Protein 2L3N (pdb70)

CATH classification: 1.10.1050.20

Sequence (104 aa):
SVSILRSSVNHREVDEAIDNILRYTNSTEQQFLEAMESTGGRVRIAIAKLLSKQTSGGSGGSKLGGSGGSRKDLSVKGMLYDSDSQQILNRLRERVSGSTAQSASVSILRSSVNHREVDEAIDNILRYTNSTEQQFLEAMESTGGRVRIAIAKLLSKQTSGGSGGSKLGGSGGSRKDLSVKGMLYDSDSQQILNRLRERVSGSTAQSASVSILRSSVNHREVDEAIDNILRYTNSTEQQFLEAMESTGGRVRIAIAKLLSKQTSGGSGGSKLGGSGGSRKDLSVKGMLYDSDSQQILNRLRERVSGSTAQSASVSILRSSVNHREVDEAIDNILRYTNSTEQQFLEAMESTGGRVRIAIAKLLSKQTSGGSGGSKLGGSGGSRKDLSVKGMLYDSDSQQILNRLRERVSGSTAQSASVSILRSSVNHREVDEAIDNILRYTNSTEQQFLEAMESTGGRVRIAIAKLLSKQTSGGSGGSKLGGSGGSRKDLSVKGMLYDSDSQQILNRLRERVSGSTAQSASVSILRSSVNHREVDEAIDNILRYTNSTEQQFLEAMESTGGRVRIAIAKLLSKQTSGGSGGSKLGGSGGSRKDLSVKGMLYDSDSQQILNRLRERVSGSTAQSASVSILRSSVNHREVDEAIDNILRYTNSTEQQFLEAMESTGGRVRIAIAKLLSKQTSGGSGGSKLGGSGGSRKDLSVKGMLYDSDSQQILNRLRERVSGSTAQSASVSILRSSVNHREVDEAIDNILRYTNSTEQQFLEAMESTGGRVRIAIAKLLSKQTSGGSGGSKLGGSGGSRKDLSVKGMLYDSDSQQILNRLRERVSGSTAQSASVSILRSSVNHREVDEAIDNILRYTNSTEQQFLEAMESTGGRVRIAIAKLLSKQTSGGSGGSKLGGSGGSRKDLSVKGMLYDSDSQQILNRLRERVSGSTAQSASVSILRSSVNHREVDEAIDNILRYTNSTEQQFLEAMESTGGRVRIAIAKLLSKQTSGGSGGSKLGGSGGSRKDLSVKGMLYDSDSQQILNRLRERVSGSTAQSASVSILRSSVNHREVDEAIDNILRYTNSTEQQFLEAMESTGGRVRIAIAKLLSKQTSGGSGGSKLGGSGGSRKDLSVKGMLYDSDSQQILNRLRERVSGSTAQSASVSILRSSVNHREVDEAIDNILRYTNSTEQQFLEAMESTGGRVRIAIAKLLSKQTSGGSGGSKLGGSGGSRKDLSVKGMLYDSDSQQILNRLRERVSGSTAQSASVSILRSSVNHREVDEAIDNILRYTNSTEQQFLEAMESTGGRVRIAIAKLLSKQTSGGSGGSKLGGSGGSRKDLSVKGMLYDSDSQQILNRLRERVSGSTAQSASVSILRSSVNHREVDEAIDNILRYTNSTEQQFLEAMESTGGRVRIAIAKLLSKQTSGGSGGSKLGGSGGSRKDLSVKGMLYDSDSQQILNRLRERVSGSTAQSASVSILRSSVNHREVDEAIDNILRYTNSTEQQFLEAMESTGGRVRIAIAKLLSKQTSGGSGGSKLGGSGGSRKDLSVKGMLYDSDSQQILNRLRERVSGSTAQSASVSILRSSVNHREVDEAIDNILRYTNSTEQQFLEAMESTGGRVRIAIAKLLSKQTSGGSGGSKLGGSGGSRKDLSVKGMLYDSDSQQILNRLRERVSGSTAQSASVSILRSSVNHREVDEAIDNILRYTNSTEQQFLEAMESTGGRVRIAIAKLLSKQTSGGSGGSKLGGSGGSRKDLSVKGMLYDSDSQQILNRLRERVSGSTAQSASVSILRSSVNHREVDEAIDNILRYTNSTEQQFLEAMESTGGRVRIAIAKLLSKQTSGGSGGSKLGGSGGSRKDLSVKGMLYDSDSQQILNRLRERVSGSTAQSASVSILRSSVNHREVDEAIDNILRYTNSTEQQFLEAMESTGGRVRIAIAKLLSKQTSGGSGGSKLGGSGGSRKDLSVKGMLYDSDSQQILNRLRERVSGSTAQSASVSILRSSVNHREVDEAIDNILRYTNSTEQQFLEAMESTGGRVRIAIAKLLSKQTSGGSGGSKLGGSGGSRKDLSVKGMLYDSDSQQILNRLRERVSGSTAQSA

Structure (mmCIF, N/CA/C/O backbone):
data_2L3N
#
_entry.id   2L3N
#
loop_
_atom_site.group_PDB
_atom_site.id
_atom_site.type_symbol
_atom_site.label_atom_id
_atom_site.label_alt_id
_atom_site.label_comp_id
_atom_site.label_asym_id
_atom_site.label_entity_id
_atom_site.label_seq_id
_atom_site.pdbx_PDB_ins_code
_atom_site.Cartn_x
_atom_site.Cartn_y
_atom_site.Cartn_z
_atom_site.occupancy
_atom_site.B_iso_or_equiv
_atom_site.auth_seq_id
_atom_site.auth_comp_id
_atom_site.auth_asym_id
_atom_site.auth_atom_id
_atom_site.pdbx_PDB_model_num
ATOM 1 N N . SER A 1 1 ? -8.754 -19.112 7.437 1.00 0.00 1 SER A N 1
ATOM 2 C CA . SER A 1 1 ? -7.707 -18.104 7.760 1.00 0.00 1 SER A CA 1
ATOM 3 C C . SER A 1 1 ? -7.406 -17.185 6.571 1.00 0.00 1 SER A C 1
ATOM 4 O O . SER A 1 1 ? -7.620 -17.565 5.420 1.00 0.00 1 SER A O 1
ATOM 14 N N . VAL A 1 2 ? -6.901 -15.970 6.839 1.00 0.00 2 VAL A N 1
ATOM 15 C CA . VAL A 1 2 ? -6.503 -14.957 5.832 1.00 0.00 2 VAL A CA 1
ATOM 16 C C . VAL A 1 2 ? -5.125 -14.351 6.143 1.00 0.00 2 VAL A C 1
ATOM 17 O O . VAL A 1 2 ? -4.670 -14.372 7.290 1.00 0.00 2 VAL A O 1
ATOM 30 N N . SER A 1 3 ? -4.461 -13.799 5.123 1.00 0.00 3 SER A N 1
ATOM 31 C CA . SER A 1 3 ? -3.140 -13.152 5.246 1.00 0.00 3 SER A CA 1
ATOM 32 C C . SER A 1 3 ? -3.179 -11.855 6.072 1.00 0.00 3 SER A C 1
ATOM 33 O O . SER A 1 3 ? -4.177 -11.129 6.068 1.00 0.00 3 SER A O 1
ATOM 41 N N . ILE A 1 4 ? -2.070 -11.543 6.754 1.00 0.00 4 ILE A N 1
ATOM 42 C CA . ILE A 1 4 ? -1.893 -10.294 7.520 1.00 0.00 4 ILE A CA 1
ATOM 43 C C . ILE A 1 4 ? -1.720 -9.064 6.609 1.00 0.00 4 ILE A C 1
ATOM 44 O O . ILE A 1 4 ? -1.302 -9.183 5.454 1.00 0.00 4 ILE A O 1
ATOM 60 N N . LEU A 1 5 ? -2.012 -7.869 7.140 1.00 0.00 5 LEU A N 1
ATOM 61 C CA . LEU A 1 5 ? -1.772 -6.595 6.446 1.00 0.00 5 LEU A CA 1
ATOM 62 C C . LEU A 1 5 ? -0.272 -6.235 6.435 1.00 0.00 5 LEU A C 1
ATOM 63 O O . LEU A 1 5 ? 0.437 -6.458 7.421 1.00 0.00 5 LEU A O 1
ATOM 79 N N . ARG A 1 6 ? 0.205 -5.665 5.318 1.00 0.00 6 ARG A N 1
ATOM 80 C CA . ARG A 1 6 ? 1.620 -5.315 5.081 1.00 0.00 6 ARG A CA 1
ATOM 81 C C . ARG A 1 6 ? 1.737 -4.034 4.245 1.00 0.00 6 ARG A C 1
ATOM 82 O O . ARG A 1 6 ? 1.619 -4.064 3.018 1.00 0.00 6 ARG A O 1
ATOM 103 N N . SER A 1 7 ? 1.977 -2.908 4.917 1.00 0.00 7 SER A N 1
ATOM 104 C CA . SER A 1 7 ? 2.218 -1.600 4.280 1.00 0.00 7 SER A CA 1
ATOM 105 C C . SER A 1 7 ? 3.613 -1.530 3.645 1.00 0.00 7 SER A C 1
ATOM 106 O O . SER A 1 7 ? 4.561 -2.130 4.160 1.00 0.00 7 SER A O 1
ATOM 114 N N . SER A 1 8 ? 3.753 -0.785 2.547 1.00 0.00 8 SER A N 1
ATOM 115 C CA . SER A 1 8 ? 5.020 -0.589 1.828 1.00 0.00 8 SER A CA 1
ATOM 116 C C . SER A 1 8 ? 5.908 0.503 2.453 1.00 0.00 8 SER A C 1
ATOM 117 O O . SER A 1 8 ? 5.457 1.306 3.275 1.00 0.00 8 SER A O 1
ATOM 125 N N . VAL A 1 9 ? 7.191 0.533 2.055 1.00 0.00 9 VAL A N 1
ATOM 126 C CA . VAL A 1 9 ? 8.216 1.486 2.545 1.00 0.00 9 VAL A CA 1
ATOM 127 C C . VAL A 1 9 ? 8.999 2.152 1.395 1.00 0.00 9 VAL A C 1
ATOM 128 O O . VAL A 1 9 ? 10.116 2.634 1.567 1.00 0.00 9 VAL A O 1
ATOM 141 N N . ASN A 1 10 ? 8.417 2.211 0.192 1.00 0.00 10 ASN A N 1
ATOM 142 C CA . ASN A 1 10 ? 9.115 2.611 -1.040 1.00 0.00 10 ASN A CA 1
ATOM 143 C C . ASN A 1 10 ? 9.626 4.066 -1.040 1.00 0.00 10 ASN A C 1
ATOM 144 O O . ASN A 1 10 ? 10.600 4.367 -1.727 1.00 0.00 10 ASN A O 1
ATOM 155 N N . HIS A 1 11 ? 9.085 4.954 -0.202 1.00 0.00 11 HIS A N 1
ATOM 156 C CA . HIS A 1 11 ? 9.655 6.298 -0.003 1.00 0.00 11 HIS A CA 1
ATOM 157 C C . HIS A 1 11 ? 11.086 6.274 0.553 1.00 0.00 11 HIS A C 1
ATOM 158 O O . HIS A 1 11 ? 11.872 7.142 0.189 1.00 0.00 11 HIS A O 1
ATOM 172 N N . ARG A 1 12 ? 11.479 5.250 1.328 1.00 0.00 12 ARG A N 1
ATOM 173 C CA . ARG A 1 12 ? 12.883 5.047 1.751 1.00 0.00 12 ARG A CA 1
ATOM 174 C C . ARG A 1 12 ? 13.780 4.600 0.602 1.00 0.00 12 ARG A C 1
ATOM 175 O O . ARG A 1 12 ? 14.927 5.011 0.524 1.00 0.00 12 ARG A O 1
ATOM 196 N N . GLU A 1 13 ? 13.253 3.785 -0.306 1.00 0.00 13 GLU A N 1
ATOM 197 C CA . GLU A 1 13 ? 13.981 3.345 -1.504 1.00 0.00 13 GLU A CA 1
ATOM 198 C C . GLU A 1 13 ? 14.185 4.512 -2.491 1.00 0.00 13 GLU A C 1
ATOM 199 O O . GLU A 1 13 ? 15.263 4.668 -3.060 1.00 0.00 13 GLU A O 1
ATOM 211 N N . VAL A 1 14 ? 13.185 5.392 -2.632 1.00 0.00 14 VAL A N 1
ATOM 212 C CA . VAL A 1 14 ? 13.313 6.648 -3.392 1.00 0.00 14 VAL A CA 1
ATOM 213 C C . VAL A 1 14 ? 14.269 7.629 -2.703 1.00 0.00 14 VAL A C 1
ATOM 214 O O . VAL A 1 14 ? 15.099 8.239 -3.369 1.00 0.00 14 VAL A O 1
ATOM 227 N N . ASP A 1 15 ? 14.214 7.751 -1.374 1.00 0.00 15 ASP A N 1
ATOM 228 C CA . ASP A 1 15 ? 15.181 8.534 -0.591 1.00 0.00 15 ASP A CA 1
ATOM 229 C C . ASP A 1 15 ? 16.619 7.998 -0.733 1.00 0.00 15 ASP A C 1
ATOM 230 O O . ASP A 1 15 ? 17.550 8.775 -0.934 1.00 0.00 15 ASP A O 1
ATOM 239 N N . GLU A 1 16 ? 16.812 6.679 -0.716 1.00 0.00 16 GLU A N 1
ATOM 240 C CA . GLU A 1 16 ? 18.101 6.036 -0.995 1.00 0.00 16 GLU A CA 1
ATOM 241 C C . GLU A 1 16 ? 18.587 6.318 -2.428 1.00 0.00 16 GLU A C 1
ATOM 242 O O . GLU A 1 16 ? 19.768 6.608 -2.630 1.00 0.00 16 GLU A O 1
ATOM 254 N N . ALA A 1 17 ? 17.691 6.289 -3.420 1.00 0.00 17 ALA A N 1
ATOM 255 C CA . ALA A 1 17 ? 18.037 6.628 -4.799 1.00 0.00 17 ALA A CA 1
ATOM 256 C C . ALA A 1 17 ? 18.444 8.115 -4.939 1.00 0.00 17 ALA A C 1
ATOM 257 O O . ALA A 1 17 ? 19.444 8.428 -5.588 1.00 0.00 17 ALA A O 1
ATOM 264 N N . ILE A 1 18 ? 17.722 9.023 -4.268 1.00 0.00 18 ILE A N 1
ATOM 265 C CA . ILE A 1 18 ? 18.097 10.442 -4.145 1.00 0.00 18 ILE A CA 1
ATOM 266 C C . ILE A 1 18 ? 19.482 10.580 -3.503 1.00 0.00 18 ILE A C 1
ATOM 267 O O . ILE A 1 18 ? 20.336 11.275 -4.050 1.00 0.00 18 ILE A O 1
ATOM 283 N N . ASP A 1 19 ? 19.740 9.887 -2.392 1.00 0.00 19 ASP A N 1
ATOM 284 C CA . ASP A 1 19 ? 21.039 9.908 -1.707 1.00 0.00 19 ASP A CA 1
ATOM 285 C C . ASP A 1 19 ? 22.182 9.417 -2.615 1.00 0.00 19 ASP A C 1
ATOM 286 O O . ASP A 1 19 ? 23.245 10.042 -2.683 1.00 0.00 19 ASP A O 1
ATOM 295 N N . ASN A 1 20 ? 21.931 8.361 -3.397 1.00 0.00 20 ASN A N 1
ATOM 296 C CA . ASN A 1 20 ? 22.870 7.879 -4.408 1.00 0.00 20 ASN A CA 1
ATOM 297 C C . ASN A 1 20 ? 23.063 8.888 -5.561 1.00 0.00 20 ASN A C 1
ATOM 298 O O . ASN A 1 20 ? 24.171 8.996 -6.083 1.00 0.00 20 ASN A O 1
ATOM 309 N N . ILE A 1 21 ? 22.048 9.684 -5.921 1.00 0.00 21 ILE A N 1
ATOM 310 C CA . ILE A 1 21 ? 22.223 10.814 -6.856 1.00 0.00 21 ILE A CA 1
ATOM 311 C C . ILE A 1 21 ? 23.119 11.905 -6.248 1.00 0.00 21 ILE A C 1
ATOM 312 O O . ILE A 1 21 ? 23.999 12.402 -6.951 1.00 0.00 21 ILE A O 1
ATOM 328 N N . LEU A 1 22 ? 22.985 12.244 -4.959 1.00 0.00 22 LEU A N 1
ATOM 329 C CA . LEU A 1 22 ? 23.890 13.213 -4.304 1.00 0.00 22 LEU A CA 1
ATOM 330 C C . LEU A 1 22 ? 25.346 12.729 -4.347 1.00 0.00 22 LEU A C 1
ATOM 331 O O . LEU A 1 22 ? 26.261 13.479 -4.689 1.00 0.00 22 LEU A O 1
ATOM 347 N N . ARG A 1 23 ? 25.536 11.438 -4.044 1.00 0.00 23 ARG A N 1
ATOM 348 C CA . ARG A 1 23 ? 26.822 10.729 -4.095 1.00 0.00 23 ARG A CA 1
ATOM 349 C C . ARG A 1 23 ? 27.421 10.707 -5.507 1.00 0.00 23 ARG A C 1
ATOM 350 O O . ARG A 1 23 ? 28.601 11.015 -5.673 1.00 0.00 23 ARG A O 1
ATOM 371 N N . TYR A 1 24 ? 26.607 10.410 -6.525 1.00 0.00 24 TYR A N 1
ATOM 372 C CA . TYR A 1 24 ? 27.023 10.370 -7.934 1.00 0.00 24 TYR A CA 1
ATOM 373 C C . TYR A 1 24 ? 27.379 11.759 -8.497 1.00 0.00 24 TYR A C 1
ATOM 374 O O . TYR A 1 24 ? 28.366 11.900 -9.220 1.00 0.00 24 TYR A O 1
ATOM 392 N N . THR A 1 25 ? 26.605 12.793 -8.142 1.00 0.00 25 THR A N 1
ATOM 393 C CA . THR A 1 25 ? 26.804 14.172 -8.640 1.00 0.00 25 THR A CA 1
ATOM 394 C C . THR A 1 25 ? 27.718 15.040 -7.758 1.00 0.00 25 THR A C 1
ATOM 395 O O . THR A 1 25 ? 28.002 16.185 -8.118 1.00 0.00 25 THR A O 1
ATOM 406 N N . ASN A 1 26 ? 28.197 14.500 -6.628 1.00 0.00 26 ASN A N 1
ATOM 407 C CA . ASN A 1 26 ? 29.011 15.203 -5.624 1.00 0.00 26 ASN A CA 1
ATOM 408 C C . ASN A 1 26 ? 28.344 16.515 -5.150 1.00 0.00 26 ASN A C 1
ATOM 409 O O . ASN A 1 26 ? 28.916 17.605 -5.246 1.00 0.00 26 ASN A O 1
ATOM 420 N N . SER A 1 27 ? 27.092 16.393 -4.696 1.00 0.00 27 SER A N 1
ATOM 421 C CA . SER A 1 27 ? 26.198 17.527 -4.402 1.00 0.00 27 SER A CA 1
ATOM 422 C C . SER A 1 27 ? 25.417 17.376 -3.084 1.00 0.00 27 SER A C 1
ATOM 423 O O . SER A 1 27 ? 25.535 16.368 -2.380 1.00 0.00 27 SER A O 1
ATOM 431 N N . THR A 1 28 ? 24.614 18.388 -2.742 1.00 0.00 28 THR A N 1
ATOM 432 C CA . THR A 1 28 ? 23.621 18.336 -1.653 1.00 0.00 28 THR A CA 1
ATOM 433 C C . THR A 1 28 ? 22.205 18.133 -2.196 1.00 0.00 28 THR A C 1
ATOM 434 O O . THR A 1 28 ? 21.914 18.415 -3.359 1.00 0.00 28 THR A O 1
ATOM 445 N N . GLU A 1 29 ? 21.274 17.706 -1.341 1.00 0.00 29 GLU A N 1
ATOM 446 C CA . GLU A 1 29 ? 19.850 17.642 -1.695 1.00 0.00 29 GLU A CA 1
ATOM 447 C C . GLU A 1 29 ? 19.270 19.024 -2.030 1.00 0.00 29 GLU A C 1
ATOM 448 O O . GLU A 1 29 ? 18.432 19.117 -2.919 1.00 0.00 29 GLU A O 1
ATOM 460 N N . GLN A 1 30 ? 19.768 20.108 -1.418 1.00 0.00 30 GLN A N 1
ATOM 461 C CA . GLN A 1 30 ? 19.373 21.477 -1.783 1.00 0.00 30 GLN A CA 1
ATOM 462 C C . GLN A 1 30 ? 19.797 21.809 -3.224 1.00 0.00 30 GLN A C 1
ATOM 463 O O . GLN A 1 30 ? 18.980 22.277 -4.016 1.00 0.00 30 GLN A O 1
ATOM 477 N N . GLN A 1 31 ? 21.039 21.477 -3.594 1.00 0.00 31 GLN A N 1
ATOM 478 C CA . GLN A 1 31 ? 21.550 21.676 -4.957 1.00 0.00 31 GLN A CA 1
ATOM 479 C C . GLN A 1 31 ? 20.792 20.815 -5.981 1.00 0.00 31 GLN A C 1
ATOM 480 O O . GLN A 1 31 ? 20.472 21.297 -7.066 1.00 0.00 31 GLN A O 1
ATOM 494 N N . PHE A 1 32 ? 20.445 19.572 -5.635 1.00 0.00 32 PHE A N 1
ATOM 495 C CA . PHE A 1 32 ? 19.633 18.703 -6.496 1.00 0.00 32 PHE A CA 1
ATOM 496 C C . PHE A 1 32 ? 18.178 19.192 -6.617 1.00 0.00 32 PHE A C 1
ATOM 497 O O . PHE A 1 32 ? 17.635 19.187 -7.721 1.00 0.00 32 PHE A O 1
ATOM 514 N N . LEU A 1 33 ? 17.563 19.703 -5.541 1.00 0.00 33 LEU A N 1
ATOM 515 C CA . LEU A 1 33 ? 16.229 20.328 -5.589 1.00 0.00 33 LEU A CA 1
ATOM 516 C C . LEU A 1 33 ? 16.234 21.561 -6.498 1.00 0.00 33 LEU A C 1
ATOM 517 O O . LEU A 1 33 ? 15.369 21.687 -7.358 1.00 0.00 33 LEU A O 1
ATOM 533 N N . GLU A 1 34 ? 17.240 22.425 -6.383 1.00 0.00 34 GLU A N 1
ATOM 534 C CA . GLU A 1 34 ? 17.404 23.588 -7.269 1.00 0.00 34 GLU A CA 1
ATOM 535 C C . GLU A 1 34 ? 17.645 23.195 -8.736 1.00 0.00 34 GLU A C 1
ATOM 536 O O . GLU A 1 34 ? 17.058 23.797 -9.636 1.00 0.00 34 GLU A O 1
ATOM 548 N N . ALA A 1 35 ? 18.432 22.147 -8.988 1.00 0.00 35 ALA A N 1
ATOM 549 C CA . ALA A 1 35 ? 18.642 21.611 -10.337 1.00 0.00 35 ALA A CA 1
ATOM 550 C C . ALA A 1 35 ? 17.352 21.023 -10.932 1.00 0.00 35 ALA A C 1
ATOM 551 O O . ALA A 1 35 ? 17.038 21.274 -12.095 1.00 0.00 35 ALA A O 1
ATOM 558 N N . MET A 1 36 ? 16.557 20.300 -10.136 1.00 0.00 36 MET A N 1
ATOM 559 C CA . MET A 1 36 ? 15.241 19.786 -10.548 1.00 0.00 36 MET A CA 1
ATOM 560 C C . MET A 1 36 ? 14.241 20.917 -10.815 1.00 0.00 36 MET A C 1
ATOM 561 O O . MET A 1 36 ? 13.547 20.888 -11.827 1.00 0.00 36 MET A O 1
ATOM 575 N N . GLU A 1 37 ? 14.209 21.947 -9.966 1.00 0.00 37 GLU A N 1
ATOM 576 C CA . GLU A 1 37 ? 13.334 23.116 -10.145 1.00 0.00 37 GLU A CA 1
ATOM 577 C C . GLU A 1 37 ? 13.687 23.900 -11.428 1.00 0.00 37 GLU A C 1
ATOM 578 O O . GLU A 1 37 ? 12.800 24.323 -12.172 1.00 0.00 37 GLU A O 1
ATOM 590 N N . SER A 1 38 ? 14.986 24.030 -11.727 1.00 0.00 38 SER A N 1
ATOM 591 C CA . SER A 1 38 ? 15.494 24.698 -12.939 1.00 0.00 38 SER A CA 1
ATOM 592 C C . SER A 1 38 ? 15.239 23.899 -14.233 1.00 0.00 38 SER A C 1
ATOM 593 O O . SER A 1 38 ? 15.054 24.488 -15.301 1.00 0.00 38 SER A O 1
ATOM 601 N N . THR A 1 39 ? 15.186 22.560 -14.148 1.00 0.00 39 THR A N 1
ATOM 602 C CA . THR A 1 39 ? 15.056 21.651 -15.314 1.00 0.00 39 THR A CA 1
ATOM 603 C C . THR A 1 39 ? 13.656 21.036 -15.491 1.00 0.00 39 THR A C 1
ATOM 604 O O . THR A 1 39 ? 13.453 20.192 -16.363 1.00 0.00 39 THR A O 1
ATOM 615 N N . GLY A 1 40 ? 12.671 21.455 -14.686 1.00 0.00 40 GLY A N 1
ATOM 616 C CA . GLY A 1 40 ? 11.273 21.004 -14.802 1.00 0.00 40 GLY A CA 1
ATOM 617 C C . GLY A 1 40 ? 11.005 19.594 -14.252 1.00 0.00 40 GLY A C 1
ATOM 618 O O . GLY A 1 40 ? 10.055 18.933 -14.675 1.00 0.00 40 GLY A O 1
ATOM 622 N N . GLY A 1 41 ? 11.854 19.118 -13.333 1.00 0.00 41 GLY A N 1
ATOM 623 C CA . GLY A 1 41 ? 11.701 17.819 -12.662 1.00 0.00 41 GLY A CA 1
ATOM 624 C C . GLY A 1 41 ? 12.230 16.603 -13.434 1.00 0.00 41 GLY A C 1
ATOM 625 O O . GLY A 1 41 ? 12.038 15.473 -12.989 1.00 0.00 41 GLY A O 1
ATOM 629 N N . ARG A 1 42 ? 12.913 16.799 -14.571 1.00 0.00 42 ARG A N 1
ATOM 630 C CA . ARG A 1 42 ? 13.568 15.708 -15.325 1.00 0.00 42 ARG A CA 1
ATOM 631 C C . ARG A 1 42 ? 14.885 15.319 -14.653 1.00 0.00 42 ARG A C 1
ATOM 632 O O . ARG A 1 42 ? 15.897 15.977 -14.870 1.00 0.00 42 ARG A O 1
ATOM 653 N N . VAL A 1 43 ? 14.899 14.206 -13.910 1.00 0.00 43 VAL A N 1
ATOM 654 C CA . VAL A 1 43 ? 16.085 13.737 -13.148 1.00 0.00 43 VAL A CA 1
ATOM 655 C C . VAL A 1 43 ? 17.331 13.643 -14.033 1.00 0.00 43 VAL A C 1
ATOM 656 O O . VAL A 1 43 ? 18.379 14.140 -13.636 1.00 0.00 43 VAL A O 1
ATOM 669 N N . ARG A 1 44 ? 17.218 13.136 -15.273 1.00 0.00 44 ARG A N 1
ATOM 670 C CA . ARG A 1 44 ? 18.359 13.042 -16.210 1.00 0.00 44 ARG A CA 1
ATOM 671 C C . ARG A 1 44 ? 18.978 14.403 -16.560 1.00 0.00 44 ARG A C 1
ATOM 672 O O . ARG A 1 44 ? 20.196 14.557 -16.526 1.00 0.00 44 ARG A O 1
ATOM 693 N N . ILE A 1 45 ? 18.136 15.417 -16.795 1.00 0.00 45 ILE A N 1
ATOM 694 C CA . ILE A 1 45 ? 18.590 16.784 -17.126 1.00 0.00 45 ILE A CA 1
ATOM 695 C C . ILE A 1 45 ? 19.127 17.467 -15.860 1.00 0.00 45 ILE A C 1
ATOM 696 O O . ILE A 1 45 ? 20.155 18.132 -15.908 1.00 0.00 45 ILE A O 1
ATOM 712 N N . ALA A 1 46 ? 18.495 17.237 -14.708 1.00 0.00 46 ALA A N 1
ATOM 713 C CA . ALA A 1 46 ? 18.936 17.782 -13.424 1.00 0.00 46 ALA A CA 1
ATOM 714 C C . ALA A 1 46 ? 20.334 17.270 -13.047 1.00 0.00 46 ALA A C 1
ATOM 715 O O . ALA A 1 46 ? 21.222 18.075 -12.778 1.00 0.00 46 ALA A O 1
ATOM 722 N N . ILE A 1 47 ? 20.575 15.953 -13.100 1.00 0.00 47 ILE A N 1
ATOM 723 C CA . ILE A 1 47 ? 21.903 15.388 -12.804 1.00 0.00 47 ILE A CA 1
ATOM 724 C C . ILE A 1 47 ? 22.929 15.773 -13.881 1.00 0.00 47 ILE A C 1
ATOM 725 O O . ILE A 1 47 ? 24.068 16.079 -13.534 1.00 0.00 47 ILE A O 1
ATOM 741 N N . ALA A 1 48 ? 22.527 15.876 -15.156 1.00 0.00 48 ALA A N 1
ATOM 742 C CA . ALA A 1 48 ? 23.392 16.384 -16.224 1.00 0.00 48 ALA A CA 1
ATOM 743 C C . ALA A 1 48 ? 23.859 17.834 -15.980 1.00 0.00 48 ALA A C 1
ATOM 744 O O . ALA A 1 48 ? 25.057 18.110 -16.033 1.00 0.00 48 ALA A O 1
ATOM 751 N N . LYS A 1 49 ? 22.947 18.756 -15.634 1.00 0.00 49 LYS A N 1
ATOM 752 C CA . LYS A 1 49 ? 23.293 20.159 -15.318 1.00 0.00 49 LYS A CA 1
ATOM 753 C C . LYS A 1 49 ? 24.094 20.276 -14.017 1.00 0.00 49 LYS A C 1
ATOM 754 O O . LYS A 1 49 ? 25.036 21.059 -13.950 1.00 0.00 49 LYS A O 1
ATOM 773 N N . LEU A 1 50 ? 23.773 19.453 -13.016 1.00 0.00 50 LEU A N 1
ATOM 774 C CA . LEU A 1 50 ? 24.469 19.410 -11.718 1.00 0.00 50 LEU A CA 1
ATOM 775 C C . LEU A 1 50 ? 25.906 18.859 -11.831 1.00 0.00 50 LEU A C 1
ATOM 776 O O . LEU A 1 50 ? 26.783 19.282 -11.079 1.00 0.00 50 LEU A O 1
ATOM 792 N N . LEU A 1 51 ? 26.176 17.972 -12.797 1.00 0.00 51 LEU A N 1
ATOM 793 C CA . LEU A 1 51 ? 27.534 17.538 -13.162 1.00 0.00 51 LEU A CA 1
ATOM 794 C C . LEU A 1 51 ? 28.274 18.597 -14.001 1.00 0.00 51 LEU A C 1
ATOM 795 O O . LEU A 1 51 ? 29.380 19.001 -13.643 1.00 0.00 51 LEU A O 1
ATOM 811 N N . SER A 1 52 ? 27.656 19.085 -15.083 1.00 0.00 52 SER A N 1
ATOM 812 C CA . SER A 1 52 ? 28.289 19.952 -16.098 1.00 0.00 52 SER A CA 1
ATOM 813 C C . SER A 1 52 ? 28.290 21.458 -15.765 1.00 0.00 52 SER A C 1
ATOM 814 O O . SER A 1 52 ? 28.568 22.285 -16.635 1.00 0.00 52 SER A O 1
ATOM 822 N N . LYS A 1 53 ? 28.016 21.831 -14.504 1.00 0.00 53 LYS A N 1
ATOM 823 C CA . LYS A 1 53 ? 28.012 23.223 -13.999 1.00 0.00 53 LYS A CA 1
ATOM 824 C C . LYS A 1 53 ? 29.346 23.976 -14.160 1.00 0.00 53 LYS A C 1
ATOM 825 O O . LYS A 1 53 ? 29.348 25.205 -14.233 1.00 0.00 53 LYS A O 1
ATOM 844 N N . GLN A 1 54 ? 30.463 23.246 -14.241 1.00 0.00 54 GLN A N 1
ATOM 845 C CA . GLN A 1 54 ? 31.805 23.763 -14.544 1.00 0.00 54 GLN A CA 1
ATOM 846 C C . GLN A 1 54 ? 32.575 22.753 -15.416 1.00 0.00 54 GLN A C 1
ATOM 847 O O . GLN A 1 54 ? 32.579 21.555 -15.122 1.00 0.00 54 GLN A O 1
ATOM 861 N N . THR A 1 55 ? 33.230 23.232 -16.479 1.00 0.00 55 THR A N 1
ATOM 862 C CA . THR A 1 55 ? 33.938 22.403 -17.478 1.00 0.00 55 THR A CA 1
ATOM 863 C C . THR A 1 55 ? 35.213 23.066 -18.010 1.00 0.00 55 THR A C 1
ATOM 864 O O . THR A 1 55 ? 35.440 24.269 -17.846 1.00 0.00 55 THR A O 1
ATOM 875 N N . SER A 1 56 ? 36.052 22.263 -18.675 1.00 0.00 56 SER A N 1
ATOM 876 C CA . SER A 1 56 ? 37.331 22.671 -19.285 1.00 0.00 56 SER A CA 1
ATOM 877 C C . SER A 1 56 ? 37.197 23.647 -20.469 1.00 0.00 56 SER A C 1
ATOM 878 O O . SER A 1 56 ? 38.149 24.367 -20.782 1.00 0.00 56 SER A O 1
ATOM 886 N N . GLY A 1 57 ? 36.035 23.685 -21.134 1.00 0.00 57 GLY A N 1
ATOM 887 C CA . GLY A 1 57 ? 35.785 24.500 -22.332 1.00 0.00 57 GLY A CA 1
ATOM 888 C C . GLY A 1 57 ? 36.491 23.997 -23.605 1.00 0.00 57 GLY A C 1
ATOM 889 O O . GLY A 1 57 ? 37.093 22.919 -23.629 1.00 0.00 57 GLY A O 1
ATOM 893 N N . GLY A 1 58 ? 36.407 24.786 -24.679 1.00 0.00 58 GLY A N 1
ATOM 894 C CA . GLY A 1 58 ? 37.028 24.494 -25.981 1.00 0.00 58 GLY A CA 1
ATOM 895 C C . GLY A 1 58 ? 36.664 25.507 -27.075 1.00 0.00 58 GLY A C 1
ATOM 896 O O . GLY A 1 58 ? 35.794 26.363 -26.886 1.00 0.00 58 GLY A O 1
ATOM 900 N N . SER A 1 59 ? 37.327 25.409 -28.231 1.00 0.00 59 SER A N 1
ATOM 901 C CA . SER A 1 59 ? 37.172 26.350 -29.361 1.00 0.00 59 SER A CA 1
ATOM 902 C C . SER A 1 59 ? 35.875 26.158 -30.170 1.00 0.00 59 SER A C 1
ATOM 903 O O . SER A 1 59 ? 35.463 27.064 -30.898 1.00 0.00 59 SER A O 1
ATOM 911 N N . GLY A 1 60 ? 35.221 24.996 -30.054 1.00 0.00 60 GLY A N 1
ATOM 912 C CA . GLY A 1 60 ? 33.968 24.660 -30.746 1.00 0.00 60 GLY A CA 1
ATOM 913 C C . GLY A 1 60 ? 33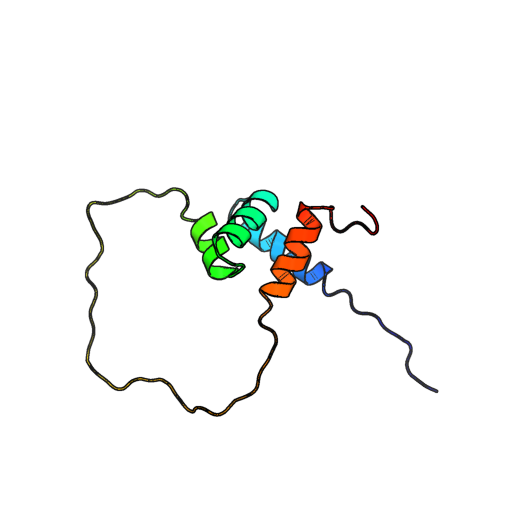.532 23.200 -30.551 1.00 0.00 60 GLY A C 1
ATOM 914 O O . GLY A 1 60 ? 34.227 22.408 -29.904 1.00 0.00 60 GLY A O 1
ATOM 918 N N . GLY A 1 61 ? 32.373 22.841 -31.114 1.00 0.00 61 GLY A N 1
ATOM 919 C CA . GLY A 1 61 ? 31.830 21.474 -31.091 1.00 0.00 61 GLY A CA 1
ATOM 920 C C . GLY A 1 61 ? 32.567 20.494 -32.018 1.00 0.00 61 GLY A C 1
ATOM 921 O O . GLY A 1 61 ? 33.249 20.897 -32.966 1.00 0.00 61 GLY A O 1
ATOM 925 N N . SER A 1 62 ? 32.419 19.194 -31.750 1.00 0.00 62 SER A N 1
ATOM 926 C CA . SER A 1 62 ? 33.000 18.098 -32.547 1.00 0.00 62 SER A CA 1
ATOM 927 C C . SER A 1 62 ? 32.195 17.785 -33.823 1.00 0.00 62 SER A C 1
ATOM 928 O O . SER A 1 62 ? 30.999 18.087 -33.922 1.00 0.00 62 SER A O 1
ATOM 936 N N . LYS A 1 63 ? 32.851 17.164 -34.815 1.00 0.00 63 LYS A N 1
ATOM 937 C CA . LYS A 1 63 ? 32.227 16.721 -36.076 1.00 0.00 63 LYS A CA 1
ATOM 938 C C . LYS A 1 63 ? 31.312 15.507 -35.839 1.00 0.00 63 LYS A C 1
ATOM 939 O O . LYS A 1 63 ? 31.716 14.544 -35.183 1.00 0.00 63 LYS A O 1
ATOM 958 N N . LEU A 1 64 ? 30.101 15.546 -36.403 1.00 0.00 64 LEU A N 1
ATOM 959 C CA . LEU A 1 64 ? 29.091 14.478 -36.356 1.00 0.00 64 LEU A CA 1
ATOM 960 C C . LEU A 1 64 ? 28.471 14.228 -37.745 1.00 0.00 64 LEU A C 1
ATOM 961 O O . LEU A 1 64 ? 28.442 15.122 -38.595 1.00 0.00 64 LEU A O 1
ATOM 977 N N . GLY A 1 65 ? 27.958 13.014 -37.967 1.00 0.00 65 GLY A N 1
ATOM 978 C CA . GLY A 1 65 ? 27.300 12.596 -39.214 1.00 0.00 65 GLY A CA 1
ATOM 979 C C . GLY A 1 65 ? 26.936 11.104 -39.239 1.00 0.00 65 GLY A C 1
ATOM 980 O O . GLY A 1 65 ? 27.271 10.349 -38.320 1.00 0.00 65 GLY A O 1
ATOM 984 N N . GLY A 1 66 ? 26.248 10.673 -40.300 1.00 0.00 66 GLY A N 1
ATOM 985 C CA . GLY A 1 66 ? 25.833 9.278 -40.511 1.00 0.00 66 GLY A CA 1
ATOM 986 C C . GLY A 1 66 ? 24.999 9.063 -41.782 1.00 0.00 66 GLY A C 1
ATOM 987 O O . GLY A 1 66 ? 24.580 10.020 -42.443 1.00 0.00 66 GLY A O 1
ATOM 991 N N . SER A 1 67 ? 24.759 7.795 -42.127 1.00 0.00 67 SER A N 1
ATOM 992 C CA . SER A 1 67 ? 23.988 7.381 -43.313 1.00 0.00 67 SER A CA 1
ATOM 993 C C . SER A 1 67 ? 22.478 7.642 -43.169 1.00 0.00 67 SER A C 1
ATOM 994 O O . SER A 1 67 ? 21.935 7.646 -42.059 1.00 0.00 67 SER A O 1
ATOM 1002 N N . GLY A 1 68 ? 21.787 7.825 -44.300 1.00 0.00 68 GLY A N 1
ATOM 1003 C CA . GLY A 1 68 ? 20.323 7.951 -44.360 1.00 0.00 68 GLY A CA 1
ATOM 1004 C C . GLY A 1 68 ? 19.573 6.644 -44.049 1.00 0.00 68 GLY A C 1
ATOM 1005 O O . GLY A 1 68 ? 20.148 5.550 -44.087 1.00 0.00 68 GLY A O 1
ATOM 1009 N N . GLY A 1 69 ? 18.277 6.756 -43.745 1.00 0.00 69 GLY A N 1
ATOM 1010 C CA . GLY A 1 69 ? 17.407 5.625 -43.391 1.00 0.00 69 GLY A CA 1
ATOM 1011 C C . GLY A 1 69 ? 15.970 6.032 -43.041 1.00 0.00 69 GLY A C 1
ATOM 1012 O O . GLY A 1 69 ? 15.548 7.167 -43.286 1.00 0.00 69 GLY A O 1
ATOM 1016 N N . SER A 1 70 ? 15.214 5.092 -42.466 1.00 0.00 70 SER A N 1
ATOM 1017 C CA . SER A 1 70 ? 13.831 5.287 -42.000 1.00 0.00 70 SER A CA 1
ATOM 1018 C C . SER A 1 70 ? 13.750 6.041 -40.656 1.00 0.00 70 SER A C 1
ATOM 1019 O O . SER A 1 70 ? 14.768 6.333 -40.018 1.00 0.00 70 SER A O 1
ATOM 1027 N N . ARG A 1 71 ? 12.523 6.353 -40.202 1.00 0.00 71 ARG A N 1
ATOM 1028 C CA . ARG A 1 71 ? 12.264 7.065 -38.929 1.00 0.00 71 ARG A CA 1
ATOM 1029 C C . ARG A 1 71 ? 12.631 6.266 -37.666 1.00 0.00 71 ARG A C 1
ATOM 1030 O O . ARG A 1 71 ? 12.768 6.873 -36.605 1.00 0.00 71 ARG A O 1
ATOM 1051 N N . LYS A 1 72 ? 12.749 4.929 -37.766 1.00 0.00 72 LYS A N 1
ATOM 1052 C CA . LYS A 1 72 ? 12.983 3.956 -36.667 1.00 0.00 72 LYS A CA 1
ATOM 1053 C C . LYS A 1 72 ? 12.100 4.159 -35.417 1.00 0.00 72 LYS A C 1
ATOM 1054 O O . LYS A 1 72 ? 12.516 3.935 -34.281 1.00 0.00 72 LYS A O 1
ATOM 1073 N N . ASP A 1 73 ? 10.854 4.580 -35.650 1.00 0.00 73 ASP A N 1
ATOM 1074 C CA . ASP A 1 73 ? 9.908 5.049 -34.622 1.00 0.00 73 ASP A CA 1
ATOM 1075 C C . ASP A 1 73 ? 9.090 3.921 -33.951 1.00 0.00 73 ASP A C 1
ATOM 1076 O O . ASP A 1 73 ? 8.475 4.140 -32.904 1.00 0.00 73 ASP A O 1
ATOM 1085 N N . LEU A 1 74 ? 9.126 2.707 -34.527 1.00 0.00 74 LEU A N 1
ATOM 1086 C CA . LEU A 1 74 ? 8.427 1.489 -34.071 1.00 0.00 74 LEU A CA 1
ATOM 1087 C C . LEU A 1 74 ? 6.882 1.621 -34.019 1.00 0.00 74 LEU A C 1
ATOM 1088 O O . LEU A 1 74 ? 6.300 2.633 -34.422 1.00 0.00 74 LEU A O 1
ATOM 1104 N N . SER A 1 75 ? 6.205 0.553 -33.580 1.00 0.00 75 SER A N 1
ATOM 1105 C CA . SER A 1 75 ? 4.736 0.458 -33.509 1.00 0.00 75 SER A CA 1
ATOM 1106 C C . SER A 1 75 ? 4.115 1.453 -32.514 1.00 0.00 75 SER A C 1
ATOM 1107 O O . SER A 1 75 ? 4.701 1.762 -31.472 1.00 0.00 75 SER A O 1
ATOM 1115 N N . VAL A 1 76 ? 2.898 1.928 -32.815 1.00 0.00 76 VAL A N 1
ATOM 1116 C CA . VAL A 1 76 ? 2.181 2.939 -32.003 1.00 0.00 76 VAL A CA 1
ATOM 1117 C C . VAL A 1 76 ? 1.529 2.363 -30.731 1.00 0.00 76 VAL A C 1
ATOM 1118 O O . VAL A 1 76 ? 1.325 3.090 -29.756 1.00 0.00 76 VAL A O 1
ATOM 1131 N N . LYS A 1 77 ? 1.218 1.057 -30.717 1.00 0.00 77 LYS A N 1
ATOM 1132 C CA . LYS A 1 77 ? 0.561 0.363 -29.591 1.00 0.00 77 LYS A CA 1
ATOM 1133 C C . LYS A 1 77 ? 1.511 0.149 -28.400 1.00 0.00 77 LYS A C 1
ATOM 1134 O O . LYS A 1 77 ? 2.720 -0.028 -28.576 1.00 0.00 77 LYS A O 1
ATOM 1153 N N . GLY A 1 78 ? 0.951 0.134 -27.189 1.00 0.00 78 GLY A N 1
ATOM 1154 C CA . GLY A 1 78 ? 1.683 -0.037 -25.925 1.00 0.00 78 GLY A CA 1
ATOM 1155 C C . GLY A 1 78 ? 0.788 0.088 -24.682 1.00 0.00 78 GLY A C 1
ATOM 1156 O O . GLY A 1 78 ? -0.441 0.045 -24.782 1.00 0.00 78 GLY A O 1
ATOM 1160 N N . MET A 1 79 ? 1.409 0.257 -23.509 1.00 0.00 79 MET A N 1
ATOM 1161 C CA . MET A 1 79 ? 0.736 0.441 -22.213 1.00 0.00 79 MET A CA 1
ATOM 1162 C C . MET A 1 79 ? 1.444 1.504 -21.353 1.00 0.00 79 MET A C 1
ATOM 1163 O O . MET A 1 79 ? 2.671 1.638 -21.398 1.00 0.00 79 MET A O 1
ATOM 1177 N N . LEU A 1 80 ? 0.671 2.268 -20.574 1.00 0.00 80 LEU A N 1
ATOM 1178 C CA . LEU A 1 80 ? 1.162 3.377 -19.742 1.00 0.00 80 LEU A CA 1
ATOM 1179 C C . LEU A 1 80 ? 1.673 2.891 -18.369 1.00 0.00 80 LEU A C 1
ATOM 1180 O O . LEU A 1 80 ? 1.172 1.912 -17.809 1.00 0.00 80 LEU A O 1
ATOM 1196 N N . TYR A 1 81 ? 2.651 3.615 -17.814 1.00 0.00 81 TYR A N 1
ATOM 1197 C CA . TYR A 1 81 ? 3.216 3.410 -16.472 1.00 0.00 81 TYR A CA 1
ATOM 1198 C C . TYR A 1 81 ? 3.698 4.747 -15.865 1.00 0.00 81 TYR A C 1
ATOM 1199 O O . TYR A 1 81 ? 3.824 5.751 -16.572 1.00 0.00 81 TYR A O 1
ATOM 1217 N N . ASP A 1 82 ? 3.959 4.780 -14.554 1.00 0.00 82 ASP A N 1
ATOM 1218 C CA . ASP A 1 82 ? 4.442 5.975 -13.846 1.00 0.00 82 ASP A CA 1
ATOM 1219 C C . ASP A 1 82 ? 5.859 6.410 -14.291 1.00 0.00 82 ASP A C 1
ATOM 1220 O O . ASP A 1 82 ? 6.722 5.576 -14.583 1.00 0.00 82 ASP A O 1
ATOM 1229 N N . SER A 1 83 ? 6.106 7.727 -14.334 1.00 0.00 83 SER A N 1
ATOM 1230 C CA . SER A 1 83 ? 7.364 8.306 -14.846 1.00 0.00 83 SER A CA 1
ATOM 1231 C C . SER A 1 83 ? 8.519 8.342 -13.826 1.00 0.00 83 SER A C 1
ATOM 1232 O O . SER A 1 83 ? 9.639 8.683 -14.208 1.00 0.00 83 SER A O 1
ATOM 1240 N N . ASP A 1 84 ? 8.260 8.022 -12.548 1.00 0.00 84 ASP A N 1
ATOM 1241 C CA . ASP A 1 84 ? 9.129 8.103 -11.356 1.00 0.00 84 ASP A CA 1
ATOM 1242 C C . ASP A 1 84 ? 9.762 9.471 -11.021 1.00 0.00 84 ASP A C 1
ATOM 1243 O O . ASP A 1 84 ? 9.952 9.773 -9.842 1.00 0.00 84 ASP A O 1
ATOM 1252 N N . SER A 1 85 ? 9.956 10.354 -12.000 1.00 0.00 85 SER A N 1
ATOM 1253 C CA . SER A 1 85 ? 10.415 11.743 -11.848 1.00 0.00 85 SER A CA 1
ATOM 1254 C C . SER A 1 85 ? 9.616 12.527 -10.800 1.00 0.00 85 SER A C 1
ATOM 1255 O O . SER A 1 85 ? 10.203 13.204 -9.959 1.00 0.00 85 SER A O 1
ATOM 1263 N N . GLN A 1 86 ? 8.288 12.373 -10.790 1.00 0.00 86 GLN A N 1
ATOM 1264 C CA . GLN A 1 86 ? 7.406 13.022 -9.812 1.00 0.00 86 GLN A CA 1
ATOM 1265 C C . GLN A 1 86 ? 7.553 12.430 -8.401 1.00 0.00 86 GLN A C 1
ATOM 1266 O O . GLN A 1 86 ? 7.504 13.172 -7.421 1.00 0.00 86 GLN A O 1
ATOM 1280 N N . GLN A 1 87 ? 7.799 11.120 -8.275 1.00 0.00 87 GLN A N 1
ATOM 1281 C CA . GLN A 1 87 ? 8.056 10.473 -6.978 1.00 0.00 87 GLN A CA 1
ATOM 1282 C C . GLN A 1 87 ? 9.407 10.913 -6.388 1.00 0.00 87 GLN A C 1
ATOM 1283 O O . GLN A 1 87 ? 9.478 11.289 -5.216 1.00 0.00 87 GLN A O 1
ATOM 1297 N N . ILE A 1 88 ? 10.461 10.956 -7.217 1.00 0.00 88 ILE A N 1
ATOM 1298 C CA . ILE A 1 88 ? 11.776 11.488 -6.820 1.00 0.00 88 ILE A CA 1
ATOM 1299 C C . ILE A 1 88 ? 11.635 12.960 -6.421 1.00 0.00 88 ILE A C 1
ATOM 1300 O O . ILE A 1 88 ? 12.067 13.333 -5.336 1.00 0.00 88 ILE A O 1
ATOM 1316 N N . LEU A 1 89 ? 10.982 13.789 -7.239 1.00 0.00 89 LEU A N 1
ATOM 1317 C CA . LEU A 1 89 ? 10.770 15.208 -6.923 1.00 0.00 89 LEU A CA 1
ATOM 1318 C C . LEU A 1 89 ? 9.971 15.411 -5.628 1.00 0.00 89 LEU A C 1
ATOM 1319 O O . LEU A 1 89 ? 10.367 16.238 -4.815 1.00 0.00 89 LEU A O 1
ATOM 1335 N N . ASN A 1 90 ? 8.912 14.637 -5.382 1.00 0.00 90 ASN A N 1
ATOM 1336 C CA . ASN A 1 90 ? 8.161 14.706 -4.123 1.00 0.00 90 ASN A CA 1
ATOM 1337 C C . ASN A 1 90 ? 9.045 14.366 -2.913 1.00 0.00 90 ASN A C 1
ATOM 1338 O O . ASN A 1 90 ? 9.108 15.152 -1.968 1.00 0.00 90 ASN A O 1
ATOM 1349 N N . ARG A 1 91 ? 9.782 13.246 -2.943 1.00 0.00 91 ARG A N 1
ATOM 1350 C CA . ARG A 1 91 ? 10.643 12.849 -1.814 1.00 0.00 91 ARG A CA 1
ATOM 1351 C C . ARG A 1 91 ? 11.829 13.792 -1.626 1.00 0.00 91 ARG A C 1
ATOM 1352 O O . ARG A 1 91 ? 12.177 14.101 -0.493 1.00 0.00 91 ARG A O 1
ATOM 1373 N N . LEU A 1 92 ? 12.377 14.333 -2.715 1.00 0.00 92 LEU A N 1
ATOM 1374 C CA . LEU A 1 92 ? 13.434 15.349 -2.686 1.00 0.00 92 LEU A CA 1
ATOM 1375 C C . LEU A 1 92 ? 12.937 16.680 -2.106 1.00 0.00 92 LEU A C 1
ATOM 1376 O O . LEU A 1 92 ? 13.599 17.249 -1.245 1.00 0.00 92 LEU A O 1
ATOM 1392 N N . ARG A 1 93 ? 11.759 17.160 -2.518 1.00 0.00 93 ARG A N 1
ATOM 1393 C CA . ARG A 1 93 ? 11.196 18.427 -2.028 1.00 0.00 93 ARG A CA 1
ATOM 1394 C C . ARG A 1 93 ? 10.766 18.312 -0.573 1.00 0.00 93 ARG A C 1
ATOM 1395 O O . ARG A 1 93 ? 11.026 19.230 0.182 1.00 0.00 93 ARG A O 1
ATOM 1416 N N . GLU A 1 94 ? 10.217 17.185 -0.139 1.00 0.00 94 GLU A N 1
ATOM 1417 C CA . GLU A 1 94 ? 9.898 16.964 1.281 1.00 0.00 94 GLU A CA 1
ATOM 1418 C C . GLU A 1 94 ? 11.165 16.807 2.142 1.00 0.00 94 GLU A C 1
ATOM 1419 O O . GLU A 1 94 ? 11.241 17.410 3.212 1.00 0.00 94 GLU A O 1
ATOM 1431 N N . ARG A 1 95 ? 12.206 16.103 1.660 1.00 0.00 95 ARG A N 1
ATOM 1432 C CA . ARG A 1 95 ? 13.531 16.023 2.326 1.00 0.00 95 ARG A CA 1
ATOM 1433 C C . ARG A 1 95 ? 14.205 17.397 2.467 1.00 0.00 95 ARG A C 1
ATOM 1434 O O . ARG A 1 95 ? 14.782 17.686 3.509 1.00 0.00 95 ARG A O 1
ATOM 1455 N N . VAL A 1 96 ? 14.112 18.244 1.441 1.00 0.00 96 VAL A N 1
ATOM 1456 C CA . VAL A 1 96 ? 14.721 19.590 1.448 1.00 0.00 96 VAL A CA 1
ATOM 1457 C C . VAL A 1 96 ? 13.882 20.612 2.219 1.00 0.00 96 VAL A C 1
ATOM 1458 O O . VAL A 1 96 ? 14.422 21.382 3.013 1.00 0.00 96 VAL A O 1
ATOM 1471 N N . SER A 1 97 ? 12.565 20.623 1.993 1.00 0.00 97 SER A N 1
ATOM 1472 C CA . SER A 1 97 ? 11.665 21.648 2.527 1.00 0.00 97 SER A CA 1
ATOM 1473 C C . SER A 1 97 ? 11.298 21.399 4.003 1.00 0.00 97 SER A C 1
ATOM 1474 O O . SER A 1 97 ? 11.142 22.353 4.771 1.00 0.00 97 SER A O 1
ATOM 1482 N N . GLY A 1 98 ? 11.180 20.124 4.416 1.00 0.00 98 GLY A N 1
ATOM 1483 C CA . GLY A 1 98 ? 10.693 19.737 5.752 1.00 0.00 98 GLY A CA 1
ATOM 1484 C C . GLY A 1 98 ? 11.254 18.418 6.299 1.00 0.00 98 GLY A C 1
ATOM 1485 O O . GLY A 1 98 ? 10.574 17.750 7.077 1.00 0.00 98 GLY A O 1
ATOM 1489 N N . SER A 1 99 ? 12.460 18.011 5.881 1.00 0.00 99 SER A N 1
ATOM 1490 C CA . SER A 1 99 ? 13.192 16.825 6.373 1.00 0.00 99 SER A CA 1
ATOM 1491 C C . SER A 1 99 ? 12.431 15.483 6.301 1.00 0.00 99 SER A C 1
ATOM 1492 O O . SER A 1 99 ? 12.763 14.549 7.034 1.00 0.00 99 SER A O 1
ATOM 1500 N N . THR A 1 100 ? 11.400 15.366 5.446 1.00 0.00 100 THR A N 1
ATOM 1501 C CA . THR A 1 100 ? 10.461 14.216 5.425 1.00 0.00 100 THR A CA 1
ATOM 1502 C C . THR A 1 100 ? 9.798 13.953 6.806 1.00 0.00 100 THR A C 1
ATOM 1503 O O . THR A 1 100 ? 9.398 12.836 7.141 1.00 0.00 100 THR A O 1
ATOM 1514 N N . ALA A 1 101 ? 9.656 14.995 7.636 1.00 0.00 101 ALA A N 1
ATOM 1515 C CA . ALA A 1 101 ? 9.030 14.920 8.958 1.00 0.00 101 ALA A CA 1
ATOM 1516 C C . ALA A 1 101 ? 7.493 14.789 8.888 1.00 0.00 101 ALA A C 1
ATOM 1517 O O . ALA A 1 101 ? 6.854 15.185 7.907 1.00 0.00 101 ALA A O 1
ATOM 1524 N N . GLN A 1 102 ? 6.889 14.261 9.959 1.00 0.00 102 GLN A N 1
ATOM 1525 C CA . GLN A 1 102 ? 5.443 14.007 10.063 1.00 0.00 102 GLN A CA 1
ATOM 1526 C C . GLN A 1 102 ? 4.585 15.281 10.243 1.00 0.00 102 GLN A C 1
ATOM 1527 O O . GLN A 1 102 ? 3.367 15.239 10.053 1.00 0.00 102 GLN A O 1
ATOM 1541 N N . SER A 1 103 ? 5.207 16.408 10.609 1.00 0.00 103 SER A N 1
ATOM 1542 C CA . SER A 1 103 ? 4.570 17.726 10.764 1.00 0.00 103 SER A CA 1
ATOM 1543 C C . SER A 1 103 ? 5.574 18.858 10.478 1.00 0.00 103 SER A C 1
ATOM 1544 O O . SER A 1 103 ? 6.784 18.681 10.672 1.00 0.00 103 SER A O 1
ATOM 1552 N N . ALA A 1 104 ? 5.078 20.016 10.021 1.00 0.00 104 ALA A N 1
ATOM 1553 C CA . ALA A 1 104 ? 5.859 21.219 9.692 1.00 0.00 104 ALA A CA 1
ATOM 1554 C C . ALA A 1 104 ? 5.100 22.516 10.052 1.00 0.00 104 ALA A C 1
ATOM 1555 O O . ALA A 1 104 ? 5.703 23.397 10.707 1.00 0.00 104 ALA A O 1
ATOM 1563 N N . SER A 1 1 ? 7.913 -17.625 -0.685 1.00 0.00 1 SER A N 2
ATOM 1564 C CA . SER A 1 1 ? 8.640 -16.692 -1.590 1.00 0.00 1 SER A CA 2
ATOM 1565 C C . SER A 1 1 ? 9.110 -15.430 -0.856 1.00 0.00 1 SER A C 2
ATOM 1566 O O . SER A 1 1 ? 8.475 -15.000 0.107 1.00 0.00 1 SER A O 2
ATOM 1576 N N . VAL A 1 2 ? 10.219 -14.817 -1.303 1.00 0.00 2 VAL A N 2
ATOM 1577 C CA . VAL A 1 2 ? 10.846 -13.640 -0.642 1.00 0.00 2 VAL A CA 2
ATOM 1578 C C . VAL A 1 2 ? 10.342 -12.279 -1.152 1.00 0.00 2 VAL A C 2
ATOM 1579 O O . VAL A 1 2 ? 10.606 -11.252 -0.525 1.00 0.00 2 VAL A O 2
ATOM 1592 N N . SER A 1 3 ? 9.619 -12.251 -2.278 1.00 0.00 3 SER A N 2
ATOM 1593 C CA . SER A 1 3 ? 9.125 -11.022 -2.923 1.00 0.00 3 SER A CA 2
ATOM 1594 C C . SER A 1 3 ? 8.053 -10.290 -2.098 1.00 0.00 3 SER A C 2
ATOM 1595 O O . SER A 1 3 ? 7.263 -10.914 -1.383 1.00 0.00 3 SER A O 2
ATOM 1603 N N . ILE A 1 4 ? 7.996 -8.960 -2.232 1.00 0.00 4 ILE A N 2
ATOM 1604 C CA . ILE A 1 4 ? 6.999 -8.102 -1.571 1.00 0.00 4 ILE A CA 2
ATOM 1605 C C . ILE A 1 4 ? 5.639 -8.253 -2.286 1.00 0.00 4 ILE A C 2
ATOM 1606 O O . ILE A 1 4 ? 5.573 -8.276 -3.517 1.00 0.00 4 ILE A O 2
ATOM 1622 N N . LEU A 1 5 ? 4.550 -8.362 -1.512 1.00 0.00 5 LEU A N 2
ATOM 1623 C CA . LEU A 1 5 ? 3.203 -8.639 -2.034 1.00 0.00 5 LEU A CA 2
ATOM 1624 C C . LEU A 1 5 ? 2.552 -7.423 -2.730 1.00 0.00 5 LEU A C 2
ATOM 1625 O O . LEU A 1 5 ? 1.818 -7.591 -3.708 1.00 0.00 5 LEU A O 2
ATOM 1641 N N . ARG A 1 6 ? 2.819 -6.205 -2.237 1.00 0.00 6 ARG A N 2
ATOM 1642 C CA . ARG A 1 6 ? 2.277 -4.940 -2.777 1.00 0.00 6 ARG A CA 2
ATOM 1643 C C . ARG A 1 6 ? 3.015 -4.487 -4.048 1.00 0.00 6 ARG A C 2
ATOM 1644 O O . ARG A 1 6 ? 4.216 -4.719 -4.195 1.00 0.00 6 ARG A O 2
ATOM 1665 N N . SER A 1 7 ? 2.298 -3.792 -4.936 1.00 0.00 7 SER A N 2
ATOM 1666 C CA . SER A 1 7 ? 2.827 -3.295 -6.224 1.00 0.00 7 SER A CA 2
ATOM 1667 C C . SER A 1 7 ? 3.505 -1.915 -6.138 1.00 0.00 7 SER A C 2
ATOM 1668 O O . SER A 1 7 ? 4.156 -1.483 -7.093 1.00 0.00 7 SER A O 2
ATOM 1676 N N . SER A 1 8 ? 3.357 -1.206 -5.011 1.00 0.00 8 SER A N 2
ATOM 1677 C CA . SER A 1 8 ? 3.912 0.136 -4.773 1.00 0.00 8 SER A CA 2
ATOM 1678 C C . SER A 1 8 ? 5.414 0.127 -4.441 1.00 0.00 8 SER A C 2
ATOM 1679 O O . SER A 1 8 ? 5.966 -0.871 -3.964 1.00 0.00 8 SER A O 2
ATOM 1687 N N . VAL A 1 9 ? 6.087 1.262 -4.685 1.00 0.00 9 VAL A N 2
ATOM 1688 C CA . VAL A 1 9 ? 7.513 1.477 -4.371 1.00 0.00 9 VAL A CA 2
ATOM 1689 C C . VAL A 1 9 ? 7.675 2.010 -2.942 1.00 0.00 9 VAL A C 2
ATOM 1690 O O . VAL A 1 9 ? 6.915 2.881 -2.509 1.00 0.00 9 VAL A O 2
ATOM 1703 N N . ASN A 1 10 ? 8.683 1.522 -2.207 1.00 0.00 10 ASN A N 2
ATOM 1704 C CA . ASN A 1 10 ? 9.010 1.997 -0.858 1.00 0.00 10 ASN A CA 2
ATOM 1705 C C . ASN A 1 10 ? 9.608 3.418 -0.910 1.00 0.00 10 ASN A C 2
ATOM 1706 O O . ASN A 1 10 ? 10.648 3.638 -1.528 1.00 0.00 10 ASN A O 2
ATOM 1717 N N . HIS A 1 11 ? 8.996 4.388 -0.224 1.00 0.00 11 HIS A N 2
ATOM 1718 C CA . HIS A 1 11 ? 9.462 5.786 -0.217 1.00 0.00 11 HIS A CA 2
ATOM 1719 C C . HIS A 1 11 ? 10.847 5.972 0.430 1.00 0.00 11 HIS A C 2
ATOM 1720 O O . HIS A 1 11 ? 11.597 6.863 0.029 1.00 0.00 11 HIS A O 2
ATOM 1734 N N . ARG A 1 12 ? 11.259 5.072 1.335 1.00 0.00 12 ARG A N 2
ATOM 1735 C CA . ARG A 1 12 ? 12.636 5.036 1.867 1.00 0.00 12 ARG A CA 2
ATOM 1736 C C . ARG A 1 12 ? 13.643 4.620 0.793 1.00 0.00 12 ARG A C 2
ATOM 1737 O O . ARG A 1 12 ? 14.746 5.156 0.775 1.00 0.00 12 ARG A O 2
ATOM 1758 N N . GLU A 1 13 ? 13.255 3.748 -0.138 1.00 0.00 13 GLU A N 2
ATOM 1759 C CA . GLU A 1 13 ? 14.083 3.363 -1.294 1.00 0.00 13 GLU A CA 2
ATOM 1760 C C . GLU A 1 13 ? 14.170 4.498 -2.331 1.00 0.00 13 GLU A C 2
ATOM 1761 O O . GLU A 1 13 ? 15.230 4.722 -2.909 1.00 0.00 13 GLU A O 2
ATOM 1773 N N . VAL A 1 14 ? 13.101 5.292 -2.495 1.00 0.00 14 VAL A N 2
ATOM 1774 C CA . VAL A 1 14 ? 13.145 6.543 -3.291 1.00 0.00 14 VAL A CA 2
ATOM 1775 C C . VAL A 1 14 ? 14.105 7.559 -2.653 1.00 0.00 14 VAL A C 2
ATOM 1776 O O . VAL A 1 14 ? 14.896 8.185 -3.357 1.00 0.00 14 VAL A O 2
ATOM 1789 N N . ASP A 1 15 ? 14.101 7.691 -1.321 1.00 0.00 15 ASP A N 2
ATOM 1790 C CA . ASP A 1 15 ? 15.096 8.514 -0.619 1.00 0.00 15 ASP A CA 2
ATOM 1791 C C . ASP A 1 15 ? 16.526 7.949 -0.747 1.00 0.00 15 ASP A C 2
ATOM 1792 O O . ASP A 1 15 ? 17.468 8.715 -0.924 1.00 0.00 15 ASP A O 2
ATOM 1801 N N . GLU A 1 16 ? 16.707 6.625 -0.734 1.00 0.00 16 GLU A N 2
ATOM 1802 C CA . GLU A 1 16 ? 18.011 5.995 -1.001 1.00 0.00 16 GLU A CA 2
ATOM 1803 C C . GLU A 1 16 ? 18.489 6.258 -2.438 1.00 0.00 16 GLU A C 2
ATOM 1804 O O . GLU A 1 16 ? 19.665 6.553 -2.643 1.00 0.00 16 GLU A O 2
ATOM 1816 N N . ALA A 1 17 ? 17.596 6.212 -3.431 1.00 0.00 17 ALA A N 2
ATOM 1817 C CA . ALA A 1 17 ? 17.935 6.551 -4.811 1.00 0.00 17 ALA A CA 2
ATOM 1818 C C . ALA A 1 17 ? 18.355 8.030 -4.942 1.00 0.00 17 ALA A C 2
ATOM 1819 O O . ALA A 1 17 ? 19.341 8.339 -5.613 1.00 0.00 17 ALA A O 2
ATOM 1826 N N . ILE A 1 18 ? 17.666 8.935 -4.230 1.00 0.00 18 ILE A N 2
ATOM 1827 C CA . ILE A 1 18 ? 18.080 10.339 -4.076 1.00 0.00 18 ILE A CA 2
ATOM 1828 C C . ILE A 1 18 ? 19.473 10.436 -3.442 1.00 0.00 18 ILE A C 2
ATOM 1829 O O . ILE A 1 18 ? 20.315 11.160 -3.962 1.00 0.00 18 ILE A O 2
ATOM 1845 N N . ASP A 1 19 ? 19.754 9.689 -2.375 1.00 0.00 19 ASP A N 2
ATOM 1846 C CA . ASP A 1 19 ? 21.064 9.701 -1.707 1.00 0.00 19 ASP A CA 2
ATOM 1847 C C . ASP A 1 19 ? 22.190 9.145 -2.607 1.00 0.00 19 ASP A C 2
ATOM 1848 O O . ASP A 1 19 ? 23.296 9.686 -2.640 1.00 0.00 19 ASP A O 2
ATOM 1857 N N . ASN A 1 20 ? 21.895 8.122 -3.415 1.00 0.00 20 ASN A N 2
ATOM 1858 C CA . ASN A 1 20 ? 22.816 7.578 -4.415 1.00 0.00 20 ASN A CA 2
ATOM 1859 C C . ASN A 1 20 ? 23.113 8.603 -5.532 1.00 0.00 20 ASN A C 2
ATOM 1860 O O . ASN A 1 20 ? 24.274 8.838 -5.859 1.00 0.00 20 ASN A O 2
ATOM 1871 N N . ILE A 1 21 ? 22.083 9.289 -6.052 1.00 0.00 21 ILE A N 2
ATOM 1872 C CA . ILE A 1 21 ? 22.249 10.400 -7.012 1.00 0.00 21 ILE A CA 2
ATOM 1873 C C . ILE A 1 21 ? 23.065 11.544 -6.396 1.00 0.00 21 ILE A C 2
ATOM 1874 O O . ILE A 1 21 ? 23.983 12.066 -7.026 1.00 0.00 21 ILE A O 2
ATOM 1890 N N . LEU A 1 22 ? 22.770 11.908 -5.149 1.00 0.00 22 LEU A N 2
ATOM 1891 C CA . LEU A 1 22 ? 23.444 12.978 -4.415 1.00 0.00 22 LEU A CA 2
ATOM 1892 C C . LEU A 1 22 ? 24.952 12.706 -4.254 1.00 0.00 22 LEU A C 2
ATOM 1893 O O . LEU A 1 22 ? 25.772 13.604 -4.457 1.00 0.00 22 LEU A O 2
ATOM 1909 N N . ARG A 1 23 ? 25.320 11.455 -3.952 1.00 0.00 23 ARG A N 2
ATOM 1910 C CA . ARG A 1 23 ? 26.724 11.009 -3.859 1.00 0.00 23 ARG A CA 2
ATOM 1911 C C . ARG A 1 23 ? 27.397 10.869 -5.231 1.00 0.00 23 ARG A C 2
ATOM 1912 O O . ARG A 1 23 ? 28.529 11.316 -5.390 1.00 0.00 23 ARG A O 2
ATOM 1933 N N . TYR A 1 24 ? 26.692 10.345 -6.241 1.00 0.00 24 TYR A N 2
ATOM 1934 C CA . TYR A 1 24 ? 27.187 10.229 -7.625 1.00 0.00 24 TYR A CA 2
ATOM 1935 C C . TYR A 1 24 ? 27.494 11.599 -8.262 1.00 0.00 24 TYR A C 2
ATOM 1936 O O . TYR A 1 24 ? 28.526 11.772 -8.913 1.00 0.00 24 TYR A O 2
ATOM 1954 N N . THR A 1 25 ? 26.635 12.595 -8.012 1.00 0.00 25 THR A N 2
ATOM 1955 C CA . THR A 1 25 ? 26.856 13.994 -8.432 1.00 0.00 25 THR A CA 2
ATOM 1956 C C . THR A 1 25 ? 27.806 14.773 -7.507 1.00 0.00 25 THR A C 2
ATOM 1957 O O . THR A 1 25 ? 28.199 15.890 -7.846 1.00 0.00 25 THR A O 2
ATOM 1968 N N . ASN A 1 26 ? 28.196 14.187 -6.365 1.00 0.00 26 ASN A N 2
ATOM 1969 C CA . ASN A 1 26 ? 29.034 14.797 -5.323 1.00 0.00 26 ASN A CA 2
ATOM 1970 C C . ASN A 1 26 ? 28.519 16.182 -4.878 1.00 0.00 26 ASN A C 2
ATOM 1971 O O . ASN A 1 26 ? 29.275 17.154 -4.782 1.00 0.00 26 ASN A O 2
ATOM 1982 N N . SER A 1 27 ? 27.201 16.270 -4.672 1.00 0.00 27 SER A N 2
ATOM 1983 C CA . SER A 1 27 ? 26.486 17.538 -4.459 1.00 0.00 27 SER A CA 2
ATOM 1984 C C . SER A 1 27 ? 25.793 17.632 -3.084 1.00 0.00 27 SER A C 2
ATOM 1985 O O . SER A 1 27 ? 25.925 16.748 -2.235 1.00 0.00 27 SER A O 2
ATOM 1993 N N . THR A 1 28 ? 25.054 18.725 -2.874 1.00 0.00 28 THR A N 2
ATOM 1994 C CA . THR A 1 28 ? 24.161 18.949 -1.719 1.00 0.00 28 THR A CA 2
ATOM 1995 C C . THR A 1 28 ? 22.701 18.992 -2.183 1.00 0.00 28 THR A C 2
ATOM 1996 O O . THR A 1 28 ? 22.400 19.481 -3.273 1.00 0.00 28 THR A O 2
ATOM 2007 N N . GLU A 1 29 ? 21.756 18.490 -1.385 1.00 0.00 29 GLU A N 2
ATOM 2008 C CA . GLU A 1 29 ? 20.368 18.334 -1.835 1.00 0.00 29 GLU A CA 2
ATOM 2009 C C . GLU A 1 29 ? 19.655 19.670 -2.107 1.00 0.00 29 GLU A C 2
ATOM 2010 O O . GLU A 1 29 ? 18.776 19.707 -2.962 1.00 0.00 29 GLU A O 2
ATOM 2022 N N . GLN A 1 30 ? 20.081 20.792 -1.515 1.00 0.00 30 GLN A N 2
ATOM 2023 C CA . GLN A 1 30 ? 19.580 22.120 -1.922 1.00 0.00 30 GLN A CA 2
ATOM 2024 C C . GLN A 1 30 ? 19.980 22.495 -3.363 1.00 0.00 30 GLN A C 2
ATOM 2025 O O . GLN A 1 30 ? 19.185 23.103 -4.083 1.00 0.00 30 GLN A O 2
ATOM 2039 N N . GLN A 1 31 ? 21.150 22.047 -3.841 1.00 0.00 31 GLN A N 2
ATOM 2040 C CA . GLN A 1 31 ? 21.527 22.177 -5.255 1.00 0.00 31 GLN A CA 2
ATOM 2041 C C . GLN A 1 31 ? 20.745 21.209 -6.144 1.00 0.00 31 GLN A C 2
ATOM 2042 O O . GLN A 1 31 ? 20.360 21.580 -7.248 1.00 0.00 31 GLN A O 2
ATOM 2056 N N . PHE A 1 32 ? 20.429 20.004 -5.659 1.00 0.00 32 PHE A N 2
ATOM 2057 C CA . PHE A 1 32 ? 19.531 19.079 -6.366 1.00 0.00 32 PHE A CA 2
ATOM 2058 C C . PHE A 1 32 ? 18.101 19.651 -6.469 1.00 0.00 32 PHE A C 2
ATOM 2059 O O . PHE A 1 32 ? 17.495 19.572 -7.535 1.00 0.00 32 PHE A O 2
ATOM 2076 N N . LEU A 1 33 ? 17.598 20.345 -5.438 1.00 0.00 33 LEU A N 2
ATOM 2077 C CA . LEU A 1 33 ? 16.330 21.099 -5.491 1.00 0.00 33 LEU A CA 2
ATOM 2078 C C . LEU A 1 33 ? 16.383 22.224 -6.523 1.00 0.00 33 LEU A C 2
ATOM 2079 O O . LEU A 1 33 ? 15.498 22.315 -7.368 1.00 0.00 33 LEU A O 2
ATOM 2095 N N . GLU A 1 34 ? 17.445 23.026 -6.519 1.00 0.00 34 GLU A N 2
ATOM 2096 C CA . GLU A 1 34 ? 17.628 24.110 -7.496 1.00 0.00 34 GLU A CA 2
ATOM 2097 C C . GLU A 1 34 ? 17.746 23.584 -8.937 1.00 0.00 34 GLU A C 2
ATOM 2098 O O . GLU A 1 34 ? 17.138 24.145 -9.850 1.00 0.00 34 GLU A O 2
ATOM 2110 N N . ALA A 1 35 ? 18.442 22.465 -9.143 1.00 0.00 35 ALA A N 2
ATOM 2111 C CA . ALA A 1 35 ? 18.559 21.808 -10.448 1.00 0.00 35 ALA A CA 2
ATOM 2112 C C . ALA A 1 35 ? 17.222 21.216 -10.917 1.00 0.00 35 ALA A C 2
ATOM 2113 O O . ALA A 1 35 ? 16.833 21.407 -12.067 1.00 0.00 35 ALA A O 2
ATOM 2120 N N . MET A 1 36 ? 16.471 20.548 -10.035 1.00 0.00 36 MET A N 2
ATOM 2121 C CA . MET A 1 36 ? 15.136 20.013 -10.350 1.00 0.00 36 MET A CA 2
ATOM 2122 C C . MET A 1 36 ? 14.132 21.133 -10.638 1.00 0.00 36 MET A C 2
ATOM 2123 O O . MET A 1 36 ? 13.386 21.044 -11.608 1.00 0.00 36 MET A O 2
ATOM 2137 N N . GLU A 1 37 ? 14.146 22.226 -9.874 1.00 0.00 37 GLU A N 2
ATOM 2138 C CA . GLU A 1 37 ? 13.234 23.360 -10.095 1.00 0.00 37 GLU A CA 2
ATOM 2139 C C . GLU A 1 37 ? 13.601 24.156 -11.366 1.00 0.00 37 GLU A C 2
ATOM 2140 O O . GLU A 1 37 ? 12.712 24.662 -12.056 1.00 0.00 37 GLU A O 2
ATOM 2152 N N . SER A 1 38 ? 14.888 24.190 -11.740 1.00 0.00 38 SER A N 2
ATOM 2153 C CA . SER A 1 38 ? 15.353 24.773 -13.015 1.00 0.00 38 SER A CA 2
ATOM 2154 C C . SER A 1 38 ? 15.028 23.912 -14.250 1.00 0.00 38 SER A C 2
ATOM 2155 O O . SER A 1 38 ? 14.942 24.445 -15.358 1.00 0.00 38 SER A O 2
ATOM 2163 N N . THR A 1 39 ? 14.850 22.594 -14.075 1.00 0.00 39 THR A N 2
ATOM 2164 C CA . THR A 1 39 ? 14.655 21.623 -15.181 1.00 0.00 39 THR A CA 2
ATOM 2165 C C . THR A 1 39 ? 13.238 21.029 -15.264 1.00 0.00 39 THR A C 2
ATOM 2166 O O . THR A 1 39 ? 12.980 20.150 -16.090 1.00 0.00 39 THR A O 2
ATOM 2177 N N . GLY A 1 40 ? 12.307 21.489 -14.424 1.00 0.00 40 GLY A N 2
ATOM 2178 C CA . GLY A 1 40 ? 10.911 21.020 -14.422 1.00 0.00 40 GLY A CA 2
ATOM 2179 C C . GLY A 1 40 ? 10.726 19.628 -13.806 1.00 0.00 40 GLY A C 2
ATOM 2180 O O . GLY A 1 40 ? 9.784 18.914 -14.150 1.00 0.00 40 GLY A O 2
ATOM 2184 N N . GLY A 1 41 ? 11.643 19.223 -12.919 1.00 0.00 41 GLY A N 2
ATOM 2185 C CA . GLY A 1 41 ? 11.602 17.939 -12.211 1.00 0.00 41 GLY A CA 2
ATOM 2186 C C . GLY A 1 41 ? 12.094 16.725 -13.001 1.00 0.00 41 GLY A C 2
ATOM 2187 O O . GLY A 1 41 ? 11.931 15.602 -12.532 1.00 0.00 41 GLY A O 2
ATOM 2191 N N . ARG A 1 42 ? 12.700 16.917 -14.181 1.00 0.00 42 ARG A N 2
ATOM 2192 C CA . ARG A 1 42 ? 13.295 15.825 -14.980 1.00 0.00 42 ARG A CA 2
ATOM 2193 C C . ARG A 1 42 ? 14.601 15.355 -14.343 1.00 0.00 42 ARG A C 2
ATOM 2194 O O . ARG A 1 42 ? 15.628 16.007 -14.520 1.00 0.00 42 ARG A O 2
ATOM 2215 N N . VAL A 1 43 ? 14.606 14.200 -13.670 1.00 0.00 43 VAL A N 2
ATOM 2216 C CA . VAL A 1 43 ? 15.793 13.731 -12.916 1.00 0.00 43 VAL A CA 2
ATOM 2217 C C . VAL A 1 43 ? 17.027 13.578 -13.811 1.00 0.00 43 VAL A C 2
ATOM 2218 O O . VAL A 1 43 ? 18.104 14.008 -13.417 1.00 0.00 43 VAL A O 2
ATOM 2231 N N . ARG A 1 44 ? 16.869 13.105 -15.058 1.00 0.00 44 ARG A N 2
ATOM 2232 C CA . ARG A 1 44 ? 17.985 12.972 -16.024 1.00 0.00 44 ARG A CA 2
ATOM 2233 C C . ARG A 1 44 ? 18.652 14.312 -16.376 1.00 0.00 44 ARG A C 2
ATOM 2234 O O . ARG A 1 44 ? 19.873 14.428 -16.356 1.00 0.00 44 ARG A O 2
ATOM 2255 N N . ILE A 1 45 ? 17.840 15.352 -16.587 1.00 0.00 45 ILE A N 2
ATOM 2256 C CA . ILE A 1 45 ? 18.334 16.705 -16.913 1.00 0.00 45 ILE A CA 2
ATOM 2257 C C . ILE A 1 45 ? 18.906 17.373 -15.653 1.00 0.00 45 ILE A C 2
ATOM 2258 O O . ILE A 1 45 ? 19.929 18.043 -15.722 1.00 0.00 45 ILE A O 2
ATOM 2274 N N . ALA A 1 46 ? 18.317 17.130 -14.483 1.00 0.00 46 ALA A N 2
ATOM 2275 C CA . ALA A 1 46 ? 18.821 17.653 -13.212 1.00 0.00 46 ALA A CA 2
ATOM 2276 C C . ALA A 1 46 ? 20.197 17.063 -12.855 1.00 0.00 46 ALA A C 2
ATOM 2277 O O . ALA A 1 46 ? 21.115 17.819 -12.546 1.00 0.00 46 ALA A O 2
ATOM 2284 N N . ILE A 1 47 ? 20.397 15.741 -12.981 1.00 0.00 47 ILE A N 2
ATOM 2285 C CA . ILE A 1 47 ? 21.727 15.136 -12.753 1.00 0.00 47 ILE A CA 2
ATOM 2286 C C . ILE A 1 47 ? 22.725 15.554 -13.839 1.00 0.00 47 ILE A C 2
ATOM 2287 O O . ILE A 1 47 ? 23.874 15.837 -13.510 1.00 0.00 47 ILE A O 2
ATOM 2303 N N . ALA A 1 48 ? 22.288 15.727 -15.093 1.00 0.00 48 ALA A N 2
ATOM 2304 C CA . ALA A 1 48 ? 23.125 16.322 -16.140 1.00 0.00 48 ALA A CA 2
ATOM 2305 C C . ALA A 1 48 ? 23.585 17.752 -15.788 1.00 0.00 48 ALA A C 2
ATOM 2306 O O . ALA A 1 48 ? 24.771 18.063 -15.915 1.00 0.00 48 ALA A O 2
ATOM 2313 N N . LYS A 1 49 ? 22.695 18.611 -15.266 1.00 0.00 49 LYS A N 2
ATOM 2314 C CA . LYS A 1 49 ? 23.044 19.975 -14.815 1.00 0.00 49 LYS A CA 2
ATOM 2315 C C . LYS A 1 49 ? 23.965 19.979 -13.589 1.00 0.00 49 LYS A C 2
ATOM 2316 O O . LYS A 1 49 ? 24.929 20.738 -13.564 1.00 0.00 49 LYS A O 2
ATOM 2335 N N . LEU A 1 50 ? 23.738 19.087 -12.619 1.00 0.00 50 LEU A N 2
ATOM 2336 C CA . LEU A 1 50 ? 24.628 18.917 -11.455 1.00 0.00 50 LEU A CA 2
ATOM 2337 C C . LEU A 1 50 ? 26.043 18.477 -11.871 1.00 0.00 50 LEU A C 2
ATOM 2338 O O . LEU A 1 50 ? 27.024 19.030 -11.379 1.00 0.00 50 LEU A O 2
ATOM 2354 N N . LEU A 1 51 ? 26.159 17.538 -12.819 1.00 0.00 51 LEU A N 2
ATOM 2355 C CA . LEU A 1 51 ? 27.453 17.098 -13.363 1.00 0.00 51 LEU A CA 2
ATOM 2356 C C . LEU A 1 51 ? 28.126 18.176 -14.237 1.00 0.00 51 LEU A C 2
ATOM 2357 O O . LEU A 1 51 ? 29.349 18.301 -14.210 1.00 0.00 51 LEU A O 2
ATOM 2373 N N . SER A 1 52 ? 27.350 19.001 -14.952 1.00 0.00 52 SER A N 2
ATOM 2374 C CA . SER A 1 52 ? 27.881 20.062 -15.831 1.00 0.00 52 SER A CA 2
ATOM 2375 C C . SER A 1 52 ? 28.643 21.171 -15.086 1.00 0.00 52 SER A C 2
ATOM 2376 O O . SER A 1 52 ? 29.480 21.843 -15.695 1.00 0.00 52 SER A O 2
ATOM 2384 N N . LYS A 1 53 ? 28.404 21.352 -13.773 1.00 0.00 53 LYS A N 2
ATOM 2385 C CA . LYS A 1 53 ? 29.158 22.295 -12.918 1.00 0.00 53 LYS A CA 2
ATOM 2386 C C . LYS A 1 53 ? 30.455 21.713 -12.324 1.00 0.00 53 LYS A C 2
ATOM 2387 O O . LYS A 1 53 ? 31.227 22.457 -11.719 1.00 0.00 53 LYS A O 2
ATOM 2406 N N . GLN A 1 54 ? 30.726 20.418 -12.517 1.00 0.00 54 GLN A N 2
ATOM 2407 C CA . GLN A 1 54 ? 31.991 19.771 -12.130 1.00 0.00 54 GLN A CA 2
ATOM 2408 C C . GLN A 1 54 ? 33.072 19.947 -13.219 1.00 0.00 54 GLN A C 2
ATOM 2409 O O . GLN A 1 54 ? 32.767 20.237 -14.377 1.00 0.00 54 GLN A O 2
ATOM 2423 N N . THR A 1 55 ? 34.345 19.743 -12.859 1.00 0.00 55 THR A N 2
ATOM 2424 C CA . THR A 1 55 ? 35.494 19.896 -13.780 1.00 0.00 55 THR A CA 2
ATOM 2425 C C . THR A 1 55 ? 35.581 18.784 -14.834 1.00 0.00 55 THR A C 2
ATOM 2426 O O . THR A 1 55 ? 35.954 19.061 -15.977 1.00 0.00 55 THR A O 2
ATOM 2437 N N . SER A 1 56 ? 35.177 17.557 -14.468 1.00 0.00 56 SER A N 2
ATOM 2438 C CA . SER A 1 56 ? 35.209 16.323 -15.278 1.00 0.00 56 SER A CA 2
ATOM 2439 C C . SER A 1 56 ? 36.604 15.839 -15.723 1.00 0.00 56 SER A C 2
ATOM 2440 O O . SER A 1 56 ? 37.542 16.617 -15.922 1.00 0.00 56 SER A O 2
ATOM 2448 N N . GLY A 1 57 ? 36.740 14.517 -15.891 1.00 0.00 57 GLY A N 2
ATOM 2449 C CA . GLY A 1 57 ? 37.904 13.866 -16.510 1.00 0.00 57 GLY A CA 2
ATOM 2450 C C . GLY A 1 57 ? 37.812 13.733 -18.041 1.00 0.00 57 GLY A C 2
ATOM 2451 O O . GLY A 1 57 ? 38.782 13.315 -18.676 1.00 0.00 57 GLY A O 2
ATOM 2455 N N . GLY A 1 58 ? 36.655 14.057 -18.637 1.00 0.00 58 GLY A N 2
ATOM 2456 C CA . GLY A 1 58 ? 36.389 13.936 -20.076 1.00 0.00 58 GLY A CA 2
ATOM 2457 C C . GLY A 1 58 ? 37.032 15.025 -20.954 1.00 0.00 58 GLY A C 2
ATOM 2458 O O . GLY A 1 58 ? 37.509 16.053 -20.459 1.00 0.00 58 GLY A O 2
ATOM 2462 N N . SER A 1 59 ? 37.001 14.800 -22.271 1.00 0.00 59 SER A N 2
ATOM 2463 C CA . SER A 1 59 ? 37.554 15.683 -23.318 1.00 0.00 59 SER A CA 2
ATOM 2464 C C . SER A 1 59 ? 36.582 15.844 -24.501 1.00 0.00 59 SER A C 2
ATOM 2465 O O . SER A 1 59 ? 35.738 14.976 -24.750 1.00 0.00 59 SER A O 2
ATOM 2473 N N . GLY A 1 60 ? 36.704 16.947 -25.249 1.00 0.00 60 GLY A N 2
ATOM 2474 C CA . GLY A 1 60 ? 35.885 17.230 -26.438 1.00 0.00 60 GLY A CA 2
ATOM 2475 C C . GLY A 1 60 ? 36.160 16.278 -27.614 1.00 0.00 60 GLY A C 2
ATOM 2476 O O . GLY A 1 60 ? 37.284 15.802 -27.799 1.00 0.00 60 GLY A O 2
ATOM 2480 N N . GLY A 1 61 ? 35.127 16.003 -28.419 1.00 0.00 61 GLY A N 2
ATOM 2481 C CA . GLY A 1 61 ? 35.179 15.047 -29.539 1.00 0.00 61 GLY A CA 2
ATOM 2482 C C . GLY A 1 61 ? 35.861 15.563 -30.817 1.00 0.00 61 GLY A C 2
ATOM 2483 O O . GLY A 1 61 ? 36.247 14.753 -31.664 1.00 0.00 61 GLY A O 2
ATOM 2487 N N . SER A 1 62 ? 36.040 16.887 -30.951 1.00 0.00 62 SER A N 2
ATOM 2488 C CA . SER A 1 62 ? 36.558 17.577 -32.153 1.00 0.00 62 SER A CA 2
ATOM 2489 C C . SER A 1 62 ? 35.742 17.308 -33.439 1.00 0.00 62 SER A C 2
ATOM 2490 O O . SER A 1 62 ? 34.659 16.709 -33.404 1.00 0.00 62 SER A O 2
ATOM 2498 N N . LYS A 1 63 ? 36.228 17.801 -34.586 1.00 0.00 63 LYS A N 2
ATOM 2499 C CA . LYS A 1 63 ? 35.610 17.623 -35.914 1.00 0.00 63 LYS A CA 2
ATOM 2500 C C . LYS A 1 63 ? 35.718 16.183 -36.445 1.00 0.00 63 LYS A C 2
ATOM 2501 O O . LYS A 1 63 ? 36.589 15.417 -36.025 1.00 0.00 63 LYS A O 2
ATOM 2520 N N . LEU A 1 64 ? 34.844 15.837 -37.399 1.00 0.00 64 LEU A N 2
ATOM 2521 C CA . LEU A 1 64 ? 34.738 14.491 -37.995 1.00 0.00 64 LEU A CA 2
ATOM 2522 C C . LEU A 1 64 ? 34.917 14.448 -39.531 1.00 0.00 64 LEU A C 2
ATOM 2523 O O . LEU A 1 64 ? 34.824 13.369 -40.123 1.00 0.00 64 LEU A O 2
ATOM 2539 N N . GLY A 1 65 ? 35.175 15.583 -40.194 1.00 0.00 65 GLY A N 2
ATOM 2540 C CA . GLY A 1 65 ? 35.326 15.646 -41.656 1.00 0.00 65 GLY A CA 2
ATOM 2541 C C . GLY A 1 65 ? 35.582 17.049 -42.218 1.00 0.00 65 GLY A C 2
ATOM 2542 O O . GLY A 1 65 ? 36.032 17.952 -41.505 1.00 0.00 65 GLY A O 2
ATOM 2546 N N . GLY A 1 66 ? 35.312 17.222 -43.515 1.00 0.00 66 GLY A N 2
ATOM 2547 C CA . GLY A 1 66 ? 35.401 18.501 -44.236 1.00 0.00 66 GLY A CA 2
ATOM 2548 C C . GLY A 1 66 ? 34.196 19.435 -44.022 1.00 0.00 66 GLY A C 2
ATOM 2549 O O . GLY A 1 66 ? 33.314 19.176 -43.196 1.00 0.00 66 GLY A O 2
ATOM 2553 N N . SER A 1 67 ? 34.156 20.530 -44.785 1.00 0.00 67 SER A N 2
ATOM 2554 C CA . SER A 1 67 ? 33.058 21.515 -44.790 1.00 0.00 67 SER A CA 2
ATOM 2555 C C . SER A 1 67 ? 31.798 21.011 -45.521 1.00 0.00 67 SER A C 2
ATOM 2556 O O . SER A 1 67 ? 31.843 20.046 -46.293 1.00 0.00 67 SER A O 2
ATOM 2564 N N . GLY A 1 68 ? 30.656 21.671 -45.283 1.00 0.00 68 GLY A N 2
ATOM 2565 C CA . GLY A 1 68 ? 29.352 21.297 -45.852 1.00 0.00 68 GLY A CA 2
ATOM 2566 C C . GLY A 1 68 ? 28.711 20.065 -45.193 1.00 0.00 68 GLY A C 2
ATOM 2567 O O . GLY A 1 68 ? 29.089 19.657 -44.091 1.00 0.00 68 GLY A O 2
ATOM 2571 N N . GLY A 1 69 ? 27.708 19.483 -45.861 1.00 0.00 69 GLY A N 2
ATOM 2572 C CA . GLY A 1 69 ? 26.993 18.281 -45.394 1.00 0.00 69 GLY A CA 2
ATOM 2573 C C . GLY A 1 69 ? 26.033 18.512 -44.216 1.00 0.00 69 GLY A C 2
ATOM 2574 O O . GLY A 1 69 ? 25.642 17.559 -43.540 1.00 0.00 69 GLY A O 2
ATOM 2578 N N . SER A 1 70 ? 25.642 19.767 -43.956 1.00 0.00 70 SER A N 2
ATOM 2579 C CA . SER A 1 70 ? 24.873 20.190 -42.767 1.00 0.00 70 SER A CA 2
ATOM 2580 C C . SER A 1 70 ? 23.388 19.789 -42.776 1.00 0.00 70 SER A C 2
ATOM 2581 O O . SER A 1 70 ? 22.689 19.977 -41.777 1.00 0.00 70 SER A O 2
ATOM 2589 N N . ARG A 1 71 ? 22.887 19.241 -43.894 1.00 0.00 71 ARG A N 2
ATOM 2590 C CA . ARG A 1 71 ? 21.467 18.891 -44.106 1.00 0.00 71 ARG A CA 2
ATOM 2591 C C . ARG A 1 71 ? 21.015 17.626 -43.353 1.00 0.00 71 ARG A C 2
ATOM 2592 O O . ARG A 1 71 ? 19.812 17.367 -43.267 1.00 0.00 71 ARG A O 2
ATOM 2613 N N . LYS A 1 72 ? 21.960 16.857 -42.799 1.00 0.00 72 LYS A N 2
ATOM 2614 C CA . LYS A 1 72 ? 21.741 15.650 -41.978 1.00 0.00 72 LYS A CA 2
ATOM 2615 C C . LYS A 1 72 ? 22.670 15.607 -40.756 1.00 0.00 72 LYS A C 2
ATOM 2616 O O . LYS A 1 72 ? 23.701 16.280 -40.722 1.00 0.00 72 LYS A O 2
ATOM 2635 N N . ASP A 1 73 ? 22.300 14.807 -39.755 1.00 0.00 73 ASP A N 2
ATOM 2636 C CA . ASP A 1 73 ? 23.048 14.615 -38.503 1.00 0.00 73 ASP A CA 2
ATOM 2637 C C . ASP A 1 73 ? 22.829 13.203 -37.924 1.00 0.00 73 ASP A C 2
ATOM 2638 O O . ASP A 1 73 ? 21.772 12.601 -38.130 1.00 0.00 73 ASP A O 2
ATOM 2647 N N . LEU A 1 74 ? 23.804 12.676 -37.173 1.00 0.00 74 LEU A N 2
ATOM 2648 C CA . LEU A 1 74 ? 23.732 11.354 -36.530 1.00 0.00 74 LEU A CA 2
ATOM 2649 C C . LEU A 1 74 ? 22.500 11.218 -35.608 1.00 0.00 74 LEU A C 2
ATOM 2650 O O . LEU A 1 74 ? 21.833 10.180 -35.612 1.00 0.00 74 LEU A O 2
ATOM 2666 N N . SER A 1 75 ? 22.151 12.282 -34.878 1.00 0.00 75 SER A N 2
ATOM 2667 C CA . SER A 1 75 ? 21.054 12.318 -33.897 1.00 0.00 75 SER A CA 2
ATOM 2668 C C . SER A 1 75 ? 19.739 12.906 -34.453 1.00 0.00 75 SER A C 2
ATOM 2669 O O . SER A 1 75 ? 18.889 13.364 -33.686 1.00 0.00 75 SER A O 2
ATOM 2677 N N . VAL A 1 76 ? 19.547 12.906 -35.783 1.00 0.00 76 VAL A N 2
ATOM 2678 C CA . VAL A 1 76 ? 18.322 13.426 -36.434 1.00 0.00 76 VAL A CA 2
ATOM 2679 C C . VAL A 1 76 ? 17.071 12.569 -36.157 1.00 0.00 76 VAL A C 2
ATOM 2680 O O . VAL A 1 76 ? 15.950 13.081 -36.164 1.00 0.00 76 VAL A O 2
ATOM 2693 N N . LYS A 1 77 ? 17.253 11.267 -35.881 1.00 0.00 77 LYS A N 2
ATOM 2694 C CA . LYS A 1 77 ? 16.172 10.316 -35.558 1.00 0.00 77 LYS A CA 2
ATOM 2695 C C . LYS A 1 77 ? 15.634 10.513 -34.133 1.00 0.00 77 LYS A C 2
ATOM 2696 O O . LYS A 1 77 ? 16.365 10.941 -33.234 1.00 0.00 77 LYS A O 2
ATOM 2715 N N . GLY A 1 78 ? 14.359 10.177 -33.919 1.00 0.00 78 GLY A N 2
ATOM 2716 C CA . GLY A 1 78 ? 13.684 10.284 -32.617 1.00 0.00 78 GLY A CA 2
ATOM 2717 C C . GLY A 1 78 ? 14.210 9.302 -31.556 1.00 0.00 78 GLY A C 2
ATOM 2718 O O . GLY A 1 78 ? 14.743 8.236 -31.881 1.00 0.00 78 GLY A O 2
ATOM 2722 N N . MET A 1 79 ? 14.049 9.665 -30.279 1.00 0.00 79 MET A N 2
ATOM 2723 C CA . MET A 1 79 ? 14.472 8.877 -29.110 1.00 0.00 79 MET A CA 2
ATOM 2724 C C . MET A 1 79 ? 13.518 9.089 -27.917 1.00 0.00 79 MET A C 2
ATOM 2725 O O . MET A 1 79 ? 12.931 10.162 -27.769 1.00 0.00 79 MET A O 2
ATOM 2739 N N . LEU A 1 80 ? 13.374 8.069 -27.060 1.00 0.00 80 LEU A N 2
ATOM 2740 C CA . LEU A 1 80 ? 12.491 8.057 -25.883 1.00 0.00 80 LEU A CA 2
ATOM 2741 C C . LEU A 1 80 ? 13.224 7.576 -24.614 1.00 0.00 80 LEU A C 2
ATOM 2742 O O . LEU A 1 80 ? 14.217 6.846 -24.687 1.00 0.00 80 LEU A O 2
ATOM 2758 N N . TYR A 1 81 ? 12.707 7.973 -23.449 1.00 0.00 81 TYR A N 2
ATOM 2759 C CA . TYR A 1 81 ? 13.220 7.626 -22.115 1.00 0.00 81 TYR A CA 2
ATOM 2760 C C . TYR A 1 81 ? 12.079 7.459 -21.091 1.00 0.00 81 TYR A C 2
ATOM 2761 O O . TYR A 1 81 ? 10.959 7.933 -21.299 1.00 0.00 81 TYR A O 2
ATOM 2779 N N . ASP A 1 82 ? 12.370 6.795 -19.966 1.00 0.00 82 ASP A N 2
ATOM 2780 C CA . ASP A 1 82 ? 11.461 6.637 -18.819 1.00 0.00 82 ASP A CA 2
ATOM 2781 C C . ASP A 1 82 ? 12.251 6.559 -17.495 1.00 0.00 82 ASP A C 2
ATOM 2782 O O . ASP A 1 82 ? 13.240 5.826 -17.399 1.00 0.00 82 ASP A O 2
ATOM 2791 N N . SER A 1 83 ? 11.824 7.318 -16.479 1.00 0.00 83 SER A N 2
ATOM 2792 C CA . SER A 1 83 ? 12.435 7.341 -15.138 1.00 0.00 83 SER A CA 2
ATOM 2793 C C . SER A 1 83 ? 11.448 7.837 -14.064 1.00 0.00 83 SER A C 2
ATOM 2794 O O . SER A 1 83 ? 10.354 8.316 -14.372 1.00 0.00 83 SER A O 2
ATOM 2802 N N . ASP A 1 84 ? 11.843 7.755 -12.793 1.00 0.00 84 ASP A N 2
ATOM 2803 C CA . ASP A 1 84 ? 11.058 8.108 -11.601 1.00 0.00 84 ASP A CA 2
ATOM 2804 C C . ASP A 1 84 ? 10.970 9.627 -11.322 1.00 0.00 84 ASP A C 2
ATOM 2805 O O . ASP A 1 84 ? 10.791 10.030 -10.178 1.00 0.00 84 ASP A O 2
ATOM 2814 N N . SER A 1 85 ? 11.079 10.490 -12.339 1.00 0.00 85 SER A N 2
ATOM 2815 C CA . SER A 1 85 ? 11.191 11.957 -12.202 1.00 0.00 85 SER A CA 2
ATOM 2816 C C . SER A 1 85 ? 10.198 12.590 -11.216 1.00 0.00 85 SER A C 2
ATOM 2817 O O . SER A 1 85 ? 10.617 13.329 -10.330 1.00 0.00 85 SER A O 2
ATOM 2825 N N . GLN A 1 86 ? 8.903 12.255 -11.289 1.00 0.00 86 GLN A N 2
ATOM 2826 C CA . GLN A 1 86 ? 7.879 12.810 -10.379 1.00 0.00 86 GLN A CA 2
ATOM 2827 C C . GLN A 1 86 ? 7.996 12.271 -8.940 1.00 0.00 86 GLN A C 2
ATOM 2828 O O . GLN A 1 86 ? 7.861 13.027 -7.981 1.00 0.00 86 GLN A O 2
ATOM 2842 N N . GLN A 1 87 ? 8.299 10.979 -8.774 1.00 0.00 87 GLN A N 2
ATOM 2843 C CA . GLN A 1 87 ? 8.473 10.334 -7.460 1.00 0.00 87 GLN A CA 2
ATOM 2844 C C . GLN A 1 87 ? 9.761 10.810 -6.753 1.00 0.00 87 GLN A C 2
ATOM 2845 O O . GLN A 1 87 ? 9.737 11.183 -5.573 1.00 0.00 87 GLN A O 2
ATOM 2859 N N . ILE A 1 88 ? 10.858 10.906 -7.512 1.00 0.00 88 ILE A N 2
ATOM 2860 C CA . ILE A 1 88 ? 12.115 11.529 -7.073 1.00 0.00 88 ILE A CA 2
ATOM 2861 C C . ILE A 1 88 ? 11.877 12.998 -6.716 1.00 0.00 88 ILE A C 2
ATOM 2862 O O . ILE A 1 88 ? 12.263 13.401 -5.628 1.00 0.00 88 ILE A O 2
ATOM 2878 N N . LEU A 1 89 ? 11.186 13.787 -7.549 1.00 0.00 89 LEU A N 2
ATOM 2879 C CA . LEU A 1 89 ? 10.838 15.177 -7.221 1.00 0.00 89 LEU A CA 2
ATOM 2880 C C . LEU A 1 89 ? 10.051 15.267 -5.912 1.00 0.00 89 LEU A C 2
ATOM 2881 O O . LEU A 1 89 ? 10.419 16.069 -5.060 1.00 0.00 89 LEU A O 2
ATOM 2897 N N . ASN A 1 90 ? 9.028 14.427 -5.721 1.00 0.00 90 ASN A N 2
ATOM 2898 C CA . ASN A 1 90 ? 8.224 14.435 -4.501 1.00 0.00 90 ASN A CA 2
ATOM 2899 C C . ASN A 1 90 ? 9.102 14.202 -3.261 1.00 0.00 90 ASN A C 2
ATOM 2900 O O . ASN A 1 90 ? 9.191 15.085 -2.407 1.00 0.00 90 ASN A O 2
ATOM 2911 N N . ARG A 1 91 ? 9.862 13.094 -3.194 1.00 0.00 91 ARG A N 2
ATOM 2912 C CA . ARG A 1 91 ? 10.710 12.833 -2.007 1.00 0.00 91 ARG A CA 2
ATOM 2913 C C . ARG A 1 91 ? 11.890 13.807 -1.889 1.00 0.00 91 ARG A C 2
ATOM 2914 O O . ARG A 1 91 ? 12.284 14.139 -0.777 1.00 0.00 91 ARG A O 2
ATOM 2935 N N . LEU A 1 92 ? 12.403 14.354 -2.989 1.00 0.00 92 LEU A N 2
ATOM 2936 C CA . LEU A 1 92 ? 13.467 15.364 -2.952 1.00 0.00 92 LEU A CA 2
ATOM 2937 C C . LEU A 1 92 ? 12.959 16.675 -2.341 1.00 0.00 92 LEU A C 2
ATOM 2938 O O . LEU A 1 92 ? 13.593 17.210 -1.433 1.00 0.00 92 LEU A O 2
ATOM 2954 N N . ARG A 1 93 ? 11.792 17.163 -2.778 1.00 0.00 93 ARG A N 2
ATOM 2955 C CA . ARG A 1 93 ? 11.154 18.350 -2.177 1.00 0.00 93 ARG A CA 2
ATOM 2956 C C . ARG A 1 93 ? 10.818 18.121 -0.706 1.00 0.00 93 ARG A C 2
ATOM 2957 O O . ARG A 1 93 ? 11.104 18.991 0.109 1.00 0.00 93 ARG A O 2
ATOM 2978 N N . GLU A 1 94 ? 10.323 16.940 -0.326 1.00 0.00 94 GLU A N 2
ATOM 2979 C CA . GLU A 1 94 ? 10.086 16.618 1.093 1.00 0.00 94 GLU A CA 2
ATOM 2980 C C . GLU A 1 94 ? 11.385 16.652 1.922 1.00 0.00 94 GLU A C 2
ATOM 2981 O O . GLU A 1 94 ? 11.433 17.309 2.964 1.00 0.00 94 GLU A O 2
ATOM 2993 N N . ARG A 1 95 ? 12.459 16.007 1.431 1.00 0.00 95 ARG A N 2
ATOM 2994 C CA . ARG A 1 95 ? 13.784 15.990 2.086 1.00 0.00 95 ARG A CA 2
ATOM 2995 C C . ARG A 1 95 ? 14.338 17.408 2.286 1.00 0.00 95 ARG A C 2
ATOM 2996 O O . ARG A 1 95 ? 14.837 17.723 3.366 1.00 0.00 95 ARG A O 2
ATOM 3017 N N . VAL A 1 96 ? 14.266 18.250 1.250 1.00 0.00 96 VAL A N 2
ATOM 3018 C CA . VAL A 1 96 ? 14.905 19.583 1.250 1.00 0.00 96 VAL A CA 2
ATOM 3019 C C . VAL A 1 96 ? 14.058 20.633 1.975 1.00 0.00 96 VAL A C 2
ATOM 3020 O O . VAL A 1 96 ? 14.611 21.444 2.721 1.00 0.00 96 VAL A O 2
ATOM 3033 N N . SER A 1 97 ? 12.728 20.596 1.831 1.00 0.00 97 SER A N 2
ATOM 3034 C CA . SER A 1 97 ? 11.824 21.469 2.596 1.00 0.00 97 SER A CA 2
ATOM 3035 C C . SER A 1 97 ? 11.686 21.030 4.069 1.00 0.00 97 SER A C 2
ATOM 3036 O O . SER A 1 97 ? 11.351 21.854 4.924 1.00 0.00 97 SER A O 2
ATOM 3044 N N . GLY A 1 98 ? 11.971 19.755 4.383 1.00 0.00 98 GLY A N 2
ATOM 3045 C CA . GLY A 1 98 ? 12.088 19.221 5.751 1.00 0.00 98 GLY A CA 2
ATOM 3046 C C . GLY A 1 98 ? 10.850 18.478 6.276 1.00 0.00 98 GLY A C 2
ATOM 3047 O O . GLY A 1 98 ? 10.792 18.149 7.461 1.00 0.00 98 GLY A O 2
ATOM 3051 N N . SER A 1 99 ? 9.865 18.188 5.418 1.00 0.00 99 SER A N 2
ATOM 3052 C CA . SER A 1 99 ? 8.607 17.511 5.781 1.00 0.00 99 SER A CA 2
ATOM 3053 C C . SER A 1 99 ? 8.726 15.983 5.931 1.00 0.00 99 SER A C 2
ATOM 3054 O O . SER A 1 99 ? 7.751 15.321 6.296 1.00 0.00 99 SER A O 2
ATOM 3062 N N . THR A 1 100 ? 9.918 15.408 5.719 1.00 0.00 100 THR A N 2
ATOM 3063 C CA . THR A 1 100 ? 10.234 14.000 6.039 1.00 0.00 100 THR A CA 2
ATOM 3064 C C . THR A 1 100 ? 10.295 13.723 7.551 1.00 0.00 100 THR A C 2
ATOM 3065 O O . THR A 1 100 ? 10.126 12.574 7.967 1.00 0.00 100 THR A O 2
ATOM 3076 N N . ALA A 1 101 ? 10.504 14.750 8.386 1.00 0.00 101 ALA A N 2
ATOM 3077 C CA . ALA A 1 101 ? 10.519 14.629 9.847 1.00 0.00 101 ALA A CA 2
ATOM 3078 C C . ALA A 1 101 ? 9.115 14.337 10.426 1.00 0.00 101 ALA A C 2
ATOM 3079 O O . ALA A 1 101 ? 8.113 14.894 9.972 1.00 0.00 101 ALA A O 2
ATOM 3086 N N . GLN A 1 102 ? 9.047 13.478 11.454 1.00 0.00 102 GLN A N 2
ATOM 3087 C CA . GLN A 1 102 ? 7.781 13.023 12.063 1.00 0.00 102 GLN A CA 2
ATOM 3088 C C . GLN A 1 102 ? 7.283 13.917 13.220 1.00 0.00 102 GLN A C 2
ATOM 3089 O O . GLN A 1 102 ? 6.118 13.809 13.616 1.00 0.00 102 GLN A O 2
ATOM 3103 N N . SER A 1 103 ? 8.137 14.808 13.743 1.00 0.00 103 SER A N 2
ATOM 3104 C CA . SER A 1 103 ? 7.856 15.690 14.893 1.00 0.00 103 SER A CA 2
ATOM 3105 C C . SER A 1 103 ? 8.378 17.118 14.671 1.00 0.00 103 SER A C 2
ATOM 3106 O O . SER A 1 103 ? 9.350 17.326 13.932 1.00 0.00 103 SER A O 2
ATOM 3114 N N . ALA A 1 104 ? 7.742 18.101 15.322 1.00 0.00 104 ALA A N 2
ATOM 3115 C CA . ALA A 1 104 ? 8.139 19.518 15.308 1.00 0.00 104 ALA A CA 2
ATOM 3116 C C . ALA A 1 104 ? 9.406 19.796 16.150 1.00 0.00 104 ALA A C 2
ATOM 3117 O O . ALA A 1 104 ? 10.267 20.581 15.689 1.00 0.00 104 ALA A O 2
ATOM 3125 N N . SER A 1 1 ? 0.245 -13.582 -4.054 1.00 0.00 1 SER A N 3
ATOM 3126 C CA . SER A 1 1 ? -1.003 -12.806 -4.298 1.00 0.00 1 SER A CA 3
ATOM 3127 C C . SER A 1 1 ? -0.713 -11.418 -4.886 1.00 0.00 1 SER A C 3
ATOM 3128 O O . SER A 1 1 ? 0.348 -10.845 -4.633 1.00 0.00 1 SER A O 3
ATOM 3138 N N . VAL A 1 2 ? -1.651 -10.862 -5.670 1.00 0.00 2 VAL A N 3
ATOM 3139 C CA . VAL A 1 2 ? -1.482 -9.573 -6.393 1.00 0.00 2 VAL A CA 3
ATOM 3140 C C . VAL A 1 2 ? -2.079 -8.348 -5.679 1.00 0.00 2 VAL A C 3
ATOM 3141 O O . VAL A 1 2 ? -1.816 -7.216 -6.089 1.00 0.00 2 VAL A O 3
ATOM 3154 N N . SER A 1 3 ? -2.871 -8.546 -4.617 1.00 0.00 3 SER A N 3
ATOM 3155 C CA . SER A 1 3 ? -3.489 -7.456 -3.844 1.00 0.00 3 SER A CA 3
ATOM 3156 C C . SER A 1 3 ? -2.473 -6.709 -2.959 1.00 0.00 3 SER A C 3
ATOM 3157 O O . SER A 1 3 ? -1.440 -7.260 -2.563 1.00 0.00 3 SER A O 3
ATOM 3165 N N . ILE A 1 4 ? -2.767 -5.441 -2.649 1.00 0.00 4 ILE A N 3
ATOM 3166 C CA . ILE A 1 4 ? -1.904 -4.540 -1.865 1.00 0.00 4 ILE A CA 3
ATOM 3167 C C . ILE A 1 4 ? -1.922 -4.847 -0.357 1.00 0.00 4 ILE A C 3
ATOM 3168 O O . ILE A 1 4 ? -2.899 -5.375 0.181 1.00 0.00 4 ILE A O 3
ATOM 3184 N N . LEU A 1 5 ? -0.833 -4.484 0.333 1.00 0.00 5 LEU A N 3
ATOM 3185 C CA . LEU A 1 5 ? -0.681 -4.608 1.791 1.00 0.00 5 LEU A CA 3
ATOM 3186 C C . LEU A 1 5 ? -1.151 -3.339 2.533 1.00 0.00 5 LEU A C 3
ATOM 3187 O O . LEU A 1 5 ? -1.254 -2.258 1.946 1.00 0.00 5 LEU A O 3
ATOM 3203 N N . ARG A 1 6 ? -1.405 -3.463 3.846 1.00 0.00 6 ARG A N 3
ATOM 3204 C CA . ARG A 1 6 ? -1.851 -2.352 4.721 1.00 0.00 6 ARG A CA 3
ATOM 3205 C C . ARG A 1 6 ? -0.752 -1.315 5.014 1.00 0.00 6 ARG A C 3
ATOM 3206 O O . ARG A 1 6 ? -1.066 -0.166 5.331 1.00 0.00 6 ARG A O 3
ATOM 3227 N N . SER A 1 7 ? 0.516 -1.710 4.871 1.00 0.00 7 SER A N 3
ATOM 3228 C CA . SER A 1 7 ? 1.714 -0.877 5.075 1.00 0.00 7 SER A CA 3
ATOM 3229 C C . SER A 1 7 ? 2.739 -1.077 3.947 1.00 0.00 7 SER A C 3
ATOM 3230 O O . SER A 1 7 ? 2.770 -2.131 3.306 1.00 0.00 7 SER A O 3
ATOM 3238 N N . SER A 1 8 ? 3.591 -0.074 3.714 1.00 0.00 8 SER A N 3
ATOM 3239 C CA . SER A 1 8 ? 4.642 -0.087 2.682 1.00 0.00 8 SER A CA 3
ATOM 3240 C C . SER A 1 8 ? 5.918 0.635 3.135 1.00 0.00 8 SER A C 3
ATOM 3241 O O . SER A 1 8 ? 5.876 1.539 3.973 1.00 0.00 8 SER A O 3
ATOM 3249 N N . VAL A 1 9 ? 7.059 0.237 2.558 1.00 0.00 9 VAL A N 3
ATOM 3250 C CA . VAL A 1 9 ? 8.397 0.823 2.791 1.00 0.00 9 VAL A CA 3
ATOM 3251 C C . VAL A 1 9 ? 9.015 1.451 1.529 1.00 0.00 9 VAL A C 3
ATOM 3252 O O . VAL A 1 9 ? 10.190 1.810 1.538 1.00 0.00 9 VAL A O 3
ATOM 3265 N N . ASN A 1 10 ? 8.232 1.620 0.452 1.00 0.00 10 ASN A N 3
ATOM 3266 C CA . ASN A 1 10 ? 8.680 2.077 -0.876 1.00 0.00 10 ASN A CA 3
ATOM 3267 C C . ASN A 1 10 ? 9.610 3.302 -0.841 1.00 0.00 10 ASN A C 3
ATOM 3268 O O . ASN A 1 10 ? 10.626 3.345 -1.535 1.00 0.00 10 ASN A O 3
ATOM 3279 N N . HIS A 1 11 ? 9.283 4.298 -0.013 1.00 0.00 11 HIS A N 3
ATOM 3280 C CA . HIS A 1 11 ? 10.004 5.576 0.019 1.00 0.00 11 HIS A CA 3
ATOM 3281 C C . HIS A 1 11 ? 11.419 5.478 0.606 1.00 0.00 11 HIS A C 3
ATOM 3282 O O . HIS A 1 11 ? 12.235 6.348 0.313 1.00 0.00 11 HIS A O 3
ATOM 3296 N N . ARG A 1 12 ? 11.768 4.396 1.321 1.00 0.00 12 ARG A N 3
ATOM 3297 C CA . ARG A 1 12 ? 13.163 4.127 1.735 1.00 0.00 12 ARG A CA 3
ATOM 3298 C C . ARG A 1 12 ? 14.086 3.926 0.531 1.00 0.00 12 ARG A C 3
ATOM 3299 O O . ARG A 1 12 ? 15.193 4.454 0.500 1.00 0.00 12 ARG A O 3
ATOM 3320 N N . GLU A 1 13 ? 13.607 3.216 -0.490 1.00 0.00 13 GLU A N 3
ATOM 3321 C CA . GLU A 1 13 ? 14.357 2.992 -1.736 1.00 0.00 13 GLU A CA 3
ATOM 3322 C C . GLU A 1 13 ? 14.459 4.277 -2.573 1.00 0.00 13 GLU A C 3
ATOM 3323 O O . GLU A 1 13 ? 15.481 4.520 -3.211 1.00 0.00 13 GLU A O 3
ATOM 3335 N N . VAL A 1 14 ? 13.435 5.141 -2.525 1.00 0.00 14 VAL A N 3
ATOM 3336 C CA . VAL A 1 14 ? 13.463 6.466 -3.174 1.00 0.00 14 VAL A CA 3
ATOM 3337 C C . VAL A 1 14 ? 14.434 7.415 -2.458 1.00 0.00 14 VAL A C 3
ATOM 3338 O O . VAL A 1 14 ? 15.220 8.097 -3.113 1.00 0.00 14 VAL A O 3
ATOM 3351 N N . ASP A 1 15 ? 14.432 7.428 -1.122 1.00 0.00 15 ASP A N 3
ATOM 3352 C CA . ASP A 1 15 ? 15.379 8.201 -0.309 1.00 0.00 15 ASP A CA 3
ATOM 3353 C C . ASP A 1 15 ? 16.832 7.751 -0.551 1.00 0.00 15 ASP A C 3
ATOM 3354 O O . ASP A 1 15 ? 17.712 8.584 -0.775 1.00 0.00 15 ASP A O 3
ATOM 3363 N N . GLU A 1 16 ? 17.065 6.435 -0.608 1.00 0.00 16 GLU A N 3
ATOM 3364 C CA . GLU A 1 16 ? 18.354 5.848 -0.980 1.00 0.00 16 GLU A CA 3
ATOM 3365 C C . GLU A 1 16 ? 18.779 6.231 -2.408 1.00 0.00 16 GLU A C 3
ATOM 3366 O O . GLU A 1 16 ? 19.935 6.600 -2.618 1.00 0.00 16 GLU A O 3
ATOM 3378 N N . ALA A 1 17 ? 17.867 6.207 -3.386 1.00 0.00 17 ALA A N 3
ATOM 3379 C CA . ALA A 1 17 ? 18.178 6.603 -4.760 1.00 0.00 17 ALA A CA 3
ATOM 3380 C C . ALA A 1 17 ? 18.521 8.105 -4.865 1.00 0.00 17 ALA A C 3
ATOM 3381 O O . ALA A 1 17 ? 19.479 8.479 -5.549 1.00 0.00 17 ALA A O 3
ATOM 3388 N N . ILE A 1 18 ? 17.796 8.961 -4.133 1.00 0.00 18 ILE A N 3
ATOM 3389 C CA . ILE A 1 18 ? 18.113 10.392 -3.998 1.00 0.00 18 ILE A CA 3
ATOM 3390 C C . ILE A 1 18 ? 19.512 10.585 -3.396 1.00 0.00 18 ILE A C 3
ATOM 3391 O O . ILE A 1 18 ? 20.314 11.326 -3.959 1.00 0.00 18 ILE A O 3
ATOM 3407 N N . ASP A 1 19 ? 19.846 9.888 -2.306 1.00 0.00 19 ASP A N 3
ATOM 3408 C CA . ASP A 1 19 ? 21.171 9.990 -1.683 1.00 0.00 19 ASP A CA 3
ATOM 3409 C C . ASP A 1 19 ? 22.295 9.423 -2.574 1.00 0.00 19 ASP A C 3
ATOM 3410 O O . ASP A 1 19 ? 23.393 9.975 -2.621 1.00 0.00 19 ASP A O 3
ATOM 3419 N N . ASN A 1 20 ? 22.019 8.369 -3.347 1.00 0.00 20 ASN A N 3
ATOM 3420 C CA . ASN A 1 20 ? 22.950 7.826 -4.336 1.00 0.00 20 ASN A CA 3
ATOM 3421 C C . ASN A 1 20 ? 23.240 8.830 -5.467 1.00 0.00 20 ASN A C 3
ATOM 3422 O O . ASN A 1 20 ? 24.404 9.017 -5.818 1.00 0.00 20 ASN A O 3
ATOM 3433 N N . ILE A 1 21 ? 22.223 9.543 -5.972 1.00 0.00 21 ILE A N 3
ATOM 3434 C CA . ILE A 1 21 ? 22.404 10.644 -6.938 1.00 0.00 21 ILE A CA 3
ATOM 3435 C C . ILE A 1 21 ? 23.190 11.805 -6.316 1.00 0.00 21 ILE A C 3
ATOM 3436 O O . ILE A 1 21 ? 24.123 12.325 -6.930 1.00 0.00 21 ILE A O 3
ATOM 3452 N N . LEU A 1 22 ? 22.854 12.174 -5.080 1.00 0.00 22 LEU A N 3
ATOM 3453 C CA . LEU A 1 22 ? 23.523 13.230 -4.318 1.00 0.00 22 LEU A CA 3
ATOM 3454 C C . LEU A 1 22 ? 25.033 12.948 -4.158 1.00 0.00 22 LEU A C 3
ATOM 3455 O O . LEU A 1 22 ? 25.858 13.839 -4.379 1.00 0.00 22 LEU A O 3
ATOM 3471 N N . ARG A 1 23 ? 25.393 11.691 -3.851 1.00 0.00 23 ARG A N 3
ATOM 3472 C CA . ARG A 1 23 ? 26.790 11.228 -3.743 1.00 0.00 23 ARG A CA 3
ATOM 3473 C C . ARG A 1 23 ? 27.484 11.139 -5.109 1.00 0.00 23 ARG A C 3
ATOM 3474 O O . ARG A 1 23 ? 28.588 11.654 -5.265 1.00 0.00 23 ARG A O 3
ATOM 3495 N N . TYR A 1 24 ? 26.821 10.544 -6.105 1.00 0.00 24 TYR A N 3
ATOM 3496 C CA . TYR A 1 24 ? 27.348 10.357 -7.465 1.00 0.00 24 TYR A CA 3
ATOM 3497 C C . TYR A 1 24 ? 27.699 11.685 -8.157 1.00 0.00 24 TYR A C 3
ATOM 3498 O O . TYR A 1 24 ? 28.770 11.813 -8.754 1.00 0.00 24 TYR A O 3
ATOM 3516 N N . THR A 1 25 ? 26.822 12.689 -8.045 1.00 0.00 25 THR A N 3
ATOM 3517 C CA . THR A 1 25 ? 27.050 14.015 -8.649 1.00 0.00 25 THR A CA 3
ATOM 3518 C C . THR A 1 25 ? 27.929 14.940 -7.790 1.00 0.00 25 THR A C 3
ATOM 3519 O O . THR A 1 25 ? 28.300 16.019 -8.252 1.00 0.00 25 THR A O 3
ATOM 3530 N N . ASN A 1 26 ? 28.267 14.531 -6.557 1.00 0.00 26 ASN A N 3
ATOM 3531 C CA . ASN A 1 26 ? 29.006 15.330 -5.570 1.00 0.00 26 ASN A CA 3
ATOM 3532 C C . ASN A 1 26 ? 28.329 16.692 -5.323 1.00 0.00 26 ASN A C 3
ATOM 3533 O O . ASN A 1 26 ? 28.893 17.758 -5.596 1.00 0.00 26 ASN A O 3
ATOM 3544 N N . SER A 1 27 ? 27.070 16.640 -4.873 1.00 0.00 27 SER A N 3
ATOM 3545 C CA . SER A 1 27 ? 26.203 17.818 -4.712 1.00 0.00 27 SER A CA 3
ATOM 3546 C C . SER A 1 27 ? 25.623 17.982 -3.311 1.00 0.00 27 SER A C 3
ATOM 3547 O O . SER A 1 27 ? 25.519 17.025 -2.546 1.00 0.00 27 SER A O 3
ATOM 3555 N N . THR A 1 28 ? 25.216 19.213 -2.988 1.00 0.00 28 THR A N 3
ATOM 3556 C CA . THR A 1 28 ? 24.418 19.505 -1.783 1.00 0.00 28 THR A CA 3
ATOM 3557 C C . THR A 1 28 ? 22.936 19.254 -2.063 1.00 0.00 28 THR A C 3
ATOM 3558 O O . THR A 1 28 ? 22.492 19.241 -3.215 1.00 0.00 28 THR A O 3
ATOM 3569 N N . GLU A 1 29 ? 22.125 19.077 -1.019 1.00 0.00 29 GLU A N 3
ATOM 3570 C CA . GLU A 1 29 ? 20.684 18.854 -1.198 1.00 0.00 29 GLU A CA 3
ATOM 3571 C C . GLU A 1 29 ? 19.974 20.083 -1.780 1.00 0.00 29 GLU A C 3
ATOM 3572 O O . GLU A 1 29 ? 19.078 19.936 -2.610 1.00 0.00 29 GLU A O 3
ATOM 3584 N N . GLN A 1 30 ? 20.432 21.295 -1.442 1.00 0.00 30 GLN A N 3
ATOM 3585 C CA . GLN A 1 30 ? 19.939 22.524 -2.076 1.00 0.00 30 GLN A CA 3
ATOM 3586 C C . GLN A 1 30 ? 20.345 22.629 -3.558 1.00 0.00 30 GLN A C 3
ATOM 3587 O O . GLN A 1 30 ? 19.524 23.059 -4.369 1.00 0.00 30 GLN A O 3
ATOM 3601 N N . GLN A 1 31 ? 21.540 22.160 -3.951 1.00 0.00 31 GLN A N 3
ATOM 3602 C CA . GLN A 1 31 ? 21.926 22.082 -5.370 1.00 0.00 31 GLN A CA 3
ATOM 3603 C C . GLN A 1 31 ? 21.043 21.094 -6.144 1.00 0.00 31 GLN A C 3
ATOM 3604 O O . GLN A 1 31 ? 20.585 21.416 -7.239 1.00 0.00 31 GLN A O 3
ATOM 3618 N N . PHE A 1 32 ? 20.758 19.908 -5.587 1.00 0.00 32 PHE A N 3
ATOM 3619 C CA . PHE A 1 32 ? 19.915 18.912 -6.266 1.00 0.00 32 PHE A CA 3
ATOM 3620 C C . PHE A 1 32 ? 18.446 19.360 -6.342 1.00 0.00 32 PHE A C 3
ATOM 3621 O O . PHE A 1 32 ? 17.830 19.250 -7.401 1.00 0.00 32 PHE A O 3
ATOM 3638 N N . LEU A 1 33 ? 17.907 19.957 -5.274 1.00 0.00 33 LEU A N 3
ATOM 3639 C CA . LEU A 1 33 ? 16.569 20.558 -5.287 1.00 0.00 33 LEU A CA 3
ATOM 3640 C C . LEU A 1 33 ? 16.472 21.666 -6.346 1.00 0.00 33 LEU A C 3
ATOM 3641 O O . LEU A 1 33 ? 15.575 21.636 -7.180 1.00 0.00 33 LEU A O 3
ATOM 3657 N N . GLU A 1 34 ? 17.439 22.581 -6.387 1.00 0.00 34 GLU A N 3
ATOM 3658 C CA . GLU A 1 34 ? 17.488 23.660 -7.386 1.00 0.00 34 GLU A CA 3
ATOM 3659 C C . GLU A 1 34 ? 17.596 23.133 -8.826 1.00 0.00 34 GLU A C 3
ATOM 3660 O O . GLU A 1 34 ? 16.875 23.596 -9.708 1.00 0.00 34 GLU A O 3
ATOM 3672 N N . ALA A 1 35 ? 18.430 22.120 -9.063 1.00 0.00 35 ALA A N 3
ATOM 3673 C CA . ALA A 1 35 ? 18.549 21.469 -10.371 1.00 0.00 35 ALA A CA 3
ATOM 3674 C C . ALA A 1 35 ? 17.241 20.772 -10.796 1.00 0.00 35 ALA A C 3
ATOM 3675 O O . ALA A 1 35 ? 16.871 20.817 -11.969 1.00 0.00 35 ALA A O 3
ATOM 3682 N N . MET A 1 36 ? 16.503 20.170 -9.858 1.00 0.00 36 MET A N 3
ATOM 3683 C CA . MET A 1 36 ? 15.200 19.549 -10.134 1.00 0.00 36 MET A CA 3
ATOM 3684 C C . MET A 1 36 ? 14.084 20.579 -10.368 1.00 0.00 36 MET A C 3
ATOM 3685 O O . MET A 1 36 ? 13.289 20.399 -11.288 1.00 0.00 36 MET A O 3
ATOM 3699 N N . GLU A 1 37 ? 14.056 21.692 -9.634 1.00 0.00 37 GLU A N 3
ATOM 3700 C CA . GLU A 1 37 ? 13.127 22.802 -9.909 1.00 0.00 37 GLU A CA 3
ATOM 3701 C C . GLU A 1 37 ? 13.413 23.476 -11.265 1.00 0.00 37 GLU A C 3
ATOM 3702 O O . GLU A 1 37 ? 12.488 23.767 -12.023 1.00 0.00 37 GLU A O 3
ATOM 3714 N N . SER A 1 38 ? 14.697 23.670 -11.600 1.00 0.00 38 SER A N 3
ATOM 3715 C CA . SER A 1 38 ? 15.139 24.274 -12.869 1.00 0.00 38 SER A CA 3
ATOM 3716 C C . SER A 1 38 ? 14.848 23.398 -14.106 1.00 0.00 38 SER A C 3
ATOM 3717 O O . SER A 1 38 ? 14.724 23.909 -15.223 1.00 0.00 38 SER A O 3
ATOM 3725 N N . THR A 1 39 ? 14.677 22.082 -13.910 1.00 0.00 39 THR A N 3
ATOM 3726 C CA . THR A 1 39 ? 14.414 21.104 -14.990 1.00 0.00 39 THR A CA 3
ATOM 3727 C C . THR A 1 39 ? 12.989 20.527 -14.981 1.00 0.00 39 THR A C 3
ATOM 3728 O O . THR A 1 39 ? 12.662 19.685 -15.820 1.00 0.00 39 THR A O 3
ATOM 3739 N N . GLY A 1 40 ? 12.126 20.960 -14.051 1.00 0.00 40 GLY A N 3
ATOM 3740 C CA . GLY A 1 40 ? 10.740 20.479 -13.947 1.00 0.00 40 GLY A CA 3
ATOM 3741 C C . GLY A 1 40 ? 10.621 19.017 -13.487 1.00 0.00 40 GLY A C 3
ATOM 3742 O O . GLY A 1 40 ? 9.684 18.321 -13.874 1.00 0.00 40 GLY A O 3
ATOM 3746 N N . GLY A 1 41 ? 11.584 18.539 -12.691 1.00 0.00 41 GLY A N 3
ATOM 3747 C CA . GLY A 1 41 ? 11.631 17.155 -12.193 1.00 0.00 41 GLY A CA 3
ATOM 3748 C C . GLY A 1 41 ? 12.233 16.128 -13.154 1.00 0.00 41 GLY A C 3
ATOM 3749 O O . GLY A 1 41 ? 12.111 14.927 -12.910 1.00 0.00 41 GLY A O 3
ATOM 3753 N N . ARG A 1 42 ? 12.899 16.555 -14.237 1.00 0.00 42 ARG A N 3
ATOM 3754 C CA . ARG A 1 42 ? 13.597 15.645 -15.173 1.00 0.00 42 ARG A CA 3
ATOM 3755 C C . ARG A 1 42 ? 14.929 15.209 -14.567 1.00 0.00 42 ARG A C 3
ATOM 3756 O O . ARG A 1 42 ? 15.950 15.846 -14.799 1.00 0.00 42 ARG A O 3
ATOM 3777 N N . VAL A 1 43 ? 14.932 14.083 -13.848 1.00 0.00 43 VAL A N 3
ATOM 3778 C CA . VAL A 1 43 ? 16.119 13.578 -13.111 1.00 0.00 43 VAL A CA 3
ATOM 3779 C C . VAL A 1 43 ? 17.348 13.464 -14.017 1.00 0.00 43 VAL A C 3
ATOM 3780 O O . VAL A 1 43 ? 18.420 13.892 -13.616 1.00 0.00 43 VAL A O 3
ATOM 3793 N N . ARG A 1 44 ? 17.202 13.019 -15.276 1.00 0.00 44 ARG A N 3
ATOM 3794 C CA . ARG A 1 44 ? 18.326 12.920 -16.233 1.00 0.00 44 ARG A CA 3
ATOM 3795 C C . ARG A 1 44 ? 18.982 14.275 -16.547 1.00 0.00 44 ARG A C 3
ATOM 3796 O O . ARG A 1 44 ? 20.204 14.395 -16.533 1.00 0.00 44 ARG A O 3
ATOM 3817 N N . ILE A 1 45 ? 18.169 15.321 -16.732 1.00 0.00 45 ILE A N 3
ATOM 3818 C CA . ILE A 1 45 ? 18.660 16.687 -17.003 1.00 0.00 45 ILE A CA 3
ATOM 3819 C C . ILE A 1 45 ? 19.204 17.311 -15.710 1.00 0.00 45 ILE A C 3
ATOM 3820 O O . ILE A 1 45 ? 20.232 17.977 -15.732 1.00 0.00 45 ILE A O 3
ATOM 3836 N N . ALA A 1 46 ? 18.583 17.030 -14.562 1.00 0.00 46 ALA A N 3
ATOM 3837 C CA . ALA A 1 46 ? 19.061 17.501 -13.262 1.00 0.00 46 ALA A CA 3
ATOM 3838 C C . ALA A 1 46 ? 20.450 16.930 -12.936 1.00 0.00 46 ALA A C 3
ATOM 3839 O O . ALA A 1 46 ? 21.365 17.700 -12.651 1.00 0.00 46 ALA A O 3
ATOM 3846 N N . ILE A 1 47 ? 20.661 15.613 -13.066 1.00 0.00 47 ILE A N 3
ATOM 3847 C CA . ILE A 1 47 ? 21.991 15.018 -12.846 1.00 0.00 47 ILE A CA 3
ATOM 3848 C C . ILE A 1 47 ? 22.995 15.475 -13.910 1.00 0.00 47 ILE A C 3
ATOM 3849 O O . ILE A 1 47 ? 24.133 15.768 -13.556 1.00 0.00 47 ILE A O 3
ATOM 3865 N N . ALA A 1 48 ? 22.578 15.665 -15.171 1.00 0.00 48 ALA A N 3
ATOM 3866 C CA . ALA A 1 48 ? 23.431 16.285 -16.191 1.00 0.00 48 ALA A CA 3
ATOM 3867 C C . ALA A 1 48 ? 23.908 17.692 -15.776 1.00 0.00 48 ALA A C 3
ATOM 3868 O O . ALA A 1 48 ? 25.108 17.961 -15.826 1.00 0.00 48 ALA A O 3
ATOM 3875 N N . LYS A 1 49 ? 23.012 18.561 -15.279 1.00 0.00 49 LYS A N 3
ATOM 3876 C CA . LYS A 1 49 ? 23.361 19.910 -14.781 1.00 0.00 49 LYS A CA 3
ATOM 3877 C C . LYS A 1 49 ? 24.228 19.889 -13.517 1.00 0.00 49 LYS A C 3
ATOM 3878 O O . LYS A 1 49 ? 25.085 20.756 -13.358 1.00 0.00 49 LYS A O 3
ATOM 3897 N N . LEU A 1 50 ? 24.055 18.895 -12.639 1.00 0.00 50 LEU A N 3
ATOM 3898 C CA . LEU A 1 50 ? 24.936 18.693 -11.477 1.00 0.00 50 LEU A CA 3
ATOM 3899 C C . LEU A 1 50 ? 26.331 18.162 -11.872 1.00 0.00 50 LEU A C 3
ATOM 3900 O O . LEU A 1 50 ? 27.304 18.446 -11.176 1.00 0.00 50 LEU A O 3
ATOM 3916 N N . LEU A 1 51 ? 26.453 17.432 -12.989 1.00 0.00 51 LEU A N 3
ATOM 3917 C CA . LEU A 1 51 ? 27.743 16.980 -13.532 1.00 0.00 51 LEU A CA 3
ATOM 3918 C C . LEU A 1 51 ? 28.464 18.076 -14.345 1.00 0.00 51 LEU A C 3
ATOM 3919 O O . LEU A 1 51 ? 29.685 18.198 -14.244 1.00 0.00 51 LEU A O 3
ATOM 3935 N N . SER A 1 52 ? 27.738 18.927 -15.084 1.00 0.00 52 SER A N 3
ATOM 3936 C CA . SER A 1 52 ? 28.277 20.099 -15.814 1.00 0.00 52 SER A CA 3
ATOM 3937 C C . SER A 1 52 ? 28.409 21.379 -14.957 1.00 0.00 52 SER A C 3
ATOM 3938 O O . SER A 1 52 ? 28.622 22.478 -15.474 1.00 0.00 52 SER A O 3
ATOM 3946 N N . LYS A 1 53 ? 28.326 21.225 -13.624 1.00 0.00 53 LYS A N 3
ATOM 3947 C CA . LYS A 1 53 ? 28.337 22.280 -12.587 1.00 0.00 53 LYS A CA 3
ATOM 3948 C C . LYS A 1 53 ? 29.643 23.097 -12.515 1.00 0.00 53 LYS A C 3
ATOM 3949 O O . LYS A 1 53 ? 29.624 24.224 -12.024 1.00 0.00 53 LYS A O 3
ATOM 3968 N N . GLN A 1 54 ? 30.749 22.559 -13.047 1.00 0.00 54 GLN A N 3
ATOM 3969 C CA . GLN A 1 54 ? 32.051 23.234 -13.207 1.00 0.00 54 GLN A CA 3
ATOM 3970 C C . GLN A 1 54 ? 32.688 23.695 -11.875 1.00 0.00 54 GLN A C 3
ATOM 3971 O O . GLN A 1 54 ? 33.183 24.816 -11.741 1.00 0.00 54 GLN A O 3
ATOM 3985 N N . THR A 1 55 ? 32.669 22.802 -10.875 1.00 0.00 55 THR A N 3
ATOM 3986 C CA . THR A 1 55 ? 33.173 23.024 -9.499 1.00 0.00 55 THR A CA 3
ATOM 3987 C C . THR A 1 55 ? 34.402 22.168 -9.143 1.00 0.00 55 THR A C 3
ATOM 3988 O O . THR A 1 55 ? 34.742 22.019 -7.968 1.00 0.00 55 THR A O 3
ATOM 3999 N N . SER A 1 56 ? 35.084 21.600 -10.146 1.00 0.00 56 SER A N 3
ATOM 4000 C CA . SER A 1 56 ? 36.256 20.719 -9.985 1.00 0.00 56 SER A CA 3
ATOM 4001 C C . SER A 1 56 ? 37.328 20.963 -11.062 1.00 0.00 56 SER A C 3
ATOM 4002 O O . SER A 1 56 ? 37.077 21.617 -12.078 1.00 0.00 56 SER A O 3
ATOM 4010 N N . GLY A 1 57 ? 38.546 20.462 -10.827 1.00 0.00 57 GLY A N 3
ATOM 4011 C CA . GLY A 1 57 ? 39.677 20.504 -11.766 1.00 0.00 57 GLY A CA 3
ATOM 4012 C C . GLY A 1 57 ? 40.244 21.900 -12.069 1.00 0.00 57 GLY A C 3
ATOM 4013 O O . GLY A 1 57 ? 40.977 22.065 -13.046 1.00 0.00 57 GLY A O 3
ATOM 4017 N N . GLY A 1 58 ? 39.877 22.919 -11.279 1.00 0.00 58 GLY A N 3
ATOM 4018 C CA . GLY A 1 58 ? 40.227 24.325 -11.521 1.00 0.00 58 GLY A CA 3
ATOM 4019 C C . GLY A 1 58 ? 39.536 24.955 -12.744 1.00 0.00 58 GLY A C 3
ATOM 4020 O O . GLY A 1 58 ? 39.970 26.008 -13.218 1.00 0.00 58 GLY A O 3
ATOM 4024 N N . SER A 1 59 ? 38.484 24.319 -13.279 1.00 0.00 59 SER A N 3
ATOM 4025 C CA . SER A 1 59 ? 37.775 24.764 -14.488 1.00 0.00 59 SER A CA 3
ATOM 4026 C C . SER A 1 59 ? 36.938 26.032 -14.251 1.00 0.00 59 SER A C 3
ATOM 4027 O O . SER A 1 59 ? 36.418 26.260 -13.155 1.00 0.00 59 SER A O 3
ATOM 4035 N N . GLY A 1 60 ? 36.798 26.859 -15.292 1.00 0.00 60 GLY A N 3
ATOM 4036 C CA . GLY A 1 60 ? 36.009 28.097 -15.283 1.00 0.00 60 GLY A CA 3
ATOM 4037 C C . GLY A 1 60 ? 35.856 28.713 -16.681 1.00 0.00 60 GLY A C 3
ATOM 4038 O O . GLY A 1 60 ? 36.705 28.513 -17.554 1.00 0.00 60 GLY A O 3
ATOM 4042 N N . GLY A 1 61 ? 34.764 29.454 -16.895 1.00 0.00 61 GLY A N 3
ATOM 4043 C CA . GLY A 1 61 ? 34.399 30.044 -18.193 1.00 0.00 61 GLY A CA 3
ATOM 4044 C C . GLY A 1 61 ? 33.876 29.035 -19.232 1.00 0.00 61 GLY A C 3
ATOM 4045 O O . GLY A 1 61 ? 33.852 27.823 -18.999 1.00 0.00 61 GLY A O 3
ATOM 4049 N N . SER A 1 62 ? 33.434 29.547 -20.386 1.00 0.00 62 SER A N 3
ATOM 4050 C CA . SER A 1 62 ? 32.893 28.762 -21.511 1.00 0.00 62 SER A CA 3
ATOM 4051 C C . SER A 1 62 ? 33.132 29.452 -22.866 1.00 0.00 62 SER A C 3
ATOM 4052 O O . SER A 1 62 ? 33.320 30.673 -22.925 1.00 0.00 62 SER A O 3
ATOM 4060 N N . LYS A 1 63 ? 33.129 28.672 -23.955 1.00 0.00 63 LYS A N 3
ATOM 4061 C CA . LYS A 1 63 ? 33.319 29.123 -25.349 1.00 0.00 63 LYS A CA 3
ATOM 4062 C C . LYS A 1 63 ? 32.488 28.305 -26.353 1.00 0.00 63 LYS A C 3
ATOM 4063 O O . LYS A 1 63 ? 31.997 27.220 -26.031 1.00 0.00 63 LYS A O 3
ATOM 4082 N N . LEU A 1 64 ? 32.324 28.834 -27.570 1.00 0.00 64 LEU A N 3
ATOM 4083 C CA . LEU A 1 64 ? 31.564 28.194 -28.656 1.00 0.00 64 LEU A CA 3
ATOM 4084 C C . LEU A 1 64 ? 32.309 26.988 -29.261 1.00 0.00 64 LEU A C 3
ATOM 4085 O O . LEU A 1 64 ? 33.543 26.953 -29.289 1.00 0.00 64 LEU A O 3
ATOM 4101 N N . GLY A 1 65 ? 31.557 26.006 -29.766 1.00 0.00 65 GLY A N 3
ATOM 4102 C CA . GLY A 1 65 ? 32.088 24.776 -30.368 1.00 0.00 65 GLY A CA 3
ATOM 4103 C C . GLY A 1 65 ? 31.005 23.759 -30.754 1.00 0.00 65 GLY A C 3
ATOM 4104 O O . GLY A 1 65 ? 29.810 24.066 -30.739 1.00 0.00 65 GLY A O 3
ATOM 4108 N N . GLY A 1 66 ? 31.428 22.534 -31.086 1.00 0.00 66 GLY A N 3
ATOM 4109 C CA . GLY A 1 66 ? 30.545 21.430 -31.491 1.00 0.00 66 GLY A CA 3
ATOM 4110 C C . GLY A 1 66 ? 29.984 21.553 -32.917 1.00 0.00 66 GLY A C 3
ATOM 4111 O O . GLY A 1 66 ? 30.450 22.365 -33.724 1.00 0.00 66 GLY A O 3
ATOM 4115 N N . SER A 1 67 ? 28.989 20.722 -33.236 1.00 0.00 67 SER A N 3
ATOM 4116 C CA . SER A 1 67 ? 28.346 20.624 -34.562 1.00 0.00 67 SER A CA 3
ATOM 4117 C C . SER A 1 67 ? 26.842 20.300 -34.473 1.00 0.00 67 SER A C 3
ATOM 4118 O O . SER A 1 67 ? 26.343 19.854 -33.432 1.00 0.00 67 SER A O 3
ATOM 4126 N N . GLY A 1 68 ? 26.106 20.559 -35.561 1.00 0.00 68 GLY A N 3
ATOM 4127 C CA . GLY A 1 68 ? 24.659 20.314 -35.679 1.00 0.00 68 GLY A CA 3
ATOM 4128 C C . GLY A 1 68 ? 24.274 18.854 -35.977 1.00 0.00 68 GLY A C 3
ATOM 4129 O O . GLY A 1 68 ? 25.101 17.939 -35.927 1.00 0.00 68 GLY A O 3
ATOM 4133 N N . GLY A 1 69 ? 22.995 18.641 -36.317 1.00 0.00 69 GLY A N 3
ATOM 4134 C CA . GLY A 1 69 ? 22.441 17.337 -36.724 1.00 0.00 69 GLY A CA 3
ATOM 4135 C C . GLY A 1 69 ? 21.975 16.426 -35.577 1.00 0.00 69 GLY A C 3
ATOM 4136 O O . GLY A 1 69 ? 21.585 15.285 -35.824 1.00 0.00 69 GLY A O 3
ATOM 4140 N N . SER A 1 70 ? 21.965 16.913 -34.330 1.00 0.00 70 SER A N 3
ATOM 4141 C CA . SER A 1 70 ? 21.649 16.127 -33.119 1.00 0.00 70 SER A CA 3
ATOM 4142 C C . SER A 1 70 ? 20.213 15.571 -33.063 1.00 0.00 70 SER A C 3
ATOM 4143 O O . SER A 1 70 ? 19.941 14.644 -32.297 1.00 0.00 70 SER A O 3
ATOM 4151 N N . ARG A 1 71 ? 19.291 16.107 -33.881 1.00 0.00 71 ARG A N 3
ATOM 4152 C CA . ARG A 1 71 ? 17.871 15.697 -33.965 1.00 0.00 71 ARG A CA 3
ATOM 4153 C C . ARG A 1 71 ? 17.613 14.482 -34.880 1.00 0.00 71 ARG A C 3
ATOM 4154 O O . ARG A 1 71 ? 16.460 14.068 -35.026 1.00 0.00 71 ARG A O 3
ATOM 4175 N N . LYS A 1 72 ? 18.657 13.912 -35.500 1.00 0.00 72 LYS A N 3
ATOM 4176 C CA . LYS A 1 72 ? 18.570 12.746 -36.405 1.00 0.00 72 LYS A CA 3
ATOM 4177 C C . LYS A 1 72 ? 18.050 11.470 -35.719 1.00 0.00 72 LYS A C 3
ATOM 4178 O O . LYS A 1 72 ? 18.111 11.328 -34.495 1.00 0.00 72 LYS A O 3
ATOM 4197 N N . ASP A 1 73 ? 17.554 10.529 -36.523 1.00 0.00 73 ASP A N 3
ATOM 4198 C CA . ASP A 1 73 ? 17.060 9.224 -36.059 1.00 0.00 73 ASP A CA 3
ATOM 4199 C C . ASP A 1 73 ? 18.191 8.339 -35.494 1.00 0.00 73 ASP A C 3
ATOM 4200 O O . ASP A 1 73 ? 19.274 8.251 -36.082 1.00 0.00 73 ASP A O 3
ATOM 4209 N N . LEU A 1 74 ? 17.936 7.676 -34.356 1.00 0.00 74 LEU A N 3
ATOM 4210 C CA . LEU A 1 74 ? 18.896 6.828 -33.630 1.00 0.00 74 LEU A CA 3
ATOM 4211 C C . LEU A 1 74 ? 18.229 5.552 -33.084 1.00 0.00 74 LEU A C 3
ATOM 4212 O O . LEU A 1 74 ? 17.071 5.570 -32.661 1.00 0.00 74 LEU A O 3
ATOM 4228 N N . SER A 1 75 ? 18.992 4.456 -33.014 1.00 0.00 75 SER A N 3
ATOM 4229 C CA . SER A 1 75 ? 18.516 3.124 -32.580 1.00 0.00 75 SER A CA 3
ATOM 4230 C C . SER A 1 75 ? 18.204 3.013 -31.075 1.00 0.00 75 SER A C 3
ATOM 4231 O O . SER A 1 75 ? 17.611 2.026 -30.638 1.00 0.00 75 SER A O 3
ATOM 4239 N N . VAL A 1 76 ? 18.580 4.020 -30.273 1.00 0.00 76 VAL A N 3
ATOM 4240 C CA . VAL A 1 76 ? 18.364 4.071 -28.809 1.00 0.00 76 VAL A CA 3
ATOM 4241 C C . VAL A 1 76 ? 16.891 4.305 -28.412 1.00 0.00 76 VAL A C 3
ATOM 4242 O O . VAL A 1 76 ? 16.519 4.092 -27.254 1.00 0.00 76 VAL A O 3
ATOM 4255 N N . LYS A 1 77 ? 16.037 4.730 -29.358 1.00 0.00 77 LYS A N 3
ATOM 4256 C CA . LYS A 1 77 ? 14.610 5.032 -29.138 1.00 0.00 77 LYS A CA 3
ATOM 4257 C C . LYS A 1 77 ? 13.786 3.817 -28.661 1.00 0.00 77 LYS A C 3
ATOM 4258 O O . LYS A 1 77 ? 14.109 2.665 -28.966 1.00 0.00 77 LYS A O 3
ATOM 4277 N N . GLY A 1 78 ? 12.701 4.089 -27.934 1.00 0.00 78 GLY A N 3
ATOM 4278 C CA . GLY A 1 78 ? 11.785 3.083 -27.381 1.00 0.00 78 GLY A CA 3
ATOM 4279 C C . GLY A 1 78 ? 10.744 3.676 -26.422 1.00 0.00 78 GLY A C 3
ATOM 4280 O O . GLY A 1 78 ? 10.642 4.897 -26.273 1.00 0.00 78 GLY A O 3
ATOM 4284 N N . MET A 1 79 ? 9.976 2.806 -25.755 1.00 0.00 79 MET A N 3
ATOM 4285 C CA . MET A 1 79 ? 8.994 3.200 -24.730 1.00 0.00 79 MET A CA 3
ATOM 4286 C C . MET A 1 79 ? 9.680 3.670 -23.433 1.00 0.00 79 MET A C 3
ATOM 4287 O O . MET A 1 79 ? 10.749 3.172 -23.068 1.00 0.00 79 MET A O 3
ATOM 4301 N N . LEU A 1 80 ? 9.049 4.620 -22.728 1.00 0.00 80 LEU A N 3
ATOM 4302 C CA . LEU A 1 80 ? 9.557 5.251 -21.497 1.00 0.00 80 LEU A CA 3
ATOM 4303 C C . LEU A 1 80 ? 8.468 5.347 -20.407 1.00 0.00 80 LEU A C 3
ATOM 4304 O O . LEU A 1 80 ? 7.267 5.301 -20.695 1.00 0.00 80 LEU A O 3
ATOM 4320 N N . TYR A 1 81 ? 8.901 5.505 -19.152 1.00 0.00 81 TYR A N 3
ATOM 4321 C CA . TYR A 1 81 ? 8.024 5.701 -17.987 1.00 0.00 81 TYR A CA 3
ATOM 4322 C C . TYR A 1 81 ? 7.394 7.112 -17.939 1.00 0.00 81 TYR A C 3
ATOM 4323 O O . TYR A 1 81 ? 7.846 8.039 -18.618 1.00 0.00 81 TYR A O 3
ATOM 4341 N N . ASP A 1 82 ? 6.346 7.272 -17.125 1.00 0.00 82 ASP A N 3
ATOM 4342 C CA . ASP A 1 82 ? 5.641 8.543 -16.898 1.00 0.00 82 ASP A CA 3
ATOM 4343 C C . ASP A 1 82 ? 5.332 8.763 -15.400 1.00 0.00 82 ASP A C 3
ATOM 4344 O O . ASP A 1 82 ? 5.332 7.814 -14.611 1.00 0.00 82 ASP A O 3
ATOM 4353 N N . SER A 1 83 ? 5.084 10.018 -15.007 1.00 0.00 83 SER A N 3
ATOM 4354 C CA . SER A 1 83 ? 4.842 10.511 -13.631 1.00 0.00 83 SER A CA 3
ATOM 4355 C C . SER A 1 83 ? 5.961 10.276 -12.595 1.00 0.00 83 SER A C 3
ATOM 4356 O O . SER A 1 83 ? 5.950 10.899 -11.534 1.00 0.00 83 SER A O 3
ATOM 4364 N N . ASP A 1 84 ? 6.966 9.450 -12.887 1.00 0.00 84 ASP A N 3
ATOM 4365 C CA . ASP A 1 84 ? 8.116 9.187 -12.012 1.00 0.00 84 ASP A CA 3
ATOM 4366 C C . ASP A 1 84 ? 8.943 10.455 -11.727 1.00 0.00 84 ASP A C 3
ATOM 4367 O O . ASP A 1 84 ? 9.392 10.653 -10.600 1.00 0.00 84 ASP A O 3
ATOM 4376 N N . SER A 1 85 ? 9.043 11.364 -12.700 1.00 0.00 85 SER A N 3
ATOM 4377 C CA . SER A 1 85 ? 9.623 12.707 -12.548 1.00 0.00 85 SER A CA 3
ATOM 4378 C C . SER A 1 85 ? 8.958 13.500 -11.416 1.00 0.00 85 SER A C 3
ATOM 4379 O O . SER A 1 85 ? 9.637 14.038 -10.540 1.00 0.00 85 SER A O 3
ATOM 4387 N N . GLN A 1 86 ? 7.621 13.498 -11.374 1.00 0.00 86 GLN A N 3
ATOM 4388 C CA . GLN A 1 86 ? 6.839 14.154 -10.322 1.00 0.00 86 GLN A CA 3
ATOM 4389 C C . GLN A 1 86 ? 6.957 13.414 -8.980 1.00 0.00 86 GLN A C 3
ATOM 4390 O O . GLN A 1 86 ? 7.013 14.059 -7.936 1.00 0.00 86 GLN A O 3
ATOM 4404 N N . GLN A 1 87 ? 7.074 12.082 -8.989 1.00 0.00 87 GLN A N 3
ATOM 4405 C CA . GLN A 1 87 ? 7.249 11.275 -7.771 1.00 0.00 87 GLN A CA 3
ATOM 4406 C C . GLN A 1 87 ? 8.607 11.550 -7.094 1.00 0.00 87 GLN A C 3
ATOM 4407 O O . GLN A 1 87 ? 8.643 11.857 -5.900 1.00 0.00 87 GLN A O 3
ATOM 4421 N N . ILE A 1 88 ? 9.713 11.543 -7.851 1.00 0.00 88 ILE A N 3
ATOM 4422 C CA . ILE A 1 88 ? 11.042 11.910 -7.324 1.00 0.00 88 ILE A CA 3
ATOM 4423 C C . ILE A 1 88 ? 11.061 13.379 -6.889 1.00 0.00 88 ILE A C 3
ATOM 4424 O O . ILE A 1 88 ? 11.543 13.673 -5.797 1.00 0.00 88 ILE A O 3
ATOM 4440 N N . LEU A 1 89 ? 10.492 14.297 -7.682 1.00 0.00 89 LEU A N 3
ATOM 4441 C CA . LEU A 1 89 ? 10.415 15.719 -7.314 1.00 0.00 89 LEU A CA 3
ATOM 4442 C C . LEU A 1 89 ? 9.643 15.927 -6.000 1.00 0.00 89 LEU A C 3
ATOM 4443 O O . LEU A 1 89 ? 10.119 16.648 -5.131 1.00 0.00 89 LEU A O 3
ATOM 4459 N N . ASN A 1 90 ? 8.508 15.249 -5.810 1.00 0.00 90 ASN A N 3
ATOM 4460 C CA . ASN A 1 90 ? 7.744 15.284 -4.558 1.00 0.00 90 ASN A CA 3
ATOM 4461 C C . ASN A 1 90 ? 8.567 14.741 -3.374 1.00 0.00 90 ASN A C 3
ATOM 4462 O O . ASN A 1 90 ? 8.657 15.406 -2.343 1.00 0.00 90 ASN A O 3
ATOM 4473 N N . ARG A 1 91 ? 9.255 13.598 -3.528 1.00 0.00 91 ARG A N 3
ATOM 4474 C CA . ARG A 1 91 ? 10.094 13.042 -2.447 1.00 0.00 91 ARG A CA 3
ATOM 4475 C C . ARG A 1 91 ? 11.290 13.940 -2.117 1.00 0.00 91 ARG A C 3
ATOM 4476 O O . ARG A 1 91 ? 11.605 14.111 -0.945 1.00 0.00 91 ARG A O 3
ATOM 4497 N N . LEU A 1 92 ? 11.899 14.576 -3.117 1.00 0.00 92 LEU A N 3
ATOM 4498 C CA . LEU A 1 92 ? 12.990 15.536 -2.909 1.00 0.00 92 LEU A CA 3
ATOM 4499 C C . LEU A 1 92 ? 12.499 16.838 -2.255 1.00 0.00 92 LEU A C 3
ATOM 4500 O O . LEU A 1 92 ? 13.163 17.337 -1.350 1.00 0.00 92 LEU A O 3
ATOM 4516 N N . ARG A 1 93 ? 11.318 17.354 -2.628 1.00 0.00 93 ARG A N 3
ATOM 4517 C CA . ARG A 1 93 ? 10.702 18.519 -1.958 1.00 0.00 93 ARG A CA 3
ATOM 4518 C C . ARG A 1 93 ? 10.449 18.229 -0.477 1.00 0.00 93 ARG A C 3
ATOM 4519 O O . ARG A 1 93 ? 10.817 19.029 0.376 1.00 0.00 93 ARG A O 3
ATOM 4540 N N . GLU A 1 94 ? 9.921 17.047 -0.159 1.00 0.00 94 GLU A N 3
ATOM 4541 C CA . GLU A 1 94 ? 9.731 16.616 1.234 1.00 0.00 94 GLU A CA 3
ATOM 4542 C C . GLU A 1 94 ? 11.072 16.475 1.980 1.00 0.00 94 GLU A C 3
ATOM 4543 O O . GLU A 1 94 ? 11.243 17.076 3.043 1.00 0.00 94 GLU A O 3
ATOM 4555 N N . ARG A 1 95 ? 12.054 15.763 1.397 1.00 0.00 95 ARG A N 3
ATOM 4556 C CA . ARG A 1 95 ? 13.371 15.522 2.022 1.00 0.00 95 ARG A CA 3
ATOM 4557 C C . ARG A 1 95 ? 14.143 16.815 2.311 1.00 0.00 95 ARG A C 3
ATOM 4558 O O . ARG A 1 95 ? 14.741 16.943 3.380 1.00 0.00 95 ARG A O 3
ATOM 4579 N N . VAL A 1 96 ? 14.132 17.760 1.367 1.00 0.00 96 VAL A N 3
ATOM 4580 C CA . VAL A 1 96 ? 14.962 18.978 1.432 1.00 0.00 96 VAL A CA 3
ATOM 4581 C C . VAL A 1 96 ? 14.243 20.147 2.120 1.00 0.00 96 VAL A C 3
ATOM 4582 O O . VAL A 1 96 ? 14.881 20.877 2.885 1.00 0.00 96 VAL A O 3
ATOM 4595 N N . SER A 1 97 ? 12.930 20.311 1.914 1.00 0.00 97 SER A N 3
ATOM 4596 C CA . SER A 1 97 ? 12.160 21.456 2.438 1.00 0.00 97 SER A CA 3
ATOM 4597 C C . SER A 1 97 ? 11.263 21.123 3.643 1.00 0.00 97 SER A C 3
ATOM 4598 O O . SER A 1 97 ? 10.837 22.044 4.346 1.00 0.00 97 SER A O 3
ATOM 4606 N N . GLY A 1 98 ? 10.996 19.841 3.942 1.00 0.00 98 GLY A N 3
ATOM 4607 C CA . GLY A 1 98 ? 10.136 19.429 5.069 1.00 0.00 98 GLY A CA 3
ATOM 4608 C C . GLY A 1 98 ? 10.670 19.796 6.461 1.00 0.00 98 GLY A C 3
ATOM 4609 O O . GLY A 1 98 ? 9.891 19.903 7.411 1.00 0.00 98 GLY A O 3
ATOM 4613 N N . SER A 1 99 ? 11.972 20.081 6.580 1.00 0.00 99 SER A N 3
ATOM 4614 C CA . SER A 1 99 ? 12.653 20.493 7.823 1.00 0.00 99 SER A CA 3
ATOM 4615 C C . SER A 1 99 ? 12.144 21.817 8.427 1.00 0.00 99 SER A C 3
ATOM 4616 O O . SER A 1 99 ? 12.487 22.143 9.567 1.00 0.00 99 SER A O 3
ATOM 4624 N N . THR A 1 100 ? 11.312 22.577 7.699 1.00 0.00 100 THR A N 3
ATOM 4625 C CA . THR A 1 100 ? 10.622 23.777 8.214 1.00 0.00 100 THR A CA 3
ATOM 4626 C C . THR A 1 100 ? 9.556 23.451 9.282 1.00 0.00 100 THR A C 3
ATOM 4627 O O . THR A 1 100 ? 9.235 24.301 10.117 1.00 0.00 100 THR A O 3
ATOM 4638 N N . ALA A 1 101 ? 9.030 22.219 9.296 1.00 0.00 101 ALA A N 3
ATOM 4639 C CA . ALA A 1 101 ? 8.029 21.762 10.263 1.00 0.00 101 ALA A CA 3
ATOM 4640 C C . ALA A 1 101 ? 8.621 21.492 11.665 1.00 0.00 101 ALA A C 3
ATOM 4641 O O . ALA A 1 101 ? 9.794 21.132 11.806 1.00 0.00 101 ALA A O 3
ATOM 4648 N N . GLN A 1 102 ? 7.791 21.629 12.708 1.00 0.00 102 GLN A N 3
ATOM 4649 C CA . GLN A 1 102 ? 8.187 21.405 14.108 1.00 0.00 102 GLN A CA 3
ATOM 4650 C C . GLN A 1 102 ? 8.277 19.905 14.475 1.00 0.00 102 GLN A C 3
ATOM 4651 O O . GLN A 1 102 ? 9.048 19.526 15.361 1.00 0.00 102 GLN A O 3
ATOM 4665 N N . SER A 1 103 ? 7.508 19.047 13.794 1.00 0.00 103 SER A N 3
ATOM 4666 C CA . SER A 1 103 ? 7.449 17.594 14.044 1.00 0.00 103 SER A CA 3
ATOM 4667 C C . SER A 1 103 ? 8.754 16.862 13.685 1.00 0.00 103 SER A C 3
ATOM 4668 O O . SER A 1 103 ? 9.461 17.249 12.747 1.00 0.00 103 SER A O 3
ATOM 4676 N N . ALA A 1 104 ? 9.046 15.773 14.411 1.00 0.00 104 ALA A N 3
ATOM 4677 C CA . ALA A 1 104 ? 10.210 14.895 14.222 1.00 0.00 104 ALA A CA 3
ATOM 4678 C C . ALA A 1 104 ? 9.866 13.411 14.484 1.00 0.00 104 ALA A C 3
ATOM 4679 O O . ALA A 1 104 ? 10.288 12.549 13.677 1.00 0.00 104 ALA A O 3
ATOM 4687 N N . SER A 1 1 ? 6.799 -0.514 -19.526 1.00 0.00 1 SER A N 4
ATOM 4688 C CA . SER A 1 1 ? 5.794 0.216 -18.701 1.00 0.00 1 SER A CA 4
ATOM 4689 C C . SER A 1 1 ? 6.448 1.043 -17.587 1.00 0.00 1 SER A C 4
ATOM 4690 O O . SER A 1 1 ? 7.502 0.662 -17.081 1.00 0.00 1 SER A O 4
ATOM 4700 N N . VAL A 1 2 ? 5.837 2.176 -17.196 1.00 0.00 2 VAL A N 4
ATOM 4701 C CA . VAL A 1 2 ? 6.412 3.153 -16.228 1.00 0.00 2 VAL A CA 4
ATOM 4702 C C . VAL A 1 2 ? 5.616 3.333 -14.922 1.00 0.00 2 VAL A C 4
ATOM 4703 O O . VAL A 1 2 ? 6.026 4.110 -14.062 1.00 0.00 2 VAL A O 4
ATOM 4716 N N . SER A 1 3 ? 4.483 2.640 -14.757 1.00 0.00 3 SER A N 4
ATOM 4717 C CA . SER A 1 3 ? 3.542 2.865 -13.644 1.00 0.00 3 SER A CA 4
ATOM 4718 C C . SER A 1 3 ? 4.047 2.356 -12.292 1.00 0.00 3 SER A C 4
ATOM 4719 O O . SER A 1 3 ? 4.500 1.219 -12.164 1.00 0.00 3 SER A O 4
ATOM 4727 N N . ILE A 1 4 ? 3.866 3.180 -11.255 1.00 0.00 4 ILE A N 4
ATOM 4728 C CA . ILE A 1 4 ? 4.181 2.847 -9.856 1.00 0.00 4 ILE A CA 4
ATOM 4729 C C . ILE A 1 4 ? 3.024 2.072 -9.208 1.00 0.00 4 ILE A C 4
ATOM 4730 O O . ILE A 1 4 ? 3.219 1.386 -8.210 1.00 0.00 4 ILE A O 4
ATOM 4746 N N . LEU A 1 5 ? 1.820 2.115 -9.790 1.00 0.00 5 LEU A N 4
ATOM 4747 C CA . LEU A 1 5 ? 0.698 1.249 -9.403 1.00 0.00 5 LEU A CA 4
ATOM 4748 C C . LEU A 1 5 ? 0.895 -0.188 -9.923 1.00 0.00 5 LEU A C 4
ATOM 4749 O O . LEU A 1 5 ? 0.530 -1.138 -9.234 1.00 0.00 5 LEU A O 4
ATOM 4765 N N . ARG A 1 6 ? 1.524 -0.361 -11.095 1.00 0.00 6 ARG A N 4
ATOM 4766 C CA . ARG A 1 6 ? 1.873 -1.690 -11.647 1.00 0.00 6 ARG A CA 4
ATOM 4767 C C . ARG A 1 6 ? 3.189 -2.249 -11.086 1.00 0.00 6 ARG A C 4
ATOM 4768 O O . ARG A 1 6 ? 3.284 -3.457 -10.871 1.00 0.00 6 ARG A O 4
ATOM 4789 N N . SER A 1 7 ? 4.155 -1.369 -10.810 1.00 0.00 7 SER A N 4
ATOM 4790 C CA . SER A 1 7 ? 5.491 -1.693 -10.276 1.00 0.00 7 SER A CA 4
ATOM 4791 C C . SER A 1 7 ? 5.813 -0.813 -9.059 1.00 0.00 7 SER A C 4
ATOM 4792 O O . SER A 1 7 ? 6.587 0.143 -9.137 1.00 0.00 7 SER A O 4
ATOM 4800 N N . SER A 1 8 ? 5.172 -1.115 -7.928 1.00 0.00 8 SER A N 4
ATOM 4801 C CA . SER A 1 8 ? 5.313 -0.385 -6.661 1.00 0.00 8 SER A CA 4
ATOM 4802 C C . SER A 1 8 ? 6.673 -0.631 -5.986 1.00 0.00 8 SER A C 4
ATOM 4803 O O . SER A 1 8 ? 7.229 -1.728 -6.062 1.00 0.00 8 SER A O 4
ATOM 4811 N N . VAL A 1 9 ? 7.180 0.387 -5.277 1.00 0.00 9 VAL A N 4
ATOM 4812 C CA . VAL A 1 9 ? 8.438 0.354 -4.499 1.00 0.00 9 VAL A CA 4
ATOM 4813 C C . VAL A 1 9 ? 8.251 0.961 -3.100 1.00 0.00 9 VAL A C 4
ATOM 4814 O O . VAL A 1 9 ? 7.363 1.788 -2.886 1.00 0.00 9 VAL A O 4
ATOM 4827 N N . ASN A 1 10 ? 9.094 0.559 -2.143 1.00 0.00 10 ASN A N 4
ATOM 4828 C CA . ASN A 1 10 ? 9.085 1.086 -0.769 1.00 0.00 10 ASN A CA 4
ATOM 4829 C C . ASN A 1 10 ? 9.754 2.476 -0.683 1.00 0.00 10 ASN A C 4
ATOM 4830 O O . ASN A 1 10 ? 10.662 2.785 -1.458 1.00 0.00 10 ASN A O 4
ATOM 4841 N N . HIS A 1 11 ? 9.372 3.291 0.310 1.00 0.00 11 HIS A N 4
ATOM 4842 C CA . HIS A 1 11 ? 9.970 4.616 0.568 1.00 0.00 11 HIS A CA 4
ATOM 4843 C C . HIS A 1 11 ? 11.502 4.568 0.692 1.00 0.00 11 HIS A C 4
ATOM 4844 O O . HIS A 1 11 ? 12.175 5.436 0.139 1.00 0.00 11 HIS A O 4
ATOM 4858 N N . ARG A 1 12 ? 12.062 3.526 1.325 1.00 0.00 12 ARG A N 4
ATOM 4859 C CA . ARG A 1 12 ? 13.523 3.369 1.489 1.00 0.00 12 ARG A CA 4
ATOM 4860 C C . ARG A 1 12 ? 14.270 3.233 0.157 1.00 0.00 12 ARG A C 4
ATOM 4861 O O . ARG A 1 12 ? 15.397 3.707 0.050 1.00 0.00 12 ARG A O 4
ATOM 4882 N N . GLU A 1 13 ? 13.638 2.655 -0.871 1.00 0.00 13 GLU A N 4
ATOM 4883 C CA . GLU A 1 13 ? 14.237 2.549 -2.211 1.00 0.00 13 GLU A CA 4
ATOM 4884 C C . GLU A 1 13 ? 14.256 3.906 -2.931 1.00 0.00 13 GLU A C 4
ATOM 4885 O O . GLU A 1 13 ? 15.262 4.265 -3.538 1.00 0.00 13 GLU A O 4
ATOM 4897 N N . VAL A 1 14 ? 13.174 4.689 -2.812 1.00 0.00 14 VAL A N 4
ATOM 4898 C CA . VAL A 1 14 ? 13.099 6.062 -3.359 1.00 0.00 14 VAL A CA 4
ATOM 4899 C C . VAL A 1 14 ? 14.091 6.989 -2.641 1.00 0.00 14 VAL A C 4
ATOM 4900 O O . VAL A 1 14 ? 14.822 7.744 -3.281 1.00 0.00 14 VAL A O 4
ATOM 4913 N N . ASP A 1 15 ? 14.157 6.903 -1.311 1.00 0.00 15 ASP A N 4
ATOM 4914 C CA . ASP A 1 15 ? 15.089 7.679 -0.490 1.00 0.00 15 ASP A CA 4
ATOM 4915 C C . ASP A 1 15 ? 16.556 7.325 -0.797 1.00 0.00 15 ASP A C 4
ATOM 4916 O O . ASP A 1 15 ? 17.369 8.227 -1.009 1.00 0.00 15 ASP A O 4
ATOM 4925 N N . GLU A 1 16 ? 16.890 6.033 -0.911 1.00 0.00 16 GLU A N 4
ATOM 4926 C CA . GLU A 1 16 ? 18.221 5.604 -1.349 1.00 0.00 16 GLU A CA 4
ATOM 4927 C C . GLU A 1 16 ? 18.525 6.051 -2.781 1.00 0.00 16 GLU A C 4
ATOM 4928 O O . GLU A 1 16 ? 19.649 6.468 -3.030 1.00 0.00 16 GLU A O 4
ATOM 4940 N N . ALA A 1 17 ? 17.570 6.023 -3.718 1.00 0.00 17 ALA A N 4
ATOM 4941 C CA . ALA A 1 17 ? 17.812 6.501 -5.080 1.00 0.00 17 ALA A CA 4
ATOM 4942 C C . ALA A 1 17 ? 18.149 8.009 -5.111 1.00 0.00 17 ALA A C 4
ATOM 4943 O O . ALA A 1 17 ? 19.108 8.415 -5.770 1.00 0.00 17 ALA A O 4
ATOM 4950 N N . ILE A 1 18 ? 17.417 8.827 -4.342 1.00 0.00 18 ILE A N 4
ATOM 4951 C CA . ILE A 1 18 ? 17.719 10.261 -4.163 1.00 0.00 18 ILE A CA 4
ATOM 4952 C C . ILE A 1 18 ? 19.108 10.457 -3.542 1.00 0.00 18 ILE A C 4
ATOM 4953 O O . ILE A 1 18 ? 19.916 11.232 -4.048 1.00 0.00 18 ILE A O 4
ATOM 4969 N N . ASP A 1 19 ? 19.411 9.742 -2.462 1.00 0.00 19 ASP A N 4
ATOM 4970 C CA . ASP A 1 19 ? 20.681 9.875 -1.751 1.00 0.00 19 ASP A CA 4
ATOM 4971 C C . ASP A 1 19 ? 21.882 9.307 -2.544 1.00 0.00 19 ASP A C 4
ATOM 4972 O O . ASP A 1 19 ? 22.994 9.829 -2.464 1.00 0.00 19 ASP A O 4
ATOM 4981 N N . ASN A 1 20 ? 21.656 8.293 -3.386 1.00 0.00 20 ASN A N 4
ATOM 4982 C CA . ASN A 1 20 ? 22.628 7.775 -4.349 1.00 0.00 20 ASN A CA 4
ATOM 4983 C C . ASN A 1 20 ? 22.896 8.786 -5.476 1.00 0.00 20 ASN A C 4
ATOM 4984 O O . ASN A 1 20 ? 24.054 8.987 -5.835 1.00 0.00 20 ASN A O 4
ATOM 4995 N N . ILE A 1 21 ? 21.867 9.476 -5.987 1.00 0.00 21 ILE A N 4
ATOM 4996 C CA . ILE A 1 21 ? 22.041 10.584 -6.945 1.00 0.00 21 ILE A CA 4
ATOM 4997 C C . ILE A 1 21 ? 22.830 11.733 -6.303 1.00 0.00 21 ILE A C 4
ATOM 4998 O O . ILE A 1 21 ? 23.756 12.256 -6.918 1.00 0.00 21 ILE A O 4
ATOM 5014 N N . LEU A 1 22 ? 22.506 12.095 -5.060 1.00 0.00 22 LEU A N 4
ATOM 5015 C CA . LEU A 1 22 ? 23.220 13.117 -4.286 1.00 0.00 22 LEU A CA 4
ATOM 5016 C C . LEU A 1 22 ? 24.721 12.782 -4.139 1.00 0.00 22 LEU A C 4
ATOM 5017 O O . LEU A 1 22 ? 25.580 13.629 -4.392 1.00 0.00 22 LEU A O 4
ATOM 5033 N N . ARG A 1 23 ? 25.030 11.517 -3.806 1.00 0.00 23 ARG A N 4
ATOM 5034 C CA . ARG A 1 23 ? 26.405 10.982 -3.756 1.00 0.00 23 ARG A CA 4
ATOM 5035 C C . ARG A 1 23 ? 27.092 10.983 -5.131 1.00 0.00 23 ARG A C 4
ATOM 5036 O O . ARG A 1 23 ? 28.196 11.509 -5.257 1.00 0.00 23 ARG A O 4
ATOM 5057 N N . TYR A 1 24 ? 26.436 10.450 -6.165 1.00 0.00 24 TYR A N 4
ATOM 5058 C CA . TYR A 1 24 ? 26.980 10.341 -7.530 1.00 0.00 24 TYR A CA 4
ATOM 5059 C C . TYR A 1 24 ? 27.298 11.712 -8.155 1.00 0.00 24 TYR A C 4
ATOM 5060 O O . TYR A 1 24 ? 28.370 11.904 -8.734 1.00 0.00 24 TYR A O 4
ATOM 5078 N N . THR A 1 25 ? 26.390 12.682 -7.993 1.00 0.00 25 THR A N 4
ATOM 5079 C CA . THR A 1 25 ? 26.581 14.059 -8.488 1.00 0.00 25 THR A CA 4
ATOM 5080 C C . THR A 1 25 ? 27.529 14.897 -7.622 1.00 0.00 25 THR A C 4
ATOM 5081 O O . THR A 1 25 ? 27.842 16.024 -8.004 1.00 0.00 25 THR A O 4
ATOM 5092 N N . ASN A 1 26 ? 28.002 14.377 -6.478 1.00 0.00 26 ASN A N 4
ATOM 5093 C CA . ASN A 1 26 ? 28.899 15.085 -5.553 1.00 0.00 26 ASN A CA 4
ATOM 5094 C C . ASN A 1 26 ? 28.331 16.460 -5.114 1.00 0.00 26 ASN A C 4
ATOM 5095 O O . ASN A 1 26 ? 29.062 17.441 -4.965 1.00 0.00 26 ASN A O 4
ATOM 5106 N N . SER A 1 27 ? 27.004 16.541 -4.958 1.00 0.00 27 SER A N 4
ATOM 5107 C CA . SER A 1 27 ? 26.263 17.799 -4.762 1.00 0.00 27 SER A CA 4
ATOM 5108 C C . SER A 1 27 ? 25.712 17.969 -3.335 1.00 0.00 27 SER A C 4
ATOM 5109 O O . SER A 1 27 ? 25.789 17.065 -2.501 1.00 0.00 27 SER A O 4
ATOM 5117 N N . THR A 1 28 ? 25.167 19.162 -3.053 1.00 0.00 28 THR A N 4
ATOM 5118 C CA . THR A 1 28 ? 24.371 19.441 -1.842 1.00 0.00 28 THR A CA 4
ATOM 5119 C C . THR A 1 28 ? 22.883 19.521 -2.200 1.00 0.00 28 THR A C 4
ATOM 5120 O O . THR A 1 28 ? 22.523 19.921 -3.310 1.00 0.00 28 THR A O 4
ATOM 5131 N N . GLU A 1 29 ? 21.989 19.152 -1.278 1.00 0.00 29 GLU A N 4
ATOM 5132 C CA . GLU A 1 29 ? 20.557 18.995 -1.584 1.00 0.00 29 GLU A CA 4
ATOM 5133 C C . GLU A 1 29 ? 19.866 20.319 -1.950 1.00 0.00 29 GLU A C 4
ATOM 5134 O O . GLU A 1 29 ? 18.917 20.311 -2.728 1.00 0.00 29 GLU A O 4
ATOM 5146 N N . GLN A 1 30 ? 20.392 21.464 -1.496 1.00 0.00 30 GLN A N 4
ATOM 5147 C CA . GLN A 1 30 ? 19.944 22.789 -1.957 1.00 0.00 30 GLN A CA 4
ATOM 5148 C C . GLN A 1 30 ? 20.154 22.964 -3.473 1.00 0.00 30 GLN A C 4
ATOM 5149 O O . GLN A 1 30 ? 19.262 23.444 -4.175 1.00 0.00 30 GLN A O 4
ATOM 5163 N N . GLN A 1 31 ? 21.303 22.521 -4.001 1.00 0.00 31 GLN A N 4
ATOM 5164 C CA . GLN A 1 31 ? 21.577 22.558 -5.440 1.00 0.00 31 GLN A CA 4
ATOM 5165 C C . GLN A 1 31 ? 20.822 21.471 -6.206 1.00 0.00 31 GLN A C 4
ATOM 5166 O O . GLN A 1 31 ? 20.406 21.718 -7.332 1.00 0.00 31 GLN A O 4
ATOM 5180 N N . PHE A 1 32 ? 20.548 20.309 -5.601 1.00 0.00 32 PHE A N 4
ATOM 5181 C CA . PHE A 1 32 ? 19.654 19.309 -6.202 1.00 0.00 32 PHE A CA 4
ATOM 5182 C C . PHE A 1 32 ? 18.207 19.843 -6.312 1.00 0.00 32 PHE A C 4
ATOM 5183 O O . PHE A 1 32 ? 17.581 19.697 -7.362 1.00 0.00 32 PHE A O 4
ATOM 5200 N N . LEU A 1 33 ? 17.705 20.566 -5.304 1.00 0.00 33 LEU A N 4
ATOM 5201 C CA . LEU A 1 33 ? 16.410 21.264 -5.379 1.00 0.00 33 LEU A CA 4
ATOM 5202 C C . LEU A 1 33 ? 16.416 22.348 -6.462 1.00 0.00 33 LEU A C 4
ATOM 5203 O O . LEU A 1 33 ? 15.512 22.381 -7.293 1.00 0.00 33 LEU A O 4
ATOM 5219 N N . GLU A 1 34 ? 17.456 23.177 -6.519 1.00 0.00 34 GLU A N 4
ATOM 5220 C CA . GLU A 1 34 ? 17.593 24.219 -7.547 1.00 0.00 34 GLU A CA 4
ATOM 5221 C C . GLU A 1 34 ? 17.678 23.647 -8.969 1.00 0.00 34 GLU A C 4
ATOM 5222 O O . GLU A 1 34 ? 17.033 24.164 -9.880 1.00 0.00 34 GLU A O 4
ATOM 5234 N N . ALA A 1 35 ? 18.407 22.547 -9.162 1.00 0.00 35 ALA A N 4
ATOM 5235 C CA . ALA A 1 35 ? 18.521 21.869 -10.453 1.00 0.00 35 ALA A CA 4
ATOM 5236 C C . ALA A 1 35 ? 17.192 21.216 -10.874 1.00 0.00 35 ALA A C 4
ATOM 5237 O O . ALA A 1 35 ? 16.776 21.363 -12.021 1.00 0.00 35 ALA A O 4
ATOM 5244 N N . MET A 1 36 ? 16.477 20.558 -9.957 1.00 0.00 36 MET A N 4
ATOM 5245 C CA . MET A 1 36 ? 15.146 19.994 -10.242 1.00 0.00 36 MET A CA 4
ATOM 5246 C C . MET A 1 36 ? 14.113 21.088 -10.543 1.00 0.00 36 MET A C 4
ATOM 5247 O O . MET A 1 36 ? 13.346 20.955 -11.491 1.00 0.00 36 MET A O 4
ATOM 5261 N N . GLU A 1 37 ? 14.123 22.207 -9.810 1.00 0.00 37 GLU A N 4
ATOM 5262 C CA . GLU A 1 37 ? 13.194 23.320 -10.056 1.00 0.00 37 GLU A CA 4
ATOM 5263 C C . GLU A 1 37 ? 13.517 24.071 -11.366 1.00 0.00 37 GLU A C 4
ATOM 5264 O O . GLU A 1 37 ? 12.600 24.464 -12.094 1.00 0.00 37 GLU A O 4
ATOM 5276 N N . SER A 1 38 ? 14.804 24.193 -11.721 1.00 0.00 38 SER A N 4
ATOM 5277 C CA . SER A 1 38 ? 15.243 24.813 -12.991 1.00 0.00 38 SER A CA 4
ATOM 5278 C C . SER A 1 38 ? 14.984 23.943 -14.230 1.00 0.00 38 SER A C 4
ATOM 5279 O O . SER A 1 38 ? 14.864 24.470 -15.335 1.00 0.00 38 SER A O 4
ATOM 5287 N N . THR A 1 39 ? 14.892 22.616 -14.057 1.00 0.00 39 THR A N 4
ATOM 5288 C CA . THR A 1 39 ? 14.678 21.644 -15.156 1.00 0.00 39 THR A CA 4
ATOM 5289 C C . THR A 1 39 ? 13.239 21.121 -15.258 1.00 0.00 39 THR A C 4
ATOM 5290 O O . THR A 1 39 ? 12.938 20.321 -16.146 1.00 0.00 39 THR A O 4
ATOM 5301 N N . GLY A 1 40 ? 12.338 21.555 -14.366 1.00 0.00 40 GLY A N 4
ATOM 5302 C CA . GLY A 1 40 ? 10.931 21.127 -14.364 1.00 0.00 40 GLY A CA 4
ATOM 5303 C C . GLY A 1 40 ? 10.719 19.702 -13.839 1.00 0.00 40 GLY A C 4
ATOM 5304 O O . GLY A 1 40 ? 9.755 19.037 -14.221 1.00 0.00 40 GLY A O 4
ATOM 5308 N N . GLY A 1 41 ? 11.631 19.222 -12.984 1.00 0.00 41 GLY A N 4
ATOM 5309 C CA . GLY A 1 41 ? 11.555 17.895 -12.363 1.00 0.00 41 GLY A CA 4
ATOM 5310 C C . GLY A 1 41 ? 12.093 16.743 -13.215 1.00 0.00 41 GLY A C 4
ATOM 5311 O O . GLY A 1 41 ? 11.814 15.585 -12.896 1.00 0.00 41 GLY A O 4
ATOM 5315 N N . ARG A 1 42 ? 12.865 17.016 -14.280 1.00 0.00 42 ARG A N 4
ATOM 5316 C CA . ARG A 1 42 ? 13.521 15.961 -15.075 1.00 0.00 42 ARG A CA 4
ATOM 5317 C C . ARG A 1 42 ? 14.835 15.545 -14.423 1.00 0.00 42 ARG A C 4
ATOM 5318 O O . ARG A 1 42 ? 15.856 16.204 -14.598 1.00 0.00 42 ARG A O 4
ATOM 5339 N N . VAL A 1 43 ? 14.826 14.392 -13.753 1.00 0.00 43 VAL A N 4
ATOM 5340 C CA . VAL A 1 43 ? 15.999 13.841 -13.038 1.00 0.00 43 VAL A CA 4
ATOM 5341 C C . VAL A 1 43 ? 17.218 13.748 -13.958 1.00 0.00 43 VAL A C 4
ATOM 5342 O O . VAL A 1 43 ? 18.293 14.172 -13.561 1.00 0.00 43 VAL A O 4
ATOM 5355 N N . ARG A 1 44 ? 17.054 13.316 -15.218 1.00 0.00 44 ARG A N 4
ATOM 5356 C CA . ARG A 1 44 ? 18.166 13.209 -16.188 1.00 0.00 44 ARG A CA 4
ATOM 5357 C C . ARG A 1 44 ? 18.876 14.545 -16.464 1.00 0.00 44 ARG A C 4
ATOM 5358 O O . ARG A 1 44 ? 20.102 14.615 -16.423 1.00 0.00 44 ARG A O 4
ATOM 5379 N N . ILE A 1 45 ? 18.104 15.619 -16.638 1.00 0.00 45 ILE A N 4
ATOM 5380 C CA . ILE A 1 45 ? 18.653 16.962 -16.909 1.00 0.00 45 ILE A CA 4
ATOM 5381 C C . ILE A 1 45 ? 19.228 17.556 -15.616 1.00 0.00 45 ILE A C 4
ATOM 5382 O O . ILE A 1 45 ? 20.281 18.182 -15.647 1.00 0.00 45 ILE A O 4
ATOM 5398 N N . ALA A 1 46 ? 18.601 17.305 -14.465 1.00 0.00 46 ALA A N 4
ATOM 5399 C CA . ALA A 1 46 ? 19.101 17.767 -13.170 1.00 0.00 46 ALA A CA 4
ATOM 5400 C C . ALA A 1 46 ? 20.461 17.136 -12.825 1.00 0.00 46 ALA A C 4
ATOM 5401 O O . ALA A 1 46 ? 21.411 17.857 -12.523 1.00 0.00 46 ALA A O 4
ATOM 5408 N N . ILE A 1 47 ? 20.605 15.808 -12.951 1.00 0.00 47 ILE A N 4
ATOM 5409 C CA . ILE A 1 47 ? 21.902 15.144 -12.714 1.00 0.00 47 ILE A CA 4
ATOM 5410 C C . ILE A 1 47 ? 22.939 15.547 -13.768 1.00 0.00 47 ILE A C 4
ATOM 5411 O O . ILE A 1 47 ? 24.088 15.794 -13.405 1.00 0.00 47 ILE A O 4
ATOM 5427 N N . ALA A 1 48 ? 22.537 15.730 -15.036 1.00 0.00 48 ALA A N 4
ATOM 5428 C CA . ALA A 1 48 ? 23.415 16.289 -16.067 1.00 0.00 48 ALA A CA 4
ATOM 5429 C C . ALA A 1 48 ? 23.947 17.686 -15.691 1.00 0.00 48 ALA A C 4
ATOM 5430 O O . ALA A 1 48 ? 25.158 17.901 -15.694 1.00 0.00 48 ALA A O 4
ATOM 5437 N N . LYS A 1 49 ? 23.076 18.617 -15.276 1.00 0.00 49 LYS A N 4
ATOM 5438 C CA . LYS A 1 49 ? 23.481 19.977 -14.863 1.00 0.00 49 LYS A CA 4
ATOM 5439 C C . LYS A 1 49 ? 24.393 19.966 -13.633 1.00 0.00 49 LYS A C 4
ATOM 5440 O O . LYS A 1 49 ? 25.378 20.702 -13.603 1.00 0.00 49 LYS A O 4
ATOM 5459 N N . LEU A 1 50 ? 24.121 19.097 -12.655 1.00 0.00 50 LEU A N 4
ATOM 5460 C CA . LEU A 1 50 ? 24.962 18.953 -11.455 1.00 0.00 50 LEU A CA 4
ATOM 5461 C C . LEU A 1 50 ? 26.357 18.377 -11.768 1.00 0.00 50 LEU A C 4
ATOM 5462 O O . LEU A 1 50 ? 27.341 18.842 -11.191 1.00 0.00 50 LEU A O 4
ATOM 5478 N N . LEU A 1 51 ? 26.471 17.395 -12.673 1.00 0.00 51 LEU A N 4
ATOM 5479 C CA . LEU A 1 51 ? 27.761 16.758 -12.986 1.00 0.00 51 LEU A CA 4
ATOM 5480 C C . LEU A 1 51 ? 28.583 17.542 -14.022 1.00 0.00 51 LEU A C 4
ATOM 5481 O O . LEU A 1 51 ? 29.776 17.745 -13.805 1.00 0.00 51 LEU A O 4
ATOM 5497 N N . SER A 1 52 ? 27.967 18.089 -15.078 1.00 0.00 52 SER A N 4
ATOM 5498 C CA . SER A 1 52 ? 28.669 18.857 -16.132 1.00 0.00 52 SER A CA 4
ATOM 5499 C C . SER A 1 52 ? 29.270 20.176 -15.622 1.00 0.00 52 SER A C 4
ATOM 5500 O O . SER A 1 52 ? 30.241 20.672 -16.193 1.00 0.00 52 SER A O 4
ATOM 5508 N N . LYS A 1 53 ? 28.749 20.718 -14.509 1.00 0.00 53 LYS A N 4
ATOM 5509 C CA . LYS A 1 53 ? 29.332 21.852 -13.769 1.00 0.00 53 LYS A CA 4
ATOM 5510 C C . LYS A 1 53 ? 30.710 21.523 -13.157 1.00 0.00 53 LYS A C 4
ATOM 5511 O O . LYS A 1 53 ? 31.519 22.426 -12.947 1.00 0.00 53 LYS A O 4
ATOM 5530 N N . GLN A 1 54 ? 30.981 20.241 -12.896 1.00 0.00 54 GLN A N 4
ATOM 5531 C CA . GLN A 1 54 ? 32.199 19.745 -12.236 1.00 0.00 54 GLN A CA 4
ATOM 5532 C C . GLN A 1 54 ? 33.163 19.017 -13.189 1.00 0.00 54 GLN A C 4
ATOM 5533 O O . GLN A 1 54 ? 34.377 19.192 -13.082 1.00 0.00 54 GLN A O 4
ATOM 5547 N N . THR A 1 55 ? 32.650 18.183 -14.100 1.00 0.00 55 THR A N 4
ATOM 5548 C CA . THR A 1 55 ? 33.449 17.278 -14.948 1.00 0.00 55 THR A CA 4
ATOM 5549 C C . THR A 1 55 ? 32.696 16.843 -16.215 1.00 0.00 55 THR A C 4
ATOM 5550 O O . THR A 1 55 ? 31.467 16.753 -16.220 1.00 0.00 55 THR A O 4
ATOM 5561 N N . SER A 1 56 ? 33.424 16.539 -17.294 1.00 0.00 56 SER A N 4
ATOM 5562 C CA . SER A 1 56 ? 32.883 16.091 -18.594 1.00 0.00 56 SER A CA 4
ATOM 5563 C C . SER A 1 56 ? 32.477 14.601 -18.586 1.00 0.00 56 SER A C 4
ATOM 5564 O O . SER A 1 56 ? 32.919 13.808 -19.422 1.00 0.00 56 SER A O 4
ATOM 5572 N N . GLY A 1 57 ? 31.659 14.205 -17.604 1.00 0.00 57 GLY A N 4
ATOM 5573 C CA . GLY A 1 57 ? 31.192 12.826 -17.398 1.00 0.00 57 GLY A CA 4
ATOM 5574 C C . GLY A 1 57 ? 30.216 12.316 -18.471 1.00 0.00 57 GLY A C 4
ATOM 5575 O O . GLY A 1 57 ? 29.686 13.080 -19.285 1.00 0.00 57 GLY A O 4
ATOM 5579 N N . GLY A 1 58 ? 29.974 10.999 -18.468 1.00 0.00 58 GLY A N 4
ATOM 5580 C CA . GLY A 1 58 ? 29.086 10.316 -19.424 1.00 0.00 58 GLY A CA 4
ATOM 5581 C C . GLY A 1 58 ? 29.693 10.067 -20.815 1.00 0.00 58 GLY A C 4
ATOM 5582 O O . GLY A 1 58 ? 28.968 9.707 -21.748 1.00 0.00 58 GLY A O 4
ATOM 5586 N N . SER A 1 59 ? 31.007 10.257 -20.974 1.00 0.00 59 SER A N 4
ATOM 5587 C CA . SER A 1 59 ? 31.753 10.028 -22.221 1.00 0.00 59 SER A CA 4
ATOM 5588 C C . SER A 1 59 ? 32.040 8.537 -22.491 1.00 0.00 59 SER A C 4
ATOM 5589 O O . SER A 1 59 ? 31.957 7.689 -21.594 1.00 0.00 59 SER A O 4
ATOM 5597 N N . GLY A 1 60 ? 32.394 8.211 -23.740 1.00 0.00 60 GLY A N 4
ATOM 5598 C CA . GLY A 1 60 ? 32.699 6.846 -24.191 1.00 0.00 60 GLY A CA 4
ATOM 5599 C C . GLY A 1 60 ? 31.472 5.934 -24.346 1.00 0.00 60 GLY A C 4
ATOM 5600 O O . GLY A 1 60 ? 30.328 6.401 -24.396 1.00 0.00 60 GLY A O 4
ATOM 5604 N N . GLY A 1 61 ? 31.716 4.623 -24.461 1.00 0.00 61 GLY A N 4
ATOM 5605 C CA . GLY A 1 61 ? 30.681 3.593 -24.628 1.00 0.00 61 GLY A CA 4
ATOM 5606 C C . GLY A 1 61 ? 29.850 3.313 -23.364 1.00 0.00 61 GLY A C 4
ATOM 5607 O O . GLY A 1 61 ? 30.214 3.704 -22.249 1.00 0.00 61 GLY A O 4
ATOM 5611 N N . SER A 1 62 ? 28.728 2.610 -23.542 1.00 0.00 62 SER A N 4
ATOM 5612 C CA . SER A 1 62 ? 27.795 2.229 -22.468 1.00 0.00 62 SER A CA 4
ATOM 5613 C C . SER A 1 62 ? 28.400 1.230 -21.465 1.00 0.00 62 SER A C 4
ATOM 5614 O O . SER A 1 62 ? 29.271 0.425 -21.816 1.00 0.00 62 SER A O 4
ATOM 5622 N N . LYS A 1 63 ? 27.907 1.248 -20.216 1.00 0.00 63 LYS A N 4
ATOM 5623 C CA . LYS A 1 63 ? 28.335 0.333 -19.139 1.00 0.00 63 LYS A CA 4
ATOM 5624 C C . LYS A 1 63 ? 27.988 -1.137 -19.434 1.00 0.00 63 LYS A C 4
ATOM 5625 O O . LYS A 1 63 ? 26.962 -1.431 -20.054 1.00 0.00 63 LYS A O 4
ATOM 5644 N N . LEU A 1 64 ? 28.827 -2.058 -18.954 1.00 0.00 64 LEU A N 4
ATOM 5645 C CA . LEU A 1 64 ? 28.662 -3.508 -19.136 1.00 0.00 64 LEU A CA 4
ATOM 5646 C C . LEU A 1 64 ? 27.784 -4.133 -18.035 1.00 0.00 64 LEU A C 4
ATOM 5647 O O . LEU A 1 64 ? 27.796 -3.686 -16.885 1.00 0.00 64 LEU A O 4
ATOM 5663 N N . GLY A 1 65 ? 27.044 -5.191 -18.385 1.00 0.00 65 GLY A N 4
ATOM 5664 C CA . GLY A 1 65 ? 26.127 -5.899 -17.480 1.00 0.00 65 GLY A CA 4
ATOM 5665 C C . GLY A 1 65 ? 24.839 -5.130 -17.144 1.00 0.00 65 GLY A C 4
ATOM 5666 O O . GLY A 1 65 ? 24.547 -4.068 -17.707 1.00 0.00 65 GLY A O 4
ATOM 5670 N N . GLY A 1 66 ? 24.051 -5.684 -16.218 1.00 0.00 66 GLY A N 4
ATOM 5671 C CA . GLY A 1 66 ? 22.762 -5.141 -15.766 1.00 0.00 66 GLY A CA 4
ATOM 5672 C C . GLY A 1 66 ? 22.074 -6.020 -14.709 1.00 0.00 66 GLY A C 4
ATOM 5673 O O . GLY A 1 66 ? 22.644 -7.008 -14.237 1.00 0.00 66 GLY A O 4
ATOM 5677 N N . SER A 1 67 ? 20.844 -5.654 -14.331 1.00 0.00 67 SER A N 4
ATOM 5678 C CA . SER A 1 67 ? 20.051 -6.358 -13.306 1.00 0.00 67 SER A CA 4
ATOM 5679 C C . SER A 1 67 ? 19.668 -7.787 -13.724 1.00 0.00 67 SER A C 4
ATOM 5680 O O . SER A 1 67 ? 19.326 -8.045 -14.883 1.00 0.00 67 SER A O 4
ATOM 5688 N N . GLY A 1 68 ? 19.706 -8.725 -12.770 1.00 0.00 68 GLY A N 4
ATOM 5689 C CA . GLY A 1 68 ? 19.365 -10.138 -12.988 1.00 0.00 68 GLY A CA 4
ATOM 5690 C C . GLY A 1 68 ? 17.859 -10.411 -13.112 1.00 0.00 68 GLY A C 4
ATOM 5691 O O . GLY A 1 68 ? 17.026 -9.654 -12.606 1.00 0.00 68 GLY A O 4
ATOM 5695 N N . GLY A 1 69 ? 17.506 -11.528 -13.756 1.00 0.00 69 GLY A N 4
ATOM 5696 C CA . GLY A 1 69 ? 16.116 -11.966 -13.968 1.00 0.00 69 GLY A CA 4
ATOM 5697 C C . GLY A 1 69 ? 15.415 -12.541 -12.724 1.00 0.00 69 GLY A C 4
ATOM 5698 O O . GLY A 1 69 ? 14.200 -12.748 -12.744 1.00 0.00 69 GLY A O 4
ATOM 5702 N N . SER A 1 70 ? 16.156 -12.780 -11.635 1.00 0.00 70 SER A N 4
ATOM 5703 C CA . SER A 1 70 ? 15.665 -13.391 -10.385 1.00 0.00 70 SER A CA 4
ATOM 5704 C C . SER A 1 70 ? 14.862 -12.439 -9.475 1.00 0.00 70 SER A C 4
ATOM 5705 O O . SER A 1 70 ? 14.345 -12.872 -8.441 1.00 0.00 70 SER A O 4
ATOM 5713 N N . ARG A 1 71 ? 14.758 -11.148 -9.829 1.00 0.00 71 ARG A N 4
ATOM 5714 C CA . ARG A 1 71 ? 14.038 -10.118 -9.054 1.00 0.00 71 ARG A CA 4
ATOM 5715 C C . ARG A 1 71 ? 12.515 -10.344 -8.988 1.00 0.00 71 ARG A C 4
ATOM 5716 O O . ARG A 1 71 ? 11.923 -10.994 -9.852 1.00 0.00 71 ARG A O 4
ATOM 5737 N N . LYS A 1 72 ? 11.889 -9.712 -7.986 1.00 0.00 72 LYS A N 4
ATOM 5738 C CA . LYS A 1 72 ? 10.432 -9.550 -7.803 1.00 0.00 72 LYS A CA 4
ATOM 5739 C C . LYS A 1 72 ? 10.095 -8.071 -7.546 1.00 0.00 72 LYS A C 4
ATOM 5740 O O . LYS A 1 72 ? 10.936 -7.315 -7.057 1.00 0.00 72 LYS A O 4
ATOM 5759 N N . ASP A 1 73 ? 8.863 -7.667 -7.857 1.00 0.00 73 ASP A N 4
ATOM 5760 C CA . ASP A 1 73 ? 8.326 -6.316 -7.616 1.00 0.00 73 ASP A CA 4
ATOM 5761 C C . ASP A 1 73 ? 6.886 -6.369 -7.064 1.00 0.00 73 ASP A C 4
ATOM 5762 O O . ASP A 1 73 ? 6.153 -7.336 -7.297 1.00 0.00 73 ASP A O 4
ATOM 5771 N N . LEU A 1 74 ? 6.481 -5.322 -6.334 1.00 0.00 74 LEU A N 4
ATOM 5772 C CA . LEU A 1 74 ? 5.132 -5.175 -5.769 1.00 0.00 74 LEU A CA 4
ATOM 5773 C C . LEU A 1 74 ? 4.182 -4.441 -6.737 1.00 0.00 74 LEU A C 4
ATOM 5774 O O . LEU A 1 74 ? 4.606 -3.871 -7.743 1.00 0.00 74 LEU A O 4
ATOM 5790 N N . SER A 1 75 ? 2.890 -4.410 -6.406 1.00 0.00 75 SER A N 4
ATOM 5791 C CA . SER A 1 75 ? 1.853 -3.630 -7.102 1.00 0.00 75 SER A CA 4
ATOM 5792 C C . SER A 1 75 ? 0.856 -3.014 -6.109 1.00 0.00 75 SER A C 4
ATOM 5793 O O . SER A 1 75 ? 0.828 -3.388 -4.934 1.00 0.00 75 SER A O 4
ATOM 5801 N N . VAL A 1 76 ? 0.072 -2.032 -6.573 1.00 0.00 76 VAL A N 4
ATOM 5802 C CA . VAL A 1 76 ? -0.982 -1.255 -5.874 1.00 0.00 76 VAL A CA 4
ATOM 5803 C C . VAL A 1 76 ? -0.608 -0.544 -4.556 1.00 0.00 76 VAL A C 4
ATOM 5804 O O . VAL A 1 76 ? -1.434 0.191 -4.012 1.00 0.00 76 VAL A O 4
ATOM 5817 N N . LYS A 1 77 ? 0.631 -0.688 -4.064 1.00 0.00 77 LYS A N 4
ATOM 5818 C CA . LYS A 1 77 ? 1.172 0.071 -2.916 1.00 0.00 77 LYS A CA 4
ATOM 5819 C C . LYS A 1 77 ? 1.655 1.479 -3.302 1.00 0.00 77 LYS A C 4
ATOM 5820 O O . LYS A 1 77 ? 1.754 2.354 -2.440 1.00 0.00 77 LYS A O 4
ATOM 5839 N N . GLY A 1 78 ? 1.943 1.704 -4.589 1.00 0.00 78 GLY A N 4
ATOM 5840 C CA . GLY A 1 78 ? 2.259 3.022 -5.161 1.00 0.00 78 GLY A CA 4
ATOM 5841 C C . GLY A 1 78 ? 1.036 3.942 -5.304 1.00 0.00 78 GLY A C 4
ATOM 5842 O O . GLY A 1 78 ? -0.090 3.556 -4.986 1.00 0.00 78 GLY A O 4
ATOM 5846 N N . MET A 1 79 ? 1.265 5.166 -5.806 1.00 0.00 79 MET A N 4
ATOM 5847 C CA . MET A 1 79 ? 0.231 6.218 -5.921 1.00 0.00 79 MET A CA 4
ATOM 5848 C C . MET A 1 79 ? 0.042 6.787 -7.347 1.00 0.00 79 MET A C 4
ATOM 5849 O O . MET A 1 79 ? -0.907 7.532 -7.588 1.00 0.00 79 MET A O 4
ATOM 5863 N N . LEU A 1 80 ? 0.926 6.455 -8.303 1.00 0.00 80 LEU A N 4
ATOM 5864 C CA . LEU A 1 80 ? 0.988 7.085 -9.635 1.00 0.00 80 LEU A CA 4
ATOM 5865 C C . LEU A 1 80 ? 1.049 6.059 -10.777 1.00 0.00 80 LEU A C 4
ATOM 5866 O O . LEU A 1 80 ? 1.745 5.050 -10.676 1.00 0.00 80 LEU A O 4
ATOM 5882 N N . TYR A 1 81 ? 0.379 6.364 -11.892 1.00 0.00 81 TYR A N 4
ATOM 5883 C CA . TYR A 1 81 ? 0.503 5.631 -13.163 1.00 0.00 81 TYR A CA 4
ATOM 5884 C C . TYR A 1 81 ? 1.586 6.224 -14.095 1.00 0.00 81 TYR A C 4
ATOM 5885 O O . TYR A 1 81 ? 2.039 5.558 -15.029 1.00 0.00 81 TYR A O 4
ATOM 5903 N N . ASP A 1 82 ? 2.016 7.465 -13.845 1.00 0.00 82 ASP A N 4
ATOM 5904 C CA . ASP A 1 82 ? 3.132 8.121 -14.538 1.00 0.00 82 ASP A CA 4
ATOM 5905 C C . ASP A 1 82 ? 4.507 7.688 -13.978 1.00 0.00 82 ASP A C 4
ATOM 5906 O O . ASP A 1 82 ? 4.595 7.045 -12.929 1.00 0.00 82 ASP A O 4
ATOM 5915 N N . SER A 1 83 ? 5.580 8.051 -14.685 1.00 0.00 83 SER A N 4
ATOM 5916 C CA . SER A 1 83 ? 6.981 7.766 -14.353 1.00 0.00 83 SER A CA 4
ATOM 5917 C C . SER A 1 83 ? 7.417 8.212 -12.943 1.00 0.00 83 SER A C 4
ATOM 5918 O O . SER A 1 83 ? 6.869 9.144 -12.347 1.00 0.00 83 SER A O 4
ATOM 5926 N N . ASP A 1 84 ? 8.475 7.571 -12.431 1.00 0.00 84 ASP A N 4
ATOM 5927 C CA . ASP A 1 84 ? 9.025 7.784 -11.081 1.00 0.00 84 ASP A CA 4
ATOM 5928 C C . ASP A 1 84 ? 9.631 9.179 -10.831 1.00 0.00 84 ASP A C 4
ATOM 5929 O O . ASP A 1 84 ? 9.816 9.563 -9.678 1.00 0.00 84 ASP A O 4
ATOM 5938 N N . SER A 1 85 ? 9.875 9.972 -11.882 1.00 0.00 85 SER A N 4
ATOM 5939 C CA . SER A 1 85 ? 10.390 11.351 -11.791 1.00 0.00 85 SER A CA 4
ATOM 5940 C C . SER A 1 85 ? 9.547 12.247 -10.873 1.00 0.00 85 SER A C 4
ATOM 5941 O O . SER A 1 85 ? 10.107 12.995 -10.071 1.00 0.00 85 SER A O 4
ATOM 5949 N N . GLN A 1 86 ? 8.213 12.119 -10.898 1.00 0.00 86 GLN A N 4
ATOM 5950 C CA . GLN A 1 86 ? 7.325 12.855 -9.985 1.00 0.00 86 GLN A CA 4
ATOM 5951 C C . GLN A 1 86 ? 7.465 12.403 -8.520 1.00 0.00 86 GLN A C 4
ATOM 5952 O O . GLN A 1 86 ? 7.464 13.244 -7.625 1.00 0.00 86 GLN A O 4
ATOM 5966 N N . GLN A 1 87 ? 7.661 11.105 -8.255 1.00 0.00 87 GLN A N 4
ATOM 5967 C CA . GLN A 1 87 ? 7.881 10.593 -6.890 1.00 0.00 87 GLN A CA 4
ATOM 5968 C C . GLN A 1 87 ? 9.270 10.983 -6.357 1.00 0.00 87 GLN A C 4
ATOM 5969 O O . GLN A 1 87 ? 9.394 11.393 -5.203 1.00 0.00 87 GLN A O 4
ATOM 5983 N N . ILE A 1 88 ? 10.302 10.945 -7.211 1.00 0.00 88 ILE A N 4
ATOM 5984 C CA . ILE A 1 88 ? 11.647 11.455 -6.889 1.00 0.00 88 ILE A CA 4
ATOM 5985 C C . ILE A 1 88 ? 11.590 12.954 -6.571 1.00 0.00 88 ILE A C 4
ATOM 5986 O O . ILE A 1 88 ? 12.099 13.364 -5.532 1.00 0.00 88 ILE A O 4
ATOM 6002 N N . LEU A 1 89 ? 10.902 13.762 -7.385 1.00 0.00 89 LEU A N 4
ATOM 6003 C CA . LEU A 1 89 ? 10.683 15.191 -7.113 1.00 0.00 89 LEU A CA 4
ATOM 6004 C C . LEU A 1 89 ? 9.934 15.418 -5.794 1.00 0.00 89 LEU A C 4
ATOM 6005 O O . LEU A 1 89 ? 10.370 16.241 -4.998 1.00 0.00 89 LEU A O 4
ATOM 6021 N N . ASN A 1 90 ? 8.854 14.673 -5.534 1.00 0.00 90 ASN A N 4
ATOM 6022 C CA . ASN A 1 90 ? 8.082 14.799 -4.296 1.00 0.00 90 ASN A CA 4
ATOM 6023 C C . ASN A 1 90 ? 8.951 14.511 -3.057 1.00 0.00 90 ASN A C 4
ATOM 6024 O O . ASN A 1 90 ? 9.047 15.359 -2.172 1.00 0.00 90 ASN A O 4
ATOM 6035 N N . ARG A 1 91 ? 9.656 13.372 -3.018 1.00 0.00 91 ARG A N 4
ATOM 6036 C CA . ARG A 1 91 ? 10.527 13.024 -1.877 1.00 0.00 91 ARG A CA 4
ATOM 6037 C C . ARG A 1 91 ? 11.755 13.929 -1.760 1.00 0.00 91 ARG A C 4
ATOM 6038 O O . ARG A 1 91 ? 12.163 14.222 -0.642 1.00 0.00 91 ARG A O 4
ATOM 6059 N N . LEU A 1 92 ? 12.304 14.437 -2.866 1.00 0.00 92 LEU A N 4
ATOM 6060 C CA . LEU A 1 92 ? 13.403 15.414 -2.835 1.00 0.00 92 LEU A CA 4
ATOM 6061 C C . LEU A 1 92 ? 12.930 16.757 -2.263 1.00 0.00 92 LEU A C 4
ATOM 6062 O O . LEU A 1 92 ? 13.537 17.293 -1.339 1.00 0.00 92 LEU A O 4
ATOM 6078 N N . ARG A 1 93 ? 11.807 17.277 -2.765 1.00 0.00 93 ARG A N 4
ATOM 6079 C CA . ARG A 1 93 ? 11.240 18.558 -2.305 1.00 0.00 93 ARG A CA 4
ATOM 6080 C C . ARG A 1 93 ? 10.777 18.483 -0.850 1.00 0.00 93 ARG A C 4
ATOM 6081 O O . ARG A 1 93 ? 10.931 19.452 -0.121 1.00 0.00 93 ARG A O 4
ATOM 6102 N N . GLU A 1 94 ? 10.316 17.323 -0.390 1.00 0.00 94 GLU A N 4
ATOM 6103 C CA . GLU A 1 94 ? 10.025 17.081 1.033 1.00 0.00 94 GLU A CA 4
ATOM 6104 C C . GLU A 1 94 ? 11.307 17.018 1.886 1.00 0.00 94 GLU A C 4
ATOM 6105 O O . GLU A 1 94 ? 11.391 17.709 2.902 1.00 0.00 94 GLU A O 4
ATOM 6117 N N . ARG A 1 95 ? 12.338 16.271 1.446 1.00 0.00 95 ARG A N 4
ATOM 6118 C CA . ARG A 1 95 ? 13.655 16.208 2.119 1.00 0.00 95 ARG A CA 4
ATOM 6119 C C . ARG A 1 95 ? 14.298 17.592 2.299 1.00 0.00 95 ARG A C 4
ATOM 6120 O O . ARG A 1 95 ? 14.919 17.843 3.335 1.00 0.00 95 ARG A O 4
ATOM 6141 N N . VAL A 1 96 ? 14.140 18.486 1.315 1.00 0.00 96 VAL A N 4
ATOM 6142 C CA . VAL A 1 96 ? 14.759 19.829 1.329 1.00 0.00 96 VAL A CA 4
ATOM 6143 C C . VAL A 1 96 ? 13.855 20.921 1.921 1.00 0.00 96 VAL A C 4
ATOM 6144 O O . VAL A 1 96 ? 14.322 21.730 2.727 1.00 0.00 96 VAL A O 4
ATOM 6157 N N . SER A 1 97 ? 12.566 20.932 1.569 1.00 0.00 97 SER A N 4
ATOM 6158 C CA . SER A 1 97 ? 11.626 22.031 1.848 1.00 0.00 97 SER A CA 4
ATOM 6159 C C . SER A 1 97 ? 10.365 21.619 2.632 1.00 0.00 97 SER A C 4
ATOM 6160 O O . SER A 1 97 ? 9.453 22.434 2.791 1.00 0.00 97 SER A O 4
ATOM 6168 N N . GLY A 1 98 ? 10.274 20.375 3.125 1.00 0.00 98 GLY A N 4
ATOM 6169 C CA . GLY A 1 98 ? 9.148 19.902 3.943 1.00 0.00 98 GLY A CA 4
ATOM 6170 C C . GLY A 1 98 ? 9.027 20.603 5.307 1.00 0.00 98 GLY A C 4
ATOM 6171 O O . GLY A 1 98 ? 10.011 21.114 5.849 1.00 0.00 98 GLY A O 4
ATOM 6175 N N . SER A 1 99 ? 7.811 20.612 5.866 1.00 0.00 99 SER A N 4
ATOM 6176 C CA . SER A 1 99 ? 7.444 21.203 7.167 1.00 0.00 99 SER A CA 4
ATOM 6177 C C . SER A 1 99 ? 7.945 22.649 7.363 1.00 0.00 99 SER A C 4
ATOM 6178 O O . SER A 1 99 ? 7.304 23.587 6.880 1.00 0.00 99 SER A O 4
ATOM 6186 N N . THR A 1 100 ? 9.070 22.850 8.059 1.00 0.00 100 THR A N 4
ATOM 6187 C CA . THR A 1 100 ? 9.649 24.173 8.372 1.00 0.00 100 THR A CA 4
ATOM 6188 C C . THR A 1 100 ? 10.640 24.688 7.318 1.00 0.00 100 THR A C 4
ATOM 6189 O O . THR A 1 100 ? 11.002 25.868 7.350 1.00 0.00 100 THR A O 4
ATOM 6200 N N . ALA A 1 101 ? 11.100 23.824 6.401 1.00 0.00 101 ALA A N 4
ATOM 6201 C CA . ALA A 1 101 ? 12.201 24.079 5.458 1.00 0.00 101 ALA A CA 4
ATOM 6202 C C . ALA A 1 101 ? 13.511 24.569 6.136 1.00 0.00 101 ALA A C 4
ATOM 6203 O O . ALA A 1 101 ? 14.280 25.331 5.544 1.00 0.00 101 ALA A O 4
ATOM 6210 N N . GLN A 1 102 ? 13.756 24.158 7.388 1.00 0.00 102 GLN A N 4
ATOM 6211 C CA . GLN A 1 102 ? 14.857 24.634 8.239 1.00 0.00 102 GLN A CA 4
ATOM 6212 C C . GLN A 1 102 ? 15.482 23.486 9.063 1.00 0.00 102 GLN A C 4
ATOM 6213 O O . GLN A 1 102 ? 14.796 22.532 9.444 1.00 0.00 102 GLN A O 4
ATOM 6227 N N . SER A 1 103 ? 16.786 23.573 9.344 1.00 0.00 103 SER A N 4
ATOM 6228 C CA . SER A 1 103 ? 17.533 22.609 10.172 1.00 0.00 103 SER A CA 4
ATOM 6229 C C . SER A 1 103 ? 17.224 22.725 11.678 1.00 0.00 103 SER A C 4
ATOM 6230 O O . SER A 1 103 ? 16.783 23.773 12.167 1.00 0.00 103 SER A O 4
ATOM 6238 N N . ALA A 1 104 ? 17.452 21.630 12.419 1.00 0.00 104 ALA A N 4
ATOM 6239 C CA . ALA A 1 104 ? 17.255 21.544 13.875 1.00 0.00 104 ALA A CA 4
ATOM 6240 C C . ALA A 1 104 ? 18.375 22.249 14.678 1.00 0.00 104 ALA A C 4
ATOM 6241 O O . ALA A 1 104 ? 19.574 22.058 14.359 1.00 0.00 104 ALA A O 4
ATOM 6249 N N . SER A 1 1 ? 9.136 -23.242 -4.821 1.00 0.00 1 SER A N 5
ATOM 6250 C CA . SER A 1 1 ? 7.702 -22.845 -4.840 1.00 0.00 1 SER A CA 5
ATOM 6251 C C . SER A 1 1 ? 7.480 -21.525 -5.587 1.00 0.00 1 SER A C 5
ATOM 6252 O O . SER A 1 1 ? 8.372 -20.676 -5.628 1.00 0.00 1 SER A O 5
ATOM 6262 N N . VAL A 1 2 ? 6.286 -21.331 -6.172 1.00 0.00 2 VAL A N 5
ATOM 6263 C CA . VAL A 1 2 ? 5.926 -20.103 -6.927 1.00 0.00 2 VAL A CA 5
ATOM 6264 C C . VAL A 1 2 ? 5.544 -18.920 -6.015 1.00 0.00 2 VAL A C 5
ATOM 6265 O O . VAL A 1 2 ? 5.723 -17.758 -6.391 1.00 0.00 2 VAL A O 5
ATOM 6278 N N . SER A 1 3 ? 5.054 -19.202 -4.803 1.00 0.00 3 SER A N 5
ATOM 6279 C CA . SER A 1 3 ? 4.710 -18.211 -3.772 1.00 0.00 3 SER A CA 5
ATOM 6280 C C . SER A 1 3 ? 5.943 -17.567 -3.119 1.00 0.00 3 SER A C 5
ATOM 6281 O O . SER A 1 3 ? 7.045 -18.129 -3.109 1.00 0.00 3 SER A O 5
ATOM 6289 N N . ILE A 1 4 ? 5.742 -16.364 -2.566 1.00 0.00 4 ILE A N 5
ATOM 6290 C CA . ILE A 1 4 ? 6.758 -15.508 -1.930 1.00 0.00 4 ILE A CA 5
ATOM 6291 C C . ILE A 1 4 ? 6.236 -14.878 -0.624 1.00 0.00 4 ILE A C 5
ATOM 6292 O O . ILE A 1 4 ? 5.027 -14.795 -0.395 1.00 0.00 4 ILE A O 5
ATOM 6308 N N . LEU A 1 5 ? 7.151 -14.426 0.246 1.00 0.00 5 LEU A N 5
ATOM 6309 C CA . LEU A 1 5 ? 6.808 -13.817 1.544 1.00 0.00 5 LEU A CA 5
ATOM 6310 C C . LEU A 1 5 ? 6.310 -12.362 1.415 1.00 0.00 5 LEU A C 5
ATOM 6311 O O . LEU A 1 5 ? 5.495 -11.919 2.230 1.00 0.00 5 LEU A O 5
ATOM 6327 N N . ARG A 1 6 ? 6.773 -11.630 0.388 1.00 0.00 6 ARG A N 5
ATOM 6328 C CA . ARG A 1 6 ? 6.358 -10.249 0.057 1.00 0.00 6 ARG A CA 5
ATOM 6329 C C . ARG A 1 6 ? 6.501 -9.918 -1.436 1.00 0.00 6 ARG A C 5
ATOM 6330 O O . ARG A 1 6 ? 7.360 -10.470 -2.126 1.00 0.00 6 ARG A O 5
ATOM 6351 N N . SER A 1 7 ? 5.691 -8.967 -1.899 1.00 0.00 7 SER A N 5
ATOM 6352 C CA . SER A 1 7 ? 5.776 -8.328 -3.229 1.00 0.00 7 SER A CA 5
ATOM 6353 C C . SER A 1 7 ? 5.844 -6.788 -3.167 1.00 0.00 7 SER A C 5
ATOM 6354 O O . SER A 1 7 ? 6.077 -6.134 -4.186 1.00 0.00 7 SER A O 5
ATOM 6362 N N . SER A 1 8 ? 5.674 -6.203 -1.975 1.00 0.00 8 SER A N 5
ATOM 6363 C CA . SER A 1 8 ? 5.673 -4.760 -1.702 1.00 0.00 8 SER A CA 5
ATOM 6364 C C . SER A 1 8 ? 7.074 -4.204 -1.398 1.00 0.00 8 SER A C 5
ATOM 6365 O O . SER A 1 8 ? 8.024 -4.954 -1.153 1.00 0.00 8 SER A O 5
ATOM 6373 N N . VAL A 1 9 ? 7.209 -2.877 -1.420 1.00 0.00 9 VAL A N 5
ATOM 6374 C CA . VAL A 1 9 ? 8.453 -2.116 -1.179 1.00 0.00 9 VAL A CA 5
ATOM 6375 C C . VAL A 1 9 ? 8.260 -1.029 -0.112 1.00 0.00 9 VAL A C 5
ATOM 6376 O O . VAL A 1 9 ? 7.129 -0.728 0.273 1.00 0.00 9 VAL A O 5
ATOM 6389 N N . ASN A 1 10 ? 9.363 -0.447 0.373 1.00 0.00 10 ASN A N 5
ATOM 6390 C CA . ASN A 1 10 ? 9.393 0.596 1.410 1.00 0.00 10 ASN A CA 5
ATOM 6391 C C . ASN A 1 10 ? 9.947 1.924 0.856 1.00 0.00 10 ASN A C 5
ATOM 6392 O O . ASN A 1 10 ? 10.877 1.915 0.047 1.00 0.00 10 ASN A O 5
ATOM 6403 N N . HIS A 1 11 ? 9.461 3.071 1.350 1.00 0.00 11 HIS A N 5
ATOM 6404 C CA . HIS A 1 11 ? 9.899 4.416 0.924 1.00 0.00 11 HIS A CA 5
ATOM 6405 C C . HIS A 1 11 ? 11.395 4.687 1.164 1.00 0.00 11 HIS A C 5
ATOM 6406 O O . HIS A 1 11 ? 11.971 5.562 0.512 1.00 0.00 11 HIS A O 5
ATOM 6420 N N . ARG A 1 12 ? 12.048 3.881 2.015 1.00 0.00 12 ARG A N 5
ATOM 6421 C CA . ARG A 1 12 ? 13.517 3.818 2.156 1.00 0.00 12 ARG A CA 5
ATOM 6422 C C . ARG A 1 12 ? 14.220 3.656 0.802 1.00 0.00 12 ARG A C 5
ATOM 6423 O O . ARG A 1 12 ? 15.286 4.222 0.605 1.00 0.00 12 ARG A O 5
ATOM 6444 N N . GLU A 1 13 ? 13.621 2.939 -0.150 1.00 0.00 13 GLU A N 5
ATOM 6445 C CA . GLU A 1 13 ? 14.164 2.777 -1.508 1.00 0.00 13 GLU A CA 5
ATOM 6446 C C . GLU A 1 13 ? 14.165 4.095 -2.304 1.00 0.00 13 GLU A C 5
ATOM 6447 O O . GLU A 1 13 ? 15.105 4.372 -3.050 1.00 0.00 13 GLU A O 5
ATOM 6459 N N . VAL A 1 14 ? 13.152 4.948 -2.103 1.00 0.00 14 VAL A N 5
ATOM 6460 C CA . VAL A 1 14 ? 13.100 6.291 -2.713 1.00 0.00 14 VAL A CA 5
ATOM 6461 C C . VAL A 1 14 ? 14.104 7.224 -2.028 1.00 0.00 14 VAL A C 5
ATOM 6462 O O . VAL A 1 14 ? 14.838 7.935 -2.712 1.00 0.00 14 VAL A O 5
ATOM 6475 N N . ASP A 1 15 ? 14.205 7.183 -0.695 1.00 0.00 15 ASP A N 5
ATOM 6476 C CA . ASP A 1 15 ? 15.244 7.930 0.030 1.00 0.00 15 ASP A CA 5
ATOM 6477 C C . ASP A 1 15 ? 16.668 7.507 -0.386 1.00 0.00 15 ASP A C 5
ATOM 6478 O O . ASP A 1 15 ? 17.533 8.356 -0.604 1.00 0.00 15 ASP A O 5
ATOM 6487 N N . GLU A 1 16 ? 16.894 6.203 -0.582 1.00 0.00 16 GLU A N 5
ATOM 6488 C CA . GLU A 1 16 ? 18.137 5.659 -1.126 1.00 0.00 16 GLU A CA 5
ATOM 6489 C C . GLU A 1 16 ? 18.401 6.145 -2.560 1.00 0.00 16 GLU A C 5
ATOM 6490 O O . GLU A 1 16 ? 19.534 6.503 -2.868 1.00 0.00 16 GLU A O 5
ATOM 6502 N N . ALA A 1 17 ? 17.392 6.209 -3.434 1.00 0.00 17 ALA A N 5
ATOM 6503 C CA . ALA A 1 17 ? 17.573 6.731 -4.791 1.00 0.00 17 ALA A CA 5
ATOM 6504 C C . ALA A 1 17 ? 17.985 8.219 -4.787 1.00 0.00 17 ALA A C 5
ATOM 6505 O O . ALA A 1 17 ? 18.912 8.607 -5.506 1.00 0.00 17 ALA A O 5
ATOM 6512 N N . ILE A 1 18 ? 17.359 9.038 -3.927 1.00 0.00 18 ILE A N 5
ATOM 6513 C CA . ILE A 1 18 ? 17.767 10.440 -3.710 1.00 0.00 18 ILE A CA 5
ATOM 6514 C C . ILE A 1 18 ? 19.213 10.515 -3.199 1.00 0.00 18 ILE A C 5
ATOM 6515 O O . ILE A 1 18 ? 20.021 11.240 -3.775 1.00 0.00 18 ILE A O 5
ATOM 6531 N N . ASP A 1 19 ? 19.568 9.729 -2.182 1.00 0.00 19 ASP A N 5
ATOM 6532 C CA . ASP A 1 19 ? 20.929 9.667 -1.636 1.00 0.00 19 ASP A CA 5
ATOM 6533 C C . ASP A 1 19 ? 21.969 9.172 -2.665 1.00 0.00 19 ASP A C 5
ATOM 6534 O O . ASP A 1 19 ? 23.101 9.656 -2.690 1.00 0.00 19 ASP A O 5
ATOM 6543 N N . ASN A 1 20 ? 21.593 8.254 -3.561 1.00 0.00 20 ASN A N 5
ATOM 6544 C CA . ASN A 1 20 ? 22.482 7.751 -4.606 1.00 0.00 20 ASN A CA 5
ATOM 6545 C C . ASN A 1 20 ? 22.732 8.798 -5.703 1.00 0.00 20 ASN A C 5
ATOM 6546 O O . ASN A 1 20 ? 23.880 8.993 -6.088 1.00 0.00 20 ASN A O 5
ATOM 6557 N N . ILE A 1 21 ? 21.703 9.541 -6.136 1.00 0.00 21 ILE A N 5
ATOM 6558 C CA . ILE A 1 21 ? 21.888 10.697 -7.038 1.00 0.00 21 ILE A CA 5
ATOM 6559 C C . ILE A 1 21 ? 22.736 11.788 -6.361 1.00 0.00 21 ILE A C 5
ATOM 6560 O O . ILE A 1 21 ? 23.671 12.309 -6.968 1.00 0.00 21 ILE A O 5
ATOM 6576 N N . LEU A 1 22 ? 22.448 12.102 -5.097 1.00 0.00 22 LEU A N 5
ATOM 6577 C CA . LEU A 1 22 ? 23.180 13.089 -4.298 1.00 0.00 22 LEU A CA 5
ATOM 6578 C C . LEU A 1 22 ? 24.688 12.771 -4.234 1.00 0.00 22 LEU A C 5
ATOM 6579 O O . LEU A 1 22 ? 25.525 13.647 -4.475 1.00 0.00 22 LEU A O 5
ATOM 6595 N N . ARG A 1 23 ? 25.037 11.498 -3.994 1.00 0.00 23 ARG A N 5
ATOM 6596 C CA . ARG A 1 23 ? 26.428 11.012 -4.014 1.00 0.00 23 ARG A CA 5
ATOM 6597 C C . ARG A 1 23 ? 27.033 10.995 -5.423 1.00 0.00 23 ARG A C 5
ATOM 6598 O O . ARG A 1 23 ? 28.141 11.497 -5.598 1.00 0.00 23 ARG A O 5
ATOM 6619 N N . TYR A 1 24 ? 26.320 10.492 -6.436 1.00 0.00 24 TYR A N 5
ATOM 6620 C CA . TYR A 1 24 ? 26.821 10.436 -7.824 1.00 0.00 24 TYR A CA 5
ATOM 6621 C C . TYR A 1 24 ? 27.139 11.832 -8.389 1.00 0.00 24 TYR A C 5
ATOM 6622 O O . TYR A 1 24 ? 28.110 11.991 -9.128 1.00 0.00 24 TYR A O 5
ATOM 6640 N N . THR A 1 25 ? 26.344 12.842 -8.022 1.00 0.00 25 THR A N 5
ATOM 6641 C CA . THR A 1 25 ? 26.556 14.245 -8.431 1.00 0.00 25 THR A CA 5
ATOM 6642 C C . THR A 1 25 ? 27.503 15.026 -7.504 1.00 0.00 25 THR A C 5
ATOM 6643 O O . THR A 1 25 ? 27.770 16.201 -7.762 1.00 0.00 25 THR A O 5
ATOM 6654 N N . ASN A 1 26 ? 28.015 14.390 -6.437 1.00 0.00 26 ASN A N 5
ATOM 6655 C CA . ASN A 1 26 ? 28.910 14.984 -5.431 1.00 0.00 26 ASN A CA 5
ATOM 6656 C C . ASN A 1 26 ? 28.376 16.320 -4.864 1.00 0.00 26 ASN A C 5
ATOM 6657 O O . ASN A 1 26 ? 29.133 17.265 -4.629 1.00 0.00 26 ASN A O 5
ATOM 6668 N N . SER A 1 27 ? 27.054 16.397 -4.681 1.00 0.00 27 SER A N 5
ATOM 6669 C CA . SER A 1 27 ? 26.326 17.641 -4.382 1.00 0.00 27 SER A CA 5
ATOM 6670 C C . SER A 1 27 ? 25.685 17.657 -2.984 1.00 0.00 27 SER A C 5
ATOM 6671 O O . SER A 1 27 ? 25.740 16.676 -2.239 1.00 0.00 27 SER A O 5
ATOM 6679 N N . THR A 1 28 ? 25.086 18.800 -2.626 1.00 0.00 28 THR A N 5
ATOM 6680 C CA . THR A 1 28 ? 24.180 18.921 -1.468 1.00 0.00 28 THR A CA 5
ATOM 6681 C C . THR A 1 28 ? 22.734 19.007 -1.961 1.00 0.00 28 THR A C 5
ATOM 6682 O O . THR A 1 28 ? 22.472 19.490 -3.062 1.00 0.00 28 THR A O 5
ATOM 6693 N N . GLU A 1 29 ? 21.763 18.539 -1.176 1.00 0.00 29 GLU A N 5
ATOM 6694 C CA . GLU A 1 29 ? 20.372 18.374 -1.635 1.00 0.00 29 GLU A CA 5
ATOM 6695 C C . GLU A 1 29 ? 19.684 19.691 -2.035 1.00 0.00 29 GLU A C 5
ATOM 6696 O O . GLU A 1 29 ? 18.790 19.673 -2.876 1.00 0.00 29 GLU A O 5
ATOM 6708 N N . GLN A 1 30 ? 20.155 20.845 -1.542 1.00 0.00 30 GLN A N 5
ATOM 6709 C CA . GLN A 1 30 ? 19.710 22.163 -2.026 1.00 0.00 30 GLN A CA 5
ATOM 6710 C C . GLN A 1 30 ? 20.138 22.435 -3.489 1.00 0.00 30 GLN A C 5
ATOM 6711 O O . GLN A 1 30 ? 19.375 23.029 -4.249 1.00 0.00 30 GLN A O 5
ATOM 6725 N N . GLN A 1 31 ? 21.310 21.948 -3.919 1.00 0.00 31 GLN A N 5
ATOM 6726 C CA . GLN A 1 31 ? 21.762 22.042 -5.320 1.00 0.00 31 GLN A CA 5
ATOM 6727 C C . GLN A 1 31 ? 20.964 21.093 -6.223 1.00 0.00 31 GLN A C 5
ATOM 6728 O O . GLN A 1 31 ? 20.577 21.472 -7.325 1.00 0.00 31 GLN A O 5
ATOM 6742 N N . PHE A 1 32 ? 20.665 19.876 -5.741 1.00 0.00 32 PHE A N 5
ATOM 6743 C CA . PHE A 1 32 ? 19.789 18.933 -6.452 1.00 0.00 32 PHE A CA 5
ATOM 6744 C C . PHE A 1 32 ? 18.360 19.496 -6.586 1.00 0.00 32 PHE A C 5
ATOM 6745 O O . PHE A 1 32 ? 17.790 19.448 -7.673 1.00 0.00 32 PHE A O 5
ATOM 6762 N N . LEU A 1 33 ? 17.821 20.126 -5.532 1.00 0.00 33 LEU A N 5
ATOM 6763 C CA . LEU A 1 33 ? 16.541 20.850 -5.586 1.00 0.00 33 LEU A CA 5
ATOM 6764 C C . LEU A 1 33 ? 16.565 21.958 -6.642 1.00 0.00 33 LEU A C 5
ATOM 6765 O O . LEU A 1 33 ? 15.682 22.009 -7.489 1.00 0.00 33 LEU A O 5
ATOM 6781 N N . GLU A 1 34 ? 17.598 22.800 -6.640 1.00 0.00 34 GLU A N 5
ATOM 6782 C CA . GLU A 1 34 ? 17.740 23.897 -7.609 1.00 0.00 34 GLU A CA 5
ATOM 6783 C C . GLU A 1 34 ? 17.858 23.395 -9.059 1.00 0.00 34 GLU A C 5
ATOM 6784 O O . GLU A 1 34 ? 17.228 23.953 -9.958 1.00 0.00 34 GLU A O 5
ATOM 6796 N N . ALA A 1 35 ? 18.589 22.303 -9.287 1.00 0.00 35 ALA A N 5
ATOM 6797 C CA . ALA A 1 35 ? 18.708 21.672 -10.603 1.00 0.00 35 ALA A CA 5
ATOM 6798 C C . ALA A 1 35 ? 17.377 21.055 -11.079 1.00 0.00 35 ALA A C 5
ATOM 6799 O O . ALA A 1 35 ? 17.009 21.193 -12.245 1.00 0.00 35 ALA A O 5
ATOM 6806 N N . MET A 1 36 ? 16.611 20.427 -10.181 1.00 0.00 36 MET A N 5
ATOM 6807 C CA . MET A 1 36 ? 15.272 19.894 -10.480 1.00 0.00 36 MET A CA 5
ATOM 6808 C C . MET A 1 36 ? 14.248 21.014 -10.716 1.00 0.00 36 MET A C 5
ATOM 6809 O O . MET A 1 36 ? 13.480 20.946 -11.673 1.00 0.00 36 MET A O 5
ATOM 6823 N N . GLU A 1 37 ? 14.281 22.086 -9.924 1.00 0.00 37 GLU A N 5
ATOM 6824 C CA . GLU A 1 37 ? 13.411 23.260 -10.099 1.00 0.00 37 GLU A CA 5
ATOM 6825 C C . GLU A 1 37 ? 13.697 23.980 -11.433 1.00 0.00 37 GLU A C 5
ATOM 6826 O O . GLU A 1 37 ? 12.770 24.404 -12.127 1.00 0.00 37 GLU A O 5
ATOM 6838 N N . SER A 1 38 ? 14.975 24.053 -11.834 1.00 0.00 38 SER A N 5
ATOM 6839 C CA . SER A 1 38 ? 15.407 24.676 -13.101 1.00 0.00 38 SER A CA 5
ATOM 6840 C C . SER A 1 38 ? 15.058 23.850 -14.351 1.00 0.00 38 SER A C 5
ATOM 6841 O O . SER A 1 38 ? 15.032 24.397 -15.456 1.00 0.00 38 SER A O 5
ATOM 6849 N N . THR A 1 39 ? 14.797 22.543 -14.196 1.00 0.00 39 THR A N 5
ATOM 6850 C CA . THR A 1 39 ? 14.522 21.602 -15.306 1.00 0.00 39 THR A CA 5
ATOM 6851 C C . THR A 1 39 ? 13.082 21.069 -15.332 1.00 0.00 39 THR A C 5
ATOM 6852 O O . THR A 1 39 ? 12.735 20.280 -16.212 1.00 0.00 39 THR A O 5
ATOM 6863 N N . GLY A 1 40 ? 12.225 21.477 -14.386 1.00 0.00 40 GLY A N 5
ATOM 6864 C CA . GLY A 1 40 ? 10.844 20.986 -14.280 1.00 0.00 40 GLY A CA 5
ATOM 6865 C C . GLY A 1 40 ? 10.747 19.534 -13.788 1.00 0.00 40 GLY A C 5
ATOM 6866 O O . GLY A 1 40 ? 9.817 18.814 -14.156 1.00 0.00 40 GLY A O 5
ATOM 6870 N N . GLY A 1 41 ? 11.727 19.084 -12.996 1.00 0.00 41 GLY A N 5
ATOM 6871 C CA . GLY A 1 41 ? 11.780 17.725 -12.441 1.00 0.00 41 GLY A CA 5
ATOM 6872 C C . GLY A 1 41 ? 12.340 16.651 -13.379 1.00 0.00 41 GLY A C 5
ATOM 6873 O O . GLY A 1 41 ? 12.188 15.465 -13.092 1.00 0.00 41 GLY A O 5
ATOM 6877 N N . ARG A 1 42 ? 12.999 17.024 -14.485 1.00 0.00 42 ARG A N 5
ATOM 6878 C CA . ARG A 1 42 ? 13.653 16.064 -15.402 1.00 0.00 42 ARG A CA 5
ATOM 6879 C C . ARG A 1 42 ? 14.969 15.584 -14.793 1.00 0.00 42 ARG A C 5
ATOM 6880 O O . ARG A 1 42 ? 16.009 16.188 -15.021 1.00 0.00 42 ARG A O 5
ATOM 6901 N N . VAL A 1 43 ? 14.928 14.461 -14.071 1.00 0.00 43 VAL A N 5
ATOM 6902 C CA . VAL A 1 43 ? 16.081 13.917 -13.309 1.00 0.00 43 VAL A CA 5
ATOM 6903 C C . VAL A 1 43 ? 17.333 13.806 -14.176 1.00 0.00 43 VAL A C 5
ATOM 6904 O O . VAL A 1 43 ? 18.384 14.285 -13.770 1.00 0.00 43 VAL A O 5
ATOM 6917 N N . ARG A 1 44 ? 17.218 13.293 -15.410 1.00 0.00 44 ARG A N 5
ATOM 6918 C CA . ARG A 1 44 ? 18.362 13.160 -16.335 1.00 0.00 44 ARG A CA 5
ATOM 6919 C C . ARG A 1 44 ? 19.035 14.499 -16.676 1.00 0.00 44 ARG A C 5
ATOM 6920 O O . ARG A 1 44 ? 20.254 14.609 -16.619 1.00 0.00 44 ARG A O 5
ATOM 6941 N N . ILE A 1 45 ? 18.238 15.543 -16.920 1.00 0.00 45 ILE A N 5
ATOM 6942 C CA . ILE A 1 45 ? 18.746 16.896 -17.244 1.00 0.00 45 ILE A CA 5
ATOM 6943 C C . ILE A 1 45 ? 19.292 17.566 -15.975 1.00 0.00 45 ILE A C 5
ATOM 6944 O O . ILE A 1 45 ? 20.335 18.213 -16.020 1.00 0.00 45 ILE A O 5
ATOM 6960 N N . ALA A 1 46 ? 18.633 17.367 -14.832 1.00 0.00 46 ALA A N 5
ATOM 6961 C CA . ALA A 1 46 ? 19.055 17.912 -13.545 1.00 0.00 46 ALA A CA 5
ATOM 6962 C C . ALA A 1 46 ? 20.421 17.354 -13.120 1.00 0.00 46 ALA A C 5
ATOM 6963 O O . ALA A 1 46 ? 21.332 18.124 -12.826 1.00 0.00 46 ALA A O 5
ATOM 6970 N N . ILE A 1 47 ? 20.609 16.029 -13.164 1.00 0.00 47 ILE A N 5
ATOM 6971 C CA . ILE A 1 47 ? 21.904 15.409 -12.833 1.00 0.00 47 ILE A CA 5
ATOM 6972 C C . ILE A 1 47 ? 22.960 15.747 -13.894 1.00 0.00 47 ILE A C 5
ATOM 6973 O O . ILE A 1 47 ? 24.094 16.033 -13.527 1.00 0.00 47 ILE A O 5
ATOM 6989 N N . ALA A 1 48 ? 22.595 15.831 -15.183 1.00 0.00 48 ALA A N 5
ATOM 6990 C CA . ALA A 1 48 ? 23.513 16.263 -16.247 1.00 0.00 48 ALA A CA 5
ATOM 6991 C C . ALA A 1 48 ? 24.047 17.695 -16.041 1.00 0.00 48 ALA A C 5
ATOM 6992 O O . ALA A 1 48 ? 25.258 17.919 -16.096 1.00 0.00 48 ALA A O 5
ATOM 6999 N N . LYS A 1 49 ? 23.166 18.658 -15.737 1.00 0.00 49 LYS A N 5
ATOM 7000 C CA . LYS A 1 49 ? 23.561 20.055 -15.470 1.00 0.00 49 LYS A CA 5
ATOM 7001 C C . LYS A 1 49 ? 24.334 20.190 -14.159 1.00 0.00 49 LYS A C 5
ATOM 7002 O O . LYS A 1 49 ? 25.349 20.877 -14.113 1.00 0.00 49 LYS A O 5
ATOM 7021 N N . LEU A 1 50 ? 23.931 19.459 -13.122 1.00 0.00 50 LEU A N 5
ATOM 7022 C CA . LEU A 1 50 ? 24.623 19.442 -11.825 1.00 0.00 50 LEU A CA 5
ATOM 7023 C C . LEU A 1 50 ? 26.028 18.807 -11.907 1.00 0.00 50 LEU A C 5
ATOM 7024 O O . LEU A 1 50 ? 26.948 19.292 -11.254 1.00 0.00 50 LEU A O 5
ATOM 7040 N N . LEU A 1 51 ? 26.217 17.789 -12.759 1.00 0.00 51 LEU A N 5
ATOM 7041 C CA . LEU A 1 51 ? 27.539 17.238 -13.099 1.00 0.00 51 LEU A CA 5
ATOM 7042 C C . LEU A 1 51 ? 28.387 18.226 -13.921 1.00 0.00 51 LEU A C 5
ATOM 7043 O O . LEU A 1 51 ? 29.571 18.401 -13.633 1.00 0.00 51 LEU A O 5
ATOM 7059 N N . SER A 1 52 ? 27.791 18.932 -14.889 1.00 0.00 52 SER A N 5
ATOM 7060 C CA . SER A 1 52 ? 28.481 19.991 -15.649 1.00 0.00 52 SER A CA 5
ATOM 7061 C C . SER A 1 52 ? 28.955 21.143 -14.741 1.00 0.00 52 SER A C 5
ATOM 7062 O O . SER A 1 52 ? 30.068 21.654 -14.901 1.00 0.00 52 SER A O 5
ATOM 7070 N N . LYS A 1 53 ? 28.155 21.488 -13.720 1.00 0.00 53 LYS A N 5
ATOM 7071 C CA . LYS A 1 53 ? 28.447 22.516 -12.702 1.00 0.00 53 LYS A CA 5
ATOM 7072 C C . LYS A 1 53 ? 29.239 22.011 -11.480 1.00 0.00 53 LYS A C 5
ATOM 7073 O O . LYS A 1 53 ? 29.390 22.755 -10.511 1.00 0.00 53 LYS A O 5
ATOM 7092 N N . GLN A 1 54 ? 29.804 20.796 -11.512 1.00 0.00 54 GLN A N 5
ATOM 7093 C CA . GLN A 1 54 ? 30.572 20.166 -10.412 1.00 0.00 54 GLN A CA 5
ATOM 7094 C C . GLN A 1 54 ? 31.998 20.761 -10.235 1.00 0.00 54 GLN A C 5
ATOM 7095 O O . GLN A 1 54 ? 32.994 20.048 -10.104 1.00 0.00 54 GLN A O 5
ATOM 7109 N N . THR A 1 55 ? 32.093 22.092 -10.287 1.00 0.00 55 THR A N 5
ATOM 7110 C CA . THR A 1 55 ? 33.325 22.902 -10.206 1.00 0.00 55 THR A CA 5
ATOM 7111 C C . THR A 1 55 ? 33.059 24.352 -9.742 1.00 0.00 55 THR A C 5
ATOM 7112 O O . THR A 1 55 ? 34.002 25.084 -9.441 1.00 0.00 55 THR A O 5
ATOM 7123 N N . SER A 1 56 ? 31.789 24.783 -9.661 1.00 0.00 56 SER A N 5
ATOM 7124 C CA . SER A 1 56 ? 31.386 26.188 -9.456 1.00 0.00 56 SER A CA 5
ATOM 7125 C C . SER A 1 56 ? 31.121 26.582 -7.989 1.00 0.00 56 SER A C 5
ATOM 7126 O O . SER A 1 56 ? 30.587 27.665 -7.728 1.00 0.00 56 SER A O 5
ATOM 7134 N N . GLY A 1 57 ? 31.459 25.718 -7.022 1.00 0.00 57 GLY A N 5
ATOM 7135 C CA . GLY A 1 57 ? 31.250 25.959 -5.586 1.00 0.00 57 GLY A CA 5
ATOM 7136 C C . GLY A 1 57 ? 32.055 27.148 -5.029 1.00 0.00 57 GLY A C 5
ATOM 7137 O O . GLY A 1 57 ? 33.151 27.457 -5.507 1.00 0.00 57 GLY A O 5
ATOM 7141 N N . GLY A 1 58 ? 31.502 27.825 -4.016 1.00 0.00 58 GLY A N 5
ATOM 7142 C CA . GLY A 1 58 ? 32.107 29.002 -3.373 1.00 0.00 58 GLY A CA 5
ATOM 7143 C C . GLY A 1 58 ? 33.306 28.680 -2.464 1.00 0.00 58 GLY A C 5
ATOM 7144 O O . GLY A 1 58 ? 33.482 27.548 -2.004 1.00 0.00 58 GLY A O 5
ATOM 7148 N N . SER A 1 59 ? 34.126 29.700 -2.189 1.00 0.00 59 SER A N 5
ATOM 7149 C CA . SER A 1 59 ? 35.351 29.614 -1.373 1.00 0.00 59 SER A CA 5
ATOM 7150 C C . SER A 1 59 ? 35.144 29.896 0.128 1.00 0.00 59 SER A C 5
ATOM 7151 O O . SER A 1 59 ? 36.063 29.688 0.927 1.00 0.00 59 SER A O 5
ATOM 7159 N N . GLY A 1 60 ? 33.954 30.362 0.529 1.00 0.00 60 GLY A N 5
ATOM 7160 C CA . GLY A 1 60 ? 33.607 30.682 1.921 1.00 0.00 60 GLY A CA 5
ATOM 7161 C C . GLY A 1 60 ? 33.484 29.460 2.847 1.00 0.00 60 GLY A C 5
ATOM 7162 O O . GLY A 1 60 ? 33.354 28.317 2.393 1.00 0.00 60 GLY A O 5
ATOM 7166 N N . GLY A 1 61 ? 33.517 29.710 4.161 1.00 0.00 61 GLY A N 5
ATOM 7167 C CA . GLY A 1 61 ? 33.367 28.689 5.209 1.00 0.00 61 GLY A CA 5
ATOM 7168 C C . GLY A 1 61 ? 31.933 28.163 5.385 1.00 0.00 61 GLY A C 5
ATOM 7169 O O . GLY A 1 61 ? 30.978 28.673 4.790 1.00 0.00 61 GLY A O 5
ATOM 7173 N N . SER A 1 62 ? 31.782 27.138 6.229 1.00 0.00 62 SER A N 5
ATOM 7174 C CA . SER A 1 62 ? 30.512 26.458 6.542 1.00 0.00 62 SER A CA 5
ATOM 7175 C C . SER A 1 62 ? 30.396 26.068 8.027 1.00 0.00 62 SER A C 5
ATOM 7176 O O . SER A 1 62 ? 31.390 26.032 8.762 1.00 0.00 62 SER A O 5
ATOM 7184 N N . LYS A 1 63 ? 29.168 25.783 8.487 1.00 0.00 63 LYS A N 5
ATOM 7185 C CA . LYS A 1 63 ? 28.872 25.351 9.867 1.00 0.00 63 LYS A CA 5
ATOM 7186 C C . LYS A 1 63 ? 29.443 23.948 10.148 1.00 0.00 63 LYS A C 5
ATOM 7187 O O . LYS A 1 63 ? 29.300 23.043 9.323 1.00 0.00 63 LYS A O 5
ATOM 7206 N N . LEU A 1 64 ? 30.042 23.769 11.330 1.00 0.00 64 LEU A N 5
ATOM 7207 C CA . LEU A 1 64 ? 30.570 22.492 11.837 1.00 0.00 64 LEU A CA 5
ATOM 7208 C C . LEU A 1 64 ? 30.011 22.172 13.238 1.00 0.00 64 LEU A C 5
ATOM 7209 O O . LEU A 1 64 ? 29.755 23.077 14.037 1.00 0.00 64 LEU A O 5
ATOM 7225 N N . GLY A 1 65 ? 29.854 20.879 13.543 1.00 0.00 65 GLY A N 5
ATOM 7226 C CA . GLY A 1 65 ? 29.320 20.390 14.822 1.00 0.00 65 GLY A CA 5
ATOM 7227 C C . GLY A 1 65 ? 27.816 20.643 15.032 1.00 0.00 65 GLY A C 5
ATOM 7228 O O . GLY A 1 65 ? 27.085 21.013 14.107 1.00 0.00 65 GLY A O 5
ATOM 7232 N N . GLY A 1 66 ? 27.356 20.437 16.271 1.00 0.00 66 GLY A N 5
ATOM 7233 C CA . GLY A 1 66 ? 25.949 20.569 16.677 1.00 0.00 66 GLY A CA 5
ATOM 7234 C C . GLY A 1 66 ? 25.068 19.358 16.326 1.00 0.00 66 GLY A C 5
ATOM 7235 O O . GLY A 1 66 ? 25.523 18.371 15.738 1.00 0.00 66 GLY A O 5
ATOM 7239 N N . SER A 1 67 ? 23.794 19.431 16.723 1.00 0.00 67 SER A N 5
ATOM 7240 C CA . SER A 1 67 ? 22.804 18.348 16.575 1.00 0.00 67 SER A CA 5
ATOM 7241 C C . SER A 1 67 ? 22.408 18.078 15.113 1.00 0.00 67 SER A C 5
ATOM 7242 O O . SER A 1 67 ? 22.413 18.983 14.273 1.00 0.00 67 SER A O 5
ATOM 7250 N N . GLY A 1 68 ? 22.025 16.828 14.818 1.00 0.00 68 GLY A N 5
ATOM 7251 C CA . GLY A 1 68 ? 21.502 16.407 13.509 1.00 0.00 68 GLY A CA 5
ATOM 7252 C C . GLY A 1 68 ? 20.080 16.915 13.203 1.00 0.00 68 GLY A C 5
ATOM 7253 O O . GLY A 1 68 ? 19.438 17.576 14.029 1.00 0.00 68 GLY A O 5
ATOM 7257 N N . GLY A 1 69 ? 19.581 16.592 12.006 1.00 0.00 69 GLY A N 5
ATOM 7258 C CA . GLY A 1 69 ? 18.229 16.940 11.551 1.00 0.00 69 GLY A CA 5
ATOM 7259 C C . GLY A 1 69 ? 17.101 16.224 12.314 1.00 0.00 69 GLY A C 5
ATOM 7260 O O . GLY A 1 69 ? 17.312 15.188 12.952 1.00 0.00 69 GLY A O 5
ATOM 7264 N N . SER A 1 70 ? 15.887 16.781 12.239 1.00 0.00 70 SER A N 5
ATOM 7265 C CA . SER A 1 70 ? 14.690 16.287 12.947 1.00 0.00 70 SER A CA 5
ATOM 7266 C C . SER A 1 70 ? 13.967 15.123 12.243 1.00 0.00 70 SER A C 5
ATOM 7267 O O . SER A 1 70 ? 13.222 14.384 12.892 1.00 0.00 70 SER A O 5
ATOM 7275 N N . ARG A 1 71 ? 14.203 14.926 10.938 1.00 0.00 71 ARG A N 5
ATOM 7276 C CA . ARG A 1 71 ? 13.675 13.801 10.140 1.00 0.00 71 ARG A CA 5
ATOM 7277 C C . ARG A 1 71 ? 14.593 12.568 10.186 1.00 0.00 71 ARG A C 5
ATOM 7278 O O . ARG A 1 71 ? 15.808 12.689 10.367 1.00 0.00 71 ARG A O 5
ATOM 7299 N N . LYS A 1 72 ? 13.995 11.383 10.006 1.00 0.00 72 LYS A N 5
ATOM 7300 C CA . LYS A 1 72 ? 14.647 10.056 10.049 1.00 0.00 72 LYS A CA 5
ATOM 7301 C C . LYS A 1 72 ? 14.014 9.056 9.068 1.00 0.00 72 LYS A C 5
ATOM 7302 O O . LYS A 1 72 ? 12.934 9.300 8.526 1.00 0.00 72 LYS A O 5
ATOM 7321 N N . ASP A 1 73 ? 14.688 7.928 8.840 1.00 0.00 73 ASP A N 5
ATOM 7322 C CA . ASP A 1 73 ? 14.207 6.838 7.975 1.00 0.00 73 ASP A CA 5
ATOM 7323 C C . ASP A 1 73 ? 12.997 6.080 8.570 1.00 0.00 73 ASP A C 5
ATOM 7324 O O . ASP A 1 73 ? 12.739 6.139 9.776 1.00 0.00 73 ASP A O 5
ATOM 7333 N N . LEU A 1 74 ? 12.248 5.370 7.717 1.00 0.00 74 LEU A N 5
ATOM 7334 C CA . LEU A 1 74 ? 10.948 4.754 8.017 1.00 0.00 74 LEU A CA 5
ATOM 7335 C C . LEU A 1 74 ? 10.800 3.300 7.522 1.00 0.00 74 LEU A C 5
ATOM 7336 O O . LEU A 1 74 ? 11.496 2.859 6.606 1.00 0.00 74 LEU A O 5
ATOM 7352 N N . SER A 1 75 ? 9.831 2.583 8.103 1.00 0.00 75 SER A N 5
ATOM 7353 C CA . SER A 1 75 ? 9.489 1.189 7.772 1.00 0.00 75 SER A CA 5
ATOM 7354 C C . SER A 1 75 ? 7.993 1.050 7.453 1.00 0.00 75 SER A C 5
ATOM 7355 O O . SER A 1 75 ? 7.172 0.801 8.339 1.00 0.00 75 SER A O 5
ATOM 7363 N N . VAL A 1 76 ? 7.637 1.247 6.178 1.00 0.00 76 VAL A N 5
ATOM 7364 C CA . VAL A 1 76 ? 6.257 1.168 5.649 1.00 0.00 76 VAL A CA 5
ATOM 7365 C C . VAL A 1 76 ? 6.187 0.270 4.401 1.00 0.00 76 VAL A C 5
ATOM 7366 O O . VAL A 1 76 ? 7.220 -0.103 3.845 1.00 0.00 76 VAL A O 5
ATOM 7379 N N . LYS A 1 77 ? 4.972 -0.084 3.954 1.00 0.00 77 LYS A N 5
ATOM 7380 C CA . LYS A 1 77 ? 4.722 -0.938 2.775 1.00 0.00 77 LYS A CA 5
ATOM 7381 C C . LYS A 1 77 ? 3.902 -0.211 1.699 1.00 0.00 77 LYS A C 5
ATOM 7382 O O . LYS A 1 77 ? 2.937 0.487 2.015 1.00 0.00 77 LYS A O 5
ATOM 7401 N N . GLY A 1 78 ? 4.261 -0.415 0.430 1.00 0.00 78 GLY A N 5
ATOM 7402 C CA . GLY A 1 78 ? 3.563 0.124 -0.745 1.00 0.00 78 GLY A CA 5
ATOM 7403 C C . GLY A 1 78 ? 3.932 -0.576 -2.061 1.00 0.00 78 GLY A C 5
ATOM 7404 O O . GLY A 1 78 ? 4.730 -1.518 -2.081 1.00 0.00 78 GLY A O 5
ATOM 7408 N N . MET A 1 79 ? 3.339 -0.116 -3.166 1.00 0.00 79 MET A N 5
ATOM 7409 C CA . MET A 1 79 ? 3.593 -0.628 -4.525 1.00 0.00 79 MET A CA 5
ATOM 7410 C C . MET A 1 79 ? 4.891 -0.055 -5.132 1.00 0.00 79 MET A C 5
ATOM 7411 O O . MET A 1 79 ? 5.385 0.986 -4.699 1.00 0.00 79 MET A O 5
ATOM 7425 N N . LEU A 1 80 ? 5.436 -0.738 -6.151 1.00 0.00 80 LEU A N 5
ATOM 7426 C CA . LEU A 1 80 ? 6.703 -0.390 -6.809 1.00 0.00 80 LEU A CA 5
ATOM 7427 C C . LEU A 1 80 ? 6.708 1.051 -7.364 1.00 0.00 80 LEU A C 5
ATOM 7428 O O . LEU A 1 80 ? 5.830 1.427 -8.143 1.00 0.00 80 LEU A O 5
ATOM 7444 N N . TYR A 1 81 ? 7.725 1.839 -6.987 1.00 0.00 81 TYR A N 5
ATOM 7445 C CA . TYR A 1 81 ? 7.810 3.274 -7.298 1.00 0.00 81 TYR A CA 5
ATOM 7446 C C . TYR A 1 81 ? 8.271 3.575 -8.738 1.00 0.00 81 TYR A C 5
ATOM 7447 O O . TYR A 1 81 ? 7.798 4.542 -9.340 1.00 0.00 81 TYR A O 5
ATOM 7465 N N . ASP A 1 82 ? 9.162 2.734 -9.289 1.00 0.00 82 ASP A N 5
ATOM 7466 C CA . ASP A 1 82 ? 9.899 2.941 -10.554 1.00 0.00 82 ASP A CA 5
ATOM 7467 C C . ASP A 1 82 ? 10.803 4.205 -10.553 1.00 0.00 82 ASP A C 5
ATOM 7468 O O . ASP A 1 82 ? 10.775 5.021 -9.626 1.00 0.00 82 ASP A O 5
ATOM 7477 N N . SER A 1 83 ? 11.638 4.370 -11.586 1.00 0.00 83 SER A N 5
ATOM 7478 C CA . SER A 1 83 ? 12.548 5.519 -11.788 1.00 0.00 83 SER A CA 5
ATOM 7479 C C . SER A 1 83 ? 11.801 6.779 -12.275 1.00 0.00 83 SER A C 5
ATOM 7480 O O . SER A 1 83 ? 12.179 7.430 -13.253 1.00 0.00 83 SER A O 5
ATOM 7488 N N . ASP A 1 84 ? 10.691 7.097 -11.611 1.00 0.00 84 ASP A N 5
ATOM 7489 C CA . ASP A 1 84 ? 9.719 8.125 -11.982 1.00 0.00 84 ASP A CA 5
ATOM 7490 C C . ASP A 1 84 ? 10.105 9.533 -11.494 1.00 0.00 84 ASP A C 5
ATOM 7491 O O . ASP A 1 84 ? 10.356 9.753 -10.306 1.00 0.00 84 ASP A O 5
ATOM 7500 N N . SER A 1 85 ? 10.081 10.506 -12.406 1.00 0.00 85 SER A N 5
ATOM 7501 C CA . SER A 1 85 ? 10.431 11.910 -12.149 1.00 0.00 85 SER A CA 5
ATOM 7502 C C . SER A 1 85 ? 9.578 12.561 -11.056 1.00 0.00 85 SER A C 5
ATOM 7503 O O . SER A 1 85 ? 10.119 13.251 -10.194 1.00 0.00 85 SER A O 5
ATOM 7511 N N . GLN A 1 86 ? 8.263 12.322 -11.051 1.00 0.00 86 GLN A N 5
ATOM 7512 C CA . GLN A 1 86 ? 7.334 12.993 -10.131 1.00 0.00 86 GLN A CA 5
ATOM 7513 C C . GLN A 1 86 ? 7.490 12.521 -8.682 1.00 0.00 86 GLN A C 5
ATOM 7514 O O . GLN A 1 86 ? 7.539 13.356 -7.778 1.00 0.00 86 GLN A O 5
ATOM 7528 N N . GLN A 1 87 ? 7.636 11.216 -8.435 1.00 0.00 87 GLN A N 5
ATOM 7529 C CA . GLN A 1 87 ? 7.888 10.684 -7.086 1.00 0.00 87 GLN A CA 5
ATOM 7530 C C . GLN A 1 87 ? 9.267 11.097 -6.549 1.00 0.00 87 GLN A C 5
ATOM 7531 O O . GLN A 1 87 ? 9.375 11.480 -5.385 1.00 0.00 87 GLN A O 5
ATOM 7545 N N . ILE A 1 88 ? 10.308 11.110 -7.396 1.00 0.00 88 ILE A N 5
ATOM 7546 C CA . ILE A 1 88 ? 11.646 11.596 -7.011 1.00 0.00 88 ILE A CA 5
ATOM 7547 C C . ILE A 1 88 ? 11.612 13.096 -6.689 1.00 0.00 88 ILE A C 5
ATOM 7548 O O . ILE A 1 88 ? 12.107 13.502 -5.642 1.00 0.00 88 ILE A O 5
ATOM 7564 N N . LEU A 1 89 ? 10.960 13.914 -7.520 1.00 0.00 89 LEU A N 5
ATOM 7565 C CA . LEU A 1 89 ? 10.763 15.346 -7.250 1.00 0.00 89 LEU A CA 5
ATOM 7566 C C . LEU A 1 89 ? 10.007 15.578 -5.931 1.00 0.00 89 LEU A C 5
ATOM 7567 O O . LEU A 1 89 ? 10.455 16.378 -5.113 1.00 0.00 89 LEU A O 5
ATOM 7583 N N . ASN A 1 90 ? 8.906 14.860 -5.694 1.00 0.00 90 ASN A N 5
ATOM 7584 C CA . ASN A 1 90 ? 8.143 14.980 -4.443 1.00 0.00 90 ASN A CA 5
ATOM 7585 C C . ASN A 1 90 ? 9.001 14.602 -3.230 1.00 0.00 90 ASN A C 5
ATOM 7586 O O . ASN A 1 90 ? 9.116 15.405 -2.307 1.00 0.00 90 ASN A O 5
ATOM 7597 N N . ARG A 1 91 ? 9.689 13.452 -3.245 1.00 0.00 91 ARG A N 5
ATOM 7598 C CA . ARG A 1 91 ? 10.542 13.041 -2.114 1.00 0.00 91 ARG A CA 5
ATOM 7599 C C . ARG A 1 91 ? 11.730 13.973 -1.907 1.00 0.00 91 ARG A C 5
ATOM 7600 O O . ARG A 1 91 ? 12.045 14.273 -0.761 1.00 0.00 91 ARG A O 5
ATOM 7621 N N . LEU A 1 92 ? 12.330 14.507 -2.970 1.00 0.00 92 LEU A N 5
ATOM 7622 C CA . LEU A 1 92 ? 13.379 15.526 -2.843 1.00 0.00 92 LEU A CA 5
ATOM 7623 C C . LEU A 1 92 ? 12.837 16.787 -2.154 1.00 0.00 92 LEU A C 5
ATOM 7624 O O . LEU A 1 92 ? 13.460 17.283 -1.220 1.00 0.00 92 LEU A O 5
ATOM 7640 N N . ARG A 1 93 ? 11.654 17.271 -2.565 1.00 0.00 93 ARG A N 5
ATOM 7641 C CA . ARG A 1 93 ? 11.060 18.507 -2.033 1.00 0.00 93 ARG A CA 5
ATOM 7642 C C . ARG A 1 93 ? 10.606 18.345 -0.580 1.00 0.00 93 ARG A C 5
ATOM 7643 O O . ARG A 1 93 ? 10.854 19.231 0.228 1.00 0.00 93 ARG A O 5
ATOM 7664 N N . GLU A 1 94 ? 10.057 17.188 -0.212 1.00 0.00 94 GLU A N 5
ATOM 7665 C CA . GLU A 1 94 ? 9.765 16.856 1.194 1.00 0.00 94 GLU A CA 5
ATOM 7666 C C . GLU A 1 94 ? 11.055 16.861 2.034 1.00 0.00 94 GLU A C 5
ATOM 7667 O O . GLU A 1 94 ? 11.150 17.584 3.028 1.00 0.00 94 GLU A O 5
ATOM 7679 N N . ARG A 1 95 ? 12.078 16.117 1.579 1.00 0.00 95 ARG A N 5
ATOM 7680 C CA . ARG A 1 95 ? 13.360 15.943 2.286 1.00 0.00 95 ARG A CA 5
ATOM 7681 C C . ARG A 1 95 ? 14.080 17.272 2.540 1.00 0.00 95 ARG A C 5
ATOM 7682 O O . ARG A 1 95 ? 14.548 17.502 3.655 1.00 0.00 95 ARG A O 5
ATOM 7703 N N . VAL A 1 96 ? 14.116 18.152 1.535 1.00 0.00 96 VAL A N 5
ATOM 7704 C CA . VAL A 1 96 ? 14.895 19.406 1.569 1.00 0.00 96 VAL A CA 5
ATOM 7705 C C . VAL A 1 96 ? 14.096 20.641 2.020 1.00 0.00 96 VAL A C 5
ATOM 7706 O O . VAL A 1 96 ? 14.668 21.527 2.657 1.00 0.00 96 VAL A O 5
ATOM 7719 N N . SER A 1 97 ? 12.787 20.698 1.731 1.00 0.00 97 SER A N 5
ATOM 7720 C CA . SER A 1 97 ? 11.937 21.889 1.925 1.00 0.00 97 SER A CA 5
ATOM 7721 C C . SER A 1 97 ? 10.720 21.661 2.840 1.00 0.00 97 SER A C 5
ATOM 7722 O O . SER A 1 97 ? 10.058 22.635 3.207 1.00 0.00 97 SER A O 5
ATOM 7730 N N . GLY A 1 98 ? 10.401 20.418 3.234 1.00 0.00 98 GLY A N 5
ATOM 7731 C CA . GLY A 1 98 ? 9.274 20.120 4.129 1.00 0.00 98 GLY A CA 5
ATOM 7732 C C . GLY A 1 98 ? 9.485 20.605 5.573 1.00 0.00 98 GLY A C 5
ATOM 7733 O O . GLY A 1 98 ? 10.621 20.730 6.042 1.00 0.00 98 GLY A O 5
ATOM 7737 N N . SER A 1 99 ? 8.389 20.843 6.296 1.00 0.00 99 SER A N 5
ATOM 7738 C CA . SER A 1 99 ? 8.385 21.219 7.720 1.00 0.00 99 SER A CA 5
ATOM 7739 C C . SER A 1 99 ? 8.202 20.006 8.648 1.00 0.00 99 SER A C 5
ATOM 7740 O O . SER A 1 99 ? 7.456 19.069 8.341 1.00 0.00 99 SER A O 5
ATOM 7748 N N . THR A 1 100 ? 8.893 20.025 9.795 1.00 0.00 100 THR A N 5
ATOM 7749 C CA . THR A 1 100 ? 8.853 18.976 10.835 1.00 0.00 100 THR A CA 5
ATOM 7750 C C . THR A 1 100 ? 9.005 19.609 12.225 1.00 0.00 100 THR A C 5
ATOM 7751 O O . THR A 1 100 ? 9.866 20.468 12.425 1.00 0.00 100 THR A O 5
ATOM 7762 N N . ALA A 1 101 ? 8.173 19.194 13.187 1.00 0.00 101 ALA A N 5
ATOM 7763 C CA . ALA A 1 101 ? 8.139 19.726 14.556 1.00 0.00 101 ALA A CA 5
ATOM 7764 C C . ALA A 1 101 ? 7.746 18.654 15.597 1.00 0.00 101 ALA A C 5
ATOM 7765 O O . ALA A 1 101 ? 7.179 17.612 15.252 1.00 0.00 101 ALA A O 5
ATOM 7772 N N . GLN A 1 102 ? 8.027 18.932 16.875 1.00 0.00 102 GLN A N 5
ATOM 7773 C CA . GLN A 1 102 ? 7.700 18.078 18.027 1.00 0.00 102 GLN A CA 5
ATOM 7774 C C . GLN A 1 102 ? 7.258 18.931 19.232 1.00 0.00 102 GLN A C 5
ATOM 7775 O O . GLN A 1 102 ? 7.907 19.927 19.567 1.00 0.00 102 GLN A O 5
ATOM 7789 N N . SER A 1 103 ? 6.161 18.537 19.889 1.00 0.00 103 SER A N 5
ATOM 7790 C CA . SER A 1 103 ? 5.510 19.330 20.951 1.00 0.00 103 SER A CA 5
ATOM 7791 C C . SER A 1 103 ? 6.161 19.199 22.338 1.00 0.00 103 SER A C 5
ATOM 7792 O O . SER A 1 103 ? 6.046 20.118 23.156 1.00 0.00 103 SER A O 5
ATOM 7800 N N . ALA A 1 104 ? 6.834 18.072 22.611 1.00 0.00 104 ALA A N 5
ATOM 7801 C CA . ALA A 1 104 ? 7.502 17.757 23.885 1.00 0.00 104 ALA A CA 5
ATOM 7802 C C . ALA A 1 104 ? 8.804 16.951 23.681 1.00 0.00 104 ALA A C 5
ATOM 7803 O O . ALA A 1 104 ? 8.752 15.861 23.062 1.00 0.00 104 ALA A O 5
ATOM 7811 N N . SER A 1 1 ? 6.235 -8.873 -18.637 1.00 0.00 1 SER A N 6
ATOM 7812 C CA . SER A 1 1 ? 6.358 -10.284 -18.172 1.00 0.00 1 SER A CA 6
ATOM 7813 C C . SER A 1 1 ? 5.021 -10.840 -17.669 1.00 0.00 1 SER A C 6
ATOM 7814 O O . SER A 1 1 ? 4.220 -10.104 -17.093 1.00 0.00 1 SER A O 6
ATOM 7824 N N . VAL A 1 2 ? 4.775 -12.146 -17.866 1.00 0.00 2 VAL A N 6
ATOM 7825 C CA . VAL A 1 2 ? 3.493 -12.814 -17.516 1.00 0.00 2 VAL A CA 6
ATOM 7826 C C . VAL A 1 2 ? 3.379 -13.237 -16.041 1.00 0.00 2 VAL A C 6
ATOM 7827 O O . VAL A 1 2 ? 2.286 -13.564 -15.576 1.00 0.00 2 VAL A O 6
ATOM 7840 N N . SER A 1 3 ? 4.485 -13.215 -15.290 1.00 0.00 3 SER A N 6
ATOM 7841 C CA . SER A 1 3 ? 4.524 -13.464 -13.839 1.00 0.00 3 SER A CA 6
ATOM 7842 C C . SER A 1 3 ? 3.861 -12.338 -13.028 1.00 0.00 3 SER A C 6
ATOM 7843 O O . SER A 1 3 ? 3.759 -11.195 -13.482 1.00 0.00 3 SER A O 6
ATOM 7851 N N . ILE A 1 4 ? 3.409 -12.656 -11.807 1.00 0.00 4 ILE A N 6
ATOM 7852 C CA . ILE A 1 4 ? 2.619 -11.744 -10.949 1.00 0.00 4 ILE A CA 6
ATOM 7853 C C . ILE A 1 4 ? 3.454 -10.844 -10.018 1.00 0.00 4 ILE A C 6
ATOM 7854 O O . ILE A 1 4 ? 2.910 -9.915 -9.418 1.00 0.00 4 ILE A O 6
ATOM 7870 N N . LEU A 1 5 ? 4.763 -11.100 -9.879 1.00 0.00 5 LEU A N 6
ATOM 7871 C CA . LEU A 1 5 ? 5.650 -10.375 -8.954 1.00 0.00 5 LEU A CA 6
ATOM 7872 C C . LEU A 1 5 ? 6.096 -9.016 -9.527 1.00 0.00 5 LEU A C 6
ATOM 7873 O O . LEU A 1 5 ? 6.349 -8.894 -10.728 1.00 0.00 5 LEU A O 6
ATOM 7889 N N . ARG A 1 6 ? 6.198 -7.993 -8.668 1.00 0.00 6 ARG A N 6
ATOM 7890 C CA . ARG A 1 6 ? 6.612 -6.612 -9.006 1.00 0.00 6 ARG A CA 6
ATOM 7891 C C . ARG A 1 6 ? 7.485 -6.002 -7.897 1.00 0.00 6 ARG A C 6
ATOM 7892 O O . ARG A 1 6 ? 7.436 -6.440 -6.745 1.00 0.00 6 ARG A O 6
ATOM 7913 N N . SER A 1 7 ? 8.267 -4.978 -8.243 1.00 0.00 7 SER A N 6
ATOM 7914 C CA . SER A 1 7 ? 9.134 -4.238 -7.307 1.00 0.00 7 SER A CA 6
ATOM 7915 C C . SER A 1 7 ? 8.334 -3.434 -6.267 1.00 0.00 7 SER A C 6
ATOM 7916 O O . SER A 1 7 ? 7.215 -2.983 -6.534 1.00 0.00 7 SER A O 6
ATOM 7924 N N . SER A 1 8 ? 8.919 -3.221 -5.085 1.00 0.00 8 SER A N 6
ATOM 7925 C CA . SER A 1 8 ? 8.339 -2.399 -4.009 1.00 0.00 8 SER A CA 6
ATOM 7926 C C . SER A 1 8 ? 8.418 -0.888 -4.304 1.00 0.00 8 SER A C 6
ATOM 7927 O O . SER A 1 8 ? 9.251 -0.433 -5.095 1.00 0.00 8 SER A O 6
ATOM 7935 N N . VAL A 1 9 ? 7.528 -0.106 -3.672 1.00 0.00 9 VAL A N 6
ATOM 7936 C CA . VAL A 1 9 ? 7.347 1.347 -3.916 1.00 0.00 9 VAL A CA 6
ATOM 7937 C C . VAL A 1 9 ? 7.382 2.198 -2.629 1.00 0.00 9 VAL A C 6
ATOM 7938 O O . VAL A 1 9 ? 6.918 3.340 -2.617 1.00 0.00 9 VAL A O 6
ATOM 7951 N N . ASN A 1 10 ? 7.919 1.648 -1.533 1.00 0.00 10 ASN A N 6
ATOM 7952 C CA . ASN A 1 10 ? 8.017 2.331 -0.235 1.00 0.00 10 ASN A CA 6
ATOM 7953 C C . ASN A 1 10 ? 9.051 3.479 -0.261 1.00 0.00 10 ASN A C 6
ATOM 7954 O O . ASN A 1 10 ? 10.012 3.445 -1.031 1.00 0.00 10 ASN A O 6
ATOM 7965 N N . HIS A 1 11 ? 8.894 4.485 0.609 1.00 0.00 11 HIS A N 6
ATOM 7966 C CA . HIS A 1 11 ? 9.718 5.705 0.616 1.00 0.00 11 HIS A CA 6
ATOM 7967 C C . HIS A 1 11 ? 11.223 5.461 0.807 1.00 0.00 11 HIS A C 6
ATOM 7968 O O . HIS A 1 11 ? 12.013 6.243 0.280 1.00 0.00 11 HIS A O 6
ATOM 7982 N N . ARG A 1 12 ? 11.642 4.355 1.445 1.00 0.00 12 ARG A N 6
ATOM 7983 C CA . ARG A 1 12 ? 13.073 3.970 1.536 1.00 0.00 12 ARG A CA 6
ATOM 7984 C C . ARG A 1 12 ? 13.723 3.766 0.165 1.00 0.00 12 ARG A C 6
ATOM 7985 O O . ARG A 1 12 ? 14.892 4.107 0.001 1.00 0.00 12 ARG A O 6
ATOM 8006 N N . GLU A 1 13 ? 12.983 3.273 -0.829 1.00 0.00 13 GLU A N 6
ATOM 8007 C CA . GLU A 1 13 ? 13.505 3.114 -2.195 1.00 0.00 13 GLU A CA 6
ATOM 8008 C C . GLU A 1 13 ? 13.792 4.480 -2.846 1.00 0.00 13 GLU A C 6
ATOM 8009 O O . GLU A 1 13 ? 14.795 4.648 -3.539 1.00 0.00 13 GLU A O 6
ATOM 8021 N N . VAL A 1 14 ? 12.937 5.474 -2.574 1.00 0.00 14 VAL A N 6
ATOM 8022 C CA . VAL A 1 14 ? 13.095 6.845 -3.091 1.00 0.00 14 VAL A CA 6
ATOM 8023 C C . VAL A 1 14 ? 14.184 7.605 -2.324 1.00 0.00 14 VAL A C 6
ATOM 8024 O O . VAL A 1 14 ? 14.982 8.306 -2.940 1.00 0.00 14 VAL A O 6
ATOM 8037 N N . ASP A 1 15 ? 14.287 7.422 -1.003 1.00 0.00 15 ASP A N 6
ATOM 8038 C CA . ASP A 1 15 ? 15.405 7.941 -0.199 1.00 0.00 15 ASP A CA 6
ATOM 8039 C C . ASP A 1 15 ? 16.756 7.372 -0.673 1.00 0.00 15 ASP A C 6
ATOM 8040 O O . ASP A 1 15 ? 17.721 8.121 -0.836 1.00 0.00 15 ASP A O 6
ATOM 8049 N N . GLU A 1 16 ? 16.824 6.065 -0.954 1.00 0.00 16 GLU A N 6
ATOM 8050 C CA . GLU A 1 16 ? 18.012 5.424 -1.525 1.00 0.00 16 GLU A CA 6
ATOM 8051 C C . GLU A 1 16 ? 18.341 5.965 -2.924 1.00 0.00 16 GLU A C 6
ATOM 8052 O O . GLU A 1 16 ? 19.504 6.253 -3.209 1.00 0.00 16 GLU A O 6
ATOM 8064 N N . ALA A 1 17 ? 17.341 6.151 -3.793 1.00 0.00 17 ALA A N 6
ATOM 8065 C CA . ALA A 1 17 ? 17.560 6.732 -5.115 1.00 0.00 17 ALA A CA 6
ATOM 8066 C C . ALA A 1 17 ? 18.091 8.179 -5.023 1.00 0.00 17 ALA A C 6
ATOM 8067 O O . ALA A 1 17 ? 19.061 8.527 -5.701 1.00 0.00 17 ALA A O 6
ATOM 8074 N N . ILE A 1 18 ? 17.516 8.999 -4.134 1.00 0.00 18 ILE A N 6
ATOM 8075 C CA . ILE A 1 18 ? 17.989 10.367 -3.875 1.00 0.00 18 ILE A CA 6
ATOM 8076 C C . ILE A 1 18 ? 19.441 10.344 -3.388 1.00 0.00 18 ILE A C 6
ATOM 8077 O O . ILE A 1 18 ? 20.269 11.036 -3.972 1.00 0.00 18 ILE A O 6
ATOM 8093 N N . ASP A 1 19 ? 19.782 9.512 -2.400 1.00 0.00 19 ASP A N 6
ATOM 8094 C CA . ASP A 1 19 ? 21.161 9.360 -1.920 1.00 0.00 19 ASP A CA 6
ATOM 8095 C C . ASP A 1 19 ? 22.126 8.889 -3.023 1.00 0.00 19 ASP A C 6
ATOM 8096 O O . ASP A 1 19 ? 23.241 9.407 -3.114 1.00 0.00 19 ASP A O 6
ATOM 8105 N N . ASN A 1 20 ? 21.700 7.970 -3.898 1.00 0.00 20 ASN A N 6
ATOM 8106 C CA . ASN A 1 20 ? 22.508 7.502 -5.024 1.00 0.00 20 ASN A CA 6
ATOM 8107 C C . ASN A 1 20 ? 22.827 8.640 -6.011 1.00 0.00 20 ASN A C 6
ATOM 8108 O O . ASN A 1 20 ? 23.992 8.820 -6.375 1.00 0.00 20 ASN A O 6
ATOM 8119 N N . ILE A 1 21 ? 21.831 9.460 -6.382 1.00 0.00 21 ILE A N 6
ATOM 8120 C CA . ILE A 1 21 ? 22.067 10.661 -7.205 1.00 0.00 21 ILE A CA 6
ATOM 8121 C C . ILE A 1 21 ? 22.953 11.664 -6.449 1.00 0.00 21 ILE A C 6
ATOM 8122 O O . ILE A 1 21 ? 23.879 12.228 -7.032 1.00 0.00 21 ILE A O 6
ATOM 8138 N N . LEU A 1 22 ? 22.704 11.867 -5.156 1.00 0.00 22 LEU A N 6
ATOM 8139 C CA . LEU A 1 22 ? 23.417 12.833 -4.321 1.00 0.00 22 LEU A CA 6
ATOM 8140 C C . LEU A 1 22 ? 24.927 12.533 -4.258 1.00 0.00 22 LEU A C 6
ATOM 8141 O O . LEU A 1 22 ? 25.739 13.438 -4.455 1.00 0.00 22 LEU A O 6
ATOM 8157 N N . ARG A 1 23 ? 25.312 11.260 -4.071 1.00 0.00 23 ARG A N 6
ATOM 8158 C CA . ARG A 1 23 ? 26.731 10.841 -4.102 1.00 0.00 23 ARG A CA 6
ATOM 8159 C C . ARG A 1 23 ? 27.318 10.761 -5.518 1.00 0.00 23 ARG A C 6
ATOM 8160 O O . ARG A 1 23 ? 28.483 11.108 -5.698 1.00 0.00 23 ARG A O 6
ATOM 8181 N N . TYR A 1 24 ? 26.523 10.391 -6.530 1.00 0.00 24 TYR A N 6
ATOM 8182 C CA . TYR A 1 24 ? 26.961 10.399 -7.937 1.00 0.00 24 TYR A CA 6
ATOM 8183 C C . TYR A 1 24 ? 27.309 11.814 -8.446 1.00 0.00 24 TYR A C 6
ATOM 8184 O O . TYR A 1 24 ? 28.322 12.002 -9.125 1.00 0.00 24 TYR A O 6
ATOM 8202 N N . THR A 1 25 ? 26.507 12.821 -8.074 1.00 0.00 25 THR A N 6
ATOM 8203 C CA . THR A 1 25 ? 26.745 14.236 -8.435 1.00 0.00 25 THR A CA 6
ATOM 8204 C C . THR A 1 25 ? 27.634 15.000 -7.445 1.00 0.00 25 THR A C 6
ATOM 8205 O O . THR A 1 25 ? 28.035 16.126 -7.744 1.00 0.00 25 THR A O 6
ATOM 8216 N N . ASN A 1 26 ? 27.919 14.424 -6.267 1.00 0.00 26 ASN A N 6
ATOM 8217 C CA . ASN A 1 26 ? 28.568 15.091 -5.127 1.00 0.00 26 ASN A CA 6
ATOM 8218 C C . ASN A 1 26 ? 27.837 16.376 -4.645 1.00 0.00 26 ASN A C 6
ATOM 8219 O O . ASN A 1 26 ? 28.410 17.206 -3.939 1.00 0.00 26 ASN A O 6
ATOM 8230 N N . SER A 1 27 ? 26.569 16.565 -5.030 1.00 0.00 27 SER A N 6
ATOM 8231 C CA . SER A 1 27 ? 25.798 17.783 -4.737 1.00 0.00 27 SER A CA 6
ATOM 8232 C C . SER A 1 27 ? 25.188 17.790 -3.323 1.00 0.00 27 SER A C 6
ATOM 8233 O O . SER A 1 27 ? 25.240 16.795 -2.595 1.00 0.00 27 SER A O 6
ATOM 8241 N N . THR A 1 28 ? 24.637 18.940 -2.914 1.00 0.00 28 THR A N 6
ATOM 8242 C CA . THR A 1 28 ? 23.780 19.046 -1.717 1.00 0.00 28 THR A CA 6
ATOM 8243 C C . THR A 1 28 ? 22.324 18.777 -2.115 1.00 0.00 28 THR A C 6
ATOM 8244 O O . THR A 1 28 ? 21.949 18.945 -3.276 1.00 0.00 28 THR A O 6
ATOM 8255 N N . GLU A 1 29 ? 21.445 18.418 -1.171 1.00 0.00 29 GLU A N 6
ATOM 8256 C CA . GLU A 1 29 ? 20.021 18.234 -1.507 1.00 0.00 29 GLU A CA 6
ATOM 8257 C C . GLU A 1 29 ? 19.354 19.554 -1.925 1.00 0.00 29 GLU A C 6
ATOM 8258 O O . GLU A 1 29 ? 18.467 19.542 -2.772 1.00 0.00 29 GLU A O 6
ATOM 8270 N N . GLN A 1 30 ? 19.841 20.703 -1.434 1.00 0.00 30 GLN A N 6
ATOM 8271 C CA . GLN A 1 30 ? 19.417 22.026 -1.921 1.00 0.00 30 GLN A CA 6
ATOM 8272 C C . GLN A 1 30 ? 19.838 22.259 -3.386 1.00 0.00 30 GLN A C 6
ATOM 8273 O O . GLN A 1 30 ? 19.017 22.695 -4.192 1.00 0.00 30 GLN A O 6
ATOM 8287 N N . GLN A 1 31 ? 21.075 21.904 -3.756 1.00 0.00 31 GLN A N 6
ATOM 8288 C CA . GLN A 1 31 ? 21.547 21.966 -5.151 1.00 0.00 31 GLN A CA 6
ATOM 8289 C C . GLN A 1 31 ? 20.745 21.023 -6.057 1.00 0.00 31 GLN A C 6
ATOM 8290 O O . GLN A 1 31 ? 20.369 21.411 -7.161 1.00 0.00 31 GLN A O 6
ATOM 8304 N N . PHE A 1 32 ? 20.425 19.810 -5.591 1.00 0.00 32 PHE A N 6
ATOM 8305 C CA . PHE A 1 32 ? 19.598 18.861 -6.343 1.00 0.00 32 PHE A CA 6
ATOM 8306 C C . PHE A 1 32 ? 18.144 19.350 -6.499 1.00 0.00 32 PHE A C 6
ATOM 8307 O O . PHE A 1 32 ? 17.606 19.305 -7.604 1.00 0.00 32 PHE A O 6
ATOM 8324 N N . LEU A 1 33 ? 17.528 19.898 -5.444 1.00 0.00 33 LEU A N 6
ATOM 8325 C CA . LEU A 1 33 ? 16.179 20.483 -5.509 1.00 0.00 33 LEU A CA 6
ATOM 8326 C C . LEU A 1 33 ? 16.140 21.661 -6.493 1.00 0.00 33 LEU A C 6
ATOM 8327 O O . LEU A 1 33 ? 15.283 21.707 -7.375 1.00 0.00 33 LEU A O 6
ATOM 8343 N N . GLU A 1 34 ? 17.132 22.550 -6.426 1.00 0.00 34 GLU A N 6
ATOM 8344 C CA . GLU A 1 34 ? 17.276 23.680 -7.356 1.00 0.00 34 GLU A CA 6
ATOM 8345 C C . GLU A 1 34 ? 17.512 23.235 -8.807 1.00 0.00 34 GLU A C 6
ATOM 8346 O O . GLU A 1 34 ? 16.919 23.800 -9.725 1.00 0.00 34 GLU A O 6
ATOM 8358 N N . ALA A 1 35 ? 18.317 22.192 -9.030 1.00 0.00 35 ALA A N 6
ATOM 8359 C CA . ALA A 1 35 ? 18.539 21.619 -10.360 1.00 0.00 35 ALA A CA 6
ATOM 8360 C C . ALA A 1 35 ? 17.269 20.971 -10.935 1.00 0.00 35 ALA A C 6
ATOM 8361 O O . ALA A 1 35 ? 16.979 21.131 -12.120 1.00 0.00 35 ALA A O 6
ATOM 8368 N N . MET A 1 36 ? 16.466 20.292 -10.110 1.00 0.00 36 MET A N 6
ATOM 8369 C CA . MET A 1 36 ? 15.167 19.747 -10.526 1.00 0.00 36 MET A CA 6
ATOM 8370 C C . MET A 1 36 ? 14.161 20.856 -10.859 1.00 0.00 36 MET A C 6
ATOM 8371 O O . MET A 1 36 ? 13.522 20.783 -11.904 1.00 0.00 36 MET A O 6
ATOM 8385 N N . GLU A 1 37 ? 14.074 21.927 -10.063 1.00 0.00 37 GLU A N 6
ATOM 8386 C CA . GLU A 1 37 ? 13.243 23.096 -10.402 1.00 0.00 37 GLU A CA 6
ATOM 8387 C C . GLU A 1 37 ? 13.726 23.810 -11.681 1.00 0.00 37 GLU A C 6
ATOM 8388 O O . GLU A 1 37 ? 12.908 24.244 -12.495 1.00 0.00 37 GLU A O 6
ATOM 8400 N N . SER A 1 38 ? 15.046 23.876 -11.899 1.00 0.00 38 SER A N 6
ATOM 8401 C CA . SER A 1 38 ? 15.647 24.489 -13.096 1.00 0.00 38 SER A CA 6
ATOM 8402 C C . SER A 1 38 ? 15.429 23.671 -14.378 1.00 0.00 38 SER A C 6
ATOM 8403 O O . SER A 1 38 ? 15.477 24.232 -15.475 1.00 0.00 38 SER A O 6
ATOM 8411 N N . THR A 1 39 ? 15.192 22.357 -14.253 1.00 0.00 39 THR A N 6
ATOM 8412 C CA . THR A 1 39 ? 15.015 21.426 -15.391 1.00 0.00 39 THR A CA 6
ATOM 8413 C C . THR A 1 39 ? 13.572 20.938 -15.585 1.00 0.00 39 THR A C 6
ATOM 8414 O O . THR A 1 39 ? 13.306 20.143 -16.490 1.00 0.00 39 THR A O 6
ATOM 8425 N N . GLY A 1 40 ? 12.626 21.417 -14.767 1.00 0.00 40 GLY A N 6
ATOM 8426 C CA . GLY A 1 40 ? 11.201 21.067 -14.882 1.00 0.00 40 GLY A CA 6
ATOM 8427 C C . GLY A 1 40 ? 10.844 19.690 -14.304 1.00 0.00 40 GLY A C 6
ATOM 8428 O O . GLY A 1 40 ? 9.850 19.089 -14.707 1.00 0.00 40 GLY A O 6
ATOM 8432 N N . GLY A 1 41 ? 11.657 19.182 -13.369 1.00 0.00 41 GLY A N 6
ATOM 8433 C CA . GLY A 1 41 ? 11.435 17.898 -12.697 1.00 0.00 41 GLY A CA 6
ATOM 8434 C C . GLY A 1 41 ? 11.807 16.686 -13.554 1.00 0.00 41 GLY A C 6
ATOM 8435 O O . GLY A 1 41 ? 10.961 15.829 -13.809 1.00 0.00 41 GLY A O 6
ATOM 8439 N N . ARG A 1 42 ? 13.075 16.609 -13.989 1.00 0.00 42 ARG A N 6
ATOM 8440 C CA . ARG A 1 42 ? 13.612 15.482 -14.792 1.00 0.00 42 ARG A CA 6
ATOM 8441 C C . ARG A 1 42 ? 15.017 15.089 -14.318 1.00 0.00 42 ARG A C 6
ATOM 8442 O O . ARG A 1 42 ? 15.983 15.795 -14.591 1.00 0.00 42 ARG A O 6
ATOM 8463 N N . VAL A 1 43 ? 15.145 13.938 -13.648 1.00 0.00 43 VAL A N 6
ATOM 8464 C CA . VAL A 1 43 ? 16.385 13.546 -12.925 1.00 0.00 43 VAL A CA 6
ATOM 8465 C C . VAL A 1 43 ? 17.613 13.472 -13.834 1.00 0.00 43 VAL A C 6
ATOM 8466 O O . VAL A 1 43 ? 18.647 14.021 -13.471 1.00 0.00 43 VAL A O 6
ATOM 8479 N N . ARG A 1 44 ? 17.517 12.898 -15.041 1.00 0.00 44 ARG A N 6
ATOM 8480 C CA . ARG A 1 44 ? 18.680 12.792 -15.955 1.00 0.00 44 ARG A CA 6
ATOM 8481 C C . ARG A 1 44 ? 19.217 14.157 -16.412 1.00 0.00 44 ARG A C 6
ATOM 8482 O O . ARG A 1 44 ? 20.424 14.375 -16.448 1.00 0.00 44 ARG A O 6
ATOM 8503 N N . ILE A 1 45 ? 18.313 15.109 -16.655 1.00 0.00 45 ILE A N 6
ATOM 8504 C CA . ILE A 1 45 ? 18.668 16.488 -17.039 1.00 0.00 45 ILE A CA 6
ATOM 8505 C C . ILE A 1 45 ? 19.229 17.243 -15.826 1.00 0.00 45 ILE A C 6
ATOM 8506 O O . ILE A 1 45 ? 20.197 17.982 -15.944 1.00 0.00 45 ILE A O 6
ATOM 8522 N N . ALA A 1 46 ? 18.674 17.005 -14.635 1.00 0.00 46 ALA A N 6
ATOM 8523 C CA . ALA A 1 46 ? 19.135 17.631 -13.393 1.00 0.00 46 ALA A CA 6
ATOM 8524 C C . ALA A 1 46 ? 20.557 17.182 -13.016 1.00 0.00 46 ALA A C 6
ATOM 8525 O O . ALA A 1 46 ? 21.412 18.020 -12.736 1.00 0.00 46 ALA A O 6
ATOM 8532 N N . ILE A 1 47 ? 20.854 15.877 -13.087 1.00 0.00 47 ILE A N 6
ATOM 8533 C CA . ILE A 1 47 ? 22.218 15.375 -12.837 1.00 0.00 47 ILE A CA 6
ATOM 8534 C C . ILE A 1 47 ? 23.180 15.803 -13.951 1.00 0.00 47 ILE A C 6
ATOM 8535 O O . ILE A 1 47 ? 24.305 16.192 -13.641 1.00 0.00 47 ILE A O 6
ATOM 8551 N N . ALA A 1 48 ? 22.735 15.861 -15.213 1.00 0.00 48 ALA A N 6
ATOM 8552 C CA . ALA A 1 48 ? 23.533 16.430 -16.297 1.00 0.00 48 ALA A CA 6
ATOM 8553 C C . ALA A 1 48 ? 23.921 17.900 -16.032 1.00 0.00 48 ALA A C 6
ATOM 8554 O O . ALA A 1 48 ? 25.095 18.244 -16.146 1.00 0.00 48 ALA A O 6
ATOM 8561 N N . LYS A 1 49 ? 22.974 18.746 -15.590 1.00 0.00 49 LYS A N 6
ATOM 8562 C CA . LYS A 1 49 ? 23.235 20.164 -15.259 1.00 0.00 49 LYS A CA 6
ATOM 8563 C C . LYS A 1 49 ? 24.107 20.343 -14.005 1.00 0.00 49 LYS A C 6
ATOM 8564 O O . LYS A 1 49 ? 24.932 21.252 -13.966 1.00 0.00 49 LYS A O 6
ATOM 8583 N N . LEU A 1 50 ? 23.976 19.460 -13.011 1.00 0.00 50 LEU A N 6
ATOM 8584 C CA . LEU A 1 50 ? 24.876 19.431 -11.843 1.00 0.00 50 LEU A CA 6
ATOM 8585 C C . LEU A 1 50 ? 26.322 19.062 -12.235 1.00 0.00 50 LEU A C 6
ATOM 8586 O O . LEU A 1 50 ? 27.270 19.642 -11.706 1.00 0.00 50 LEU A O 6
ATOM 8602 N N . LEU A 1 51 ? 26.501 18.139 -13.190 1.00 0.00 51 LEU A N 6
ATOM 8603 C CA . LEU A 1 51 ? 27.828 17.716 -13.658 1.00 0.00 51 LEU A CA 6
ATOM 8604 C C . LEU A 1 51 ? 28.464 18.700 -14.657 1.00 0.00 51 LEU A C 6
ATOM 8605 O O . LEU A 1 51 ? 29.651 19.003 -14.530 1.00 0.00 51 LEU A O 6
ATOM 8621 N N . SER A 1 52 ? 27.708 19.248 -15.614 1.00 0.00 52 SER A N 6
ATOM 8622 C CA . SER A 1 52 ? 28.254 20.084 -16.700 1.00 0.00 52 SER A CA 6
ATOM 8623 C C . SER A 1 52 ? 28.820 21.434 -16.232 1.00 0.00 52 SER A C 6
ATOM 8624 O O . SER A 1 52 ? 29.754 21.955 -16.846 1.00 0.00 52 SER A O 6
ATOM 8632 N N . LYS A 1 53 ? 28.323 21.965 -15.103 1.00 0.00 53 LYS A N 6
ATOM 8633 C CA . LYS A 1 53 ? 28.857 23.174 -14.441 1.00 0.00 53 LYS A CA 6
ATOM 8634 C C . LYS A 1 53 ? 30.170 22.941 -13.670 1.00 0.00 53 LYS A C 6
ATOM 8635 O O . LYS A 1 53 ? 30.816 23.908 -13.274 1.00 0.00 53 LYS A O 6
ATOM 8654 N N . GLN A 1 54 ? 30.573 21.679 -13.471 1.00 0.00 54 GLN A N 6
ATOM 8655 C CA . GLN A 1 54 ? 31.826 21.267 -12.806 1.00 0.00 54 GLN A CA 6
ATOM 8656 C C . GLN A 1 54 ? 32.029 21.889 -11.406 1.00 0.00 54 GLN A C 6
ATOM 8657 O O . GLN A 1 54 ? 33.128 22.304 -11.029 1.00 0.00 54 GLN A O 6
ATOM 8671 N N . THR A 1 55 ? 30.944 21.955 -10.624 1.00 0.00 55 THR A N 6
ATOM 8672 C CA . THR A 1 55 ? 30.928 22.440 -9.231 1.00 0.00 55 THR A CA 6
ATOM 8673 C C . THR A 1 55 ? 29.8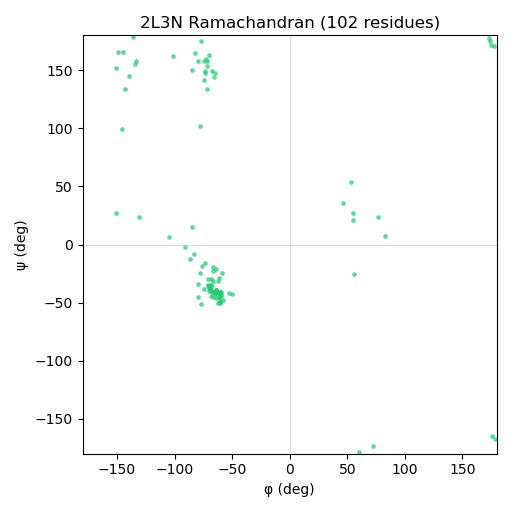26 21.739 -8.424 1.00 0.00 55 THR A C 6
ATOM 8674 O O . THR A 1 55 ? 28.731 21.497 -8.935 1.00 0.00 55 THR A O 6
ATOM 8685 N N . SER A 1 56 ? 30.125 21.350 -7.181 1.00 0.00 56 SER A N 6
ATOM 8686 C CA . SER A 1 56 ? 29.229 20.555 -6.325 1.00 0.00 56 SER A CA 6
ATOM 8687 C C . SER A 1 56 ? 29.576 20.663 -4.833 1.00 0.00 56 SER A C 6
ATOM 8688 O O . SER A 1 56 ? 30.730 20.913 -4.465 1.00 0.00 56 SER A O 6
ATOM 8696 N N . GLY A 1 57 ? 28.580 20.443 -3.965 1.00 0.00 57 GLY A N 6
ATOM 8697 C CA . GLY A 1 57 ? 28.764 20.382 -2.510 1.00 0.00 57 GLY A CA 6
ATOM 8698 C C . GLY A 1 57 ? 28.953 21.754 -1.847 1.00 0.00 57 GLY A C 6
ATOM 8699 O O . GLY A 1 57 ? 28.658 22.794 -2.445 1.00 0.00 57 GLY A O 6
ATOM 8703 N N . GLY A 1 58 ? 29.427 21.757 -0.601 1.00 0.00 58 GLY A N 6
ATOM 8704 C CA . GLY A 1 58 ? 29.690 22.964 0.195 1.00 0.00 58 GLY A CA 6
ATOM 8705 C C . GLY A 1 58 ? 30.217 22.655 1.606 1.00 0.00 58 GLY A C 6
ATOM 8706 O O . GLY A 1 58 ? 30.203 21.500 2.048 1.00 0.00 58 GLY A O 6
ATOM 8710 N N . SER A 1 59 ? 30.677 23.685 2.320 1.00 0.00 59 SER A N 6
ATOM 8711 C CA . SER A 1 59 ? 31.237 23.566 3.679 1.00 0.00 59 SER A CA 6
ATOM 8712 C C . SER A 1 59 ? 30.165 23.235 4.732 1.00 0.00 59 SER A C 6
ATOM 8713 O O . SER A 1 59 ? 29.061 23.783 4.700 1.00 0.00 59 SER A O 6
ATOM 8721 N N . GLY A 1 60 ? 30.499 22.367 5.695 1.00 0.00 60 GLY A N 6
ATOM 8722 C CA . GLY A 1 60 ? 29.573 21.884 6.737 1.00 0.00 60 GLY A CA 6
ATOM 8723 C C . GLY A 1 60 ? 29.277 22.864 7.882 1.00 0.00 60 GLY A C 6
ATOM 8724 O O . GLY A 1 60 ? 28.355 22.629 8.668 1.00 0.00 60 GLY A O 6
ATOM 8728 N N . GLY A 1 61 ? 30.025 23.972 7.983 1.00 0.00 61 GLY A N 6
ATOM 8729 C CA . GLY A 1 61 ? 29.951 24.937 9.093 1.00 0.00 61 GLY A CA 6
ATOM 8730 C C . GLY A 1 61 ? 28.621 25.698 9.234 1.00 0.00 61 GLY A C 6
ATOM 8731 O O . GLY A 1 61 ? 28.386 26.324 10.270 1.00 0.00 61 GLY A O 6
ATOM 8735 N N . SER A 1 62 ? 27.732 25.623 8.236 1.00 0.00 62 SER A N 6
ATOM 8736 C CA . SER A 1 62 ? 26.367 26.173 8.290 1.00 0.00 62 SER A CA 6
ATOM 8737 C C . SER A 1 62 ? 25.403 25.350 9.163 1.00 0.00 62 SER A C 6
ATOM 8738 O O . SER A 1 62 ? 24.356 25.863 9.572 1.00 0.00 62 SER A O 6
ATOM 8746 N N . LYS A 1 63 ? 25.738 24.091 9.485 1.00 0.00 63 LYS A N 6
ATOM 8747 C CA . LYS A 1 63 ? 24.944 23.217 10.365 1.00 0.00 63 LYS A CA 6
ATOM 8748 C C . LYS A 1 63 ? 25.280 23.447 11.845 1.00 0.00 63 LYS A C 6
ATOM 8749 O O . LYS A 1 63 ? 26.446 23.392 12.241 1.00 0.00 63 LYS A O 6
ATOM 8768 N N . LEU A 1 64 ? 24.242 23.630 12.665 1.00 0.00 64 LEU A N 6
ATOM 8769 C CA . LEU A 1 64 ? 24.309 23.630 14.134 1.00 0.00 64 LEU A CA 6
ATOM 8770 C C . LEU A 1 64 ? 23.078 23.010 14.838 1.00 0.00 64 LEU A C 6
ATOM 8771 O O . LEU A 1 64 ? 23.040 22.947 16.071 1.00 0.00 64 LEU A O 6
ATOM 8787 N N . GLY A 1 65 ? 22.090 22.510 14.081 1.00 0.00 65 GLY A N 6
ATOM 8788 C CA . GLY A 1 65 ? 20.911 21.805 14.611 1.00 0.00 65 GLY A CA 6
ATOM 8789 C C . GLY A 1 65 ? 19.807 22.734 15.132 1.00 0.00 65 GLY A C 6
ATOM 8790 O O . GLY A 1 65 ? 19.620 23.840 14.624 1.00 0.00 65 GLY A O 6
ATOM 8794 N N . GLY A 1 66 ? 19.051 22.283 16.137 1.00 0.00 66 GLY A N 6
ATOM 8795 C CA . GLY A 1 66 ? 17.910 23.019 16.698 1.00 0.00 66 GLY A CA 6
ATOM 8796 C C . GLY A 1 66 ? 16.618 22.833 15.890 1.00 0.00 66 GLY A C 6
ATOM 8797 O O . GLY A 1 66 ? 16.301 21.719 15.464 1.00 0.00 66 GLY A O 6
ATOM 8801 N N . SER A 1 67 ? 15.853 23.916 15.715 1.00 0.00 67 SER A N 6
ATOM 8802 C CA . SER A 1 67 ? 14.486 23.909 15.161 1.00 0.00 67 SER A CA 6
ATOM 8803 C C . SER A 1 67 ? 14.373 23.276 13.766 1.00 0.00 67 SER A C 6
ATOM 8804 O O . SER A 1 67 ? 15.172 23.574 12.876 1.00 0.00 67 SER A O 6
ATOM 8812 N N . GLY A 1 68 ? 13.341 22.447 13.575 1.00 0.00 68 GLY A N 6
ATOM 8813 C CA . GLY A 1 68 ? 12.990 21.772 12.314 1.00 0.00 68 GLY A CA 6
ATOM 8814 C C . GLY A 1 68 ? 12.388 22.700 11.247 1.00 0.00 68 GLY A C 6
ATOM 8815 O O . GLY A 1 68 ? 12.637 23.907 11.245 1.00 0.00 68 GLY A O 6
ATOM 8819 N N . GLY A 1 69 ? 11.597 22.134 10.329 1.00 0.00 69 GLY A N 6
ATOM 8820 C CA . GLY A 1 69 ? 10.877 22.894 9.295 1.00 0.00 69 GLY A CA 6
ATOM 8821 C C . GLY A 1 69 ? 9.815 23.841 9.872 1.00 0.00 69 GLY A C 6
ATOM 8822 O O . GLY A 1 69 ? 9.175 23.540 10.884 1.00 0.00 69 GLY A O 6
ATOM 8826 N N . SER A 1 70 ? 9.622 24.995 9.227 1.00 0.00 70 SER A N 6
ATOM 8827 C CA . SER A 1 70 ? 8.741 26.076 9.703 1.00 0.00 70 SER A CA 6
ATOM 8828 C C . SER A 1 70 ? 7.241 25.844 9.449 1.00 0.00 70 SER A C 6
ATOM 8829 O O . SER A 1 70 ? 6.406 26.453 10.126 1.00 0.00 70 SER A O 6
ATOM 8837 N N . ARG A 1 71 ? 6.890 24.967 8.495 1.00 0.00 71 ARG A N 6
ATOM 8838 C CA . ARG A 1 71 ? 5.508 24.634 8.087 1.00 0.00 71 ARG A CA 6
ATOM 8839 C C . ARG A 1 71 ? 5.310 23.120 7.903 1.00 0.00 71 ARG A C 6
ATOM 8840 O O . ARG A 1 71 ? 6.262 22.390 7.610 1.00 0.00 71 ARG A O 6
ATOM 8861 N N . LYS A 1 72 ? 4.059 22.662 8.040 1.00 0.00 72 LYS A N 6
ATOM 8862 C CA . LYS A 1 72 ? 3.620 21.278 7.756 1.00 0.00 72 LYS A CA 6
ATOM 8863 C C . LYS A 1 72 ? 3.400 21.047 6.252 1.00 0.00 72 LYS A C 6
ATOM 8864 O O . LYS A 1 72 ? 3.275 22.000 5.481 1.00 0.00 72 LYS A O 6
ATOM 8883 N N . ASP A 1 73 ? 3.331 19.779 5.844 1.00 0.00 73 ASP A N 6
ATOM 8884 C CA . ASP A 1 73 ? 3.108 19.347 4.455 1.00 0.00 73 ASP A CA 6
ATOM 8885 C C . ASP A 1 73 ? 2.120 18.165 4.363 1.00 0.00 73 ASP A C 6
ATOM 8886 O O . ASP A 1 73 ? 2.063 17.323 5.264 1.00 0.00 73 ASP A O 6
ATOM 8895 N N . LEU A 1 74 ? 1.354 18.090 3.266 1.00 0.00 74 LEU A N 6
ATOM 8896 C CA . LEU A 1 74 ? 0.386 17.022 2.991 1.00 0.00 74 LEU A CA 6
ATOM 8897 C C . LEU A 1 74 ? 0.346 16.683 1.486 1.00 0.00 74 LEU A C 6
ATOM 8898 O O . LEU A 1 74 ? 0.352 17.575 0.635 1.00 0.00 74 LEU A O 6
ATOM 8914 N N . SER A 1 75 ? 0.250 15.389 1.159 1.00 0.00 75 SER A N 6
ATOM 8915 C CA . SER A 1 75 ? 0.413 14.840 -0.204 1.00 0.00 75 SER A CA 6
ATOM 8916 C C . SER A 1 75 ? -0.730 15.134 -1.197 1.00 0.00 75 SER A C 6
ATOM 8917 O O . SER A 1 75 ? -0.641 14.744 -2.362 1.00 0.00 75 SER A O 6
ATOM 8925 N N . VAL A 1 76 ? -1.804 15.813 -0.768 1.00 0.00 76 VAL A N 6
ATOM 8926 C CA . VAL A 1 76 ? -2.989 16.105 -1.607 1.00 0.00 76 VAL A CA 6
ATOM 8927 C C . VAL A 1 76 ? -2.763 17.215 -2.650 1.00 0.00 76 VAL A C 6
ATOM 8928 O O . VAL A 1 76 ? -3.541 17.319 -3.601 1.00 0.00 76 VAL A O 6
ATOM 8941 N N . LYS A 1 77 ? -1.707 18.030 -2.498 1.00 0.00 77 LYS A N 6
ATOM 8942 C CA . LYS A 1 77 ? -1.322 19.106 -3.433 1.00 0.00 77 LYS A CA 6
ATOM 8943 C C . LYS A 1 77 ? -0.239 18.637 -4.418 1.00 0.00 77 LYS A C 6
ATOM 8944 O O . LYS A 1 77 ? 0.696 17.931 -4.032 1.00 0.00 77 LYS A O 6
ATOM 8963 N N . GLY A 1 78 ? -0.347 19.065 -5.678 1.00 0.00 78 GLY A N 6
ATOM 8964 C CA . GLY A 1 78 ? 0.614 18.763 -6.751 1.00 0.00 78 GLY A CA 6
ATOM 8965 C C . GLY A 1 78 ? 0.009 18.836 -8.160 1.00 0.00 78 GLY A C 6
ATOM 8966 O O . GLY A 1 78 ? -1.212 18.898 -8.323 1.00 0.00 78 GLY A O 6
ATOM 8970 N N . MET A 1 79 ? 0.875 18.826 -9.180 1.00 0.00 79 MET A N 6
ATOM 8971 C CA . MET A 1 79 ? 0.511 18.816 -10.609 1.00 0.00 79 MET A CA 6
ATOM 8972 C C . MET A 1 79 ? 1.425 17.882 -11.424 1.00 0.00 79 MET A C 6
ATOM 8973 O O . MET A 1 79 ? 2.605 17.722 -11.093 1.00 0.00 79 MET A O 6
ATOM 8987 N N . LEU A 1 80 ? 0.886 17.324 -12.520 1.00 0.00 80 LEU A N 6
ATOM 8988 C CA . LEU A 1 80 ? 1.531 16.348 -13.422 1.00 0.00 80 LEU A CA 6
ATOM 8989 C C . LEU A 1 80 ? 1.972 15.028 -12.741 1.00 0.00 80 LEU A C 6
ATOM 8990 O O . LEU A 1 80 ? 1.887 14.863 -11.522 1.00 0.00 80 LEU A O 6
ATOM 9006 N N . TYR A 1 81 ? 2.411 14.060 -13.553 1.00 0.00 81 TYR A N 6
ATOM 9007 C CA . TYR A 1 81 ? 2.893 12.741 -13.117 1.00 0.00 81 TYR A CA 6
ATOM 9008 C C . TYR A 1 81 ? 4.029 12.209 -14.014 1.00 0.00 81 TYR A C 6
ATOM 9009 O O . TYR A 1 81 ? 4.164 12.598 -15.175 1.00 0.00 81 TYR A O 6
ATOM 9027 N N . ASP A 1 82 ? 4.855 11.316 -13.460 1.00 0.00 82 ASP A N 6
ATOM 9028 C CA . ASP A 1 82 ? 5.944 10.609 -14.155 1.00 0.00 82 ASP A CA 6
ATOM 9029 C C . ASP A 1 82 ? 6.278 9.285 -13.439 1.00 0.00 82 ASP A C 6
ATOM 9030 O O . ASP A 1 82 ? 5.996 9.132 -12.248 1.00 0.00 82 ASP A O 6
ATOM 9039 N N . SER A 1 83 ? 6.910 8.343 -14.147 1.00 0.00 83 SER A N 6
ATOM 9040 C CA . SER A 1 83 ? 7.286 7.032 -13.595 1.00 0.00 83 SER A CA 6
ATOM 9041 C C . SER A 1 83 ? 8.322 7.124 -12.454 1.00 0.00 83 SER A C 6
ATOM 9042 O O . SER A 1 83 ? 8.271 6.317 -11.522 1.00 0.00 83 SER A O 6
ATOM 9050 N N . ASP A 1 84 ? 9.223 8.123 -12.476 1.00 0.00 84 ASP A N 6
ATOM 9051 C CA . ASP A 1 84 ? 10.296 8.272 -11.473 1.00 0.00 84 ASP A CA 6
ATOM 9052 C C . ASP A 1 84 ? 10.551 9.717 -11.019 1.00 0.00 84 ASP A C 6
ATOM 9053 O O . ASP A 1 84 ? 10.568 9.994 -9.821 1.00 0.00 84 ASP A O 6
ATOM 9062 N N . SER A 1 85 ? 10.729 10.668 -11.943 1.00 0.00 85 SER A N 6
ATOM 9063 C CA . SER A 1 85 ? 11.222 12.014 -11.602 1.00 0.00 85 SER A CA 6
ATOM 9064 C C . SER A 1 85 ? 10.277 12.806 -10.698 1.00 0.00 85 SER A C 6
ATOM 9065 O O . SER A 1 85 ? 10.750 13.528 -9.831 1.00 0.00 85 SER A O 6
ATOM 9073 N N . GLN A 1 86 ? 8.959 12.637 -10.839 1.00 0.00 86 GLN A N 6
ATOM 9074 C CA . GLN A 1 86 ? 7.983 13.283 -9.943 1.00 0.00 86 GLN A CA 6
ATOM 9075 C C . GLN A 1 86 ? 7.976 12.658 -8.536 1.00 0.00 86 GLN A C 6
ATOM 9076 O O . GLN A 1 86 ? 7.822 13.377 -7.552 1.00 0.00 86 GLN A O 6
ATOM 9090 N N . GLN A 1 87 ? 8.226 11.348 -8.408 1.00 0.00 87 GLN A N 6
ATOM 9091 C CA . GLN A 1 87 ? 8.341 10.680 -7.098 1.00 0.00 87 GLN A CA 6
ATOM 9092 C C . GLN A 1 87 ? 9.626 11.110 -6.371 1.00 0.00 87 GLN A C 6
ATOM 9093 O O . GLN A 1 87 ? 9.579 11.517 -5.205 1.00 0.00 87 GLN A O 6
ATOM 9107 N N . ILE A 1 88 ? 10.760 11.111 -7.087 1.00 0.00 88 ILE A N 6
ATOM 9108 C CA . ILE A 1 88 ? 12.044 11.621 -6.573 1.00 0.00 88 ILE A CA 6
ATOM 9109 C C . ILE A 1 88 ? 11.914 13.096 -6.195 1.00 0.00 88 ILE A C 6
ATOM 9110 O O . ILE A 1 88 ? 12.273 13.461 -5.081 1.00 0.00 88 ILE A O 6
ATOM 9126 N N . LEU A 1 89 ? 11.328 13.931 -7.061 1.00 0.00 89 LEU A N 6
ATOM 9127 C CA . LEU A 1 89 ? 11.079 15.346 -6.754 1.00 0.00 89 LEU A CA 6
ATOM 9128 C C . LEU A 1 89 ? 10.194 15.524 -5.518 1.00 0.00 89 LEU A C 6
ATOM 9129 O O . LEU A 1 89 ? 10.549 16.313 -4.653 1.00 0.00 89 LEU A O 6
ATOM 9145 N N . ASN A 1 90 ? 9.087 14.791 -5.379 1.00 0.00 90 ASN A N 6
ATOM 9146 C CA . ASN A 1 90 ? 8.216 14.939 -4.212 1.00 0.00 90 ASN A CA 6
ATOM 9147 C C . ASN A 1 90 ? 8.942 14.556 -2.910 1.00 0.00 90 ASN A C 6
ATOM 9148 O O . ASN A 1 90 ? 8.917 15.328 -1.953 1.00 0.00 90 ASN A O 6
ATOM 9159 N N . ARG A 1 91 ? 9.696 13.448 -2.884 1.00 0.00 91 ARG A N 6
ATOM 9160 C CA . ARG A 1 91 ? 10.474 13.077 -1.684 1.00 0.00 91 ARG A CA 6
ATOM 9161 C C . ARG A 1 91 ? 11.651 14.021 -1.419 1.00 0.00 91 ARG A C 6
ATOM 9162 O O . ARG A 1 91 ? 11.924 14.342 -0.269 1.00 0.00 91 ARG A O 6
ATOM 9183 N N . LEU A 1 92 ? 12.304 14.535 -2.459 1.00 0.00 92 LEU A N 6
ATOM 9184 C CA . LEU A 1 92 ? 13.346 15.563 -2.334 1.00 0.00 92 LEU A CA 6
ATOM 9185 C C . LEU A 1 92 ? 12.767 16.895 -1.824 1.00 0.00 92 LEU A C 6
ATOM 9186 O O . LEU A 1 92 ? 13.388 17.561 -0.999 1.00 0.00 92 LEU A O 6
ATOM 9202 N N . ARG A 1 93 ? 11.545 17.247 -2.244 1.00 0.00 93 ARG A N 6
ATOM 9203 C CA . ARG A 1 93 ? 10.806 18.430 -1.772 1.00 0.00 93 ARG A CA 6
ATOM 9204 C C . ARG A 1 93 ? 10.446 18.286 -0.298 1.00 0.00 93 ARG A C 6
ATOM 9205 O O . ARG A 1 93 ? 10.661 19.232 0.446 1.00 0.00 93 ARG A O 6
ATOM 9226 N N . GLU A 1 94 ? 10.009 17.110 0.152 1.00 0.00 94 GLU A N 6
ATOM 9227 C CA . GLU A 1 94 ? 9.787 16.835 1.585 1.00 0.00 94 GLU A CA 6
ATOM 9228 C C . GLU A 1 94 ? 11.083 17.019 2.391 1.00 0.00 94 GLU A C 6
ATOM 9229 O O . GLU A 1 94 ? 11.122 17.793 3.350 1.00 0.00 94 GLU A O 6
ATOM 9241 N N . ARG A 1 95 ? 12.165 16.353 1.954 1.00 0.00 95 ARG A N 6
ATOM 9242 C CA . ARG A 1 95 ? 13.467 16.347 2.648 1.00 0.00 95 ARG A CA 6
ATOM 9243 C C . ARG A 1 95 ? 14.104 17.737 2.735 1.00 0.00 95 ARG A C 6
ATOM 9244 O O . ARG A 1 95 ? 14.661 18.092 3.776 1.00 0.00 95 ARG A O 6
ATOM 9265 N N . VAL A 1 96 ? 14.000 18.537 1.667 1.00 0.00 96 VAL A N 6
ATOM 9266 C CA . VAL A 1 96 ? 14.584 19.892 1.607 1.00 0.00 96 VAL A CA 6
ATOM 9267 C C . VAL A 1 96 ? 13.673 20.938 2.251 1.00 0.00 96 VAL A C 6
ATOM 9268 O O . VAL A 1 96 ? 14.146 21.704 3.088 1.00 0.00 96 VAL A O 6
ATOM 9281 N N . SER A 1 97 ? 12.370 20.965 1.933 1.00 0.00 97 SER A N 6
ATOM 9282 C CA . SER A 1 97 ? 11.471 21.988 2.501 1.00 0.00 97 SER A CA 6
ATOM 9283 C C . SER A 1 97 ? 11.232 21.782 4.010 1.00 0.00 97 SER A C 6
ATOM 9284 O O . SER A 1 97 ? 11.075 22.754 4.749 1.00 0.00 97 SER A O 6
ATOM 9292 N N . GLY A 1 98 ? 11.271 20.527 4.483 1.00 0.00 98 GLY A N 6
ATOM 9293 C CA . GLY A 1 98 ? 11.204 20.153 5.903 1.00 0.00 98 GLY A CA 6
ATOM 9294 C C . GLY A 1 98 ? 12.534 20.244 6.671 1.00 0.00 98 GLY A C 6
ATOM 9295 O O . GLY A 1 98 ? 12.581 19.856 7.840 1.00 0.00 98 GLY A O 6
ATOM 9299 N N . SER A 1 99 ? 13.613 20.735 6.046 1.00 0.00 99 SER A N 6
ATOM 9300 C CA . SER A 1 99 ? 14.934 20.888 6.680 1.00 0.00 99 SER A CA 6
ATOM 9301 C C . SER A 1 99 ? 14.935 21.943 7.804 1.00 0.00 99 SER A C 6
ATOM 9302 O O . SER A 1 99 ? 14.038 22.786 7.899 1.00 0.00 99 SER A O 6
ATOM 9310 N N . THR A 1 100 ? 15.937 21.893 8.685 1.00 0.00 100 THR A N 6
ATOM 9311 C CA . THR A 1 100 ? 16.023 22.712 9.906 1.00 0.00 100 THR A CA 6
ATOM 9312 C C . THR A 1 100 ? 16.088 24.219 9.626 1.00 0.00 100 THR A C 6
ATOM 9313 O O . THR A 1 100 ? 16.889 24.692 8.814 1.00 0.00 100 THR A O 6
ATOM 9324 N N . ALA A 1 101 ? 15.264 24.995 10.339 1.00 0.00 101 ALA A N 6
ATOM 9325 C CA . ALA A 1 101 ? 15.293 26.459 10.349 1.00 0.00 101 ALA A CA 6
ATOM 9326 C C . ALA A 1 101 ? 16.423 27.032 11.235 1.00 0.00 101 ALA A C 6
ATOM 9327 O O . ALA A 1 101 ? 16.864 28.163 11.017 1.00 0.00 101 ALA A O 6
ATOM 9334 N N . GLN A 1 102 ? 16.908 26.249 12.215 1.00 0.00 102 GLN A N 6
ATOM 9335 C CA . GLN A 1 102 ? 18.052 26.563 13.093 1.00 0.00 102 GLN A CA 6
ATOM 9336 C C . GLN A 1 102 ? 17.929 27.876 13.913 1.00 0.00 102 GLN A C 6
ATOM 9337 O O . GLN A 1 102 ? 18.939 28.447 14.333 1.00 0.00 102 GLN A O 6
ATOM 9351 N N . SER A 1 103 ? 16.702 28.366 14.142 1.00 0.00 103 SER A N 6
ATOM 9352 C CA . SER A 1 103 ? 16.421 29.628 14.852 1.00 0.00 103 SER A CA 6
ATOM 9353 C C . SER A 1 103 ? 15.118 29.557 15.667 1.00 0.00 103 SER A C 6
ATOM 9354 O O . SER A 1 103 ? 14.207 28.792 15.328 1.00 0.00 103 SER A O 6
ATOM 9362 N N . ALA A 1 104 ? 15.037 30.347 16.745 1.00 0.00 104 ALA A N 6
ATOM 9363 C CA . ALA A 1 104 ? 13.906 30.429 17.681 1.00 0.00 104 ALA A CA 6
ATOM 9364 C C . ALA A 1 104 ? 13.676 31.875 18.175 1.00 0.00 104 ALA A C 6
ATOM 9365 O O . ALA A 1 104 ? 14.637 32.517 18.663 1.00 0.00 104 ALA A O 6
ATOM 9373 N N . SER A 1 1 ? 17.505 -13.007 16.818 1.00 0.00 1 SER A N 7
ATOM 9374 C CA . SER A 1 1 ? 16.180 -13.631 16.545 1.00 0.00 1 SER A CA 7
ATOM 9375 C C . SER A 1 1 ? 15.427 -12.893 15.428 1.00 0.00 1 SER A C 7
ATOM 9376 O O . SER A 1 1 ? 15.732 -11.740 15.112 1.00 0.00 1 SER A O 7
ATOM 9386 N N . VAL A 1 2 ? 14.448 -13.559 14.795 1.00 0.00 2 VAL A N 7
ATOM 9387 C CA . VAL A 1 2 ? 13.626 -12.986 13.703 1.00 0.00 2 VAL A CA 7
ATOM 9388 C C . VAL A 1 2 ? 12.613 -11.949 14.223 1.00 0.00 2 VAL A C 7
ATOM 9389 O O . VAL A 1 2 ? 12.092 -12.079 15.335 1.00 0.00 2 VAL A O 7
ATOM 9402 N N . SER A 1 3 ? 12.328 -10.918 13.420 1.00 0.00 3 SER A N 7
ATOM 9403 C CA . SER A 1 3 ? 11.349 -9.857 13.715 1.00 0.00 3 SER A CA 7
ATOM 9404 C C . SER A 1 3 ? 10.620 -9.381 12.448 1.00 0.00 3 SER A C 7
ATOM 9405 O O . SER A 1 3 ? 11.092 -9.589 11.326 1.00 0.00 3 SER A O 7
ATOM 9413 N N . ILE A 1 4 ? 9.455 -8.754 12.628 1.00 0.00 4 ILE A N 7
ATOM 9414 C CA . ILE A 1 4 ? 8.560 -8.289 11.553 1.00 0.00 4 ILE A CA 7
ATOM 9415 C C . ILE A 1 4 ? 8.973 -6.924 10.969 1.00 0.00 4 ILE A C 7
ATOM 9416 O O . ILE A 1 4 ? 9.625 -6.109 11.630 1.00 0.00 4 ILE A O 7
ATOM 9432 N N . LEU A 1 5 ? 8.546 -6.649 9.731 1.00 0.00 5 LEU A N 7
ATOM 9433 C CA . LEU A 1 5 ? 8.658 -5.327 9.103 1.00 0.00 5 LEU A CA 7
ATOM 9434 C C . LEU A 1 5 ? 7.708 -4.323 9.786 1.00 0.00 5 LEU A C 7
ATOM 9435 O O . LEU A 1 5 ? 6.524 -4.616 9.978 1.00 0.00 5 LEU A O 7
ATOM 9451 N N . ARG A 1 6 ? 8.222 -3.131 10.121 1.00 0.00 6 ARG A N 7
ATOM 9452 C CA . ARG A 1 6 ? 7.467 -2.005 10.710 1.00 0.00 6 ARG A CA 7
ATOM 9453 C C . ARG A 1 6 ? 7.641 -0.724 9.880 1.00 0.00 6 ARG A C 7
ATOM 9454 O O . ARG A 1 6 ? 8.710 -0.505 9.302 1.00 0.00 6 ARG A O 7
ATOM 9475 N N . SER A 1 7 ? 6.596 0.111 9.858 1.00 0.00 7 SER A N 7
ATOM 9476 C CA . SER A 1 7 ? 6.452 1.328 9.025 1.00 0.00 7 SER A CA 7
ATOM 9477 C C . SER A 1 7 ? 6.532 1.084 7.502 1.00 0.00 7 SER A C 7
ATOM 9478 O O . SER A 1 7 ? 6.838 -0.017 7.041 1.00 0.00 7 SER A O 7
ATOM 9486 N N . SER A 1 8 ? 6.241 2.118 6.703 1.00 0.00 8 SER A N 7
ATOM 9487 C CA . SER A 1 8 ? 6.306 2.087 5.226 1.00 0.00 8 SER A CA 7
ATOM 9488 C C . SER A 1 8 ? 7.703 1.711 4.709 1.00 0.00 8 SER A C 7
ATOM 9489 O O . SER A 1 8 ? 8.702 1.984 5.378 1.00 0.00 8 SER A O 7
ATOM 9497 N N . VAL A 1 9 ? 7.790 1.068 3.537 1.00 0.00 9 VAL A N 7
ATOM 9498 C CA . VAL A 1 9 ? 9.060 0.512 3.007 1.00 0.00 9 VAL A CA 7
ATOM 9499 C C . VAL A 1 9 ? 9.478 1.048 1.632 1.00 0.00 9 VAL A C 7
ATOM 9500 O O . VAL A 1 9 ? 10.664 1.289 1.420 1.00 0.00 9 VAL A O 7
ATOM 9513 N N . ASN A 1 10 ? 8.549 1.310 0.705 1.00 0.00 10 ASN A N 7
ATOM 9514 C CA . ASN A 1 10 ? 8.917 1.690 -0.671 1.00 0.00 10 ASN A CA 7
ATOM 9515 C C . ASN A 1 10 ? 9.428 3.137 -0.795 1.00 0.00 10 ASN A C 7
ATOM 9516 O O . ASN A 1 10 ? 10.175 3.445 -1.723 1.00 0.00 10 ASN A O 7
ATOM 9527 N N . HIS A 1 11 ? 9.110 4.023 0.159 1.00 0.00 11 HIS A N 7
ATOM 9528 C CA . HIS A 1 11 ? 9.668 5.385 0.194 1.00 0.00 11 HIS A CA 7
ATOM 9529 C C . HIS A 1 11 ? 11.173 5.393 0.514 1.00 0.00 11 HIS A C 7
ATOM 9530 O O . HIS A 1 11 ? 11.898 6.257 0.019 1.00 0.00 11 HIS A O 7
ATOM 9544 N N . ARG A 1 12 ? 11.663 4.382 1.249 1.00 0.00 12 ARG A N 7
ATOM 9545 C CA . ARG A 1 12 ? 13.097 4.203 1.565 1.00 0.00 12 ARG A CA 7
ATOM 9546 C C . ARG A 1 12 ? 13.934 3.964 0.304 1.00 0.00 12 ARG A C 7
ATOM 9547 O O . ARG A 1 12 ? 15.064 4.431 0.219 1.00 0.00 12 ARG A O 7
ATOM 9568 N N . GLU A 1 13 ? 13.363 3.295 -0.699 1.00 0.00 13 GLU A N 7
ATOM 9569 C CA . GLU A 1 13 ? 14.018 3.066 -1.996 1.00 0.00 13 GLU A CA 7
ATOM 9570 C C . GLU A 1 13 ? 14.228 4.385 -2.763 1.00 0.00 13 GLU A C 7
ATOM 9571 O O . GLU A 1 13 ? 15.291 4.605 -3.342 1.00 0.00 13 GLU A O 7
ATOM 9583 N N . VAL A 1 14 ? 13.245 5.295 -2.717 1.00 0.00 14 VAL A N 7
ATOM 9584 C CA . VAL A 1 14 ? 13.347 6.631 -3.339 1.00 0.00 14 VAL A CA 7
ATOM 9585 C C . VAL A 1 14 ? 14.305 7.535 -2.550 1.00 0.00 14 VAL A C 7
ATOM 9586 O O . VAL A 1 14 ? 15.106 8.248 -3.149 1.00 0.00 14 VAL A O 7
ATOM 9599 N N . ASP A 1 15 ? 14.284 7.467 -1.215 1.00 0.00 15 ASP A N 7
ATOM 9600 C CA . ASP A 1 15 ? 15.239 8.178 -0.360 1.00 0.00 15 ASP A CA 7
ATOM 9601 C C . ASP A 1 15 ? 16.692 7.724 -0.615 1.00 0.00 15 ASP A C 7
ATOM 9602 O O . ASP A 1 15 ? 17.584 8.557 -0.784 1.00 0.00 15 ASP A O 7
ATOM 9611 N N . GLU A 1 16 ? 16.916 6.411 -0.724 1.00 0.00 16 GLU A N 7
ATOM 9612 C CA . GLU A 1 16 ? 18.207 5.829 -1.102 1.00 0.00 16 GLU A CA 7
ATOM 9613 C C . GLU A 1 16 ? 18.636 6.237 -2.521 1.00 0.00 16 GLU A C 7
ATOM 9614 O O . GLU A 1 16 ? 19.800 6.571 -2.725 1.00 0.00 16 GLU A O 7
ATOM 9626 N N . ALA A 1 17 ? 17.717 6.262 -3.494 1.00 0.00 17 ALA A N 7
ATOM 9627 C CA . ALA A 1 17 ? 18.032 6.694 -4.857 1.00 0.00 17 ALA A CA 7
ATOM 9628 C C . ALA A 1 17 ? 18.440 8.185 -4.901 1.00 0.00 17 ALA A C 7
ATOM 9629 O O . ALA A 1 17 ? 19.418 8.547 -5.562 1.00 0.00 17 ALA A O 7
ATOM 9636 N N . ILE A 1 18 ? 17.744 9.037 -4.139 1.00 0.00 18 ILE A N 7
ATOM 9637 C CA . ILE A 1 18 ? 18.111 10.447 -3.944 1.00 0.00 18 ILE A CA 7
ATOM 9638 C C . ILE A 1 18 ? 19.506 10.571 -3.310 1.00 0.00 18 ILE A C 7
ATOM 9639 O O . ILE A 1 18 ? 20.337 11.325 -3.814 1.00 0.00 18 ILE A O 7
ATOM 9655 N N . ASP A 1 19 ? 19.808 9.803 -2.259 1.00 0.00 19 ASP A N 7
ATOM 9656 C CA . ASP A 1 19 ? 21.127 9.828 -1.615 1.00 0.00 19 ASP A CA 7
ATOM 9657 C C . ASP A 1 19 ? 22.249 9.286 -2.526 1.00 0.00 19 ASP A C 7
ATOM 9658 O O . ASP A 1 19 ? 23.362 9.813 -2.531 1.00 0.00 19 ASP A O 7
ATOM 9667 N N . ASN A 1 20 ? 21.948 8.282 -3.357 1.00 0.00 20 ASN A N 7
ATOM 9668 C CA . ASN A 1 20 ? 22.866 7.760 -4.364 1.00 0.00 20 ASN A CA 7
ATOM 9669 C C . ASN A 1 20 ? 23.173 8.800 -5.460 1.00 0.00 20 ASN A C 7
ATOM 9670 O O . ASN A 1 20 ? 24.338 8.958 -5.824 1.00 0.00 20 ASN A O 7
ATOM 9681 N N . ILE A 1 21 ? 22.174 9.564 -5.924 1.00 0.00 21 ILE A N 7
ATOM 9682 C CA . ILE A 1 21 ? 22.384 10.689 -6.857 1.00 0.00 21 ILE A CA 7
ATOM 9683 C C . ILE A 1 21 ? 23.207 11.803 -6.199 1.00 0.00 21 ILE A C 7
ATOM 9684 O O . ILE A 1 21 ? 24.163 12.297 -6.799 1.00 0.00 21 ILE A O 7
ATOM 9700 N N . LEU A 1 22 ? 22.873 12.168 -4.959 1.00 0.00 22 LEU A N 7
ATOM 9701 C CA . LEU A 1 22 ? 23.590 13.172 -4.168 1.00 0.00 22 LEU A CA 7
ATOM 9702 C C . LEU A 1 22 ? 25.087 12.819 -4.027 1.00 0.00 22 LEU A C 7
ATOM 9703 O O . LEU A 1 22 ? 25.952 13.669 -4.249 1.00 0.00 22 LEU A O 7
ATOM 9719 N N . ARG A 1 23 ? 25.393 11.545 -3.737 1.00 0.00 23 ARG A N 7
ATOM 9720 C CA . ARG A 1 23 ? 26.769 11.026 -3.649 1.00 0.00 23 ARG A CA 7
ATOM 9721 C C . ARG A 1 23 ? 27.460 10.954 -5.018 1.00 0.00 23 ARG A C 7
ATOM 9722 O O . ARG A 1 23 ? 28.578 11.443 -5.158 1.00 0.00 23 ARG A O 7
ATOM 9743 N N . TYR A 1 24 ? 26.781 10.426 -6.042 1.00 0.00 24 TYR A N 7
ATOM 9744 C CA . TYR A 1 24 ? 27.306 10.307 -7.413 1.00 0.00 24 TYR A CA 7
ATOM 9745 C C . TYR A 1 24 ? 27.696 11.667 -8.014 1.00 0.00 24 TYR A C 7
ATOM 9746 O O . TYR A 1 24 ? 28.760 11.798 -8.625 1.00 0.00 24 TYR A O 7
ATOM 9764 N N . THR A 1 25 ? 26.874 12.698 -7.789 1.00 0.00 25 THR A N 7
ATOM 9765 C CA . THR A 1 25 ? 27.146 14.068 -8.265 1.00 0.00 25 THR A CA 7
ATOM 9766 C C . THR A 1 25 ? 28.010 14.904 -7.311 1.00 0.00 25 THR A C 7
ATOM 9767 O O . THR A 1 25 ? 28.344 16.039 -7.647 1.00 0.00 25 THR A O 7
ATOM 9778 N N . ASN A 1 26 ? 28.400 14.356 -6.150 1.00 0.00 26 ASN A N 7
ATOM 9779 C CA . ASN A 1 26 ? 29.203 15.032 -5.113 1.00 0.00 26 ASN A CA 7
ATOM 9780 C C . ASN A 1 26 ? 28.633 16.415 -4.706 1.00 0.00 26 ASN A C 7
ATOM 9781 O O . ASN A 1 26 ? 29.369 17.358 -4.400 1.00 0.00 26 ASN A O 7
ATOM 9792 N N . SER A 1 27 ? 27.302 16.533 -4.737 1.00 0.00 27 SER A N 7
ATOM 9793 C CA . SER A 1 27 ? 26.568 17.801 -4.617 1.00 0.00 27 SER A CA 7
ATOM 9794 C C . SER A 1 27 ? 25.962 18.041 -3.225 1.00 0.00 27 SER A C 7
ATOM 9795 O O . SER A 1 27 ? 26.027 17.182 -2.341 1.00 0.00 27 SER A O 7
ATOM 9803 N N . THR A 1 28 ? 25.379 19.228 -3.026 1.00 0.00 28 THR A N 7
ATOM 9804 C CA . THR A 1 28 ? 24.537 19.532 -1.855 1.00 0.00 28 THR A CA 7
ATOM 9805 C C . THR A 1 28 ? 23.070 19.237 -2.174 1.00 0.00 28 THR A C 7
ATOM 9806 O O . THR A 1 28 ? 22.636 19.302 -3.327 1.00 0.00 28 THR A O 7
ATOM 9817 N N . GLU A 1 29 ? 22.262 18.962 -1.147 1.00 0.00 29 GLU A N 7
ATOM 9818 C CA . GLU A 1 29 ? 20.826 18.703 -1.339 1.00 0.00 29 GLU A CA 7
ATOM 9819 C C . GLU A 1 29 ? 20.078 19.931 -1.876 1.00 0.00 29 GLU A C 7
ATOM 9820 O O . GLU A 1 29 ? 19.159 19.785 -2.681 1.00 0.00 29 GLU A O 7
ATOM 9832 N N . GLN A 1 30 ? 20.519 21.144 -1.512 1.00 0.00 30 GLN A N 7
ATOM 9833 C CA . GLN A 1 30 ? 19.961 22.385 -2.065 1.00 0.00 30 GLN A CA 7
ATOM 9834 C C . GLN A 1 30 ? 20.295 22.546 -3.559 1.00 0.00 30 GLN A C 7
ATOM 9835 O O . GLN A 1 30 ? 19.422 22.920 -4.338 1.00 0.00 30 GLN A O 7
ATOM 9849 N N . GLN A 1 31 ? 21.518 22.198 -3.986 1.00 0.00 31 GLN A N 7
ATOM 9850 C CA . GLN A 1 31 ? 21.895 22.225 -5.409 1.00 0.00 31 GLN A CA 7
ATOM 9851 C C . GLN A 1 31 ? 21.137 21.165 -6.224 1.00 0.00 31 GLN A C 7
ATOM 9852 O O . GLN A 1 31 ? 20.673 21.464 -7.324 1.00 0.00 31 GLN A O 7
ATOM 9866 N N . PHE A 1 32 ? 20.939 19.954 -5.687 1.00 0.00 32 PHE A N 7
ATOM 9867 C CA . PHE A 1 32 ? 20.126 18.927 -6.355 1.00 0.00 32 PHE A CA 7
ATOM 9868 C C . PHE A 1 32 ? 18.644 19.331 -6.449 1.00 0.00 32 PHE A C 7
ATOM 9869 O O . PHE A 1 32 ? 18.048 19.218 -7.522 1.00 0.00 32 PHE A O 7
ATOM 9886 N N . LEU A 1 33 ? 18.063 19.884 -5.377 1.00 0.00 33 LEU A N 7
ATOM 9887 C CA . LEU A 1 33 ? 16.694 20.418 -5.388 1.00 0.00 33 LEU A CA 7
ATOM 9888 C C . LEU A 1 33 ? 16.539 21.544 -6.420 1.00 0.00 33 LEU A C 7
ATOM 9889 O O . LEU A 1 33 ? 15.597 21.524 -7.204 1.00 0.00 33 LEU A O 7
ATOM 9905 N N . GLU A 1 34 ? 17.488 22.475 -6.488 1.00 0.00 34 GLU A N 7
ATOM 9906 C CA . GLU A 1 34 ? 17.462 23.576 -7.462 1.00 0.00 34 GLU A CA 7
ATOM 9907 C C . GLU A 1 34 ? 17.604 23.094 -8.917 1.00 0.00 34 GLU A C 7
ATOM 9908 O O . GLU A 1 34 ? 16.871 23.554 -9.793 1.00 0.00 34 GLU A O 7
ATOM 9920 N N . ALA A 1 35 ? 18.477 22.117 -9.173 1.00 0.00 35 ALA A N 7
ATOM 9921 C CA . ALA A 1 35 ? 18.613 21.486 -10.490 1.00 0.00 35 ALA A CA 7
ATOM 9922 C C . ALA A 1 35 ? 17.318 20.766 -10.913 1.00 0.00 35 ALA A C 7
ATOM 9923 O O . ALA A 1 35 ? 16.872 20.917 -12.048 1.00 0.00 35 ALA A O 7
ATOM 9930 N N . MET A 1 36 ? 16.666 20.057 -9.992 1.00 0.00 36 MET A N 7
ATOM 9931 C CA . MET A 1 36 ? 15.363 19.415 -10.222 1.00 0.00 36 MET A CA 7
ATOM 9932 C C . MET A 1 36 ? 14.224 20.430 -10.413 1.00 0.00 36 MET A C 7
ATOM 9933 O O . MET A 1 36 ? 13.380 20.235 -11.283 1.00 0.00 36 MET A O 7
ATOM 9947 N N . GLU A 1 37 ? 14.222 21.540 -9.677 1.00 0.00 37 GLU A N 7
ATOM 9948 C CA . GLU A 1 37 ? 13.237 22.619 -9.839 1.00 0.00 37 GLU A CA 7
ATOM 9949 C C . GLU A 1 37 ? 13.362 23.296 -11.216 1.00 0.00 37 GLU A C 7
ATOM 9950 O O . GLU A 1 37 ? 12.356 23.531 -11.889 1.00 0.00 37 GLU A O 7
ATOM 9962 N N . SER A 1 38 ? 14.599 23.546 -11.671 1.00 0.00 38 SER A N 7
ATOM 9963 C CA . SER A 1 38 ? 14.874 24.190 -12.968 1.00 0.00 38 SER A CA 7
ATOM 9964 C C . SER A 1 38 ? 14.527 23.325 -14.191 1.00 0.00 38 SER A C 7
ATOM 9965 O O . SER A 1 38 ? 14.272 23.840 -15.280 1.00 0.00 38 SER A O 7
ATOM 9973 N N . THR A 1 39 ? 14.518 22.002 -13.997 1.00 0.00 39 THR A N 7
ATOM 9974 C CA . THR A 1 39 ? 14.246 20.993 -15.046 1.00 0.00 39 THR A CA 7
ATOM 9975 C C . THR A 1 39 ? 12.832 20.398 -14.984 1.00 0.00 39 THR A C 7
ATOM 9976 O O . THR A 1 39 ? 12.469 19.591 -15.840 1.00 0.00 39 THR A O 7
ATOM 9987 N N . GLY A 1 40 ? 12.023 20.770 -13.982 1.00 0.00 40 GLY A N 7
ATOM 9988 C CA . GLY A 1 40 ? 10.670 20.225 -13.793 1.00 0.00 40 GLY A CA 7
ATOM 9989 C C . GLY A 1 40 ? 10.655 18.763 -13.320 1.00 0.00 40 GLY A C 7
ATOM 9990 O O . GLY A 1 40 ? 9.715 18.025 -13.614 1.00 0.00 40 GLY A O 7
ATOM 9994 N N . GLY A 1 41 ? 11.708 18.330 -12.616 1.00 0.00 41 GLY A N 7
ATOM 9995 C CA . GLY A 1 41 ? 11.837 16.968 -12.086 1.00 0.00 41 GLY A CA 7
ATOM 9996 C C . GLY A 1 41 ? 12.383 15.932 -13.069 1.00 0.00 41 GLY A C 7
ATOM 9997 O O . GLY A 1 41 ? 12.292 14.736 -12.794 1.00 0.00 41 GLY A O 7
ATOM 10001 N N . ARG A 1 42 ? 12.968 16.341 -14.205 1.00 0.00 42 ARG A N 7
ATOM 10002 C CA . ARG A 1 42 ? 13.607 15.406 -15.157 1.00 0.00 42 ARG A CA 7
ATOM 10003 C C . ARG A 1 42 ? 14.977 14.989 -14.625 1.00 0.00 42 ARG A C 7
ATOM 10004 O O . ARG A 1 42 ? 15.974 15.647 -14.900 1.00 0.00 42 ARG A O 7
ATOM 10025 N N . VAL A 1 43 ? 15.029 13.867 -13.902 1.00 0.00 43 VAL A N 7
ATOM 10026 C CA . VAL A 1 43 ? 16.226 13.424 -13.145 1.00 0.00 43 VAL A CA 7
ATOM 10027 C C . VAL A 1 43 ? 17.478 13.363 -14.023 1.00 0.00 43 VAL A C 7
ATOM 10028 O O . VAL A 1 43 ? 18.508 13.884 -13.616 1.00 0.00 43 VAL A O 7
ATOM 10041 N N . ARG A 1 44 ? 17.391 12.859 -15.262 1.00 0.00 44 ARG A N 7
ATOM 10042 C CA . ARG A 1 44 ? 18.545 12.800 -16.189 1.00 0.00 44 ARG A CA 7
ATOM 10043 C C . ARG A 1 44 ? 19.112 14.182 -16.548 1.00 0.00 44 ARG A C 7
ATOM 10044 O O . ARG A 1 44 ? 20.320 14.388 -16.520 1.00 0.00 44 ARG A O 7
ATOM 10065 N N . ILE A 1 45 ? 18.228 15.156 -16.789 1.00 0.00 45 ILE A N 7
ATOM 10066 C CA . ILE A 1 45 ? 18.618 16.545 -17.124 1.00 0.00 45 ILE A CA 7
ATOM 10067 C C . ILE A 1 45 ? 19.127 17.255 -15.861 1.00 0.00 45 ILE A C 7
ATOM 10068 O O . ILE A 1 45 ? 20.103 18.001 -15.913 1.00 0.00 45 ILE A O 7
ATOM 10084 N N . ALA A 1 46 ? 18.519 16.973 -14.703 1.00 0.00 46 ALA A N 7
ATOM 10085 C CA . ALA A 1 46 ? 18.930 17.537 -13.419 1.00 0.00 46 ALA A CA 7
ATOM 10086 C C . ALA A 1 46 ? 20.335 17.069 -13.023 1.00 0.00 46 ALA A C 7
ATOM 10087 O O . ALA A 1 46 ? 21.183 17.906 -12.731 1.00 0.00 46 ALA A O 7
ATOM 10094 N N . ILE A 1 47 ? 20.633 15.764 -13.097 1.00 0.00 47 ILE A N 7
ATOM 10095 C CA . ILE A 1 47 ? 21.983 15.253 -12.798 1.00 0.00 47 ILE A CA 7
ATOM 10096 C C . ILE A 1 47 ? 22.999 15.694 -13.861 1.00 0.00 47 ILE A C 7
ATOM 10097 O O . ILE A 1 47 ? 24.116 16.057 -13.505 1.00 0.00 47 ILE A O 7
ATOM 10113 N N . ALA A 1 48 ? 22.603 15.780 -15.140 1.00 0.00 48 ALA A N 7
ATOM 10114 C CA . ALA A 1 48 ? 23.447 16.365 -16.187 1.00 0.00 48 ALA A CA 7
ATOM 10115 C C . ALA A 1 48 ? 23.841 17.825 -15.892 1.00 0.00 48 ALA A C 7
ATOM 10116 O O . ALA A 1 48 ? 25.023 18.158 -15.962 1.00 0.00 48 ALA A O 7
ATOM 10123 N N . LYS A 1 49 ? 22.885 18.678 -15.479 1.00 0.00 49 LYS A N 7
ATOM 10124 C CA . LYS A 1 49 ? 23.144 20.071 -15.073 1.00 0.00 49 LYS A CA 7
ATOM 10125 C C . LYS A 1 49 ? 23.985 20.151 -13.792 1.00 0.00 49 LYS A C 7
ATOM 10126 O O . LYS A 1 49 ? 24.937 20.922 -13.706 1.00 0.00 49 LYS A O 7
ATOM 10145 N N . LEU A 1 50 ? 23.671 19.304 -12.811 1.00 0.00 50 LEU A N 7
ATOM 10146 C CA . LEU A 1 50 ? 24.372 19.236 -11.528 1.00 0.00 50 LEU A CA 7
ATOM 10147 C C . LEU A 1 50 ? 25.843 18.813 -11.692 1.00 0.00 50 LEU A C 7
ATOM 10148 O O . LEU A 1 50 ? 26.692 19.246 -10.918 1.00 0.00 50 LEU A O 7
ATOM 10164 N N . LEU A 1 51 ? 26.160 18.018 -12.723 1.00 0.00 51 LEU A N 7
ATOM 10165 C CA . LEU A 1 51 ? 27.542 17.716 -13.127 1.00 0.00 51 LEU A CA 7
ATOM 10166 C C . LEU A 1 51 ? 28.169 18.824 -13.991 1.00 0.00 51 LEU A C 7
ATOM 10167 O O . LEU A 1 51 ? 29.319 19.183 -13.747 1.00 0.00 51 LEU A O 7
ATOM 10183 N N . SER A 1 52 ? 27.453 19.399 -14.964 1.00 0.00 52 SER A N 7
ATOM 10184 C CA . SER A 1 52 ? 28.017 20.390 -15.905 1.00 0.00 52 SER A CA 7
ATOM 10185 C C . SER A 1 52 ? 28.332 21.753 -15.272 1.00 0.00 52 SER A C 7
ATOM 10186 O O . SER A 1 52 ? 29.243 22.447 -15.732 1.00 0.00 52 SER A O 7
ATOM 10194 N N . LYS A 1 53 ? 27.640 22.115 -14.179 1.00 0.00 53 LYS A N 7
ATOM 10195 C CA . LYS A 1 53 ? 27.968 23.275 -13.327 1.00 0.00 53 LYS A CA 7
ATOM 10196 C C . LYS A 1 53 ? 29.228 23.078 -12.471 1.00 0.00 53 LYS A C 7
ATOM 10197 O O . LYS A 1 53 ? 29.763 24.055 -11.942 1.00 0.00 53 LYS A O 7
ATOM 10216 N N . GLN A 1 54 ? 29.701 21.837 -12.332 1.00 0.00 54 GLN A N 7
ATOM 10217 C CA . GLN A 1 54 ? 30.918 21.478 -11.597 1.00 0.00 54 GLN A CA 7
ATOM 10218 C C . GLN A 1 54 ? 32.107 21.205 -12.546 1.00 0.00 54 GLN A C 7
ATOM 10219 O O . GLN A 1 54 ? 31.952 21.127 -13.768 1.00 0.00 54 GLN A O 7
ATOM 10233 N N . THR A 1 55 ? 33.305 20.992 -11.988 1.00 0.00 55 THR A N 7
ATOM 10234 C CA . THR A 1 55 ? 34.525 20.618 -12.743 1.00 0.00 55 THR A CA 7
ATOM 10235 C C . THR A 1 55 ? 34.407 19.275 -13.486 1.00 0.00 55 THR A C 7
ATOM 10236 O O . THR A 1 55 ? 35.167 19.019 -14.422 1.00 0.00 55 THR A O 7
ATOM 10247 N N . SER A 1 56 ? 33.423 18.441 -13.124 1.00 0.00 56 SER A N 7
ATOM 10248 C CA . SER A 1 56 ? 33.052 17.199 -13.824 1.00 0.00 56 SER A CA 7
ATOM 10249 C C . SER A 1 56 ? 32.435 17.415 -15.220 1.00 0.00 56 SER A C 7
ATOM 10250 O O . SER A 1 56 ? 32.279 16.450 -15.971 1.00 0.00 56 SER A O 7
ATOM 10258 N N . GLY A 1 57 ? 32.071 18.652 -15.583 1.00 0.00 57 GLY A N 7
ATOM 10259 C CA . GLY A 1 57 ? 31.491 19.000 -16.887 1.00 0.00 57 GLY A CA 7
ATOM 10260 C C . GLY A 1 57 ? 32.428 18.794 -18.090 1.00 0.00 57 GLY A C 7
ATOM 10261 O O . GLY A 1 57 ? 33.654 18.747 -17.955 1.00 0.00 57 GLY A O 7
ATOM 10265 N N . GLY A 1 58 ? 31.829 18.680 -19.282 1.00 0.00 58 GLY A N 7
ATOM 10266 C CA . GLY A 1 58 ? 32.534 18.516 -20.562 1.00 0.00 58 GLY A CA 7
ATOM 10267 C C . GLY A 1 58 ? 33.143 19.809 -21.131 1.00 0.00 58 GLY A C 7
ATOM 10268 O O . GLY A 1 58 ? 33.164 20.859 -20.485 1.00 0.00 58 GLY A O 7
ATOM 10272 N N . SER A 1 59 ? 33.624 19.731 -22.376 1.00 0.00 59 SER A N 7
ATOM 10273 C CA . SER A 1 59 ? 34.379 20.801 -23.055 1.00 0.00 59 SER A CA 7
ATOM 10274 C C . SER A 1 59 ? 33.531 21.991 -23.546 1.00 0.00 59 SER A C 7
ATOM 10275 O O . SER A 1 59 ? 34.091 22.998 -23.986 1.00 0.00 59 SER A O 7
ATOM 10283 N N . GLY A 1 60 ? 32.195 21.902 -23.483 1.00 0.00 60 GLY A N 7
ATOM 10284 C CA . GLY A 1 60 ? 31.277 22.992 -23.854 1.00 0.00 60 GLY A CA 7
ATOM 10285 C C . GLY A 1 60 ? 31.152 23.239 -25.365 1.00 0.00 60 GLY A C 7
ATOM 10286 O O . GLY A 1 60 ? 30.881 24.365 -25.787 1.00 0.00 60 GLY A O 7
ATOM 10290 N N . GLY A 1 61 ? 31.375 22.205 -26.188 1.00 0.00 61 GLY A N 7
ATOM 10291 C CA . GLY A 1 61 ? 31.372 22.288 -27.658 1.00 0.00 61 GLY A CA 7
ATOM 10292 C C . GLY A 1 61 ? 29.987 22.387 -28.321 1.00 0.00 61 GLY A C 7
ATOM 10293 O O . GLY A 1 61 ? 29.910 22.656 -29.523 1.00 0.00 61 GLY A O 7
ATOM 10297 N N . SER A 1 62 ? 28.897 22.186 -27.565 1.00 0.00 62 SER A N 7
ATOM 10298 C CA . SER A 1 62 ? 27.491 22.300 -28.019 1.00 0.00 62 SER A CA 7
ATOM 10299 C C . SER A 1 62 ? 27.156 21.463 -29.271 1.00 0.00 62 SER A C 7
ATOM 10300 O O . SER A 1 62 ? 26.403 21.899 -30.148 1.00 0.00 62 SER A O 7
ATOM 10308 N N . LYS A 1 63 ? 27.704 20.238 -29.350 1.00 0.00 63 LYS A N 7
ATOM 10309 C CA . LYS A 1 63 ? 27.686 19.349 -30.538 1.00 0.00 63 LYS A CA 7
ATOM 10310 C C . LYS A 1 63 ? 26.282 19.067 -31.092 1.00 0.00 63 LYS A C 7
ATOM 10311 O O . LYS A 1 63 ? 26.112 18.919 -32.301 1.00 0.00 63 LYS A O 7
ATOM 10330 N N . LEU A 1 64 ? 25.281 19.028 -30.210 1.00 0.00 64 LEU A N 7
ATOM 10331 C CA . LEU A 1 64 ? 23.885 18.677 -30.516 1.00 0.00 64 LEU A CA 7
ATOM 10332 C C . LEU A 1 64 ? 22.908 19.869 -30.391 1.00 0.00 64 LEU A C 7
ATOM 10333 O O . LEU A 1 64 ? 21.693 19.684 -30.475 1.00 0.00 64 LEU A O 7
ATOM 10349 N N . GLY A 1 65 ? 23.425 21.092 -30.207 1.00 0.00 65 GLY A N 7
ATOM 10350 C CA . GLY A 1 65 ? 22.632 22.329 -30.101 1.00 0.00 65 GLY A CA 7
ATOM 10351 C C . GLY A 1 65 ? 22.244 22.975 -31.444 1.00 0.00 65 GLY A C 7
ATOM 10352 O O . GLY A 1 65 ? 21.474 23.939 -31.458 1.00 0.00 65 GLY A O 7
ATOM 10356 N N . GLY A 1 66 ? 22.778 22.473 -32.564 1.00 0.00 66 GLY A N 7
ATOM 10357 C CA . GLY A 1 66 ? 22.513 22.972 -33.921 1.00 0.00 66 GLY A CA 7
ATOM 10358 C C . GLY A 1 66 ? 21.171 22.523 -34.523 1.00 0.00 66 GLY A C 7
ATOM 10359 O O . GLY A 1 66 ? 20.346 21.877 -33.867 1.00 0.00 66 GLY A O 7
ATOM 10363 N N . SER A 1 67 ? 20.959 22.857 -35.800 1.00 0.00 67 SER A N 7
ATOM 10364 C CA . SER A 1 67 ? 19.741 22.525 -36.562 1.00 0.00 67 SER A CA 7
ATOM 10365 C C . SER A 1 67 ? 19.450 21.016 -36.571 1.00 0.00 67 SER A C 7
ATOM 10366 O O . SER A 1 67 ? 20.349 20.194 -36.772 1.00 0.00 67 SER A O 7
ATOM 10374 N N . GLY A 1 68 ? 18.184 20.645 -36.346 1.00 0.00 68 GLY A N 7
ATOM 10375 C CA . GLY A 1 68 ? 17.735 19.247 -36.227 1.00 0.00 68 GLY A CA 7
ATOM 10376 C C . GLY A 1 68 ? 18.015 18.581 -34.870 1.00 0.00 68 GLY A C 7
ATOM 10377 O O . GLY A 1 68 ? 17.649 17.419 -34.679 1.00 0.00 68 GLY A O 7
ATOM 10381 N N . GLY A 1 69 ? 18.628 19.293 -33.913 1.00 0.00 69 GLY A N 7
ATOM 10382 C CA . GLY A 1 69 ? 18.884 18.797 -32.551 1.00 0.00 69 GLY A CA 7
ATOM 10383 C C . GLY A 1 69 ? 17.607 18.579 -31.727 1.00 0.00 69 GLY A C 7
ATOM 10384 O O . GLY A 1 69 ? 17.534 17.638 -30.935 1.00 0.00 69 GLY A O 7
ATOM 10388 N N . SER A 1 70 ? 16.571 19.396 -31.959 1.00 0.00 70 SER A N 7
ATOM 10389 C CA . SER A 1 70 ? 15.216 19.193 -31.419 1.00 0.00 70 SER A CA 7
ATOM 10390 C C . SER A 1 70 ? 14.475 18.115 -32.222 1.00 0.00 70 SER A C 7
ATOM 10391 O O . SER A 1 70 ? 14.352 18.224 -33.444 1.00 0.00 70 SER A O 7
ATOM 10399 N N . ARG A 1 71 ? 13.980 17.068 -31.541 1.00 0.00 71 ARG A N 7
ATOM 10400 C CA . ARG A 1 71 ? 13.421 15.847 -32.170 1.00 0.00 71 ARG A CA 7
ATOM 10401 C C . ARG A 1 71 ? 11.883 15.775 -32.178 1.00 0.00 71 ARG A C 7
ATOM 10402 O O . ARG A 1 71 ? 11.319 14.775 -32.630 1.00 0.00 71 ARG A O 7
ATOM 10423 N N . LYS A 1 72 ? 11.208 16.826 -31.698 1.00 0.00 72 LYS A N 7
ATOM 10424 C CA . LYS A 1 72 ? 9.737 16.972 -31.654 1.00 0.00 72 LYS A CA 7
ATOM 10425 C C . LYS A 1 72 ? 9.275 18.399 -31.987 1.00 0.00 72 LYS A C 7
ATOM 10426 O O . LYS A 1 72 ? 10.036 19.358 -31.844 1.00 0.00 72 LYS A O 7
ATOM 10445 N N . ASP A 1 73 ? 8.015 18.525 -32.399 1.00 0.00 73 ASP A N 7
ATOM 10446 C CA . ASP A 1 73 ? 7.319 19.794 -32.658 1.00 0.00 73 ASP A CA 7
ATOM 10447 C C . ASP A 1 73 ? 5.818 19.667 -32.321 1.00 0.00 73 ASP A C 7
ATOM 10448 O O . ASP A 1 73 ? 5.213 18.621 -32.577 1.00 0.00 73 ASP A O 7
ATOM 10457 N N . LEU A 1 74 ? 5.224 20.729 -31.752 1.00 0.00 74 LEU A N 7
ATOM 10458 C CA . LEU A 1 74 ? 3.870 20.746 -31.162 1.00 0.00 74 LEU A CA 7
ATOM 10459 C C . LEU A 1 74 ? 3.670 19.665 -30.065 1.00 0.00 74 LEU A C 7
ATOM 10460 O O . LEU A 1 74 ? 4.631 19.068 -29.566 1.00 0.00 74 LEU A O 7
ATOM 10476 N N . SER A 1 75 ? 2.424 19.450 -29.631 1.00 0.00 75 SER A N 7
ATOM 10477 C CA . SER A 1 75 ? 2.061 18.483 -28.580 1.00 0.00 75 SER A CA 7
ATOM 10478 C C . SER A 1 75 ? 2.345 17.026 -28.982 1.00 0.00 75 SER A C 7
ATOM 10479 O O . SER A 1 75 ? 2.153 16.636 -30.139 1.00 0.00 75 SER A O 7
ATOM 10487 N N . VAL A 1 76 ? 2.761 16.208 -28.008 1.00 0.00 76 VAL A N 7
ATOM 10488 C CA . VAL A 1 76 ? 3.068 14.766 -28.157 1.00 0.00 76 VAL A CA 7
ATOM 10489 C C . VAL A 1 76 ? 2.450 13.926 -27.025 1.00 0.00 76 VAL A C 7
ATOM 10490 O O . VAL A 1 76 ? 2.056 14.459 -25.983 1.00 0.00 76 VAL A O 7
ATOM 10503 N N . LYS A 1 77 ? 2.369 12.603 -27.227 1.00 0.00 77 LYS A N 7
ATOM 10504 C CA . LYS A 1 77 ? 1.833 11.644 -26.241 1.00 0.00 77 LYS A CA 7
ATOM 10505 C C . LYS A 1 77 ? 2.739 11.510 -25.006 1.00 0.00 77 LYS A C 7
ATOM 10506 O O . LYS A 1 77 ? 3.961 11.665 -25.096 1.00 0.00 77 LYS A O 7
ATOM 10525 N N . GLY A 1 78 ? 2.133 11.199 -23.856 1.00 0.00 78 GLY A N 7
ATOM 10526 C CA . GLY A 1 78 ? 2.829 10.987 -22.578 1.00 0.00 78 GLY A CA 7
ATOM 10527 C C . GLY A 1 78 ? 3.598 9.661 -22.493 1.00 0.00 78 GLY A C 7
ATOM 10528 O O . GLY A 1 78 ? 3.410 8.757 -23.314 1.00 0.00 78 GLY A O 7
ATOM 10532 N N . MET A 1 79 ? 4.461 9.547 -21.479 1.00 0.00 79 MET A N 7
ATOM 10533 C CA . MET A 1 79 ? 5.275 8.359 -21.165 1.00 0.00 79 MET A CA 7
ATOM 10534 C C . MET A 1 79 ? 5.244 8.040 -19.657 1.00 0.00 79 MET A C 7
ATOM 10535 O O . MET A 1 79 ? 4.988 8.924 -18.832 1.00 0.00 79 MET A O 7
ATOM 10549 N N . LEU A 1 80 ? 5.508 6.777 -19.298 1.00 0.00 80 LEU A N 7
ATOM 10550 C CA . LEU A 1 80 ? 5.467 6.255 -17.924 1.00 0.00 80 LEU A CA 7
ATOM 10551 C C . LEU A 1 80 ? 6.820 5.645 -17.516 1.00 0.00 80 LEU A C 7
ATOM 10552 O O . LEU A 1 80 ? 7.445 4.924 -18.300 1.00 0.00 80 LEU A O 7
ATOM 10568 N N . TYR A 1 81 ? 7.246 5.908 -16.275 1.00 0.00 81 TYR A N 7
ATOM 10569 C CA . TYR A 1 81 ? 8.525 5.461 -15.703 1.00 0.00 81 TYR A CA 7
ATOM 10570 C C . TYR A 1 81 ? 8.357 4.959 -14.259 1.00 0.00 81 TYR A C 7
ATOM 10571 O O . TYR A 1 81 ? 7.477 5.422 -13.530 1.00 0.00 81 TYR A O 7
ATOM 10589 N N . ASP A 1 82 ? 9.239 4.059 -13.810 1.00 0.00 82 ASP A N 7
ATOM 10590 C CA . ASP A 1 82 ? 9.325 3.665 -12.392 1.00 0.00 82 ASP A CA 7
ATOM 10591 C C . ASP A 1 82 ? 9.953 4.784 -11.536 1.00 0.00 82 ASP A C 7
ATOM 10592 O O . ASP A 1 82 ? 9.471 5.096 -10.445 1.00 0.00 82 ASP A O 7
ATOM 10601 N N . SER A 1 83 ? 10.980 5.451 -12.075 1.00 0.00 83 SER A N 7
ATOM 10602 C CA . SER A 1 83 ? 11.643 6.642 -11.526 1.00 0.00 83 SER A CA 7
ATOM 10603 C C . SER A 1 83 ? 10.923 7.940 -11.943 1.00 0.00 83 SER A C 7
ATOM 10604 O O . SER A 1 83 ? 11.530 8.883 -12.455 1.00 0.00 83 SER A O 7
ATOM 10612 N N . ASP A 1 84 ? 9.599 7.972 -11.756 1.00 0.00 84 ASP A N 7
ATOM 10613 C CA . ASP A 1 84 ? 8.702 9.050 -12.195 1.00 0.00 84 ASP A CA 7
ATOM 10614 C C . ASP A 1 84 ? 9.151 10.455 -11.737 1.00 0.00 84 ASP A C 7
ATOM 10615 O O . ASP A 1 84 ? 9.420 10.695 -10.556 1.00 0.00 84 ASP A O 7
ATOM 10624 N N . SER A 1 85 ? 9.197 11.396 -12.686 1.00 0.00 85 SER A N 7
ATOM 10625 C CA . SER A 1 85 ? 9.716 12.758 -12.488 1.00 0.00 85 SER A CA 7
ATOM 10626 C C . SER A 1 85 ? 9.024 13.507 -11.349 1.00 0.00 85 SER A C 7
ATOM 10627 O O . SER A 1 85 ? 9.694 14.041 -10.463 1.00 0.00 85 SER A O 7
ATOM 10635 N N . GLN A 1 86 ? 7.689 13.512 -11.328 1.00 0.00 86 GLN A N 7
ATOM 10636 C CA . GLN A 1 86 ? 6.905 14.201 -10.300 1.00 0.00 86 GLN A CA 7
ATOM 10637 C C . GLN A 1 86 ? 6.980 13.498 -8.937 1.00 0.00 86 GLN A C 7
ATOM 10638 O O . GLN A 1 86 ? 7.099 14.176 -7.919 1.00 0.00 86 GLN A O 7
ATOM 10652 N N . GLN A 1 87 ? 6.978 12.162 -8.893 1.00 0.00 87 GLN A N 7
ATOM 10653 C CA . GLN A 1 87 ? 7.097 11.404 -7.639 1.00 0.00 87 GLN A CA 7
ATOM 10654 C C . GLN A 1 87 ? 8.464 11.619 -6.966 1.00 0.00 87 GLN A C 7
ATOM 10655 O O . GLN A 1 87 ? 8.529 11.903 -5.769 1.00 0.00 87 GLN A O 7
ATOM 10669 N N . ILE A 1 88 ? 9.561 11.545 -7.729 1.00 0.00 88 ILE A N 7
ATOM 10670 C CA . ILE A 1 88 ? 10.918 11.782 -7.209 1.00 0.00 88 ILE A CA 7
ATOM 10671 C C . ILE A 1 88 ? 11.098 13.259 -6.839 1.00 0.00 88 ILE A C 7
ATOM 10672 O O . ILE A 1 88 ? 11.622 13.550 -5.764 1.00 0.00 88 ILE A O 7
ATOM 10688 N N . LEU A 1 89 ? 10.602 14.195 -7.656 1.00 0.00 89 LEU A N 7
ATOM 10689 C CA . LEU A 1 89 ? 10.593 15.632 -7.315 1.00 0.00 89 LEU A CA 7
ATOM 10690 C C . LEU A 1 89 ? 9.834 15.906 -6.005 1.00 0.00 89 LEU A C 7
ATOM 10691 O O . LEU A 1 89 ? 10.347 16.619 -5.146 1.00 0.00 89 LEU A O 7
ATOM 10707 N N . ASN A 1 90 ? 8.654 15.310 -5.812 1.00 0.00 90 ASN A N 7
ATOM 10708 C CA . ASN A 1 90 ? 7.882 15.441 -4.573 1.00 0.00 90 ASN A CA 7
ATOM 10709 C C . ASN A 1 90 ? 8.655 14.886 -3.365 1.00 0.00 90 ASN A C 7
ATOM 10710 O O . ASN A 1 90 ? 8.806 15.591 -2.366 1.00 0.00 90 ASN A O 7
ATOM 10721 N N . ARG A 1 91 ? 9.242 13.685 -3.475 1.00 0.00 91 ARG A N 7
ATOM 10722 C CA . ARG A 1 91 ? 10.042 13.090 -2.387 1.00 0.00 91 ARG A CA 7
ATOM 10723 C C . ARG A 1 91 ? 11.298 13.911 -2.072 1.00 0.00 91 ARG A C 7
ATOM 10724 O O . ARG A 1 91 ? 11.651 14.065 -0.905 1.00 0.00 91 ARG A O 7
ATOM 10745 N N . LEU A 1 92 ? 11.936 14.505 -3.083 1.00 0.00 92 LEU A N 7
ATOM 10746 C CA . LEU A 1 92 ? 13.070 15.419 -2.892 1.00 0.00 92 LEU A CA 7
ATOM 10747 C C . LEU A 1 92 ? 12.634 16.734 -2.231 1.00 0.00 92 LEU A C 7
ATOM 10748 O O . LEU A 1 92 ? 13.325 17.213 -1.336 1.00 0.00 92 LEU A O 7
ATOM 10764 N N . ARG A 1 93 ? 11.475 17.296 -2.595 1.00 0.00 93 ARG A N 7
ATOM 10765 C CA . ARG A 1 93 ? 10.942 18.516 -1.956 1.00 0.00 93 ARG A CA 7
ATOM 10766 C C . ARG A 1 93 ? 10.630 18.277 -0.476 1.00 0.00 93 ARG A C 7
ATOM 10767 O O . ARG A 1 93 ? 10.971 19.111 0.354 1.00 0.00 93 ARG A O 7
ATOM 10788 N N . GLU A 1 94 ? 10.089 17.112 -0.126 1.00 0.00 94 GLU A N 7
ATOM 10789 C CA . GLU A 1 94 ? 9.923 16.700 1.277 1.00 0.00 94 GLU A CA 7
ATOM 10790 C C . GLU A 1 94 ? 11.281 16.588 1.992 1.00 0.00 94 GLU A C 7
ATOM 10791 O O . GLU A 1 94 ? 11.484 17.230 3.026 1.00 0.00 94 GLU A O 7
ATOM 10803 N N . ARG A 1 95 ? 12.235 15.832 1.421 1.00 0.00 95 ARG A N 7
ATOM 10804 C CA . ARG A 1 95 ? 13.555 15.575 2.035 1.00 0.00 95 ARG A CA 7
ATOM 10805 C C . ARG A 1 95 ? 14.365 16.857 2.281 1.00 0.00 95 ARG A C 7
ATOM 10806 O O . ARG A 1 95 ? 15.006 16.982 3.324 1.00 0.00 95 ARG A O 7
ATOM 10827 N N . VAL A 1 96 ? 14.328 17.795 1.330 1.00 0.00 96 VAL A N 7
ATOM 10828 C CA . VAL A 1 96 ? 15.168 19.010 1.348 1.00 0.00 96 VAL A CA 7
ATOM 10829 C C . VAL A 1 96 ? 14.453 20.225 1.958 1.00 0.00 96 VAL A C 7
ATOM 10830 O O . VAL A 1 96 ? 15.103 21.032 2.625 1.00 0.00 96 VAL A O 7
ATOM 10843 N N . SER A 1 97 ? 13.132 20.347 1.778 1.00 0.00 97 SER A N 7
ATOM 10844 C CA . SER A 1 97 ? 12.355 21.552 2.127 1.00 0.00 97 SER A CA 7
ATOM 10845 C C . SER A 1 97 ? 11.145 21.297 3.049 1.00 0.00 97 SER A C 7
ATOM 10846 O O . SER A 1 97 ? 10.507 22.261 3.481 1.00 0.00 97 SER A O 7
ATOM 10854 N N . GLY A 1 98 ? 10.818 20.041 3.380 1.00 0.00 98 GLY A N 7
ATOM 10855 C CA . GLY A 1 98 ? 9.768 19.692 4.346 1.00 0.00 98 GLY A CA 7
ATOM 10856 C C . GLY A 1 98 ? 10.182 19.898 5.814 1.00 0.00 98 GLY A C 7
ATOM 10857 O O . GLY A 1 98 ? 11.350 20.144 6.127 1.00 0.00 98 GLY A O 7
ATOM 10861 N N . SER A 1 99 ? 9.208 19.783 6.724 1.00 0.00 99 SER A N 7
ATOM 10862 C CA . SER A 1 99 ? 9.393 19.893 8.182 1.00 0.00 99 SER A CA 7
ATOM 10863 C C . SER A 1 99 ? 8.372 19.047 8.957 1.00 0.00 99 SER A C 7
ATOM 10864 O O . SER A 1 99 ? 7.288 18.734 8.456 1.00 0.00 99 SER A O 7
ATOM 10872 N N . THR A 1 100 ? 8.724 18.685 10.194 1.00 0.00 100 THR A N 7
ATOM 10873 C CA . THR A 1 100 ? 7.933 17.827 11.101 1.00 0.00 100 THR A CA 7
ATOM 10874 C C . THR A 1 100 ? 7.430 18.558 12.358 1.00 0.00 100 THR A C 7
ATOM 10875 O O . THR A 1 100 ? 6.698 17.970 13.159 1.00 0.00 100 THR A O 7
ATOM 10886 N N . ALA A 1 101 ? 7.787 19.839 12.528 1.00 0.00 101 ALA A N 7
ATOM 10887 C CA . ALA A 1 101 ? 7.393 20.689 13.656 1.00 0.00 101 ALA A CA 7
ATOM 10888 C C . ALA A 1 101 ? 6.032 21.397 13.444 1.00 0.00 101 ALA A C 7
ATOM 10889 O O . ALA A 1 101 ? 5.524 21.487 12.321 1.00 0.00 101 ALA A O 7
ATOM 10896 N N . GLN A 1 102 ? 5.454 21.918 14.534 1.00 0.00 102 GLN A N 7
ATOM 10897 C CA . GLN A 1 102 ? 4.167 22.634 14.574 1.00 0.00 102 GLN A CA 7
ATOM 10898 C C . GLN A 1 102 ? 4.328 24.050 15.164 1.00 0.00 102 GLN A C 7
ATOM 10899 O O . GLN A 1 102 ? 5.240 24.310 15.956 1.00 0.00 102 GLN A O 7
ATOM 10913 N N . SER A 1 103 ? 3.431 24.965 14.786 1.00 0.00 103 SER A N 7
ATOM 10914 C CA . SER A 1 103 ? 3.417 26.375 15.219 1.00 0.00 103 SER A CA 7
ATOM 10915 C C . SER A 1 103 ? 1.987 26.930 15.369 1.00 0.00 103 SER A C 7
ATOM 10916 O O . SER A 1 103 ? 1.024 26.372 14.825 1.00 0.00 103 SER A O 7
ATOM 10924 N N . ALA A 1 104 ? 1.843 28.025 16.129 1.00 0.00 104 ALA A N 7
ATOM 10925 C CA . ALA A 1 104 ? 0.569 28.716 16.381 1.00 0.00 104 ALA A CA 7
ATOM 10926 C C . ALA A 1 104 ? 0.125 29.606 15.197 1.00 0.00 104 ALA A C 7
ATOM 10927 O O . ALA A 1 104 ? 0.950 30.396 14.680 1.00 0.00 104 ALA A O 7
ATOM 10935 N N . SER A 1 1 ? -10.303 -14.306 6.445 1.00 0.00 1 SER A N 8
ATOM 10936 C CA . SER A 1 1 ? -10.099 -13.930 7.871 1.00 0.00 1 SER A CA 8
ATOM 10937 C C . SER A 1 1 ? -10.080 -12.407 8.067 1.00 0.00 1 SER A C 8
ATOM 10938 O O . SER A 1 1 ? -11.074 -11.845 8.529 1.00 0.00 1 SER A O 8
ATOM 10948 N N . VAL A 1 2 ? -8.984 -11.721 7.706 1.00 0.00 2 VAL A N 8
ATOM 10949 C CA . VAL A 1 2 ? -8.796 -10.255 7.819 1.00 0.00 2 VAL A CA 8
ATOM 10950 C C . VAL A 1 2 ? -8.232 -9.644 6.527 1.00 0.00 2 VAL A C 8
ATOM 10951 O O . VAL A 1 2 ? -7.599 -10.335 5.723 1.00 0.00 2 VAL A O 8
ATOM 10964 N N . SER A 1 3 ? -8.443 -8.340 6.327 1.00 0.00 3 SER A N 8
ATOM 10965 C CA . SER A 1 3 ? -7.962 -7.590 5.153 1.00 0.00 3 SER A CA 8
ATOM 10966 C C . SER A 1 3 ? -6.442 -7.401 5.173 1.00 0.00 3 SER A C 8
ATOM 10967 O O . SER A 1 3 ? -5.859 -7.044 6.202 1.00 0.00 3 SER A O 8
ATOM 10975 N N . ILE A 1 4 ? -5.803 -7.618 4.020 1.00 0.00 4 ILE A N 8
ATOM 10976 C CA . ILE A 1 4 ? -4.334 -7.621 3.835 1.00 0.00 4 ILE A CA 8
ATOM 10977 C C . ILE A 1 4 ? -3.830 -6.701 2.699 1.00 0.00 4 ILE A C 8
ATOM 10978 O O . ILE A 1 4 ? -2.629 -6.652 2.432 1.00 0.00 4 ILE A O 8
ATOM 10994 N N . LEU A 1 5 ? -4.715 -5.917 2.066 1.00 0.00 5 LEU A N 8
ATOM 10995 C CA . LEU A 1 5 ? -4.376 -4.929 1.021 1.00 0.00 5 LEU A CA 8
ATOM 10996 C C . LEU A 1 5 ? -4.007 -3.568 1.652 1.00 0.00 5 LEU A C 8
ATOM 10997 O O . LEU A 1 5 ? -4.632 -2.535 1.386 1.00 0.00 5 LEU A O 8
ATOM 11013 N N . ARG A 1 6 ? -3.019 -3.593 2.557 1.00 0.00 6 ARG A N 8
ATOM 11014 C CA . ARG A 1 6 ? -2.629 -2.478 3.442 1.00 0.00 6 ARG A CA 8
ATOM 11015 C C . ARG A 1 6 ? -1.549 -1.573 2.825 1.00 0.00 6 ARG A C 8
ATOM 11016 O O . ARG A 1 6 ? -0.805 -2.001 1.938 1.00 0.00 6 ARG A O 8
ATOM 11037 N N . SER A 1 7 ? -1.469 -0.340 3.346 1.00 0.00 7 SER A N 8
ATOM 11038 C CA . SER A 1 7 ? -0.456 0.691 3.042 1.00 0.00 7 SER A CA 8
ATOM 11039 C C . SER A 1 7 ? -0.187 0.915 1.534 1.00 0.00 7 SER A C 8
ATOM 11040 O O . SER A 1 7 ? -1.110 0.828 0.718 1.00 0.00 7 SER A O 8
ATOM 11048 N N . SER A 1 8 ? 1.041 1.297 1.159 1.00 0.00 8 SER A N 8
ATOM 11049 C CA . SER A 1 8 ? 1.460 1.650 -0.208 1.00 0.00 8 SER A CA 8
ATOM 11050 C C . SER A 1 8 ? 2.956 1.351 -0.440 1.00 0.00 8 SER A C 8
ATOM 11051 O O . SER A 1 8 ? 3.644 0.843 0.451 1.00 0.00 8 SER A O 8
ATOM 11059 N N . VAL A 1 9 ? 3.472 1.659 -1.636 1.00 0.00 9 VAL A N 8
ATOM 11060 C CA . VAL A 1 9 ? 4.890 1.490 -2.019 1.00 0.00 9 VAL A CA 8
ATOM 11061 C C . VAL A 1 9 ? 5.807 2.275 -1.068 1.00 0.00 9 VAL A C 8
ATOM 11062 O O . VAL A 1 9 ? 5.553 3.445 -0.768 1.00 0.00 9 VAL A O 8
ATOM 11075 N N . ASN A 1 10 ? 6.880 1.633 -0.591 1.00 0.00 10 ASN A N 8
ATOM 11076 C CA . ASN A 1 10 ? 7.791 2.196 0.412 1.00 0.00 10 ASN A CA 8
ATOM 11077 C C . ASN A 1 10 ? 8.678 3.315 -0.175 1.00 0.00 10 ASN A C 8
ATOM 11078 O O . ASN A 1 10 ? 9.394 3.109 -1.158 1.00 0.00 10 ASN A O 8
ATOM 11089 N N . HIS A 1 11 ? 8.683 4.491 0.466 1.00 0.00 11 HIS A N 8
ATOM 11090 C CA . HIS A 1 11 ? 9.478 5.666 0.063 1.00 0.00 11 HIS A CA 8
ATOM 11091 C C . HIS A 1 11 ? 10.989 5.503 0.278 1.00 0.00 11 HIS A C 8
ATOM 11092 O O . HIS A 1 11 ? 11.761 6.251 -0.318 1.00 0.00 11 HIS A O 8
ATOM 11106 N N . ARG A 1 12 ? 11.435 4.519 1.072 1.00 0.00 12 ARG A N 8
ATOM 11107 C CA . ARG A 1 12 ? 12.865 4.277 1.363 1.00 0.00 12 ARG A CA 8
ATOM 11108 C C . ARG A 1 12 ? 13.701 4.014 0.108 1.00 0.00 12 ARG A C 8
ATOM 11109 O O . ARG A 1 12 ? 14.836 4.467 0.031 1.00 0.00 12 ARG A O 8
ATOM 11130 N N . GLU A 1 13 ? 13.133 3.355 -0.902 1.00 0.00 13 GLU A N 8
ATOM 11131 C CA . GLU A 1 13 ? 13.818 3.130 -2.189 1.00 0.00 13 GLU A CA 8
ATOM 11132 C C . GLU A 1 13 ? 14.004 4.441 -2.980 1.00 0.00 13 GLU A C 8
ATOM 11133 O O . GLU A 1 13 ? 15.052 4.667 -3.583 1.00 0.00 13 GLU A O 8
ATOM 11145 N N . VAL A 1 14 ? 13.019 5.348 -2.918 1.00 0.00 14 VAL A N 8
ATOM 11146 C CA . VAL A 1 14 ? 13.096 6.687 -3.535 1.00 0.00 14 VAL A CA 8
ATOM 11147 C C . VAL A 1 14 ? 14.114 7.566 -2.795 1.00 0.00 14 VAL A C 8
ATOM 11148 O O . VAL A 1 14 ? 14.916 8.257 -3.419 1.00 0.00 14 VAL A O 8
ATOM 11161 N N . ASP A 1 15 ? 14.131 7.503 -1.459 1.00 0.00 15 ASP A N 8
ATOM 11162 C CA . ASP A 1 15 ? 15.114 8.205 -0.626 1.00 0.00 15 ASP A CA 8
ATOM 11163 C C . ASP A 1 15 ? 16.551 7.688 -0.835 1.00 0.00 15 ASP A C 8
ATOM 11164 O O . ASP A 1 15 ? 17.485 8.481 -0.948 1.00 0.00 15 ASP A O 8
ATOM 11173 N N . GLU A 1 16 ? 16.725 6.370 -0.967 1.00 0.00 16 GLU A N 8
ATOM 11174 C CA . GLU A 1 16 ? 18.000 5.746 -1.331 1.00 0.00 16 GLU A CA 8
ATOM 11175 C C . GLU A 1 16 ? 18.454 6.167 -2.734 1.00 0.00 16 GLU A C 8
ATOM 11176 O O . GLU A 1 16 ? 19.632 6.469 -2.924 1.00 0.00 16 GLU A O 8
ATOM 11188 N N . ALA A 1 17 ? 17.545 6.238 -3.710 1.00 0.00 17 ALA A N 8
ATOM 11189 C CA . ALA A 1 17 ? 17.876 6.703 -5.057 1.00 0.00 17 ALA A CA 8
ATOM 11190 C C . ALA A 1 17 ? 18.300 8.191 -5.066 1.00 0.00 17 ALA A C 8
ATOM 11191 O O . ALA A 1 17 ? 19.282 8.552 -5.721 1.00 0.00 17 ALA A O 8
ATOM 11198 N N . ILE A 1 18 ? 17.619 9.038 -4.284 1.00 0.00 18 ILE A N 8
ATOM 11199 C CA . ILE A 1 18 ? 18.021 10.434 -4.050 1.00 0.00 18 ILE A CA 8
ATOM 11200 C C . ILE A 1 18 ? 19.424 10.510 -3.443 1.00 0.00 18 ILE A C 8
ATOM 11201 O O . ILE A 1 18 ? 20.262 11.257 -3.946 1.00 0.00 18 ILE A O 8
ATOM 11217 N N . ASP A 1 19 ? 19.708 9.733 -2.396 1.00 0.00 19 ASP A N 8
ATOM 11218 C CA . ASP A 1 19 ? 21.026 9.753 -1.761 1.00 0.00 19 ASP A CA 8
ATOM 11219 C C . ASP A 1 19 ? 22.118 9.197 -2.694 1.00 0.00 19 ASP A C 8
ATOM 11220 O O . ASP A 1 19 ? 23.192 9.781 -2.797 1.00 0.00 19 ASP A O 8
ATOM 11229 N N . ASN A 1 20 ? 21.823 8.151 -3.473 1.00 0.00 20 ASN A N 8
ATOM 11230 C CA . ASN A 1 20 ? 22.734 7.633 -4.494 1.00 0.00 20 ASN A CA 8
ATOM 11231 C C . ASN A 1 20 ? 23.077 8.703 -5.550 1.00 0.00 20 ASN A C 8
ATOM 11232 O O . ASN A 1 20 ? 24.252 8.875 -5.865 1.00 0.00 20 ASN A O 8
ATOM 11243 N N . ILE A 1 21 ? 22.093 9.476 -6.031 1.00 0.00 21 ILE A N 8
ATOM 11244 C CA . ILE A 1 21 ? 22.335 10.620 -6.933 1.00 0.00 21 ILE A CA 8
ATOM 11245 C C . ILE A 1 21 ? 23.167 11.706 -6.234 1.00 0.00 21 ILE A C 8
ATOM 11246 O O . ILE A 1 21 ? 24.135 12.198 -6.813 1.00 0.00 21 ILE A O 8
ATOM 11262 N N . LEU A 1 22 ? 22.836 12.047 -4.988 1.00 0.00 22 LEU A N 8
ATOM 11263 C CA . LEU A 1 22 ? 23.537 13.056 -4.189 1.00 0.00 22 LEU A CA 8
ATOM 11264 C C . LEU A 1 22 ? 25.039 12.734 -4.042 1.00 0.00 22 LEU A C 8
ATOM 11265 O O . LEU A 1 22 ? 25.884 13.598 -4.291 1.00 0.00 22 LEU A O 8
ATOM 11281 N N . ARG A 1 23 ? 25.385 11.484 -3.696 1.00 0.00 23 ARG A N 8
ATOM 11282 C CA . ARG A 1 23 ? 26.795 11.057 -3.559 1.00 0.00 23 ARG A CA 8
ATOM 11283 C C . ARG A 1 23 ? 27.482 10.869 -4.918 1.00 0.00 23 ARG A C 8
ATOM 11284 O O . ARG A 1 23 ? 28.640 11.258 -5.057 1.00 0.00 23 ARG A O 8
ATOM 11305 N N . TYR A 1 24 ? 26.780 10.351 -5.933 1.00 0.00 24 TYR A N 8
ATOM 11306 C CA . TYR A 1 24 ? 27.331 10.163 -7.289 1.00 0.00 24 TYR A CA 8
ATOM 11307 C C . TYR A 1 24 ? 27.687 11.495 -7.973 1.00 0.00 24 TYR A C 8
ATOM 11308 O O . TYR A 1 24 ? 28.749 11.621 -8.582 1.00 0.00 24 TYR A O 8
ATOM 11326 N N . THR A 1 25 ? 26.829 12.510 -7.822 1.00 0.00 25 THR A N 8
ATOM 11327 C CA . THR A 1 25 ? 27.077 13.869 -8.346 1.00 0.00 25 THR A CA 8
ATOM 11328 C C . THR A 1 25 ? 27.947 14.739 -7.423 1.00 0.00 25 THR A C 8
ATOM 11329 O O . THR A 1 25 ? 28.339 15.840 -7.809 1.00 0.00 25 THR A O 8
ATOM 11340 N N . ASN A 1 26 ? 28.277 14.238 -6.220 1.00 0.00 26 ASN A N 8
ATOM 11341 C CA . ASN A 1 26 ? 29.074 14.928 -5.192 1.00 0.00 26 ASN A CA 8
ATOM 11342 C C . ASN A 1 26 ? 28.539 16.346 -4.878 1.00 0.00 26 ASN A C 8
ATOM 11343 O O . ASN A 1 26 ? 29.279 17.335 -4.845 1.00 0.00 26 ASN A O 8
ATOM 11354 N N . SER A 1 27 ? 27.217 16.433 -4.716 1.00 0.00 27 SER A N 8
ATOM 11355 C CA . SER A 1 27 ? 26.459 17.691 -4.622 1.00 0.00 27 SER A CA 8
ATOM 11356 C C . SER A 1 27 ? 25.835 17.935 -3.239 1.00 0.00 27 SER A C 8
ATOM 11357 O O . SER A 1 27 ? 25.871 17.073 -2.356 1.00 0.00 27 SER A O 8
ATOM 11365 N N . THR A 1 28 ? 25.258 19.129 -3.043 1.00 0.00 28 THR A N 8
ATOM 11366 C CA . THR A 1 28 ? 24.416 19.447 -1.872 1.00 0.00 28 THR A CA 8
ATOM 11367 C C . THR A 1 28 ? 22.944 19.163 -2.181 1.00 0.00 28 THR A C 8
ATOM 11368 O O . THR A 1 28 ? 22.500 19.240 -3.327 1.00 0.00 28 THR A O 8
ATOM 11379 N N . GLU A 1 29 ? 22.149 18.875 -1.149 1.00 0.00 29 GLU A N 8
ATOM 11380 C CA . GLU A 1 29 ? 20.725 18.536 -1.325 1.00 0.00 29 GLU A CA 8
ATOM 11381 C C . GLU A 1 29 ? 19.928 19.734 -1.864 1.00 0.00 29 GLU A C 8
ATOM 11382 O O . GLU A 1 29 ? 19.068 19.579 -2.731 1.00 0.00 29 GLU A O 8
ATOM 11394 N N . GLN A 1 30 ? 20.279 20.949 -1.425 1.00 0.00 30 GLN A N 8
ATOM 11395 C CA . GLN A 1 30 ? 19.702 22.190 -1.956 1.00 0.00 30 GLN A CA 8
ATOM 11396 C C . GLN A 1 30 ? 20.095 22.445 -3.421 1.00 0.00 30 GLN A C 8
ATOM 11397 O O . GLN A 1 30 ? 19.254 22.888 -4.200 1.00 0.00 30 GLN A O 8
ATOM 11411 N N . GLN A 1 31 ? 21.323 22.106 -3.843 1.00 0.00 31 GLN A N 8
ATOM 11412 C CA . GLN A 1 31 ? 21.736 22.257 -5.245 1.00 0.00 31 GLN A CA 8
ATOM 11413 C C . GLN A 1 31 ? 21.063 21.231 -6.166 1.00 0.00 31 GLN A C 8
ATOM 11414 O O . GLN A 1 31 ? 20.716 21.574 -7.295 1.00 0.00 31 GLN A O 8
ATOM 11428 N N . PHE A 1 32 ? 20.801 20.009 -5.686 1.00 0.00 32 PHE A N 8
ATOM 11429 C CA . PHE A 1 32 ? 19.989 19.016 -6.410 1.00 0.00 32 PHE A CA 8
ATOM 11430 C C . PHE A 1 32 ? 18.519 19.462 -6.518 1.00 0.00 32 PHE A C 8
ATOM 11431 O O . PHE A 1 32 ? 17.947 19.420 -7.609 1.00 0.00 32 PHE A O 8
ATOM 11448 N N . LEU A 1 33 ? 17.919 19.981 -5.439 1.00 0.00 33 LEU A N 8
ATOM 11449 C CA . LEU A 1 33 ? 16.558 20.540 -5.478 1.00 0.00 33 LEU A CA 8
ATOM 11450 C C . LEU A 1 33 ? 16.464 21.721 -6.463 1.00 0.00 33 LEU A C 8
ATOM 11451 O O . LEU A 1 33 ? 15.555 21.763 -7.291 1.00 0.00 33 LEU A O 8
ATOM 11467 N N . GLU A 1 34 ? 17.449 22.616 -6.454 1.00 0.00 34 GLU A N 8
ATOM 11468 C CA . GLU A 1 34 ? 17.537 23.724 -7.416 1.00 0.00 34 GLU A CA 8
ATOM 11469 C C . GLU A 1 34 ? 17.690 23.229 -8.864 1.00 0.00 34 GLU A C 8
ATOM 11470 O O . GLU A 1 34 ? 17.039 23.758 -9.763 1.00 0.00 34 GLU A O 8
ATOM 11482 N N . ALA A 1 35 ? 18.490 22.184 -9.100 1.00 0.00 35 ALA A N 8
ATOM 11483 C CA . ALA A 1 35 ? 18.629 21.570 -10.424 1.00 0.00 35 ALA A CA 8
ATOM 11484 C C . ALA A 1 35 ? 17.309 20.942 -10.915 1.00 0.00 35 ALA A C 8
ATOM 11485 O O . ALA A 1 35 ? 16.975 21.055 -12.094 1.00 0.00 35 ALA A O 8
ATOM 11492 N N . MET A 1 36 ? 16.517 20.342 -10.022 1.00 0.00 36 MET A N 8
ATOM 11493 C CA . MET A 1 36 ? 15.168 19.845 -10.347 1.00 0.00 36 MET A CA 8
ATOM 11494 C C . MET A 1 36 ? 14.183 20.985 -10.649 1.00 0.00 36 MET A C 8
ATOM 11495 O O . MET A 1 36 ? 13.466 20.906 -11.645 1.00 0.00 36 MET A O 8
ATOM 11509 N N . GLU A 1 37 ? 14.187 22.083 -9.885 1.00 0.00 37 GLU A N 8
ATOM 11510 C CA . GLU A 1 37 ? 13.354 23.265 -10.188 1.00 0.00 37 GLU A CA 8
ATOM 11511 C C . GLU A 1 37 ? 13.764 23.950 -11.509 1.00 0.00 37 GLU A C 8
ATOM 11512 O O . GLU A 1 37 ? 12.902 24.383 -12.275 1.00 0.00 37 GLU A O 8
ATOM 11524 N N . SER A 1 38 ? 15.067 23.991 -11.805 1.00 0.00 38 SER A N 8
ATOM 11525 C CA . SER A 1 38 ? 15.619 24.554 -13.051 1.00 0.00 38 SER A CA 8
ATOM 11526 C C . SER A 1 38 ? 15.225 23.750 -14.306 1.00 0.00 38 SER A C 8
ATOM 11527 O O . SER A 1 38 ? 15.133 24.307 -15.402 1.00 0.00 38 SER A O 8
ATOM 11535 N N . THR A 1 39 ? 14.959 22.445 -14.147 1.00 0.00 39 THR A N 8
ATOM 11536 C CA . THR A 1 39 ? 14.707 21.502 -15.262 1.00 0.00 39 THR A CA 8
ATOM 11537 C C . THR A 1 39 ? 13.269 20.979 -15.341 1.00 0.00 39 THR A C 8
ATOM 11538 O O . THR A 1 39 ? 12.963 20.144 -16.196 1.00 0.00 39 THR A O 8
ATOM 11549 N N . GLY A 1 40 ? 12.372 21.453 -14.470 1.00 0.00 40 GLY A N 8
ATOM 11550 C CA . GLY A 1 40 ? 10.959 21.044 -14.460 1.00 0.00 40 GLY A CA 8
ATOM 11551 C C . GLY A 1 40 ? 10.727 19.644 -13.880 1.00 0.00 40 GLY A C 8
ATOM 11552 O O . GLY A 1 40 ? 9.739 18.990 -14.210 1.00 0.00 40 GLY A O 8
ATOM 11556 N N . GLY A 1 41 ? 11.650 19.169 -13.034 1.00 0.00 41 GLY A N 8
ATOM 11557 C CA . GLY A 1 41 ? 11.532 17.895 -12.324 1.00 0.00 41 GLY A CA 8
ATOM 11558 C C . GLY A 1 41 ? 11.991 16.654 -13.092 1.00 0.00 41 GLY A C 8
ATOM 11559 O O . GLY A 1 41 ? 11.795 15.551 -12.588 1.00 0.00 41 GLY A O 8
ATOM 11563 N N . ARG A 1 42 ? 12.615 16.788 -14.274 1.00 0.00 42 ARG A N 8
ATOM 11564 C CA . ARG A 1 42 ? 13.210 15.641 -14.994 1.00 0.00 42 ARG A CA 8
ATOM 11565 C C . ARG A 1 42 ? 14.549 15.259 -14.375 1.00 0.00 42 ARG A C 8
ATOM 11566 O O . ARG A 1 42 ? 15.536 15.964 -14.576 1.00 0.00 42 ARG A O 8
ATOM 11587 N N . VAL A 1 43 ? 14.625 14.101 -13.717 1.00 0.00 43 VAL A N 8
ATOM 11588 C CA . VAL A 1 43 ? 15.849 13.669 -13.005 1.00 0.00 43 VAL A CA 8
ATOM 11589 C C . VAL A 1 43 ? 17.047 13.565 -13.952 1.00 0.00 43 VAL A C 8
ATOM 11590 O O . VAL A 1 43 ? 18.123 14.025 -13.589 1.00 0.00 43 VAL A O 8
ATOM 11603 N N . ARG A 1 44 ? 16.875 13.085 -15.193 1.00 0.00 44 ARG A N 8
ATOM 11604 C CA . ARG A 1 44 ? 17.979 12.983 -16.176 1.00 0.00 44 ARG A CA 8
ATOM 11605 C C . ARG A 1 44 ? 18.623 14.339 -16.518 1.00 0.00 44 ARG A C 8
ATOM 11606 O O . ARG A 1 44 ? 19.844 14.475 -16.495 1.00 0.00 44 ARG A O 8
ATOM 11627 N N . ILE A 1 45 ? 17.794 15.366 -16.735 1.00 0.00 45 ILE A N 8
ATOM 11628 C CA . ILE A 1 45 ? 18.277 16.723 -17.067 1.00 0.00 45 ILE A CA 8
ATOM 11629 C C . ILE A 1 45 ? 18.810 17.418 -15.805 1.00 0.00 45 ILE A C 8
ATOM 11630 O O . ILE A 1 45 ? 19.816 18.119 -15.860 1.00 0.00 45 ILE A O 8
ATOM 11646 N N . ALA A 1 46 ? 18.198 17.165 -14.646 1.00 0.00 46 ALA A N 8
ATOM 11647 C CA . ALA A 1 46 ? 18.673 17.676 -13.363 1.00 0.00 46 ALA A CA 8
ATOM 11648 C C . ALA A 1 46 ? 20.073 17.140 -13.035 1.00 0.00 46 ALA A C 8
ATOM 11649 O O . ALA A 1 46 ? 20.970 17.939 -12.784 1.00 0.00 46 ALA A O 8
ATOM 11656 N N . ILE A 1 47 ? 20.311 15.822 -13.125 1.00 0.00 47 ILE A N 8
ATOM 11657 C CA . ILE A 1 47 ? 21.648 15.254 -12.883 1.00 0.00 47 ILE A CA 8
ATOM 11658 C C . ILE A 1 47 ? 22.646 15.670 -13.969 1.00 0.00 47 ILE A C 8
ATOM 11659 O O . ILE A 1 47 ? 23.798 15.940 -13.639 1.00 0.00 47 ILE A O 8
ATOM 11675 N N . ALA A 1 48 ? 22.211 15.840 -15.226 1.00 0.00 48 ALA A N 8
ATOM 11676 C CA . ALA A 1 48 ? 23.051 16.418 -16.280 1.00 0.00 48 ALA A CA 8
ATOM 11677 C C . ALA A 1 48 ? 23.546 17.838 -15.932 1.00 0.00 48 ALA A C 8
ATOM 11678 O O . ALA A 1 48 ? 24.751 18.095 -16.001 1.00 0.00 48 ALA A O 8
ATOM 11685 N N . LYS A 1 49 ? 22.672 18.747 -15.473 1.00 0.00 49 LYS A N 8
ATOM 11686 C CA . LYS A 1 49 ? 23.085 20.095 -15.021 1.00 0.00 49 LYS A CA 8
ATOM 11687 C C . LYS A 1 49 ? 23.889 20.060 -13.720 1.00 0.00 49 LYS A C 8
ATOM 11688 O O . LYS A 1 49 ? 24.882 20.770 -13.604 1.00 0.00 49 LYS A O 8
ATOM 11707 N N . LEU A 1 50 ? 23.520 19.191 -12.777 1.00 0.00 50 LEU A N 8
ATOM 11708 C CA . LEU A 1 50 ? 24.203 19.028 -11.484 1.00 0.00 50 LEU A CA 8
ATOM 11709 C C . LEU A 1 50 ? 25.657 18.541 -11.649 1.00 0.00 50 LEU A C 8
ATOM 11710 O O . LEU A 1 50 ? 26.536 18.969 -10.901 1.00 0.00 50 LEU A O 8
ATOM 11726 N N . LEU A 1 51 ? 25.920 17.702 -12.662 1.00 0.00 51 LEU A N 8
ATOM 11727 C CA . LEU A 1 51 ? 27.272 17.296 -13.069 1.00 0.00 51 LEU A CA 8
ATOM 11728 C C . LEU A 1 51 ? 28.006 18.378 -13.882 1.00 0.00 51 LEU A C 8
ATOM 11729 O O . LEU A 1 51 ? 29.188 18.626 -13.638 1.00 0.00 51 LEU A O 8
ATOM 11745 N N . SER A 1 52 ? 27.325 19.026 -14.837 1.00 0.00 52 SER A N 8
ATOM 11746 C CA . SER A 1 52 ? 27.960 19.974 -15.777 1.00 0.00 52 SER A CA 8
ATOM 11747 C C . SER A 1 52 ? 28.290 21.342 -15.162 1.00 0.00 52 SER A C 8
ATOM 11748 O O . SER A 1 52 ? 29.275 21.962 -15.563 1.00 0.00 52 SER A O 8
ATOM 11756 N N . LYS A 1 53 ? 27.487 21.797 -14.185 1.00 0.00 53 LYS A N 8
ATOM 11757 C CA . LYS A 1 53 ? 27.512 23.099 -13.472 1.00 0.00 53 LYS A CA 8
ATOM 11758 C C . LYS A 1 53 ? 27.392 24.351 -14.344 1.00 0.00 53 LYS A C 8
ATOM 11759 O O . LYS A 1 53 ? 26.464 25.137 -14.155 1.00 0.00 53 LYS A O 8
ATOM 11778 N N . GLN A 1 54 ? 28.325 24.552 -15.270 1.00 0.00 54 GLN A N 8
ATOM 11779 C CA . GLN A 1 54 ? 28.390 25.725 -16.141 1.00 0.00 54 GLN A CA 8
ATOM 11780 C C . GLN A 1 54 ? 27.496 25.568 -17.388 1.00 0.00 54 GLN A C 8
ATOM 11781 O O . GLN A 1 54 ? 27.177 24.454 -17.810 1.00 0.00 54 GLN A O 8
ATOM 11795 N N . THR A 1 55 ? 27.118 26.692 -18.007 1.00 0.00 55 THR A N 8
ATOM 11796 C CA . THR A 1 55 ? 26.302 26.736 -19.239 1.00 0.00 55 THR A CA 8
ATOM 11797 C C . THR A 1 55 ? 27.122 26.587 -20.533 1.00 0.00 55 THR A C 8
ATOM 11798 O O . THR A 1 55 ? 26.559 26.262 -21.581 1.00 0.00 55 THR A O 8
ATOM 11809 N N . SER A 1 56 ? 28.443 26.788 -20.468 1.00 0.00 56 SER A N 8
ATOM 11810 C CA . SER A 1 56 ? 29.373 26.680 -21.609 1.00 0.00 56 SER A CA 8
ATOM 11811 C C . SER A 1 56 ? 29.578 25.234 -22.095 1.00 0.00 56 SER A C 8
ATOM 11812 O O . SER A 1 56 ? 29.453 24.278 -21.323 1.00 0.00 56 SER A O 8
ATOM 11820 N N . GLY A 1 57 ? 29.956 25.073 -23.370 1.00 0.00 57 GLY A N 8
ATOM 11821 C CA . GLY A 1 57 ? 30.264 23.773 -23.983 1.00 0.00 57 GLY A CA 8
ATOM 11822 C C . GLY A 1 57 ? 29.034 22.891 -24.250 1.00 0.00 57 GLY A C 8
ATOM 11823 O O . GLY A 1 57 ? 27.916 23.384 -24.435 1.00 0.00 57 GLY A O 8
ATOM 11827 N N . GLY A 1 58 ? 29.247 21.570 -24.285 1.00 0.00 58 GLY A N 8
ATOM 11828 C CA . GLY A 1 58 ? 28.232 20.563 -24.632 1.00 0.00 58 GLY A CA 8
ATOM 11829 C C . GLY A 1 58 ? 27.983 20.411 -26.143 1.00 0.00 58 GLY A C 8
ATOM 11830 O O . GLY A 1 58 ? 28.557 21.133 -26.967 1.00 0.00 58 GLY A O 8
ATOM 11834 N N . SER A 1 59 ? 27.129 19.454 -26.510 1.00 0.00 59 SER A N 8
ATOM 11835 C CA . SER A 1 59 ? 26.815 19.115 -27.910 1.00 0.00 59 SER A CA 8
ATOM 11836 C C . SER A 1 59 ? 25.972 20.194 -28.610 1.00 0.00 59 SER A C 8
ATOM 11837 O O . SER A 1 59 ? 25.092 20.811 -28.002 1.00 0.00 59 SER A O 8
ATOM 11845 N N . GLY A 1 60 ? 26.212 20.397 -29.910 1.00 0.00 60 GLY A N 8
ATOM 11846 C CA . GLY A 1 60 ? 25.491 21.363 -30.747 1.00 0.00 60 GLY A CA 8
ATOM 11847 C C . GLY A 1 60 ? 26.102 21.546 -32.145 1.00 0.00 60 GLY A C 8
ATOM 11848 O O . GLY A 1 60 ? 27.108 20.918 -32.482 1.00 0.00 60 GLY A O 8
ATOM 11852 N N . GLY A 1 61 ? 25.488 22.410 -32.961 1.00 0.00 61 GLY A N 8
ATOM 11853 C CA . GLY A 1 61 ? 25.956 22.827 -34.296 1.00 0.00 61 GLY A CA 8
ATOM 11854 C C . GLY A 1 61 ? 25.776 21.796 -35.424 1.00 0.00 61 GLY A C 8
ATOM 11855 O O . GLY A 1 61 ? 25.327 22.159 -36.516 1.00 0.00 61 GLY A O 8
ATOM 11859 N N . SER A 1 62 ? 26.078 20.522 -35.167 1.00 0.00 62 SER A N 8
ATOM 11860 C CA . SER A 1 62 ? 26.044 19.414 -36.141 1.00 0.00 62 SER A CA 8
ATOM 11861 C C . SER A 1 62 ? 24.929 18.402 -35.842 1.00 0.00 62 SER A C 8
ATOM 11862 O O . SER A 1 62 ? 24.588 18.168 -34.681 1.00 0.00 62 SER A O 8
ATOM 11870 N N . LYS A 1 63 ? 24.371 17.791 -36.903 1.00 0.00 63 LYS A N 8
ATOM 11871 C CA . LYS A 1 63 ? 23.272 16.798 -36.870 1.00 0.00 63 LYS A CA 8
ATOM 11872 C C . LYS A 1 63 ? 22.109 17.222 -35.951 1.00 0.00 63 LYS A C 8
ATOM 11873 O O . LYS A 1 63 ? 21.757 16.551 -34.981 1.00 0.00 63 LYS A O 8
ATOM 11892 N N . LEU A 1 64 ? 21.512 18.368 -36.282 1.00 0.00 64 LEU A N 8
ATOM 11893 C CA . LEU A 1 64 ? 20.339 18.919 -35.594 1.00 0.00 64 LEU A CA 8
ATOM 11894 C C . LEU A 1 64 ? 19.048 18.475 -36.307 1.00 0.00 64 LEU A C 8
ATOM 11895 O O . LEU A 1 64 ? 18.911 18.652 -37.520 1.00 0.00 64 LEU A O 8
ATOM 11911 N N . GLY A 1 65 ? 18.108 17.884 -35.561 1.00 0.00 65 GLY A N 8
ATOM 11912 C CA . GLY A 1 65 ? 16.879 17.292 -36.108 1.00 0.00 65 GLY A CA 8
ATOM 11913 C C . GLY A 1 65 ? 17.140 16.077 -37.014 1.00 0.00 65 GLY A C 8
ATOM 11914 O O . GLY A 1 65 ? 18.136 15.363 -36.861 1.00 0.00 65 GLY A O 8
ATOM 11918 N N . GLY A 1 66 ? 16.237 15.832 -37.971 1.00 0.00 66 GLY A N 8
ATOM 11919 C CA . GLY A 1 66 ? 16.388 14.813 -39.023 1.00 0.00 66 GLY A CA 8
ATOM 11920 C C . GLY A 1 66 ? 16.146 13.355 -38.592 1.00 0.00 66 GLY A C 8
ATOM 11921 O O . GLY A 1 66 ? 16.431 12.442 -39.369 1.00 0.00 66 GLY A O 8
ATOM 11925 N N . SER A 1 67 ? 15.627 13.129 -37.379 1.00 0.00 67 SER A N 8
ATOM 11926 C CA . SER A 1 67 ? 15.346 11.798 -36.804 1.00 0.00 67 SER A CA 8
ATOM 11927 C C . SER A 1 67 ? 14.017 11.776 -36.034 1.00 0.00 67 SER A C 8
ATOM 11928 O O . SER A 1 67 ? 13.596 12.791 -35.471 1.00 0.00 67 SER A O 8
ATOM 11936 N N . GLY A 1 68 ? 13.370 10.605 -35.979 1.00 0.00 68 GLY A N 8
ATOM 11937 C CA . GLY A 1 68 ? 12.068 10.396 -35.324 1.00 0.00 68 GLY A CA 8
ATOM 11938 C C . GLY A 1 68 ? 10.859 10.894 -36.135 1.00 0.00 68 GLY A C 8
ATOM 11939 O O . GLY A 1 68 ? 11.000 11.472 -37.217 1.00 0.00 68 GLY A O 8
ATOM 11943 N N . GLY A 1 69 ? 9.654 10.637 -35.612 1.00 0.00 69 GLY A N 8
ATOM 11944 C CA . GLY A 1 69 ? 8.375 10.962 -36.270 1.00 0.00 69 GLY A CA 8
ATOM 11945 C C . GLY A 1 69 ? 7.866 12.398 -36.064 1.00 0.00 69 GLY A C 8
ATOM 11946 O O . GLY A 1 69 ? 6.899 12.794 -36.716 1.00 0.00 69 GLY A O 8
ATOM 11950 N N . SER A 1 70 ? 8.489 13.175 -35.166 1.00 0.00 70 SER A N 8
ATOM 11951 C CA . SER A 1 70 ? 8.136 14.574 -34.835 1.00 0.00 70 SER A CA 8
ATOM 11952 C C . SER A 1 70 ? 6.663 14.788 -34.419 1.00 0.00 70 SER A C 8
ATOM 11953 O O . SER A 1 70 ? 6.078 15.845 -34.676 1.00 0.00 70 SER A O 8
ATOM 11961 N N . ARG A 1 71 ? 6.050 13.782 -33.774 1.00 0.00 71 ARG A N 8
ATOM 11962 C CA . ARG A 1 71 ? 4.649 13.812 -33.300 1.00 0.00 71 ARG A CA 8
ATOM 11963 C C . ARG A 1 71 ? 4.494 14.617 -31.998 1.00 0.00 71 ARG A C 8
ATOM 11964 O O . ARG A 1 71 ? 5.437 14.736 -31.211 1.00 0.00 71 ARG A O 8
ATOM 11985 N N . LYS A 1 72 ? 3.267 15.090 -31.736 1.00 0.00 72 LYS A N 8
ATOM 11986 C CA . LYS A 1 72 ? 2.834 15.718 -30.462 1.00 0.00 72 LYS A CA 8
ATOM 11987 C C . LYS A 1 72 ? 2.195 14.716 -29.475 1.00 0.00 72 LYS A C 8
ATOM 11988 O O . LYS A 1 72 ? 1.596 15.108 -28.474 1.00 0.00 72 LYS A O 8
ATOM 12007 N N . ASP A 1 73 ? 2.315 13.420 -29.767 1.00 0.00 73 ASP A N 8
ATOM 12008 C CA . ASP A 1 73 ? 1.716 12.290 -29.046 1.00 0.00 73 ASP A CA 8
ATOM 12009 C C . ASP A 1 73 ? 2.652 11.063 -29.086 1.00 0.00 73 ASP A C 8
ATOM 12010 O O . ASP A 1 73 ? 3.301 10.807 -30.106 1.00 0.00 73 ASP A O 8
ATOM 12019 N N . LEU A 1 74 ? 2.721 10.303 -27.987 1.00 0.00 74 LEU A N 8
ATOM 12020 C CA . LEU A 1 74 ? 3.544 9.092 -27.841 1.00 0.00 74 LEU A CA 8
ATOM 12021 C C . LEU A 1 74 ? 2.956 8.102 -26.816 1.00 0.00 74 LEU A C 8
ATOM 12022 O O . LEU A 1 74 ? 2.127 8.469 -25.978 1.00 0.00 74 LEU A O 8
ATOM 12038 N N . SER A 1 75 ? 3.422 6.851 -26.864 1.00 0.00 75 SER A N 8
ATOM 12039 C CA . SER A 1 75 ? 3.051 5.760 -25.943 1.00 0.00 75 SER A CA 8
ATOM 12040 C C . SER A 1 75 ? 4.254 4.873 -25.575 1.00 0.00 75 SER A C 8
ATOM 12041 O O . SER A 1 75 ? 5.292 4.897 -26.248 1.00 0.00 75 SER A O 8
ATOM 12049 N N . VAL A 1 76 ? 4.123 4.101 -24.487 1.00 0.00 76 VAL A N 8
ATOM 12050 C CA . VAL A 1 76 ? 5.162 3.192 -23.951 1.00 0.00 76 VAL A CA 8
ATOM 12051 C C . VAL A 1 76 ? 4.594 1.823 -23.554 1.00 0.00 76 VAL A C 8
ATOM 12052 O O . VAL A 1 76 ? 3.400 1.689 -23.276 1.00 0.00 76 VAL A O 8
ATOM 12065 N N . LYS A 1 77 ? 5.466 0.806 -23.503 1.00 0.00 77 LYS A N 8
ATOM 12066 C CA . LYS A 1 77 ? 5.109 -0.596 -23.187 1.00 0.00 77 LYS A CA 8
ATOM 12067 C C . LYS A 1 77 ? 4.956 -0.883 -21.683 1.00 0.00 77 LYS A C 8
ATOM 12068 O O . LYS A 1 77 ? 4.372 -1.900 -21.307 1.00 0.00 77 LYS A O 8
ATOM 12087 N N . GLY A 1 78 ? 5.460 0.010 -20.830 1.00 0.00 78 GLY A N 8
ATOM 12088 C CA . GLY A 1 78 ? 5.384 -0.055 -19.367 1.00 0.00 78 GLY A CA 8
ATOM 12089 C C . GLY A 1 78 ? 5.764 1.278 -18.709 1.00 0.00 78 GLY A C 8
ATOM 12090 O O . GLY A 1 78 ? 6.219 2.200 -19.388 1.00 0.00 78 GLY A O 8
ATOM 12094 N N . MET A 1 79 ? 5.552 1.389 -17.391 1.00 0.00 79 MET A N 8
ATOM 12095 C CA . MET A 1 79 ? 5.747 2.622 -16.599 1.00 0.00 79 MET A CA 8
ATOM 12096 C C . MET A 1 79 ? 4.989 3.843 -17.173 1.00 0.00 79 MET A C 8
ATOM 12097 O O . MET A 1 79 ? 5.497 4.966 -17.197 1.00 0.00 79 MET A O 8
ATOM 12111 N N . LEU A 1 80 ? 3.759 3.612 -17.655 1.00 0.00 80 LEU A N 8
ATOM 12112 C CA . LEU A 1 80 ? 2.916 4.621 -18.318 1.00 0.00 80 LEU A CA 8
ATOM 12113 C C . LEU A 1 80 ? 2.412 5.725 -17.363 1.00 0.00 80 LEU A C 8
ATOM 12114 O O . LEU A 1 80 ? 2.158 6.848 -17.805 1.00 0.00 80 LEU A O 8
ATOM 12130 N N . TYR A 1 81 ? 2.293 5.416 -16.064 1.00 0.00 81 TYR A N 8
ATOM 12131 C CA . TYR A 1 81 ? 1.775 6.313 -15.020 1.00 0.00 81 TYR A CA 8
ATOM 12132 C C . TYR A 1 81 ? 2.705 6.388 -13.792 1.00 0.00 81 TYR A C 8
ATOM 12133 O O . TYR A 1 81 ? 3.463 5.456 -13.516 1.00 0.00 81 TYR A O 8
ATOM 12151 N N . ASP A 1 82 ? 2.621 7.499 -13.046 1.00 0.00 82 ASP A N 8
ATOM 12152 C CA . ASP A 1 82 ? 3.425 7.803 -11.849 1.00 0.00 82 ASP A CA 8
ATOM 12153 C C . ASP A 1 82 ? 4.943 7.566 -12.033 1.00 0.00 82 ASP A C 8
ATOM 12154 O O . ASP A 1 82 ? 5.573 6.774 -11.322 1.00 0.00 82 ASP A O 8
ATOM 12163 N N . SER A 1 83 ? 5.522 8.250 -13.025 1.00 0.00 83 SER A N 8
ATOM 12164 C CA . SER A 1 83 ? 6.934 8.136 -13.418 1.00 0.00 83 SER A CA 8
ATOM 12165 C C . SER A 1 83 ? 7.910 8.439 -12.273 1.00 0.00 83 SER A C 8
ATOM 12166 O O . SER A 1 83 ? 7.647 9.283 -11.413 1.00 0.00 83 SER A O 8
ATOM 12174 N N . ASP A 1 84 ? 9.088 7.809 -12.291 1.00 0.00 84 ASP A N 8
ATOM 12175 C CA . ASP A 1 84 ? 10.089 7.942 -11.222 1.00 0.00 84 ASP A CA 8
ATOM 12176 C C . ASP A 1 84 ? 10.563 9.391 -11.004 1.00 0.00 84 ASP A C 8
ATOM 12177 O O . ASP A 1 84 ? 10.827 9.776 -9.868 1.00 0.00 84 ASP A O 8
ATOM 12186 N N . SER A 1 85 ? 10.578 10.234 -12.046 1.00 0.00 85 SER A N 8
ATOM 12187 C CA . SER A 1 85 ? 10.954 11.650 -11.906 1.00 0.00 85 SER A CA 8
ATOM 12188 C C . SER A 1 85 ? 10.037 12.422 -10.949 1.00 0.00 85 SER A C 8
ATOM 12189 O O . SER A 1 85 ? 10.538 13.142 -10.083 1.00 0.00 85 SER A O 8
ATOM 12197 N N . GLN A 1 86 ? 8.708 12.234 -11.010 1.00 0.00 86 GLN A N 8
ATOM 12198 C CA . GLN A 1 86 ? 7.795 12.886 -10.054 1.00 0.00 86 GLN A CA 8
ATOM 12199 C C . GLN A 1 86 ? 7.879 12.283 -8.640 1.00 0.00 86 GLN A C 8
ATOM 12200 O O . GLN A 1 86 ? 7.766 13.023 -7.664 1.00 0.00 86 GLN A O 8
ATOM 12214 N N . GLN A 1 87 ? 8.152 10.979 -8.507 1.00 0.00 87 GLN A N 8
ATOM 12215 C CA . GLN A 1 87 ? 8.414 10.345 -7.199 1.00 0.00 87 GLN A CA 8
ATOM 12216 C C . GLN A 1 87 ? 9.677 10.927 -6.534 1.00 0.00 87 GLN A C 8
ATOM 12217 O O . GLN A 1 87 ? 9.640 11.344 -5.375 1.00 0.00 87 GLN A O 8
ATOM 12231 N N . ILE A 1 88 ? 10.777 11.026 -7.292 1.00 0.00 88 ILE A N 8
ATOM 12232 C CA . ILE A 1 88 ? 12.035 11.643 -6.842 1.00 0.00 88 ILE A CA 8
ATOM 12233 C C . ILE A 1 88 ? 11.819 13.125 -6.507 1.00 0.00 88 ILE A C 8
ATOM 12234 O O . ILE A 1 88 ? 12.267 13.567 -5.455 1.00 0.00 88 ILE A O 8
ATOM 12250 N N . LEU A 1 89 ? 11.076 13.883 -7.324 1.00 0.00 89 LEU A N 8
ATOM 12251 C CA . LEU A 1 89 ? 10.730 15.275 -7.007 1.00 0.00 89 LEU A CA 8
ATOM 12252 C C . LEU A 1 89 ? 9.940 15.391 -5.700 1.00 0.00 89 LEU A C 8
ATOM 12253 O O . LEU A 1 89 ? 10.314 16.198 -4.854 1.00 0.00 89 LEU A O 8
ATOM 12269 N N . ASN A 1 90 ? 8.901 14.578 -5.496 1.00 0.00 90 ASN A N 8
ATOM 12270 C CA . ASN A 1 90 ? 8.121 14.583 -4.257 1.00 0.00 90 ASN A CA 8
ATOM 12271 C C . ASN A 1 90 ? 9.009 14.320 -3.029 1.00 0.00 90 ASN A C 8
ATOM 12272 O O . ASN A 1 90 ? 9.044 15.146 -2.113 1.00 0.00 90 ASN A O 8
ATOM 12283 N N . ARG A 1 91 ? 9.787 13.226 -3.018 1.00 0.00 91 ARG A N 8
ATOM 12284 C CA . ARG A 1 91 ? 10.649 12.916 -1.862 1.00 0.00 91 ARG A CA 8
ATOM 12285 C C . ARG A 1 91 ? 11.776 13.936 -1.694 1.00 0.00 91 ARG A C 8
ATOM 12286 O O . ARG A 1 91 ? 12.070 14.288 -0.559 1.00 0.00 91 ARG A O 8
ATOM 12307 N N . LEU A 1 92 ? 12.369 14.470 -2.765 1.00 0.00 92 LEU A N 8
ATOM 12308 C CA . LEU A 1 92 ? 13.427 15.485 -2.648 1.00 0.00 92 LEU A CA 8
ATOM 12309 C C . LEU A 1 92 ? 12.871 16.814 -2.122 1.00 0.00 92 LEU A C 8
ATOM 12310 O O . LEU A 1 92 ? 13.489 17.428 -1.258 1.00 0.00 92 LEU A O 8
ATOM 12326 N N . ARG A 1 93 ? 11.691 17.242 -2.584 1.00 0.00 93 ARG A N 8
ATOM 12327 C CA . ARG A 1 93 ? 11.067 18.502 -2.151 1.00 0.00 93 ARG A CA 8
ATOM 12328 C C . ARG A 1 93 ? 10.600 18.422 -0.701 1.00 0.00 93 ARG A C 8
ATOM 12329 O O . ARG A 1 93 ? 10.813 19.364 0.050 1.00 0.00 93 ARG A O 8
ATOM 12350 N N . GLU A 1 94 ? 10.087 17.272 -0.265 1.00 0.00 94 GLU A N 8
ATOM 12351 C CA . GLU A 1 94 ? 9.792 17.027 1.157 1.00 0.00 94 GLU A CA 8
ATOM 12352 C C . GLU A 1 94 ? 11.076 16.978 2.007 1.00 0.00 94 GLU A C 8
ATOM 12353 O O . GLU A 1 94 ? 11.174 17.696 3.003 1.00 0.00 94 GLU A O 8
ATOM 12365 N N . ARG A 1 95 ? 12.091 16.209 1.583 1.00 0.00 95 ARG A N 8
ATOM 12366 C CA . ARG A 1 95 ? 13.378 16.053 2.295 1.00 0.00 95 ARG A CA 8
ATOM 12367 C C . ARG A 1 95 ? 14.154 17.368 2.450 1.00 0.00 95 ARG A C 8
ATOM 12368 O O . ARG A 1 95 ? 14.773 17.589 3.491 1.00 0.00 95 ARG A O 8
ATOM 12389 N N . VAL A 1 96 ? 14.116 18.240 1.436 1.00 0.00 96 VAL A N 8
ATOM 12390 C CA . VAL A 1 96 ? 14.868 19.513 1.418 1.00 0.00 96 VAL A CA 8
ATOM 12391 C C . VAL A 1 96 ? 14.051 20.707 1.932 1.00 0.00 96 VAL A C 8
ATOM 12392 O O . VAL A 1 96 ? 14.600 21.549 2.646 1.00 0.00 96 VAL A O 8
ATOM 12405 N N . SER A 1 97 ? 12.752 20.774 1.615 1.00 0.00 97 SER A N 8
ATOM 12406 C CA . SER A 1 97 ? 11.911 21.965 1.837 1.00 0.00 97 SER A CA 8
ATOM 12407 C C . SER A 1 97 ? 10.655 21.725 2.696 1.00 0.00 97 SER A C 8
ATOM 12408 O O . SER A 1 97 ? 9.931 22.683 2.983 1.00 0.00 97 SER A O 8
ATOM 12416 N N . GLY A 1 98 ? 10.388 20.488 3.143 1.00 0.00 98 GLY A N 8
ATOM 12417 C CA . GLY A 1 98 ? 9.185 20.135 3.913 1.00 0.00 98 GLY A CA 8
ATOM 12418 C C . GLY A 1 98 ? 7.923 19.955 3.058 1.00 0.00 98 GLY A C 8
ATOM 12419 O O . GLY A 1 98 ? 7.893 20.279 1.869 1.00 0.00 98 GLY A O 8
ATOM 12423 N N . SER A 1 99 ? 6.858 19.417 3.658 1.00 0.00 99 SER A N 8
ATOM 12424 C CA . SER A 1 99 ? 5.590 19.112 2.967 1.00 0.00 99 SER A CA 8
ATOM 12425 C C . SER A 1 99 ? 4.834 20.361 2.491 1.00 0.00 99 SER A C 8
ATOM 12426 O O . SER A 1 99 ? 4.218 20.340 1.425 1.00 0.00 99 SER A O 8
ATOM 12434 N N . THR A 1 100 ? 4.946 21.476 3.224 1.00 0.00 100 THR A N 8
ATOM 12435 C CA . THR A 1 100 ? 4.284 22.764 2.927 1.00 0.00 100 THR A CA 8
ATOM 12436 C C . THR A 1 100 ? 4.793 23.443 1.652 1.00 0.00 100 THR A C 8
ATOM 12437 O O . THR A 1 100 ? 4.076 24.248 1.056 1.00 0.00 100 THR A O 8
ATOM 12448 N N . ALA A 1 101 ? 5.981 23.065 1.157 1.00 0.00 101 ALA A N 8
ATOM 12449 C CA . ALA A 1 101 ? 6.527 23.533 -0.120 1.00 0.00 101 ALA A CA 8
ATOM 12450 C C . ALA A 1 101 ? 5.783 22.977 -1.359 1.00 0.00 101 ALA A C 8
ATOM 12451 O O . ALA A 1 101 ? 6.096 23.366 -2.487 1.00 0.00 101 ALA A O 8
ATOM 12458 N N . GLN A 1 102 ? 4.825 22.060 -1.173 1.00 0.00 102 GLN A N 8
ATOM 12459 C CA . GLN A 1 102 ? 3.998 21.465 -2.236 1.00 0.00 102 GLN A CA 8
ATOM 12460 C C . GLN A 1 102 ? 2.578 22.073 -2.315 1.00 0.00 102 GLN A C 8
ATOM 12461 O O . GLN A 1 102 ? 1.825 21.749 -3.237 1.00 0.00 102 GLN A O 8
ATOM 12475 N N . SER A 1 103 ? 2.200 22.940 -1.368 1.00 0.00 103 SER A N 8
ATOM 12476 C CA . SER A 1 103 ? 0.878 23.586 -1.301 1.00 0.00 103 SER A CA 8
ATOM 12477 C C . SER A 1 103 ? 0.682 24.669 -2.374 1.00 0.00 103 SER A C 8
ATOM 12478 O O . SER A 1 103 ? 1.641 25.334 -2.782 1.00 0.00 103 SER A O 8
ATOM 12486 N N . ALA A 1 104 ? -0.571 24.870 -2.807 1.00 0.00 104 ALA A N 8
ATOM 12487 C CA . ALA A 1 104 ? -0.997 25.873 -3.795 1.00 0.00 104 ALA A CA 8
ATOM 12488 C C . ALA A 1 104 ? -2.362 26.500 -3.437 1.00 0.00 104 ALA A C 8
ATOM 12489 O O . ALA A 1 104 ? -2.501 27.740 -3.552 1.00 0.00 104 ALA A O 8
ATOM 12497 N N . SER A 1 1 ? 16.158 -17.877 -6.175 1.00 0.00 1 SER A N 9
ATOM 12498 C CA . SER A 1 1 ? 16.138 -16.387 -6.206 1.00 0.00 1 SER A CA 9
ATOM 12499 C C . SER A 1 1 ? 15.503 -15.846 -7.490 1.00 0.00 1 SER A C 9
ATOM 12500 O O . SER A 1 1 ? 15.503 -16.521 -8.521 1.00 0.00 1 SER A O 9
ATOM 12510 N N . VAL A 1 2 ? 14.959 -14.620 -7.446 1.00 0.00 2 VAL A N 9
ATOM 12511 C CA . VAL A 1 2 ? 14.331 -13.920 -8.591 1.00 0.00 2 VAL A CA 9
ATOM 12512 C C . VAL A 1 2 ? 14.595 -12.405 -8.526 1.00 0.00 2 VAL A C 9
ATOM 12513 O O . VAL A 1 2 ? 14.765 -11.844 -7.440 1.00 0.00 2 VAL A O 9
ATOM 12526 N N . SER A 1 3 ? 14.639 -11.733 -9.683 1.00 0.00 3 SER A N 9
ATOM 12527 C CA . SER A 1 3 ? 14.794 -10.270 -9.776 1.00 0.00 3 SER A CA 9
ATOM 12528 C C . SER A 1 3 ? 13.553 -9.517 -9.261 1.00 0.00 3 SER A C 9
ATOM 12529 O O . SER A 1 3 ? 12.438 -10.051 -9.257 1.00 0.00 3 SER A O 9
ATOM 12537 N N . ILE A 1 4 ? 13.740 -8.271 -8.816 1.00 0.00 4 ILE A N 9
ATOM 12538 C CA . ILE A 1 4 ? 12.675 -7.419 -8.258 1.00 0.00 4 ILE A CA 9
ATOM 12539 C C . ILE A 1 4 ? 11.646 -6.990 -9.319 1.00 0.00 4 ILE A C 9
ATOM 12540 O O . ILE A 1 4 ? 11.988 -6.744 -10.479 1.00 0.00 4 ILE A O 9
ATOM 12556 N N . LEU A 1 5 ? 10.374 -6.888 -8.906 1.00 0.00 5 LEU A N 9
ATOM 12557 C CA . LEU A 1 5 ? 9.231 -6.624 -9.799 1.00 0.00 5 LEU A CA 9
ATOM 12558 C C . LEU A 1 5 ? 8.699 -5.175 -9.730 1.00 0.00 5 LEU A C 9
ATOM 12559 O O . LEU A 1 5 ? 7.799 -4.816 -10.494 1.00 0.00 5 LEU A O 9
ATOM 12575 N N . ARG A 1 6 ? 9.241 -4.343 -8.827 1.00 0.00 6 ARG A N 9
ATOM 12576 C CA . ARG A 1 6 ? 8.848 -2.938 -8.586 1.00 0.00 6 ARG A CA 9
ATOM 12577 C C . ARG A 1 6 ? 10.071 -2.009 -8.501 1.00 0.00 6 ARG A C 9
ATOM 12578 O O . ARG A 1 6 ? 11.166 -2.448 -8.144 1.00 0.00 6 ARG A O 9
ATOM 12599 N N . SER A 1 7 ? 9.842 -0.722 -8.776 1.00 0.00 7 SER A N 9
ATOM 12600 C CA . SER A 1 7 ? 10.812 0.381 -8.639 1.00 0.00 7 SER A CA 9
ATOM 12601 C C . SER A 1 7 ? 10.148 1.603 -7.988 1.00 0.00 7 SER A C 9
ATOM 12602 O O . SER A 1 7 ? 8.947 1.818 -8.165 1.00 0.00 7 SER A O 9
ATOM 12610 N N . SER A 1 8 ? 10.915 2.400 -7.235 1.00 0.00 8 SER A N 9
ATOM 12611 C CA . SER A 1 8 ? 10.415 3.531 -6.423 1.00 0.00 8 SER A CA 9
ATOM 12612 C C . SER A 1 8 ? 9.232 3.133 -5.515 1.00 0.00 8 SER A C 9
ATOM 12613 O O . SER A 1 8 ? 8.270 3.888 -5.349 1.00 0.00 8 SER A O 9
ATOM 12621 N N . VAL A 1 9 ? 9.279 1.923 -4.941 1.00 0.00 9 VAL A N 9
ATOM 12622 C CA . VAL A 1 9 ? 8.135 1.279 -4.264 1.00 0.00 9 VAL A CA 9
ATOM 12623 C C . VAL A 1 9 ? 7.734 1.926 -2.928 1.00 0.00 9 VAL A C 9
ATOM 12624 O O . VAL A 1 9 ? 6.555 1.898 -2.567 1.00 0.00 9 VAL A O 9
ATOM 12637 N N . ASN A 1 10 ? 8.687 2.528 -2.203 1.00 0.00 10 ASN A N 9
ATOM 12638 C CA . ASN A 1 10 ? 8.462 3.208 -0.922 1.00 0.00 10 ASN A CA 9
ATOM 12639 C C . ASN A 1 10 ? 9.448 4.373 -0.710 1.00 0.00 10 ASN A C 9
ATOM 12640 O O . ASN A 1 10 ? 10.383 4.574 -1.489 1.00 0.00 10 ASN A O 9
ATOM 12651 N N . HIS A 1 11 ? 9.261 5.141 0.369 1.00 0.00 11 HIS A N 9
ATOM 12652 C CA . HIS A 1 11 ? 10.113 6.296 0.693 1.00 0.00 11 HIS A CA 9
ATOM 12653 C C . HIS A 1 11 ? 11.570 5.911 0.976 1.00 0.00 11 HIS A C 9
ATOM 12654 O O . HIS A 1 11 ? 12.458 6.666 0.595 1.00 0.00 11 HIS A O 9
ATOM 12668 N N . ARG A 1 12 ? 11.837 4.738 1.564 1.00 0.00 12 ARG A N 9
ATOM 12669 C CA . ARG A 1 12 ? 13.207 4.265 1.854 1.00 0.00 12 ARG A CA 9
ATOM 12670 C C . ARG A 1 12 ? 13.998 3.975 0.573 1.00 0.00 12 ARG A C 9
ATOM 12671 O O . ARG A 1 12 ? 15.160 4.359 0.466 1.00 0.00 12 ARG A O 9
ATOM 12692 N N . GLU A 1 13 ? 13.363 3.359 -0.422 1.00 0.00 13 GLU A N 9
ATOM 12693 C CA . GLU A 1 13 ? 13.983 3.079 -1.723 1.00 0.00 13 GLU A CA 9
ATOM 12694 C C . GLU A 1 13 ? 14.244 4.368 -2.518 1.00 0.00 13 GLU A C 9
ATOM 12695 O O . GLU A 1 13 ? 15.313 4.527 -3.112 1.00 0.00 13 GLU A O 9
ATOM 12707 N N . VAL A 1 14 ? 13.314 5.335 -2.479 1.00 0.00 14 VAL A N 9
ATOM 12708 C CA . VAL A 1 14 ? 13.515 6.645 -3.130 1.00 0.00 14 VAL A CA 9
ATOM 12709 C C . VAL A 1 14 ? 14.529 7.516 -2.370 1.00 0.00 14 VAL A C 9
ATOM 12710 O O . VAL A 1 14 ? 15.307 8.224 -3.001 1.00 0.00 14 VAL A O 9
ATOM 12723 N N . ASP A 1 15 ? 14.607 7.431 -1.040 1.00 0.00 15 ASP A N 9
ATOM 12724 C CA . ASP A 1 15 ? 15.656 8.085 -0.244 1.00 0.00 15 ASP A CA 9
ATOM 12725 C C . ASP A 1 15 ? 17.054 7.518 -0.551 1.00 0.00 15 ASP A C 9
ATOM 12726 O O . ASP A 1 15 ? 18.001 8.283 -0.726 1.00 0.00 15 ASP A O 9
ATOM 12735 N N . GLU A 1 16 ? 17.178 6.194 -0.697 1.00 0.00 16 GLU A N 9
ATOM 12736 C CA . GLU A 1 16 ? 18.408 5.556 -1.180 1.00 0.00 16 GLU A CA 9
ATOM 12737 C C . GLU A 1 16 ? 18.770 6.008 -2.604 1.00 0.00 16 GLU A C 9
ATOM 12738 O O . GLU A 1 16 ? 19.933 6.319 -2.870 1.00 0.00 16 GLU A O 9
ATOM 12750 N N . ALA A 1 17 ? 17.795 6.101 -3.514 1.00 0.00 17 ALA A N 9
ATOM 12751 C CA . ALA A 1 17 ? 18.031 6.597 -4.867 1.00 0.00 17 ALA A CA 9
ATOM 12752 C C . ALA A 1 17 ? 18.490 8.072 -4.871 1.00 0.00 17 ALA A C 9
ATOM 12753 O O . ALA A 1 17 ? 19.442 8.422 -5.572 1.00 0.00 17 ALA A O 9
ATOM 12760 N N . ILE A 1 18 ? 17.867 8.922 -4.044 1.00 0.00 18 ILE A N 9
ATOM 12761 C CA . ILE A 1 18 ? 18.265 10.326 -3.846 1.00 0.00 18 ILE A CA 9
ATOM 12762 C C . ILE A 1 18 ? 19.688 10.424 -3.280 1.00 0.00 18 ILE A C 9
ATOM 12763 O O . ILE A 1 18 ? 20.486 11.186 -3.814 1.00 0.00 18 ILE A O 9
ATOM 12779 N N . ASP A 1 19 ? 20.041 9.633 -2.265 1.00 0.00 19 ASP A N 9
ATOM 12780 C CA . ASP A 1 19 ? 21.396 9.595 -1.701 1.00 0.00 19 ASP A CA 9
ATOM 12781 C C . ASP A 1 19 ? 22.449 9.093 -2.710 1.00 0.00 19 ASP A C 9
ATOM 12782 O O . ASP A 1 19 ? 23.542 9.657 -2.801 1.00 0.00 19 ASP A O 9
ATOM 12791 N N . ASN A 1 20 ? 22.116 8.082 -3.521 1.00 0.00 20 ASN A N 9
ATOM 12792 C CA . ASN A 1 20 ? 22.987 7.601 -4.592 1.00 0.00 20 ASN A CA 9
ATOM 12793 C C . ASN A 1 20 ? 23.230 8.696 -5.650 1.00 0.00 20 ASN A C 9
ATOM 12794 O O . ASN A 1 20 ? 24.372 8.933 -6.038 1.00 0.00 20 ASN A O 9
ATOM 12805 N N . ILE A 1 21 ? 22.180 9.424 -6.056 1.00 0.00 21 ILE A N 9
ATOM 12806 C CA . ILE A 1 21 ? 22.295 10.579 -6.966 1.00 0.00 21 ILE A CA 9
ATOM 12807 C C . ILE A 1 21 ? 23.121 11.709 -6.341 1.00 0.00 21 ILE A C 9
ATOM 12808 O O . ILE A 1 21 ? 24.014 12.247 -6.994 1.00 0.00 21 ILE A O 9
ATOM 12824 N N . LEU A 1 22 ? 22.858 12.048 -5.079 1.00 0.00 22 LEU A N 9
ATOM 12825 C CA . LEU A 1 22 ? 23.549 13.102 -4.334 1.00 0.00 22 LEU A CA 9
ATOM 12826 C C . LEU A 1 22 ? 25.067 12.856 -4.290 1.00 0.00 22 LEU A C 9
ATOM 12827 O O . LEU A 1 22 ? 25.855 13.758 -4.578 1.00 0.00 22 LEU A O 9
ATOM 12843 N N . ARG A 1 23 ? 25.478 11.610 -4.010 1.00 0.00 23 ARG A N 9
ATOM 12844 C CA . ARG A 1 23 ? 26.896 11.199 -4.023 1.00 0.00 23 ARG A CA 9
ATOM 12845 C C . ARG A 1 23 ? 27.480 11.089 -5.435 1.00 0.00 23 ARG A C 9
ATOM 12846 O O . ARG A 1 23 ? 28.588 11.571 -5.662 1.00 0.00 23 ARG A O 9
ATOM 12867 N N . TYR A 1 24 ? 26.738 10.540 -6.403 1.00 0.00 24 TYR A N 9
ATOM 12868 C CA . TYR A 1 24 ? 27.172 10.420 -7.808 1.00 0.00 24 TYR A CA 9
ATOM 12869 C C . TYR A 1 24 ? 27.432 11.785 -8.473 1.00 0.00 24 TYR A C 9
ATOM 12870 O O . TYR A 1 24 ? 28.431 11.961 -9.172 1.00 0.00 24 TYR A O 9
ATOM 12888 N N . THR A 1 25 ? 26.572 12.774 -8.202 1.00 0.00 25 THR A N 9
ATOM 12889 C CA . THR A 1 25 ? 26.745 14.166 -8.668 1.00 0.00 25 THR A CA 9
ATOM 12890 C C . THR A 1 25 ? 27.715 14.987 -7.806 1.00 0.00 25 THR A C 9
ATOM 12891 O O . THR A 1 25 ? 28.064 16.106 -8.182 1.00 0.00 25 THR A O 9
ATOM 12902 N N . ASN A 1 26 ? 28.148 14.450 -6.656 1.00 0.00 26 ASN A N 9
ATOM 12903 C CA . ASN A 1 26 ? 28.964 15.137 -5.643 1.00 0.00 26 ASN A CA 9
ATOM 12904 C C . ASN A 1 26 ? 28.362 16.490 -5.188 1.00 0.00 26 ASN A C 9
ATOM 12905 O O . ASN A 1 26 ? 29.080 17.450 -4.904 1.00 0.00 26 ASN A O 9
ATOM 12916 N N . SER A 1 27 ? 27.026 16.565 -5.150 1.00 0.00 27 SER A N 9
ATOM 12917 C CA . SER A 1 27 ? 26.268 17.794 -4.870 1.00 0.00 27 SER A CA 9
ATOM 12918 C C . SER A 1 27 ? 25.764 17.877 -3.418 1.00 0.00 27 SER A C 9
ATOM 12919 O O . SER A 1 27 ? 25.902 16.933 -2.634 1.00 0.00 27 SER A O 9
ATOM 12927 N N . THR A 1 28 ? 25.188 19.029 -3.058 1.00 0.00 28 THR A N 9
ATOM 12928 C CA . THR A 1 28 ? 24.428 19.215 -1.805 1.00 0.00 28 THR A CA 9
ATOM 12929 C C . THR A 1 28 ? 22.930 19.103 -2.074 1.00 0.00 28 THR A C 9
ATOM 12930 O O . THR A 1 28 ? 22.462 19.332 -3.189 1.00 0.00 28 THR A O 9
ATOM 12941 N N . GLU A 1 29 ? 22.140 18.801 -1.046 1.00 0.00 29 GLU A N 9
ATOM 12942 C CA . GLU A 1 29 ? 20.686 18.624 -1.169 1.00 0.00 29 GLU A CA 9
ATOM 12943 C C . GLU A 1 29 ? 19.983 19.901 -1.656 1.00 0.00 29 GLU A C 9
ATOM 12944 O O . GLU A 1 29 ? 19.038 19.830 -2.441 1.00 0.00 29 GLU A O 9
ATOM 12956 N N . GLN A 1 30 ? 20.491 21.080 -1.268 1.00 0.00 30 GLN A N 9
ATOM 12957 C CA . GLN A 1 30 ? 20.000 22.375 -1.764 1.00 0.00 30 GLN A CA 9
ATOM 12958 C C . GLN A 1 30 ? 20.321 22.583 -3.254 1.00 0.00 30 GLN A C 9
ATOM 12959 O O . GLN A 1 30 ? 19.467 23.058 -3.999 1.00 0.00 30 GLN A O 9
ATOM 12973 N N . GLN A 1 31 ? 21.507 22.170 -3.718 1.00 0.00 31 GLN A N 9
ATOM 12974 C CA . GLN A 1 31 ? 21.853 22.213 -5.148 1.00 0.00 31 GLN A CA 9
ATOM 12975 C C . GLN A 1 31 ? 21.044 21.199 -5.966 1.00 0.00 31 GLN A C 9
ATOM 12976 O O . GLN A 1 31 ? 20.615 21.519 -7.070 1.00 0.00 31 GLN A O 9
ATOM 12990 N N . PHE A 1 32 ? 20.760 20.005 -5.430 1.00 0.00 32 PHE A N 9
ATOM 12991 C CA . PHE A 1 32 ? 19.895 19.027 -6.105 1.00 0.00 32 PHE A CA 9
ATOM 12992 C C . PHE A 1 32 ? 18.431 19.507 -6.169 1.00 0.00 32 PHE A C 9
ATOM 12993 O O . PHE A 1 32 ? 17.804 19.406 -7.222 1.00 0.00 32 PHE A O 9
ATOM 13010 N N . LEU A 1 33 ? 17.914 20.137 -5.106 1.00 0.00 33 LEU A N 9
ATOM 13011 C CA . LEU A 1 33 ? 16.611 20.822 -5.129 1.00 0.00 33 LEU A CA 9
ATOM 13012 C C . LEU A 1 33 ? 16.569 21.926 -6.190 1.00 0.00 33 LEU A C 9
ATOM 13013 O O . LEU A 1 33 ? 15.662 21.943 -7.021 1.00 0.00 33 LEU A O 9
ATOM 13029 N N . GLU A 1 34 ? 17.579 22.790 -6.227 1.00 0.00 34 GLU A N 9
ATOM 13030 C CA . GLU A 1 34 ? 17.677 23.861 -7.228 1.00 0.00 34 GLU A CA 9
ATOM 13031 C C . GLU A 1 34 ? 17.753 23.324 -8.667 1.00 0.00 34 GLU A C 9
ATOM 13032 O O . GLU A 1 34 ? 17.061 23.828 -9.548 1.00 0.00 34 GLU A O 9
ATOM 13044 N N . ALA A 1 35 ? 18.516 22.254 -8.897 1.00 0.00 35 ALA A N 9
ATOM 13045 C CA . ALA A 1 35 ? 18.606 21.596 -10.200 1.00 0.00 35 ALA A CA 9
ATOM 13046 C C . ALA A 1 35 ? 17.275 20.940 -10.617 1.00 0.00 35 ALA A C 9
ATOM 13047 O O . ALA A 1 35 ? 16.872 21.050 -11.773 1.00 0.00 35 ALA A O 9
ATOM 13054 N N . MET A 1 36 ? 16.552 20.308 -9.688 1.00 0.00 36 MET A N 9
ATOM 13055 C CA . MET A 1 36 ? 15.219 19.743 -9.958 1.00 0.00 36 MET A CA 9
ATOM 13056 C C . MET A 1 36 ? 14.181 20.835 -10.244 1.00 0.00 36 MET A C 9
ATOM 13057 O O . MET A 1 36 ? 13.451 20.724 -11.223 1.00 0.00 36 MET A O 9
ATOM 13071 N N . GLU A 1 37 ? 14.152 21.927 -9.478 1.00 0.00 37 GLU A N 9
ATOM 13072 C CA . GLU A 1 37 ? 13.234 23.049 -9.724 1.00 0.00 37 GLU A CA 9
ATOM 13073 C C . GLU A 1 37 ? 13.556 23.791 -11.037 1.00 0.00 37 GLU A C 9
ATOM 13074 O O . GLU A 1 37 ? 12.643 24.155 -11.779 1.00 0.00 37 GLU A O 9
ATOM 13086 N N . SER A 1 38 ? 14.841 23.949 -11.375 1.00 0.00 38 SER A N 9
ATOM 13087 C CA . SER A 1 38 ? 15.300 24.596 -12.620 1.00 0.00 38 SER A CA 9
ATOM 13088 C C . SER A 1 38 ? 15.038 23.753 -13.881 1.00 0.00 38 SER A C 9
ATOM 13089 O O . SER A 1 38 ? 14.813 24.300 -14.962 1.00 0.00 38 SER A O 9
ATOM 13097 N N . THR A 1 39 ? 14.986 22.420 -13.745 1.00 0.00 39 THR A N 9
ATOM 13098 C CA . THR A 1 39 ? 14.708 21.485 -14.862 1.00 0.00 39 THR A CA 9
ATOM 13099 C C . THR A 1 39 ? 13.248 21.013 -14.928 1.00 0.00 39 THR A C 9
ATOM 13100 O O . THR A 1 39 ? 12.881 20.269 -15.837 1.00 0.00 39 THR A O 9
ATOM 13111 N N . GLY A 1 40 ? 12.395 21.429 -13.979 1.00 0.00 40 GLY A N 9
ATOM 13112 C CA . GLY A 1 40 ? 10.988 21.000 -13.916 1.00 0.00 40 GLY A CA 9
ATOM 13113 C C . GLY A 1 40 ? 10.803 19.546 -13.458 1.00 0.00 40 GLY A C 9
ATOM 13114 O O . GLY A 1 40 ? 9.808 18.916 -13.810 1.00 0.00 40 GLY A O 9
ATOM 13118 N N . GLY A 1 41 ? 11.767 19.001 -12.704 1.00 0.00 41 GLY A N 9
ATOM 13119 C CA . GLY A 1 41 ? 11.728 17.639 -12.153 1.00 0.00 41 GLY A CA 9
ATOM 13120 C C . GLY A 1 41 ? 12.255 16.529 -13.065 1.00 0.00 41 GLY A C 9
ATOM 13121 O O . GLY A 1 41 ? 12.155 15.357 -12.709 1.00 0.00 41 GLY A O 9
ATOM 13125 N N . ARG A 1 42 ? 12.841 16.870 -14.223 1.00 0.00 42 ARG A N 9
ATOM 13126 C CA . ARG A 1 42 ? 13.513 15.898 -15.109 1.00 0.00 42 ARG A CA 9
ATOM 13127 C C . ARG A 1 42 ? 14.854 15.484 -14.501 1.00 0.00 42 ARG A C 9
ATOM 13128 O O . ARG A 1 42 ? 15.887 16.074 -14.797 1.00 0.00 42 ARG A O 9
ATOM 13149 N N . VAL A 1 43 ? 14.845 14.433 -13.679 1.00 0.00 43 VAL A N 9
ATOM 13150 C CA . VAL A 1 43 ? 16.016 14.002 -12.879 1.00 0.00 43 VAL A CA 9
ATOM 13151 C C . VAL A 1 43 ? 17.256 13.717 -13.736 1.00 0.00 43 VAL A C 9
ATOM 13152 O O . VAL A 1 43 ? 18.348 14.125 -13.354 1.00 0.00 43 VAL A O 9
ATOM 13165 N N . ARG A 1 44 ? 17.098 13.177 -14.953 1.00 0.00 44 ARG A N 9
ATOM 13166 C CA . ARG A 1 44 ? 18.217 12.990 -15.907 1.00 0.00 44 ARG A CA 9
ATOM 13167 C C . ARG A 1 44 ? 18.901 14.309 -16.311 1.00 0.00 44 ARG A C 9
ATOM 13168 O O . ARG A 1 44 ? 20.126 14.395 -16.318 1.00 0.00 44 ARG A O 9
ATOM 13189 N N . ILE A 1 45 ? 18.109 15.365 -16.532 1.00 0.00 45 ILE A N 9
ATOM 13190 C CA . ILE A 1 45 ? 18.632 16.708 -16.849 1.00 0.00 45 ILE A CA 9
ATOM 13191 C C . ILE A 1 45 ? 19.222 17.349 -15.589 1.00 0.00 45 ILE A C 9
ATOM 13192 O O . ILE A 1 45 ? 20.253 18.000 -15.667 1.00 0.00 45 ILE A O 9
ATOM 13208 N N . ALA A 1 46 ? 18.633 17.123 -14.410 1.00 0.00 46 ALA A N 9
ATOM 13209 C CA . ALA A 1 46 ? 19.150 17.653 -13.145 1.00 0.00 46 ALA A CA 9
ATOM 13210 C C . ALA A 1 46 ? 20.536 17.072 -12.807 1.00 0.00 46 ALA A C 9
ATOM 13211 O O . ALA A 1 46 ? 21.469 17.831 -12.540 1.00 0.00 46 ALA A O 9
ATOM 13218 N N . ILE A 1 47 ? 20.721 15.749 -12.914 1.00 0.00 47 ILE A N 9
ATOM 13219 C CA . ILE A 1 47 ? 22.038 15.122 -12.696 1.00 0.00 47 ILE A CA 9
ATOM 13220 C C . ILE A 1 47 ? 23.030 15.508 -13.801 1.00 0.00 47 ILE A C 9
ATOM 13221 O O . ILE A 1 47 ? 24.173 15.826 -13.488 1.00 0.00 47 ILE A O 9
ATOM 13237 N N . ALA A 1 48 ? 22.586 15.616 -15.063 1.00 0.00 48 ALA A N 9
ATOM 13238 C CA . ALA A 1 48 ? 23.411 16.158 -16.146 1.00 0.00 48 ALA A CA 9
ATOM 13239 C C . ALA A 1 48 ? 23.875 17.603 -15.872 1.00 0.00 48 ALA A C 9
ATOM 13240 O O . ALA A 1 48 ? 25.051 17.914 -16.047 1.00 0.00 48 ALA A O 9
ATOM 13247 N N . LYS A 1 49 ? 22.990 18.472 -15.364 1.00 0.00 49 LYS A N 9
ATOM 13248 C CA . LYS A 1 49 ? 23.291 19.881 -15.047 1.00 0.00 49 LYS A CA 9
ATOM 13249 C C . LYS A 1 49 ? 24.274 20.013 -13.874 1.00 0.00 49 LYS A C 9
ATOM 13250 O O . LYS A 1 49 ? 25.197 20.820 -13.937 1.00 0.00 49 LYS A O 9
ATOM 13269 N N . LEU A 1 50 ? 24.128 19.167 -12.850 1.00 0.00 50 LEU A N 9
ATOM 13270 C CA . LEU A 1 50 ? 25.062 19.098 -11.712 1.00 0.00 50 LEU A CA 9
ATOM 13271 C C . LEU A 1 50 ? 26.447 18.557 -12.121 1.00 0.00 50 LEU A C 9
ATOM 13272 O O . LEU A 1 50 ? 27.465 19.067 -11.658 1.00 0.00 50 LEU A O 9
ATOM 13288 N N . LEU A 1 51 ? 26.502 17.563 -13.016 1.00 0.00 51 LEU A N 9
ATOM 13289 C CA . LEU A 1 51 ? 27.764 17.028 -13.557 1.00 0.00 51 LEU A CA 9
ATOM 13290 C C . LEU A 1 51 ? 28.454 17.999 -14.538 1.00 0.00 51 LEU A C 9
ATOM 13291 O O . LEU A 1 51 ? 29.684 18.041 -14.599 1.00 0.00 51 LEU A O 9
ATOM 13307 N N . SER A 1 52 ? 27.676 18.820 -15.253 1.00 0.00 52 SER A N 9
ATOM 13308 C CA . SER A 1 52 ? 28.154 19.830 -16.220 1.00 0.00 52 SER A CA 9
ATOM 13309 C C . SER A 1 52 ? 28.441 21.205 -15.591 1.00 0.00 52 SER A C 9
ATOM 13310 O O . SER A 1 52 ? 28.486 22.216 -16.297 1.00 0.00 52 SER A O 9
ATOM 13318 N N . LYS A 1 53 ? 28.633 21.273 -14.263 1.00 0.00 53 LYS A N 9
ATOM 13319 C CA . LYS A 1 53 ? 28.905 22.509 -13.504 1.00 0.00 53 LYS A CA 9
ATOM 13320 C C . LYS A 1 53 ? 30.365 22.976 -13.680 1.00 0.00 53 LYS A C 9
ATOM 13321 O O . LYS A 1 53 ? 31.194 22.861 -12.775 1.00 0.00 53 LYS A O 9
ATOM 13340 N N . GLN A 1 54 ? 30.684 23.462 -14.882 1.00 0.00 54 GLN A N 9
ATOM 13341 C CA . GLN A 1 54 ? 32.018 23.910 -15.317 1.00 0.00 54 GLN A CA 9
ATOM 13342 C C . GLN A 1 54 ? 31.943 25.146 -16.241 1.00 0.00 54 GLN A C 9
ATOM 13343 O O . GLN A 1 54 ? 30.855 25.570 -16.638 1.00 0.00 54 GLN A O 9
ATOM 13357 N N . THR A 1 55 ? 33.104 25.711 -16.600 1.00 0.00 55 THR A N 9
ATOM 13358 C CA . THR A 1 55 ? 33.242 26.868 -17.512 1.00 0.00 55 THR A CA 9
ATOM 13359 C C . THR A 1 55 ? 34.244 26.605 -18.644 1.00 0.00 55 THR A C 9
ATOM 13360 O O . THR A 1 55 ? 35.201 25.841 -18.486 1.00 0.00 55 THR A O 9
ATOM 13371 N N . SER A 1 56 ? 34.034 27.257 -19.789 1.00 0.00 56 SER A N 9
ATOM 13372 C CA . SER A 1 56 ? 34.967 27.302 -20.925 1.00 0.00 56 SER A CA 9
ATOM 13373 C C . SER A 1 56 ? 36.026 28.410 -20.798 1.00 0.00 56 SER A C 9
ATOM 13374 O O . SER A 1 56 ? 36.952 28.460 -21.606 1.00 0.00 56 SER A O 9
ATOM 13382 N N . GLY A 1 57 ? 35.934 29.281 -19.785 1.00 0.00 57 GLY A N 9
ATOM 13383 C CA . GLY A 1 57 ? 36.826 30.428 -19.534 1.00 0.00 57 GLY A CA 9
ATOM 13384 C C . GLY A 1 57 ? 38.243 30.082 -19.038 1.00 0.00 57 GLY A C 9
ATOM 13385 O O . GLY A 1 57 ? 38.778 30.771 -18.170 1.00 0.00 57 GLY A O 9
ATOM 13389 N N . GLY A 1 58 ? 38.851 29.012 -19.561 1.00 0.00 58 GLY A N 9
ATOM 13390 C CA . GLY A 1 58 ? 40.176 28.511 -19.157 1.00 0.00 58 GLY A CA 9
ATOM 13391 C C . GLY A 1 58 ? 41.368 29.379 -19.592 1.00 0.00 58 GLY A C 9
ATOM 13392 O O . GLY A 1 58 ? 42.489 29.137 -19.141 1.00 0.00 58 GLY A O 9
ATOM 13396 N N . SER A 1 59 ? 41.141 30.398 -20.430 1.00 0.00 59 SER A N 9
ATOM 13397 C CA . SER A 1 59 ? 42.160 31.319 -20.972 1.00 0.00 59 SER A CA 9
ATOM 13398 C C . SER A 1 59 ? 42.017 32.754 -20.426 1.00 0.00 59 SER A C 9
ATOM 13399 O O . SER A 1 59 ? 42.284 33.731 -21.132 1.00 0.00 59 SER A O 9
ATOM 13407 N N . GLY A 1 60 ? 41.577 32.899 -19.169 1.00 0.00 60 GLY A N 9
ATOM 13408 C CA . GLY A 1 60 ? 41.470 34.184 -18.460 1.00 0.00 60 GLY A CA 9
ATOM 13409 C C . GLY A 1 60 ? 40.412 35.112 -19.068 1.00 0.00 60 GLY A C 9
ATOM 13410 O O . GLY A 1 60 ? 39.209 34.871 -18.940 1.00 0.00 60 GLY A O 9
ATOM 13414 N N . GLY A 1 61 ? 40.861 36.170 -19.751 1.00 0.00 61 GLY A N 9
ATOM 13415 C CA . GLY A 1 61 ? 40.004 37.091 -20.515 1.00 0.00 61 GLY A CA 9
ATOM 13416 C C . GLY A 1 61 ? 39.409 36.501 -21.807 1.00 0.00 61 GLY A C 9
ATOM 13417 O O . GLY A 1 61 ? 38.580 37.149 -22.450 1.00 0.00 61 GLY A O 9
ATOM 13421 N N . SER A 1 62 ? 39.808 35.280 -22.183 1.00 0.00 62 SER A N 9
ATOM 13422 C CA . SER A 1 62 ? 39.291 34.516 -23.329 1.00 0.00 62 SER A CA 9
ATOM 13423 C C . SER A 1 62 ? 38.802 33.114 -22.915 1.00 0.00 62 SER A C 9
ATOM 13424 O O . SER A 1 62 ? 39.055 32.655 -21.795 1.00 0.00 62 SER A O 9
ATOM 13432 N N . LYS A 1 63 ? 38.091 32.427 -23.818 1.00 0.00 63 LYS A N 9
ATOM 13433 C CA . LYS A 1 63 ? 37.458 31.113 -23.596 1.00 0.00 63 LYS A CA 9
ATOM 13434 C C . LYS A 1 63 ? 37.794 30.093 -24.691 1.00 0.00 63 LYS A C 9
ATOM 13435 O O . LYS A 1 63 ? 38.105 30.454 -25.828 1.00 0.00 63 LYS A O 9
ATOM 13454 N N . LEU A 1 64 ? 37.710 28.811 -24.337 1.00 0.00 64 LEU A N 9
ATOM 13455 C CA . LEU A 1 64 ? 38.023 27.668 -25.201 1.00 0.00 64 LEU A CA 9
ATOM 13456 C C . LEU A 1 64 ? 36.857 27.333 -26.153 1.00 0.00 64 LEU A C 9
ATOM 13457 O O . LEU A 1 64 ? 35.698 27.286 -25.733 1.00 0.00 64 LEU A O 9
ATOM 13473 N N . GLY A 1 65 ? 37.171 27.054 -27.423 1.00 0.00 65 GLY A N 9
ATOM 13474 C CA . GLY A 1 65 ? 36.202 26.655 -28.454 1.00 0.00 65 GLY A CA 9
ATOM 13475 C C . GLY A 1 65 ? 35.289 27.777 -28.979 1.00 0.00 65 GLY A C 9
ATOM 13476 O O . GLY A 1 65 ? 35.426 28.954 -28.626 1.00 0.00 65 GLY A O 9
ATOM 13480 N N . GLY A 1 66 ? 34.351 27.402 -29.853 1.00 0.00 66 GLY A N 9
ATOM 13481 C CA . GLY A 1 66 ? 33.378 28.307 -30.481 1.00 0.00 66 GLY A CA 9
ATOM 13482 C C . GLY A 1 66 ? 32.328 28.869 -29.511 1.00 0.00 66 GLY A C 9
ATOM 13483 O O . GLY A 1 66 ? 32.017 28.267 -28.480 1.00 0.00 66 GLY A O 9
ATOM 13487 N N . SER A 1 67 ? 31.786 30.045 -29.839 1.00 0.00 67 SER A N 9
ATOM 13488 C CA . SER A 1 67 ? 30.785 30.759 -29.027 1.00 0.00 67 SER A CA 9
ATOM 13489 C C . SER A 1 67 ? 29.362 30.208 -29.218 1.00 0.00 67 SER A C 9
ATOM 13490 O O . SER A 1 67 ? 28.978 29.805 -30.321 1.00 0.00 67 SER A O 9
ATOM 13498 N N . GLY A 1 68 ? 28.571 30.198 -28.140 1.00 0.00 68 GLY A N 9
ATOM 13499 C CA . GLY A 1 68 ? 27.181 29.719 -28.126 1.00 0.00 68 GLY A CA 9
ATOM 13500 C C . GLY A 1 68 ? 26.158 30.708 -28.707 1.00 0.00 68 GLY A C 9
ATOM 13501 O O . GLY A 1 68 ? 26.474 31.867 -28.998 1.00 0.00 68 GLY A O 9
ATOM 13505 N N . GLY A 1 69 ? 24.915 30.246 -28.857 1.00 0.00 69 GLY A N 9
ATOM 13506 C CA . GLY A 1 69 ? 23.774 31.034 -29.348 1.00 0.00 69 GLY A CA 9
ATOM 13507 C C . GLY A 1 69 ? 22.462 30.237 -29.380 1.00 0.00 69 GLY A C 9
ATOM 13508 O O . GLY A 1 69 ? 22.468 29.005 -29.295 1.00 0.00 69 GLY A O 9
ATOM 13512 N N . SER A 1 70 ? 21.333 30.943 -29.488 1.00 0.00 70 SER A N 9
ATOM 13513 C CA . SER A 1 70 ? 19.976 30.365 -29.558 1.00 0.00 70 SER A CA 9
ATOM 13514 C C . SER A 1 70 ? 19.001 31.268 -30.333 1.00 0.00 70 SER A C 9
ATOM 13515 O O . SER A 1 70 ? 19.236 32.472 -30.491 1.00 0.00 70 SER A O 9
ATOM 13523 N N . ARG A 1 71 ? 17.886 30.694 -30.808 1.00 0.00 71 ARG A N 9
ATOM 13524 C CA . ARG A 1 71 ? 16.820 31.395 -31.551 1.00 0.00 71 ARG A CA 9
ATOM 13525 C C . ARG A 1 71 ? 15.989 32.345 -30.668 1.00 0.00 71 ARG A C 9
ATOM 13526 O O . ARG A 1 71 ? 15.463 33.341 -31.169 1.00 0.00 71 ARG A O 9
ATOM 13547 N N . LYS A 1 72 ? 15.895 32.056 -29.362 1.00 0.00 72 LYS A N 9
ATOM 13548 C CA . LYS A 1 72 ? 15.156 32.839 -28.350 1.00 0.00 72 LYS A CA 9
ATOM 13549 C C . LYS A 1 72 ? 15.932 32.897 -27.024 1.00 0.00 72 LYS A C 9
ATOM 13550 O O . LYS A 1 72 ? 16.626 31.947 -26.663 1.00 0.00 72 LYS A O 9
ATOM 13569 N N . ASP A 1 73 ? 15.811 34.008 -26.292 1.00 0.00 73 ASP A N 9
ATOM 13570 C CA . ASP A 1 73 ? 16.581 34.257 -25.059 1.00 0.00 73 ASP A CA 9
ATOM 13571 C C . ASP A 1 73 ? 16.126 33.401 -23.856 1.00 0.00 73 ASP A C 9
ATOM 13572 O O . ASP A 1 73 ? 16.928 33.108 -22.966 1.00 0.00 73 ASP A O 9
ATOM 13581 N N . LEU A 1 74 ? 14.855 32.975 -23.842 1.00 0.00 74 LEU A N 9
ATOM 13582 C CA . LEU A 1 74 ? 14.229 32.143 -22.802 1.00 0.00 74 LEU A CA 9
ATOM 13583 C C . LEU A 1 74 ? 13.390 31.003 -23.412 1.00 0.00 74 LEU A C 9
ATOM 13584 O O . LEU A 1 74 ? 12.920 31.099 -24.548 1.00 0.00 74 LEU A O 9
ATOM 13600 N N . SER A 1 75 ? 13.175 29.936 -22.633 1.00 0.00 75 SER A N 9
ATOM 13601 C CA . SER A 1 75 ? 12.313 28.793 -22.977 1.00 0.00 75 SER A CA 9
ATOM 13602 C C . SER A 1 75 ? 11.649 28.184 -21.727 1.00 0.00 75 SER A C 9
ATOM 13603 O O . SER A 1 75 ? 12.084 28.430 -20.596 1.00 0.00 75 SER A O 9
ATOM 13611 N N . VAL A 1 76 ? 10.579 27.406 -21.919 1.00 0.00 76 VAL A N 9
ATOM 13612 C CA . VAL A 1 76 ? 9.777 26.792 -20.841 1.00 0.00 76 VAL A CA 9
ATOM 13613 C C . VAL A 1 76 ? 10.403 25.507 -20.272 1.00 0.00 76 VAL A C 9
ATOM 13614 O O . VAL A 1 76 ? 11.215 24.842 -20.924 1.00 0.00 76 VAL A O 9
ATOM 13627 N N . LYS A 1 77 ? 9.992 25.138 -19.051 1.00 0.00 77 LYS A N 9
ATOM 13628 C CA . LYS A 1 77 ? 10.365 23.874 -18.381 1.00 0.00 77 LYS A CA 9
ATOM 13629 C C . LYS A 1 77 ? 9.460 22.709 -18.827 1.00 0.00 77 LYS A C 9
ATOM 13630 O O . LYS A 1 77 ? 8.380 22.925 -19.382 1.00 0.00 77 LYS A O 9
ATOM 13649 N N . GLY A 1 78 ? 9.910 21.473 -18.589 1.00 0.00 78 GLY A N 9
ATOM 13650 C CA . GLY A 1 78 ? 9.195 20.249 -18.988 1.00 0.00 78 GLY A CA 9
ATOM 13651 C C . GLY A 1 78 ? 7.841 20.052 -18.287 1.00 0.00 78 GLY A C 9
ATOM 13652 O O . GLY A 1 78 ? 7.636 20.510 -17.161 1.00 0.00 78 GLY A O 9
ATOM 13656 N N . MET A 1 79 ? 6.918 19.340 -18.951 1.00 0.00 79 MET A N 9
ATOM 13657 C CA . MET A 1 79 ? 5.544 19.108 -18.457 1.00 0.00 79 MET A CA 9
ATOM 13658 C C . MET A 1 79 ? 5.436 17.965 -17.426 1.00 0.00 79 MET A C 9
ATOM 13659 O O . MET A 1 79 ? 4.446 17.888 -16.698 1.00 0.00 79 MET A O 9
ATOM 13673 N N . LEU A 1 80 ? 6.458 17.096 -17.352 1.00 0.00 80 LEU A N 9
ATOM 13674 C CA . LEU A 1 80 ? 6.608 16.006 -16.378 1.00 0.00 80 LEU A CA 9
ATOM 13675 C C . LEU A 1 80 ? 5.376 15.074 -16.268 1.00 0.00 80 LEU A C 9
ATOM 13676 O O . LEU A 1 80 ? 4.872 14.803 -15.180 1.00 0.00 80 LEU A O 9
ATOM 13692 N N . TYR A 1 81 ? 4.895 14.576 -17.415 1.00 0.00 81 TYR A N 9
ATOM 13693 C CA . TYR A 1 81 ? 3.755 13.650 -17.488 1.00 0.00 81 TYR A CA 9
ATOM 13694 C C . TYR A 1 81 ? 4.069 12.250 -16.905 1.00 0.00 81 TYR A C 9
ATOM 13695 O O . TYR A 1 81 ? 3.178 11.568 -16.391 1.00 0.00 81 TYR A O 9
ATOM 13713 N N . ASP A 1 82 ? 5.340 11.829 -16.946 1.00 0.00 82 ASP A N 9
ATOM 13714 C CA . ASP A 1 82 ? 5.827 10.557 -16.391 1.00 0.00 82 ASP A CA 9
ATOM 13715 C C . ASP A 1 82 ? 5.615 10.445 -14.864 1.00 0.00 82 ASP A C 9
ATOM 13716 O O . ASP A 1 82 ? 5.898 11.378 -14.110 1.00 0.00 82 ASP A O 9
ATOM 13725 N N . SER A 1 83 ? 5.122 9.295 -14.391 1.00 0.00 83 SER A N 9
ATOM 13726 C CA . SER A 1 83 ? 4.749 9.085 -12.981 1.00 0.00 83 SER A CA 9
ATOM 13727 C C . SER A 1 83 ? 5.949 8.934 -12.039 1.00 0.00 83 SER A C 9
ATOM 13728 O O . SER A 1 83 ? 5.910 9.442 -10.920 1.00 0.00 83 SER A O 9
ATOM 13736 N N . ASP A 1 84 ? 7.029 8.270 -12.462 1.00 0.00 84 ASP A N 9
ATOM 13737 C CA . ASP A 1 84 ? 8.197 8.040 -11.601 1.00 0.00 84 ASP A CA 9
ATOM 13738 C C . ASP A 1 84 ? 8.926 9.344 -11.280 1.00 0.00 84 ASP A C 9
ATOM 13739 O O . ASP A 1 84 ? 9.110 9.662 -10.109 1.00 0.00 84 ASP A O 9
ATOM 13748 N N . SER A 1 85 ? 9.262 10.157 -12.285 1.00 0.00 85 SER A N 9
ATOM 13749 C CA . SER A 1 85 ? 9.925 11.454 -12.081 1.00 0.00 85 SER A CA 9
ATOM 13750 C C . SER A 1 85 ? 9.081 12.436 -11.255 1.00 0.00 85 SER A C 9
ATOM 13751 O O . SER A 1 85 ? 9.647 13.183 -10.454 1.00 0.00 85 SER A O 9
ATOM 13759 N N . GLN A 1 86 ? 7.743 12.381 -11.339 1.00 0.00 86 GLN A N 9
ATOM 13760 C CA . GLN A 1 86 ? 6.859 13.111 -10.414 1.00 0.00 86 GLN A CA 9
ATOM 13761 C C . GLN A 1 86 ? 7.009 12.613 -8.969 1.00 0.00 86 GLN A C 9
ATOM 13762 O O . GLN A 1 86 ? 7.121 13.432 -8.058 1.00 0.00 86 GLN A O 9
ATOM 13776 N N . GLN A 1 87 ? 7.076 11.298 -8.743 1.00 0.00 87 GLN A N 9
ATOM 13777 C CA . GLN A 1 87 ? 7.328 10.732 -7.411 1.00 0.00 87 GLN A CA 9
ATOM 13778 C C . GLN A 1 87 ? 8.736 11.061 -6.886 1.00 0.00 87 GLN A C 9
ATOM 13779 O O . GLN A 1 87 ? 8.856 11.422 -5.717 1.00 0.00 87 GLN A O 9
ATOM 13793 N N . ILE A 1 88 ? 9.778 11.043 -7.733 1.00 0.00 88 ILE A N 9
ATOM 13794 C CA . ILE A 1 88 ? 11.128 11.502 -7.343 1.00 0.00 88 ILE A CA 9
ATOM 13795 C C . ILE A 1 88 ? 11.086 12.978 -6.940 1.00 0.00 88 ILE A C 9
ATOM 13796 O O . ILE A 1 88 ? 11.551 13.314 -5.855 1.00 0.00 88 ILE A O 9
ATOM 13812 N N . LEU A 1 89 ? 10.485 13.855 -7.755 1.00 0.00 89 LEU A N 9
ATOM 13813 C CA . LEU A 1 89 ? 10.383 15.286 -7.437 1.00 0.00 89 LEU A CA 9
ATOM 13814 C C . LEU A 1 89 ? 9.607 15.519 -6.136 1.00 0.00 89 LEU A C 9
ATOM 13815 O O . LEU A 1 89 ? 10.071 16.287 -5.301 1.00 0.00 89 LEU A O 9
ATOM 13831 N N . ASN A 1 90 ? 8.482 14.833 -5.927 1.00 0.00 90 ASN A N 9
ATOM 13832 C CA . ASN A 1 90 ? 7.697 14.966 -4.699 1.00 0.00 90 ASN A CA 9
ATOM 13833 C C . ASN A 1 90 ? 8.498 14.512 -3.467 1.00 0.00 90 ASN A C 9
ATOM 13834 O O . ASN A 1 90 ? 8.586 15.253 -2.492 1.00 0.00 90 ASN A O 9
ATOM 13845 N N . ARG A 1 91 ? 9.166 13.348 -3.521 1.00 0.00 91 ARG A N 9
ATOM 13846 C CA . ARG A 1 91 ? 10.004 12.866 -2.402 1.00 0.00 91 ARG A CA 9
ATOM 13847 C C . ARG A 1 91 ? 11.176 13.807 -2.125 1.00 0.00 91 ARG A C 9
ATOM 13848 O O . ARG A 1 91 ? 11.453 14.115 -0.974 1.00 0.00 91 ARG A O 9
ATOM 13869 N N . LEU A 1 92 ? 11.826 14.305 -3.177 1.00 0.00 92 LEU A N 9
ATOM 13870 C CA . LEU A 1 92 ? 12.985 15.203 -3.086 1.00 0.00 92 LEU A CA 9
ATOM 13871 C C . LEU A 1 92 ? 12.597 16.576 -2.525 1.00 0.00 92 LEU A C 9
ATOM 13872 O O . LEU A 1 92 ? 13.207 17.046 -1.567 1.00 0.00 92 LEU A O 9
ATOM 13888 N N . ARG A 1 93 ? 11.546 17.196 -3.071 1.00 0.00 93 ARG A N 9
ATOM 13889 C CA . ARG A 1 93 ? 11.033 18.495 -2.605 1.00 0.00 93 ARG A CA 9
ATOM 13890 C C . ARG A 1 93 ? 10.559 18.420 -1.156 1.00 0.00 93 ARG A C 9
ATOM 13891 O O . ARG A 1 93 ? 10.899 19.290 -0.361 1.00 0.00 93 ARG A O 9
ATOM 13912 N N . GLU A 1 94 ? 9.856 17.355 -0.771 1.00 0.00 94 GLU A N 9
ATOM 13913 C CA . GLU A 1 94 ? 9.420 17.171 0.618 1.00 0.00 94 GLU A CA 9
ATOM 13914 C C . GLU A 1 94 ? 10.598 16.874 1.564 1.00 0.00 94 GLU A C 9
ATOM 13915 O O . GLU A 1 94 ? 10.662 17.462 2.643 1.00 0.00 94 GLU A O 9
ATOM 13927 N N . ARG A 1 95 ? 11.582 16.064 1.145 1.00 0.00 95 ARG A N 9
ATOM 13928 C CA . ARG A 1 95 ? 12.818 15.804 1.914 1.00 0.00 95 ARG A CA 9
ATOM 13929 C C . ARG A 1 95 ? 13.607 17.085 2.214 1.00 0.00 95 ARG A C 9
ATOM 13930 O O . ARG A 1 95 ? 14.078 17.262 3.336 1.00 0.00 95 ARG A O 9
ATOM 13951 N N . VAL A 1 96 ? 13.765 17.967 1.217 1.00 0.00 96 VAL A N 9
ATOM 13952 C CA . VAL A 1 96 ? 14.612 19.177 1.340 1.00 0.00 96 VAL A CA 9
ATOM 13953 C C . VAL A 1 96 ? 13.853 20.383 1.913 1.00 0.00 96 VAL A C 9
ATOM 13954 O O . VAL A 1 96 ? 14.417 21.117 2.730 1.00 0.00 96 VAL A O 9
ATOM 13967 N N . SER A 1 97 ? 12.586 20.575 1.532 1.00 0.00 97 SER A N 9
ATOM 13968 C CA . SER A 1 97 ? 11.796 21.781 1.859 1.00 0.00 97 SER A CA 9
ATOM 13969 C C . SER A 1 97 ? 10.543 21.517 2.714 1.00 0.00 97 SER A C 9
ATOM 13970 O O . SER A 1 97 ? 9.957 22.470 3.234 1.00 0.00 97 SER A O 9
ATOM 13978 N N . GLY A 1 98 ? 10.130 20.257 2.889 1.00 0.00 98 GLY A N 9
ATOM 13979 C CA . GLY A 1 98 ? 9.073 19.837 3.819 1.00 0.00 98 GLY A CA 9
ATOM 13980 C C . GLY A 1 98 ? 9.630 19.267 5.135 1.00 0.00 98 GLY A C 9
ATOM 13981 O O . GLY A 1 98 ? 10.816 19.411 5.449 1.00 0.00 98 GLY A O 9
ATOM 13985 N N . SER A 1 99 ? 8.764 18.604 5.910 1.00 0.00 99 SER A N 9
ATOM 13986 C CA . SER A 1 99 ? 9.119 18.044 7.228 1.00 0.00 99 SER A CA 9
ATOM 13987 C C . SER A 1 99 ? 9.784 16.659 7.164 1.00 0.00 99 SER A C 9
ATOM 13988 O O . SER A 1 99 ? 10.507 16.283 8.089 1.00 0.00 99 SER A O 9
ATOM 13996 N N . THR A 1 100 ? 9.530 15.876 6.103 1.00 0.00 100 THR A N 9
ATOM 13997 C CA . THR A 1 100 ? 10.007 14.483 5.955 1.00 0.00 100 THR A CA 9
ATOM 13998 C C . THR A 1 100 ? 9.976 13.993 4.497 1.00 0.00 100 THR A C 9
ATOM 13999 O O . THR A 1 100 ? 9.213 14.503 3.675 1.00 0.00 100 THR A O 9
ATOM 14010 N N . ALA A 1 101 ? 10.760 12.953 4.181 1.00 0.00 101 ALA A N 9
ATOM 14011 C CA . ALA A 1 101 ? 10.698 12.213 2.911 1.00 0.00 101 ALA A CA 9
ATOM 14012 C C . ALA A 1 101 ? 9.528 11.209 2.839 1.00 0.00 101 ALA A C 9
ATOM 14013 O O . ALA A 1 101 ? 9.286 10.627 1.786 1.00 0.00 101 ALA A O 9
ATOM 14020 N N . GLN A 1 102 ? 8.784 10.994 3.932 1.00 0.00 102 GLN A N 9
ATOM 14021 C CA . GLN A 1 102 ? 7.687 10.011 4.048 1.00 0.00 102 GLN A CA 9
ATOM 14022 C C . GLN A 1 102 ? 6.378 10.433 3.328 1.00 0.00 102 GLN A C 9
ATOM 14023 O O . GLN A 1 102 ? 5.272 10.175 3.812 1.00 0.00 102 GLN A O 9
ATOM 14037 N N . SER A 1 103 ? 6.482 11.086 2.162 1.00 0.00 103 SER A N 9
ATOM 14038 C CA . SER A 1 103 ? 5.348 11.538 1.338 1.00 0.00 103 SER A CA 9
ATOM 14039 C C . SER A 1 103 ? 4.788 10.461 0.383 1.00 0.00 103 SER A C 9
ATOM 14040 O O . SER A 1 103 ? 3.821 10.719 -0.339 1.00 0.00 103 SER A O 9
ATOM 14048 N N . ALA A 1 104 ? 5.385 9.258 0.374 1.00 0.00 104 ALA A N 9
ATOM 14049 C CA . ALA A 1 104 ? 4.960 8.099 -0.425 1.00 0.00 104 ALA A CA 9
ATOM 14050 C C . ALA A 1 104 ? 3.576 7.550 -0.003 1.00 0.00 104 ALA A C 9
ATOM 14051 O O . ALA A 1 104 ? 2.753 7.262 -0.903 1.00 0.00 104 ALA A O 9
ATOM 14059 N N . SER A 1 1 ? 16.815 -17.011 10.407 1.00 0.00 1 SER A N 10
ATOM 14060 C CA . SER A 1 1 ? 16.351 -16.401 9.128 1.00 0.00 1 SER A CA 10
ATOM 14061 C C . SER A 1 1 ? 14.831 -16.205 9.104 1.00 0.00 1 SER A C 10
ATOM 14062 O O . SER A 1 1 ? 14.099 -16.915 9.796 1.00 0.00 1 SER A O 10
ATOM 14072 N N . VAL A 1 2 ? 14.344 -15.243 8.303 1.00 0.00 2 VAL A N 10
ATOM 14073 C CA . VAL A 1 2 ? 12.906 -14.933 8.103 1.00 0.00 2 VAL A CA 10
ATOM 14074 C C . VAL A 1 2 ? 12.545 -14.829 6.614 1.00 0.00 2 VAL A C 10
ATOM 14075 O O . VAL A 1 2 ? 13.413 -14.587 5.770 1.00 0.00 2 VAL A O 10
ATOM 14088 N N . SER A 1 3 ? 11.260 -15.011 6.286 1.00 0.00 3 SER A N 10
ATOM 14089 C CA . SER A 1 3 ? 10.716 -14.924 4.918 1.00 0.00 3 SER A CA 10
ATOM 14090 C C . SER A 1 3 ? 9.278 -14.373 4.903 1.00 0.00 3 SER A C 10
ATOM 14091 O O . SER A 1 3 ? 8.618 -14.299 5.945 1.00 0.00 3 SER A O 10
ATOM 14099 N N . ILE A 1 4 ? 8.796 -13.978 3.721 1.00 0.00 4 ILE A N 10
ATOM 14100 C CA . ILE A 1 4 ? 7.478 -13.364 3.473 1.00 0.00 4 ILE A CA 10
ATOM 14101 C C . ILE A 1 4 ? 6.758 -14.025 2.283 1.00 0.00 4 ILE A C 10
ATOM 14102 O O . ILE A 1 4 ? 7.397 -14.523 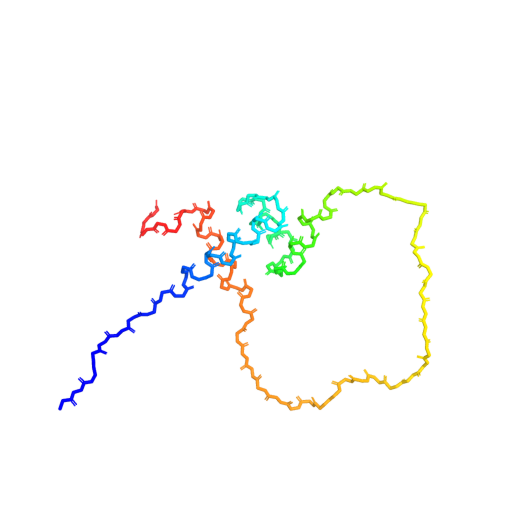1.352 1.00 0.00 4 ILE A O 10
ATOM 14118 N N . LEU A 1 5 ? 5.418 -14.013 2.300 1.00 0.00 5 LEU A N 10
ATOM 14119 C CA . LEU A 1 5 ? 4.588 -14.633 1.253 1.00 0.00 5 LEU A CA 10
ATOM 14120 C C . LEU A 1 5 ? 4.590 -13.825 -0.060 1.00 0.00 5 LEU A C 10
ATOM 14121 O O . LEU A 1 5 ? 4.613 -14.412 -1.145 1.00 0.00 5 LEU A O 10
ATOM 14137 N N . ARG A 1 6 ? 4.583 -12.487 0.044 1.00 0.00 6 ARG A N 10
ATOM 14138 C CA . ARG A 1 6 ? 4.644 -11.525 -1.076 1.00 0.00 6 ARG A CA 10
ATOM 14139 C C . ARG A 1 6 ? 5.544 -10.327 -0.736 1.00 0.00 6 ARG A C 10
ATOM 14140 O O . ARG A 1 6 ? 5.608 -9.901 0.419 1.00 0.00 6 ARG A O 10
ATOM 14161 N N . SER A 1 7 ? 6.214 -9.773 -1.747 1.00 0.00 7 SER A N 10
ATOM 14162 C CA . SER A 1 7 ? 7.029 -8.551 -1.649 1.00 0.00 7 SER A CA 10
ATOM 14163 C C . SER A 1 7 ? 6.182 -7.266 -1.732 1.00 0.00 7 SER A C 10
ATOM 14164 O O . SER A 1 7 ? 5.027 -7.289 -2.171 1.00 0.00 7 SER A O 10
ATOM 14172 N N . SER A 1 8 ? 6.753 -6.135 -1.300 1.00 0.00 8 SER A N 10
ATOM 14173 C CA . SER A 1 8 ? 6.104 -4.810 -1.299 1.00 0.00 8 SER A CA 10
ATOM 14174 C C . SER A 1 8 ? 7.101 -3.658 -1.518 1.00 0.00 8 SER A C 10
ATOM 14175 O O . SER A 1 8 ? 8.309 -3.803 -1.300 1.00 0.00 8 SER A O 10
ATOM 14183 N N . VAL A 1 9 ? 6.597 -2.495 -1.954 1.00 0.00 9 VAL A N 10
ATOM 14184 C CA . VAL A 1 9 ? 7.379 -1.254 -2.125 1.00 0.00 9 VAL A CA 10
ATOM 14185 C C . VAL A 1 9 ? 7.549 -0.543 -0.771 1.00 0.00 9 VAL A C 10
ATOM 14186 O O . VAL A 1 9 ? 6.617 -0.504 0.037 1.00 0.00 9 VAL A O 10
ATOM 14199 N N . ASN A 1 10 ? 8.730 0.034 -0.524 1.00 0.00 10 ASN A N 10
ATOM 14200 C CA . ASN A 1 10 ? 9.086 0.718 0.727 1.00 0.00 10 ASN A CA 10
ATOM 14201 C C . ASN A 1 10 ? 9.859 2.028 0.465 1.00 0.00 10 ASN A C 10
ATOM 14202 O O . ASN A 1 10 ? 10.605 2.138 -0.510 1.00 0.00 10 ASN A O 10
ATOM 14213 N N . HIS A 1 11 ? 9.733 3.013 1.364 1.00 0.00 11 HIS A N 10
ATOM 14214 C CA . HIS A 1 11 ? 10.372 4.337 1.252 1.00 0.00 11 HIS A CA 10
ATOM 14215 C C . HIS A 1 11 ? 11.909 4.302 1.203 1.00 0.00 11 HIS A C 10
ATOM 14216 O O . HIS A 1 11 ? 12.518 5.234 0.672 1.00 0.00 11 HIS A O 10
ATOM 14230 N N . ARG A 1 12 ? 12.547 3.213 1.666 1.00 0.00 12 ARG A N 10
ATOM 14231 C CA . ARG A 1 12 ? 13.999 3.017 1.505 1.00 0.00 12 ARG A CA 10
ATOM 14232 C C . ARG A 1 12 ? 14.452 3.124 0.048 1.00 0.00 12 ARG A C 10
ATOM 14233 O O . ARG A 1 12 ? 15.576 3.542 -0.193 1.00 0.00 12 ARG A O 10
ATOM 14254 N N . GLU A 1 13 ? 13.607 2.758 -0.922 1.00 0.00 13 GLU A N 10
ATOM 14255 C CA . GLU A 1 13 ? 14.002 2.709 -2.337 1.00 0.00 13 GLU A CA 10
ATOM 14256 C C . GLU A 1 13 ? 14.189 4.120 -2.910 1.00 0.00 13 GLU A C 10
ATOM 14257 O O . GLU A 1 13 ? 15.201 4.399 -3.554 1.00 0.00 13 GLU A O 10
ATOM 14269 N N . VAL A 1 14 ? 13.251 5.035 -2.615 1.00 0.00 14 VAL A N 10
ATOM 14270 C CA . VAL A 1 14 ? 13.355 6.448 -3.020 1.00 0.00 14 VAL A CA 10
ATOM 14271 C C . VAL A 1 14 ? 14.382 7.211 -2.170 1.00 0.00 14 VAL A C 10
ATOM 14272 O O . VAL A 1 14 ? 15.122 8.028 -2.716 1.00 0.00 14 VAL A O 10
ATOM 14285 N N . ASP A 1 15 ? 14.511 6.903 -0.872 1.00 0.00 15 ASP A N 10
ATOM 14286 C CA . ASP A 1 15 ? 15.588 7.455 -0.032 1.00 0.00 15 ASP A CA 10
ATOM 14287 C C . ASP A 1 15 ? 16.987 7.061 -0.549 1.00 0.00 15 ASP A C 10
ATOM 14288 O O . ASP A 1 15 ? 17.856 7.919 -0.713 1.00 0.00 15 ASP A O 10
ATOM 14297 N N . GLU A 1 16 ? 17.184 5.781 -0.879 1.00 0.00 16 GLU A N 10
ATOM 14298 C CA . GLU A 1 16 ? 18.421 5.267 -1.469 1.00 0.00 16 GLU A CA 10
ATOM 14299 C C . GLU A 1 16 ? 18.694 5.856 -2.858 1.00 0.00 16 GLU A C 10
ATOM 14300 O O . GLU A 1 16 ? 19.837 6.205 -3.149 1.00 0.00 16 GLU A O 10
ATOM 14312 N N . ALA A 1 17 ? 17.675 6.016 -3.707 1.00 0.00 17 ALA A N 10
ATOM 14313 C CA . ALA A 1 17 ? 17.854 6.630 -5.022 1.00 0.00 17 ALA A CA 10
ATOM 14314 C C . ALA A 1 17 ? 18.282 8.109 -4.912 1.00 0.00 17 ALA A C 10
ATOM 14315 O O . ALA A 1 17 ? 19.210 8.537 -5.602 1.00 0.00 17 ALA A O 10
ATOM 14322 N N . ILE A 1 18 ? 17.663 8.875 -4.001 1.00 0.00 18 ILE A N 10
ATOM 14323 C CA . ILE A 1 18 ? 18.049 10.265 -3.704 1.00 0.00 18 ILE A CA 10
ATOM 14324 C C . ILE A 1 18 ? 19.484 10.327 -3.157 1.00 0.00 18 ILE A C 10
ATOM 14325 O O . ILE A 1 18 ? 20.287 11.103 -3.672 1.00 0.00 18 ILE A O 10
ATOM 14341 N N . ASP A 1 19 ? 19.845 9.486 -2.185 1.00 0.00 19 ASP A N 10
ATOM 14342 C CA . ASP A 1 19 ? 21.203 9.421 -1.623 1.00 0.00 19 ASP A CA 10
ATOM 14343 C C . ASP A 1 19 ? 22.264 9.003 -2.666 1.00 0.00 19 ASP A C 10
ATOM 14344 O O . ASP A 1 19 ? 23.339 9.602 -2.731 1.00 0.00 19 ASP A O 10
ATOM 14353 N N . ASN A 1 20 ? 21.948 8.047 -3.544 1.00 0.00 20 ASN A N 10
ATOM 14354 C CA . ASN A 1 20 ? 22.826 7.637 -4.637 1.00 0.00 20 ASN A CA 10
ATOM 14355 C C . ASN A 1 20 ? 23.052 8.774 -5.650 1.00 0.00 20 ASN A C 10
ATOM 14356 O O . ASN A 1 20 ? 24.199 9.035 -6.013 1.00 0.00 20 ASN A O 10
ATOM 14367 N N . ILE A 1 21 ? 21.998 9.495 -6.054 1.00 0.00 21 ILE A N 10
ATOM 14368 C CA . ILE A 1 21 ? 22.127 10.677 -6.929 1.00 0.00 21 ILE A CA 10
ATOM 14369 C C . ILE A 1 21 ? 22.931 11.782 -6.236 1.00 0.00 21 ILE A C 10
ATOM 14370 O O . ILE A 1 21 ? 23.839 12.351 -6.843 1.00 0.00 21 ILE A O 10
ATOM 14386 N N . LEU A 1 22 ? 22.647 12.054 -4.963 1.00 0.00 22 LEU A N 10
ATOM 14387 C CA . LEU A 1 22 ? 23.332 13.070 -4.160 1.00 0.00 22 LEU A CA 10
ATOM 14388 C C . LEU A 1 22 ? 24.856 12.837 -4.118 1.00 0.00 22 LEU A C 10
ATOM 14389 O O . LEU A 1 22 ? 25.634 13.766 -4.349 1.00 0.00 22 LEU A O 10
ATOM 14405 N N . ARG A 1 23 ? 25.276 11.584 -3.892 1.00 0.00 23 ARG A N 10
ATOM 14406 C CA . ARG A 1 23 ? 26.701 11.192 -3.880 1.00 0.00 23 ARG A CA 10
ATOM 14407 C C . ARG A 1 23 ? 27.317 11.164 -5.283 1.00 0.00 23 ARG A C 10
ATOM 14408 O O . ARG A 1 23 ? 28.401 11.711 -5.466 1.00 0.00 23 ARG A O 10
ATOM 14429 N N . TYR A 1 24 ? 26.619 10.606 -6.279 1.00 0.00 24 TYR A N 10
ATOM 14430 C CA . TYR A 1 24 ? 27.090 10.533 -7.672 1.00 0.00 24 TYR A CA 10
ATOM 14431 C C . TYR A 1 24 ? 27.305 11.924 -8.302 1.00 0.00 24 TYR A C 10
ATOM 14432 O O . TYR A 1 24 ? 28.299 12.146 -8.995 1.00 0.00 24 TYR A O 10
ATOM 14450 N N . THR A 1 25 ? 26.413 12.878 -8.010 1.00 0.00 25 THR A N 10
ATOM 14451 C CA . THR A 1 25 ? 26.524 14.280 -8.462 1.00 0.00 25 THR A CA 10
ATOM 14452 C C . THR A 1 25 ? 27.473 15.139 -7.611 1.00 0.00 25 THR A C 10
ATOM 14453 O O . THR A 1 25 ? 27.725 16.290 -7.971 1.00 0.00 25 THR A O 10
ATOM 14464 N N . ASN A 1 26 ? 28.005 14.603 -6.500 1.00 0.00 26 ASN A N 10
ATOM 14465 C CA . ASN A 1 26 ? 28.903 15.298 -5.565 1.00 0.00 26 ASN A CA 10
ATOM 14466 C C . ASN A 1 26 ? 28.354 16.672 -5.101 1.00 0.00 26 ASN A C 10
ATOM 14467 O O . ASN A 1 26 ? 29.084 17.662 -5.007 1.00 0.00 26 ASN A O 10
ATOM 14478 N N . SER A 1 27 ? 27.037 16.720 -4.873 1.00 0.00 27 SER A N 10
ATOM 14479 C CA . SER A 1 27 ? 26.270 17.954 -4.620 1.00 0.00 27 SER A CA 10
ATOM 14480 C C . SER A 1 27 ? 25.596 17.963 -3.238 1.00 0.00 27 SER A C 10
ATOM 14481 O O . SER A 1 27 ? 25.586 16.950 -2.536 1.00 0.00 27 SER A O 10
ATOM 14489 N N . THR A 1 28 ? 25.021 19.107 -2.844 1.00 0.00 28 THR A N 10
ATOM 14490 C CA . THR A 1 28 ? 24.156 19.216 -1.649 1.00 0.00 28 THR A CA 10
ATOM 14491 C C . THR A 1 28 ? 22.697 18.905 -1.999 1.00 0.00 28 THR A C 10
ATOM 14492 O O . THR A 1 28 ? 22.285 18.988 -3.158 1.00 0.00 28 THR A O 10
ATOM 14503 N N . GLU A 1 29 ? 21.872 18.600 -0.993 1.00 0.00 29 GLU A N 10
ATOM 14504 C CA . GLU A 1 29 ? 20.429 18.368 -1.195 1.00 0.00 29 GLU A CA 10
ATOM 14505 C C . GLU A 1 29 ? 19.707 19.649 -1.657 1.00 0.00 29 GLU A C 10
ATOM 14506 O O . GLU A 1 29 ? 18.784 19.585 -2.466 1.00 0.00 29 GLU A O 10
ATOM 14518 N N . GLN A 1 30 ? 20.188 20.826 -1.230 1.00 0.00 30 GLN A N 10
ATOM 14519 C CA . GLN A 1 30 ? 19.702 22.122 -1.725 1.00 0.00 30 GLN A CA 10
ATOM 14520 C C . GLN A 1 30 ? 20.075 22.355 -3.200 1.00 0.00 30 GLN A C 10
ATOM 14521 O O . GLN A 1 30 ? 19.217 22.758 -3.985 1.00 0.00 30 GLN A O 10
ATOM 14535 N N . GLN A 1 31 ? 21.311 22.032 -3.613 1.00 0.00 31 GLN A N 10
ATOM 14536 C CA . GLN A 1 31 ? 21.721 22.105 -5.023 1.00 0.00 31 GLN A CA 10
ATOM 14537 C C . GLN A 1 31 ? 20.933 21.114 -5.894 1.00 0.00 31 GLN A C 10
ATOM 14538 O O . GLN A 1 31 ? 20.515 21.471 -6.995 1.00 0.00 31 GLN A O 10
ATOM 14552 N N . PHE A 1 32 ? 20.661 19.904 -5.391 1.00 0.00 32 PHE A N 10
ATOM 14553 C CA . PHE A 1 32 ? 19.825 18.925 -6.095 1.00 0.00 32 PHE A CA 10
ATOM 14554 C C . PHE A 1 32 ? 18.378 19.422 -6.255 1.00 0.00 32 PHE A C 10
ATOM 14555 O O . PHE A 1 32 ? 17.839 19.369 -7.362 1.00 0.00 32 PHE A O 10
ATOM 14572 N N . LEU A 1 33 ? 17.769 19.991 -5.208 1.00 0.00 33 LEU A N 10
ATOM 14573 C CA . LEU A 1 33 ? 16.432 20.601 -5.295 1.00 0.00 33 LEU A CA 10
ATOM 14574 C C . LEU A 1 33 ? 16.404 21.766 -6.298 1.00 0.00 33 LEU A C 10
ATOM 14575 O O . LEU A 1 33 ? 15.518 21.832 -7.147 1.00 0.00 33 LEU A O 10
ATOM 14591 N N . GLU A 1 34 ? 17.410 22.637 -6.261 1.00 0.00 34 GLU A N 10
ATOM 14592 C CA . GLU A 1 34 ? 17.531 23.767 -7.191 1.00 0.00 34 GLU A CA 10
ATOM 14593 C C . GLU A 1 34 ? 17.717 23.321 -8.651 1.00 0.00 34 GLU A C 10
ATOM 14594 O O . GLU A 1 34 ? 17.094 23.882 -9.548 1.00 0.00 34 GLU A O 10
ATOM 14606 N N . ALA A 1 35 ? 18.507 22.272 -8.894 1.00 0.00 35 ALA A N 10
ATOM 14607 C CA . ALA A 1 35 ? 18.678 21.689 -10.228 1.00 0.00 35 ALA A CA 10
ATOM 14608 C C . ALA A 1 35 ? 17.386 21.038 -10.745 1.00 0.00 35 ALA A C 10
ATOM 14609 O O . ALA A 1 35 ? 17.023 21.240 -11.903 1.00 0.00 35 ALA A O 10
ATOM 14616 N N . MET A 1 36 ? 16.652 20.313 -9.898 1.00 0.00 36 MET A N 10
ATOM 14617 C CA . MET A 1 36 ? 15.328 19.768 -10.248 1.00 0.00 36 MET A CA 10
ATOM 14618 C C . MET A 1 36 ? 14.323 20.886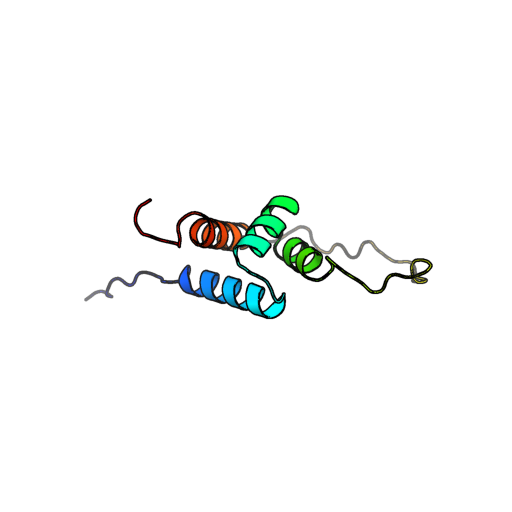 -10.562 1.00 0.00 36 MET A C 10
ATOM 14619 O O . MET A 1 36 ? 13.625 20.806 -11.570 1.00 0.00 36 MET A O 10
ATOM 14633 N N . GLU A 1 37 ? 14.289 21.966 -9.778 1.00 0.00 37 GLU A N 10
ATOM 14634 C CA . GLU A 1 37 ? 13.425 23.129 -10.045 1.00 0.00 37 GLU A CA 10
ATOM 14635 C C . GLU A 1 37 ? 13.816 23.852 -11.354 1.00 0.00 37 GLU A C 10
ATOM 14636 O O . GLU A 1 37 ? 12.950 24.188 -12.163 1.00 0.00 37 GLU A O 10
ATOM 14648 N N . SER A 1 38 ? 15.121 24.029 -11.596 1.00 0.00 38 SER A N 10
ATOM 14649 C CA . SER A 1 38 ? 15.659 24.687 -12.799 1.00 0.00 38 SER A CA 10
ATOM 14650 C C . SER A 1 38 ? 15.419 23.883 -14.089 1.00 0.00 38 SER A C 10
ATOM 14651 O O . SER A 1 38 ? 15.204 24.465 -15.154 1.00 0.00 38 SER A O 10
ATOM 14659 N N . THR A 1 39 ? 15.411 22.545 -13.997 1.00 0.00 39 THR A N 10
ATOM 14660 C CA . THR A 1 39 ? 15.242 21.630 -15.154 1.00 0.00 39 THR A CA 10
ATOM 14661 C C . THR A 1 39 ? 13.808 21.113 -15.340 1.00 0.00 39 THR A C 10
ATOM 14662 O O . THR A 1 39 ? 13.546 20.318 -16.246 1.00 0.00 39 THR A O 10
ATOM 14673 N N . GLY A 1 40 ? 12.856 21.566 -14.513 1.00 0.00 40 GLY A N 10
ATOM 14674 C CA . GLY A 1 40 ? 11.429 21.234 -14.658 1.00 0.00 40 GLY A CA 10
ATOM 14675 C C . GLY A 1 40 ? 11.042 19.858 -14.103 1.00 0.00 40 GLY A C 10
ATOM 14676 O O . GLY A 1 40 ? 10.029 19.284 -14.507 1.00 0.00 40 GLY A O 10
ATOM 14680 N N . GLY A 1 41 ? 11.858 19.311 -13.194 1.00 0.00 41 GLY A N 10
ATOM 14681 C CA . GLY A 1 41 ? 11.587 18.056 -12.483 1.00 0.00 41 GLY A CA 10
ATOM 14682 C C . GLY A 1 41 ? 12.088 16.778 -13.158 1.00 0.00 41 GLY A C 10
ATOM 14683 O O . GLY A 1 41 ? 11.962 15.711 -12.568 1.00 0.00 41 GLY A O 10
ATOM 14687 N N . ARG A 1 42 ? 12.679 16.854 -14.360 1.00 0.00 42 ARG A N 10
ATOM 14688 C CA . ARG A 1 42 ? 13.245 15.683 -15.059 1.00 0.00 42 ARG A CA 10
ATOM 14689 C C . ARG A 1 42 ? 14.576 15.280 -14.431 1.00 0.00 42 ARG A C 10
ATOM 14690 O O . ARG A 1 42 ? 15.588 15.941 -14.651 1.00 0.00 42 ARG A O 10
ATOM 14711 N N . VAL A 1 43 ? 14.611 14.154 -13.717 1.00 0.00 43 VAL A N 10
ATOM 14712 C CA . VAL A 1 43 ? 15.791 13.754 -12.921 1.00 0.00 43 VAL A CA 10
ATOM 14713 C C . VAL A 1 43 ? 17.044 13.553 -13.781 1.00 0.00 43 VAL A C 10
ATOM 14714 O O . VAL A 1 43 ? 18.120 13.991 -13.389 1.00 0.00 43 VAL A O 10
ATOM 14727 N N . ARG A 1 44 ? 16.912 13.027 -15.010 1.00 0.00 44 ARG A N 10
ATOM 14728 C CA . ARG A 1 44 ? 18.042 12.883 -15.956 1.00 0.00 44 ARG A CA 10
ATOM 14729 C C . ARG A 1 44 ? 18.673 14.225 -16.358 1.00 0.00 44 ARG A C 10
ATOM 14730 O O . ARG A 1 44 ? 19.895 14.366 -16.376 1.00 0.00 44 ARG A O 10
ATOM 14751 N N . ILE A 1 45 ? 17.835 15.243 -16.579 1.00 0.00 45 ILE A N 10
ATOM 14752 C CA . ILE A 1 45 ? 18.278 16.601 -16.952 1.00 0.00 45 ILE A CA 10
ATOM 14753 C C . ILE A 1 45 ? 18.860 17.317 -15.722 1.00 0.00 45 ILE A C 10
ATOM 14754 O O . ILE A 1 45 ? 19.858 18.023 -15.831 1.00 0.00 45 ILE A O 10
ATOM 14770 N N . ALA A 1 46 ? 18.304 17.075 -14.534 1.00 0.00 46 ALA A N 10
ATOM 14771 C CA . ALA A 1 46 ? 18.826 17.615 -13.273 1.00 0.00 46 ALA A CA 10
ATOM 14772 C C . ALA A 1 46 ? 20.229 17.077 -12.952 1.00 0.00 46 ALA A C 10
ATOM 14773 O O . ALA A 1 46 ? 21.141 17.862 -12.691 1.00 0.00 46 ALA A O 10
ATOM 14780 N N . ILE A 1 47 ? 20.453 15.758 -13.046 1.00 0.00 47 ILE A N 10
ATOM 14781 C CA . ILE A 1 47 ? 21.793 15.186 -12.831 1.00 0.00 47 ILE A CA 10
ATOM 14782 C C . ILE A 1 47 ? 22.764 15.602 -13.946 1.00 0.00 47 ILE A C 10
ATOM 14783 O O . ILE A 1 47 ? 23.909 15.922 -13.642 1.00 0.00 47 ILE A O 10
ATOM 14799 N N . ALA A 1 48 ? 22.307 15.734 -15.200 1.00 0.00 48 ALA A N 10
ATOM 14800 C CA . ALA A 1 48 ? 23.112 16.331 -16.273 1.00 0.00 48 ALA A CA 10
ATOM 14801 C C . ALA A 1 48 ? 23.540 17.783 -15.965 1.00 0.00 48 ALA A C 10
ATOM 14802 O O . ALA A 1 48 ? 24.717 18.121 -16.116 1.00 0.00 48 ALA A O 10
ATOM 14809 N N . LYS A 1 49 ? 22.636 18.619 -15.431 1.00 0.00 49 LYS A N 10
ATOM 14810 C CA . LYS A 1 49 ? 22.942 20.000 -15.014 1.00 0.00 49 LYS A CA 10
ATOM 14811 C C . LYS A 1 49 ? 23.911 20.060 -13.824 1.00 0.00 49 LYS A C 10
ATOM 14812 O O . LYS A 1 49 ? 24.784 20.924 -13.797 1.00 0.00 49 LYS A O 10
ATOM 14831 N N . LEU A 1 50 ? 23.821 19.116 -12.883 1.00 0.00 50 LEU A N 10
ATOM 14832 C CA . LEU A 1 50 ? 24.764 19.020 -11.754 1.00 0.00 50 LEU A CA 10
ATOM 14833 C C . LEU A 1 50 ? 26.161 18.510 -12.174 1.00 0.00 50 LEU A C 10
ATOM 14834 O O . LEU A 1 50 ? 27.167 18.973 -11.632 1.00 0.00 50 LEU A O 10
ATOM 14850 N N . LEU A 1 51 ? 26.231 17.574 -13.129 1.00 0.00 51 LEU A N 10
ATOM 14851 C CA . LEU A 1 51 ? 27.488 16.938 -13.561 1.00 0.00 51 LEU A CA 10
ATOM 14852 C C . LEU A 1 51 ? 28.245 17.741 -14.638 1.00 0.00 51 LEU A C 10
ATOM 14853 O O . LEU A 1 51 ? 29.460 17.913 -14.532 1.00 0.00 51 LEU A O 10
ATOM 14869 N N . SER A 1 52 ? 27.533 18.225 -15.664 1.00 0.00 52 SER A N 10
ATOM 14870 C CA . SER A 1 52 ? 28.102 18.816 -16.891 1.00 0.00 52 SER A CA 10
ATOM 14871 C C . SER A 1 52 ? 27.689 20.275 -17.154 1.00 0.00 52 SER A C 10
ATOM 14872 O O . SER A 1 52 ? 28.022 20.824 -18.205 1.00 0.00 52 SER A O 10
ATOM 14880 N N . LYS A 1 53 ? 26.940 20.906 -16.232 1.00 0.00 53 LYS A N 10
ATOM 14881 C CA . LYS A 1 53 ? 26.393 22.277 -16.339 1.00 0.00 53 LYS A CA 10
ATOM 14882 C C . LYS A 1 53 ? 25.615 22.574 -17.635 1.00 0.00 53 LYS A C 10
ATOM 14883 O O . LYS A 1 53 ? 25.539 23.716 -18.085 1.00 0.00 53 LYS A O 10
ATOM 14902 N N . GLN A 1 54 ? 25.026 21.537 -18.236 1.00 0.00 54 GLN A N 10
ATOM 14903 C CA . GLN A 1 54 ? 24.204 21.576 -19.457 1.00 0.00 54 GLN A CA 10
ATOM 14904 C C . GLN A 1 54 ? 23.011 20.610 -19.336 1.00 0.00 54 GLN A C 10
ATOM 14905 O O . GLN A 1 54 ? 23.034 19.677 -18.533 1.00 0.00 54 GLN A O 10
ATOM 14919 N N . THR A 1 55 ? 21.968 20.813 -20.149 1.00 0.00 55 THR A N 10
ATOM 14920 C CA . THR A 1 55 ? 20.785 19.927 -20.205 1.00 0.00 55 THR A CA 10
ATOM 14921 C C . THR A 1 55 ? 21.038 18.645 -21.013 1.00 0.00 55 THR A C 10
ATOM 14922 O O . THR A 1 55 ? 20.406 17.621 -20.748 1.00 0.00 55 THR A O 10
ATOM 14933 N N . SER A 1 56 ? 21.972 18.680 -21.970 1.00 0.00 56 SER A N 10
ATOM 14934 C CA . SER A 1 56 ? 22.399 17.535 -22.791 1.00 0.00 56 SER A CA 10
ATOM 14935 C C . SER A 1 56 ? 23.207 16.496 -21.992 1.00 0.00 56 SER A C 10
ATOM 14936 O O . SER A 1 56 ? 23.838 16.819 -20.983 1.00 0.00 56 SER A O 10
ATOM 14944 N N . GLY A 1 57 ? 23.231 15.247 -22.475 1.00 0.00 57 GLY A N 10
ATOM 14945 C CA . GLY A 1 57 ? 23.992 14.137 -21.884 1.00 0.00 57 GLY A CA 10
ATOM 14946 C C . GLY A 1 57 ? 24.319 13.012 -22.879 1.00 0.00 57 GLY A C 10
ATOM 14947 O O . GLY A 1 57 ? 23.917 13.054 -24.045 1.00 0.00 57 GLY A O 10
ATOM 14951 N N . GLY A 1 58 ? 25.070 12.009 -22.412 1.00 0.00 58 GLY A N 10
ATOM 14952 C CA . GLY A 1 58 ? 25.503 10.854 -23.215 1.00 0.00 58 GLY A CA 10
ATOM 14953 C C . GLY A 1 58 ? 24.384 9.858 -23.563 1.00 0.00 58 GLY A C 10
ATOM 14954 O O . GLY A 1 58 ? 23.294 9.884 -22.980 1.00 0.00 58 GLY A O 10
ATOM 14958 N N . SER A 1 59 ? 24.668 8.960 -24.512 1.00 0.00 59 SER A N 10
ATOM 14959 C CA . SER A 1 59 ? 23.757 7.897 -24.981 1.00 0.00 59 SER A CA 10
ATOM 14960 C C . SER A 1 59 ? 24.520 6.624 -25.384 1.00 0.00 59 SER A C 10
ATOM 14961 O O . SER A 1 59 ? 25.654 6.689 -25.870 1.00 0.00 59 SER A O 10
ATOM 14969 N N . GLY A 1 60 ? 23.881 5.459 -25.219 1.00 0.00 60 GLY A N 10
ATOM 14970 C CA . GLY A 1 60 ? 24.384 4.165 -25.700 1.00 0.00 60 GLY A CA 10
ATOM 14971 C C . GLY A 1 60 ? 24.202 3.928 -27.210 1.00 0.00 60 GLY A C 10
ATOM 14972 O O . GLY A 1 60 ? 24.734 2.951 -27.741 1.00 0.00 60 GLY A O 10
ATOM 14976 N N . GLY A 1 61 ? 23.460 4.799 -27.908 1.00 0.00 61 GLY A N 10
ATOM 14977 C CA . GLY A 1 61 ? 23.195 4.696 -29.352 1.00 0.00 61 GLY A CA 10
ATOM 14978 C C . GLY A 1 61 ? 22.210 3.581 -29.744 1.00 0.00 61 GLY A C 10
ATOM 14979 O O . GLY A 1 61 ? 22.223 3.118 -30.888 1.00 0.00 61 GLY A O 10
ATOM 14983 N N . SER A 1 62 ? 21.383 3.118 -28.802 1.00 0.00 62 SER A N 10
ATOM 14984 C CA . SER A 1 62 ? 20.445 1.993 -28.972 1.00 0.00 62 SER A CA 10
ATOM 14985 C C . SER A 1 62 ? 19.300 2.295 -29.955 1.00 0.00 62 SER A C 10
ATOM 14986 O O . SER A 1 62 ? 18.810 3.426 -30.030 1.00 0.00 62 SER A O 10
ATOM 14994 N N . LYS A 1 63 ? 18.843 1.261 -30.681 1.00 0.00 63 LYS A N 10
ATOM 14995 C CA . LYS A 1 63 ? 17.657 1.282 -31.564 1.00 0.00 63 LYS A CA 10
ATOM 14996 C C . LYS A 1 63 ? 16.964 -0.088 -31.631 1.00 0.00 63 LYS A C 10
ATOM 14997 O O . LYS A 1 63 ? 17.534 -1.091 -31.196 1.00 0.00 63 LYS A O 10
ATOM 15016 N N . LEU A 1 64 ? 15.757 -0.126 -32.200 1.00 0.00 64 LEU A N 10
ATOM 15017 C CA . LEU A 1 64 ? 14.972 -1.347 -32.445 1.00 0.00 64 LEU A CA 10
ATOM 15018 C C . LEU A 1 64 ? 14.658 -1.535 -33.944 1.00 0.00 64 LEU A C 10
ATOM 15019 O O . LEU A 1 64 ? 14.625 -0.570 -34.714 1.00 0.00 64 LEU A O 10
ATOM 15035 N N . GLY A 1 65 ? 14.426 -2.788 -34.349 1.00 0.00 65 GLY A N 10
ATOM 15036 C CA . GLY A 1 65 ? 14.072 -3.171 -35.724 1.00 0.00 65 GLY A CA 10
ATOM 15037 C C . GLY A 1 65 ? 12.607 -2.899 -36.107 1.00 0.00 65 GLY A C 10
ATOM 15038 O O . GLY A 1 65 ? 11.797 -2.445 -35.291 1.00 0.00 65 GLY A O 10
ATOM 15042 N N . GLY A 1 66 ? 12.264 -3.210 -37.361 1.00 0.00 66 GLY A N 10
ATOM 15043 C CA . GLY A 1 66 ? 10.927 -3.022 -37.943 1.00 0.00 66 GLY A CA 10
ATOM 15044 C C . GLY A 1 66 ? 10.635 -1.592 -38.426 1.00 0.00 66 GLY A C 10
ATOM 15045 O O . GLY A 1 66 ? 11.406 -0.655 -38.190 1.00 0.00 66 GLY A O 10
ATOM 15049 N N . SER A 1 67 ? 9.508 -1.429 -39.127 1.00 0.00 67 SER A N 10
ATOM 15050 C CA . SER A 1 67 ? 9.128 -0.179 -39.818 1.00 0.00 67 SER A CA 10
ATOM 15051 C C . SER A 1 67 ? 8.368 0.833 -38.939 1.00 0.00 67 SER A C 10
ATOM 15052 O O . SER A 1 67 ? 8.148 1.971 -39.364 1.00 0.00 67 SER A O 10
ATOM 15060 N N . GLY A 1 68 ? 7.949 0.444 -37.728 1.00 0.00 68 GLY A N 10
ATOM 15061 C CA . GLY A 1 68 ? 7.095 1.261 -36.850 1.00 0.00 68 GLY A CA 10
ATOM 15062 C C . GLY A 1 68 ? 5.663 1.428 -37.385 1.00 0.00 68 GLY A C 10
ATOM 15063 O O . GLY A 1 68 ? 5.162 0.581 -38.131 1.00 0.00 68 GLY A O 10
ATOM 15067 N N . GLY A 1 69 ? 4.994 2.522 -37.003 1.00 0.00 69 GLY A N 10
ATOM 15068 C CA . GLY A 1 69 ? 3.650 2.870 -37.494 1.00 0.00 69 GLY A CA 10
ATOM 15069 C C . GLY A 1 69 ? 2.524 1.962 -36.976 1.00 0.00 69 GLY A C 10
ATOM 15070 O O . GLY A 1 69 ? 1.569 1.681 -37.706 1.00 0.00 69 GLY A O 10
ATOM 15074 N N . SER A 1 70 ? 2.648 1.470 -35.736 1.00 0.00 70 SER A N 10
ATOM 15075 C CA . SER A 1 70 ? 1.697 0.534 -35.110 1.00 0.00 70 SER A CA 10
ATOM 15076 C C . SER A 1 70 ? 0.253 1.058 -35.085 1.00 0.00 70 SER A C 10
ATOM 15077 O O . SER A 1 70 ? 0.000 2.222 -34.754 1.00 0.00 70 SER A O 10
ATOM 15085 N N . ARG A 1 71 ? -0.701 0.165 -35.388 1.00 0.00 71 ARG A N 10
ATOM 15086 C CA . ARG A 1 71 ? -2.153 0.406 -35.263 1.00 0.00 71 ARG A CA 10
ATOM 15087 C C . ARG A 1 71 ? -2.702 0.043 -33.871 1.00 0.00 71 ARG A C 10
ATOM 15088 O O . ARG A 1 71 ? -3.819 0.442 -33.535 1.00 0.00 71 ARG A O 10
ATOM 15109 N N . LYS A 1 72 ? -1.922 -0.687 -33.059 1.00 0.00 72 LYS A N 10
ATOM 15110 C CA . LYS A 1 72 ? -2.266 -1.071 -31.675 1.00 0.00 72 LYS A CA 10
ATOM 15111 C C . LYS A 1 72 ? -1.906 0.027 -30.662 1.00 0.00 72 LYS A C 10
ATOM 15112 O O . LYS A 1 72 ? -2.624 0.220 -29.682 1.00 0.00 72 LYS A O 10
ATOM 15131 N N . ASP A 1 73 ? -0.823 0.767 -30.912 1.00 0.00 73 ASP A N 10
ATOM 15132 C CA . ASP A 1 73 ? -0.419 1.926 -30.103 1.00 0.00 73 ASP A CA 10
ATOM 15133 C C . ASP A 1 73 ? -1.405 3.105 -30.250 1.00 0.00 73 ASP A C 10
ATOM 15134 O O . ASP A 1 73 ? -1.819 3.446 -31.363 1.00 0.00 73 ASP A O 10
ATOM 15143 N N . LEU A 1 74 ? -1.782 3.731 -29.125 1.00 0.00 74 LEU A N 10
ATOM 15144 C CA . LEU A 1 74 ? -2.747 4.834 -29.065 1.00 0.00 74 LEU A CA 10
ATOM 15145 C C . LEU A 1 74 ? -2.472 5.766 -27.867 1.00 0.00 74 LEU A C 10
ATOM 15146 O O . LEU A 1 74 ? -2.189 5.303 -26.759 1.00 0.00 74 LEU A O 10
ATOM 15162 N N . SER A 1 75 ? -2.624 7.076 -28.083 1.00 0.00 75 SER A N 10
ATOM 15163 C CA . SER A 1 75 ? -2.618 8.122 -27.045 1.00 0.00 75 SER A CA 10
ATOM 15164 C C . SER A 1 75 ? -3.593 9.262 -27.391 1.00 0.00 75 SER A C 10
ATOM 15165 O O . SER A 1 75 ? -3.963 9.449 -28.556 1.00 0.00 75 SER A O 10
ATOM 15173 N N . VAL A 1 76 ? -4.038 10.011 -26.373 1.00 0.00 76 VAL A N 10
ATOM 15174 C CA . VAL A 1 76 ? -5.024 11.110 -26.486 1.00 0.00 76 VAL A CA 10
ATOM 15175 C C . VAL A 1 76 ? -4.633 12.325 -25.629 1.00 0.00 76 VAL A C 10
ATOM 15176 O O . VAL A 1 76 ? -3.783 12.223 -24.741 1.00 0.00 76 VAL A O 10
ATOM 15189 N N . LYS A 1 77 ? -5.272 13.481 -25.864 1.00 0.00 77 LYS A N 10
ATOM 15190 C CA . LYS A 1 77 ? -5.102 14.687 -25.029 1.00 0.00 77 LYS A CA 10
ATOM 15191 C C . LYS A 1 77 ? -5.643 14.477 -23.602 1.00 0.00 77 LYS A C 10
ATOM 15192 O O . LYS A 1 77 ? -6.656 13.802 -23.406 1.00 0.00 77 LYS A O 10
ATOM 15211 N N . GLY A 1 78 ? -4.954 15.040 -22.606 1.00 0.00 78 GLY A N 10
ATOM 15212 C CA . GLY A 1 78 ? -5.315 14.924 -21.182 1.00 0.00 78 GLY A CA 10
ATOM 15213 C C . GLY A 1 78 ? -5.140 13.521 -20.567 1.00 0.00 78 GLY A C 10
ATOM 15214 O O . GLY A 1 78 ? -5.695 13.249 -19.499 1.00 0.00 78 GLY A O 10
ATOM 15218 N N . MET A 1 79 ? -4.401 12.618 -21.227 1.00 0.00 79 MET A N 10
ATOM 15219 C CA . MET A 1 79 ? -4.177 11.235 -20.778 1.00 0.00 79 MET A CA 10
ATOM 15220 C C . MET A 1 79 ? -3.276 11.169 -19.530 1.00 0.00 79 MET A C 10
ATOM 15221 O O . MET A 1 79 ? -2.268 11.877 -19.437 1.00 0.00 79 MET A O 10
ATOM 15235 N N . LEU A 1 80 ? -3.628 10.303 -18.572 1.00 0.00 80 LEU A N 10
ATOM 15236 C CA . LEU A 1 80 ? -2.886 10.111 -17.318 1.00 0.00 80 LEU A CA 10
ATOM 15237 C C . LEU A 1 80 ? -1.569 9.333 -17.539 1.00 0.00 80 LEU A C 10
ATOM 15238 O O . LEU A 1 80 ? -1.532 8.360 -18.297 1.00 0.00 80 LEU A O 10
ATOM 15254 N N . TYR A 1 81 ? -0.506 9.745 -16.842 1.00 0.00 81 TYR A N 10
ATOM 15255 C CA . TYR A 1 81 ? 0.816 9.103 -16.845 1.00 0.00 81 TYR A CA 10
ATOM 15256 C C . TYR A 1 81 ? 1.515 9.228 -15.478 1.00 0.00 81 TYR A C 10
ATOM 15257 O O . TYR A 1 81 ? 1.095 10.011 -14.620 1.00 0.00 81 TYR A O 10
ATOM 15275 N N . ASP A 1 82 ? 2.595 8.467 -15.277 1.00 0.00 82 ASP A N 10
ATOM 15276 C CA . ASP A 1 82 ? 3.469 8.543 -14.098 1.00 0.00 82 ASP A CA 10
ATOM 15277 C C . ASP A 1 82 ? 4.958 8.386 -14.478 1.00 0.00 82 ASP A C 10
ATOM 15278 O O . ASP A 1 82 ? 5.286 7.850 -15.541 1.00 0.00 82 ASP A O 10
ATOM 15287 N N . SER A 1 83 ? 5.861 8.872 -13.620 1.00 0.00 83 SER A N 10
ATOM 15288 C CA . SER A 1 83 ? 7.316 8.839 -13.813 1.00 0.00 83 SER A CA 10
ATOM 15289 C C . SER A 1 83 ? 8.066 8.889 -12.477 1.00 0.00 83 SER A C 10
ATOM 15290 O O . SER A 1 83 ? 7.664 9.587 -11.544 1.00 0.00 83 SER A O 10
ATOM 15298 N N . ASP A 1 84 ? 9.222 8.224 -12.407 1.00 0.00 84 ASP A N 10
ATOM 15299 C CA . ASP A 1 84 ? 10.152 8.358 -11.279 1.00 0.00 84 ASP A CA 10
ATOM 15300 C C . ASP A 1 84 ? 10.704 9.790 -11.136 1.00 0.00 84 ASP A C 10
ATOM 15301 O O . ASP A 1 84 ? 11.027 10.199 -10.023 1.00 0.00 84 ASP A O 10
ATOM 15310 N N . SER A 1 85 ? 10.712 10.597 -12.209 1.00 0.00 85 SER A N 10
ATOM 15311 C CA . SER A 1 85 ? 11.070 12.023 -12.140 1.00 0.00 85 SER A CA 10
ATOM 15312 C C . SER A 1 85 ? 10.159 12.801 -11.180 1.00 0.00 85 SER A C 10
ATOM 15313 O O . SER A 1 85 ? 10.655 13.486 -10.286 1.00 0.00 85 SER A O 10
ATOM 15321 N N . GLN A 1 86 ? 8.828 12.654 -11.286 1.00 0.00 86 GLN A N 10
ATOM 15322 C CA . GLN A 1 86 ? 7.895 13.337 -10.373 1.00 0.00 86 GLN A CA 10
ATOM 15323 C C . GLN A 1 86 ? 7.913 12.754 -8.948 1.00 0.00 86 GLN A C 10
ATOM 15324 O O . GLN A 1 86 ? 7.789 13.509 -7.985 1.00 0.00 86 GLN A O 10
ATOM 15338 N N . GLN A 1 87 ? 8.153 11.444 -8.784 1.00 0.00 87 GLN A N 10
ATOM 15339 C CA . GLN A 1 87 ? 8.322 10.823 -7.460 1.00 0.00 87 GLN A CA 10
ATOM 15340 C C . GLN A 1 87 ? 9.575 11.361 -6.739 1.00 0.00 87 GLN A C 10
ATOM 15341 O O . GLN A 1 87 ? 9.492 11.779 -5.583 1.00 0.00 87 GLN A O 10
ATOM 15355 N N . ILE A 1 88 ? 10.714 11.419 -7.444 1.00 0.00 88 ILE A N 10
ATOM 15356 C CA . ILE A 1 88 ? 11.963 12.006 -6.926 1.00 0.00 88 ILE A CA 10
ATOM 15357 C C . ILE A 1 88 ? 11.763 13.495 -6.629 1.00 0.00 88 ILE A C 10
ATOM 15358 O O . ILE A 1 88 ? 12.135 13.937 -5.549 1.00 0.00 88 ILE A O 10
ATOM 15374 N N . LEU A 1 89 ? 11.112 14.260 -7.515 1.00 0.00 89 LEU A N 10
ATOM 15375 C CA . LEU A 1 89 ? 10.816 15.679 -7.276 1.00 0.00 89 LEU A CA 10
ATOM 15376 C C . LEU A 1 89 ? 9.987 15.891 -6.008 1.00 0.00 89 LEU A C 10
ATOM 15377 O O . LEU A 1 89 ? 10.391 16.661 -5.146 1.00 0.00 89 LEU A O 10
ATOM 15393 N N . ASN A 1 90 ? 8.846 15.219 -5.869 1.00 0.00 90 ASN A N 10
ATOM 15394 C CA . ASN A 1 90 ? 7.949 15.457 -4.736 1.00 0.00 90 ASN A CA 10
ATOM 15395 C C . ASN A 1 90 ? 8.572 14.987 -3.415 1.00 0.00 90 ASN A C 10
ATOM 15396 O O . ASN A 1 90 ? 8.556 15.746 -2.443 1.00 0.00 90 ASN A O 10
ATOM 15407 N N . ARG A 1 91 ? 9.259 13.833 -3.394 1.00 0.00 91 ARG A N 10
ATOM 15408 C CA . ARG A 1 91 ? 10.005 13.408 -2.198 1.00 0.00 91 ARG A CA 10
ATOM 15409 C C . ARG A 1 91 ? 11.171 14.348 -1.877 1.00 0.00 91 ARG A C 10
ATOM 15410 O O . ARG A 1 91 ? 11.403 14.623 -0.705 1.00 0.00 91 ARG A O 10
ATOM 15431 N N . LEU A 1 92 ? 11.853 14.914 -2.877 1.00 0.00 92 LEU A N 10
ATOM 15432 C CA . LEU A 1 92 ? 12.921 15.902 -2.655 1.00 0.00 92 LEU A CA 10
ATOM 15433 C C . LEU A 1 92 ? 12.371 17.257 -2.159 1.00 0.00 92 LEU A C 10
ATOM 15434 O O . LEU A 1 92 ? 12.982 17.870 -1.290 1.00 0.00 92 LEU A O 10
ATOM 15450 N N . ARG A 1 93 ? 11.194 17.689 -2.638 1.00 0.00 93 ARG A N 10
ATOM 15451 C CA . ARG A 1 93 ? 10.494 18.898 -2.150 1.00 0.00 93 ARG A CA 10
ATOM 15452 C C . ARG A 1 93 ? 10.106 18.754 -0.678 1.00 0.00 93 ARG A C 10
ATOM 15453 O O . ARG A 1 93 ? 10.400 19.640 0.116 1.00 0.00 93 ARG A O 10
ATOM 15474 N N . GLU A 1 94 ? 9.543 17.610 -0.290 1.00 0.00 94 GLU A N 10
ATOM 15475 C CA . GLU A 1 94 ? 9.244 17.320 1.124 1.00 0.00 94 GLU A CA 10
ATOM 15476 C C . GLU A 1 94 ? 10.525 17.302 1.979 1.00 0.00 94 GLU A C 10
ATOM 15477 O O . GLU A 1 94 ? 10.618 18.005 2.986 1.00 0.00 94 GLU A O 10
ATOM 15489 N N . ARG A 1 95 ? 11.539 16.549 1.530 1.00 0.00 95 ARG A N 10
ATOM 15490 C CA . ARG A 1 95 ? 12.821 16.356 2.231 1.00 0.00 95 ARG A CA 10
ATOM 15491 C C . ARG A 1 95 ? 13.601 17.659 2.467 1.00 0.00 95 ARG A C 10
ATOM 15492 O O . ARG A 1 95 ? 14.173 17.836 3.541 1.00 0.00 95 ARG A O 10
ATOM 15513 N N . VAL A 1 96 ? 13.628 18.554 1.475 1.00 0.00 96 VAL A N 10
ATOM 15514 C CA . VAL A 1 96 ? 14.453 19.782 1.502 1.00 0.00 96 VAL A CA 10
ATOM 15515 C C . VAL A 1 96 ? 13.658 21.013 1.961 1.00 0.00 96 VAL A C 10
ATOM 15516 O O . VAL A 1 96 ? 14.215 21.860 2.664 1.00 0.00 96 VAL A O 10
ATOM 15529 N N . SER A 1 97 ? 12.366 21.107 1.622 1.00 0.00 97 SER A N 10
ATOM 15530 C CA . SER A 1 97 ? 11.522 22.295 1.862 1.00 0.00 97 SER A CA 10
ATOM 15531 C C . SER A 1 97 ? 10.339 22.053 2.825 1.00 0.00 97 SER A C 10
ATOM 15532 O O . SER A 1 97 ? 9.608 23.000 3.133 1.00 0.00 97 SER A O 10
ATOM 15540 N N . GLY A 1 98 ? 10.147 20.824 3.329 1.00 0.00 98 GLY A N 10
ATOM 15541 C CA . GLY A 1 98 ? 9.054 20.458 4.237 1.00 0.00 98 GLY A CA 10
ATOM 15542 C C . GLY A 1 98 ? 7.748 20.118 3.507 1.00 0.00 98 GLY A C 10
ATOM 15543 O O . GLY A 1 98 ? 7.478 20.605 2.406 1.00 0.00 98 GLY A O 10
ATOM 15547 N N . SER A 1 99 ? 6.909 19.282 4.126 1.00 0.00 99 SER A N 10
ATOM 15548 C CA . SER A 1 99 ? 5.662 18.774 3.522 1.00 0.00 99 SER A CA 10
ATOM 15549 C C . SER A 1 99 ? 4.605 19.862 3.262 1.00 0.00 99 SER A C 10
ATOM 15550 O O . SER A 1 99 ? 3.747 19.698 2.394 1.00 0.00 99 SER A O 10
ATOM 15558 N N . THR A 1 100 ? 4.686 20.992 3.975 1.00 0.00 100 THR A N 10
ATOM 15559 C CA . THR A 1 100 ? 3.847 22.193 3.788 1.00 0.00 100 THR A CA 10
ATOM 15560 C C . THR A 1 100 ? 4.440 23.220 2.807 1.00 0.00 100 THR A C 10
ATOM 15561 O O . THR A 1 100 ? 3.780 24.215 2.502 1.00 0.00 100 THR A O 10
ATOM 15572 N N . ALA A 1 101 ? 5.659 22.992 2.290 1.00 0.00 101 ALA A N 10
ATOM 15573 C CA . ALA A 1 101 ? 6.389 23.891 1.389 1.00 0.00 101 ALA A CA 10
ATOM 15574 C C . ALA A 1 101 ? 6.410 25.362 1.887 1.00 0.00 101 ALA A C 10
ATOM 15575 O O . ALA A 1 101 ? 6.524 25.611 3.091 1.00 0.00 101 ALA A O 10
ATOM 15582 N N . GLN A 1 102 ? 6.323 26.347 0.979 1.00 0.00 102 GLN A N 10
ATOM 15583 C CA . GLN A 1 102 ? 6.273 27.776 1.340 1.00 0.00 102 GLN A CA 10
ATOM 15584 C C . GLN A 1 102 ? 4.910 28.202 1.926 1.00 0.00 102 GLN A C 10
ATOM 15585 O O . GLN A 1 102 ? 4.857 29.122 2.746 1.00 0.00 102 GLN A O 10
ATOM 15599 N N . SER A 1 103 ? 3.812 27.549 1.520 1.00 0.00 103 SER A N 10
ATOM 15600 C CA . SER A 1 103 ? 2.451 27.785 2.027 1.00 0.00 103 SER A CA 10
ATOM 15601 C C . SER A 1 103 ? 1.529 26.579 1.773 1.00 0.00 103 SER A C 10
ATOM 15602 O O . SER A 1 103 ? 1.617 25.933 0.719 1.00 0.00 103 SER A O 10
ATOM 15610 N N . ALA A 1 104 ? 0.624 26.302 2.721 1.00 0.00 104 ALA A N 10
ATOM 15611 C CA . ALA A 1 104 ? -0.387 25.233 2.674 1.00 0.00 104 ALA A CA 10
ATOM 15612 C C . ALA A 1 104 ? -1.723 25.670 3.316 1.00 0.00 104 ALA A C 10
ATOM 15613 O O . ALA A 1 104 ? -2.785 25.447 2.691 1.00 0.00 104 ALA A O 10
ATOM 15621 N N . SER A 1 1 ? 6.004 -17.042 -8.249 1.00 0.00 1 SER A N 11
ATOM 15622 C CA . SER A 1 1 ? 7.427 -17.325 -8.581 1.00 0.00 1 SER A CA 11
ATOM 15623 C C . SER A 1 1 ? 8.376 -16.813 -7.488 1.00 0.00 1 SER A C 11
ATOM 15624 O O . SER A 1 1 ? 8.832 -17.604 -6.661 1.00 0.00 1 SER A O 11
ATOM 15634 N N . VAL A 1 2 ? 8.662 -15.503 -7.436 1.00 0.00 2 VAL A N 11
ATOM 15635 C CA . VAL A 1 2 ? 9.511 -14.865 -6.403 1.00 0.00 2 VAL A CA 11
ATOM 15636 C C . VAL A 1 2 ? 8.777 -14.691 -5.063 1.00 0.00 2 VAL A C 11
ATOM 15637 O O . VAL A 1 2 ? 7.546 -14.625 -5.020 1.00 0.00 2 VAL A O 11
ATOM 15650 N N . SER A 1 3 ? 9.534 -14.600 -3.963 1.00 0.00 3 SER A N 11
ATOM 15651 C CA . SER A 1 3 ? 8.993 -14.346 -2.616 1.00 0.00 3 SER A CA 11
ATOM 15652 C C . SER A 1 3 ? 8.597 -12.871 -2.415 1.00 0.00 3 SER A C 11
ATOM 15653 O O . SER A 1 3 ? 9.104 -11.976 -3.099 1.00 0.00 3 SER A O 11
ATOM 15661 N N . ILE A 1 4 ? 7.673 -12.619 -1.481 1.00 0.00 4 ILE A N 11
ATOM 15662 C CA . ILE A 1 4 ? 7.066 -11.299 -1.235 1.00 0.00 4 ILE A CA 11
ATOM 15663 C C . ILE A 1 4 ? 7.871 -10.512 -0.183 1.00 0.00 4 ILE A C 11
ATOM 15664 O O . ILE A 1 4 ? 8.269 -11.060 0.850 1.00 0.00 4 ILE A O 11
ATOM 15680 N N . LEU A 1 5 ? 8.104 -9.216 -0.434 1.00 0.00 5 LEU A N 11
ATOM 15681 C CA . LEU A 1 5 ? 8.839 -8.323 0.476 1.00 0.00 5 LEU A CA 11
ATOM 15682 C C . LEU A 1 5 ? 7.994 -7.893 1.696 1.00 0.00 5 LEU A C 11
ATOM 15683 O O . LEU A 1 5 ? 6.761 -7.865 1.638 1.00 0.00 5 LEU A O 11
ATOM 15699 N N . ARG A 1 6 ? 8.666 -7.526 2.798 1.00 0.00 6 ARG A N 11
ATOM 15700 C CA . ARG A 1 6 ? 8.021 -7.018 4.026 1.00 0.00 6 ARG A CA 11
ATOM 15701 C C . ARG A 1 6 ? 7.403 -5.627 3.809 1.00 0.00 6 ARG A C 11
ATOM 15702 O O . ARG A 1 6 ? 7.945 -4.823 3.046 1.00 0.00 6 ARG A O 11
ATOM 15723 N N . SER A 1 7 ? 6.279 -5.372 4.490 1.00 0.00 7 SER A N 11
ATOM 15724 C CA . SER A 1 7 ? 5.486 -4.125 4.466 1.00 0.00 7 SER A CA 11
ATOM 15725 C C . SER A 1 7 ? 5.354 -3.488 3.068 1.00 0.00 7 SER A C 11
ATOM 15726 O O . SER A 1 7 ? 4.598 -3.995 2.234 1.00 0.00 7 SER A O 11
ATOM 15734 N N . SER A 1 8 ? 6.064 -2.387 2.798 1.00 0.00 8 SER A N 11
ATOM 15735 C CA . SER A 1 8 ? 6.215 -1.733 1.486 1.00 0.00 8 SER A CA 11
ATOM 15736 C C . SER A 1 8 ? 7.565 -1.001 1.415 1.00 0.00 8 SER A C 11
ATOM 15737 O O . SER A 1 8 ? 7.986 -0.388 2.398 1.00 0.00 8 SER A O 11
ATOM 15745 N N . VAL A 1 9 ? 8.234 -1.031 0.253 1.00 0.00 9 VAL A N 11
ATOM 15746 C CA . VAL A 1 9 ? 9.625 -0.534 0.079 1.00 0.00 9 VAL A CA 11
ATOM 15747 C C . VAL A 1 9 ? 9.769 0.719 -0.801 1.00 0.00 9 VAL A C 11
ATOM 15748 O O . VAL A 1 9 ? 10.875 1.229 -0.946 1.00 0.00 9 VAL A O 11
ATOM 15761 N N . ASN A 1 10 ? 8.678 1.252 -1.365 1.00 0.00 10 ASN A N 11
ATOM 15762 C CA . ASN A 1 10 ? 8.701 2.395 -2.299 1.00 0.00 10 ASN A CA 11
ATOM 15763 C C . ASN A 1 10 ? 9.418 3.632 -1.719 1.00 0.00 10 ASN A C 11
ATOM 15764 O O . ASN A 1 10 ? 10.329 4.168 -2.345 1.00 0.00 10 ASN A O 11
ATOM 15775 N N . HIS A 1 11 ? 9.064 4.048 -0.497 1.00 0.00 11 HIS A N 11
ATOM 15776 C CA . HIS A 1 11 ? 9.731 5.153 0.224 1.00 0.00 11 HIS A CA 11
ATOM 15777 C C . HIS A 1 11 ? 11.244 4.936 0.397 1.00 0.00 11 HIS A C 11
ATOM 15778 O O . HIS A 1 11 ? 12.019 5.845 0.102 1.00 0.00 11 HIS A O 11
ATOM 15792 N N . ARG A 1 12 ? 11.673 3.726 0.793 1.00 0.00 12 ARG A N 11
ATOM 15793 C CA . ARG A 1 12 ? 13.098 3.365 0.915 1.00 0.00 12 ARG A CA 11
ATOM 15794 C C . ARG A 1 12 ? 13.803 3.441 -0.435 1.00 0.00 12 ARG A C 11
ATOM 15795 O O . ARG A 1 12 ? 14.852 4.063 -0.525 1.00 0.00 12 ARG A O 11
ATOM 15816 N N . GLU A 1 13 ? 13.223 2.864 -1.484 1.00 0.00 13 GLU A N 11
ATOM 15817 C CA . GLU A 1 13 ? 13.816 2.876 -2.828 1.00 0.00 13 GLU A CA 11
ATOM 15818 C C . GLU A 1 13 ? 13.967 4.306 -3.382 1.00 0.00 13 GLU A C 11
ATOM 15819 O O . GLU A 1 13 ? 15.017 4.644 -3.929 1.00 0.00 13 GLU A O 11
ATOM 15831 N N . VAL A 1 14 ? 12.964 5.168 -3.183 1.00 0.00 14 VAL A N 11
ATOM 15832 C CA . VAL A 1 14 ? 13.004 6.579 -3.606 1.00 0.00 14 VAL A CA 11
ATOM 15833 C C . VAL A 1 14 ? 14.037 7.386 -2.816 1.00 0.00 14 VAL A C 11
ATOM 15834 O O . VAL A 1 14 ? 14.837 8.110 -3.412 1.00 0.00 14 VAL A O 11
ATOM 15847 N N . ASP A 1 15 ? 14.058 7.271 -1.488 1.00 0.00 15 ASP A N 11
ATOM 15848 C CA . ASP A 1 15 ? 15.004 8.011 -0.647 1.00 0.00 15 ASP A CA 11
ATOM 15849 C C . ASP A 1 15 ? 16.456 7.530 -0.836 1.00 0.00 15 ASP A C 11
ATOM 15850 O O . ASP A 1 15 ? 17.385 8.337 -0.907 1.00 0.00 15 ASP A O 11
ATOM 15859 N N . GLU A 1 16 ? 16.650 6.220 -1.021 1.00 0.00 16 GLU A N 11
ATOM 15860 C CA . GLU A 1 16 ? 17.931 5.633 -1.423 1.00 0.00 16 GLU A CA 11
ATOM 15861 C C . GLU A 1 16 ? 18.385 6.125 -2.804 1.00 0.00 16 GLU A C 11
ATOM 15862 O O . GLU A 1 16 ? 19.558 6.459 -2.969 1.00 0.00 16 GLU A O 11
ATOM 15874 N N . ALA A 1 17 ? 17.479 6.222 -3.783 1.00 0.00 17 ALA A N 11
ATOM 15875 C CA . ALA A 1 17 ? 17.820 6.765 -5.094 1.00 0.00 17 ALA A CA 11
ATOM 15876 C C . ALA A 1 17 ? 18.228 8.251 -5.005 1.00 0.00 17 ALA A C 11
ATOM 15877 O O . ALA A 1 17 ? 19.197 8.662 -5.645 1.00 0.00 17 ALA A O 11
ATOM 15884 N N . ILE A 1 18 ? 17.552 9.039 -4.156 1.00 0.00 18 ILE A N 11
ATOM 15885 C CA . ILE A 1 18 ? 17.938 10.425 -3.844 1.00 0.00 18 ILE A CA 11
ATOM 15886 C C . ILE A 1 18 ? 19.359 10.488 -3.251 1.00 0.00 18 ILE A C 11
ATOM 15887 O O . ILE A 1 18 ? 20.175 11.265 -3.743 1.00 0.00 18 ILE A O 11
ATOM 15903 N N . ASP A 1 19 ? 19.703 9.653 -2.267 1.00 0.00 19 ASP A N 11
ATOM 15904 C CA . ASP A 1 19 ? 21.069 9.590 -1.721 1.00 0.00 19 ASP A CA 11
ATOM 15905 C C . ASP A 1 19 ? 22.113 9.069 -2.725 1.00 0.00 19 ASP A C 11
ATOM 15906 O O . ASP A 1 19 ? 23.239 9.568 -2.751 1.00 0.00 19 ASP A O 11
ATOM 15915 N N . ASN A 1 20 ? 21.754 8.120 -3.596 1.00 0.00 20 ASN A N 11
ATOM 15916 C CA . ASN A 1 20 ? 22.638 7.634 -4.658 1.00 0.00 20 ASN A CA 11
ATOM 15917 C C . ASN A 1 20 ? 22.968 8.757 -5.659 1.00 0.00 20 ASN A C 11
ATOM 15918 O O . ASN A 1 20 ? 24.135 8.974 -5.984 1.00 0.00 20 ASN A O 11
ATOM 15929 N N . ILE A 1 21 ? 21.965 9.541 -6.073 1.00 0.00 21 ILE A N 11
ATOM 15930 C CA . ILE A 1 21 ? 22.155 10.732 -6.921 1.00 0.00 21 ILE A CA 11
ATOM 15931 C C . ILE A 1 21 ? 22.984 11.799 -6.199 1.00 0.00 21 ILE A C 11
ATOM 15932 O O . ILE A 1 21 ? 23.914 12.353 -6.784 1.00 0.00 21 ILE A O 11
ATOM 15948 N N . LEU A 1 22 ? 22.701 12.054 -4.922 1.00 0.00 22 LEU A N 11
ATOM 15949 C CA . LEU A 1 22 ? 23.445 13.016 -4.102 1.00 0.00 22 LEU A CA 11
ATOM 15950 C C . LEU A 1 22 ? 24.945 12.666 -4.016 1.00 0.00 22 LEU A C 11
ATOM 15951 O O . LEU A 1 22 ? 25.799 13.539 -4.194 1.00 0.00 22 LEU A O 11
ATOM 15967 N N . ARG A 1 23 ? 25.268 11.377 -3.821 1.00 0.00 23 ARG A N 11
ATOM 15968 C CA . ARG A 1 23 ? 26.651 10.863 -3.815 1.00 0.00 23 ARG A CA 11
ATOM 15969 C C . ARG A 1 23 ? 27.302 10.921 -5.204 1.00 0.00 23 ARG A C 11
ATOM 15970 O O . ARG A 1 23 ? 28.417 11.421 -5.335 1.00 0.00 23 ARG A O 11
ATOM 15991 N N . TYR A 1 24 ? 26.595 10.464 -6.240 1.00 0.00 24 TYR A N 11
ATOM 15992 C CA . TYR A 1 24 ? 27.088 10.432 -7.628 1.00 0.00 24 TYR A CA 11
ATOM 15993 C C . TYR A 1 24 ? 27.398 11.830 -8.195 1.00 0.00 24 TYR A C 11
ATOM 15994 O O . TYR A 1 24 ? 28.423 12.025 -8.847 1.00 0.00 24 TYR A O 11
ATOM 16012 N N . THR A 1 25 ? 26.542 12.820 -7.909 1.00 0.00 25 THR A N 11
ATOM 16013 C CA . THR A 1 25 ? 26.712 14.207 -8.391 1.00 0.00 25 THR A CA 11
ATOM 16014 C C . THR A 1 25 ? 27.633 15.063 -7.509 1.00 0.00 25 THR A C 11
ATOM 16015 O O . THR A 1 25 ? 28.036 16.145 -7.934 1.00 0.00 25 THR A O 11
ATOM 16026 N N . ASN A 1 26 ? 27.996 14.577 -6.310 1.00 0.00 26 ASN A N 11
ATOM 16027 C CA . ASN A 1 26 ? 28.957 15.203 -5.390 1.00 0.00 26 ASN A CA 11
ATOM 16028 C C . ASN A 1 26 ? 28.635 16.689 -5.095 1.00 0.00 26 ASN A C 11
ATOM 16029 O O . ASN A 1 26 ? 29.518 17.549 -5.073 1.00 0.00 26 ASN A O 11
ATOM 16040 N N . SER A 1 27 ? 27.345 16.976 -4.908 1.00 0.00 27 SER A N 11
ATOM 16041 C CA . SER A 1 27 ? 26.820 18.314 -4.579 1.00 0.00 27 SER A CA 11
ATOM 16042 C C . SER A 1 27 ? 25.841 18.272 -3.387 1.00 0.00 27 SER A C 11
ATOM 16043 O O . SER A 1 27 ? 25.673 17.225 -2.756 1.00 0.00 27 SER A O 11
ATOM 16051 N N . THR A 1 28 ? 25.231 19.409 -3.037 1.00 0.00 28 THR A N 11
ATOM 16052 C CA . THR A 1 28 ? 24.329 19.529 -1.872 1.00 0.00 28 THR A CA 11
ATOM 16053 C C . THR A 1 28 ? 22.890 19.123 -2.199 1.00 0.00 28 THR A C 11
ATOM 16054 O O . THR A 1 28 ? 22.464 19.126 -3.355 1.00 0.00 28 THR A O 11
ATOM 16065 N N . GLU A 1 29 ? 22.095 18.820 -1.166 1.00 0.00 29 GLU A N 11
ATOM 16066 C CA . GLU A 1 29 ? 20.665 18.499 -1.334 1.00 0.00 29 GLU A CA 11
ATOM 16067 C C . GLU A 1 29 ? 19.878 19.714 -1.854 1.00 0.00 29 GLU A C 11
ATOM 16068 O O . GLU A 1 29 ? 18.981 19.563 -2.680 1.00 0.00 29 GLU A O 11
ATOM 16080 N N . GLN A 1 30 ? 20.276 20.928 -1.447 1.00 0.00 30 GLN A N 11
ATOM 16081 C CA . GLN A 1 30 ? 19.726 22.175 -1.995 1.00 0.00 30 GLN A CA 11
ATOM 16082 C C . GLN A 1 30 ? 20.070 22.331 -3.480 1.00 0.00 30 GLN A C 11
ATOM 16083 O O . GLN A 1 30 ? 19.165 22.560 -4.277 1.00 0.00 30 GLN A O 11
ATOM 16097 N N . GLN A 1 31 ? 21.325 22.106 -3.888 1.00 0.00 31 GLN A N 11
ATOM 16098 C CA . GLN A 1 31 ? 21.718 22.176 -5.303 1.00 0.00 31 GLN A CA 11
ATOM 16099 C C . GLN A 1 31 ? 21.032 21.099 -6.162 1.00 0.00 31 GLN A C 11
ATOM 16100 O O . GLN A 1 31 ? 20.689 21.375 -7.311 1.00 0.00 31 GLN A O 11
ATOM 16114 N N . PHE A 1 32 ? 20.742 19.912 -5.612 1.00 0.00 32 PHE A N 11
ATOM 16115 C CA . PHE A 1 32 ? 19.927 18.899 -6.294 1.00 0.00 32 PHE A CA 11
ATOM 16116 C C . PHE A 1 32 ? 18.458 19.337 -6.436 1.00 0.00 32 PHE A C 11
ATOM 16117 O O . PHE A 1 32 ? 17.905 19.241 -7.532 1.00 0.00 32 PHE A O 11
ATOM 16134 N N . LEU A 1 33 ? 17.843 19.901 -5.389 1.00 0.00 33 LEU A N 11
ATOM 16135 C CA . LEU A 1 33 ? 16.484 20.468 -5.461 1.00 0.00 33 LEU A CA 11
ATOM 16136 C C . LEU A 1 33 ? 16.410 21.623 -6.476 1.00 0.00 33 LEU A C 11
ATOM 16137 O O . LEU A 1 33 ? 15.504 21.663 -7.305 1.00 0.00 33 LEU A O 11
ATOM 16153 N N . GLU A 1 34 ? 17.401 22.511 -6.473 1.00 0.00 34 GLU A N 11
ATOM 16154 C CA . GLU A 1 34 ? 17.515 23.629 -7.422 1.00 0.00 34 GLU A CA 11
ATOM 16155 C C . GLU A 1 34 ? 17.692 23.162 -8.872 1.00 0.00 34 GLU A C 11
ATOM 16156 O O . GLU A 1 34 ? 17.040 23.695 -9.772 1.00 0.00 34 GLU A O 11
ATOM 16168 N N . ALA A 1 35 ? 18.511 22.138 -9.109 1.00 0.00 35 ALA A N 11
ATOM 16169 C CA . ALA A 1 35 ? 18.693 21.547 -10.438 1.00 0.00 35 ALA A CA 11
ATOM 16170 C C . ALA A 1 35 ? 17.419 20.844 -10.934 1.00 0.00 35 ALA A C 11
ATOM 16171 O O . ALA A 1 35 ? 17.043 20.989 -12.096 1.00 0.00 35 ALA A O 11
ATOM 16178 N N . MET A 1 36 ? 16.703 20.141 -10.052 1.00 0.00 36 MET A N 11
ATOM 16179 C CA . MET A 1 36 ? 15.405 19.521 -10.363 1.00 0.00 36 MET A CA 11
ATOM 16180 C C . MET A 1 36 ? 14.319 20.567 -10.655 1.00 0.00 36 MET A C 11
ATOM 16181 O O . MET A 1 36 ? 13.592 20.428 -11.633 1.00 0.00 36 MET A O 11
ATOM 16195 N N . GLU A 1 37 ? 14.244 21.649 -9.879 1.00 0.00 37 GLU A N 11
ATOM 16196 C CA . GLU A 1 37 ? 13.310 22.757 -10.124 1.00 0.00 37 GLU A CA 11
ATOM 16197 C C . GLU A 1 37 ? 13.632 23.501 -11.437 1.00 0.00 37 GLU A C 11
ATOM 16198 O O . GLU A 1 37 ? 12.721 23.833 -12.202 1.00 0.00 37 GLU A O 11
ATOM 16210 N N . SER A 1 38 ? 14.921 23.689 -11.744 1.00 0.00 38 SER A N 11
ATOM 16211 C CA . SER A 1 38 ? 15.381 24.342 -12.987 1.00 0.00 38 SER A CA 11
ATOM 16212 C C . SER A 1 38 ? 15.144 23.500 -14.251 1.00 0.00 38 SER A C 11
ATOM 16213 O O . SER A 1 38 ? 15.121 24.051 -15.353 1.00 0.00 38 SER A O 11
ATOM 16221 N N . THR A 1 39 ? 14.972 22.177 -14.109 1.00 0.00 39 THR A N 11
ATOM 16222 C CA . THR A 1 39 ? 14.795 21.231 -15.233 1.00 0.00 39 THR A CA 11
ATOM 16223 C C . THR A 1 39 ? 13.405 20.577 -15.290 1.00 0.00 39 THR A C 11
ATOM 16224 O O . THR A 1 39 ? 13.154 19.736 -16.155 1.00 0.00 39 THR A O 11
ATOM 16235 N N . GLY A 1 40 ? 12.485 20.961 -14.398 1.00 0.00 40 GLY A N 11
ATOM 16236 C CA . GLY A 1 40 ? 11.091 20.489 -14.405 1.00 0.00 40 GLY A CA 11
ATOM 16237 C C . GLY A 1 40 ? 10.906 19.062 -13.875 1.00 0.00 40 GLY A C 11
ATOM 16238 O O . GLY A 1 40 ? 9.960 18.378 -14.266 1.00 0.00 40 GLY A O 11
ATOM 16242 N N . GLY A 1 41 ? 11.815 18.600 -13.005 1.00 0.00 41 GLY A N 11
ATOM 16243 C CA . GLY A 1 41 ? 11.753 17.269 -12.384 1.00 0.00 41 GLY A CA 11
ATOM 16244 C C . GLY A 1 41 ? 12.271 16.108 -13.244 1.00 0.00 41 GLY A C 11
ATOM 16245 O O . GLY A 1 41 ? 12.120 14.951 -12.853 1.00 0.00 41 GLY A O 11
ATOM 16249 N N . ARG A 1 42 ? 12.902 16.384 -14.397 1.00 0.00 42 ARG A N 11
ATOM 16250 C CA . ARG A 1 42 ? 13.550 15.358 -15.236 1.00 0.00 42 ARG A CA 11
ATOM 16251 C C . ARG A 1 42 ? 14.904 14.980 -14.637 1.00 0.00 42 ARG A C 11
ATOM 16252 O O . ARG A 1 42 ? 15.892 15.671 -14.863 1.00 0.00 42 ARG A O 11
ATOM 16273 N N . VAL A 1 43 ? 14.958 13.858 -13.918 1.00 0.00 43 VAL A N 11
ATOM 16274 C CA . VAL A 1 43 ? 16.146 13.434 -13.140 1.00 0.00 43 VAL A CA 11
ATOM 16275 C C . VAL A 1 43 ? 17.406 13.374 -14.009 1.00 0.00 43 VAL A C 11
ATOM 16276 O O . VAL A 1 43 ? 18.433 13.905 -13.602 1.00 0.00 43 VAL A O 11
ATOM 16289 N N . ARG A 1 44 ? 17.327 12.853 -15.244 1.00 0.00 44 ARG A N 11
ATOM 16290 C CA . ARG A 1 44 ? 18.488 12.790 -16.162 1.00 0.00 44 ARG A CA 11
ATOM 16291 C C . ARG A 1 44 ? 19.059 14.172 -16.519 1.00 0.00 44 ARG A C 11
ATOM 16292 O O . ARG A 1 44 ? 20.268 14.379 -16.470 1.00 0.00 44 ARG A O 11
ATOM 16313 N N . ILE A 1 45 ? 18.179 15.146 -16.772 1.00 0.00 45 ILE A N 11
ATOM 16314 C CA . ILE A 1 45 ? 18.574 16.530 -17.116 1.00 0.00 45 ILE A CA 11
ATOM 16315 C C . ILE A 1 45 ? 19.080 17.253 -15.859 1.00 0.00 45 ILE A C 11
ATOM 16316 O O . ILE A 1 45 ? 20.067 17.978 -15.920 1.00 0.00 45 ILE A O 11
ATOM 16332 N N . ALA A 1 46 ? 18.465 16.997 -14.702 1.00 0.00 46 ALA A N 11
ATOM 16333 C CA . ALA A 1 46 ? 18.879 17.569 -13.418 1.00 0.00 46 ALA A CA 11
ATOM 16334 C C . ALA A 1 46 ? 20.289 17.115 -13.019 1.00 0.00 46 ALA A C 11
ATOM 16335 O O . ALA A 1 46 ? 21.141 17.953 -12.732 1.00 0.00 46 ALA A O 11
ATOM 16342 N N . ILE A 1 47 ? 20.574 15.807 -13.067 1.00 0.00 47 ILE A N 11
ATOM 16343 C CA . ILE A 1 47 ? 21.915 15.285 -12.750 1.00 0.00 47 ILE A CA 11
ATOM 16344 C C . ILE A 1 47 ? 22.937 15.698 -13.817 1.00 0.00 47 ILE A C 11
ATOM 16345 O O . ILE A 1 47 ? 24.052 16.061 -13.455 1.00 0.00 47 ILE A O 11
ATOM 16361 N N . ALA A 1 48 ? 22.557 15.773 -15.100 1.00 0.00 48 ALA A N 11
ATOM 16362 C CA . ALA A 1 48 ? 23.412 16.325 -16.155 1.00 0.00 48 ALA A CA 11
ATOM 16363 C C . ALA A 1 48 ? 23.791 17.800 -15.908 1.00 0.00 48 ALA A C 11
ATOM 16364 O O . ALA A 1 48 ? 24.968 18.156 -15.975 1.00 0.00 48 ALA A O 11
ATOM 16371 N N . LYS A 1 49 ? 22.825 18.652 -15.541 1.00 0.00 49 LYS A N 11
ATOM 16372 C CA . LYS A 1 49 ? 23.064 20.075 -15.219 1.00 0.00 49 LYS A CA 11
ATOM 16373 C C . LYS A 1 49 ? 23.910 20.239 -13.949 1.00 0.00 49 LYS A C 11
ATOM 16374 O O . LYS A 1 49 ? 24.836 21.044 -13.916 1.00 0.00 49 LYS A O 11
ATOM 16393 N N . LEU A 1 50 ? 23.643 19.414 -12.935 1.00 0.00 50 LEU A N 11
ATOM 16394 C CA . LEU A 1 50 ? 24.382 19.407 -11.664 1.00 0.00 50 LEU A CA 11
ATOM 16395 C C . LEU A 1 50 ? 25.835 18.914 -11.820 1.00 0.00 50 LEU A C 11
ATOM 16396 O O . LEU A 1 50 ? 26.736 19.454 -11.184 1.00 0.00 50 LEU A O 11
ATOM 16412 N N . LEU A 1 51 ? 26.083 17.955 -12.721 1.00 0.00 51 LEU A N 11
ATOM 16413 C CA . LEU A 1 51 ? 27.438 17.538 -13.120 1.00 0.00 51 LEU A CA 11
ATOM 16414 C C . LEU A 1 51 ? 28.148 18.595 -13.985 1.00 0.00 51 LEU A C 11
ATOM 16415 O O . LEU A 1 51 ? 29.351 18.797 -13.829 1.00 0.00 51 LEU A O 11
ATOM 16431 N N . SER A 1 52 ? 27.414 19.324 -14.834 1.00 0.00 52 SER A N 11
ATOM 16432 C CA . SER A 1 52 ? 27.967 20.397 -15.689 1.00 0.00 52 SER A CA 11
ATOM 16433 C C . SER A 1 52 ? 28.522 21.597 -14.894 1.00 0.00 52 SER A C 11
ATOM 16434 O O . SER A 1 52 ? 29.374 22.325 -15.403 1.00 0.00 52 SER A O 11
ATOM 16442 N N . LYS A 1 53 ? 28.104 21.769 -13.629 1.00 0.00 53 LYS A N 11
ATOM 16443 C CA . LYS A 1 53 ? 28.693 22.729 -12.667 1.00 0.00 53 LYS A CA 11
ATOM 16444 C C . LYS A 1 53 ? 30.058 22.287 -12.095 1.00 0.00 53 LYS A C 11
ATOM 16445 O O . LYS A 1 53 ? 30.693 23.058 -11.377 1.00 0.00 53 LYS A O 11
ATOM 16464 N N . GLN A 1 54 ? 30.512 21.068 -12.407 1.00 0.00 54 GLN A N 11
ATOM 16465 C CA . GLN A 1 54 ? 31.751 20.444 -11.917 1.00 0.00 54 GLN A CA 11
ATOM 16466 C C . GLN A 1 54 ? 31.835 20.363 -10.376 1.00 0.00 54 GLN A C 11
ATOM 16467 O O . GLN A 1 54 ? 32.730 20.923 -9.738 1.00 0.00 54 GLN A O 11
ATOM 16481 N N . THR A 1 55 ? 30.854 19.653 -9.796 1.00 0.00 55 THR A N 11
ATOM 16482 C CA . THR A 1 55 ? 30.824 19.200 -8.385 1.00 0.00 55 THR A CA 11
ATOM 16483 C C . THR A 1 55 ? 31.021 20.296 -7.317 1.00 0.00 55 THR A C 11
ATOM 16484 O O . THR A 1 55 ? 31.690 20.081 -6.302 1.00 0.00 55 THR A O 11
ATOM 16495 N N . SER A 1 56 ? 30.425 21.477 -7.528 1.00 0.00 56 SER A N 11
ATOM 16496 C CA . SER A 1 56 ? 30.419 22.586 -6.552 1.00 0.00 56 SER A CA 11
ATOM 16497 C C . SER A 1 56 ? 29.629 22.258 -5.273 1.00 0.00 56 SER A C 11
ATOM 16498 O O . SER A 1 56 ? 28.710 21.433 -5.282 1.00 0.00 56 SER A O 11
ATOM 16506 N N . GLY A 1 57 ? 29.954 22.952 -4.175 1.00 0.00 57 GLY A N 11
ATOM 16507 C CA . GLY A 1 57 ? 29.318 22.781 -2.860 1.00 0.00 57 GLY A CA 11
ATOM 16508 C C . GLY A 1 57 ? 29.951 21.688 -1.986 1.00 0.00 57 GLY A C 11
ATOM 16509 O O . GLY A 1 57 ? 31.009 21.137 -2.306 1.00 0.00 57 GLY A O 11
ATOM 16513 N N . GLY A 1 58 ? 29.300 21.393 -0.854 1.00 0.00 58 GLY A N 11
ATOM 16514 C CA . GLY A 1 58 ? 29.827 20.527 0.212 1.00 0.00 58 GLY A CA 11
ATOM 16515 C C . GLY A 1 58 ? 30.754 21.264 1.197 1.00 0.00 58 GLY A C 11
ATOM 16516 O O . GLY A 1 58 ? 31.141 22.417 0.973 1.00 0.00 58 GLY A O 11
ATOM 16520 N N . SER A 1 59 ? 31.082 20.607 2.314 1.00 0.00 59 SER A N 11
ATOM 16521 C CA . SER A 1 59 ? 31.851 21.183 3.434 1.00 0.00 59 SER A CA 11
ATOM 16522 C C . SER A 1 59 ? 32.699 20.146 4.194 1.00 0.00 59 SER A C 11
ATOM 16523 O O . SER A 1 59 ? 32.484 18.934 4.082 1.00 0.00 59 SER A O 11
ATOM 16531 N N . GLY A 1 60 ? 33.670 20.634 4.980 1.00 0.00 60 GLY A N 11
ATOM 16532 C CA . GLY A 1 60 ? 34.583 19.821 5.794 1.00 0.00 60 GLY A CA 11
ATOM 16533 C C . GLY A 1 60 ? 35.725 19.150 5.008 1.00 0.00 60 GLY A C 11
ATOM 16534 O O . GLY A 1 60 ? 35.808 19.238 3.778 1.00 0.00 60 GLY A O 11
ATOM 16538 N N . GLY A 1 61 ? 36.632 18.494 5.740 1.00 0.00 61 GLY A N 11
ATOM 16539 C CA . GLY A 1 61 ? 37.759 17.729 5.184 1.00 0.00 61 GLY A CA 11
ATOM 16540 C C . GLY A 1 61 ? 37.375 16.350 4.623 1.00 0.00 61 GLY A C 11
ATOM 16541 O O . GLY A 1 61 ? 36.205 15.952 4.631 1.00 0.00 61 GLY A O 11
ATOM 16545 N N . SER A 1 62 ? 38.374 15.599 4.151 1.00 0.00 62 SER A N 11
ATOM 16546 C CA . SER A 1 62 ? 38.203 14.224 3.652 1.00 0.00 62 SER A CA 11
ATOM 16547 C C . SER A 1 62 ? 37.882 13.220 4.771 1.00 0.00 62 SER A C 11
ATOM 16548 O O . SER A 1 62 ? 38.261 13.428 5.927 1.00 0.00 62 SER A O 11
ATOM 16556 N N . LYS A 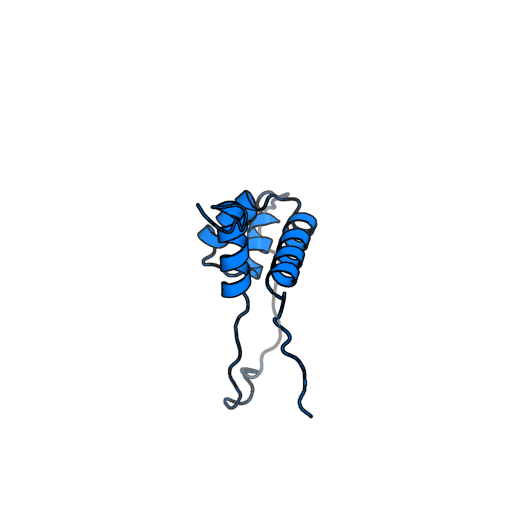1 63 ? 37.216 12.107 4.417 1.00 0.00 63 LYS A N 11
ATOM 16557 C CA . LYS A 1 63 ? 36.966 10.904 5.251 1.00 0.00 63 LYS A CA 11
ATOM 16558 C C . LYS A 1 63 ? 36.431 11.146 6.680 1.00 0.00 63 LYS A C 11
ATOM 16559 O O . LYS A 1 63 ? 36.687 10.364 7.598 1.00 0.00 63 LYS A O 11
ATOM 16578 N N . LEU A 1 64 ? 35.661 12.223 6.860 1.00 0.00 64 LEU A N 11
ATOM 16579 C CA . LEU A 1 64 ? 35.023 12.602 8.130 1.00 0.00 64 LEU A CA 11
ATOM 16580 C C . LEU A 1 64 ? 33.861 11.670 8.538 1.00 0.00 64 LEU A C 11
ATOM 16581 O O . LEU A 1 64 ? 33.337 10.903 7.725 1.00 0.00 64 LEU A O 11
ATOM 16597 N N . GLY A 1 65 ? 33.474 11.720 9.819 1.00 0.00 65 GLY A N 11
ATOM 16598 C CA . GLY A 1 65 ? 32.395 10.899 10.389 1.00 0.00 65 GLY A CA 11
ATOM 16599 C C . GLY A 1 65 ? 30.986 11.331 9.951 1.00 0.00 65 GLY A C 11
ATOM 16600 O O . GLY A 1 65 ? 30.747 12.501 9.633 1.00 0.00 65 GLY A O 11
ATOM 16604 N N . GLY A 1 66 ? 30.044 10.382 9.941 1.00 0.00 66 GLY A N 11
ATOM 16605 C CA . GLY A 1 66 ? 28.634 10.611 9.591 1.00 0.00 66 GLY A CA 11
ATOM 16606 C C . GLY A 1 66 ? 27.820 11.343 10.674 1.00 0.00 66 GLY A C 11
ATOM 16607 O O . GLY A 1 66 ? 28.229 11.420 11.838 1.00 0.00 66 GLY A O 11
ATOM 16611 N N . SER A 1 67 ? 26.644 11.847 10.285 1.00 0.00 67 SER A N 11
ATOM 16612 C CA . SER A 1 67 ? 25.703 12.603 11.138 1.00 0.00 67 SER A CA 11
ATOM 16613 C C . SER A 1 67 ? 24.251 12.131 10.957 1.00 0.00 67 SER A C 11
ATOM 16614 O O . SER A 1 67 ? 23.882 11.600 9.904 1.00 0.00 67 SER A O 11
ATOM 16622 N N . GLY A 1 68 ? 23.412 12.339 11.980 1.00 0.00 68 GLY A N 11
ATOM 16623 C CA . GLY A 1 68 ? 21.977 12.017 11.950 1.00 0.00 68 GLY A CA 11
ATOM 16624 C C . GLY A 1 68 ? 21.157 12.923 11.015 1.00 0.00 68 GLY A C 11
ATOM 16625 O O . GLY A 1 68 ? 21.564 14.041 10.684 1.00 0.00 68 GLY A O 11
ATOM 16629 N N . GLY A 1 69 ? 19.986 12.438 10.594 1.00 0.00 69 GLY A N 11
ATOM 16630 C CA . GLY A 1 69 ? 19.067 13.138 9.686 1.00 0.00 69 GLY A CA 11
ATOM 16631 C C . GLY A 1 69 ? 17.815 12.320 9.333 1.00 0.00 69 GLY A C 11
ATOM 16632 O O . GLY A 1 69 ? 17.627 11.206 9.830 1.00 0.00 69 GLY A O 11
ATOM 16636 N N . SER A 1 70 ? 16.958 12.881 8.469 1.00 0.00 70 SER A N 11
ATOM 16637 C CA . SER A 1 70 ? 15.731 12.245 7.938 1.00 0.00 70 SER A CA 11
ATOM 16638 C C . SER A 1 70 ? 14.770 11.714 9.022 1.00 0.00 70 SER A C 11
ATOM 16639 O O . SER A 1 70 ? 14.175 10.640 8.885 1.00 0.00 70 SER A O 11
ATOM 16647 N N . ARG A 1 71 ? 14.628 12.464 10.129 1.00 0.00 71 ARG A N 11
ATOM 16648 C CA . ARG A 1 71 ? 13.852 12.055 11.323 1.00 0.00 71 ARG A CA 11
ATOM 16649 C C . ARG A 1 71 ? 12.329 12.187 11.161 1.00 0.00 71 ARG A C 11
ATOM 16650 O O . ARG A 1 71 ? 11.581 11.521 11.880 1.00 0.00 71 ARG A O 11
ATOM 16671 N N . LYS A 1 72 ? 11.863 13.027 10.227 1.00 0.00 72 LYS A N 11
ATOM 16672 C CA . LYS A 1 72 ? 10.436 13.258 9.936 1.00 0.00 72 LYS A CA 11
ATOM 16673 C C . LYS A 1 72 ? 9.790 12.032 9.268 1.00 0.00 72 LYS A C 11
ATOM 16674 O O . LYS A 1 72 ? 10.351 11.451 8.339 1.00 0.00 72 LYS A O 11
ATOM 16693 N N . ASP A 1 73 ? 8.590 11.668 9.720 1.00 0.00 73 ASP A N 11
ATOM 16694 C CA . ASP A 1 73 ? 7.777 10.583 9.152 1.00 0.00 73 ASP A CA 11
ATOM 16695 C C . ASP A 1 73 ? 7.094 10.969 7.823 1.00 0.00 73 ASP A C 11
ATOM 16696 O O . ASP A 1 73 ? 6.727 12.130 7.613 1.00 0.00 73 ASP A O 11
ATOM 16705 N N . LEU A 1 74 ? 6.895 9.985 6.939 1.00 0.00 74 LEU A N 11
ATOM 16706 C CA . LEU A 1 74 ? 6.199 10.127 5.652 1.00 0.00 74 LEU A CA 11
ATOM 16707 C C . LEU A 1 74 ? 5.488 8.829 5.218 1.00 0.00 74 LEU A C 11
ATOM 16708 O O . LEU A 1 74 ? 5.832 7.736 5.677 1.00 0.00 74 LEU A O 11
ATOM 16724 N N . SER A 1 75 ? 4.512 8.944 4.311 1.00 0.00 75 SER A N 11
ATOM 16725 C CA . SER A 1 75 ? 3.741 7.801 3.786 1.00 0.00 75 SER A CA 11
ATOM 16726 C C . SER A 1 75 ? 4.599 6.873 2.913 1.00 0.00 75 SER A C 11
ATOM 16727 O O . SER A 1 75 ? 5.439 7.334 2.136 1.00 0.00 75 SER A O 11
ATOM 16735 N N . VAL A 1 76 ? 4.376 5.556 3.011 1.00 0.00 76 VAL A N 11
ATOM 16736 C CA . VAL A 1 76 ? 5.259 4.536 2.396 1.00 0.00 76 VAL A CA 11
ATOM 16737 C C . VAL A 1 76 ? 5.104 4.422 0.872 1.00 0.00 76 VAL A C 11
ATOM 16738 O O . VAL A 1 76 ? 6.088 4.168 0.175 1.00 0.00 76 VAL A O 11
ATOM 16751 N N . LYS A 1 77 ? 3.894 4.644 0.347 1.00 0.00 77 LYS A N 11
ATOM 16752 C CA . LYS A 1 77 ? 3.555 4.633 -1.094 1.00 0.00 77 LYS A CA 11
ATOM 16753 C C . LYS A 1 77 ? 2.321 5.494 -1.415 1.00 0.00 77 LYS A C 11
ATOM 16754 O O . LYS A 1 77 ? 1.597 5.917 -0.513 1.00 0.00 77 LYS A O 11
ATOM 16773 N N . GLY A 1 78 ? 2.094 5.740 -2.705 1.00 0.00 78 GLY A N 11
ATOM 16774 C CA . GLY A 1 78 ? 0.954 6.511 -3.227 1.00 0.00 78 GLY A CA 11
ATOM 16775 C C . GLY A 1 78 ? 0.876 6.490 -4.756 1.00 0.00 78 GLY A C 11
ATOM 16776 O O . GLY A 1 78 ? 1.771 5.976 -5.430 1.00 0.00 78 GLY A O 11
ATOM 16780 N N . MET A 1 79 ? -0.191 7.074 -5.312 1.00 0.00 79 MET A N 11
ATOM 16781 C CA . MET A 1 79 ? -0.503 7.010 -6.754 1.00 0.00 79 MET A CA 11
ATOM 16782 C C . MET A 1 79 ? 0.564 7.674 -7.646 1.00 0.00 79 MET A C 11
ATOM 16783 O O . MET A 1 79 ? 0.731 7.269 -8.796 1.00 0.00 79 MET A O 11
ATOM 16797 N N . LEU A 1 80 ? 1.332 8.634 -7.105 1.00 0.00 80 LEU A N 11
ATOM 16798 C CA . LEU A 1 80 ? 2.381 9.379 -7.819 1.00 0.00 80 LEU A CA 11
ATOM 16799 C C . LEU A 1 80 ? 3.521 8.489 -8.367 1.00 0.00 80 LEU A C 11
ATOM 16800 O O . LEU A 1 80 ? 4.279 8.924 -9.233 1.00 0.00 80 LEU A O 11
ATOM 16816 N N . TYR A 1 81 ? 3.629 7.234 -7.916 1.00 0.00 81 TYR A N 11
ATOM 16817 C CA . TYR A 1 81 ? 4.517 6.225 -8.508 1.00 0.00 81 TYR A CA 11
ATOM 16818 C C . TYR A 1 81 ? 4.267 6.003 -10.023 1.00 0.00 81 TYR A C 11
ATOM 16819 O O . TYR A 1 81 ? 5.176 5.573 -10.736 1.00 0.00 81 TYR A O 11
ATOM 16837 N N . ASP A 1 82 ? 3.082 6.354 -10.550 1.00 0.00 82 ASP A N 11
ATOM 16838 C CA . ASP A 1 82 ? 2.801 6.342 -11.999 1.00 0.00 82 ASP A CA 11
ATOM 16839 C C . ASP A 1 82 ? 3.652 7.347 -12.817 1.00 0.00 82 ASP A C 11
ATOM 16840 O O . ASP A 1 82 ? 3.800 7.185 -14.031 1.00 0.00 82 ASP A O 11
ATOM 16849 N N . SER A 1 83 ? 4.258 8.329 -12.139 1.00 0.00 83 SER A N 11
ATOM 16850 C CA . SER A 1 83 ? 5.236 9.297 -12.651 1.00 0.00 83 SER A CA 11
ATOM 16851 C C . SER A 1 83 ? 6.392 9.398 -11.650 1.00 0.00 83 SER A C 11
ATOM 16852 O O . SER A 1 83 ? 6.538 10.387 -10.932 1.00 0.00 83 SER A O 11
ATOM 16860 N N . ASP A 1 84 ? 7.224 8.355 -11.563 1.00 0.00 84 ASP A N 11
ATOM 16861 C CA . ASP A 1 84 ? 8.222 8.220 -10.494 1.00 0.00 84 ASP A CA 11
ATOM 16862 C C . ASP A 1 84 ? 9.267 9.354 -10.459 1.00 0.00 84 ASP A C 11
ATOM 16863 O O . ASP A 1 84 ? 9.745 9.718 -9.387 1.00 0.00 84 ASP A O 11
ATOM 16872 N N . SER A 1 85 ? 9.553 10.007 -11.592 1.00 0.00 85 SER A N 11
ATOM 16873 C CA . SER A 1 85 ? 10.354 11.246 -11.648 1.00 0.00 85 SER A CA 11
ATOM 16874 C C . SER A 1 85 ? 9.756 12.366 -10.780 1.00 0.00 85 SER A C 11
ATOM 16875 O O . SER A 1 85 ? 10.460 13.023 -10.009 1.00 0.00 85 SER A O 11
ATOM 16883 N N . GLN A 1 86 ? 8.427 12.518 -10.824 1.00 0.00 86 GLN A N 11
ATOM 16884 C CA . GLN A 1 86 ? 7.674 13.424 -9.955 1.00 0.00 86 GLN A CA 11
ATOM 16885 C C . GLN A 1 86 ? 7.615 12.920 -8.507 1.00 0.00 86 GLN A C 11
ATOM 16886 O O . GLN A 1 86 ? 7.637 13.737 -7.592 1.00 0.00 86 GLN A O 11
ATOM 16900 N N . GLN A 1 87 ? 7.608 11.603 -8.257 1.00 0.00 87 GLN A N 11
ATOM 16901 C CA . GLN A 1 87 ? 7.746 11.061 -6.893 1.00 0.00 87 GLN A CA 11
ATOM 16902 C C . GLN A 1 87 ? 9.125 11.368 -6.281 1.00 0.00 87 GLN A C 11
ATOM 16903 O O . GLN A 1 87 ? 9.183 11.783 -5.122 1.00 0.00 87 GLN A O 11
ATOM 16917 N N . ILE A 1 88 ? 10.222 11.255 -7.042 1.00 0.00 88 ILE A N 11
ATOM 16918 C CA . ILE A 1 88 ? 11.564 11.680 -6.597 1.00 0.00 88 ILE A CA 11
ATOM 16919 C C . ILE A 1 88 ? 11.571 13.185 -6.327 1.00 0.00 88 ILE A C 11
ATOM 16920 O O . ILE A 1 88 ? 12.007 13.596 -5.259 1.00 0.00 88 ILE A O 11
ATOM 16936 N N . LEU A 1 89 ? 11.029 14.006 -7.234 1.00 0.00 89 LEU A N 11
ATOM 16937 C CA . LEU A 1 89 ? 10.884 15.458 -7.014 1.00 0.00 89 LEU A CA 11
ATOM 16938 C C . LEU A 1 89 ? 10.102 15.774 -5.734 1.00 0.00 89 LEU A C 11
ATOM 16939 O O . LEU A 1 89 ? 10.553 16.584 -4.934 1.00 0.00 89 LEU A O 11
ATOM 16955 N N . ASN A 1 90 ? 8.965 15.115 -5.512 1.00 0.00 90 ASN A N 11
ATOM 16956 C CA . ASN A 1 90 ? 8.137 15.311 -4.322 1.00 0.00 90 ASN A CA 11
ATOM 16957 C C . ASN A 1 90 ? 8.900 14.945 -3.037 1.00 0.00 90 ASN A C 11
ATOM 16958 O O . ASN A 1 90 ? 9.005 15.772 -2.135 1.00 0.00 90 ASN A O 11
ATOM 16969 N N . ARG A 1 91 ? 9.522 13.761 -2.971 1.00 0.00 91 ARG A N 11
ATOM 16970 C CA . ARG A 1 91 ? 10.323 13.357 -1.795 1.00 0.00 91 ARG A CA 11
ATOM 16971 C C . ARG A 1 91 ? 11.547 14.252 -1.600 1.00 0.00 91 ARG A C 11
ATOM 16972 O O . ARG A 1 91 ? 11.833 14.610 -0.467 1.00 0.00 91 ARG A O 11
ATOM 16993 N N . LEU A 1 92 ? 12.199 14.710 -2.671 1.00 0.00 92 LEU A N 11
ATOM 16994 C CA . LEU A 1 92 ? 13.306 15.672 -2.574 1.00 0.00 92 LEU A CA 11
ATOM 16995 C C . LEU A 1 92 ? 12.825 17.037 -2.047 1.00 0.00 92 LEU A C 11
ATOM 16996 O O . LEU A 1 92 ? 13.487 17.613 -1.187 1.00 0.00 92 LEU A O 11
ATOM 17012 N N . ARG A 1 93 ? 11.659 17.524 -2.491 1.00 0.00 93 ARG A N 11
ATOM 17013 C CA . ARG A 1 93 ? 11.075 18.793 -2.017 1.00 0.00 93 ARG A CA 11
ATOM 17014 C C . ARG A 1 93 ? 10.749 18.728 -0.528 1.00 0.00 93 ARG A C 11
ATOM 17015 O O . ARG A 1 93 ? 11.173 19.602 0.217 1.00 0.00 93 ARG A O 11
ATOM 17036 N N . GLU A 1 94 ? 10.069 17.678 -0.073 1.00 0.00 94 GLU A N 11
ATOM 17037 C CA . GLU A 1 94 ? 9.724 17.533 1.351 1.00 0.00 94 GLU A CA 11
ATOM 17038 C C . GLU A 1 94 ? 10.976 17.330 2.223 1.00 0.00 94 GLU A C 11
ATOM 17039 O O . GLU A 1 94 ? 11.120 17.991 3.253 1.00 0.00 94 GLU A O 11
ATOM 17051 N N . ARG A 1 95 ? 11.929 16.494 1.772 1.00 0.00 95 ARG A N 11
ATOM 17052 C CA . ARG A 1 95 ? 13.203 16.238 2.470 1.00 0.00 95 ARG A CA 11
ATOM 17053 C C . ARG A 1 95 ? 14.076 17.499 2.604 1.00 0.00 95 ARG A C 11
ATOM 17054 O O . ARG A 1 95 ? 14.686 17.703 3.653 1.00 0.00 95 ARG A O 11
ATOM 17075 N N . VAL A 1 96 ? 14.122 18.349 1.572 1.00 0.00 96 VAL A N 11
ATOM 17076 C CA . VAL A 1 96 ? 14.933 19.585 1.567 1.00 0.00 96 VAL A CA 11
ATOM 17077 C C . VAL A 1 96 ? 14.217 20.760 2.245 1.00 0.00 96 VAL A C 11
ATOM 17078 O O . VAL A 1 96 ? 14.817 21.428 3.090 1.00 0.00 96 VAL A O 11
ATOM 17091 N N . SER A 1 97 ? 12.951 21.019 1.907 1.00 0.00 97 SER A N 11
ATOM 17092 C CA . SER A 1 97 ? 12.213 22.204 2.373 1.00 0.00 97 SER A CA 11
ATOM 17093 C C . SER A 1 97 ? 11.499 22.007 3.719 1.00 0.00 97 SER A C 11
ATOM 17094 O O . SER A 1 97 ? 11.200 22.993 4.396 1.00 0.00 97 SER A O 11
ATOM 17102 N N . GLY A 1 98 ? 11.232 20.758 4.130 1.00 0.00 98 GLY A N 11
ATOM 17103 C CA . GLY A 1 98 ? 10.473 20.423 5.341 1.00 0.00 98 GLY A CA 11
ATOM 17104 C C . GLY A 1 98 ? 8.948 20.556 5.179 1.00 0.00 98 GLY A C 11
ATOM 17105 O O . GLY A 1 98 ? 8.454 21.230 4.269 1.00 0.00 98 GLY A O 11
ATOM 17109 N N . SER A 1 99 ? 8.194 19.905 6.070 1.00 0.00 99 SER A N 11
ATOM 17110 C CA . SER A 1 99 ? 6.718 19.859 6.018 1.00 0.00 99 SER A CA 11
ATOM 17111 C C . SER A 1 99 ? 6.036 21.165 6.466 1.00 0.00 99 SER A C 11
ATOM 17112 O O . SER A 1 99 ? 4.881 21.411 6.115 1.00 0.00 99 SER A O 11
ATOM 17120 N N . THR A 1 100 ? 6.736 22.000 7.246 1.00 0.00 100 THR A N 11
ATOM 17121 C CA . THR A 1 100 ? 6.259 23.300 7.757 1.00 0.00 100 THR A CA 11
ATOM 17122 C C . THR A 1 100 ? 7.432 24.258 8.036 1.00 0.00 100 THR A C 11
ATOM 17123 O O . THR A 1 100 ? 8.593 23.836 8.072 1.00 0.00 100 THR A O 11
ATOM 17134 N N . ALA A 1 101 ? 7.140 25.548 8.225 1.00 0.00 101 ALA A N 11
ATOM 17135 C CA . ALA A 1 101 ? 8.113 26.605 8.517 1.00 0.00 101 ALA A CA 11
ATOM 17136 C C . ALA A 1 101 ? 7.565 27.646 9.518 1.00 0.00 101 ALA A C 11
ATOM 17137 O O . ALA A 1 101 ? 6.350 27.840 9.633 1.00 0.00 101 ALA A O 11
ATOM 17144 N N . GLN A 1 102 ? 8.472 28.340 10.220 1.00 0.00 102 GLN A N 11
ATOM 17145 C CA . GLN A 1 102 ? 8.156 29.355 11.238 1.00 0.00 102 GLN A CA 11
ATOM 17146 C C . GLN A 1 102 ? 8.457 30.783 10.739 1.00 0.00 102 GLN A C 11
ATOM 17147 O O . GLN A 1 102 ? 9.313 30.991 9.873 1.00 0.00 102 GLN A O 11
ATOM 17161 N N . SER A 1 103 ? 7.769 31.779 11.309 1.00 0.00 103 SER A N 11
ATOM 17162 C CA . SER A 1 103 ? 7.903 33.204 10.950 1.00 0.00 103 SER A CA 11
ATOM 17163 C C . SER A 1 103 ? 9.124 33.912 11.572 1.00 0.00 103 SER A C 11
ATOM 17164 O O . SER A 1 103 ? 9.492 35.002 11.121 1.00 0.00 103 SER A O 11
ATOM 17172 N N . ALA A 1 104 ? 9.764 33.300 12.578 1.00 0.00 104 ALA A N 11
ATOM 17173 C CA . ALA A 1 104 ? 10.958 33.794 13.282 1.00 0.00 104 ALA A CA 11
ATOM 17174 C C . ALA A 1 104 ? 11.931 32.650 13.640 1.00 0.00 104 ALA A C 11
ATOM 17175 O O . ALA A 1 104 ? 11.478 31.603 14.162 1.00 0.00 104 ALA A O 11
ATOM 17183 N N . SER A 1 1 ? 11.559 10.465 25.325 1.00 0.00 1 SER A N 12
ATOM 17184 C CA . SER A 1 1 ? 11.887 9.854 24.007 1.00 0.00 1 SER A CA 12
ATOM 17185 C C . SER A 1 1 ? 11.130 8.541 23.778 1.00 0.00 1 SER A C 12
ATOM 17186 O O . SER A 1 1 ? 10.756 7.860 24.736 1.00 0.00 1 SER A O 12
ATOM 17196 N N . VAL A 1 2 ? 10.907 8.165 22.508 1.00 0.00 2 VAL A N 12
ATOM 17197 C CA . VAL A 1 2 ? 10.243 6.907 22.083 1.00 0.00 2 VAL A CA 12
ATOM 17198 C C . VAL A 1 2 ? 11.042 6.174 20.992 1.00 0.00 2 VAL A C 12
ATOM 17199 O O . VAL A 1 2 ? 11.843 6.783 20.279 1.00 0.00 2 VAL A O 12
ATOM 17212 N N . SER A 1 3 ? 10.819 4.864 20.854 1.00 0.00 3 SER A N 12
ATOM 17213 C CA . SER A 1 3 ? 11.413 4.025 19.801 1.00 0.00 3 SER A CA 12
ATOM 17214 C C . SER A 1 3 ? 10.768 4.247 18.420 1.00 0.00 3 SER A C 12
ATOM 17215 O O . SER A 1 3 ? 9.638 4.737 18.303 1.00 0.00 3 SER A O 12
ATOM 17223 N N . ILE A 1 4 ? 11.506 3.902 17.357 1.00 0.00 4 ILE A N 12
ATOM 17224 C CA . ILE A 1 4 ? 11.099 4.147 15.963 1.00 0.00 4 ILE A CA 12
ATOM 17225 C C . ILE A 1 4 ? 10.182 3.022 15.455 1.00 0.00 4 ILE A C 12
ATOM 17226 O O . ILE A 1 4 ? 10.487 1.838 15.626 1.00 0.00 4 ILE A O 12
ATOM 17242 N N . LEU A 1 5 ? 9.073 3.396 14.806 1.00 0.00 5 LEU A N 12
ATOM 17243 C CA . LEU A 1 5 ? 8.089 2.493 14.190 1.00 0.00 5 LEU A CA 12
ATOM 17244 C C . LEU A 1 5 ? 7.725 2.966 12.768 1.00 0.00 5 LEU A C 12
ATOM 17245 O O . LEU A 1 5 ? 7.727 4.168 12.488 1.00 0.00 5 LEU A O 12
ATOM 17261 N N . ARG A 1 6 ? 7.403 2.018 11.876 1.00 0.00 6 ARG A N 12
ATOM 17262 C CA . ARG A 1 6 ? 7.053 2.257 10.458 1.00 0.00 6 ARG A CA 12
ATOM 17263 C C . ARG A 1 6 ? 5.855 1.406 10.015 1.00 0.00 6 ARG A C 12
ATOM 17264 O O . ARG A 1 6 ? 5.732 0.245 10.415 1.00 0.00 6 ARG A O 12
ATOM 17285 N N . SER A 1 7 ? 5.008 1.967 9.150 1.00 0.00 7 SER A N 12
ATOM 17286 C CA . SER A 1 7 ? 3.857 1.286 8.524 1.00 0.00 7 SER A CA 12
ATOM 17287 C C . SER A 1 7 ? 4.165 0.691 7.137 1.00 0.00 7 SER A C 12
ATOM 17288 O O . SER A 1 7 ? 3.443 -0.192 6.672 1.00 0.00 7 SER A O 12
ATOM 17296 N N . SER A 1 8 ? 5.242 1.148 6.485 1.00 0.00 8 SER A N 12
ATOM 17297 C CA . SER A 1 8 ? 5.704 0.704 5.161 1.00 0.00 8 SER A CA 12
ATOM 17298 C C . SER A 1 8 ? 7.225 0.872 5.017 1.00 0.00 8 SER A C 12
ATOM 17299 O O . SER A 1 8 ? 7.852 1.608 5.784 1.00 0.00 8 SER A O 12
ATOM 17307 N N . VAL A 1 9 ? 7.814 0.208 4.014 1.00 0.00 9 VAL A N 12
ATOM 17308 C CA . VAL A 1 9 ? 9.239 0.303 3.629 1.00 0.00 9 VAL A CA 12
ATOM 17309 C C . VAL A 1 9 ? 9.444 0.842 2.200 1.00 0.00 9 VAL A C 12
ATOM 17310 O O . VAL A 1 9 ? 10.578 1.068 1.784 1.00 0.00 9 VAL A O 12
ATOM 17323 N N . ASN A 1 10 ? 8.373 1.114 1.440 1.00 0.00 10 ASN A N 12
ATOM 17324 C CA . ASN A 1 10 ? 8.454 1.498 0.016 1.00 0.00 10 ASN A CA 12
ATOM 17325 C C . ASN A 1 10 ? 9.249 2.805 -0.229 1.00 0.00 10 ASN A C 12
ATOM 17326 O O . ASN A 1 10 ? 9.894 2.967 -1.265 1.00 0.00 10 ASN A O 12
ATOM 17337 N N . HIS A 1 11 ? 9.257 3.717 0.750 1.00 0.00 11 HIS A N 12
ATOM 17338 C CA . HIS A 1 11 ? 10.036 4.970 0.732 1.00 0.00 11 HIS A CA 12
ATOM 17339 C C . HIS A 1 11 ? 11.563 4.758 0.776 1.00 0.00 11 HIS A C 12
ATOM 17340 O O . HIS A 1 11 ? 12.300 5.624 0.302 1.00 0.00 11 HIS A O 12
ATOM 17354 N N . ARG A 1 12 ? 12.046 3.602 1.260 1.00 0.00 12 ARG A N 12
ATOM 17355 C CA . ARG A 1 12 ? 13.485 3.290 1.369 1.00 0.00 12 ARG A CA 12
ATOM 17356 C C . ARG A 1 12 ? 14.193 3.349 0.018 1.00 0.00 12 ARG A C 12
ATOM 17357 O O . ARG A 1 12 ? 15.281 3.898 -0.089 1.00 0.00 12 ARG A O 12
ATOM 17378 N N . GLU A 1 13 ? 13.555 2.816 -1.024 1.00 0.00 13 GLU A N 12
ATOM 17379 C CA . GLU A 1 13 ? 14.098 2.806 -2.390 1.00 0.00 13 GLU A CA 12
ATOM 17380 C C . GLU A 1 13 ? 14.143 4.212 -3.011 1.00 0.00 13 GLU A C 12
ATOM 17381 O O . GLU A 1 13 ? 15.072 4.520 -3.756 1.00 0.00 13 GLU A O 12
ATOM 17393 N N . VAL A 1 14 ? 13.197 5.091 -2.656 1.00 0.00 14 VAL A N 12
ATOM 17394 C CA . VAL A 1 14 ? 13.196 6.500 -3.097 1.00 0.00 14 VAL A CA 12
ATOM 17395 C C . VAL A 1 14 ? 14.314 7.283 -2.404 1.00 0.00 14 VAL A C 12
ATOM 17396 O O . VAL A 1 14 ? 15.068 7.993 -3.065 1.00 0.00 14 VAL A O 12
ATOM 17409 N N . ASP A 1 15 ? 14.476 7.116 -1.088 1.00 0.00 15 ASP A N 12
ATOM 17410 C CA . ASP A 1 15 ? 15.576 7.733 -0.336 1.00 0.00 15 ASP A CA 12
ATOM 17411 C C . ASP A 1 15 ? 16.952 7.208 -0.779 1.00 0.00 15 ASP A C 12
ATOM 17412 O O . ASP A 1 15 ? 17.882 7.990 -0.967 1.00 0.00 15 ASP A O 12
ATOM 17421 N N . GLU A 1 16 ? 17.075 5.901 -1.020 1.00 0.00 16 GLU A N 12
ATOM 17422 C CA . GLU A 1 16 ? 18.287 5.287 -1.569 1.00 0.00 16 GLU A CA 12
ATOM 17423 C C . GLU A 1 16 ? 18.621 5.832 -2.967 1.00 0.00 16 GLU A C 12
ATOM 17424 O O . GLU A 1 16 ? 19.780 6.147 -3.233 1.00 0.00 16 GLU A O 12
ATOM 17436 N N . ALA A 1 17 ? 17.629 5.999 -3.847 1.00 0.00 17 ALA A N 12
ATOM 17437 C CA . ALA A 1 17 ? 17.851 6.575 -5.168 1.00 0.00 17 ALA A CA 12
ATOM 17438 C C . ALA A 1 17 ? 18.243 8.067 -5.097 1.00 0.00 17 ALA A C 12
ATOM 17439 O O . ALA A 1 17 ? 19.172 8.485 -5.792 1.00 0.00 17 ALA A O 12
ATOM 17446 N N . ILE A 1 18 ? 17.614 8.852 -4.208 1.00 0.00 18 ILE A N 12
ATOM 17447 C CA . ILE A 1 18 ? 18.021 10.237 -3.914 1.00 0.00 18 ILE A CA 12
ATOM 17448 C C . ILE A 1 18 ? 19.475 10.269 -3.418 1.00 0.00 18 ILE A C 12
ATOM 17449 O O . ILE A 1 18 ? 20.274 11.029 -3.956 1.00 0.00 18 ILE A O 12
ATOM 17465 N N . ASP A 1 19 ? 19.849 9.425 -2.456 1.00 0.00 19 ASP A N 12
ATOM 17466 C CA . ASP A 1 19 ? 21.198 9.404 -1.884 1.00 0.00 19 ASP A CA 12
ATOM 17467 C C . ASP A 1 19 ? 22.266 8.890 -2.869 1.00 0.00 19 ASP A C 12
ATOM 17468 O O . ASP A 1 19 ? 23.379 9.413 -2.894 1.00 0.00 19 ASP A O 12
ATOM 17477 N N . ASN A 1 20 ? 21.921 7.929 -3.736 1.00 0.00 20 ASN A N 12
ATOM 17478 C CA . ASN A 1 20 ? 22.767 7.515 -4.858 1.00 0.00 20 ASN A CA 12
ATOM 17479 C C . ASN A 1 20 ? 23.025 8.693 -5.810 1.00 0.00 20 ASN A C 12
ATOM 17480 O O . ASN A 1 20 ? 24.180 9.018 -6.064 1.00 0.00 20 ASN A O 12
ATOM 17491 N N . ILE A 1 21 ? 21.976 9.392 -6.266 1.00 0.00 21 ILE A N 12
ATOM 17492 C CA . ILE A 1 21 ? 22.117 10.580 -7.128 1.00 0.00 21 ILE A CA 12
ATOM 17493 C C . ILE A 1 21 ? 22.939 11.674 -6.433 1.00 0.00 21 ILE A C 12
ATOM 17494 O O . ILE A 1 21 ? 23.843 12.247 -7.042 1.00 0.00 21 ILE A O 12
ATOM 17510 N N . LEU A 1 22 ? 22.669 11.934 -5.155 1.00 0.00 22 LEU A N 12
ATOM 17511 C CA . LEU A 1 22 ? 23.369 12.925 -4.341 1.00 0.00 22 LEU A CA 12
ATOM 17512 C C . LEU A 1 22 ? 24.884 12.665 -4.285 1.00 0.00 22 LEU A C 12
ATOM 17513 O O . LEU A 1 22 ? 25.680 13.583 -4.488 1.00 0.00 22 LEU A O 12
ATOM 17529 N N . ARG A 1 23 ? 25.280 11.402 -4.076 1.00 0.00 23 ARG A N 12
ATOM 17530 C CA . ARG A 1 23 ? 26.691 10.980 -4.067 1.00 0.00 23 ARG A CA 12
ATOM 17531 C C . ARG A 1 23 ? 27.319 10.950 -5.466 1.00 0.00 23 ARG A C 12
ATOM 17532 O O . ARG A 1 23 ? 28.436 11.434 -5.620 1.00 0.00 23 ARG A O 12
ATOM 17553 N N . TYR A 1 24 ? 26.611 10.472 -6.496 1.00 0.00 24 TYR A N 12
ATOM 17554 C CA . TYR A 1 24 ? 27.113 10.462 -7.883 1.00 0.00 24 TYR A CA 12
ATOM 17555 C C . TYR A 1 24 ? 27.342 11.879 -8.439 1.00 0.00 24 TYR A C 12
ATOM 17556 O O . TYR A 1 24 ? 28.315 12.118 -9.154 1.00 0.00 24 TYR A O 12
ATOM 17574 N N . THR A 1 25 ? 26.480 12.836 -8.074 1.00 0.00 25 THR A N 12
ATOM 17575 C CA . THR A 1 25 ? 26.645 14.265 -8.422 1.00 0.00 25 THR A CA 12
ATOM 17576 C C . THR A 1 25 ? 27.594 15.027 -7.481 1.00 0.00 25 THR A C 12
ATOM 17577 O O . THR A 1 25 ? 27.953 16.166 -7.782 1.00 0.00 25 THR A O 12
ATOM 17588 N N . ASN A 1 26 ? 28.007 14.412 -6.360 1.00 0.00 26 ASN A N 12
ATOM 17589 C CA . ASN A 1 26 ? 28.786 15.040 -5.285 1.00 0.00 26 ASN A CA 12
ATOM 17590 C C . ASN A 1 26 ? 28.161 16.376 -4.810 1.00 0.00 26 ASN A C 12
ATOM 17591 O O . ASN A 1 26 ? 28.834 17.405 -4.700 1.00 0.00 26 ASN A O 12
ATOM 17602 N N . SER A 1 27 ? 26.840 16.349 -4.598 1.00 0.00 27 SER A N 12
ATOM 17603 C CA . SER A 1 27 ? 26.009 17.540 -4.354 1.00 0.00 27 SER A CA 12
ATOM 17604 C C . SER A 1 27 ? 25.400 17.568 -2.939 1.00 0.00 27 SER A C 12
ATOM 17605 O O . SER A 1 27 ? 25.552 16.630 -2.153 1.00 0.00 27 SER A O 12
ATOM 17613 N N . THR A 1 28 ? 24.695 18.660 -2.629 1.00 0.00 28 THR A N 12
ATOM 17614 C CA . THR A 1 28 ? 23.829 18.800 -1.441 1.00 0.00 28 THR A CA 12
ATOM 17615 C C . THR A 1 28 ? 22.358 18.863 -1.861 1.00 0.00 28 THR A C 12
ATOM 17616 O O . THR A 1 28 ? 22.031 19.335 -2.951 1.00 0.00 28 THR A O 12
ATOM 17627 N N . GLU A 1 29 ? 21.438 18.396 -1.011 1.00 0.00 29 GLU A N 12
ATOM 17628 C CA . GLU A 1 29 ? 20.024 18.201 -1.384 1.00 0.00 29 GLU A CA 12
ATOM 17629 C C . GLU A 1 29 ? 19.313 19.520 -1.732 1.00 0.00 29 GLU A C 12
ATOM 17630 O O . GLU A 1 29 ? 18.432 19.532 -2.589 1.00 0.00 29 GLU A O 12
ATOM 17642 N N . GLN A 1 30 ? 19.751 20.652 -1.166 1.00 0.00 30 GLN A N 12
ATOM 17643 C CA . GLN A 1 30 ? 19.263 21.987 -1.553 1.00 0.00 30 GLN A CA 12
ATOM 17644 C C . GLN A 1 30 ? 19.653 22.354 -2.997 1.00 0.00 30 GLN A C 12
ATOM 17645 O O . GLN A 1 30 ? 18.815 22.841 -3.754 1.00 0.00 30 GLN A O 12
ATOM 17659 N N . GLN A 1 31 ? 20.894 22.064 -3.417 1.00 0.00 31 GLN A N 12
ATOM 17660 C CA . GLN A 1 31 ? 21.338 22.292 -4.803 1.00 0.00 31 GLN A CA 12
ATOM 17661 C C . GLN A 1 31 ? 20.711 21.289 -5.782 1.00 0.00 31 GLN A C 12
ATOM 17662 O O . GLN A 1 31 ? 20.372 21.661 -6.902 1.00 0.00 31 GLN A O 12
ATOM 17676 N N . PHE A 1 32 ? 20.470 20.046 -5.353 1.00 0.00 32 PHE A N 12
ATOM 17677 C CA . PHE A 1 32 ? 19.705 19.070 -6.143 1.00 0.00 32 PHE A CA 12
ATOM 17678 C C . PHE A 1 32 ? 18.251 19.545 -6.354 1.00 0.00 32 PHE A C 12
ATOM 17679 O O . PHE A 1 32 ? 17.766 19.528 -7.481 1.00 0.00 32 PHE A O 12
ATOM 17696 N N . LEU A 1 33 ? 17.582 20.068 -5.316 1.00 0.00 33 LEU A N 12
ATOM 17697 C CA . LEU A 1 33 ? 16.231 20.646 -5.448 1.00 0.00 33 LEU A CA 12
ATOM 17698 C C . LEU A 1 33 ? 16.228 21.863 -6.380 1.00 0.00 33 LEU A C 12
ATOM 17699 O O . LEU A 1 33 ? 15.379 21.956 -7.263 1.00 0.00 33 LEU A O 12
ATOM 17715 N N . GLU A 1 34 ? 17.210 22.752 -6.249 1.00 0.00 34 GLU A N 12
ATOM 17716 C CA . GLU A 1 34 ? 17.369 23.914 -7.139 1.00 0.00 34 GLU A CA 12
ATOM 17717 C C . GLU A 1 34 ? 17.588 23.511 -8.608 1.00 0.00 34 GLU A C 12
ATOM 17718 O O . GLU A 1 34 ? 16.982 24.091 -9.508 1.00 0.00 34 GLU A O 12
ATOM 17730 N N . ALA A 1 35 ? 18.391 22.475 -8.856 1.00 0.00 35 ALA A N 12
ATOM 17731 C CA . ALA A 1 35 ? 18.603 21.924 -10.196 1.00 0.00 35 ALA A CA 12
ATOM 17732 C C . ALA A 1 35 ? 17.328 21.281 -10.768 1.00 0.00 35 ALA A C 12
ATOM 17733 O O . ALA A 1 35 ? 17.011 21.489 -11.936 1.00 0.00 35 ALA A O 12
ATOM 17740 N N . MET A 1 36 ? 16.554 20.558 -9.955 1.00 0.00 36 MET A N 12
ATOM 17741 C CA . MET A 1 36 ? 15.246 20.025 -10.359 1.00 0.00 36 MET A CA 12
ATOM 17742 C C . MET A 1 36 ? 14.247 21.149 -10.678 1.00 0.00 36 MET A C 12
ATOM 17743 O O . MET A 1 36 ? 13.600 21.101 -11.720 1.00 0.00 36 MET A O 12
ATOM 17757 N N . GLU A 1 37 ? 14.167 22.195 -9.856 1.00 0.00 37 GLU A N 12
ATOM 17758 C CA . GLU A 1 37 ? 13.306 23.358 -10.114 1.00 0.00 37 GLU A CA 12
ATOM 17759 C C . GLU A 1 37 ? 13.715 24.104 -11.401 1.00 0.00 37 GLU A C 12
ATOM 17760 O O . GLU A 1 37 ? 12.859 24.471 -12.209 1.00 0.00 37 GLU A O 12
ATOM 17772 N N . SER A 1 38 ? 15.024 24.266 -11.632 1.00 0.00 38 SER A N 12
ATOM 17773 C CA . SER A 1 38 ? 15.575 24.891 -12.845 1.00 0.00 38 SER A CA 12
ATOM 17774 C C . SER A 1 38 ? 15.324 24.070 -14.125 1.00 0.00 38 SER A C 12
ATOM 17775 O O . SER A 1 38 ? 15.150 24.641 -15.204 1.00 0.00 38 SER A O 12
ATOM 17783 N N . THR A 1 39 ? 15.253 22.738 -14.009 1.00 0.00 39 THR A N 12
ATOM 17784 C CA . THR A 1 39 ? 15.075 21.807 -15.148 1.00 0.00 39 THR A CA 12
ATOM 17785 C C . THR A 1 39 ? 13.643 21.273 -15.308 1.00 0.00 39 THR A C 12
ATOM 17786 O O . THR A 1 39 ? 13.392 20.429 -16.170 1.00 0.00 39 THR A O 12
ATOM 17797 N N . GLY A 1 40 ? 12.683 21.756 -14.508 1.00 0.00 40 GLY A N 12
ATOM 17798 C CA . GLY A 1 40 ? 11.261 21.399 -14.633 1.00 0.00 40 GLY A CA 12
ATOM 17799 C C . GLY A 1 40 ? 10.892 20.029 -14.043 1.00 0.00 40 GLY A C 12
ATOM 17800 O O . GLY A 1 40 ? 9.890 19.430 -14.440 1.00 0.00 40 GLY A O 12
ATOM 17804 N N . GLY A 1 41 ? 11.717 19.514 -13.127 1.00 0.00 41 GLY A N 12
ATOM 17805 C CA . GLY A 1 41 ? 11.536 18.202 -12.487 1.00 0.00 41 GLY A CA 12
ATOM 17806 C C . GLY A 1 41 ? 12.115 17.021 -13.276 1.00 0.00 41 GLY A C 12
ATOM 17807 O O . GLY A 1 41 ? 11.934 15.874 -12.867 1.00 0.00 41 GLY A O 12
ATOM 17811 N N . ARG A 1 42 ? 12.839 17.262 -14.379 1.00 0.00 42 ARG A N 12
ATOM 17812 C CA . ARG A 1 42 ? 13.528 16.205 -15.143 1.00 0.00 42 ARG A CA 12
ATOM 17813 C C . ARG A 1 42 ? 14.811 15.775 -14.439 1.00 0.00 42 ARG A C 12
ATOM 17814 O O . ARG A 1 42 ? 15.869 16.348 -14.674 1.00 0.00 42 ARG A O 12
ATOM 17835 N N . VAL A 1 43 ? 14.746 14.685 -13.670 1.00 0.00 43 VAL A N 12
ATOM 17836 C CA . VAL A 1 43 ? 15.912 14.123 -12.946 1.00 0.00 43 VAL A CA 12
ATOM 17837 C C . VAL A 1 43 ? 17.105 13.854 -13.871 1.00 0.00 43 VAL A C 12
ATOM 17838 O O . VAL A 1 43 ? 18.224 14.202 -13.511 1.00 0.00 43 VAL A O 12
ATOM 17851 N N . ARG A 1 44 ? 16.882 13.388 -15.111 1.00 0.00 44 ARG A N 12
ATOM 17852 C CA . ARG A 1 44 ? 17.956 13.173 -16.105 1.00 0.00 44 ARG A CA 12
ATOM 17853 C C . ARG A 1 44 ? 18.721 14.459 -16.467 1.00 0.00 44 ARG A C 12
ATOM 17854 O O . ARG A 1 44 ? 19.949 14.472 -16.492 1.00 0.00 44 ARG A O 12
ATOM 17875 N N . ILE A 1 45 ? 17.992 15.563 -16.652 1.00 0.00 45 ILE A N 12
ATOM 17876 C CA . ILE A 1 45 ? 18.577 16.872 -17.008 1.00 0.00 45 ILE A CA 12
ATOM 17877 C C . ILE A 1 45 ? 19.173 17.557 -15.772 1.00 0.00 45 ILE A C 12
ATOM 17878 O O . ILE A 1 45 ? 20.217 18.187 -15.873 1.00 0.00 45 ILE A O 12
ATOM 17894 N N . ALA A 1 46 ? 18.581 17.376 -14.590 1.00 0.00 46 ALA A N 12
ATOM 17895 C CA . ALA A 1 46 ? 19.136 17.882 -13.332 1.00 0.00 46 ALA A CA 12
ATOM 17896 C C . ALA A 1 46 ? 20.510 17.255 -13.038 1.00 0.00 46 ALA A C 12
ATOM 17897 O O . ALA A 1 46 ? 21.489 17.972 -12.838 1.00 0.00 46 ALA A O 12
ATOM 17904 N N . ILE A 1 47 ? 20.623 15.922 -13.106 1.00 0.00 47 ILE A N 12
ATOM 17905 C CA . ILE A 1 47 ? 21.916 15.254 -12.893 1.00 0.00 47 ILE A CA 12
ATOM 17906 C C . ILE A 1 47 ? 22.897 15.546 -14.034 1.00 0.00 47 ILE A C 12
ATOM 17907 O O . ILE A 1 47 ? 24.072 15.771 -13.757 1.00 0.00 47 ILE A O 12
ATOM 17923 N N . ALA A 1 48 ? 22.429 15.683 -15.283 1.00 0.00 48 ALA A N 12
ATOM 17924 C CA . ALA A 1 48 ? 23.267 16.180 -16.375 1.00 0.00 48 ALA A CA 12
ATOM 17925 C C . ALA A 1 48 ? 23.831 17.591 -16.094 1.00 0.00 48 ALA A C 12
ATOM 17926 O O . ALA A 1 48 ? 25.027 17.811 -16.265 1.00 0.00 48 ALA A O 12
ATOM 17933 N N . LYS A 1 49 ? 23.015 18.527 -15.584 1.00 0.00 49 LYS A N 12
ATOM 17934 C CA . LYS A 1 49 ? 23.449 19.889 -15.203 1.00 0.00 49 LYS A CA 12
ATOM 17935 C C . LYS A 1 49 ? 24.408 19.905 -14.004 1.00 0.00 49 LYS A C 12
ATOM 17936 O O . LYS A 1 49 ? 25.289 20.761 -13.953 1.00 0.00 49 LYS A O 12
ATOM 17955 N N . LEU A 1 50 ? 24.289 18.950 -13.072 1.00 0.00 50 LEU A N 12
ATOM 17956 C CA . LEU A 1 50 ? 25.302 18.759 -12.014 1.00 0.00 50 LEU A CA 12
ATOM 17957 C C . LEU A 1 50 ? 26.630 18.194 -12.560 1.00 0.00 50 LEU A C 12
ATOM 17958 O O . LEU A 1 50 ? 27.697 18.568 -12.072 1.00 0.00 50 LEU A O 12
ATOM 17974 N N . LEU A 1 51 ? 26.579 17.293 -13.548 1.00 0.00 51 LEU A N 12
ATOM 17975 C CA . LEU A 1 51 ? 27.756 16.572 -14.063 1.00 0.00 51 LEU A CA 12
ATOM 17976 C C . LEU A 1 51 ? 28.502 17.294 -15.206 1.00 0.00 51 LEU A C 12
ATOM 17977 O O . LEU A 1 51 ? 29.703 17.074 -15.372 1.00 0.00 51 LEU A O 12
ATOM 17993 N N . SER A 1 52 ? 27.845 18.173 -15.967 1.00 0.00 52 SER A N 12
ATOM 17994 C CA . SER A 1 52 ? 28.396 18.799 -17.188 1.00 0.00 52 SER A CA 12
ATOM 17995 C C . SER A 1 52 ? 29.639 19.680 -16.971 1.00 0.00 52 SER A C 12
ATOM 17996 O O . SER A 1 52 ? 30.379 19.939 -17.927 1.00 0.00 52 SER A O 12
ATOM 18004 N N . LYS A 1 53 ? 29.911 20.101 -15.726 1.00 0.00 53 LYS A N 12
ATOM 18005 C CA . LYS A 1 53 ? 31.133 20.833 -15.336 1.00 0.00 53 LYS A CA 12
ATOM 18006 C C . LYS A 1 53 ? 32.419 19.987 -15.372 1.00 0.00 53 LYS A C 12
ATOM 18007 O O . LYS A 1 53 ? 33.514 20.552 -15.365 1.00 0.00 53 LYS A O 12
ATOM 18026 N N . GLN A 1 54 ? 32.306 18.653 -15.408 1.00 0.00 54 GLN A N 12
ATOM 18027 C CA . GLN A 1 54 ? 33.452 17.733 -15.496 1.00 0.00 54 GLN A CA 12
ATOM 18028 C C . GLN A 1 54 ? 34.086 17.746 -16.903 1.00 0.00 54 GLN A C 12
ATOM 18029 O O . GLN A 1 54 ? 33.385 17.877 -17.911 1.00 0.00 54 GLN A O 12
ATOM 18043 N N . THR A 1 55 ? 35.411 17.577 -16.976 1.00 0.00 55 THR A N 12
ATOM 18044 C CA . THR A 1 55 ? 36.205 17.622 -18.218 1.00 0.00 55 THR A CA 12
ATOM 18045 C C . THR A 1 55 ? 37.284 16.535 -18.275 1.00 0.00 55 THR A C 12
ATOM 18046 O O . THR A 1 55 ? 37.771 16.049 -17.249 1.00 0.00 55 THR A O 12
ATOM 18057 N N . SER A 1 56 ? 37.666 16.157 -19.498 1.00 0.00 56 SER A N 12
ATOM 18058 C CA . SER A 1 56 ? 38.802 15.277 -19.810 1.00 0.00 56 SER A CA 12
ATOM 18059 C C . SER A 1 56 ? 40.140 16.038 -19.767 1.00 0.00 56 SER A C 12
ATOM 18060 O O . SER A 1 56 ? 40.161 17.268 -19.660 1.00 0.00 56 SER A O 12
ATOM 18068 N N . GLY A 1 57 ? 41.266 15.324 -19.901 1.00 0.00 57 GLY A N 12
ATOM 18069 C CA . GLY A 1 57 ? 42.600 15.931 -20.049 1.00 0.00 57 GLY A CA 12
ATOM 18070 C C . GLY A 1 57 ? 42.677 16.933 -21.212 1.00 0.00 57 GLY A C 12
ATOM 18071 O O . GLY A 1 57 ? 41.990 16.777 -22.227 1.00 0.00 57 GLY A O 12
ATOM 18075 N N . GLY A 1 58 ? 43.469 17.996 -21.044 1.00 0.00 58 GLY A N 12
ATOM 18076 C CA . GLY A 1 58 ? 43.520 19.128 -21.986 1.00 0.00 58 GLY A CA 12
ATOM 18077 C C . GLY A 1 58 ? 42.227 19.962 -22.027 1.00 0.00 58 GLY A C 12
ATOM 18078 O O . GLY A 1 58 ? 41.943 20.605 -23.041 1.00 0.00 58 GLY A O 12
ATOM 18082 N N . SER A 1 59 ? 41.422 19.923 -20.954 1.00 0.00 59 SER A N 12
ATOM 18083 C CA . SER A 1 59 ? 40.073 20.519 -20.847 1.00 0.00 59 SER A CA 12
ATOM 18084 C C . SER A 1 59 ? 39.077 20.039 -21.926 1.00 0.00 59 SER A C 12
ATOM 18085 O O . SER A 1 59 ? 38.167 20.774 -22.321 1.00 0.00 59 SER A O 12
ATOM 18093 N N . GLY A 1 60 ? 39.245 18.803 -22.411 1.00 0.00 60 GLY A N 12
ATOM 18094 C CA . GLY A 1 60 ? 38.356 18.156 -23.383 1.00 0.00 60 GLY A CA 12
ATOM 18095 C C . GLY A 1 60 ? 37.038 17.629 -22.790 1.00 0.00 60 GLY A C 12
ATOM 18096 O O . GLY A 1 60 ? 36.723 17.856 -21.619 1.00 0.00 60 GLY A O 12
ATOM 18100 N N . GLY A 1 61 ? 36.281 16.884 -23.596 1.00 0.00 61 GLY A N 12
ATOM 18101 C CA . GLY A 1 61 ? 35.023 16.242 -23.189 1.00 0.00 61 GLY A CA 12
ATOM 18102 C C . GLY A 1 61 ? 34.501 15.213 -24.202 1.00 0.00 61 GLY A C 12
ATOM 18103 O O . GLY A 1 61 ? 35.069 15.032 -25.282 1.00 0.00 61 GLY A O 12
ATOM 18107 N N . SER A 1 62 ? 33.400 14.540 -23.852 1.00 0.00 62 SER A N 12
ATOM 18108 C CA . SER A 1 62 ? 32.834 13.407 -24.614 1.00 0.00 62 SER A CA 12
ATOM 18109 C C . SER A 1 62 ? 32.118 13.800 -25.920 1.00 0.00 62 SER A C 12
ATOM 18110 O O . SER A 1 62 ? 31.861 12.932 -26.760 1.00 0.00 62 SER A O 12
ATOM 18118 N N . LYS A 1 63 ? 31.791 15.090 -26.103 1.00 0.00 63 LYS A N 12
ATOM 18119 C CA . LYS A 1 63 ? 31.106 15.648 -27.288 1.00 0.00 63 LYS A CA 12
ATOM 18120 C C . LYS A 1 63 ? 31.782 16.938 -27.763 1.00 0.00 63 LYS A C 12
ATOM 18121 O O . LYS A 1 63 ? 32.187 17.772 -26.950 1.00 0.00 63 LYS A O 12
ATOM 18140 N N . LEU A 1 64 ? 31.876 17.105 -29.085 1.00 0.00 64 LEU A N 12
ATOM 18141 C CA . LEU A 1 64 ? 32.391 18.304 -29.764 1.00 0.00 64 LEU A CA 12
ATOM 18142 C C . LEU A 1 64 ? 31.555 18.664 -31.010 1.00 0.00 64 LEU A C 12
ATOM 18143 O O . LEU A 1 64 ? 30.718 17.877 -31.458 1.00 0.00 64 LEU A O 12
ATOM 18159 N N . GLY A 1 65 ? 31.767 19.865 -31.557 1.00 0.00 65 GLY A N 12
ATOM 18160 C CA . GLY A 1 65 ? 31.047 20.373 -32.733 1.00 0.00 65 GLY A CA 12
ATOM 18161 C C . GLY A 1 65 ? 29.570 20.722 -32.480 1.00 0.00 65 GLY A C 12
ATOM 18162 O O . GLY A 1 65 ? 29.104 20.770 -31.334 1.00 0.00 65 GLY A O 12
ATOM 18166 N N . GLY A 1 66 ? 28.829 20.976 -33.563 1.00 0.00 66 GLY A N 12
ATOM 18167 C CA . GLY A 1 66 ? 27.408 21.358 -33.547 1.00 0.00 66 GLY A CA 12
ATOM 18168 C C . GLY A 1 66 ? 26.433 20.240 -33.144 1.00 0.00 66 GLY A C 12
ATOM 18169 O O . GLY A 1 66 ? 26.830 19.114 -32.837 1.00 0.00 66 GLY A O 12
ATOM 18173 N N . SER A 1 67 ? 25.136 20.569 -33.139 1.00 0.00 67 SER A N 12
ATOM 18174 C CA . SER A 1 67 ? 24.036 19.699 -32.672 1.00 0.00 67 SER A CA 12
ATOM 18175 C C . SER A 1 67 ? 22.895 19.545 -33.698 1.00 0.00 67 SER A C 12
ATOM 18176 O O . SER A 1 67 ? 21.772 19.178 -33.342 1.00 0.00 67 SER A O 12
ATOM 18184 N N . GLY A 1 68 ? 23.160 19.838 -34.976 1.00 0.00 68 GLY A N 12
ATOM 18185 C CA . GLY A 1 68 ? 22.164 19.832 -36.058 1.00 0.00 68 GLY A CA 12
ATOM 18186 C C . GLY A 1 68 ? 21.120 20.955 -35.953 1.00 0.00 68 GLY A C 12
ATOM 18187 O O . GLY A 1 68 ? 21.331 21.965 -35.274 1.00 0.00 68 GLY A O 12
ATOM 18191 N N . GLY A 1 69 ? 19.987 20.783 -36.639 1.00 0.00 69 GLY A N 12
ATOM 18192 C CA . GLY A 1 69 ? 18.867 21.736 -36.635 1.00 0.00 69 GLY A CA 12
ATOM 18193 C C . GLY A 1 69 ? 18.091 21.791 -35.312 1.00 0.00 69 GLY A C 12
ATOM 18194 O O . GLY A 1 69 ? 18.176 20.883 -34.479 1.00 0.00 69 GLY A O 12
ATOM 18198 N N . SER A 1 70 ? 17.300 22.852 -35.126 1.00 0.00 70 SER A N 12
ATOM 18199 C CA . SER A 1 70 ? 16.452 23.063 -33.935 1.00 0.00 70 SER A CA 12
ATOM 18200 C C . SER A 1 70 ? 15.299 22.054 -33.821 1.00 0.00 70 SER A C 12
ATOM 18201 O O . SER A 1 70 ? 14.866 21.733 -32.710 1.00 0.00 70 SER A O 12
ATOM 18209 N N . ARG A 1 71 ? 14.839 21.510 -34.958 1.00 0.00 71 ARG A N 12
ATOM 18210 C CA . ARG A 1 71 ? 13.899 20.379 -35.074 1.00 0.00 71 ARG A CA 12
ATOM 18211 C C . ARG A 1 71 ? 14.563 19.228 -35.841 1.00 0.00 71 ARG A C 12
ATOM 18212 O O . ARG A 1 71 ? 15.213 19.459 -36.864 1.00 0.00 71 ARG A O 12
ATOM 18233 N N . LYS A 1 72 ? 14.403 17.997 -35.341 1.00 0.00 72 LYS A N 12
ATOM 18234 C CA . LYS A 1 72 ? 14.993 16.752 -35.879 1.00 0.00 72 LYS A CA 12
ATOM 18235 C C . LYS A 1 72 ? 13.993 15.588 -35.834 1.00 0.00 72 LYS A C 12
ATOM 18236 O O . LYS A 1 72 ? 13.082 15.575 -35.003 1.00 0.00 72 LYS A O 12
ATOM 18255 N N . ASP A 1 73 ? 14.176 14.610 -36.720 1.00 0.00 73 ASP A N 12
ATOM 18256 C CA . ASP A 1 73 ? 13.371 13.384 -36.817 1.00 0.00 73 ASP A CA 12
ATOM 18257 C C . ASP A 1 73 ? 14.226 12.188 -37.293 1.00 0.00 73 ASP A C 12
ATOM 18258 O O . ASP A 1 73 ? 15.276 12.375 -37.915 1.00 0.00 73 ASP A O 12
ATOM 18267 N N . LEU A 1 74 ? 13.773 10.961 -36.997 1.00 0.00 74 LEU A N 12
ATOM 18268 C CA . LEU A 1 74 ? 14.484 9.693 -37.247 1.00 0.00 74 LEU A CA 12
ATOM 18269 C C . LEU A 1 74 ? 15.917 9.661 -36.658 1.00 0.00 74 LEU A C 12
ATOM 18270 O O . LEU A 1 74 ? 16.836 9.073 -37.236 1.00 0.00 74 LEU A O 12
ATOM 18286 N N . SER A 1 75 ? 16.111 10.311 -35.503 1.00 0.00 75 SER A N 12
ATOM 18287 C CA . SER A 1 75 ? 17.409 10.483 -34.831 1.00 0.00 75 SER A CA 12
ATOM 18288 C C . SER A 1 75 ? 18.055 9.154 -34.404 1.00 0.00 75 SER A C 12
ATOM 18289 O O . SER A 1 75 ? 17.364 8.203 -34.021 1.00 0.00 75 SER A O 12
ATOM 18297 N N . VAL A 1 76 ? 19.393 9.100 -34.425 1.00 0.00 76 VAL A N 12
ATOM 18298 C CA . VAL A 1 76 ? 20.181 7.930 -33.977 1.00 0.00 76 VAL A CA 12
ATOM 18299 C C . VAL A 1 76 ? 20.262 7.828 -32.444 1.00 0.00 76 VAL A C 12
ATOM 18300 O O . VAL A 1 76 ? 20.040 8.807 -31.724 1.00 0.00 76 VAL A O 12
ATOM 18313 N N . LYS A 1 77 ? 20.601 6.632 -31.943 1.00 0.00 77 LYS A N 12
ATOM 18314 C CA . LYS A 1 77 ? 20.769 6.344 -30.504 1.00 0.00 77 LYS A CA 12
ATOM 18315 C C . LYS A 1 77 ? 22.030 6.984 -29.900 1.00 0.00 77 LYS A C 12
ATOM 18316 O O . LYS A 1 77 ? 22.966 7.347 -30.617 1.00 0.00 77 LYS A O 12
ATOM 18335 N N . GLY A 1 78 ? 22.054 7.100 -28.571 1.00 0.00 78 GLY A N 12
ATOM 18336 C CA . GLY A 1 78 ? 23.165 7.667 -27.796 1.00 0.00 78 GLY A CA 12
ATOM 18337 C C . GLY A 1 78 ? 22.936 7.595 -26.279 1.00 0.00 78 GLY A C 12
ATOM 18338 O O . GLY A 1 78 ? 21.875 7.166 -25.819 1.00 0.00 78 GLY A O 12
ATOM 18342 N N . MET A 1 79 ? 23.936 8.009 -25.492 1.00 0.00 79 MET A N 12
ATOM 18343 C CA . MET A 1 79 ? 23.885 7.975 -24.023 1.00 0.00 79 MET A CA 12
ATOM 18344 C C . MET A 1 79 ? 22.946 9.057 -23.456 1.00 0.00 79 MET A C 12
ATOM 18345 O O . MET A 1 79 ? 23.094 10.245 -23.756 1.00 0.00 79 MET A O 12
ATOM 18359 N N . LEU A 1 80 ? 22.011 8.642 -22.595 1.00 0.00 80 LEU A N 12
ATOM 18360 C CA . LEU A 1 80 ? 21.114 9.503 -21.816 1.00 0.00 80 LEU A CA 12
ATOM 18361 C C . LEU A 1 80 ? 20.717 8.793 -20.505 1.00 0.00 80 LEU A C 12
ATOM 18362 O O . LEU A 1 80 ? 20.379 7.608 -20.520 1.00 0.00 80 LEU A O 12
ATOM 18378 N N . TYR A 1 81 ? 20.737 9.513 -19.378 1.00 0.00 81 TYR A N 12
ATOM 18379 C CA . TYR A 1 81 ? 20.347 8.971 -18.066 1.00 0.00 81 TYR A CA 12
ATOM 18380 C C . TYR A 1 81 ? 18.837 8.689 -17.978 1.00 0.00 81 TYR A C 12
ATOM 18381 O O . TYR A 1 81 ? 18.039 9.375 -18.619 1.00 0.00 81 TYR A O 12
ATOM 18399 N N . ASP A 1 82 ? 18.429 7.722 -17.150 1.00 0.00 82 ASP A N 12
ATOM 18400 C CA . ASP A 1 82 ? 17.016 7.387 -16.916 1.00 0.00 82 ASP A CA 12
ATOM 18401 C C . ASP A 1 82 ? 16.730 6.927 -15.471 1.00 0.00 82 ASP A C 12
ATOM 18402 O O . ASP A 1 82 ? 17.328 5.970 -14.972 1.00 0.00 82 ASP A O 12
ATOM 18411 N N . SER A 1 83 ? 15.792 7.618 -14.815 1.00 0.00 83 SER A N 12
ATOM 18412 C CA . SER A 1 83 ? 15.186 7.276 -13.516 1.00 0.00 83 SER A CA 12
ATOM 18413 C C . SER A 1 83 ? 13.836 8.008 -13.350 1.00 0.00 83 SER A C 12
ATOM 18414 O O . SER A 1 83 ? 13.513 8.903 -14.137 1.00 0.00 83 SER A O 12
ATOM 18422 N N . ASP A 1 84 ? 13.016 7.618 -12.366 1.00 0.00 84 ASP A N 12
ATOM 18423 C CA . ASP A 1 84 ? 11.695 8.228 -12.144 1.00 0.00 84 ASP A CA 12
ATOM 18424 C C . ASP A 1 84 ? 11.792 9.684 -11.647 1.00 0.00 84 ASP A C 12
ATOM 18425 O O . ASP A 1 84 ? 12.508 9.980 -10.691 1.00 0.00 84 ASP A O 12
ATOM 18434 N N . SER A 1 85 ? 11.054 10.597 -12.285 1.00 0.00 85 SER A N 12
ATOM 18435 C CA . SER A 1 85 ? 11.015 12.021 -11.926 1.00 0.00 85 SER A CA 12
ATOM 18436 C C . SER A 1 85 ? 10.157 12.329 -10.694 1.00 0.00 85 SER A C 12
ATOM 18437 O O . SER A 1 85 ? 10.605 13.032 -9.788 1.00 0.00 85 SER A O 12
ATOM 18445 N N . GLN A 1 86 ? 8.930 11.804 -10.636 1.00 0.00 86 GLN A N 12
ATOM 18446 C CA . GLN A 1 86 ? 7.919 12.227 -9.656 1.00 0.00 86 GLN A CA 12
ATOM 18447 C C . GLN A 1 86 ? 8.210 11.807 -8.211 1.00 0.00 86 GLN A C 12
ATOM 18448 O O . GLN A 1 86 ? 8.107 12.645 -7.316 1.00 0.00 86 GLN A O 12
ATOM 18462 N N . GLN A 1 87 ? 8.610 10.559 -7.951 1.00 0.00 87 GLN A N 12
ATOM 18463 C CA . GLN A 1 87 ? 8.902 10.096 -6.582 1.00 0.00 87 GLN A CA 12
ATOM 18464 C C . GLN A 1 87 ? 10.134 10.810 -6.010 1.00 0.00 87 GLN A C 12
ATOM 18465 O O . GLN A 1 87 ? 10.102 11.312 -4.881 1.00 0.00 87 GLN A O 12
ATOM 18479 N N . ILE A 1 88 ? 11.187 10.922 -6.832 1.00 0.00 88 ILE A N 12
ATOM 18480 C CA . ILE A 1 88 ? 12.417 11.655 -6.499 1.00 0.00 88 ILE A CA 12
ATOM 18481 C C . ILE A 1 88 ? 12.102 13.123 -6.204 1.00 0.00 88 ILE A C 12
ATOM 18482 O O . ILE A 1 88 ? 12.484 13.622 -5.149 1.00 0.00 88 ILE A O 12
ATOM 18498 N N . LEU A 1 89 ? 11.347 13.808 -7.078 1.00 0.00 89 LEU A N 12
ATOM 18499 C CA . LEU A 1 89 ? 11.000 15.215 -6.870 1.00 0.00 89 LEU A CA 12
ATOM 18500 C C . LEU A 1 89 ? 10.120 15.397 -5.637 1.00 0.00 89 LEU A C 12
ATOM 18501 O O . LEU A 1 89 ? 10.424 16.254 -4.818 1.00 0.00 89 LEU A O 12
ATOM 18517 N N . ASN A 1 90 ? 9.081 14.581 -5.445 1.00 0.00 90 ASN A N 12
ATOM 18518 C CA . ASN A 1 90 ? 8.188 14.729 -4.298 1.00 0.00 90 ASN A CA 12
ATOM 18519 C C . ASN A 1 90 ? 8.945 14.552 -2.974 1.00 0.00 90 ASN A C 12
ATOM 18520 O O . ASN A 1 90 ? 8.906 15.452 -2.139 1.00 0.00 90 ASN A O 12
ATOM 18531 N N . ARG A 1 91 ? 9.740 13.484 -2.803 1.00 0.00 91 ARG A N 12
ATOM 18532 C CA . ARG A 1 91 ? 10.481 13.285 -1.540 1.00 0.00 91 ARG A CA 12
ATOM 18533 C C . ARG A 1 91 ? 11.628 14.289 -1.350 1.00 0.00 91 ARG A C 12
ATOM 18534 O O . ARG A 1 91 ? 11.848 14.730 -0.225 1.00 0.00 91 ARG A O 12
ATOM 18555 N N . LEU A 1 92 ? 12.270 14.755 -2.425 1.00 0.00 92 LEU A N 12
ATOM 18556 C CA . LEU A 1 92 ? 13.262 15.836 -2.341 1.00 0.00 92 LEU A CA 12
ATOM 18557 C C . LEU A 1 92 ? 12.614 17.182 -1.963 1.00 0.00 92 LEU A C 12
ATOM 18558 O O . LEU A 1 92 ? 13.148 17.906 -1.124 1.00 0.00 92 LEU A O 12
ATOM 18574 N N . ARG A 1 93 ? 11.431 17.487 -2.516 1.00 0.00 93 ARG A N 12
ATOM 18575 C CA . ARG A 1 93 ? 10.637 18.686 -2.191 1.00 0.00 93 ARG A CA 12
ATOM 18576 C C . ARG A 1 93 ? 10.155 18.646 -0.743 1.00 0.00 93 ARG A C 12
ATOM 18577 O O . ARG A 1 93 ? 10.276 19.642 -0.046 1.00 0.00 93 ARG A O 12
ATOM 18598 N N . GLU A 1 94 ? 9.688 17.495 -0.263 1.00 0.00 94 GLU A N 12
ATOM 18599 C CA . GLU A 1 94 ? 9.291 17.336 1.140 1.00 0.00 94 GLU A CA 12
ATOM 18600 C C . GLU A 1 94 ? 10.481 17.587 2.082 1.00 0.00 94 GLU A C 12
ATOM 18601 O O . GLU A 1 94 ? 10.399 18.449 2.958 1.00 0.00 94 GLU A O 12
ATOM 18613 N N . ARG A 1 95 ? 11.619 16.914 1.842 1.00 0.00 95 ARG A N 12
ATOM 18614 C CA . ARG A 1 95 ? 12.822 17.059 2.682 1.00 0.00 95 ARG A CA 12
ATOM 18615 C C . ARG A 1 95 ? 13.392 18.486 2.698 1.00 0.00 95 ARG A C 12
ATOM 18616 O O . ARG A 1 95 ? 13.797 18.967 3.757 1.00 0.00 95 ARG A O 12
ATOM 18637 N N . VAL A 1 96 ? 13.430 19.159 1.544 1.00 0.00 96 VAL A N 12
ATOM 18638 C CA . VAL A 1 96 ? 14.050 20.493 1.404 1.00 0.00 96 VAL A CA 12
ATOM 18639 C C . VAL A 1 96 ? 13.084 21.639 1.738 1.00 0.00 96 VAL A C 12
ATOM 18640 O O . VAL A 1 96 ? 13.490 22.606 2.387 1.00 0.00 96 VAL A O 12
ATOM 18653 N N . SER A 1 97 ? 11.813 21.536 1.335 1.00 0.00 97 SER A N 12
ATOM 18654 C CA . SER A 1 97 ? 10.830 22.631 1.390 1.00 0.00 97 SER A CA 12
ATOM 18655 C C . SER A 1 97 ? 9.691 22.427 2.412 1.00 0.00 97 SER A C 12
ATOM 18656 O O . SER A 1 97 ? 8.970 23.386 2.706 1.00 0.00 97 SER A O 12
ATOM 18664 N N . GLY A 1 98 ? 9.530 21.224 2.982 1.00 0.00 98 GLY A N 12
ATOM 18665 C CA . GLY A 1 98 ? 8.543 20.905 4.025 1.00 0.00 98 GLY A CA 12
ATOM 18666 C C . GLY A 1 98 ? 7.607 19.748 3.649 1.00 0.00 98 GLY A C 12
ATOM 18667 O O . GLY A 1 98 ? 7.106 19.673 2.523 1.00 0.00 98 GLY A O 12
ATOM 18671 N N . SER A 1 99 ? 7.354 18.841 4.597 1.00 0.00 99 SER A N 12
ATOM 18672 C CA . SER A 1 99 ? 6.622 17.577 4.393 1.00 0.00 99 SER A CA 12
ATOM 18673 C C . SER A 1 99 ? 5.096 17.761 4.347 1.00 0.00 99 SER A C 12
ATOM 18674 O O . SER A 1 99 ? 4.371 17.364 5.262 1.00 0.00 99 SER A O 12
ATOM 18682 N N . THR A 1 100 ? 4.604 18.376 3.267 1.00 0.00 100 THR A N 12
ATOM 18683 C CA . THR A 1 100 ? 3.175 18.581 2.973 1.00 0.00 100 THR A CA 12
ATOM 18684 C C . THR A 1 100 ? 2.883 18.425 1.478 1.00 0.00 100 THR A C 12
ATOM 18685 O O . THR A 1 100 ? 3.764 18.644 0.642 1.00 0.00 100 THR A O 12
ATOM 18696 N N . ALA A 1 101 ? 1.646 18.061 1.136 1.00 0.00 101 ALA A N 12
ATOM 18697 C CA . ALA A 1 101 ? 1.133 17.968 -0.235 1.00 0.00 101 ALA A CA 12
ATOM 18698 C C . ALA A 1 101 ? -0.192 18.747 -0.436 1.00 0.00 101 ALA A C 12
ATOM 18699 O O . ALA A 1 101 ? -0.913 18.517 -1.411 1.00 0.00 101 ALA A O 12
ATOM 18706 N N . GLN A 1 102 ? -0.534 19.657 0.487 1.00 0.00 102 GLN A N 12
ATOM 18707 C CA . GLN A 1 102 ? -1.776 20.446 0.447 1.00 0.00 102 GLN A CA 12
ATOM 18708 C C . GLN A 1 102 ? -1.748 21.524 -0.657 1.00 0.00 102 GLN A C 12
ATOM 18709 O O . GLN A 1 102 ? -0.687 22.048 -1.012 1.00 0.00 102 GLN A O 12
ATOM 18723 N N . SER A 1 103 ? -2.926 21.880 -1.182 1.00 0.00 103 SER A N 12
ATOM 18724 C CA . SER A 1 103 ? -3.099 22.895 -2.237 1.00 0.00 103 SER A CA 12
ATOM 18725 C C . SER A 1 103 ? -2.772 24.322 -1.763 1.00 0.00 103 SER A C 12
ATOM 18726 O O . SER A 1 103 ? -2.961 24.660 -0.587 1.00 0.00 103 SER A O 12
ATOM 18734 N N . ALA A 1 104 ? -2.310 25.173 -2.690 1.00 0.00 104 ALA A N 12
ATOM 18735 C CA . ALA A 1 104 ? -2.027 26.595 -2.456 1.00 0.00 104 ALA A CA 12
ATOM 18736 C C . ALA A 1 104 ? -3.307 27.438 -2.250 1.00 0.00 104 ALA A C 12
ATOM 18737 O O . ALA A 1 104 ? -4.302 27.236 -2.988 1.00 0.00 104 ALA A O 12
ATOM 18745 N N . SER A 1 1 ? -0.038 7.829 15.248 1.00 0.00 1 SER A N 13
ATOM 18746 C CA . SER A 1 1 ? -0.545 7.151 14.022 1.00 0.00 1 SER A CA 13
ATOM 18747 C C . SER A 1 1 ? -0.943 5.694 14.305 1.00 0.00 1 SER A C 13
ATOM 18748 O O . SER A 1 1 ? -0.671 5.167 15.386 1.00 0.00 1 SER A O 13
ATOM 18758 N N . VAL A 1 2 ? -1.609 5.029 13.352 1.00 0.00 2 VAL A N 13
ATOM 18759 C CA . VAL A 1 2 ? -2.077 3.630 13.459 1.00 0.00 2 VAL A CA 13
ATOM 18760 C C . VAL A 1 2 ? -0.908 2.645 13.301 1.00 0.00 2 VAL A C 13
ATOM 18761 O O . VAL A 1 2 ? -0.046 2.827 12.439 1.00 0.00 2 VAL A O 13
ATOM 18774 N N . SER A 1 3 ? -0.895 1.571 14.097 1.00 0.00 3 SER A N 13
ATOM 18775 C CA . SER A 1 3 ? 0.140 0.519 14.089 1.00 0.00 3 SER A CA 13
ATOM 18776 C C . SER A 1 3 ? -0.055 -0.492 12.942 1.00 0.00 3 SER A C 13
ATOM 18777 O O . SER A 1 3 ? -0.273 -1.687 13.167 1.00 0.00 3 SER A O 13
ATOM 18785 N N . ILE A 1 4 ? -0.017 -0.008 11.694 1.00 0.00 4 ILE A N 13
ATOM 18786 C CA . ILE A 1 4 ? -0.191 -0.822 10.479 1.00 0.00 4 ILE A CA 13
ATOM 18787 C C . ILE A 1 4 ? 0.948 -1.840 10.266 1.00 0.00 4 ILE A C 13
ATOM 18788 O O . ILE A 1 4 ? 2.075 -1.645 10.729 1.00 0.00 4 ILE A O 13
ATOM 18804 N N . LEU A 1 5 ? 0.652 -2.919 9.530 1.00 0.00 5 LEU A N 13
ATOM 18805 C CA . LEU A 1 5 ? 1.583 -4.002 9.171 1.00 0.00 5 LEU A CA 13
ATOM 18806 C C . LEU A 1 5 ? 1.661 -4.196 7.642 1.00 0.00 5 LEU A C 13
ATOM 18807 O O . LEU A 1 5 ? 0.763 -3.772 6.906 1.00 0.00 5 LEU A O 13
ATOM 18823 N N . ARG A 1 6 ? 2.736 -4.850 7.171 1.00 0.00 6 ARG A N 13
ATOM 18824 C CA . ARG A 1 6 ? 3.014 -5.158 5.748 1.00 0.00 6 ARG A CA 13
ATOM 18825 C C . ARG A 1 6 ? 2.956 -3.921 4.826 1.00 0.00 6 ARG A C 13
ATOM 18826 O O . ARG A 1 6 ? 2.464 -3.985 3.697 1.00 0.00 6 ARG A O 13
ATOM 18847 N N . SER A 1 7 ? 3.453 -2.785 5.322 1.00 0.00 7 SER A N 13
ATOM 18848 C CA . SER A 1 7 ? 3.524 -1.500 4.607 1.00 0.00 7 SER A CA 13
ATOM 18849 C C . SER A 1 7 ? 4.548 -1.502 3.456 1.00 0.00 7 SER A C 13
ATOM 18850 O O . SER A 1 7 ? 5.459 -2.337 3.404 1.00 0.00 7 SER A O 13
ATOM 18858 N N . SER A 1 8 ? 4.391 -0.565 2.512 1.00 0.00 8 SER A N 13
ATOM 18859 C CA . SER A 1 8 ? 5.271 -0.428 1.339 1.00 0.00 8 SER A CA 13
ATOM 18860 C C . SER A 1 8 ? 6.670 0.105 1.695 1.00 0.00 8 SER A C 13
ATOM 18861 O O . SER A 1 8 ? 6.853 0.815 2.689 1.00 0.00 8 SER A O 13
ATOM 18869 N N . VAL A 1 9 ? 7.654 -0.219 0.847 1.00 0.00 9 VAL A N 13
ATOM 18870 C CA . VAL A 1 9 ? 9.050 0.269 0.908 1.00 0.00 9 VAL A CA 13
ATOM 18871 C C . VAL A 1 9 ? 9.380 1.288 -0.199 1.00 0.00 9 VAL A C 13
ATOM 18872 O O . VAL A 1 9 ? 10.493 1.806 -0.254 1.00 0.00 9 VAL A O 13
ATOM 18885 N N . ASN A 1 10 ? 8.420 1.608 -1.079 1.00 0.00 10 ASN A N 13
ATOM 18886 C CA . ASN A 1 10 ? 8.623 2.425 -2.284 1.00 0.00 10 ASN A CA 13
ATOM 18887 C C . ASN A 1 10 ? 9.267 3.795 -1.995 1.00 0.00 10 ASN A C 13
ATOM 18888 O O . ASN A 1 10 ? 10.230 4.173 -2.658 1.00 0.00 10 ASN A O 13
ATOM 18899 N N . HIS A 1 11 ? 8.791 4.515 -0.974 1.00 0.00 11 HIS A N 13
ATOM 18900 C CA . HIS A 1 11 ? 9.331 5.816 -0.545 1.00 0.00 11 HIS A CA 13
ATOM 18901 C C . HIS A 1 11 ? 10.755 5.715 0.014 1.00 0.00 11 HIS A C 13
ATOM 18902 O O . HIS A 1 11 ? 11.581 6.576 -0.283 1.00 0.00 11 HIS A O 13
ATOM 18916 N N . ARG A 1 12 ? 11.077 4.645 0.754 1.00 0.00 12 ARG A N 13
ATOM 18917 C CA . ARG A 1 12 ? 12.447 4.380 1.227 1.00 0.00 12 ARG A CA 13
ATOM 18918 C C . ARG A 1 12 ? 13.380 4.062 0.058 1.00 0.00 12 ARG A C 13
ATOM 18919 O O . ARG A 1 12 ? 14.516 4.519 0.044 1.00 0.00 12 ARG A O 13
ATOM 18940 N N . GLU A 1 13 ? 12.884 3.346 -0.949 1.00 0.00 13 GLU A N 13
ATOM 18941 C CA . GLU A 1 13 ? 13.640 3.037 -2.169 1.00 0.00 13 GLU A CA 13
ATOM 18942 C C . GLU A 1 13 ? 13.927 4.296 -3.013 1.00 0.00 13 GLU A C 13
ATOM 18943 O O . GLU A 1 13 ? 15.064 4.480 -3.448 1.00 0.00 13 GLU A O 13
ATOM 18955 N N . VAL A 1 14 ? 12.961 5.213 -3.185 1.00 0.00 14 VAL A N 13
ATOM 18956 C CA . VAL A 1 14 ? 13.230 6.501 -3.858 1.00 0.00 14 VAL A CA 13
ATOM 18957 C C . VAL A 1 14 ? 14.087 7.453 -3.017 1.00 0.00 14 VAL A C 13
ATOM 18958 O O . VAL A 1 14 ? 14.908 8.168 -3.585 1.00 0.00 14 VAL A O 13
ATOM 18971 N N . ASP A 1 15 ? 13.986 7.436 -1.685 1.00 0.00 15 ASP A N 13
ATOM 18972 C CA . ASP A 1 15 ? 14.890 8.214 -0.824 1.00 0.00 15 ASP A CA 13
ATOM 18973 C C . ASP A 1 15 ? 16.335 7.681 -0.850 1.00 0.00 15 ASP A C 13
ATOM 18974 O O . ASP A 1 15 ? 17.281 8.465 -0.935 1.00 0.00 15 ASP A O 13
ATOM 18983 N N . GLU A 1 16 ? 16.525 6.358 -0.864 1.00 0.00 16 GLU A N 13
ATOM 18984 C CA . GLU A 1 16 ? 17.829 5.731 -1.112 1.00 0.00 16 GLU A CA 13
ATOM 18985 C C . GLU A 1 16 ? 18.370 6.101 -2.503 1.00 0.00 16 GLU A C 13
ATOM 18986 O O . GLU A 1 16 ? 19.551 6.435 -2.633 1.00 0.00 16 GLU A O 13
ATOM 18998 N N . ALA A 1 17 ? 17.522 6.088 -3.540 1.00 0.00 17 ALA A N 13
ATOM 18999 C CA . ALA A 1 17 ? 17.927 6.493 -4.884 1.00 0.00 17 ALA A CA 13
ATOM 19000 C C . ALA A 1 17 ? 18.376 7.969 -4.927 1.00 0.00 17 ALA A C 13
ATOM 19001 O O . ALA A 1 17 ? 19.418 8.280 -5.504 1.00 0.00 17 ALA A O 13
ATOM 19008 N N . ILE A 1 18 ? 17.652 8.858 -4.234 1.00 0.00 18 ILE A N 13
ATOM 19009 C CA . ILE A 1 18 ? 18.054 10.260 -4.017 1.00 0.00 18 ILE A CA 13
ATOM 19010 C C . ILE A 1 18 ? 19.412 10.350 -3.316 1.00 0.00 18 ILE A C 13
ATOM 19011 O O . ILE A 1 18 ? 20.265 11.107 -3.770 1.00 0.00 18 ILE A O 13
ATOM 19027 N N . ASP A 1 19 ? 19.655 9.576 -2.260 1.00 0.00 19 ASP A N 13
ATOM 19028 C CA . ASP A 1 19 ? 20.932 9.617 -1.532 1.00 0.00 19 ASP A CA 13
ATOM 19029 C C . ASP A 1 19 ? 22.115 9.111 -2.382 1.00 0.00 19 ASP A C 13
ATOM 19030 O O . ASP A 1 19 ? 23.200 9.691 -2.354 1.00 0.00 19 ASP A O 13
ATOM 19039 N N . ASN A 1 20 ? 21.896 8.089 -3.219 1.00 0.00 20 ASN A N 13
ATOM 19040 C CA . ASN A 1 20 ? 22.902 7.616 -4.180 1.00 0.00 20 ASN A CA 13
ATOM 19041 C C . ASN A 1 20 ? 23.165 8.652 -5.285 1.00 0.00 20 ASN A C 13
ATOM 19042 O O . ASN A 1 20 ? 24.324 8.891 -5.620 1.00 0.00 20 ASN A O 13
ATOM 19053 N N . ILE A 1 21 ? 22.126 9.325 -5.795 1.00 0.00 21 ILE A N 13
ATOM 19054 C CA . ILE A 1 21 ? 22.271 10.445 -6.745 1.00 0.00 21 ILE A CA 13
ATOM 19055 C C . ILE A 1 21 ? 23.040 11.606 -6.103 1.00 0.00 21 ILE A C 13
ATOM 19056 O O . ILE A 1 21 ? 23.962 12.141 -6.714 1.00 0.00 21 ILE A O 13
ATOM 19072 N N . LEU A 1 22 ? 22.706 11.969 -4.865 1.00 0.00 22 LEU A N 13
ATOM 19073 C CA . LEU A 1 22 ? 23.362 13.034 -4.102 1.00 0.00 22 LEU A CA 13
ATOM 19074 C C . LEU A 1 22 ? 24.871 12.767 -3.926 1.00 0.00 22 LEU A C 13
ATOM 19075 O O . LEU A 1 22 ? 25.695 13.649 -4.170 1.00 0.00 22 LEU A O 13
ATOM 19091 N N . ARG A 1 23 ? 25.237 11.524 -3.579 1.00 0.00 23 ARG A N 13
ATOM 19092 C CA . ARG A 1 23 ? 26.645 11.096 -3.442 1.00 0.00 23 ARG A CA 13
ATOM 19093 C C . ARG A 1 23 ? 27.379 11.028 -4.788 1.00 0.00 23 ARG A C 13
ATOM 19094 O O . ARG A 1 23 ? 28.513 11.494 -4.886 1.00 0.00 23 ARG A O 13
ATOM 19115 N N . TYR A 1 24 ? 26.724 10.514 -5.833 1.00 0.00 24 TYR A N 13
ATOM 19116 C CA . TYR A 1 24 ? 27.281 10.418 -7.192 1.00 0.00 24 TYR A CA 13
ATOM 19117 C C . TYR A 1 24 ? 27.539 11.797 -7.831 1.00 0.00 24 TYR A C 13
ATOM 19118 O O . TYR A 1 24 ? 28.617 12.051 -8.370 1.00 0.00 24 TYR A O 13
ATOM 19136 N N . THR A 1 25 ? 26.573 12.718 -7.718 1.00 0.00 25 THR A N 13
ATOM 19137 C CA . THR A 1 25 ? 26.681 14.088 -8.260 1.00 0.00 25 THR A CA 13
ATOM 19138 C C . THR A 1 25 ? 27.590 15.014 -7.441 1.00 0.00 25 THR A C 13
ATOM 19139 O O . THR A 1 25 ? 27.959 16.082 -7.931 1.00 0.00 25 THR A O 13
ATOM 19150 N N . ASN A 1 26 ? 27.964 14.619 -6.214 1.00 0.00 26 ASN A N 13
ATOM 19151 C CA . ASN A 1 26 ? 28.859 15.359 -5.310 1.00 0.00 26 ASN A CA 13
ATOM 19152 C C . ASN A 1 26 ? 28.462 16.839 -5.090 1.00 0.00 26 ASN A C 13
ATOM 19153 O O . ASN A 1 26 ? 29.313 17.718 -4.937 1.00 0.00 26 ASN A O 13
ATOM 19164 N N . SER A 1 27 ? 27.151 17.101 -5.093 1.00 0.00 27 SER A N 13
ATOM 19165 C CA . SER A 1 27 ? 26.545 18.425 -4.843 1.00 0.00 27 SER A CA 13
ATOM 19166 C C . SER A 1 27 ? 25.710 18.441 -3.553 1.00 0.00 27 SER A C 13
ATOM 19167 O O . SER A 1 27 ? 25.506 17.401 -2.924 1.00 0.00 27 SER A O 13
ATOM 19175 N N . THR A 1 28 ? 25.221 19.617 -3.144 1.00 0.00 28 THR A N 13
ATOM 19176 C CA . THR A 1 28 ? 24.306 19.747 -1.993 1.00 0.00 28 THR A CA 13
ATOM 19177 C C . THR A 1 28 ? 22.868 19.376 -2.371 1.00 0.00 28 THR A C 13
ATOM 19178 O O . THR A 1 28 ? 22.473 19.433 -3.536 1.00 0.00 28 THR A O 13
ATOM 19189 N N . GLU A 1 29 ? 22.041 19.067 -1.369 1.00 0.00 29 GLU A N 13
ATOM 19190 C CA . GLU A 1 29 ? 20.598 18.849 -1.573 1.00 0.00 29 GLU A CA 13
ATOM 19191 C C . GLU A 1 29 ? 19.895 20.129 -2.049 1.00 0.00 29 GLU A C 13
ATOM 19192 O O . GLU A 1 29 ? 18.951 20.058 -2.831 1.00 0.00 29 GLU A O 13
ATOM 19204 N N . GLN A 1 30 ? 20.383 21.308 -1.633 1.00 0.00 30 GLN A N 13
ATOM 19205 C CA . GLN A 1 30 ? 19.855 22.600 -2.083 1.00 0.00 30 GLN A CA 13
ATOM 19206 C C . GLN A 1 30 ? 20.145 22.849 -3.571 1.00 0.00 30 GLN A C 13
ATOM 19207 O O . GLN A 1 30 ? 19.239 23.222 -4.312 1.00 0.00 30 GLN A O 13
ATOM 19221 N N . GLN A 1 31 ? 21.362 22.563 -4.051 1.00 0.00 31 GLN A N 13
ATOM 19222 C CA . GLN A 1 31 ? 21.677 22.692 -5.480 1.00 0.00 31 GLN A CA 13
ATOM 19223 C C . GLN A 1 31 ? 20.948 21.631 -6.325 1.00 0.00 31 GLN A C 13
ATOM 19224 O O . GLN A 1 31 ? 20.520 21.933 -7.440 1.00 0.00 31 GLN A O 13
ATOM 19238 N N . PHE A 1 32 ? 20.721 20.421 -5.794 1.00 0.00 32 PHE A N 13
ATOM 19239 C CA . PHE A 1 32 ? 19.868 19.418 -6.453 1.00 0.00 32 PHE A CA 13
ATOM 19240 C C . PHE A 1 32 ? 18.396 19.884 -6.530 1.00 0.00 32 PHE A C 13
ATOM 19241 O O . PHE A 1 32 ? 17.776 19.765 -7.584 1.00 0.00 32 PHE A O 13
ATOM 19258 N N . LEU A 1 33 ? 17.861 20.504 -5.468 1.00 0.00 33 LEU A N 13
ATOM 19259 C CA . LEU A 1 33 ? 16.528 21.126 -5.475 1.00 0.00 33 LEU A CA 13
ATOM 19260 C C . LEU A 1 33 ? 16.427 22.245 -6.518 1.00 0.00 33 LEU A C 13
ATOM 19261 O O . LEU A 1 33 ? 15.519 22.228 -7.345 1.00 0.00 33 LEU A O 13
ATOM 19277 N N . GLU A 1 34 ? 17.389 23.163 -6.541 1.00 0.00 34 GLU A N 13
ATOM 19278 C CA . GLU A 1 34 ? 17.434 24.249 -7.534 1.00 0.00 34 GLU A CA 13
ATOM 19279 C C . GLU A 1 34 ? 17.501 23.727 -8.971 1.00 0.00 34 GLU A C 13
ATOM 19280 O O . GLU A 1 34 ? 16.814 24.253 -9.846 1.00 0.00 34 GLU A O 13
ATOM 19292 N N . ALA A 1 35 ? 18.269 22.667 -9.220 1.00 0.00 35 ALA A N 13
ATOM 19293 C CA . ALA A 1 35 ? 18.338 22.026 -10.533 1.00 0.00 35 ALA A CA 13
ATOM 19294 C C . ALA A 1 35 ? 17.027 21.325 -10.910 1.00 0.00 35 ALA A C 13
ATOM 19295 O O . ALA A 1 35 ? 16.555 21.487 -12.031 1.00 0.00 35 ALA A O 13
ATOM 19302 N N . MET A 1 36 ? 16.381 20.605 -9.987 1.00 0.00 36 MET A N 13
ATOM 19303 C CA . MET A 1 36 ? 15.061 19.994 -10.231 1.00 0.00 36 MET A CA 13
ATOM 19304 C C . MET A 1 36 ? 13.990 21.055 -10.514 1.00 0.00 36 MET A C 13
ATOM 19305 O O . MET A 1 36 ? 13.231 20.907 -11.468 1.00 0.00 36 MET A O 13
ATOM 19319 N N . GLU A 1 37 ? 13.967 22.166 -9.776 1.00 0.00 37 GLU A N 13
ATOM 19320 C CA . GLU A 1 37 ? 13.023 23.268 -10.031 1.00 0.00 37 GLU A CA 13
ATOM 19321 C C . GLU A 1 37 ? 13.323 24.008 -11.351 1.00 0.00 37 GLU A C 13
ATOM 19322 O O . GLU A 1 37 ? 12.395 24.397 -12.063 1.00 0.00 37 GLU A O 13
ATOM 19334 N N . SER A 1 38 ? 14.605 24.156 -11.720 1.00 0.00 38 SER A N 13
ATOM 19335 C CA . SER A 1 38 ? 15.024 24.835 -12.963 1.00 0.00 38 SER A CA 13
ATOM 19336 C C . SER A 1 38 ? 14.866 23.978 -14.230 1.00 0.00 38 SER A C 13
ATOM 19337 O O . SER A 1 38 ? 14.735 24.526 -15.326 1.00 0.00 38 SER A O 13
ATOM 19345 N N . THR A 1 39 ? 14.871 22.644 -14.096 1.00 0.00 39 THR A N 13
ATOM 19346 C CA . THR A 1 39 ? 14.771 21.694 -15.231 1.00 0.00 39 THR A CA 13
ATOM 19347 C C . THR A 1 39 ? 13.370 21.091 -15.413 1.00 0.00 39 THR A C 13
ATOM 19348 O O . THR A 1 39 ? 13.159 20.278 -16.316 1.00 0.00 39 THR A O 13
ATOM 19359 N N . GLY A 1 40 ? 12.399 21.485 -14.579 1.00 0.00 40 GLY A N 13
ATOM 19360 C CA . GLY A 1 40 ? 10.999 21.043 -14.696 1.00 0.00 40 GLY A CA 13
ATOM 19361 C C . GLY A 1 40 ? 10.715 19.682 -14.051 1.00 0.00 40 GLY A C 13
ATOM 19362 O O . GLY A 1 40 ? 9.796 18.973 -14.466 1.00 0.00 40 GLY A O 13
ATOM 19366 N N . GLY A 1 41 ? 11.526 19.297 -13.057 1.00 0.00 41 GLY A N 13
ATOM 19367 C CA . GLY A 1 41 ? 11.346 18.078 -12.263 1.00 0.00 41 GLY A CA 13
ATOM 19368 C C . GLY A 1 41 ? 11.925 16.798 -12.870 1.00 0.00 41 GLY A C 13
ATOM 19369 O O . GLY A 1 41 ? 11.783 15.743 -12.258 1.00 0.00 41 GLY A O 13
ATOM 19373 N N . ARG A 1 42 ? 12.591 16.854 -14.033 1.00 0.00 42 ARG A N 13
ATOM 19374 C CA . ARG A 1 42 ? 13.201 15.676 -14.677 1.00 0.00 42 ARG A CA 13
ATOM 19375 C C . ARG A 1 42 ? 14.523 15.304 -14.011 1.00 0.00 42 ARG A C 13
ATOM 19376 O O . ARG A 1 42 ? 15.511 16.022 -14.162 1.00 0.00 42 ARG A O 13
ATOM 19397 N N . VAL A 1 43 ? 14.584 14.129 -13.379 1.00 0.00 43 VAL A N 13
ATOM 19398 C CA . VAL A 1 43 ? 15.806 13.667 -12.685 1.00 0.00 43 VAL A CA 13
ATOM 19399 C C . VAL A 1 43 ? 17.002 13.567 -13.634 1.00 0.00 43 VAL A C 13
ATOM 19400 O O . VAL A 1 43 ? 18.083 14.022 -13.281 1.00 0.00 43 VAL A O 13
ATOM 19413 N N . ARG A 1 44 ? 16.805 13.100 -14.876 1.00 0.00 44 ARG A N 13
ATOM 19414 C CA . ARG A 1 44 ? 17.894 12.962 -15.873 1.00 0.00 44 ARG A CA 13
ATOM 19415 C C . ARG A 1 44 ? 18.561 14.294 -16.237 1.00 0.00 44 ARG A C 13
ATOM 19416 O O . ARG A 1 44 ? 19.785 14.384 -16.274 1.00 0.00 44 ARG A O 13
ATOM 19437 N N . ILE A 1 45 ? 17.762 15.355 -16.410 1.00 0.00 45 ILE A N 13
ATOM 19438 C CA . ILE A 1 45 ? 18.271 16.696 -16.766 1.00 0.00 45 ILE A CA 13
ATOM 19439 C C . ILE A 1 45 ? 18.915 17.360 -15.542 1.00 0.00 45 ILE A C 13
ATOM 19440 O O . ILE A 1 45 ? 19.952 18.004 -15.662 1.00 0.00 45 ILE A O 13
ATOM 19456 N N . ALA A 1 46 ? 18.358 17.144 -14.346 1.00 0.00 46 ALA A N 13
ATOM 19457 C CA . ALA A 1 46 ? 18.918 17.678 -13.104 1.00 0.00 46 ALA A CA 13
ATOM 19458 C C . ALA A 1 46 ? 20.287 17.057 -12.776 1.00 0.00 46 ALA A C 13
ATOM 19459 O O . ALA A 1 46 ? 21.252 17.786 -12.540 1.00 0.00 46 ALA A O 13
ATOM 19466 N N . ILE A 1 47 ? 20.419 15.724 -12.852 1.00 0.00 47 ILE A N 13
ATOM 19467 C CA . ILE A 1 47 ? 21.722 15.065 -12.649 1.00 0.00 47 ILE A CA 13
ATOM 19468 C C . ILE A 1 47 ? 22.701 15.415 -13.770 1.00 0.00 47 ILE A C 13
ATOM 19469 O O . ILE A 1 47 ? 23.869 15.654 -13.476 1.00 0.00 47 ILE A O 13
ATOM 19485 N N . ALA A 1 48 ? 22.250 15.574 -15.023 1.00 0.00 48 ALA A N 13
ATOM 19486 C CA . ALA A 1 48 ? 23.095 16.089 -16.105 1.00 0.00 48 ALA A CA 13
ATOM 19487 C C . ALA A 1 48 ? 23.635 17.505 -15.819 1.00 0.00 48 ALA A C 13
ATOM 19488 O O . ALA A 1 48 ? 24.836 17.733 -15.953 1.00 0.00 48 ALA A O 13
ATOM 19495 N N . LYS A 1 49 ? 22.795 18.437 -15.343 1.00 0.00 49 LYS A N 13
ATOM 19496 C CA . LYS A 1 49 ? 23.224 19.803 -14.970 1.00 0.00 49 LYS A CA 13
ATOM 19497 C C . LYS A 1 49 ? 24.197 19.815 -13.783 1.00 0.00 49 LYS A C 13
ATOM 19498 O O . LYS A 1 49 ? 25.162 20.577 -13.801 1.00 0.00 49 LYS A O 13
ATOM 19517 N N . LEU A 1 50 ? 24.002 18.927 -12.804 1.00 0.00 50 LEU A N 13
ATOM 19518 C CA . LEU A 1 50 ? 24.943 18.739 -11.685 1.00 0.00 50 LEU A CA 13
ATOM 19519 C C . LEU A 1 50 ? 26.273 18.101 -12.123 1.00 0.00 50 LEU A C 13
ATOM 19520 O O . LEU A 1 50 ? 27.325 18.528 -11.657 1.00 0.00 50 LEU A O 13
ATOM 19536 N N . LEU A 1 51 ? 26.263 17.130 -13.041 1.00 0.00 51 LEU A N 13
ATOM 19537 C CA . LEU A 1 51 ? 27.490 16.511 -13.577 1.00 0.00 51 LEU A CA 13
ATOM 19538 C C . LEU A 1 51 ? 28.255 17.455 -14.528 1.00 0.00 51 LEU A C 13
ATOM 19539 O O . LEU A 1 51 ? 29.479 17.371 -14.622 1.00 0.00 51 LEU A O 13
ATOM 19555 N N . SER A 1 52 ? 27.557 18.398 -15.173 1.00 0.00 52 SER A N 13
ATOM 19556 C CA . SER A 1 52 ? 28.133 19.416 -16.076 1.00 0.00 52 SER A CA 13
ATOM 19557 C C . SER A 1 52 ? 28.790 20.610 -15.356 1.00 0.00 52 SER A C 13
ATOM 19558 O O . SER A 1 52 ? 29.128 21.608 -16.000 1.00 0.00 52 SER A O 13
ATOM 19566 N N . LYS A 1 53 ? 28.999 20.530 -14.029 1.00 0.00 53 LYS A N 13
ATOM 19567 C CA . LYS A 1 53 ? 29.632 21.583 -13.204 1.00 0.00 53 LYS A CA 13
ATOM 19568 C C . LYS A 1 53 ? 31.058 21.977 -13.639 1.00 0.00 53 LYS A C 13
ATOM 19569 O O . LYS A 1 53 ? 31.500 23.091 -13.353 1.00 0.00 53 LYS A O 13
ATOM 19588 N N . GLN A 1 54 ? 31.763 21.083 -14.340 1.00 0.00 54 GLN A N 13
ATOM 19589 C CA . GLN A 1 54 ? 33.092 21.306 -14.932 1.00 0.00 54 GLN A CA 13
ATOM 19590 C C . GLN A 1 54 ? 33.267 20.542 -16.257 1.00 0.00 54 GLN A C 13
ATOM 19591 O O . GLN A 1 54 ? 32.487 19.639 -16.577 1.00 0.00 54 GLN A O 13
ATOM 19605 N N . THR A 1 55 ? 34.313 20.886 -17.015 1.00 0.00 55 THR A N 13
ATOM 19606 C CA . THR A 1 55 ? 34.673 20.280 -18.316 1.00 0.00 55 THR A CA 13
ATOM 19607 C C . THR A 1 55 ? 36.160 19.893 -18.378 1.00 0.00 55 THR A C 13
ATOM 19608 O O . THR A 1 55 ? 36.993 20.437 -17.647 1.00 0.00 55 THR A O 13
ATOM 19619 N N . SER A 1 56 ? 36.504 18.938 -19.251 1.00 0.00 56 SER A N 13
ATOM 19620 C CA . SER A 1 56 ? 37.878 18.426 -19.424 1.00 0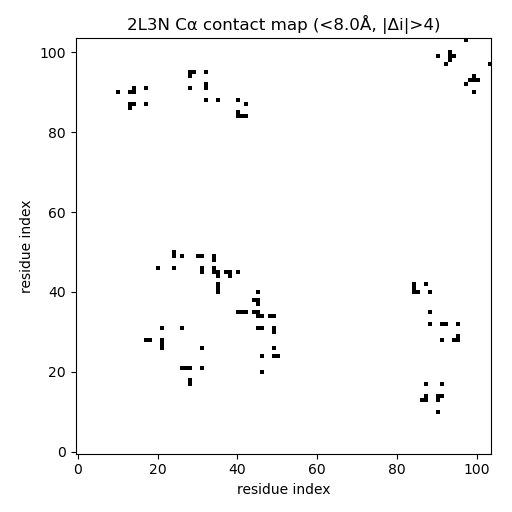.00 56 SER A CA 13
ATOM 19621 C C . SER A 1 56 ? 38.774 19.314 -20.305 1.00 0.00 56 SER A C 13
ATOM 19622 O O . SER A 1 56 ? 40.002 19.276 -20.174 1.00 0.00 56 SER A O 13
ATOM 19630 N N . GLY A 1 57 ? 38.181 20.132 -21.182 1.00 0.00 57 GLY A N 13
ATOM 19631 C CA . GLY A 1 57 ? 38.881 21.048 -22.089 1.00 0.00 57 GLY A CA 13
ATOM 19632 C C . GLY A 1 57 ? 37.980 21.618 -23.196 1.00 0.00 57 GLY A C 13
ATOM 19633 O O . GLY A 1 57 ? 36.768 21.376 -23.220 1.00 0.00 57 GLY A O 13
ATOM 19637 N N . GLY A 1 58 ? 38.579 22.386 -24.111 1.00 0.00 58 GLY A N 13
ATOM 19638 C CA . GLY A 1 58 ? 37.917 22.935 -25.304 1.00 0.00 58 GLY A CA 13
ATOM 19639 C C . GLY A 1 58 ? 37.667 21.906 -26.421 1.00 0.00 58 GLY A C 13
ATOM 19640 O O . GLY A 1 58 ? 38.114 20.756 -26.347 1.00 0.00 58 GLY A O 13
ATOM 19644 N N . SER A 1 59 ? 36.956 22.327 -27.471 1.00 0.00 59 SER A N 13
ATOM 19645 C CA . SER A 1 59 ? 36.629 21.518 -28.659 1.00 0.00 59 SER A CA 13
ATOM 19646 C C . SER A 1 59 ? 36.596 22.360 -29.945 1.00 0.00 59 SER A C 13
ATOM 19647 O O . SER A 1 59 ? 36.439 23.585 -29.897 1.00 0.00 59 SER A O 13
ATOM 19655 N N . GLY A 1 60 ? 36.767 21.713 -31.103 1.00 0.00 60 GLY A N 13
ATOM 19656 C CA . GLY A 1 60 ? 36.787 22.356 -32.423 1.00 0.00 60 GLY A CA 13
ATOM 19657 C C . GLY A 1 60 ? 35.420 22.887 -32.890 1.00 0.00 60 GLY A C 13
ATOM 19658 O O . GLY A 1 60 ? 34.364 22.399 -32.473 1.00 0.00 60 GLY A O 13
ATOM 19662 N N . GLY A 1 61 ? 35.444 23.879 -33.787 1.00 0.00 61 GLY A N 13
ATOM 19663 C CA . GLY A 1 61 ? 34.243 24.521 -34.349 1.00 0.00 61 GLY A CA 13
ATOM 19664 C C . GLY A 1 61 ? 33.533 23.729 -35.463 1.00 0.00 61 GLY A C 13
ATOM 19665 O O . GLY A 1 61 ? 32.444 24.118 -35.890 1.00 0.00 61 GLY A O 13
ATOM 19669 N N . SER A 1 62 ? 34.136 22.634 -35.939 1.00 0.00 62 SER A N 13
ATOM 19670 C CA . SER A 1 62 ? 33.632 21.774 -37.025 1.00 0.00 62 SER A CA 13
ATOM 19671 C C . SER A 1 62 ? 33.984 20.292 -36.806 1.00 0.00 62 SER A C 13
ATOM 19672 O O . SER A 1 62 ? 34.814 19.950 -35.954 1.00 0.00 62 SER A O 13
ATOM 19680 N N . LYS A 1 63 ? 33.345 19.395 -37.573 1.00 0.00 63 LYS A N 13
ATOM 19681 C CA . LYS A 1 63 ? 33.586 17.939 -37.532 1.00 0.00 63 LYS A CA 13
ATOM 19682 C C . LYS A 1 63 ? 34.890 17.593 -38.266 1.00 0.00 63 LYS A C 13
ATOM 19683 O O . LYS A 1 63 ? 35.004 17.816 -39.473 1.00 0.00 63 LYS A O 13
ATOM 19702 N N . LEU A 1 64 ? 35.864 17.036 -37.536 1.00 0.00 64 LEU A N 13
ATOM 19703 C CA . LEU A 1 64 ? 37.218 16.719 -38.034 1.00 0.00 64 LEU A CA 13
ATOM 19704 C C . LEU A 1 64 ? 37.607 15.228 -37.930 1.00 0.00 64 LEU A C 13
ATOM 19705 O O . LEU A 1 64 ? 38.669 14.837 -38.421 1.00 0.00 64 LEU A O 13
ATOM 19721 N N . GLY A 1 65 ? 36.765 14.382 -37.322 1.00 0.00 65 GLY A N 13
ATOM 19722 C CA . GLY A 1 65 ? 37.004 12.938 -37.160 1.00 0.00 65 GLY A CA 13
ATOM 19723 C C . GLY A 1 65 ? 35.811 12.179 -36.560 1.00 0.00 65 GLY A C 13
ATOM 19724 O O . GLY A 1 65 ? 34.839 12.789 -36.107 1.00 0.00 65 GLY A O 13
ATOM 19728 N N . GLY A 1 66 ? 35.878 10.845 -36.570 1.00 0.00 66 GLY A N 13
ATOM 19729 C CA . GLY A 1 66 ? 34.826 9.953 -36.057 1.00 0.00 66 GLY A CA 13
ATOM 19730 C C . GLY A 1 66 ? 33.570 9.865 -36.938 1.00 0.00 66 GLY A C 13
ATOM 19731 O O . GLY A 1 66 ? 33.586 10.232 -38.119 1.00 0.00 66 GLY A O 13
ATOM 19735 N N . SER A 1 67 ? 32.479 9.362 -36.358 1.00 0.00 67 SER A N 13
ATOM 19736 C CA . SER A 1 67 ? 31.186 9.131 -37.031 1.00 0.00 67 SER A CA 13
ATOM 19737 C C . SER A 1 67 ? 30.488 10.422 -37.497 1.00 0.00 67 SER A C 13
ATOM 19738 O O . SER A 1 67 ? 30.744 11.513 -36.978 1.00 0.00 67 SER A O 13
ATOM 19746 N N . GLY A 1 68 ? 29.585 10.297 -38.478 1.00 0.00 68 GLY A N 13
ATOM 19747 C CA . GLY A 1 68 ? 28.754 11.400 -38.985 1.00 0.00 68 GLY A CA 13
ATOM 19748 C C . GLY A 1 68 ? 27.711 11.919 -37.980 1.00 0.00 68 GLY A C 13
ATOM 19749 O O . GLY A 1 68 ? 27.419 11.278 -36.963 1.00 0.00 68 GLY A O 13
ATOM 19753 N N . GLY A 1 69 ? 27.148 13.097 -38.270 1.00 0.00 69 GLY A N 13
ATOM 19754 C CA . GLY A 1 69 ? 26.155 13.772 -37.422 1.00 0.00 69 GLY A CA 13
ATOM 19755 C C . GLY A 1 69 ? 24.793 13.061 -37.357 1.00 0.00 69 GLY A C 13
ATOM 19756 O O . GLY A 1 69 ? 24.408 12.322 -38.270 1.00 0.00 69 GLY A O 13
ATOM 19760 N N . SER A 1 70 ? 24.054 13.299 -36.271 1.00 0.00 70 SER A N 13
ATOM 19761 C CA . SER A 1 70 ? 22.711 12.750 -36.020 1.00 0.00 70 SER A CA 13
ATOM 19762 C C . SER A 1 70 ? 21.594 13.512 -36.758 1.00 0.00 70 SER A C 13
ATOM 19763 O O . SER A 1 70 ? 21.777 14.647 -37.217 1.00 0.00 70 SER A O 13
ATOM 19771 N N . ARG A 1 71 ? 20.413 12.883 -36.877 1.00 0.00 71 ARG A N 13
ATOM 19772 C CA . ARG A 1 71 ? 19.203 13.480 -37.481 1.00 0.00 71 ARG A CA 13
ATOM 19773 C C . ARG A 1 71 ? 18.621 14.613 -36.622 1.00 0.00 71 ARG A C 13
ATOM 19774 O O . ARG A 1 71 ? 18.735 14.603 -35.392 1.00 0.00 71 ARG A O 13
ATOM 19795 N N . LYS A 1 72 ? 17.944 15.566 -37.280 1.00 0.00 72 LYS A N 13
ATOM 19796 C CA . LYS A 1 72 ? 17.215 16.672 -36.625 1.00 0.00 72 LYS A CA 13
ATOM 19797 C C . LYS A 1 72 ? 15.951 16.183 -35.902 1.00 0.00 72 LYS A C 13
ATOM 19798 O O . LYS A 1 72 ? 15.620 16.679 -34.825 1.00 0.00 72 LYS A O 13
ATOM 19817 N N . ASP A 1 73 ? 15.268 15.191 -36.475 1.00 0.00 73 ASP A N 13
ATOM 19818 C CA . ASP A 1 73 ? 14.105 14.517 -35.890 1.00 0.00 73 ASP A CA 13
ATOM 19819 C C . ASP A 1 73 ? 14.495 13.304 -35.017 1.00 0.00 73 ASP A C 13
ATOM 19820 O O . ASP A 1 73 ? 15.485 12.618 -35.291 1.00 0.00 73 ASP A O 13
ATOM 19829 N N . LEU A 1 74 ? 13.706 13.037 -33.969 1.00 0.00 74 LEU A N 13
ATOM 19830 C CA . LEU A 1 74 ? 13.905 11.926 -33.026 1.00 0.00 74 LEU A CA 13
ATOM 19831 C C . LEU A 1 74 ? 12.821 10.845 -33.197 1.00 0.00 74 LEU A C 13
ATOM 19832 O O . LEU A 1 74 ? 11.655 11.149 -33.460 1.00 0.00 74 LEU A O 13
ATOM 19848 N N . SER A 1 75 ? 13.202 9.580 -33.003 1.00 0.00 75 SER A N 13
ATOM 19849 C CA . SER A 1 75 ? 12.296 8.420 -33.025 1.00 0.00 75 SER A CA 13
ATOM 19850 C C . SER A 1 75 ? 11.577 8.201 -31.680 1.00 0.00 75 SER A C 13
ATOM 19851 O O . SER A 1 75 ? 12.030 8.660 -30.626 1.00 0.00 75 SER A O 13
ATOM 19859 N N . VAL A 1 76 ? 10.442 7.492 -31.716 1.00 0.00 76 VAL A N 13
ATOM 19860 C CA . VAL A 1 76 ? 9.631 7.119 -30.538 1.00 0.00 76 VAL A CA 13
ATOM 19861 C C . VAL A 1 76 ? 8.910 5.778 -30.765 1.00 0.00 76 VAL A C 13
ATOM 19862 O O . VAL A 1 76 ? 8.578 5.435 -31.905 1.00 0.00 76 VAL A O 13
ATOM 19875 N N . LYS A 1 77 ? 8.675 5.012 -29.690 1.00 0.00 77 LYS A N 13
ATOM 19876 C CA . LYS A 1 77 ? 8.005 3.695 -29.705 1.00 0.00 77 LYS A CA 13
ATOM 19877 C C . LYS A 1 77 ? 7.080 3.481 -28.494 1.00 0.00 77 LYS A C 13
ATOM 19878 O O . LYS A 1 77 ? 7.213 4.159 -27.472 1.00 0.00 77 LYS A O 13
ATOM 19897 N N . GLY A 1 78 ? 6.170 2.511 -28.611 1.00 0.00 78 GLY A N 13
ATOM 19898 C CA . GLY A 1 78 ? 5.161 2.170 -27.598 1.00 0.00 78 GLY A CA 13
ATOM 19899 C C . GLY A 1 78 ? 3.925 3.083 -27.603 1.00 0.00 78 GLY A C 13
ATOM 19900 O O . GLY A 1 78 ? 3.923 4.158 -28.208 1.00 0.00 78 GLY A O 13
ATOM 19904 N N . MET A 1 79 ? 2.860 2.633 -26.930 1.00 0.00 79 MET A N 13
ATOM 19905 C CA . MET A 1 79 ? 1.551 3.311 -26.871 1.00 0.00 79 MET A CA 13
ATOM 19906 C C . MET A 1 79 ? 1.338 4.181 -25.615 1.00 0.00 79 MET A C 13
ATOM 19907 O O . MET A 1 79 ? 0.383 4.960 -25.562 1.00 0.00 79 MET A O 13
ATOM 19921 N N . LEU A 1 80 ? 2.200 4.038 -24.604 1.00 0.00 80 LEU A N 13
ATOM 19922 C CA . LEU A 1 80 ? 2.088 4.657 -23.279 1.00 0.00 80 LEU A CA 13
ATOM 19923 C C . LEU A 1 80 ? 3.482 5.020 -22.730 1.00 0.00 80 LEU A C 13
ATOM 19924 O O . LEU A 1 80 ? 4.453 4.296 -22.972 1.00 0.00 80 LEU A O 13
ATOM 19940 N N . TYR A 1 81 ? 3.571 6.119 -21.975 1.00 0.00 81 TYR A N 13
ATOM 19941 C CA . TYR A 1 81 ? 4.823 6.666 -21.429 1.00 0.00 81 TYR A CA 13
ATOM 19942 C C . TYR A 1 81 ? 4.762 6.822 -19.898 1.00 0.00 81 TYR A C 13
ATOM 19943 O O . TYR A 1 81 ? 3.700 7.101 -19.330 1.00 0.00 81 TYR A O 13
ATOM 19961 N N . ASP A 1 82 ? 5.905 6.655 -19.222 1.00 0.00 82 ASP A N 13
ATOM 19962 C CA . ASP A 1 82 ? 6.041 6.723 -17.758 1.00 0.00 82 ASP A CA 13
ATOM 19963 C C . ASP A 1 82 ? 7.450 7.198 -17.338 1.00 0.00 82 ASP A C 13
ATOM 19964 O O . ASP A 1 82 ? 8.434 6.959 -18.047 1.00 0.00 82 ASP A O 13
ATOM 19973 N N . SER A 1 83 ? 7.555 7.860 -16.178 1.00 0.00 83 SER A N 13
ATOM 19974 C CA . SER A 1 83 ? 8.826 8.308 -15.583 1.00 0.00 83 SER A CA 13
ATOM 19975 C C . SER A 1 83 ? 8.774 8.319 -14.051 1.00 0.00 83 SER A C 13
ATOM 19976 O O . SER A 1 83 ? 7.779 8.733 -13.447 1.00 0.00 83 SER A O 13
ATOM 19984 N N . ASP A 1 84 ? 9.878 7.916 -13.410 1.00 0.00 84 ASP A N 13
ATOM 19985 C CA . ASP A 1 84 ? 10.055 7.945 -11.949 1.00 0.00 84 ASP A CA 13
ATOM 19986 C C . ASP A 1 84 ? 10.414 9.349 -11.413 1.00 0.00 84 ASP A C 13
ATOM 19987 O O . ASP A 1 84 ? 10.442 9.574 -10.201 1.00 0.00 84 ASP A O 13
ATOM 19996 N N . SER A 1 85 ? 10.646 10.324 -12.309 1.00 0.00 85 SER A N 13
ATOM 19997 C CA . SER A 1 85 ? 10.985 11.716 -11.969 1.00 0.00 85 SER A CA 13
ATOM 19998 C C . SER A 1 85 ? 10.001 12.368 -10.992 1.00 0.00 85 SER A C 13
ATOM 19999 O O . SER A 1 85 ? 10.426 13.123 -10.122 1.00 0.00 85 SER A O 13
ATOM 20007 N N . GLN A 1 86 ? 8.703 12.050 -11.068 1.00 0.00 86 GLN A N 13
ATOM 20008 C CA . GLN A 1 86 ? 7.693 12.603 -10.148 1.00 0.00 86 GLN A CA 13
ATOM 20009 C C . GLN A 1 86 ? 7.885 12.105 -8.708 1.00 0.00 86 GLN A C 13
ATOM 20010 O O . GLN A 1 86 ? 7.841 12.907 -7.773 1.00 0.00 86 GLN A O 13
ATOM 20024 N N . GLN A 1 87 ? 8.181 10.812 -8.509 1.00 0.00 87 GLN A N 13
ATOM 20025 C CA . GLN A 1 87 ? 8.471 10.267 -7.172 1.00 0.00 87 GLN A CA 13
ATOM 20026 C C . GLN A 1 87 ? 9.784 10.826 -6.611 1.00 0.00 87 GLN A C 13
ATOM 20027 O O . GLN A 1 87 ? 9.838 11.208 -5.442 1.00 0.00 87 GLN A O 13
ATOM 20041 N N . ILE A 1 88 ? 10.818 10.941 -7.455 1.00 0.00 88 ILE A N 13
ATOM 20042 C CA . ILE A 1 88 ? 12.094 11.560 -7.071 1.00 0.00 88 ILE A CA 13
ATOM 20043 C C . ILE A 1 88 ? 11.888 13.028 -6.687 1.00 0.00 88 ILE A C 13
ATOM 20044 O O . ILE A 1 88 ? 12.336 13.425 -5.620 1.00 0.00 88 ILE A O 13
ATOM 20060 N N . LEU A 1 89 ? 11.162 13.825 -7.477 1.00 0.00 89 LEU A N 13
ATOM 20061 C CA . LEU A 1 89 ? 10.866 15.225 -7.146 1.00 0.00 89 LEU A CA 13
ATOM 20062 C C . LEU A 1 89 ? 10.109 15.351 -5.823 1.00 0.00 89 LEU A C 13
ATOM 20063 O O . LEU A 1 89 ? 10.529 16.131 -4.975 1.00 0.00 89 LEU A O 13
ATOM 20079 N N . ASN A 1 90 ? 9.040 14.574 -5.629 1.00 0.00 90 ASN A N 13
ATOM 20080 C CA . ASN A 1 90 ? 8.251 14.613 -4.396 1.00 0.00 90 ASN A CA 13
ATOM 20081 C C . ASN A 1 90 ? 9.130 14.297 -3.171 1.00 0.00 90 ASN A C 13
ATOM 20082 O O . ASN A 1 90 ? 9.249 15.116 -2.257 1.00 0.00 90 ASN A O 13
ATOM 20093 N N . ARG A 1 91 ? 9.846 13.163 -3.190 1.00 0.00 91 ARG A N 13
ATOM 20094 C CA . ARG A 1 91 ? 10.696 12.752 -2.061 1.00 0.00 91 ARG A CA 13
ATOM 20095 C C . ARG A 1 91 ? 11.894 13.683 -1.857 1.00 0.00 91 ARG A C 13
ATOM 20096 O O . ARG A 1 91 ? 12.223 13.962 -0.711 1.00 0.00 91 ARG A O 13
ATOM 20117 N N . LEU A 1 92 ? 12.487 14.231 -2.921 1.00 0.00 92 LEU A N 13
ATOM 20118 C CA . LEU A 1 92 ? 13.597 15.190 -2.829 1.00 0.00 92 LEU A CA 13
ATOM 20119 C C . LEU A 1 92 ? 13.134 16.505 -2.207 1.00 0.00 92 LEU A C 13
ATOM 20120 O O . LEU A 1 92 ? 13.731 16.967 -1.237 1.00 0.00 92 LEU A O 13
ATOM 20136 N N . ARG A 1 93 ? 12.046 17.085 -2.726 1.00 0.00 93 ARG A N 13
ATOM 20137 C CA . ARG A 1 93 ? 11.515 18.371 -2.254 1.00 0.00 93 ARG A CA 13
ATOM 20138 C C . ARG A 1 93 ? 11.065 18.271 -0.801 1.00 0.00 93 ARG A C 13
ATOM 20139 O O . ARG A 1 93 ? 11.409 19.143 -0.009 1.00 0.00 93 ARG A O 13
ATOM 20160 N N . GLU A 1 94 ? 10.416 17.181 -0.398 1.00 0.00 94 GLU A N 13
ATOM 20161 C CA . GLU A 1 94 ? 10.058 16.972 1.010 1.00 0.00 94 GLU A CA 13
ATOM 20162 C C . GLU A 1 94 ? 11.285 16.732 1.908 1.00 0.00 94 GLU A C 13
ATOM 20163 O O . GLU A 1 94 ? 11.403 17.387 2.945 1.00 0.00 94 GLU A O 13
ATOM 20175 N N . ARG A 1 95 ? 12.237 15.863 1.516 1.00 0.00 95 ARG A N 13
ATOM 20176 C CA . ARG A 1 95 ? 13.416 15.555 2.358 1.00 0.00 95 ARG A CA 13
ATOM 20177 C C . ARG A 1 95 ? 14.393 16.730 2.512 1.00 0.00 95 ARG A C 13
ATOM 20178 O O . ARG A 1 95 ? 15.092 16.797 3.520 1.00 0.00 95 ARG A O 13
ATOM 20199 N N . VAL A 1 96 ? 14.422 17.671 1.557 1.00 0.00 96 VAL A N 13
ATOM 20200 C CA . VAL A 1 96 ? 15.217 18.915 1.673 1.00 0.00 96 VAL A CA 13
ATOM 20201 C C . VAL A 1 96 ? 14.469 20.075 2.351 1.00 0.00 96 VAL A C 13
ATOM 20202 O O . VAL A 1 96 ? 15.095 20.826 3.099 1.00 0.00 96 VAL A O 13
ATOM 20215 N N . SER A 1 97 ? 13.155 20.244 2.127 1.00 0.00 97 SER A N 13
ATOM 20216 C CA . SER A 1 97 ? 12.408 21.410 2.652 1.00 0.00 97 SER A CA 13
ATOM 20217 C C . SER A 1 97 ? 11.745 21.186 4.026 1.00 0.00 97 SER A C 13
ATOM 20218 O O . SER A 1 97 ? 11.464 22.159 4.730 1.00 0.00 97 SER A O 13
ATOM 20226 N N . GLY A 1 98 ? 11.490 19.934 4.426 1.00 0.00 98 GLY A N 13
ATOM 20227 C CA . GLY A 1 98 ? 10.742 19.602 5.643 1.00 0.00 98 GLY A CA 13
ATOM 20228 C C . GLY A 1 98 ? 11.500 19.902 6.940 1.00 0.00 98 GLY A C 13
ATOM 20229 O O . GLY A 1 98 ? 12.632 19.451 7.123 1.00 0.00 98 GLY A O 13
ATOM 20233 N N . SER A 1 99 ? 10.863 20.610 7.878 1.00 0.00 99 SER A N 13
ATOM 20234 C CA . SER A 1 99 ? 11.481 21.069 9.140 1.00 0.00 99 SER A CA 13
ATOM 20235 C C . SER A 1 99 ? 11.926 19.926 10.067 1.00 0.00 99 SER A C 13
ATOM 20236 O O . SER A 1 99 ? 12.826 20.109 10.887 1.00 0.00 99 SER A O 13
ATOM 20244 N N . THR A 1 100 ? 11.322 18.738 9.930 1.00 0.00 100 THR A N 13
ATOM 20245 C CA . THR A 1 100 ? 11.693 17.505 10.656 1.00 0.00 100 THR A CA 13
ATOM 20246 C C . THR A 1 100 ? 12.884 16.765 10.030 1.00 0.00 100 THR A C 13
ATOM 20247 O O . THR A 1 100 ? 13.576 16.025 10.733 1.00 0.00 100 THR A O 13
ATOM 20258 N N . ALA A 1 101 ? 13.147 16.970 8.733 1.00 0.00 101 ALA A N 13
ATOM 20259 C CA . ALA A 1 101 ? 14.295 16.411 8.014 1.00 0.00 101 ALA A CA 13
ATOM 20260 C C . ALA A 1 101 ? 15.531 17.337 8.064 1.00 0.00 101 ALA A C 13
ATOM 20261 O O . ALA A 1 101 ? 16.666 16.854 8.098 1.00 0.00 101 ALA A O 13
ATOM 20268 N N . GLN A 1 102 ? 15.316 18.659 8.106 1.00 0.00 102 GLN A N 13
ATOM 20269 C CA . GLN A 1 102 ? 16.358 19.665 8.342 1.00 0.00 102 GLN A CA 13
ATOM 20270 C C . GLN A 1 102 ? 16.913 19.613 9.784 1.00 0.00 102 GLN A C 13
ATOM 20271 O O . GLN A 1 102 ? 16.256 19.132 10.712 1.00 0.00 102 GLN A O 13
ATOM 20285 N N . SER A 1 103 ? 18.130 20.135 9.977 1.00 0.00 103 SER A N 13
ATOM 20286 C CA . SER A 1 103 ? 18.800 20.221 11.285 1.00 0.00 103 SER A CA 13
ATOM 20287 C C . SER A 1 103 ? 18.086 21.173 12.263 1.00 0.00 103 SER A C 13
ATOM 20288 O O . SER A 1 103 ? 17.488 22.176 11.852 1.00 0.00 103 SER A O 13
ATOM 20296 N N . ALA A 1 104 ? 18.177 20.871 13.565 1.00 0.00 104 ALA A N 13
ATOM 20297 C CA . ALA A 1 104 ? 17.637 21.701 14.655 1.00 0.00 104 ALA A CA 13
ATOM 20298 C C . ALA A 1 104 ? 18.424 23.018 14.860 1.00 0.00 104 ALA A C 13
ATOM 20299 O O . ALA A 1 104 ? 19.676 23.004 14.806 1.00 0.00 104 ALA A O 13
ATOM 20307 N N . SER A 1 1 ? -1.465 -1.788 -14.740 1.00 0.00 1 SER A N 14
ATOM 20308 C CA . SER A 1 1 ? -1.249 -1.117 -13.429 1.00 0.00 1 SER A CA 14
ATOM 20309 C C . SER A 1 1 ? -1.126 -2.124 -12.279 1.00 0.00 1 SER A C 14
ATOM 20310 O O . SER A 1 1 ? -1.667 -3.228 -12.358 1.00 0.00 1 SER A O 14
ATOM 20320 N N . VAL A 1 2 ? -0.429 -1.752 -11.196 1.00 0.00 2 VAL A N 14
ATOM 20321 C CA . VAL A 1 2 ? -0.281 -2.587 -9.979 1.00 0.00 2 VAL A CA 14
ATOM 20322 C C . VAL A 1 2 ? -1.554 -2.600 -9.116 1.00 0.00 2 VAL A C 14
ATOM 20323 O O . VAL A 1 2 ? -2.373 -1.678 -9.179 1.00 0.00 2 VAL A O 14
ATOM 20336 N N . SER A 1 3 ? -1.716 -3.638 -8.290 1.00 0.00 3 SER A N 14
ATOM 20337 C CA . SER A 1 3 ? -2.808 -3.759 -7.311 1.00 0.00 3 SER A CA 14
ATOM 20338 C C . SER A 1 3 ? -2.625 -2.832 -6.095 1.00 0.00 3 SER A C 14
ATOM 20339 O O . SER A 1 3 ? -1.513 -2.384 -5.788 1.00 0.00 3 SER A O 14
ATOM 20347 N N . ILE A 1 4 ? -3.726 -2.540 -5.391 1.00 0.00 4 ILE A N 14
ATOM 20348 C CA . ILE A 1 4 ? -3.726 -1.731 -4.159 1.00 0.00 4 ILE A CA 14
ATOM 20349 C C . ILE A 1 4 ? -3.237 -2.602 -2.986 1.00 0.00 4 ILE A C 14
ATOM 20350 O O . ILE A 1 4 ? -3.690 -3.738 -2.815 1.00 0.00 4 ILE A O 14
ATOM 20366 N N . LEU A 1 5 ? -2.326 -2.057 -2.171 1.00 0.00 5 LEU A N 14
ATOM 20367 C CA . LEU A 1 5 ? -1.703 -2.720 -1.013 1.00 0.00 5 LEU A CA 14
ATOM 20368 C C . LEU A 1 5 ? -1.724 -1.813 0.235 1.00 0.00 5 LEU A C 14
ATOM 20369 O O . LEU A 1 5 ? -1.736 -0.585 0.125 1.00 0.00 5 LEU A O 14
ATOM 20385 N N . ARG A 1 6 ? -1.698 -2.425 1.429 1.00 0.00 6 ARG A N 14
ATOM 20386 C CA . ARG A 1 6 ? -1.716 -1.715 2.728 1.00 0.00 6 ARG A CA 14
ATOM 20387 C C . ARG A 1 6 ? -0.401 -0.976 3.029 1.00 0.00 6 ARG A C 14
ATOM 20388 O O . ARG A 1 6 ? -0.410 0.040 3.726 1.00 0.00 6 ARG A O 14
ATOM 20409 N N . SER A 1 7 ? 0.718 -1.470 2.496 1.00 0.00 7 SER A N 14
ATOM 20410 C CA . SER A 1 7 ? 2.070 -0.909 2.658 1.00 0.00 7 SER A CA 14
ATOM 20411 C C . SER A 1 7 ? 2.938 -1.091 1.401 1.00 0.00 7 SER A C 14
ATOM 20412 O O . SER A 1 7 ? 2.635 -1.913 0.529 1.00 0.00 7 SER A O 14
ATOM 20420 N N . SER A 1 8 ? 4.017 -0.306 1.300 1.00 0.00 8 SER A N 14
ATOM 20421 C CA . SER A 1 8 ? 5.002 -0.349 0.207 1.00 0.00 8 SER A CA 14
ATOM 20422 C C . SER A 1 8 ? 6.409 0.060 0.685 1.00 0.00 8 SER A C 14
ATOM 20423 O O . SER A 1 8 ? 6.583 0.542 1.807 1.00 0.00 8 SER A O 14
ATOM 20431 N N . VAL A 1 9 ? 7.415 -0.131 -0.178 1.00 0.00 9 VAL A N 14
ATOM 20432 C CA . VAL A 1 9 ? 8.827 0.257 0.033 1.00 0.00 9 VAL A CA 14
ATOM 20433 C C . VAL A 1 9 ? 9.283 1.386 -0.908 1.00 0.00 9 VAL A C 14
ATOM 20434 O O . VAL A 1 9 ? 10.442 1.800 -0.870 1.00 0.00 9 VAL A O 14
ATOM 20447 N N . ASN A 1 10 ? 8.391 1.917 -1.756 1.00 0.00 10 ASN A N 14
ATOM 20448 C CA . ASN A 1 10 ? 8.732 2.918 -2.778 1.00 0.00 10 ASN A CA 14
ATOM 20449 C C . ASN A 1 10 ? 9.340 4.210 -2.198 1.00 0.00 10 ASN A C 14
ATOM 20450 O O . ASN A 1 10 ? 10.230 4.799 -2.809 1.00 0.00 10 ASN A O 14
ATOM 20461 N N . HIS A 1 11 ? 8.920 4.623 -0.999 1.00 0.00 11 HIS A N 14
ATOM 20462 C CA . HIS A 1 11 ? 9.471 5.777 -0.278 1.00 0.00 11 HIS A CA 14
ATOM 20463 C C . HIS A 1 11 ? 10.940 5.556 0.105 1.00 0.00 11 HIS A C 14
ATOM 20464 O O . HIS A 1 11 ? 11.786 6.379 -0.237 1.00 0.00 11 HIS A O 14
ATOM 20478 N N . ARG A 1 12 ? 11.261 4.413 0.726 1.00 0.00 12 ARG A N 14
ATOM 20479 C CA . ARG A 1 12 ? 12.633 4.011 1.093 1.00 0.00 12 ARG A CA 14
ATOM 20480 C C . ARG A 1 12 ? 13.515 3.827 -0.140 1.00 0.00 12 ARG A C 14
ATOM 20481 O O . ARG A 1 12 ? 14.642 4.312 -0.162 1.00 0.00 12 ARG A O 14
ATOM 20502 N N . GLU A 1 13 ? 12.988 3.191 -1.180 1.00 0.00 13 GLU A N 14
ATOM 20503 C CA . GLU A 1 13 ? 13.705 2.971 -2.441 1.00 0.00 13 GLU A CA 14
ATOM 20504 C C . GLU A 1 13 ? 14.055 4.297 -3.148 1.00 0.00 13 GLU A C 14
ATOM 20505 O O . GLU A 1 13 ? 15.192 4.476 -3.588 1.00 0.00 13 GLU A O 14
ATOM 20517 N N . VAL A 1 14 ? 13.126 5.258 -3.200 1.00 0.00 14 VAL A N 14
ATOM 20518 C CA . VAL A 1 14 ? 13.372 6.590 -3.790 1.00 0.00 14 VAL A CA 14
ATOM 20519 C C . VAL A 1 14 ? 14.261 7.465 -2.897 1.00 0.00 14 VAL A C 14
ATOM 20520 O O . VAL A 1 14 ? 15.100 8.201 -3.410 1.00 0.00 14 VAL A O 14
ATOM 20533 N N . ASP A 1 15 ? 14.140 7.374 -1.573 1.00 0.00 15 ASP A N 14
ATOM 20534 C CA . ASP A 1 15 ? 15.015 8.076 -0.625 1.00 0.00 15 ASP A CA 14
ATOM 20535 C C . ASP A 1 15 ? 16.480 7.589 -0.732 1.00 0.00 15 ASP A C 14
ATOM 20536 O O . ASP A 1 15 ? 17.412 8.394 -0.826 1.00 0.00 15 ASP A O 14
ATOM 20545 N N . GLU A 1 16 ? 16.674 6.268 -0.836 1.00 0.00 16 GLU A N 14
ATOM 20546 C CA . GLU A 1 16 ? 17.966 5.653 -1.157 1.00 0.00 16 GLU A CA 14
ATOM 20547 C C . GLU A 1 16 ? 18.476 6.063 -2.549 1.00 0.00 16 GLU A C 14
ATOM 20548 O O . GLU A 1 16 ? 19.659 6.369 -2.699 1.00 0.00 16 GLU A O 14
ATOM 20560 N N . ALA A 1 17 ? 17.604 6.120 -3.560 1.00 0.00 17 ALA A N 14
ATOM 20561 C CA . ALA A 1 17 ? 17.985 6.575 -4.895 1.00 0.00 17 ALA A CA 14
ATOM 20562 C C . ALA A 1 17 ? 18.429 8.055 -4.894 1.00 0.00 17 ALA A C 14
ATOM 20563 O O . ALA A 1 17 ? 19.404 8.404 -5.559 1.00 0.00 17 ALA A O 14
ATOM 20570 N N . ILE A 1 18 ? 17.777 8.911 -4.099 1.00 0.00 18 ILE A N 14
ATOM 20571 C CA . ILE A 1 18 ? 18.204 10.300 -3.878 1.00 0.00 18 ILE A CA 14
ATOM 20572 C C . ILE A 1 18 ? 19.588 10.341 -3.220 1.00 0.00 18 ILE A C 14
ATOM 20573 O O . ILE A 1 18 ? 20.451 11.046 -3.733 1.00 0.00 18 ILE A O 14
ATOM 20589 N N . ASP A 1 19 ? 19.859 9.569 -2.161 1.00 0.00 19 ASP A N 14
ATOM 20590 C CA . ASP A 1 19 ? 21.216 9.516 -1.576 1.00 0.00 19 ASP A CA 14
ATOM 20591 C C . ASP A 1 19 ? 22.274 8.967 -2.555 1.00 0.00 19 ASP A C 14
ATOM 20592 O O . ASP A 1 19 ? 23.397 9.473 -2.597 1.00 0.00 19 ASP A O 14
ATOM 20601 N N . ASN A 1 20 ? 21.927 7.983 -3.390 1.00 0.00 20 ASN A N 14
ATOM 20602 C CA . ASN A 1 20 ? 22.821 7.458 -4.427 1.00 0.00 20 ASN A CA 14
ATOM 20603 C C . ASN A 1 20 ? 23.151 8.525 -5.492 1.00 0.00 20 ASN A C 14
ATOM 20604 O O . ASN A 1 20 ? 24.319 8.700 -5.835 1.00 0.00 20 ASN A O 14
ATOM 20615 N N . ILE A 1 21 ? 22.151 9.291 -5.943 1.00 0.00 21 ILE A N 14
ATOM 20616 C CA . ILE A 1 21 ? 22.341 10.437 -6.850 1.00 0.00 21 ILE A CA 14
ATOM 20617 C C . ILE A 1 21 ? 23.181 11.532 -6.180 1.00 0.00 21 ILE A C 14
ATOM 20618 O O . ILE A 1 21 ? 24.100 12.069 -6.796 1.00 0.00 21 ILE A O 14
ATOM 20634 N N . LEU A 1 22 ? 22.901 11.841 -4.914 1.00 0.00 22 LEU A N 14
ATOM 20635 C CA . LEU A 1 22 ? 23.600 12.865 -4.137 1.00 0.00 22 LEU A CA 14
ATOM 20636 C C . LEU A 1 22 ? 25.104 12.545 -4.003 1.00 0.00 22 LEU A C 14
ATOM 20637 O O . LEU A 1 22 ? 25.947 13.419 -4.216 1.00 0.00 22 LEU A O 14
ATOM 20653 N N . ARG A 1 23 ? 25.439 11.270 -3.744 1.00 0.00 23 ARG A N 14
ATOM 20654 C CA . ARG A 1 23 ? 26.824 10.767 -3.717 1.00 0.00 23 ARG A CA 14
ATOM 20655 C C . ARG A 1 23 ? 27.475 10.765 -5.110 1.00 0.00 23 ARG A C 14
ATOM 20656 O O . ARG A 1 23 ? 28.601 11.233 -5.254 1.00 0.00 23 ARG A O 14
ATOM 20677 N N . TYR A 1 24 ? 26.755 10.295 -6.130 1.00 0.00 24 TYR A N 14
ATOM 20678 C CA . TYR A 1 24 ? 27.253 10.204 -7.515 1.00 0.00 24 TYR A CA 14
ATOM 20679 C C . TYR A 1 24 ? 27.565 11.574 -8.147 1.00 0.00 24 TYR A C 14
ATOM 20680 O O . TYR A 1 24 ? 28.579 11.732 -8.830 1.00 0.00 24 TYR A O 14
ATOM 20698 N N . THR A 1 25 ? 26.717 12.579 -7.893 1.00 0.00 25 THR A N 14
ATOM 20699 C CA . THR A 1 25 ? 26.855 13.924 -8.494 1.00 0.00 25 THR A CA 14
ATOM 20700 C C . THR A 1 25 ? 27.804 14.863 -7.735 1.00 0.00 25 THR A C 14
ATOM 20701 O O . THR A 1 25 ? 28.187 15.894 -8.290 1.00 0.00 25 THR A O 14
ATOM 20712 N N . ASN A 1 26 ? 28.207 14.531 -6.500 1.00 0.00 26 ASN A N 14
ATOM 20713 C CA . ASN A 1 26 ? 29.076 15.361 -5.647 1.00 0.00 26 ASN A CA 14
ATOM 20714 C C . ASN A 1 26 ? 28.541 16.808 -5.487 1.00 0.00 26 ASN A C 14
ATOM 20715 O O . ASN A 1 26 ? 29.229 17.792 -5.773 1.00 0.00 26 ASN A O 14
ATOM 20726 N N . SER A 1 27 ? 27.267 16.896 -5.095 1.00 0.00 27 SER A N 14
ATOM 20727 C CA . SER A 1 27 ? 26.519 18.151 -4.891 1.00 0.00 27 SER A CA 14
ATOM 20728 C C . SER A 1 27 ? 25.672 18.115 -3.605 1.00 0.00 27 SER A C 14
ATOM 20729 O O . SER A 1 27 ? 25.521 17.061 -2.989 1.00 0.00 27 SER A O 14
ATOM 20737 N N . THR A 1 28 ? 25.122 19.265 -3.188 1.00 0.00 28 THR A N 14
ATOM 20738 C CA . THR A 1 28 ? 24.224 19.358 -2.017 1.00 0.00 28 THR A CA 14
ATOM 20739 C C . THR A 1 28 ? 22.772 19.036 -2.381 1.00 0.00 28 THR A C 14
ATOM 20740 O O . THR A 1 28 ? 22.371 19.127 -3.543 1.00 0.00 28 THR A O 14
ATOM 20751 N N . GLU A 1 29 ? 21.938 18.715 -1.383 1.00 0.00 29 GLU A N 14
ATOM 20752 C CA . GLU A 1 29 ? 20.499 18.495 -1.605 1.00 0.00 29 GLU A CA 14
ATOM 20753 C C . GLU A 1 29 ? 19.787 19.788 -2.039 1.00 0.00 29 GLU A C 14
ATOM 20754 O O . GLU A 1 29 ? 18.870 19.736 -2.853 1.00 0.00 29 GLU A O 14
ATOM 20766 N N . GLN A 1 30 ? 20.259 20.953 -1.578 1.00 0.00 30 GLN A N 14
ATOM 20767 C CA . GLN A 1 30 ? 19.757 22.256 -2.034 1.00 0.00 30 GLN A CA 14
ATOM 20768 C C . GLN A 1 30 ? 20.073 22.488 -3.521 1.00 0.00 30 GLN A C 14
ATOM 20769 O O . GLN A 1 30 ? 19.175 22.844 -4.281 1.00 0.00 30 GLN A O 14
ATOM 20783 N N . GLN A 1 31 ? 21.302 22.192 -3.968 1.00 0.00 31 GLN A N 14
ATOM 20784 C CA . GLN A 1 31 ? 21.664 22.283 -5.392 1.00 0.00 31 GLN A CA 14
ATOM 20785 C C . GLN A 1 31 ? 20.875 21.279 -6.246 1.00 0.00 31 GLN A C 14
ATOM 20786 O O . GLN A 1 31 ? 20.453 21.614 -7.351 1.00 0.00 31 GLN A O 14
ATOM 20800 N N . PHE A 1 32 ? 20.612 20.070 -5.732 1.00 0.00 32 PHE A N 14
ATOM 20801 C CA . PHE A 1 32 ? 19.771 19.081 -6.420 1.00 0.00 32 PHE A CA 14
ATOM 20802 C C . PHE A 1 32 ? 18.305 19.543 -6.516 1.00 0.00 32 PHE A C 14
ATOM 20803 O O . PHE A 1 32 ? 17.708 19.440 -7.586 1.00 0.00 32 PHE A O 14
ATOM 20820 N N . LEU A 1 33 ? 17.740 20.126 -5.453 1.00 0.00 33 LEU A N 14
ATOM 20821 C CA . LEU A 1 33 ? 16.395 20.717 -5.478 1.00 0.00 33 LEU A CA 14
ATOM 20822 C C . LEU A 1 33 ? 16.313 21.854 -6.501 1.00 0.00 33 LEU A C 14
ATOM 20823 O O . LEU A 1 33 ? 15.434 21.841 -7.359 1.00 0.00 33 LEU A O 14
ATOM 20839 N N . GLU A 1 34 ? 17.269 22.779 -6.483 1.00 0.00 34 GLU A N 14
ATOM 20840 C CA . GLU A 1 34 ? 17.348 23.865 -7.471 1.00 0.00 34 GLU A CA 14
ATOM 20841 C C . GLU A 1 34 ? 17.473 23.347 -8.916 1.00 0.00 34 GLU A C 14
ATOM 20842 O O . GLU A 1 34 ? 16.780 23.840 -9.807 1.00 0.00 34 GLU A O 14
ATOM 20854 N N . ALA A 1 35 ? 18.279 22.308 -9.147 1.00 0.00 35 ALA A N 14
ATOM 20855 C CA . ALA A 1 35 ? 18.402 21.659 -10.453 1.00 0.00 35 ALA A CA 14
ATOM 20856 C C . ALA A 1 35 ? 17.087 20.985 -10.898 1.00 0.00 35 ALA A C 14
ATOM 20857 O O . ALA A 1 35 ? 16.719 21.076 -12.067 1.00 0.00 35 ALA A O 14
ATOM 20864 N N . MET A 1 36 ? 16.338 20.352 -9.990 1.00 0.00 36 MET A N 14
ATOM 20865 C CA . MET A 1 36 ? 15.024 19.769 -10.299 1.00 0.00 36 MET A CA 14
ATOM 20866 C C . MET A 1 36 ? 13.955 20.834 -10.574 1.00 0.00 36 MET A C 14
ATOM 20867 O O . MET A 1 36 ? 13.186 20.685 -11.521 1.00 0.00 36 MET A O 14
ATOM 20881 N N . GLU A 1 37 ? 13.928 21.943 -9.832 1.00 0.00 37 GLU A N 14
ATOM 20882 C CA . GLU A 1 37 ? 12.999 23.051 -10.108 1.00 0.00 37 GLU A CA 14
ATOM 20883 C C . GLU A 1 37 ? 13.313 23.748 -11.445 1.00 0.00 37 GLU A C 14
ATOM 20884 O O . GLU A 1 37 ? 12.405 23.970 -12.249 1.00 0.00 37 GLU A O 14
ATOM 20896 N N . SER A 1 38 ? 14.593 24.024 -11.738 1.00 0.00 38 SER A N 14
ATOM 20897 C CA . SER A 1 38 ? 15.020 24.661 -12.998 1.00 0.00 38 SER A CA 14
ATOM 20898 C C . SER A 1 38 ? 14.920 23.753 -14.234 1.00 0.00 38 SER A C 14
ATOM 20899 O O . SER A 1 38 ? 14.865 24.262 -15.355 1.00 0.00 38 SER A O 14
ATOM 20907 N N . THR A 1 39 ? 14.857 22.425 -14.059 1.00 0.00 39 THR A N 14
ATOM 20908 C CA . THR A 1 39 ? 14.583 21.461 -15.153 1.00 0.00 39 THR A CA 14
ATOM 20909 C C . THR A 1 39 ? 13.101 21.080 -15.273 1.00 0.00 39 THR A C 14
ATOM 20910 O O . THR A 1 39 ? 12.729 20.348 -16.190 1.00 0.00 39 THR A O 14
ATOM 20921 N N . GLY A 1 40 ? 12.240 21.585 -14.381 1.00 0.00 40 GLY A N 14
ATOM 20922 C CA . GLY A 1 40 ? 10.790 21.340 -14.423 1.00 0.00 40 GLY A CA 14
ATOM 20923 C C . GLY A 1 40 ? 10.386 19.938 -13.949 1.00 0.00 40 GLY A C 14
ATOM 20924 O O . GLY A 1 40 ? 9.357 19.412 -14.382 1.00 0.00 40 GLY A O 14
ATOM 20928 N N . GLY A 1 41 ? 11.208 19.324 -13.091 1.00 0.00 41 GLY A N 14
ATOM 20929 C CA . GLY A 1 41 ? 11.017 17.955 -12.612 1.00 0.00 41 GLY A CA 14
ATOM 20930 C C . GLY A 1 41 ? 11.524 16.903 -13.596 1.00 0.00 41 GLY A C 14
ATOM 20931 O O . GLY A 1 41 ? 10.750 16.052 -14.044 1.00 0.00 41 GLY A O 14
ATOM 20935 N N . ARG A 1 42 ? 12.821 16.933 -13.942 1.00 0.00 42 ARG A N 14
ATOM 20936 C CA . ARG A 1 42 ? 13.469 15.872 -14.745 1.00 0.00 42 ARG A CA 14
ATOM 20937 C C . ARG A 1 42 ? 14.808 15.426 -14.167 1.00 0.00 42 ARG A C 14
ATOM 20938 O O . ARG A 1 42 ? 15.834 16.054 -14.408 1.00 0.00 42 ARG A O 14
ATOM 20959 N N . VAL A 1 43 ? 14.820 14.277 -13.478 1.00 0.00 43 VAL A N 14
ATOM 20960 C CA . VAL A 1 43 ? 16.011 13.759 -12.764 1.00 0.00 43 VAL A CA 14
ATOM 20961 C C . VAL A 1 43 ? 17.215 13.545 -13.683 1.00 0.00 43 VAL A C 14
ATOM 20962 O O . VAL A 1 43 ? 18.313 13.938 -13.313 1.00 0.00 43 VAL A O 14
ATOM 20975 N N . ARG A 1 44 ? 17.025 13.069 -14.922 1.00 0.00 44 ARG A N 14
ATOM 20976 C CA . ARG A 1 44 ? 18.123 12.894 -15.906 1.00 0.00 44 ARG A CA 14
ATOM 20977 C C . ARG A 1 44 ? 18.817 14.215 -16.282 1.00 0.00 44 ARG A C 14
ATOM 20978 O O . ARG A 1 44 ? 20.043 14.312 -16.268 1.00 0.00 44 ARG A O 14
ATOM 20999 N N . ILE A 1 45 ? 18.023 15.265 -16.508 1.00 0.00 45 ILE A N 14
ATOM 21000 C CA . ILE A 1 45 ? 18.530 16.611 -16.843 1.00 0.00 45 ILE A CA 14
ATOM 21001 C C . ILE A 1 45 ? 19.120 17.277 -15.592 1.00 0.00 45 ILE A C 14
ATOM 21002 O O . ILE A 1 45 ? 20.142 17.946 -15.677 1.00 0.00 45 ILE A O 14
ATOM 21018 N N . ALA A 1 46 ? 18.534 17.043 -14.415 1.00 0.00 46 ALA A N 14
ATOM 21019 C CA . ALA A 1 46 ? 19.043 17.575 -13.151 1.00 0.00 46 ALA A CA 14
ATOM 21020 C C . ALA A 1 46 ? 20.405 16.967 -12.785 1.00 0.00 46 ALA A C 14
ATOM 21021 O O . ALA A 1 46 ? 21.338 17.713 -12.506 1.00 0.00 46 ALA A O 14
ATOM 21028 N N . ILE A 1 47 ? 20.584 15.642 -12.887 1.00 0.00 47 ILE A N 14
ATOM 21029 C CA . ILE A 1 47 ? 21.902 15.019 -12.656 1.00 0.00 47 ILE A CA 14
ATOM 21030 C C . ILE A 1 47 ? 22.910 15.422 -13.737 1.00 0.00 47 ILE A C 14
ATOM 21031 O O . ILE A 1 47 ? 24.057 15.708 -13.397 1.00 0.00 47 ILE A O 14
ATOM 21047 N N . ALA A 1 48 ? 22.487 15.576 -15.000 1.00 0.00 48 ALA A N 14
ATOM 21048 C CA . ALA A 1 48 ? 23.335 16.175 -16.036 1.00 0.00 48 ALA A CA 14
ATOM 21049 C C . ALA A 1 48 ? 23.780 17.608 -15.671 1.00 0.00 48 ALA A C 14
ATOM 21050 O O . ALA A 1 48 ? 24.965 17.929 -15.769 1.00 0.00 48 ALA A O 14
ATOM 21057 N N . LYS A 1 49 ? 22.873 18.450 -15.151 1.00 0.00 49 LYS A N 14
ATOM 21058 C CA . LYS A 1 49 ? 23.171 19.829 -14.716 1.00 0.00 49 LYS A CA 14
ATOM 21059 C C . LYS A 1 49 ? 24.129 19.865 -13.515 1.00 0.00 49 LYS A C 14
ATOM 21060 O O . LYS A 1 49 ? 25.057 20.670 -13.500 1.00 0.00 49 LYS A O 14
ATOM 21079 N N . LEU A 1 50 ? 23.970 18.941 -12.561 1.00 0.00 50 LEU A N 14
ATOM 21080 C CA . LEU A 1 50 ? 24.885 18.789 -11.414 1.00 0.00 50 LEU A CA 14
ATOM 21081 C C . LEU A 1 50 ? 26.272 18.256 -11.817 1.00 0.00 50 LEU A C 14
ATOM 21082 O O . LEU A 1 50 ? 27.262 18.618 -11.189 1.00 0.00 50 LEU A O 14
ATOM 21098 N N . LEU A 1 51 ? 26.369 17.419 -12.852 1.00 0.00 51 LEU A N 14
ATOM 21099 C CA . LEU A 1 51 ? 27.657 16.940 -13.388 1.00 0.00 51 LEU A CA 14
ATOM 21100 C C . LEU A 1 51 ? 28.354 17.975 -14.295 1.00 0.00 51 LEU A C 14
ATOM 21101 O O . LEU A 1 51 ? 29.583 18.017 -14.345 1.00 0.00 51 LEU A O 14
ATOM 21117 N N . SER A 1 52 ? 27.591 18.866 -14.940 1.00 0.00 52 SER A N 14
ATOM 21118 C CA . SER A 1 52 ? 28.096 19.900 -15.870 1.00 0.00 52 SER A CA 14
ATOM 21119 C C . SER A 1 52 ? 29.007 20.971 -15.234 1.00 0.00 52 SER A C 14
ATOM 21120 O O . SER A 1 52 ? 29.583 21.784 -15.958 1.00 0.00 52 SER A O 14
ATOM 21128 N N . LYS A 1 53 ? 29.187 20.971 -13.900 1.00 0.00 53 LYS A N 14
ATOM 21129 C CA . LYS A 1 53 ? 30.208 21.795 -13.218 1.00 0.00 53 LYS A CA 14
ATOM 21130 C C . LYS A 1 53 ? 31.653 21.346 -13.518 1.00 0.00 53 LYS A C 14
ATOM 21131 O O . LYS A 1 53 ? 32.582 22.139 -13.362 1.00 0.00 53 LYS A O 14
ATOM 21150 N N . GLN A 1 54 ? 31.841 20.095 -13.962 1.00 0.00 54 GLN A N 14
ATOM 21151 C CA . GLN A 1 54 ? 33.126 19.566 -14.439 1.00 0.00 54 GLN A CA 14
ATOM 21152 C C . GLN A 1 54 ? 33.414 20.015 -15.888 1.00 0.00 54 GLN A C 14
ATOM 21153 O O . GLN A 1 54 ? 32.490 20.233 -16.679 1.00 0.00 54 GLN A O 14
ATOM 21167 N N . THR A 1 55 ? 34.698 20.130 -16.248 1.00 0.00 55 THR A N 14
ATOM 21168 C CA . THR A 1 55 ? 35.170 20.621 -17.562 1.00 0.00 55 THR A CA 14
ATOM 21169 C C . THR A 1 55 ? 36.235 19.710 -18.189 1.00 0.00 55 THR A C 14
ATOM 21170 O O . THR A 1 55 ? 36.967 19.007 -17.487 1.00 0.00 55 THR A O 14
ATOM 21181 N N . SER A 1 56 ? 36.328 19.732 -19.521 1.00 0.00 56 SER A N 14
ATOM 21182 C CA . SER A 1 56 ? 37.273 18.944 -20.334 1.00 0.00 56 SER A CA 14
ATOM 21183 C C . SER A 1 56 ? 37.694 19.687 -21.615 1.00 0.00 56 SER A C 14
ATOM 21184 O O . SER A 1 56 ? 37.084 20.693 -21.996 1.00 0.00 56 SER A O 14
ATOM 21192 N N . GLY A 1 57 ? 38.750 19.206 -22.286 1.00 0.00 57 GLY A N 14
ATOM 21193 C CA . GLY A 1 57 ? 39.303 19.826 -23.499 1.00 0.00 57 GLY A CA 14
ATOM 21194 C C . GLY A 1 57 ? 40.015 21.164 -23.232 1.00 0.00 57 GLY A C 14
ATOM 21195 O O . GLY A 1 57 ? 40.638 21.352 -22.183 1.00 0.00 57 GLY A O 14
ATOM 21199 N N . GLY A 1 58 ? 39.929 22.091 -24.189 1.00 0.00 58 GLY A N 14
ATOM 21200 C CA . GLY A 1 58 ? 40.545 23.424 -24.119 1.00 0.00 58 GLY A CA 14
ATOM 21201 C C . GLY A 1 58 ? 40.032 24.403 -25.184 1.00 0.00 58 GLY A C 14
ATOM 21202 O O . GLY A 1 58 ? 39.186 24.058 -26.015 1.00 0.00 58 GLY A O 14
ATOM 21206 N N . SER A 1 59 ? 40.557 25.632 -25.165 1.00 0.00 59 SER A N 14
ATOM 21207 C CA . SER A 1 59 ? 40.151 26.740 -26.053 1.00 0.00 59 SER A CA 14
ATOM 21208 C C . SER A 1 59 ? 40.777 26.704 -27.461 1.00 0.00 59 SER A C 14
ATOM 21209 O O . SER A 1 59 ? 40.382 27.485 -28.332 1.00 0.00 59 SER A O 14
ATOM 21217 N N . GLY A 1 60 ? 41.735 25.803 -27.708 1.00 0.00 60 GLY A N 14
ATOM 21218 C CA . GLY A 1 60 ? 42.426 25.645 -28.994 1.00 0.00 60 GLY A CA 14
ATOM 21219 C C . GLY A 1 60 ? 43.333 24.406 -29.058 1.00 0.00 60 GLY A C 14
ATOM 21220 O O . GLY A 1 60 ? 43.342 23.571 -28.148 1.00 0.00 60 GLY A O 14
ATOM 21224 N N . GLY A 1 61 ? 44.092 24.281 -30.151 1.00 0.00 61 GLY A N 14
ATOM 21225 C CA . GLY A 1 61 ? 45.042 23.179 -30.391 1.00 0.00 61 GLY A CA 14
ATOM 21226 C C . GLY A 1 61 ? 44.421 21.860 -30.885 1.00 0.00 61 GLY A C 14
ATOM 21227 O O . GLY A 1 61 ? 45.144 20.876 -31.065 1.00 0.00 61 GLY A O 14
ATOM 21231 N N . SER A 1 62 ? 43.104 21.827 -31.120 1.00 0.00 62 SER A N 14
ATOM 21232 C CA . SER A 1 62 ? 42.360 20.679 -31.665 1.00 0.00 62 SER A CA 14
ATOM 21233 C C . SER A 1 62 ? 41.116 21.141 -32.444 1.00 0.00 62 SER A C 14
ATOM 21234 O O . SER A 1 62 ? 40.564 22.210 -32.164 1.00 0.00 62 SER A O 14
ATOM 21242 N N . LYS A 1 63 ? 40.679 20.339 -33.426 1.00 0.00 63 LYS A N 14
ATOM 21243 C CA . LYS A 1 63 ? 39.512 20.597 -34.295 1.00 0.00 63 LYS A CA 14
ATOM 21244 C C . LYS A 1 63 ? 38.811 19.310 -34.748 1.00 0.00 63 LYS A C 14
ATOM 21245 O O . LYS A 1 63 ? 39.412 18.236 -34.758 1.00 0.00 63 LYS A O 14
ATOM 21264 N N . LEU A 1 64 ? 37.538 19.444 -35.142 1.00 0.00 64 LEU A N 14
ATOM 21265 C CA . LEU A 1 64 ? 36.661 18.374 -35.660 1.00 0.00 64 LEU A CA 14
ATOM 21266 C C . LEU A 1 64 ? 36.592 17.107 -34.769 1.00 0.00 64 LEU A C 14
ATOM 21267 O O . LEU A 1 64 ? 36.512 15.979 -35.266 1.00 0.00 64 LEU A O 14
ATOM 21283 N N . GLY A 1 65 ? 36.634 17.292 -33.443 1.00 0.00 65 GLY A N 14
ATOM 21284 C CA . GLY A 1 65 ? 36.562 16.211 -32.449 1.00 0.00 65 GLY A CA 14
ATOM 21285 C C . GLY A 1 65 ? 35.153 15.628 -32.250 1.00 0.00 65 GLY A C 14
ATOM 21286 O O . GLY A 1 65 ? 34.146 16.246 -32.611 1.00 0.00 65 GLY A O 14
ATOM 21290 N N . GLY A 1 66 ? 35.086 14.439 -31.640 1.00 0.00 66 GLY A N 14
ATOM 21291 C CA . GLY A 1 66 ? 33.840 13.724 -31.325 1.00 0.00 66 GLY A CA 14
ATOM 21292 C C . GLY A 1 66 ? 33.137 13.077 -32.530 1.00 0.00 66 GLY A C 14
ATOM 21293 O O . GLY A 1 66 ? 33.628 13.112 -33.665 1.00 0.00 66 GLY A O 14
ATOM 21297 N N . SER A 1 67 ? 31.976 12.463 -32.274 1.00 0.00 67 SER A N 14
ATOM 21298 C CA . SER A 1 67 ? 31.150 11.782 -33.288 1.00 0.00 67 SER A CA 14
ATOM 21299 C C . SER A 1 67 ? 30.440 12.765 -34.237 1.00 0.00 67 SER A C 14
ATOM 21300 O O . SER A 1 67 ? 30.115 13.896 -33.855 1.00 0.00 67 SER A O 14
ATOM 21308 N N . GLY A 1 68 ? 30.179 12.329 -35.475 1.00 0.00 68 GLY A N 14
ATOM 21309 C CA . GLY A 1 68 ? 29.500 13.127 -36.506 1.00 0.00 68 GLY A CA 14
ATOM 21310 C C . GLY A 1 68 ? 27.985 13.287 -36.296 1.00 0.00 68 GLY A C 14
ATOM 21311 O O . GLY A 1 68 ? 27.343 12.475 -35.622 1.00 0.00 68 GLY A O 14
ATOM 21315 N N . GLY A 1 69 ? 27.414 14.331 -36.910 1.00 0.00 69 GLY A N 14
ATOM 21316 C CA . GLY A 1 69 ? 25.985 14.675 -36.854 1.00 0.00 69 GLY A CA 14
ATOM 21317 C C . GLY A 1 69 ? 25.530 15.322 -35.535 1.00 0.00 69 GLY A C 14
ATOM 21318 O O . GLY A 1 69 ? 26.193 15.221 -34.501 1.00 0.00 69 GLY A O 14
ATOM 21322 N N . SER A 1 70 ? 24.371 15.988 -35.562 1.00 0.00 70 SER A N 14
ATOM 21323 C CA . SER A 1 70 ? 23.832 16.747 -34.413 1.00 0.00 70 SER A CA 14
ATOM 21324 C C . SER A 1 70 ? 23.283 15.849 -33.295 1.00 0.00 70 SER A C 14
ATOM 21325 O O . SER A 1 70 ? 23.396 16.188 -32.115 1.00 0.00 70 SER A O 14
ATOM 21333 N N . ARG A 1 71 ? 22.723 14.681 -33.648 1.00 0.00 71 ARG A N 14
ATOM 21334 C CA . ARG A 1 71 ? 22.121 13.716 -32.699 1.00 0.00 71 ARG A CA 14
ATOM 21335 C C . ARG A 1 71 ? 23.121 12.711 -32.101 1.00 0.00 71 ARG A C 14
ATOM 21336 O O . ARG A 1 71 ? 22.854 12.167 -31.030 1.00 0.00 71 ARG A O 14
ATOM 21357 N N . LYS A 1 72 ? 24.274 12.522 -32.763 1.00 0.00 72 LYS A N 14
ATOM 21358 C CA . LYS A 1 72 ? 25.302 11.481 -32.514 1.00 0.00 72 LYS A CA 14
ATOM 21359 C C . LYS A 1 72 ? 24.768 10.038 -32.647 1.00 0.00 72 LYS A C 14
ATOM 21360 O O . LYS A 1 72 ? 23.561 9.795 -32.714 1.00 0.00 72 LYS A O 14
ATOM 21379 N N . ASP A 1 73 ? 25.679 9.068 -32.732 1.00 0.00 73 ASP A N 14
ATOM 21380 C CA . ASP A 1 73 ? 25.350 7.638 -32.842 1.00 0.00 73 ASP A CA 14
ATOM 21381 C C . ASP A 1 73 ? 24.741 7.075 -31.536 1.00 0.00 73 ASP A C 14
ATOM 21382 O O . ASP A 1 73 ? 25.156 7.454 -30.436 1.00 0.00 73 ASP A O 14
ATOM 21391 N N . LEU A 1 74 ? 23.772 6.155 -31.664 1.00 0.00 74 LEU A N 14
ATOM 21392 C CA . LEU A 1 74 ? 23.067 5.483 -30.570 1.00 0.00 74 LEU A CA 14
ATOM 21393 C C . LEU A 1 74 ? 22.539 6.452 -29.483 1.00 0.00 74 LEU A C 14
ATOM 21394 O O . LEU A 1 74 ? 22.801 6.291 -28.288 1.00 0.00 74 LEU A O 14
ATOM 21410 N N . SER A 1 75 ? 21.788 7.474 -29.912 1.00 0.00 75 SER A N 14
ATOM 21411 C CA . SER A 1 75 ? 21.157 8.470 -29.028 1.00 0.00 75 SER A CA 14
ATOM 21412 C C . SER A 1 75 ? 20.153 7.856 -28.035 1.00 0.00 75 SER A C 14
ATOM 21413 O O . SER A 1 75 ? 20.019 8.339 -26.906 1.00 0.00 75 SER A O 14
ATOM 21421 N N . VAL A 1 76 ? 19.493 6.763 -28.434 1.00 0.00 76 VAL A N 14
ATOM 21422 C CA . VAL A 1 76 ? 18.652 5.879 -27.605 1.00 0.00 76 VAL A CA 14
ATOM 21423 C C . VAL A 1 76 ? 18.937 4.403 -27.921 1.00 0.00 76 VAL A C 14
ATOM 21424 O O . VAL A 1 76 ? 19.480 4.079 -28.981 1.00 0.00 76 VAL A O 14
ATOM 21437 N N . LYS A 1 77 ? 18.562 3.504 -27.000 1.00 0.00 77 LYS A N 14
ATOM 21438 C CA . LYS A 1 77 ? 18.728 2.040 -27.122 1.00 0.00 77 LYS A CA 14
ATOM 21439 C C . LYS A 1 77 ? 17.622 1.260 -26.401 1.00 0.00 77 LYS A C 14
ATOM 21440 O O . LYS A 1 77 ? 16.980 1.782 -25.489 1.00 0.00 77 LYS A O 14
ATOM 21459 N N . GLY A 1 78 ? 17.398 0.010 -26.817 1.00 0.00 78 GLY A N 14
ATOM 21460 C CA . GLY A 1 78 ? 16.521 -0.968 -26.145 1.00 0.00 78 GLY A CA 14
ATOM 21461 C C . GLY A 1 78 ? 15.043 -0.567 -25.996 1.00 0.00 78 GLY A C 14
ATOM 21462 O O . GLY A 1 78 ? 14.357 -1.108 -25.130 1.00 0.00 78 GLY A O 14
ATOM 21466 N N . MET A 1 79 ? 14.571 0.408 -26.789 1.00 0.00 79 MET A N 14
ATOM 21467 C CA . MET A 1 79 ? 13.266 1.085 -26.669 1.00 0.00 79 MET A CA 14
ATOM 21468 C C . MET A 1 79 ? 12.899 1.542 -25.236 1.00 0.00 79 MET A C 14
ATOM 21469 O O . MET A 1 79 ? 11.730 1.518 -24.838 1.00 0.00 79 MET A O 14
ATOM 21483 N N . LEU A 1 80 ? 13.899 1.974 -24.450 1.00 0.00 80 LEU A N 14
ATOM 21484 C CA . LEU A 1 80 ? 13.711 2.495 -23.085 1.00 0.00 80 LEU A CA 14
ATOM 21485 C C . LEU A 1 80 ? 12.843 3.773 -23.059 1.00 0.00 80 LEU A C 14
ATOM 21486 O O . LEU A 1 80 ? 12.928 4.621 -23.952 1.00 0.00 80 LEU A O 14
ATOM 21502 N N . TYR A 1 81 ? 12.036 3.915 -22.002 1.00 0.00 81 TYR A N 14
ATOM 21503 C CA . TYR A 1 81 ? 11.133 5.055 -21.779 1.00 0.00 81 TYR A CA 14
ATOM 21504 C C . TYR A 1 81 ? 11.759 6.142 -20.876 1.00 0.00 81 TYR A C 14
ATOM 21505 O O . TYR A 1 81 ? 12.810 5.938 -20.260 1.00 0.00 81 TYR A O 14
ATOM 21523 N N . ASP A 1 82 ? 11.123 7.315 -20.805 1.00 0.00 82 ASP A N 14
ATOM 21524 C CA . ASP A 1 82 ? 11.554 8.456 -19.986 1.00 0.00 82 ASP A CA 14
ATOM 21525 C C . ASP A 1 82 ? 11.432 8.195 -18.464 1.00 0.00 82 ASP A C 14
ATOM 21526 O O . ASP A 1 82 ? 10.633 7.365 -18.013 1.00 0.00 82 ASP A O 14
ATOM 21535 N N . SER A 1 83 ? 12.241 8.895 -17.660 1.00 0.00 83 SER A N 14
ATOM 21536 C CA . SER A 1 83 ? 12.424 8.628 -16.221 1.00 0.00 83 SER A CA 14
ATOM 21537 C C . SER A 1 83 ? 11.230 9.050 -15.349 1.00 0.00 83 SER A C 14
ATOM 21538 O O . SER A 1 83 ? 10.593 10.076 -15.591 1.00 0.00 83 SER A O 14
ATOM 21546 N N . ASP A 1 84 ? 10.968 8.300 -14.271 1.00 0.00 84 ASP A N 14
ATOM 21547 C CA . ASP A 1 84 ? 9.861 8.530 -13.323 1.00 0.00 84 ASP A CA 14
ATOM 21548 C C . ASP A 1 84 ? 10.173 9.647 -12.305 1.00 0.00 84 ASP A C 14
ATOM 21549 O O . ASP A 1 84 ? 10.267 9.425 -11.097 1.00 0.00 84 ASP A O 14
ATOM 21558 N N . SER A 1 85 ? 10.376 10.869 -12.803 1.00 0.00 85 SER A N 14
ATOM 21559 C CA . SER A 1 85 ? 10.891 12.002 -12.013 1.00 0.00 85 SER A CA 14
ATOM 21560 C C . SER A 1 85 ? 9.957 12.471 -10.891 1.00 0.00 85 SER A C 14
ATOM 21561 O O . SER A 1 85 ? 10.433 13.069 -9.930 1.00 0.00 85 SER A O 14
ATOM 21569 N N . GLN A 1 86 ? 8.648 12.206 -10.976 1.00 0.00 86 GLN A N 14
ATOM 21570 C CA . GLN A 1 86 ? 7.651 12.742 -10.029 1.00 0.00 86 GLN A CA 14
ATOM 21571 C C . GLN A 1 86 ? 7.858 12.248 -8.588 1.00 0.00 86 GLN A C 14
ATOM 21572 O O . GLN A 1 86 ? 7.787 13.049 -7.657 1.00 0.00 86 GLN A O 14
ATOM 21586 N N . GLN A 1 87 ? 8.198 10.966 -8.387 1.00 0.00 87 GLN A N 14
ATOM 21587 C CA . GLN A 1 87 ? 8.483 10.434 -7.043 1.00 0.00 87 GLN A CA 14
ATOM 21588 C C . GLN A 1 87 ? 9.768 11.037 -6.453 1.00 0.00 87 GLN A C 14
ATOM 21589 O O . GLN A 1 87 ? 9.794 11.403 -5.279 1.00 0.00 87 GLN A O 14
ATOM 21603 N N . ILE A 1 88 ? 10.811 11.205 -7.278 1.00 0.00 88 ILE A N 14
ATOM 21604 C CA . ILE A 1 88 ? 12.088 11.820 -6.860 1.00 0.00 88 ILE A CA 14
ATOM 21605 C C . ILE A 1 88 ? 11.850 13.290 -6.499 1.00 0.00 88 ILE A C 14
ATOM 21606 O O . ILE A 1 88 ? 12.280 13.732 -5.443 1.00 0.00 88 ILE A O 14
ATOM 21622 N N . LEU A 1 89 ? 11.101 14.023 -7.328 1.00 0.00 89 LEU A N 14
ATOM 21623 C CA . LEU A 1 89 ? 10.726 15.419 -7.071 1.00 0.00 89 LEU A CA 14
ATOM 21624 C C . LEU A 1 89 ? 9.947 15.563 -5.760 1.00 0.00 89 LEU A C 14
ATOM 21625 O O . LEU A 1 89 ? 10.327 16.378 -4.921 1.00 0.00 89 LEU A O 14
ATOM 21641 N N . ASN A 1 90 ? 8.920 14.736 -5.530 1.00 0.00 90 ASN A N 14
ATOM 21642 C CA . ASN A 1 90 ? 8.175 14.749 -4.268 1.00 0.00 90 ASN A CA 14
ATOM 21643 C C . ASN A 1 90 ? 9.098 14.505 -3.065 1.00 0.00 90 ASN A C 14
ATOM 21644 O O . ASN A 1 90 ? 9.124 15.317 -2.141 1.00 0.00 90 ASN A O 14
ATOM 21655 N N . ARG A 1 91 ? 9.906 13.434 -3.074 1.00 0.00 91 ARG A N 14
ATOM 21656 C CA . ARG A 1 91 ? 10.766 13.110 -1.922 1.00 0.00 91 ARG A CA 14
ATOM 21657 C C . ARG A 1 91 ? 11.905 14.113 -1.725 1.00 0.00 91 ARG A C 14
ATOM 21658 O O . ARG A 1 91 ? 12.282 14.370 -0.586 1.00 0.00 91 ARG A O 14
ATOM 21679 N N . LEU A 1 92 ? 12.407 14.744 -2.788 1.00 0.00 92 LEU A N 14
ATOM 21680 C CA . LEU A 1 92 ? 13.394 15.822 -2.677 1.00 0.00 92 LEU A CA 14
ATOM 21681 C C . LEU A 1 92 ? 12.774 17.112 -2.108 1.00 0.00 92 LEU A C 14
ATOM 21682 O O . LEU A 1 92 ? 13.410 17.773 -1.290 1.00 0.00 92 LEU A O 14
ATOM 21698 N N . ARG A 1 93 ? 11.514 17.429 -2.450 1.00 0.00 93 ARG A N 14
ATOM 21699 C CA . ARG A 1 93 ? 10.761 18.532 -1.815 1.00 0.00 93 ARG A CA 14
ATOM 21700 C C . ARG A 1 93 ? 10.481 18.250 -0.340 1.00 0.00 93 ARG A C 14
ATOM 21701 O O . ARG A 1 93 ? 10.634 19.151 0.474 1.00 0.00 93 ARG A O 14
ATOM 21722 N N . GLU A 1 94 ? 10.176 17.009 0.035 1.00 0.00 94 GLU A N 14
ATOM 21723 C CA . GLU A 1 94 ? 10.061 16.632 1.456 1.00 0.00 94 GLU A CA 14
ATOM 21724 C C . GLU A 1 94 ? 11.393 16.855 2.195 1.00 0.00 94 GLU A C 14
ATOM 21725 O O . GLU A 1 94 ? 11.436 17.603 3.176 1.00 0.00 94 GLU A O 14
ATOM 21737 N N . ARG A 1 95 ? 12.497 16.289 1.678 1.00 0.00 95 ARG A N 14
ATOM 21738 C CA . ARG A 1 95 ? 13.836 16.386 2.295 1.00 0.00 95 ARG A CA 14
ATOM 21739 C C . ARG A 1 95 ? 14.336 17.827 2.458 1.00 0.00 95 ARG A C 14
ATOM 21740 O O . ARG A 1 95 ? 14.894 18.160 3.504 1.00 0.00 95 ARG A O 14
ATOM 21761 N N . VAL A 1 96 ? 14.158 18.665 1.432 1.00 0.00 96 VAL A N 14
ATOM 21762 C CA . VAL A 1 96 ? 14.751 20.017 1.382 1.00 0.00 96 VAL A CA 14
ATOM 21763 C C . VAL A 1 96 ? 13.789 21.111 1.865 1.00 0.00 96 VAL A C 14
ATOM 21764 O O . VAL A 1 96 ? 14.236 22.070 2.499 1.00 0.00 96 VAL A O 14
ATOM 21777 N N . SER A 1 97 ? 12.484 20.962 1.617 1.00 0.00 97 SER A N 14
ATOM 21778 C CA . SER A 1 97 ? 11.463 21.986 1.898 1.00 0.00 97 SER A CA 14
ATOM 21779 C C . SER A 1 97 ? 10.455 21.597 3.000 1.00 0.00 97 SER A C 14
ATOM 21780 O O . SER A 1 97 ? 9.698 22.462 3.449 1.00 0.00 97 SER A O 14
ATOM 21788 N N . GLY A 1 98 ? 10.429 20.336 3.465 1.00 0.00 98 GLY A N 14
ATOM 21789 C CA . GLY A 1 98 ? 9.614 19.915 4.614 1.00 0.00 98 GLY A CA 14
ATOM 21790 C C . GLY A 1 98 ? 10.156 20.392 5.970 1.00 0.00 98 GLY A C 14
ATOM 21791 O O . GLY A 1 98 ? 11.251 20.956 6.066 1.00 0.00 98 GLY A O 14
ATOM 21795 N N . SER A 1 99 ? 9.383 20.155 7.034 1.00 0.00 99 SER A N 14
ATOM 21796 C CA . SER A 1 99 ? 9.691 20.564 8.416 1.00 0.00 99 SER A CA 14
ATOM 21797 C C . SER A 1 99 ? 9.238 19.533 9.463 1.00 0.00 99 SER A C 14
ATOM 21798 O O . SER A 1 99 ? 8.427 18.646 9.183 1.00 0.00 99 SER A O 14
ATOM 21806 N N . THR A 1 100 ? 9.766 19.658 10.690 1.00 0.00 100 THR A N 14
ATOM 21807 C CA . THR A 1 100 ? 9.420 18.828 11.871 1.00 0.00 100 THR A CA 14
ATOM 21808 C C . THR A 1 100 ? 9.599 17.316 11.622 1.00 0.00 100 THR A C 14
ATOM 21809 O O . THR A 1 100 ? 8.807 16.486 12.072 1.00 0.00 100 THR A O 14
ATOM 21820 N N . ALA A 1 101 ? 10.658 16.935 10.895 1.00 0.00 101 ALA A N 14
ATOM 21821 C CA . ALA A 1 101 ? 10.890 15.559 10.428 1.00 0.00 101 ALA A CA 14
ATOM 21822 C C . ALA A 1 101 ? 11.118 14.532 11.563 1.00 0.00 101 ALA A C 14
ATOM 21823 O O . ALA A 1 101 ? 10.900 13.334 11.367 1.00 0.00 101 ALA A O 14
ATOM 21830 N N . GLN A 1 102 ? 11.511 14.992 12.758 1.00 0.00 102 GLN A N 14
ATOM 21831 C CA . GLN A 1 102 ? 11.647 14.163 13.965 1.00 0.00 102 GLN A CA 14
ATOM 21832 C C . GLN A 1 102 ? 10.290 13.686 14.532 1.00 0.00 102 GLN A C 14
ATOM 21833 O O . GLN A 1 102 ? 10.247 12.682 15.249 1.00 0.00 102 GLN A O 14
ATOM 21847 N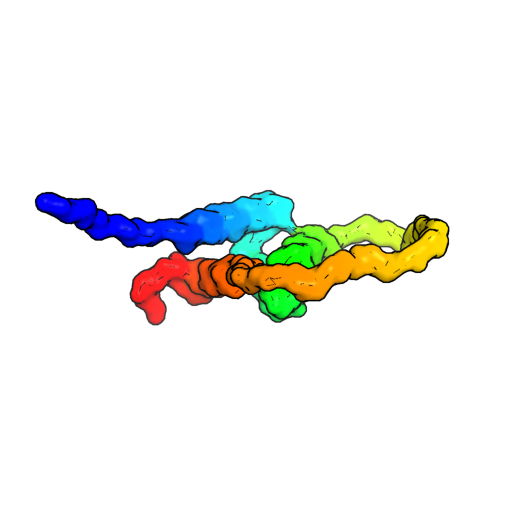 N . SER A 1 103 ? 9.184 14.361 14.180 1.00 0.00 103 SER A N 14
ATOM 21848 C CA . SER A 1 103 ? 7.832 14.161 14.739 1.00 0.00 103 SER A CA 14
ATOM 21849 C C . SER A 1 103 ? 7.744 14.357 16.273 1.00 0.00 103 SER A C 14
ATOM 21850 O O . SER A 1 103 ? 8.713 14.757 16.929 1.00 0.00 103 SER A O 14
ATOM 21858 N N . ALA A 1 104 ? 6.551 14.141 16.839 1.00 0.00 104 ALA A N 14
ATOM 21859 C CA . ALA A 1 104 ? 6.243 14.274 18.270 1.00 0.00 104 ALA A CA 14
ATOM 21860 C C . ALA A 1 104 ? 6.860 13.143 19.126 1.00 0.00 104 ALA A C 14
ATOM 21861 O O . ALA A 1 104 ? 7.421 13.450 20.205 1.00 0.00 104 ALA A O 14
ATOM 21869 N N . SER A 1 1 ? 2.699 -9.612 7.622 1.00 0.00 1 SER A N 15
ATOM 21870 C CA . SER A 1 1 ? 4.151 -9.290 7.548 1.00 0.00 1 SER A CA 15
ATOM 21871 C C . SER A 1 1 ? 4.600 -8.327 8.656 1.00 0.00 1 SER A C 15
ATOM 21872 O O . SER A 1 1 ? 5.297 -8.756 9.576 1.00 0.00 1 SER A O 15
ATOM 21882 N N . VAL A 1 2 ? 4.208 -7.042 8.611 1.00 0.00 2 VAL A N 15
ATOM 21883 C CA . VAL A 1 2 ? 4.512 -6.018 9.644 1.00 0.00 2 VAL A CA 15
ATOM 21884 C C . VAL A 1 2 ? 3.260 -5.223 10.044 1.00 0.00 2 VAL A C 15
ATOM 21885 O O . VAL A 1 2 ? 2.292 -5.153 9.282 1.00 0.00 2 VAL A O 15
ATOM 21898 N N . SER A 1 3 ? 3.279 -4.615 11.233 1.00 0.00 3 SER A N 15
ATOM 21899 C CA . SER A 1 3 ? 2.184 -3.772 11.750 1.00 0.00 3 SER A CA 15
ATOM 21900 C C . SER A 1 3 ? 1.992 -2.496 10.917 1.00 0.00 3 SER A C 15
ATOM 21901 O O . SER A 1 3 ? 2.961 -1.885 10.466 1.00 0.00 3 SER A O 15
ATOM 21909 N N . ILE A 1 4 ? 0.740 -2.050 10.764 1.00 0.00 4 ILE A N 15
ATOM 21910 C CA . ILE A 1 4 ? 0.353 -0.921 9.887 1.00 0.00 4 ILE A CA 15
ATOM 21911 C C . ILE A 1 4 ? 0.955 0.446 10.274 1.00 0.00 4 ILE A C 15
ATOM 21912 O O . ILE A 1 4 ? 0.973 1.365 9.452 1.00 0.00 4 ILE A O 15
ATOM 21928 N N . LEU A 1 5 ? 1.475 0.584 11.501 1.00 0.00 5 LEU A N 15
ATOM 21929 C CA . LEU A 1 5 ? 2.180 1.782 11.978 1.00 0.00 5 LEU A CA 15
ATOM 21930 C C . LEU A 1 5 ? 3.580 1.957 11.341 1.00 0.00 5 LEU A C 15
ATOM 21931 O O . LEU A 1 5 ? 4.111 3.070 11.322 1.00 0.00 5 LEU A O 15
ATOM 21947 N N . ARG A 1 6 ? 4.185 0.879 10.812 1.00 0.00 6 ARG A N 15
ATOM 21948 C CA . ARG A 1 6 ? 5.519 0.899 10.180 1.00 0.00 6 ARG A CA 15
ATOM 21949 C C . ARG A 1 6 ? 5.468 1.456 8.747 1.00 0.00 6 ARG A C 15
ATOM 21950 O O . ARG A 1 6 ? 4.496 1.235 8.018 1.00 0.00 6 ARG A O 15
ATOM 21971 N N . SER A 1 7 ? 6.535 2.141 8.330 1.00 0.00 7 SER A N 15
ATOM 21972 C CA . SER A 1 7 ? 6.685 2.694 6.971 1.00 0.00 7 SER A CA 15
ATOM 21973 C C . SER A 1 7 ? 6.899 1.597 5.916 1.00 0.00 7 SER A C 15
ATOM 21974 O O . SER A 1 7 ? 7.507 0.559 6.196 1.00 0.00 7 SER A O 15
ATOM 21982 N N . SER A 1 8 ? 6.420 1.830 4.689 1.00 0.00 8 SER A N 15
ATOM 21983 C CA . SER A 1 8 ? 6.569 0.899 3.555 1.00 0.00 8 SER A CA 15
ATOM 21984 C C . SER A 1 8 ? 7.966 0.948 2.914 1.00 0.00 8 SER A C 15
ATOM 21985 O O . SER A 1 8 ? 8.715 1.915 3.082 1.00 0.00 8 SER A O 15
ATOM 21993 N N . VAL A 1 9 ? 8.307 -0.078 2.120 1.00 0.00 9 VAL A N 15
ATOM 21994 C CA . VAL A 1 9 ? 9.622 -0.188 1.443 1.00 0.00 9 VAL A CA 15
ATOM 21995 C C . VAL A 1 9 ? 9.919 0.984 0.494 1.00 0.00 9 VAL A C 15
ATOM 21996 O O . VAL A 1 9 ? 11.079 1.342 0.309 1.00 0.00 9 VAL A O 15
ATOM 22009 N N . ASN A 1 10 ? 8.888 1.654 -0.037 1.00 0.00 10 ASN A N 15
ATOM 22010 C CA . ASN A 1 10 ? 9.042 2.825 -0.910 1.00 0.00 10 ASN A CA 15
ATOM 22011 C C . ASN A 1 10 ? 9.783 3.993 -0.227 1.00 0.00 10 ASN A C 15
ATOM 22012 O O . ASN A 1 10 ? 10.481 4.748 -0.899 1.00 0.00 10 ASN A O 15
ATOM 22023 N N . HIS A 1 11 ? 9.714 4.117 1.106 1.00 0.00 11 HIS A N 15
ATOM 22024 C CA . HIS A 1 11 ? 10.449 5.158 1.843 1.00 0.00 11 HIS A CA 15
ATOM 22025 C C . HIS A 1 11 ? 11.966 4.945 1.751 1.00 0.00 11 HIS A C 15
ATOM 22026 O O . HIS A 1 11 ? 12.676 5.837 1.286 1.00 0.00 11 HIS A O 15
ATOM 22040 N N . ARG A 1 12 ? 12.458 3.746 2.097 1.00 0.00 12 ARG A N 15
ATOM 22041 C CA . ARG A 1 12 ? 13.893 3.406 1.973 1.00 0.00 12 ARG A CA 15
ATOM 22042 C C . ARG A 1 12 ? 14.361 3.301 0.520 1.00 0.00 12 ARG A C 15
ATOM 22043 O O . ARG A 1 12 ? 15.466 3.728 0.211 1.00 0.00 12 ARG A O 15
ATOM 22064 N N . GLU A 1 13 ? 13.507 2.814 -0.379 1.00 0.00 13 GLU A N 15
ATOM 22065 C CA . GLU A 1 13 ? 13.770 2.760 -1.827 1.00 0.00 13 GLU A CA 15
ATOM 22066 C C . GLU A 1 13 ? 14.070 4.150 -2.413 1.00 0.00 13 GLU A C 15
ATOM 22067 O O . GLU A 1 13 ? 15.089 4.335 -3.086 1.00 0.00 13 GLU A O 15
ATOM 22079 N N . VAL A 1 14 ? 13.213 5.142 -2.140 1.00 0.00 14 VAL A N 15
ATOM 22080 C CA . VAL A 1 14 ? 13.364 6.494 -2.706 1.00 0.00 14 VAL A CA 15
ATOM 22081 C C . VAL A 1 14 ? 14.425 7.302 -1.949 1.00 0.00 14 VAL A C 15
ATOM 22082 O O . VAL A 1 14 ? 15.158 8.056 -2.579 1.00 0.00 14 VAL A O 15
ATOM 22095 N N . ASP A 1 15 ? 14.589 7.108 -0.634 1.00 0.00 15 ASP A N 15
ATOM 22096 C CA . ASP A 1 15 ? 15.722 7.682 0.111 1.00 0.00 15 ASP A CA 15
ATOM 22097 C C . ASP A 1 15 ? 17.080 7.179 -0.422 1.00 0.00 15 ASP A C 15
ATOM 22098 O O . ASP A 1 15 ? 17.982 7.982 -0.671 1.00 0.00 15 ASP A O 15
ATOM 22107 N N . GLU A 1 16 ? 17.203 5.871 -0.676 1.00 0.00 16 GLU A N 15
ATOM 22108 C CA . GLU A 1 16 ? 18.389 5.274 -1.298 1.00 0.00 16 GLU A CA 15
ATOM 22109 C C . GLU A 1 16 ? 18.613 5.801 -2.723 1.00 0.00 16 GLU A C 15
ATOM 22110 O O . GLU A 1 16 ? 19.745 6.135 -3.074 1.00 0.00 16 GLU A O 15
ATOM 22122 N N . ALA A 1 17 ? 17.556 5.921 -3.536 1.00 0.00 17 ALA A N 15
ATOM 22123 C CA . ALA A 1 17 ? 17.676 6.465 -4.886 1.00 0.00 17 ALA A CA 15
ATOM 22124 C C . ALA A 1 17 ? 18.139 7.940 -4.874 1.00 0.00 17 ALA A C 15
ATOM 22125 O O . ALA A 1 17 ? 19.049 8.303 -5.623 1.00 0.00 17 ALA A O 15
ATOM 22132 N N . ILE A 1 18 ? 17.580 8.776 -3.989 1.00 0.00 18 ILE A N 15
ATOM 22133 C CA . ILE A 1 18 ? 18.029 10.166 -3.807 1.00 0.00 18 ILE A CA 15
ATOM 22134 C C . ILE A 1 18 ? 19.499 10.202 -3.380 1.00 0.00 18 ILE A C 15
ATOM 22135 O O . ILE A 1 18 ? 20.275 10.913 -4.009 1.00 0.00 18 ILE A O 15
ATOM 22151 N N . ASP A 1 19 ? 19.914 9.417 -2.380 1.00 0.00 19 ASP A N 15
ATOM 22152 C CA . ASP A 1 19 ? 21.317 9.359 -1.948 1.00 0.00 19 ASP A CA 15
ATOM 22153 C C . ASP A 1 19 ? 22.267 8.871 -3.059 1.00 0.00 19 ASP A C 15
ATOM 22154 O O . ASP A 1 19 ? 23.352 9.427 -3.232 1.00 0.00 19 ASP A O 15
ATOM 22163 N N . ASN A 1 20 ? 21.840 7.895 -3.870 1.00 0.00 20 ASN A N 15
ATOM 22164 C CA . ASN A 1 20 ? 22.598 7.420 -5.023 1.00 0.00 20 ASN A CA 15
ATOM 22165 C C . ASN A 1 20 ? 22.811 8.546 -6.054 1.00 0.00 20 ASN A C 15
ATOM 22166 O O . ASN A 1 20 ? 23.947 8.787 -6.461 1.00 0.00 20 ASN A O 15
ATOM 22177 N N . ILE A 1 21 ? 21.758 9.296 -6.418 1.00 0.00 21 ILE A N 15
ATOM 22178 C CA . ILE A 1 21 ? 21.885 10.461 -7.315 1.00 0.00 21 ILE A CA 15
ATOM 22179 C C . ILE A 1 21 ? 22.773 11.542 -6.688 1.00 0.00 21 ILE A C 15
ATOM 22180 O O . ILE A 1 21 ? 23.676 12.051 -7.348 1.00 0.00 21 ILE A O 15
ATOM 22196 N N . LEU A 1 22 ? 22.541 11.867 -5.416 1.00 0.00 22 LEU A N 15
ATOM 22197 C CA . LEU A 1 22 ? 23.252 12.907 -4.676 1.00 0.00 22 LEU A CA 15
ATOM 22198 C C . LEU A 1 22 ? 24.771 12.658 -4.658 1.00 0.00 22 LEU A C 15
ATOM 22199 O O . LEU A 1 22 ? 25.558 13.561 -4.930 1.00 0.00 22 LEU A O 15
ATOM 22215 N N . ARG A 1 23 ? 25.190 11.416 -4.385 1.00 0.00 23 ARG A N 15
ATOM 22216 C CA . ARG A 1 23 ? 26.610 11.019 -4.356 1.00 0.00 23 ARG A CA 15
ATOM 22217 C C . ARG A 1 23 ? 27.208 10.758 -5.746 1.00 0.00 23 ARG A C 15
ATOM 22218 O O . ARG A 1 23 ? 28.358 11.132 -5.964 1.00 0.00 23 ARG A O 15
ATOM 22239 N N . TYR A 1 24 ? 26.438 10.247 -6.712 1.00 0.00 24 TYR A N 15
ATOM 22240 C CA . TYR A 1 24 ? 26.868 10.158 -8.123 1.00 0.00 24 TYR A CA 15
ATOM 22241 C C . TYR A 1 24 ? 27.137 11.548 -8.733 1.00 0.00 24 TYR A C 15
ATOM 22242 O O . TYR A 1 24 ? 28.126 11.754 -9.438 1.00 0.00 24 TYR A O 15
ATOM 22260 N N . THR A 1 25 ? 26.284 12.522 -8.395 1.00 0.00 25 THR A N 15
ATOM 22261 C CA . THR A 1 25 ? 26.404 13.929 -8.823 1.00 0.00 25 THR A CA 15
ATOM 22262 C C . THR A 1 25 ? 27.376 14.732 -7.939 1.00 0.00 25 THR A C 15
ATOM 22263 O O . THR A 1 25 ? 27.766 15.840 -8.295 1.00 0.00 25 THR A O 15
ATOM 22274 N N . ASN A 1 26 ? 27.786 14.174 -6.792 1.00 0.00 26 ASN A N 15
ATOM 22275 C CA . ASN A 1 26 ? 28.577 14.837 -5.747 1.00 0.00 26 ASN A CA 15
ATOM 22276 C C . ASN A 1 26 ? 27.994 16.201 -5.307 1.00 0.00 26 ASN A C 15
ATOM 22277 O O . ASN A 1 26 ? 28.719 17.174 -5.090 1.00 0.00 26 ASN A O 15
ATOM 22288 N N . SER A 1 27 ? 26.666 16.265 -5.197 1.00 0.00 27 SER A N 15
ATOM 22289 C CA . SER A 1 27 ? 25.899 17.475 -4.864 1.00 0.00 27 SER A CA 15
ATOM 22290 C C . SER A 1 27 ? 25.400 17.477 -3.409 1.00 0.00 27 SER A C 15
ATOM 22291 O O . SER A 1 27 ? 25.559 16.495 -2.677 1.00 0.00 27 SER A O 15
ATOM 22299 N N . THR A 1 28 ? 24.801 18.597 -2.986 1.00 0.00 28 THR A N 15
ATOM 22300 C CA . THR A 1 28 ? 24.053 18.716 -1.714 1.00 0.00 28 THR A CA 15
ATOM 22301 C C . THR A 1 28 ? 22.540 18.790 -1.970 1.00 0.00 28 THR A C 15
ATOM 22302 O O . THR A 1 28 ? 22.102 19.138 -3.063 1.00 0.00 28 THR A O 15
ATOM 22313 N N . GLU A 1 29 ? 21.707 18.439 -0.989 1.00 0.00 29 GLU A N 15
ATOM 22314 C CA . GLU A 1 29 ? 20.258 18.240 -1.197 1.00 0.00 29 GLU A CA 15
ATOM 22315 C C . GLU A 1 29 ? 19.505 19.529 -1.563 1.00 0.00 29 GLU A C 15
ATOM 22316 O O . GLU A 1 29 ? 18.592 19.503 -2.385 1.00 0.00 29 GLU A O 15
ATOM 22328 N N . GLN A 1 30 ? 19.927 20.677 -1.024 1.00 0.00 30 GLN A N 15
ATOM 22329 C CA . GLN A 1 30 ? 19.355 21.988 -1.387 1.00 0.00 30 GLN A CA 15
ATOM 22330 C C . GLN A 1 30 ? 19.712 22.372 -2.832 1.00 0.00 30 GLN A C 15
ATOM 22331 O O . GLN A 1 30 ? 18.839 22.748 -3.612 1.00 0.00 30 GLN A O 15
ATOM 22345 N N . GLN A 1 31 ? 20.973 22.159 -3.220 1.00 0.00 31 GLN A N 15
ATOM 22346 C CA . GLN A 1 31 ? 21.454 22.315 -4.601 1.00 0.00 31 GLN A CA 15
ATOM 22347 C C . GLN A 1 31 ? 20.698 21.387 -5.571 1.00 0.00 31 GLN A C 15
ATOM 22348 O O . GLN A 1 31 ? 20.314 21.817 -6.654 1.00 0.00 31 GLN A O 15
ATOM 22362 N N . PHE A 1 32 ? 20.431 20.136 -5.177 1.00 0.00 32 PHE A N 15
ATOM 22363 C CA . PHE A 1 32 ? 19.654 19.187 -5.984 1.00 0.00 32 PHE A CA 15
ATOM 22364 C C . PHE A 1 32 ? 18.187 19.636 -6.137 1.00 0.00 32 PHE A C 15
ATOM 22365 O O . PHE A 1 32 ? 17.659 19.598 -7.247 1.00 0.00 32 PHE A O 15
ATOM 22382 N N . LEU A 1 33 ? 17.544 20.148 -5.079 1.00 0.00 33 LEU A N 15
ATOM 22383 C CA . LEU A 1 33 ? 16.194 20.730 -5.173 1.00 0.00 33 LEU A CA 15
ATOM 22384 C C . LEU A 1 33 ? 16.160 21.929 -6.133 1.00 0.00 33 LEU A C 15
ATOM 22385 O O . LEU A 1 33 ? 15.305 21.987 -7.019 1.00 0.00 33 LEU A O 15
ATOM 22401 N N . GLU A 1 34 ? 17.124 22.841 -6.027 1.00 0.00 34 GLU A N 15
ATOM 22402 C CA . GLU A 1 34 ? 17.245 23.993 -6.939 1.00 0.00 34 GLU A CA 15
ATOM 22403 C C . GLU A 1 34 ? 17.528 23.576 -8.392 1.00 0.00 34 GLU A C 15
ATOM 22404 O O . GLU A 1 34 ? 16.964 24.149 -9.323 1.00 0.00 34 GLU A O 15
ATOM 22416 N N . ALA A 1 35 ? 18.334 22.533 -8.597 1.00 0.00 35 ALA A N 15
ATOM 22417 C CA . ALA A 1 35 ? 18.594 21.960 -9.920 1.00 0.00 35 ALA A CA 15
ATOM 22418 C C . ALA A 1 35 ? 17.337 21.334 -10.536 1.00 0.00 35 ALA A C 15
ATOM 22419 O O . ALA A 1 35 ? 17.042 21.554 -11.710 1.00 0.00 35 ALA A O 15
ATOM 22426 N N . MET A 1 36 ? 16.558 20.600 -9.741 1.00 0.00 36 MET A N 15
ATOM 22427 C CA . MET A 1 36 ? 15.273 20.035 -10.165 1.00 0.00 36 MET A CA 15
ATOM 22428 C C . MET A 1 36 ? 14.260 21.138 -10.503 1.00 0.00 36 MET A C 15
ATOM 22429 O O . MET A 1 36 ? 13.643 21.081 -11.562 1.00 0.00 36 MET A O 15
ATOM 22443 N N . GLU A 1 37 ? 14.150 22.185 -9.683 1.00 0.00 37 GLU A N 15
ATOM 22444 C CA . GLU A 1 37 ? 13.286 23.341 -9.973 1.00 0.00 37 GLU A CA 15
ATOM 22445 C C . GLU A 1 37 ? 13.709 24.069 -11.270 1.00 0.00 37 GLU A C 15
ATOM 22446 O O . GLU A 1 37 ? 12.865 24.415 -12.101 1.00 0.00 37 GLU A O 15
ATOM 22458 N N . SER A 1 38 ? 15.022 24.240 -11.484 1.00 0.00 38 SER A N 15
ATOM 22459 C CA . SER A 1 38 ? 15.584 24.868 -12.690 1.00 0.00 38 SER A CA 15
ATOM 22460 C C . SER A 1 38 ? 15.378 24.033 -13.971 1.00 0.00 38 SER A C 15
ATOM 22461 O O . SER A 1 38 ? 15.181 24.592 -15.053 1.00 0.00 38 SER A O 15
ATOM 22469 N N . THR A 1 39 ? 15.368 22.696 -13.859 1.00 0.00 39 THR A N 15
ATOM 22470 C CA . THR A 1 39 ? 15.271 21.760 -15.005 1.00 0.00 39 THR A CA 15
ATOM 22471 C C . THR A 1 39 ? 13.871 21.154 -15.206 1.00 0.00 39 THR A C 15
ATOM 22472 O O . THR A 1 39 ? 13.689 20.276 -16.053 1.00 0.00 39 THR A O 15
ATOM 22483 N N . GLY A 1 40 ? 12.862 21.615 -14.455 1.00 0.00 40 GLY A N 15
ATOM 22484 C CA . GLY A 1 40 ? 11.465 21.177 -14.601 1.00 0.00 40 GLY A CA 15
ATOM 22485 C C . GLY A 1 40 ? 11.157 19.807 -13.977 1.00 0.00 40 GLY A C 15
ATOM 22486 O O . GLY A 1 40 ? 10.168 19.167 -14.337 1.00 0.00 40 GLY A O 15
ATOM 22490 N N . GLY A 1 41 ? 12.012 19.348 -13.058 1.00 0.00 41 GLY A N 15
ATOM 22491 C CA . GLY A 1 41 ? 11.836 18.105 -12.296 1.00 0.00 41 GLY A CA 15
ATOM 22492 C C . GLY A 1 41 ? 12.376 16.838 -12.967 1.00 0.00 41 GLY A C 15
ATOM 22493 O O . GLY A 1 41 ? 12.228 15.758 -12.404 1.00 0.00 41 GLY A O 15
ATOM 22497 N N . ARG A 1 42 ? 13.019 16.944 -14.138 1.00 0.00 42 ARG A N 15
ATOM 22498 C CA . ARG A 1 42 ? 13.656 15.804 -14.830 1.00 0.00 42 ARG A CA 15
ATOM 22499 C C . ARG A 1 42 ? 15.002 15.470 -14.186 1.00 0.00 42 ARG A C 15
ATOM 22500 O O . ARG A 1 42 ? 15.988 16.161 -14.428 1.00 0.00 42 ARG A O 15
ATOM 22521 N N . VAL A 1 43 ? 15.071 14.359 -13.445 1.00 0.00 43 VAL A N 15
ATOM 22522 C CA . VAL A 1 43 ? 16.289 13.937 -12.708 1.00 0.00 43 VAL A CA 15
ATOM 22523 C C . VAL A 1 43 ? 17.491 13.802 -13.641 1.00 0.00 43 VAL A C 15
ATOM 22524 O O . VAL A 1 43 ? 18.562 14.310 -13.320 1.00 0.00 43 VAL A O 15
ATOM 22537 N N . ARG A 1 44 ? 17.308 13.224 -14.839 1.00 0.00 44 ARG A N 15
ATOM 22538 C CA . ARG A 1 44 ? 18.390 13.074 -15.833 1.00 0.00 44 ARG A CA 15
ATOM 22539 C C . ARG A 1 44 ? 18.991 14.411 -16.288 1.00 0.00 44 ARG A C 15
ATOM 22540 O O . ARG A 1 44 ? 20.208 14.546 -16.367 1.00 0.00 44 ARG A O 15
ATOM 22561 N N . ILE A 1 45 ? 18.150 15.432 -16.487 1.00 0.00 45 ILE A N 15
ATOM 22562 C CA . ILE A 1 45 ? 18.594 16.780 -16.898 1.00 0.00 45 ILE A CA 15
ATOM 22563 C C . ILE A 1 45 ? 19.262 17.495 -15.718 1.00 0.00 45 ILE A C 15
ATOM 22564 O O . ILE A 1 45 ? 20.291 18.136 -15.895 1.00 0.00 45 ILE A O 15
ATOM 22580 N N . ALA A 1 46 ? 18.749 17.322 -14.496 1.00 0.00 46 ALA A N 15
ATOM 22581 C CA . ALA A 1 46 ? 19.339 17.914 -13.290 1.00 0.00 46 ALA A CA 15
ATOM 22582 C C . ALA A 1 46 ? 20.768 17.396 -13.049 1.00 0.00 46 ALA A C 15
ATOM 22583 O O . ALA A 1 46 ? 21.715 18.182 -12.961 1.00 0.00 46 ALA A O 15
ATOM 22590 N N . ILE A 1 47 ? 20.954 16.070 -13.037 1.00 0.00 47 ILE A N 15
ATOM 22591 C CA . ILE A 1 47 ? 22.284 15.473 -12.841 1.00 0.00 47 ILE A CA 15
ATOM 22592 C C . ILE A 1 47 ? 23.207 15.778 -14.028 1.00 0.00 47 ILE A C 15
ATOM 22593 O O . ILE A 1 47 ? 24.376 16.082 -13.814 1.00 0.00 47 ILE A O 15
ATOM 22609 N N . ALA A 1 48 ? 22.693 15.818 -15.268 1.00 0.00 48 ALA A N 15
ATOM 22610 C CA . ALA A 1 48 ? 23.466 16.238 -16.441 1.00 0.00 48 ALA A CA 15
ATOM 22611 C C . ALA A 1 48 ? 23.984 17.685 -16.333 1.00 0.00 48 ALA A C 15
ATOM 22612 O O . ALA A 1 48 ? 25.180 17.920 -16.508 1.00 0.00 48 ALA A O 15
ATOM 22619 N N . LYS A 1 49 ? 23.114 18.645 -15.990 1.00 0.00 49 LYS A N 15
ATOM 22620 C CA . LYS A 1 49 ? 23.479 20.069 -15.853 1.00 0.00 49 LYS A CA 15
ATOM 22621 C C . LYS A 1 49 ? 24.425 20.322 -14.671 1.00 0.00 49 LYS A C 15
ATOM 22622 O O . LYS A 1 49 ? 25.254 21.228 -14.740 1.00 0.00 49 LYS A O 15
ATOM 22641 N N . LEU A 1 50 ? 24.341 19.509 -13.611 1.00 0.00 50 LEU A N 15
ATOM 22642 C CA . LEU A 1 50 ? 25.308 19.552 -12.503 1.00 0.00 50 LEU A CA 15
ATOM 22643 C C . LEU A 1 50 ? 26.662 18.912 -12.864 1.00 0.00 50 LEU A C 15
ATOM 22644 O O . LEU A 1 50 ? 27.705 19.449 -12.493 1.00 0.00 50 LEU A O 15
ATOM 22660 N N . LEU A 1 51 ? 26.674 17.810 -13.622 1.00 0.00 51 LEU A N 15
ATOM 22661 C CA . LEU A 1 51 ? 27.912 17.125 -14.024 1.00 0.00 51 LEU A CA 15
ATOM 22662 C C . LEU A 1 51 ? 28.676 17.849 -15.145 1.00 0.00 51 LEU A C 15
ATOM 22663 O O . LEU A 1 51 ? 29.903 17.892 -15.093 1.00 0.00 51 LEU A O 15
ATOM 22679 N N . SER A 1 52 ? 28.002 18.477 -16.113 1.00 0.00 52 SER A N 15
ATOM 22680 C CA . SER A 1 52 ? 28.659 19.142 -17.256 1.00 0.00 52 SER A CA 15
ATOM 22681 C C . SER A 1 52 ? 29.558 20.330 -16.863 1.00 0.00 52 SER A C 15
ATOM 22682 O O . SER A 1 52 ? 30.532 20.626 -17.558 1.00 0.00 52 SER A O 15
ATOM 22690 N N . LYS A 1 53 ? 29.279 20.967 -15.715 1.00 0.00 53 LYS A N 15
ATOM 22691 C CA . LYS A 1 53 ? 30.094 22.036 -15.099 1.00 0.00 53 LYS A CA 15
ATOM 22692 C C . LYS A 1 53 ? 31.149 21.527 -14.097 1.00 0.00 53 LYS A C 15
ATOM 22693 O O . LYS A 1 53 ? 31.931 22.325 -13.578 1.00 0.00 53 LYS A O 15
ATOM 22712 N N . GLN A 1 54 ? 31.165 20.220 -13.810 1.00 0.00 54 GLN A N 15
ATOM 22713 C CA . GLN A 1 54 ? 31.957 19.604 -12.731 1.00 0.00 54 GLN A CA 15
ATOM 22714 C C . GLN A 1 54 ? 32.941 18.518 -13.207 1.00 0.00 54 GLN A C 15
ATOM 22715 O O . GLN A 1 54 ? 33.984 18.316 -12.588 1.00 0.00 54 GLN A O 15
ATOM 22729 N N . THR A 1 55 ? 32.662 17.875 -14.340 1.00 0.00 55 THR A N 15
ATOM 22730 C CA . THR A 1 55 ? 33.528 16.897 -15.033 1.00 0.00 55 THR A CA 15
ATOM 22731 C C . THR A 1 55 ? 34.950 17.420 -15.324 1.00 0.00 55 THR A C 15
ATOM 22732 O O . THR A 1 55 ? 35.920 16.658 -15.300 1.00 0.00 55 THR A O 15
ATOM 22743 N N . SER A 1 56 ? 35.099 18.736 -15.514 1.00 0.00 56 SER A N 15
ATOM 22744 C CA . SER A 1 56 ? 36.378 19.442 -15.720 1.00 0.00 56 SER A CA 15
ATOM 22745 C C . SER A 1 56 ? 37.185 19.695 -14.432 1.00 0.00 56 SER A C 15
ATOM 22746 O O . SER A 1 56 ? 38.309 20.200 -14.492 1.00 0.00 56 SER A O 15
ATOM 22754 N N . GLY A 1 57 ? 36.611 19.381 -13.264 1.00 0.00 57 GLY A N 15
ATOM 22755 C CA . GLY A 1 57 ? 37.117 19.763 -11.942 1.00 0.00 57 GLY A CA 15
ATOM 22756 C C . GLY A 1 57 ? 36.598 21.130 -11.458 1.00 0.00 57 GLY A C 15
ATOM 22757 O O . GLY A 1 57 ? 36.831 21.494 -10.303 1.00 0.00 57 GLY A O 15
ATOM 22761 N N . GLY A 1 58 ? 35.867 21.871 -12.304 1.00 0.00 58 GLY A N 15
ATOM 22762 C CA . GLY A 1 58 ? 35.263 23.168 -11.974 1.00 0.00 58 GLY A CA 15
ATOM 22763 C C . GLY A 1 58 ? 36.279 24.294 -11.731 1.00 0.00 58 GLY A C 15
ATOM 22764 O O . GLY A 1 58 ? 37.429 24.236 -12.181 1.00 0.00 58 GLY A O 15
ATOM 22768 N N . SER A 1 59 ? 35.841 25.333 -11.014 1.00 0.00 59 SER A N 15
ATOM 22769 C CA . SER A 1 59 ? 36.645 26.504 -10.620 1.00 0.00 59 SER A CA 15
ATOM 22770 C C . SER A 1 59 ? 36.242 27.047 -9.238 1.00 0.00 59 SER A C 15
ATOM 22771 O O . SER A 1 59 ? 35.144 26.772 -8.738 1.00 0.00 59 SER A O 15
ATOM 22779 N N . GLY A 1 60 ? 37.132 27.820 -8.602 1.00 0.00 60 GLY A N 15
ATOM 22780 C CA . GLY A 1 60 ? 36.938 28.358 -7.247 1.00 0.00 60 GLY A CA 15
ATOM 22781 C C . GLY A 1 60 ? 37.021 27.293 -6.140 1.00 0.00 60 GLY A C 15
ATOM 22782 O O . GLY A 1 60 ? 37.583 26.209 -6.335 1.00 0.00 60 GLY A O 15
ATOM 22786 N N . GLY A 1 61 ? 36.474 27.610 -4.961 1.00 0.00 61 GLY A N 15
ATOM 22787 C CA . GLY A 1 61 ? 36.442 26.716 -3.793 1.00 0.00 61 GLY A CA 15
ATOM 22788 C C . GLY A 1 61 ? 35.497 25.515 -3.956 1.00 0.00 61 GLY A C 15
ATOM 22789 O O . GLY A 1 61 ? 34.533 25.551 -4.730 1.00 0.00 61 GLY A O 15
ATOM 22793 N N . SER A 1 62 ? 35.758 24.445 -3.198 1.00 0.00 62 SER A N 15
ATOM 22794 C CA . SER A 1 62 ? 34.999 23.179 -3.233 1.00 0.00 62 SER A CA 15
ATOM 22795 C C . SER A 1 62 ? 33.693 23.186 -2.416 1.00 0.00 62 SER A C 15
ATOM 22796 O O . SER A 1 62 ? 32.851 22.297 -2.587 1.00 0.00 62 SER A O 15
ATOM 22804 N N . LYS A 1 63 ? 33.496 24.185 -1.541 1.00 0.00 63 LYS A N 15
ATOM 22805 C CA . LYS A 1 63 ? 32.299 24.344 -0.693 1.00 0.00 63 LYS A CA 15
ATOM 22806 C C . LYS A 1 63 ? 31.038 24.592 -1.539 1.00 0.00 63 LYS A C 15
ATOM 22807 O O . LYS A 1 63 ? 31.045 25.428 -2.445 1.00 0.00 63 LYS A O 15
ATOM 22826 N N . LEU A 1 64 ? 29.951 23.883 -1.224 1.00 0.00 64 LEU A N 15
ATOM 22827 C CA . LEU A 1 64 ? 28.663 23.952 -1.935 1.00 0.00 64 LEU A CA 15
ATOM 22828 C C . LEU A 1 64 ? 27.690 24.945 -1.275 1.00 0.00 64 LEU A C 15
ATOM 22829 O O . LEU A 1 64 ? 27.701 25.118 -0.053 1.00 0.00 64 LEU A O 15
ATOM 22845 N N . GLY A 1 65 ? 26.832 25.583 -2.076 1.00 0.00 65 GLY A N 15
ATOM 22846 C CA . GLY A 1 65 ? 25.810 26.526 -1.599 1.00 0.00 65 GLY A CA 15
ATOM 22847 C C . GLY A 1 65 ? 24.673 25.843 -0.825 1.00 0.00 65 GLY A C 15
ATOM 22848 O O . GLY A 1 65 ? 24.169 24.795 -1.240 1.00 0.00 65 GLY A O 15
ATOM 22852 N N . GLY A 1 66 ? 24.259 26.445 0.293 1.00 0.00 66 GLY A N 15
ATOM 22853 C CA . GLY A 1 66 ? 23.194 25.935 1.165 1.00 0.00 66 GLY A CA 15
ATOM 22854 C C . GLY A 1 66 ? 23.195 26.547 2.574 1.00 0.00 66 GLY A C 15
ATOM 22855 O O . GLY A 1 66 ? 23.971 27.457 2.879 1.00 0.00 66 GLY A O 15
ATOM 22859 N N . SER A 1 67 ? 22.321 26.020 3.432 1.00 0.00 67 SER A N 15
ATOM 22860 C CA . SER A 1 67 ? 22.126 26.407 4.841 1.00 0.00 67 SER A CA 15
ATOM 22861 C C . SER A 1 67 ? 21.987 25.213 5.810 1.00 0.00 67 SER A C 15
ATOM 22862 O O . SER A 1 67 ? 21.984 25.408 7.029 1.00 0.00 67 SER A O 15
ATOM 22870 N N . GLY A 1 68 ? 21.912 23.975 5.303 1.00 0.00 68 GLY A N 15
ATOM 22871 C CA . GLY A 1 68 ? 21.857 22.748 6.108 1.00 0.00 68 GLY A CA 15
ATOM 22872 C C . GLY A 1 68 ? 20.439 22.380 6.564 1.00 0.00 68 GLY A C 15
ATOM 22873 O O . GLY A 1 68 ? 19.557 22.133 5.735 1.00 0.00 68 GLY A O 15
ATOM 22877 N N . GLY A 1 69 ? 20.229 22.300 7.883 1.00 0.00 69 GLY A N 15
ATOM 22878 C CA . GLY A 1 69 ? 18.977 21.845 8.507 1.00 0.00 69 GLY A CA 15
ATOM 22879 C C . GLY A 1 69 ? 18.814 20.320 8.536 1.00 0.00 69 GLY A C 15
ATOM 22880 O O . GLY A 1 69 ? 19.573 19.578 7.905 1.00 0.00 69 GLY A O 15
ATOM 22884 N N . SER A 1 70 ? 17.813 19.841 9.281 1.00 0.00 70 SER A N 15
ATOM 22885 C CA . SER A 1 70 ? 17.597 18.408 9.560 1.00 0.00 70 SER A CA 15
ATOM 22886 C C . SER A 1 70 ? 16.849 17.651 8.451 1.00 0.00 70 SER A C 15
ATOM 22887 O O . SER A 1 70 ? 17.035 16.441 8.310 1.00 0.00 70 SER A O 15
ATOM 22895 N N . ARG A 1 71 ? 16.036 18.355 7.641 1.00 0.00 71 ARG A N 15
ATOM 22896 C CA . ARG A 1 71 ? 15.332 17.841 6.439 1.00 0.00 71 ARG A CA 15
ATOM 22897 C C . ARG A 1 71 ? 14.419 16.623 6.702 1.00 0.00 71 ARG A C 15
ATOM 22898 O O . ARG A 1 71 ? 14.300 15.723 5.871 1.00 0.00 71 ARG A O 15
ATOM 22919 N N . LYS A 1 72 ? 13.761 16.602 7.871 1.00 0.00 72 LYS A N 15
ATOM 22920 C CA . LYS A 1 72 ? 12.860 15.519 8.337 1.00 0.00 72 LYS A CA 15
ATOM 22921 C C . LYS A 1 72 ? 11.368 15.750 8.025 1.00 0.00 72 LYS A C 15
ATOM 22922 O O . LYS A 1 72 ? 10.529 14.933 8.398 1.00 0.00 72 LYS A O 15
ATOM 22941 N N . ASP A 1 73 ? 11.025 16.842 7.341 1.00 0.00 73 ASP A N 15
ATOM 22942 C CA . ASP A 1 73 ? 9.651 17.346 7.146 1.00 0.00 73 ASP A CA 15
ATOM 22943 C C . ASP A 1 73 ? 8.822 16.595 6.068 1.00 0.00 73 ASP A C 15
ATOM 22944 O O . ASP A 1 73 ? 8.023 17.193 5.343 1.00 0.00 73 ASP A O 15
ATOM 22953 N N . LEU A 1 74 ? 9.005 15.274 5.958 1.00 0.00 74 LEU A N 15
ATOM 22954 C CA . LEU A 1 74 ? 8.277 14.403 5.028 1.00 0.00 74 LEU A CA 15
ATOM 22955 C C . LEU A 1 74 ? 6.781 14.318 5.397 1.00 0.00 74 LEU A C 15
ATOM 22956 O O . LEU A 1 74 ? 6.419 14.257 6.576 1.00 0.00 74 LEU A O 15
ATOM 22972 N N . SER A 1 75 ? 5.909 14.274 4.382 1.00 0.00 75 SER A N 15
ATOM 22973 C CA . SER A 1 75 ? 4.450 14.191 4.558 1.00 0.00 75 SER A CA 15
ATOM 22974 C C . SER A 1 75 ? 3.954 12.746 4.710 1.00 0.00 75 SER A C 15
ATOM 22975 O O . SER A 1 75 ? 4.447 11.832 4.045 1.00 0.00 75 SER A O 15
ATOM 22983 N N . VAL A 1 76 ? 2.901 12.554 5.514 1.00 0.00 76 VAL A N 15
ATOM 22984 C CA . VAL A 1 76 ? 2.154 11.284 5.636 1.00 0.00 76 VAL A CA 15
ATOM 22985 C C . VAL A 1 76 ? 1.505 10.845 4.309 1.00 0.00 76 VAL A C 15
ATOM 22986 O O . VAL A 1 76 ? 1.244 9.657 4.109 1.00 0.00 76 VAL A O 15
ATOM 22999 N N . LYS A 1 77 ? 1.295 11.784 3.369 1.00 0.00 77 LYS A N 15
ATOM 23000 C CA . LYS A 1 77 ? 0.761 11.524 2.017 1.00 0.00 77 LYS A CA 15
ATOM 23001 C C . LYS A 1 77 ? 1.798 10.946 1.034 1.00 0.00 77 LYS A C 15
ATOM 23002 O O . LYS A 1 77 ? 1.430 10.575 -0.080 1.00 0.00 77 LYS A O 15
ATOM 23021 N N . GLY A 1 78 ? 3.078 10.861 1.417 1.00 0.00 78 GLY A N 15
ATOM 23022 C CA . GLY A 1 78 ? 4.144 10.269 0.594 1.00 0.00 78 GLY A CA 15
ATOM 23023 C C . GLY A 1 78 ? 3.909 8.776 0.314 1.00 0.00 78 GLY A C 15
ATOM 23024 O O . GLY A 1 78 ? 3.694 7.992 1.242 1.00 0.00 78 GLY A O 15
ATOM 23028 N N . MET A 1 79 ? 3.930 8.387 -0.967 1.00 0.00 79 MET A N 15
ATOM 23029 C CA . MET A 1 79 ? 3.580 7.036 -1.439 1.00 0.00 79 MET A CA 15
ATOM 23030 C C . MET A 1 79 ? 4.285 6.663 -2.756 1.00 0.00 79 MET A C 15
ATOM 23031 O O . MET A 1 79 ? 4.884 7.520 -3.414 1.00 0.00 79 MET A O 15
ATOM 23045 N N . LEU A 1 80 ? 4.178 5.393 -3.163 1.00 0.00 80 LEU A N 15
ATOM 23046 C CA . LEU A 1 80 ? 4.690 4.898 -4.447 1.00 0.00 80 LEU A CA 15
ATOM 23047 C C . LEU A 1 80 ? 4.017 5.613 -5.635 1.00 0.00 80 LEU A C 15
ATOM 23048 O O . LEU A 1 80 ? 2.792 5.728 -5.687 1.00 0.00 80 LEU A O 15
ATOM 23064 N N . TYR A 1 81 ? 4.825 6.041 -6.609 1.00 0.00 81 TYR A N 15
ATOM 23065 C CA . TYR A 1 81 ? 4.381 6.643 -7.871 1.00 0.00 81 TYR A CA 15
ATOM 23066 C C . TYR A 1 81 ? 5.119 6.041 -9.082 1.00 0.00 81 TYR A C 15
ATOM 23067 O O . TYR A 1 81 ? 6.261 5.596 -8.961 1.00 0.00 81 TYR A O 15
ATOM 23085 N N . ASP A 1 82 ? 4.463 6.006 -10.249 1.00 0.00 82 ASP A N 15
ATOM 23086 C CA . ASP A 1 82 ? 4.950 5.268 -11.426 1.00 0.00 82 ASP A CA 15
ATOM 23087 C C . ASP A 1 82 ? 6.148 5.934 -12.136 1.00 0.00 82 ASP A C 15
ATOM 23088 O O . ASP A 1 82 ? 7.094 5.241 -12.521 1.00 0.00 82 ASP A O 15
ATOM 23097 N N . SER A 1 83 ? 6.132 7.265 -12.286 1.00 0.00 83 SER A N 15
ATOM 23098 C CA . SER A 1 83 ? 7.203 8.022 -12.955 1.00 0.00 83 SER A CA 15
ATOM 23099 C C . SER A 1 83 ? 8.303 8.423 -11.969 1.00 0.00 83 SER A C 15
ATOM 23100 O O . SER A 1 83 ? 8.054 9.172 -11.021 1.00 0.00 83 SER A O 15
ATOM 23108 N N . ASP A 1 84 ? 9.538 7.971 -12.200 1.00 0.00 84 ASP A N 15
ATOM 23109 C CA . ASP A 1 84 ? 10.643 8.129 -11.247 1.00 0.00 84 ASP A CA 15
ATOM 23110 C C . ASP A 1 84 ? 11.041 9.596 -11.019 1.00 0.00 84 ASP A C 15
ATOM 23111 O O . ASP A 1 84 ? 11.260 9.989 -9.875 1.00 0.00 84 ASP A O 15
ATOM 23120 N N . SER A 1 85 ? 11.027 10.444 -12.055 1.00 0.00 85 SER A N 15
ATOM 23121 C CA . SER A 1 85 ? 11.306 11.880 -11.888 1.00 0.00 85 SER A CA 15
ATOM 23122 C C . SER A 1 85 ? 10.262 12.574 -11.004 1.00 0.00 85 SER A C 15
ATOM 23123 O O . SER A 1 85 ? 10.628 13.375 -10.147 1.00 0.00 85 SER A O 15
ATOM 23131 N N . GLN A 1 86 ? 8.977 12.208 -11.123 1.00 0.00 86 GLN A N 15
ATOM 23132 C CA . GLN A 1 86 ? 7.915 12.742 -10.251 1.00 0.00 86 GLN A CA 15
ATOM 23133 C C . GLN A 1 86 ? 8.009 12.197 -8.816 1.00 0.00 86 GLN A C 15
ATOM 23134 O O . GLN A 1 86 ? 7.865 12.964 -7.867 1.00 0.00 86 GLN A O 15
ATOM 23148 N N . GLN A 1 87 ? 8.325 10.907 -8.638 1.00 0.00 87 GLN A N 15
ATOM 23149 C CA . GLN A 1 87 ? 8.564 10.300 -7.316 1.00 0.00 87 GLN A CA 15
ATOM 23150 C C . GLN A 1 87 ? 9.720 11.003 -6.576 1.00 0.00 87 GLN A C 15
ATOM 23151 O O . GLN A 1 87 ? 9.572 11.411 -5.419 1.00 0.00 87 GLN A O 15
ATOM 23165 N N . ILE A 1 88 ? 10.850 11.178 -7.269 1.00 0.00 88 ILE A N 15
ATOM 23166 C CA . ILE A 1 88 ? 12.051 11.838 -6.738 1.00 0.00 88 ILE A CA 15
ATOM 23167 C C . ILE A 1 88 ? 11.768 13.318 -6.461 1.00 0.00 88 ILE A C 15
ATOM 23168 O O . ILE A 1 88 ? 12.083 13.783 -5.371 1.00 0.00 88 ILE A O 15
ATOM 23184 N N . LEU A 1 89 ? 11.112 14.046 -7.375 1.00 0.00 89 LEU A N 15
ATOM 23185 C CA . LEU A 1 89 ? 10.721 15.443 -7.147 1.00 0.00 89 LEU A CA 15
ATOM 23186 C C . LEU A 1 89 ? 9.815 15.589 -5.921 1.00 0.00 89 LEU A C 15
ATOM 23187 O O . LEU A 1 89 ? 10.098 16.426 -5.073 1.00 0.00 89 LEU A O 15
ATOM 23203 N N . ASN A 1 90 ? 8.774 14.762 -5.790 1.00 0.00 90 ASN A N 15
ATOM 23204 C CA . ASN A 1 90 ? 7.855 14.818 -4.650 1.00 0.00 90 ASN A CA 15
ATOM 23205 C C . ASN A 1 90 ? 8.612 14.593 -3.331 1.00 0.00 90 ASN A C 15
ATOM 23206 O O . ASN A 1 90 ? 8.605 15.465 -2.458 1.00 0.00 90 ASN A O 15
ATOM 23217 N N . ARG A 1 91 ? 9.375 13.491 -3.208 1.00 0.00 91 ARG A N 15
ATOM 23218 C CA . ARG A 1 91 ? 10.118 13.229 -1.956 1.00 0.00 91 ARG A CA 15
ATOM 23219 C C . ARG A 1 91 ? 11.214 14.264 -1.692 1.00 0.00 91 ARG A C 15
ATOM 23220 O O . ARG A 1 91 ? 11.393 14.646 -0.544 1.00 0.00 91 ARG A O 15
ATOM 23241 N N . LEU A 1 92 ? 11.884 14.791 -2.719 1.00 0.00 92 LEU A N 15
ATOM 23242 C CA . LEU A 1 92 ? 12.898 15.844 -2.552 1.00 0.00 92 LEU A CA 15
ATOM 23243 C C . LEU A 1 92 ? 12.268 17.182 -2.127 1.00 0.00 92 LEU A C 15
ATOM 23244 O O . LEU A 1 92 ? 12.819 17.861 -1.262 1.00 0.00 92 LEU A O 15
ATOM 23260 N N . ARG A 1 93 ? 11.091 17.531 -2.665 1.00 0.00 93 ARG A N 15
ATOM 23261 C CA . ARG A 1 93 ? 10.346 18.745 -2.287 1.00 0.00 93 ARG A CA 15
ATOM 23262 C C . ARG A 1 93 ? 9.887 18.675 -0.835 1.00 0.00 93 ARG A C 15
ATOM 23263 O O . ARG A 1 93 ? 10.105 19.627 -0.095 1.00 0.00 93 ARG A O 15
ATOM 23284 N N . GLU A 1 94 ? 9.334 17.548 -0.387 1.00 0.00 94 GLU A N 15
ATOM 23285 C CA . GLU A 1 94 ? 8.931 17.412 1.024 1.00 0.00 94 GLU A CA 15
ATOM 23286 C C . GLU A 1 94 ? 10.152 17.368 1.961 1.00 0.00 94 GLU A C 15
ATOM 23287 O O . GLU A 1 94 ? 10.180 18.071 2.968 1.00 0.00 94 GLU A O 15
ATOM 23299 N N . ARG A 1 95 ? 11.206 16.629 1.587 1.00 0.00 95 ARG A N 15
ATOM 23300 C CA . ARG A 1 95 ? 12.467 16.539 2.353 1.00 0.00 95 ARG A CA 15
ATOM 23301 C C . ARG A 1 95 ? 13.122 17.911 2.574 1.00 0.00 95 ARG A C 15
ATOM 23302 O O . ARG A 1 95 ? 13.514 18.231 3.691 1.00 0.00 95 ARG A O 15
ATOM 23323 N N . VAL A 1 96 ? 13.242 18.715 1.514 1.00 0.00 96 VAL A N 15
ATOM 23324 C CA . VAL A 1 96 ? 13.973 19.999 1.548 1.00 0.00 96 VAL A CA 15
ATOM 23325 C C . VAL A 1 96 ? 13.076 21.189 1.925 1.00 0.00 96 VAL A C 15
ATOM 23326 O O . VAL A 1 96 ? 13.538 22.098 2.617 1.00 0.00 96 VAL A O 15
ATOM 23339 N N . SER A 1 97 ? 11.800 21.174 1.522 1.00 0.00 97 SER A N 15
ATOM 23340 C CA . SER A 1 97 ? 10.876 22.321 1.614 1.00 0.00 97 SER A CA 15
ATOM 23341 C C . SER A 1 97 ? 9.533 22.014 2.303 1.00 0.00 97 SER A C 15
ATOM 23342 O O . SER A 1 97 ? 8.664 22.886 2.355 1.00 0.00 97 SER A O 15
ATOM 23350 N N . GLY A 1 98 ? 9.328 20.814 2.867 1.00 0.00 98 GLY A N 15
ATOM 23351 C CA . GLY A 1 98 ? 8.082 20.435 3.552 1.00 0.00 98 GLY A CA 15
ATOM 23352 C C . GLY A 1 98 ? 7.755 21.286 4.788 1.00 0.00 98 GLY A C 15
ATOM 23353 O O . GLY A 1 98 ? 6.587 21.414 5.160 1.00 0.00 98 GLY A O 15
ATOM 23357 N N . SER A 1 99 ? 8.761 21.924 5.395 1.00 0.00 99 SER A N 15
ATOM 23358 C CA . SER A 1 99 ? 8.586 22.943 6.439 1.00 0.00 99 SER A CA 15
ATOM 23359 C C . SER A 1 99 ? 7.976 24.228 5.862 1.00 0.00 99 SER A C 15
ATOM 23360 O O . SER A 1 99 ? 6.918 24.669 6.310 1.00 0.00 99 SER A O 15
ATOM 23368 N N . THR A 1 100 ? 8.578 24.772 4.799 1.00 0.00 100 THR A N 15
ATOM 23369 C CA . THR A 1 100 ? 8.112 25.961 4.059 1.00 0.00 100 THR A CA 15
ATOM 23370 C C . THR A 1 100 ? 6.693 25.777 3.507 1.00 0.00 100 THR A C 15
ATOM 23371 O O . THR A 1 100 ? 5.882 26.701 3.558 1.00 0.00 100 THR A O 15
ATOM 23382 N N . ALA A 1 101 ? 6.359 24.567 3.043 1.00 0.00 101 ALA A N 15
ATOM 23383 C CA . ALA A 1 101 ? 5.021 24.204 2.558 1.00 0.00 101 ALA A CA 15
ATOM 23384 C C . ALA A 1 101 ? 3.925 24.220 3.652 1.00 0.00 101 ALA A C 15
ATOM 23385 O O . ALA A 1 101 ? 2.736 24.175 3.329 1.00 0.00 101 ALA A O 15
ATOM 23392 N N . GLN A 1 102 ? 4.310 24.294 4.934 1.00 0.00 102 GLN A N 15
ATOM 23393 C CA . GLN A 1 102 ? 3.419 24.335 6.104 1.00 0.00 102 GLN A CA 15
ATOM 23394 C C . GLN A 1 102 ? 3.495 25.668 6.888 1.00 0.00 102 GLN A C 15
ATOM 23395 O O . GLN A 1 102 ? 2.789 25.836 7.889 1.00 0.00 102 GLN A O 15
ATOM 23409 N N . SER A 1 103 ? 4.315 26.630 6.448 1.00 0.00 103 SER A N 15
ATOM 23410 C CA . SER A 1 103 ? 4.429 27.965 7.061 1.00 0.00 103 SER A CA 15
ATOM 23411 C C . SER A 1 103 ? 3.139 28.797 6.927 1.00 0.00 103 SER A C 15
ATOM 23412 O O . SER A 1 103 ? 2.416 28.694 5.927 1.00 0.00 103 SER A O 15
ATOM 23420 N N . ALA A 1 104 ? 2.866 29.646 7.927 1.00 0.00 104 ALA A N 15
ATOM 23421 C CA . ALA A 1 104 ? 1.729 30.576 7.954 1.00 0.00 104 ALA A CA 15
ATOM 23422 C C . ALA A 1 104 ? 1.894 31.755 6.966 1.00 0.00 104 ALA A C 15
ATOM 23423 O O . ALA A 1 104 ? 0.899 32.112 6.295 1.00 0.00 104 ALA A O 15
ATOM 23431 N N . SER A 1 1 ? -4.692 2.455 11.801 1.00 0.00 1 SER A N 16
ATOM 23432 C CA . SER A 1 1 ? -4.702 1.706 13.088 1.00 0.00 1 SER A CA 16
ATOM 23433 C C . SER A 1 1 ? -3.859 0.425 13.004 1.00 0.00 1 SER A C 16
ATOM 23434 O O . SER A 1 1 ? -2.721 0.413 13.476 1.00 0.00 1 SER A O 16
ATOM 23444 N N . VAL A 1 2 ? -4.372 -0.648 12.384 1.00 0.00 2 VAL A N 16
ATOM 23445 C CA . VAL A 1 2 ? -3.655 -1.927 12.176 1.00 0.00 2 VAL A CA 16
ATOM 23446 C C . VAL A 1 2 ? -2.660 -1.868 11.004 1.00 0.00 2 VAL A C 16
ATOM 23447 O O . VAL A 1 2 ? -2.802 -1.047 10.092 1.00 0.00 2 VAL A O 16
ATOM 23460 N N . SER A 1 3 ? -1.653 -2.748 11.015 1.00 0.00 3 SER A N 16
ATOM 23461 C CA . SER A 1 3 ? -0.628 -2.854 9.961 1.00 0.00 3 SER A CA 16
ATOM 23462 C C . SER A 1 3 ? -1.202 -3.336 8.618 1.00 0.00 3 SER A C 16
ATOM 23463 O O . SER A 1 3 ? -2.123 -4.156 8.580 1.00 0.00 3 SER A O 16
ATOM 23471 N N . ILE A 1 4 ? -0.629 -2.853 7.505 1.00 0.00 4 ILE A N 16
ATOM 23472 C CA . ILE A 1 4 ? -1.120 -3.109 6.133 1.00 0.00 4 ILE A CA 16
ATOM 23473 C C . ILE A 1 4 ? -0.539 -4.373 5.464 1.00 0.00 4 ILE A C 16
ATOM 23474 O O . ILE A 1 4 ? -0.889 -4.677 4.324 1.00 0.00 4 ILE A O 16
ATOM 23490 N N . LEU A 1 5 ? 0.354 -5.104 6.152 1.00 0.00 5 LEU A N 16
ATOM 23491 C CA . LEU A 1 5 ? 1.068 -6.289 5.638 1.00 0.00 5 LEU A CA 16
ATOM 23492 C C . LEU A 1 5 ? 1.777 -6.011 4.292 1.00 0.00 5 LEU A C 16
ATOM 23493 O O . LEU A 1 5 ? 1.574 -6.710 3.301 1.00 0.00 5 LEU A O 16
ATOM 23509 N N . ARG A 1 6 ? 2.598 -4.948 4.267 1.00 0.00 6 ARG A N 16
ATOM 23510 C CA . ARG A 1 6 ? 3.482 -4.488 3.168 1.00 0.00 6 ARG A CA 16
ATOM 23511 C C . ARG A 1 6 ? 2.865 -4.327 1.763 1.00 0.00 6 ARG A C 16
ATOM 23512 O O . ARG A 1 6 ? 3.585 -4.342 0.767 1.00 0.00 6 ARG A O 16
ATOM 23533 N N . SER A 1 7 ? 1.546 -4.132 1.675 1.00 0.00 7 SER A N 16
ATOM 23534 C CA . SER A 1 7 ? 0.829 -3.890 0.408 1.00 0.00 7 SER A CA 16
ATOM 23535 C C . SER A 1 7 ? 1.135 -2.526 -0.238 1.00 0.00 7 SER A C 16
ATOM 23536 O O . SER A 1 7 ? 1.005 -2.379 -1.457 1.00 0.00 7 SER A O 16
ATOM 23544 N N . SER A 1 8 ? 1.552 -1.531 0.553 1.00 0.00 8 SER A N 16
ATOM 23545 C CA . SER A 1 8 ? 1.933 -0.183 0.104 1.00 0.00 8 SER A CA 16
ATOM 23546 C C . SER A 1 8 ? 3.354 -0.116 -0.487 1.00 0.00 8 SER A C 16
ATOM 23547 O O . SER A 1 8 ? 4.203 -0.978 -0.236 1.00 0.00 8 SER A O 16
ATOM 23555 N N . VAL A 1 9 ? 3.631 0.933 -1.276 1.00 0.00 9 VAL A N 16
ATOM 23556 C CA . VAL A 1 9 ? 4.965 1.204 -1.849 1.00 0.00 9 VAL A CA 16
ATOM 23557 C C . VAL A 1 9 ? 5.918 1.711 -0.759 1.00 0.00 9 VAL A C 16
ATOM 23558 O O . VAL A 1 9 ? 5.585 2.636 -0.015 1.00 0.00 9 VAL A O 16
ATOM 23571 N N . ASN A 1 10 ? 7.123 1.136 -0.680 1.00 0.00 10 ASN A N 16
ATOM 23572 C CA . ASN A 1 10 ? 8.161 1.548 0.270 1.00 0.00 10 ASN A CA 16
ATOM 23573 C C . ASN A 1 10 ? 9.020 2.686 -0.323 1.00 0.00 10 ASN A C 16
ATOM 23574 O O . ASN A 1 10 ? 9.687 2.505 -1.345 1.00 0.00 10 ASN A O 16
ATOM 23585 N N . HIS A 1 11 ? 9.049 3.847 0.341 1.00 0.00 11 HIS A N 16
ATOM 23586 C CA . HIS A 1 11 ? 9.795 5.034 -0.112 1.00 0.00 11 HIS A CA 16
ATOM 23587 C C . HIS A 1 11 ? 11.292 5.013 0.235 1.00 0.00 11 HIS A C 16
ATOM 23588 O O . HIS A 1 11 ? 12.027 5.872 -0.250 1.00 0.00 11 HIS A O 16
ATOM 23602 N N . ARG A 1 12 ? 11.790 4.001 0.966 1.00 0.00 12 ARG A N 16
ATOM 23603 C CA . ARG A 1 12 ? 13.241 3.766 1.147 1.00 0.00 12 ARG A CA 16
ATOM 23604 C C . ARG A 1 12 ? 13.978 3.625 -0.190 1.00 0.00 12 ARG A C 16
ATOM 23605 O O . ARG A 1 12 ? 15.117 4.056 -0.303 1.00 0.00 12 ARG A O 16
ATOM 23626 N N . GLU A 1 13 ? 13.311 3.094 -1.215 1.00 0.00 13 GLU A N 16
ATOM 23627 C CA . GLU A 1 13 ? 13.847 3.030 -2.581 1.00 0.00 13 GLU A CA 16
ATOM 23628 C C . GLU A 1 13 ? 14.122 4.435 -3.156 1.00 0.00 13 GLU A C 16
ATOM 23629 O O . GLU A 1 13 ? 15.173 4.671 -3.752 1.00 0.00 13 GLU A O 16
ATOM 23641 N N . VAL A 1 14 ? 13.214 5.390 -2.920 1.00 0.00 14 VAL A N 16
ATOM 23642 C CA . VAL A 1 14 ? 13.375 6.795 -3.341 1.00 0.00 14 VAL A CA 16
ATOM 23643 C C . VAL A 1 14 ? 14.435 7.510 -2.499 1.00 0.00 14 VAL A C 16
ATOM 23644 O O . VAL A 1 14 ? 15.282 8.211 -3.048 1.00 0.00 14 VAL A O 16
ATOM 23657 N N . ASP A 1 15 ? 14.437 7.299 -1.182 1.00 0.00 15 ASP A N 16
ATOM 23658 C CA . ASP A 1 15 ? 15.464 7.829 -0.275 1.00 0.00 15 ASP A CA 16
ATOM 23659 C C . ASP A 1 15 ? 16.881 7.348 -0.657 1.00 0.00 15 ASP A C 16
ATOM 23660 O O . ASP A 1 15 ? 17.797 8.162 -0.789 1.00 0.00 15 ASP A O 16
ATOM 23669 N N . GLU A 1 16 ? 17.052 6.049 -0.914 1.00 0.00 16 GLU A N 16
ATOM 23670 C CA . GLU A 1 16 ? 18.316 5.477 -1.384 1.00 0.00 16 GLU A CA 16
ATOM 23671 C C . GLU A 1 16 ? 18.695 5.979 -2.787 1.00 0.00 16 GLU A C 16
ATOM 23672 O O . GLU A 1 16 ? 19.862 6.295 -3.021 1.00 0.00 16 GLU A O 16
ATOM 23684 N N . ALA A 1 17 ? 17.738 6.097 -3.715 1.00 0.00 17 ALA A N 16
ATOM 23685 C CA . ALA A 1 17 ? 18.020 6.615 -5.050 1.00 0.00 17 ALA A CA 16
ATOM 23686 C C . ALA A 1 17 ? 18.468 8.090 -5.012 1.00 0.00 17 ALA A C 16
ATOM 23687 O O . ALA A 1 17 ? 19.433 8.457 -5.686 1.00 0.00 17 ALA A O 16
ATOM 23694 N N . ILE A 1 18 ? 17.827 8.914 -4.177 1.00 0.00 18 ILE A N 16
ATOM 23695 C CA . ILE A 1 18 ? 18.229 10.307 -3.932 1.00 0.00 18 ILE A CA 16
ATOM 23696 C C . ILE A 1 18 ? 19.636 10.367 -3.319 1.00 0.00 18 ILE A C 16
ATOM 23697 O O . ILE A 1 18 ? 20.473 11.107 -3.826 1.00 0.00 18 ILE A O 16
ATOM 23713 N N . ASP A 1 19 ? 19.938 9.570 -2.292 1.00 0.00 19 ASP A N 16
ATOM 23714 C CA . ASP A 1 19 ? 21.275 9.514 -1.680 1.00 0.00 19 ASP A CA 16
ATOM 23715 C C . ASP A 1 19 ? 22.365 9.037 -2.666 1.00 0.00 19 ASP A C 16
ATOM 23716 O O . ASP A 1 19 ? 23.447 9.627 -2.733 1.00 0.00 19 ASP A O 16
ATOM 23725 N N . ASN A 1 20 ? 22.062 8.037 -3.499 1.00 0.00 20 ASN A N 16
ATOM 23726 C CA . ASN A 1 20 ? 22.970 7.570 -4.546 1.00 0.00 20 ASN A CA 16
ATOM 23727 C C . ASN A 1 20 ? 23.246 8.660 -5.596 1.00 0.00 20 ASN A C 16
ATOM 23728 O O . ASN A 1 20 ? 24.399 8.880 -5.956 1.00 0.00 20 ASN A O 16
ATOM 23739 N N . ILE A 1 21 ? 22.210 9.378 -6.051 1.00 0.00 21 ILE A N 16
ATOM 23740 C CA . ILE A 1 21 ? 22.365 10.521 -6.969 1.00 0.00 21 ILE A CA 16
ATOM 23741 C C . ILE A 1 21 ? 23.170 11.651 -6.318 1.00 0.00 21 ILE A C 16
ATOM 23742 O O . ILE A 1 21 ? 24.093 12.177 -6.931 1.00 0.00 21 ILE A O 16
ATOM 23758 N N . LEU A 1 22 ? 22.852 11.999 -5.073 1.00 0.00 22 LEU A N 16
ATOM 23759 C CA . LEU A 1 22 ? 23.525 13.043 -4.298 1.00 0.00 22 LEU A CA 16
ATOM 23760 C C . LEU A 1 22 ? 25.042 12.794 -4.202 1.00 0.00 22 LEU A C 16
ATOM 23761 O O . LEU A 1 22 ? 25.838 13.702 -4.451 1.00 0.00 22 LEU A O 16
ATOM 23777 N N . ARG A 1 23 ? 25.444 11.546 -3.916 1.00 0.00 23 ARG A N 16
ATOM 23778 C CA . ARG A 1 23 ? 26.858 11.133 -3.880 1.00 0.00 23 ARG A CA 16
ATOM 23779 C C . ARG A 1 23 ? 27.492 11.053 -5.274 1.00 0.00 23 ARG A C 16
ATOM 23780 O O . ARG A 1 23 ? 28.577 11.597 -5.471 1.00 0.00 23 ARG A O 16
ATOM 23801 N N . TYR A 1 24 ? 26.802 10.462 -6.256 1.00 0.00 24 TYR A N 16
ATOM 23802 C CA . TYR A 1 24 ? 27.274 10.358 -7.650 1.00 0.00 24 TYR A CA 16
ATOM 23803 C C . TYR A 1 24 ? 27.534 11.729 -8.298 1.00 0.00 24 TYR A C 16
ATOM 23804 O O . TYR A 1 24 ? 28.528 11.912 -9.004 1.00 0.00 24 TYR A O 16
ATOM 23822 N N . THR A 1 25 ? 26.680 12.716 -8.014 1.00 0.00 25 THR A N 16
ATOM 23823 C CA . THR A 1 25 ? 26.822 14.098 -8.502 1.00 0.00 25 THR A CA 16
ATOM 23824 C C . THR A 1 25 ? 27.762 14.972 -7.661 1.00 0.00 25 THR A C 16
ATOM 23825 O O . THR A 1 25 ? 28.014 16.111 -8.047 1.00 0.00 25 THR A O 16
ATOM 23836 N N . ASN A 1 26 ? 28.293 14.475 -6.531 1.00 0.00 26 ASN A N 16
ATOM 23837 C CA . ASN A 1 26 ? 29.146 15.238 -5.607 1.00 0.00 26 ASN A CA 16
ATOM 23838 C C . ASN A 1 26 ? 28.482 16.561 -5.134 1.00 0.00 26 ASN A C 16
ATOM 23839 O O . ASN A 1 26 ? 29.135 17.599 -5.006 1.00 0.00 26 ASN A O 16
ATOM 23850 N N . SER A 1 27 ? 27.161 16.526 -4.919 1.00 0.00 27 SER A N 16
ATOM 23851 C CA . SER A 1 27 ? 26.331 17.713 -4.661 1.00 0.00 27 SER A CA 16
ATOM 23852 C C . SER A 1 27 ? 25.748 17.755 -3.237 1.00 0.00 27 SER A C 16
ATOM 23853 O O . SER A 1 27 ? 25.908 16.816 -2.450 1.00 0.00 27 SER A O 16
ATOM 23861 N N . THR A 1 28 ? 25.076 18.866 -2.904 1.00 0.00 28 THR A N 16
ATOM 23862 C CA . THR A 1 28 ? 24.229 18.989 -1.700 1.00 0.00 28 THR A CA 16
ATOM 23863 C C . THR A 1 28 ? 22.748 19.012 -2.095 1.00 0.00 28 THR A C 16
ATOM 23864 O O . THR A 1 28 ? 22.394 19.421 -3.201 1.00 0.00 28 THR A O 16
ATOM 23875 N N . GLU A 1 29 ? 21.850 18.577 -1.206 1.00 0.00 29 GLU A N 16
ATOM 23876 C CA . GLU A 1 29 ? 20.432 18.343 -1.543 1.00 0.00 29 GLU A CA 16
ATOM 23877 C C . GLU A 1 29 ? 19.703 19.618 -2.002 1.00 0.00 29 GLU A C 16
ATOM 23878 O O . GLU A 1 29 ? 18.811 19.544 -2.846 1.00 0.00 29 GLU A O 16
ATOM 23890 N N . GLN A 1 30 ? 20.134 20.801 -1.542 1.00 0.00 30 GLN A N 16
ATOM 23891 C CA . GLN A 1 30 ? 19.611 22.093 -2.022 1.00 0.00 30 GLN A CA 16
ATOM 23892 C C . GLN A 1 30 ? 19.926 22.336 -3.512 1.00 0.00 30 GLN A C 16
ATOM 23893 O O . GLN A 1 30 ? 19.066 22.816 -4.247 1.00 0.00 30 GLN A O 16
ATOM 23907 N N . GLN A 1 31 ? 21.119 21.944 -3.983 1.00 0.00 31 GLN A N 16
ATOM 23908 C CA . GLN A 1 31 ? 21.491 22.035 -5.405 1.00 0.00 31 GLN A CA 16
ATOM 23909 C C . GLN A 1 31 ? 20.658 21.067 -6.250 1.00 0.00 31 GLN A C 16
ATOM 23910 O O . GLN A 1 31 ? 20.160 21.439 -7.308 1.00 0.00 31 GLN A O 16
ATOM 23924 N N . PHE A 1 32 ? 20.457 19.837 -5.760 1.00 0.00 32 PHE A N 16
ATOM 23925 C CA . PHE A 1 32 ? 19.639 18.833 -6.446 1.00 0.00 32 PHE A CA 16
ATOM 23926 C C . PHE A 1 32 ? 18.161 19.266 -6.521 1.00 0.00 32 PHE A C 16
ATOM 23927 O O . PHE A 1 32 ? 17.554 19.164 -7.585 1.00 0.00 32 PHE A O 16
ATOM 23944 N N . LEU A 1 33 ? 17.597 19.832 -5.446 1.00 0.00 33 LEU A N 16
ATOM 23945 C CA . LEU A 1 33 ? 16.237 20.398 -5.448 1.00 0.00 33 LEU A CA 16
ATOM 23946 C C . LEU A 1 33 ? 16.106 21.572 -6.424 1.00 0.00 33 LEU A C 16
ATOM 23947 O O . LEU A 1 33 ? 15.183 21.592 -7.234 1.00 0.00 33 LEU A O 16
ATOM 23963 N N . GLU A 1 34 ? 17.041 22.519 -6.387 1.00 0.00 34 GLU A N 16
ATOM 23964 C CA . GLU A 1 34 ? 17.033 23.683 -7.283 1.00 0.00 34 GLU A CA 16
ATOM 23965 C C . GLU A 1 34 ? 17.142 23.273 -8.759 1.00 0.00 34 GLU A C 16
ATOM 23966 O O . GLU A 1 34 ? 16.400 23.781 -9.604 1.00 0.00 34 GLU A O 16
ATOM 23978 N N . ALA A 1 35 ? 18.000 22.296 -9.063 1.00 0.00 35 ALA A N 16
ATOM 23979 C CA . ALA A 1 35 ? 18.110 21.726 -10.401 1.00 0.00 35 ALA A CA 16
ATOM 23980 C C . ALA A 1 35 ? 16.825 21.003 -10.826 1.00 0.00 35 ALA A C 16
ATOM 23981 O O . ALA A 1 35 ? 16.309 21.286 -11.901 1.00 0.00 35 ALA A O 16
ATOM 23988 N N . MET A 1 36 ? 16.247 20.151 -9.973 1.00 0.00 36 MET A N 16
ATOM 23989 C CA . MET A 1 36 ? 14.991 19.454 -10.281 1.00 0.00 36 MET A CA 16
ATOM 23990 C C . MET A 1 36 ? 13.805 20.417 -10.455 1.00 0.00 36 MET A C 16
ATOM 23991 O O . MET A 1 36 ? 12.957 20.184 -11.312 1.00 0.00 36 MET A O 16
ATOM 24005 N N . GLU A 1 37 ? 13.754 21.527 -9.718 1.00 0.00 37 GLU A N 16
ATOM 24006 C CA . GLU A 1 37 ? 12.773 22.594 -9.961 1.00 0.00 37 GLU A CA 16
ATOM 24007 C C . GLU A 1 37 ? 13.021 23.292 -11.316 1.00 0.00 37 GLU A C 16
ATOM 24008 O O . GLU A 1 37 ? 12.077 23.546 -12.067 1.00 0.00 37 GLU A O 16
ATOM 24020 N N . SER A 1 38 ? 14.288 23.546 -11.667 1.00 0.00 38 SER A N 16
ATOM 24021 C CA . SER A 1 38 ? 14.681 24.169 -12.940 1.00 0.00 38 SER A CA 16
ATOM 24022 C C . SER A 1 38 ? 14.447 23.272 -14.175 1.00 0.00 38 SER A C 16
ATOM 24023 O O . SER A 1 38 ? 14.146 23.781 -15.259 1.00 0.00 38 SER A O 16
ATOM 24031 N N . THR A 1 39 ? 14.517 21.941 -14.024 1.00 0.00 39 THR A N 16
ATOM 24032 C CA . THR A 1 39 ? 14.308 20.968 -15.121 1.00 0.00 39 THR A CA 16
ATOM 24033 C C . THR A 1 39 ? 12.882 20.401 -15.187 1.00 0.00 39 THR A C 16
ATOM 24034 O O . THR A 1 39 ? 12.577 19.614 -16.084 1.00 0.00 39 THR A O 16
ATOM 24045 N N . GLY A 1 40 ? 11.995 20.772 -14.250 1.00 0.00 40 GLY A N 16
ATOM 24046 C CA . GLY A 1 40 ? 10.620 20.248 -14.181 1.00 0.00 40 GLY A CA 16
ATOM 24047 C C . GLY A 1 40 ? 10.538 18.783 -13.718 1.00 0.00 40 GLY A C 16
ATOM 24048 O O . GLY A 1 40 ? 9.659 18.039 -14.155 1.00 0.00 40 GLY A O 16
ATOM 24052 N N . GLY A 1 41 ? 11.482 18.355 -12.872 1.00 0.00 41 GLY A N 16
ATOM 24053 C CA . GLY A 1 41 ? 11.579 16.980 -12.362 1.00 0.00 41 GLY A CA 16
ATOM 24054 C C . GLY A 1 41 ? 12.301 15.999 -13.291 1.00 0.00 41 GLY A C 16
ATOM 24055 O O . GLY A 1 41 ? 12.276 14.796 -13.038 1.00 0.00 41 GLY A O 16
ATOM 24059 N N . ARG A 1 42 ? 12.969 16.480 -14.353 1.00 0.00 42 ARG A N 16
ATOM 24060 C CA . ARG A 1 42 ? 13.763 15.628 -15.264 1.00 0.00 42 ARG A CA 16
ATOM 24061 C C . ARG A 1 42 ? 15.092 15.269 -14.612 1.00 0.00 42 ARG A C 16
ATOM 24062 O O . ARG A 1 42 ? 16.083 15.969 -14.793 1.00 0.00 42 ARG A O 16
ATOM 24083 N N . VAL A 1 43 ? 15.114 14.152 -13.884 1.00 0.00 43 VAL A N 16
ATOM 24084 C CA . VAL A 1 43 ? 16.287 13.708 -13.100 1.00 0.00 43 VAL A CA 16
ATOM 24085 C C . VAL A 1 43 ? 17.546 13.549 -13.952 1.00 0.00 43 VAL A C 16
ATOM 24086 O O . VAL A 1 43 ? 18.605 14.004 -13.540 1.00 0.00 43 VAL A O 16
ATOM 24099 N N . ARG A 1 44 ? 17.428 13.062 -15.194 1.00 0.00 44 ARG A N 16
ATOM 24100 C CA . ARG A 1 44 ? 18.567 12.957 -16.132 1.00 0.00 44 ARG A CA 16
ATOM 24101 C C . ARG A 1 44 ? 19.207 14.313 -16.466 1.00 0.00 44 ARG A C 16
ATOM 24102 O O . ARG A 1 44 ? 20.427 14.452 -16.431 1.00 0.00 44 ARG A O 16
ATOM 24123 N N . ILE A 1 45 ? 18.376 15.340 -16.674 1.00 0.00 45 ILE A N 16
ATOM 24124 C CA . ILE A 1 45 ? 18.843 16.714 -16.954 1.00 0.00 45 ILE A CA 16
ATOM 24125 C C . ILE A 1 45 ? 19.396 17.347 -15.670 1.00 0.00 45 ILE A C 16
ATOM 24126 O O . ILE A 1 45 ? 20.413 18.031 -15.709 1.00 0.00 45 ILE A O 16
ATOM 24142 N N . ALA A 1 46 ? 18.787 17.072 -14.512 1.00 0.00 46 ALA A N 16
ATOM 24143 C CA . ALA A 1 46 ? 19.247 17.617 -13.230 1.00 0.00 46 ALA A CA 16
ATOM 24144 C C . ALA A 1 46 ? 20.638 17.077 -12.850 1.00 0.00 46 ALA A C 16
ATOM 24145 O O . ALA A 1 46 ? 21.532 17.859 -12.530 1.00 0.00 46 ALA A O 16
ATOM 24152 N N . ILE A 1 47 ? 20.865 15.762 -12.971 1.00 0.00 47 ILE A N 16
ATOM 24153 C CA . ILE A 1 47 ? 22.191 15.168 -12.719 1.00 0.00 47 ILE A CA 16
ATOM 24154 C C . ILE A 1 47 ? 23.206 15.588 -13.791 1.00 0.00 47 ILE A C 16
ATOM 24155 O O . ILE A 1 47 ? 24.347 15.888 -13.447 1.00 0.00 47 ILE A O 16
ATOM 24171 N N . ALA A 1 48 ? 22.789 15.727 -15.057 1.00 0.00 48 ALA A N 16
ATOM 24172 C CA . ALA A 1 48 ? 23.637 16.296 -16.110 1.00 0.00 48 ALA A CA 16
ATOM 24173 C C . ALA A 1 48 ? 24.096 17.732 -15.784 1.00 0.00 48 ALA A C 16
ATOM 24174 O O . ALA A 1 48 ? 25.287 18.024 -15.880 1.00 0.00 48 ALA A O 16
ATOM 24181 N N . LYS A 1 49 ? 23.194 18.612 -15.321 1.00 0.00 49 LYS A N 16
ATOM 24182 C CA . LYS A 1 49 ? 23.533 19.995 -14.918 1.00 0.00 49 LYS A CA 16
ATOM 24183 C C . LYS A 1 49 ? 24.475 20.032 -13.711 1.00 0.00 49 LYS A C 16
ATOM 24184 O O . LYS A 1 49 ? 25.475 20.744 -13.741 1.00 0.00 49 LYS A O 16
ATOM 24203 N N . LEU A 1 50 ? 24.205 19.218 -12.684 1.00 0.00 50 LEU A N 16
ATOM 24204 C CA . LEU A 1 50 ? 25.070 19.095 -11.497 1.00 0.00 50 LEU A CA 16
ATOM 24205 C C . LEU A 1 50 ? 26.484 18.592 -11.846 1.00 0.00 50 LEU A C 16
ATOM 24206 O O . LEU A 1 50 ? 27.457 19.071 -11.260 1.00 0.00 50 LEU A O 16
ATOM 24222 N N . LEU A 1 51 ? 26.617 17.672 -12.806 1.00 0.00 51 LEU A N 16
ATOM 24223 C CA . LEU A 1 51 ? 27.922 17.198 -13.280 1.00 0.00 51 LEU A CA 16
ATOM 24224 C C . LEU A 1 51 ? 28.641 18.246 -14.151 1.00 0.00 51 LEU A C 16
ATOM 24225 O O . LEU A 1 51 ? 29.800 18.562 -13.880 1.00 0.00 51 LEU A O 16
ATOM 24241 N N . SER A 1 52 ? 27.964 18.851 -15.135 1.00 0.00 52 SER A N 16
ATOM 24242 C CA . SER A 1 52 ? 28.559 19.854 -16.042 1.00 0.00 52 SER A CA 16
ATOM 24243 C C . SER A 1 52 ? 28.963 21.168 -15.348 1.00 0.00 52 SER A C 16
ATOM 24244 O O . SER A 1 52 ? 29.839 21.877 -15.846 1.00 0.00 52 SER A O 16
ATOM 24252 N N . LYS A 1 53 ? 28.380 21.479 -14.178 1.00 0.00 53 LYS A N 16
ATOM 24253 C CA . LYS A 1 53 ? 28.786 22.606 -13.315 1.00 0.00 53 LYS A CA 16
ATOM 24254 C C . LYS A 1 53 ? 30.200 22.434 -12.720 1.00 0.00 53 LYS A C 16
ATOM 24255 O O . LYS A 1 53 ? 30.842 23.426 -12.373 1.00 0.00 53 LYS A O 16
ATOM 24274 N N . GLN A 1 54 ? 30.688 21.196 -12.610 1.00 0.00 54 GLN A N 16
ATOM 24275 C CA . GLN A 1 54 ? 31.984 20.832 -12.015 1.00 0.00 54 GLN A CA 16
ATOM 24276 C C . GLN A 1 54 ? 33.060 20.538 -13.081 1.00 0.00 54 GLN A C 16
ATOM 24277 O O . GLN A 1 54 ? 32.758 20.263 -14.245 1.00 0.00 54 GLN A O 16
ATOM 24291 N N . THR A 1 55 ? 34.336 20.599 -12.680 1.00 0.00 55 THR A N 16
ATOM 24292 C CA . THR A 1 55 ? 35.501 20.398 -13.574 1.00 0.00 55 THR A CA 16
ATOM 24293 C C . THR A 1 55 ? 35.895 18.928 -13.763 1.00 0.00 55 THR A C 16
ATOM 24294 O O . THR A 1 55 ? 36.557 18.595 -14.751 1.00 0.00 55 THR A O 16
ATOM 24305 N N . SER A 1 56 ? 35.500 18.044 -12.835 1.00 0.00 56 SER A N 16
ATOM 24306 C CA . SER A 1 56 ? 35.826 16.600 -12.820 1.00 0.00 56 SER A CA 16
ATOM 24307 C C . SER A 1 56 ? 37.337 16.290 -12.909 1.00 0.00 56 SER A C 16
ATOM 24308 O O . SER A 1 56 ? 37.743 15.276 -13.489 1.00 0.00 56 SER A O 16
ATOM 24316 N N . GLY A 1 57 ? 38.181 17.170 -12.352 1.00 0.00 57 GLY A N 16
ATOM 24317 C CA . GLY A 1 57 ? 39.643 17.029 -12.347 1.00 0.00 57 GLY A CA 16
ATOM 24318 C C . GLY A 1 57 ? 40.163 15.891 -11.454 1.00 0.00 57 GLY A C 16
ATOM 24319 O O . GLY A 1 57 ? 39.487 15.446 -10.519 1.00 0.00 57 GLY A O 16
ATOM 24323 N N . GLY A 1 58 ? 41.384 15.425 -11.741 1.00 0.00 58 GLY A N 16
ATOM 24324 C CA . GLY A 1 58 ? 42.075 14.375 -10.979 1.00 0.00 58 GLY A CA 16
ATOM 24325 C C . GLY A 1 58 ? 42.649 14.841 -9.627 1.00 0.00 58 GLY A C 16
ATOM 24326 O O . GLY A 1 58 ? 42.667 16.037 -9.316 1.00 0.00 58 GLY A O 16
ATOM 24330 N N . SER A 1 59 ? 43.153 13.880 -8.845 1.00 0.00 59 SER A N 16
ATOM 24331 C CA . SER A 1 59 ? 43.736 14.083 -7.503 1.00 0.00 59 SER A CA 16
ATOM 24332 C C . SER A 1 59 ? 45.090 13.372 -7.350 1.00 0.00 59 SER A C 16
ATOM 24333 O O . SER A 1 59 ? 45.317 12.311 -7.941 1.00 0.00 59 SER A O 16
ATOM 24341 N N . GLY A 1 60 ? 45.985 13.940 -6.535 1.00 0.00 60 GLY A N 16
ATOM 24342 C CA . GLY A 1 60 ? 47.313 13.374 -6.254 1.00 0.00 60 GLY A CA 16
ATOM 24343 C C . GLY A 1 60 ? 47.251 12.020 -5.533 1.00 0.00 60 GLY A C 16
ATOM 24344 O O . GLY A 1 60 ? 46.381 11.789 -4.688 1.00 0.00 60 GLY A O 16
ATOM 24348 N N . GLY A 1 61 ? 48.167 11.111 -5.881 1.00 0.00 61 GLY A N 16
ATOM 24349 C CA . GLY A 1 61 ? 48.252 9.754 -5.314 1.00 0.00 61 GLY A CA 16
ATOM 24350 C C . GLY A 1 61 ? 47.195 8.754 -5.818 1.00 0.00 61 GLY A C 16
ATOM 24351 O O . GLY A 1 61 ? 47.166 7.615 -5.346 1.00 0.00 61 GLY A O 16
ATOM 24355 N N . SER A 1 62 ? 46.339 9.147 -6.769 1.00 0.00 62 SER A N 16
ATOM 24356 C CA . SER A 1 62 ? 45.319 8.275 -7.377 1.00 0.00 62 SER A CA 16
ATOM 24357 C C . SER A 1 62 ? 45.924 7.266 -8.370 1.00 0.00 62 SER A C 16
ATOM 24358 O O . SER A 1 62 ? 46.979 7.513 -8.967 1.00 0.00 62 SER A O 16
ATOM 24366 N N . LYS A 1 63 ? 45.252 6.121 -8.565 1.00 0.00 63 LYS A N 16
ATOM 24367 C CA . LYS A 1 63 ? 45.672 5.048 -9.484 1.00 0.00 63 LYS A CA 16
ATOM 24368 C C . LYS A 1 63 ? 45.490 5.502 -10.939 1.00 0.00 63 LYS A C 16
ATOM 24369 O O . LYS A 1 63 ? 44.365 5.710 -11.397 1.00 0.00 63 LYS A O 16
ATOM 24388 N N . LEU A 1 64 ? 46.603 5.626 -11.667 1.00 0.00 64 LEU A N 16
ATOM 24389 C CA . LEU A 1 64 ? 46.671 6.017 -13.085 1.00 0.00 64 LEU A CA 16
ATOM 24390 C C . LEU A 1 64 ? 47.615 5.082 -13.865 1.00 0.00 64 LEU A C 16
ATOM 24391 O O . LEU A 1 64 ? 48.635 4.635 -13.334 1.00 0.00 64 LEU A O 16
ATOM 24407 N N . GLY A 1 65 ? 47.279 4.801 -15.128 1.00 0.00 65 GLY A N 16
ATOM 24408 C CA . GLY A 1 65 ? 48.024 3.868 -15.989 1.00 0.00 65 GLY A CA 16
ATOM 24409 C C . GLY A 1 65 ? 47.985 2.408 -15.508 1.00 0.00 65 GLY A C 16
ATOM 24410 O O . GLY A 1 65 ? 47.112 2.016 -14.726 1.00 0.00 65 GLY A O 16
ATOM 24414 N N . GLY A 1 66 ? 48.929 1.589 -15.981 1.00 0.00 66 GLY A N 16
ATOM 24415 C CA . GLY A 1 66 ? 49.147 0.209 -15.515 1.00 0.00 66 GLY A CA 16
ATOM 24416 C C . GLY A 1 66 ? 48.094 -0.828 -15.949 1.00 0.00 66 GLY A C 16
ATOM 24417 O O . GLY A 1 66 ? 48.090 -1.939 -15.413 1.00 0.00 66 GLY A O 16
ATOM 24421 N N . SER A 1 67 ? 47.218 -0.477 -16.902 1.00 0.00 67 SER A N 16
ATOM 24422 C CA . SER A 1 67 ? 46.075 -1.277 -17.396 1.00 0.00 67 SER A CA 16
ATOM 24423 C C . SER A 1 67 ? 45.010 -1.626 -16.333 1.00 0.00 67 SER A C 16
ATOM 24424 O O . SER A 1 67 ? 45.187 -1.401 -15.131 1.00 0.00 67 SER A O 16
ATOM 24432 N N . GLY A 1 68 ? 43.860 -2.146 -16.780 1.00 0.00 68 GLY A N 16
ATOM 24433 C CA . GLY A 1 68 ? 42.744 -2.568 -15.921 1.00 0.00 68 GLY A CA 16
ATOM 24434 C C . GLY A 1 68 ? 41.434 -2.830 -16.681 1.00 0.00 68 GLY A C 16
ATOM 24435 O O . GLY A 1 68 ? 41.310 -2.498 -17.866 1.00 0.00 68 GLY A O 16
ATOM 24439 N N . GLY A 1 69 ? 40.453 -3.420 -15.992 1.00 0.00 69 GLY A N 16
ATOM 24440 C CA . GLY A 1 69 ? 39.126 -3.743 -16.534 1.00 0.00 69 GLY A CA 16
ATOM 24441 C C . GLY A 1 69 ? 39.106 -4.897 -17.553 1.00 0.00 69 GLY A C 16
ATOM 24442 O O . GLY A 1 69 ? 40.106 -5.587 -17.776 1.00 0.00 69 GLY A O 16
ATOM 24446 N N . SER A 1 70 ? 37.938 -5.114 -18.165 1.00 0.00 70 SER A N 16
ATOM 24447 C CA . SER A 1 70 ? 37.704 -6.159 -19.178 1.00 0.00 70 SER A CA 16
ATOM 24448 C C . SER A 1 70 ? 38.326 -5.819 -20.544 1.00 0.00 70 SER A C 16
ATOM 24449 O O . SER A 1 70 ? 38.473 -4.646 -20.902 1.00 0.00 70 SER A O 16
ATOM 24457 N N . ARG A 1 71 ? 38.658 -6.849 -21.340 1.00 0.00 71 ARG A N 16
ATOM 24458 C CA . ARG A 1 71 ? 39.299 -6.706 -22.668 1.00 0.00 71 ARG A CA 16
ATOM 24459 C C . ARG A 1 71 ? 38.372 -6.123 -23.749 1.00 0.00 71 ARG A C 16
ATOM 24460 O O . ARG A 1 71 ? 38.865 -5.543 -24.720 1.00 0.00 71 ARG A O 16
ATOM 24481 N N . LYS A 1 72 ? 37.053 -6.270 -23.586 1.00 0.00 72 LYS A N 16
ATOM 24482 C CA . LYS A 1 72 ? 35.993 -5.740 -24.469 1.00 0.00 72 LYS A CA 16
ATOM 24483 C C . LYS A 1 72 ? 34.919 -4.994 -23.665 1.00 0.00 72 LYS A C 16
ATOM 24484 O O . LYS A 1 72 ? 34.723 -5.258 -22.477 1.00 0.00 72 LYS A O 16
ATOM 24503 N N . ASP A 1 73 ? 34.215 -4.074 -24.323 1.00 0.00 73 ASP A N 16
ATOM 24504 C CA . ASP A 1 73 ? 33.108 -3.309 -23.734 1.00 0.00 73 ASP A CA 16
ATOM 24505 C C . ASP A 1 73 ? 31.847 -4.176 -23.530 1.00 0.00 73 ASP A C 16
ATOM 24506 O O . ASP A 1 73 ? 31.519 -5.016 -24.374 1.00 0.00 73 ASP A O 16
ATOM 24515 N N . LEU A 1 74 ? 31.135 -3.962 -22.415 1.00 0.00 74 LEU A N 16
ATOM 24516 C CA . LEU A 1 74 ? 29.926 -4.699 -22.016 1.00 0.00 74 LEU A CA 16
ATOM 24517 C C . LEU A 1 74 ? 28.827 -3.758 -21.480 1.00 0.00 74 LEU A C 16
ATOM 24518 O O . LEU A 1 74 ? 29.114 -2.704 -20.907 1.00 0.00 74 LEU A O 16
ATOM 24534 N N . SER A 1 75 ? 27.563 -4.163 -21.641 1.00 0.00 75 SER A N 16
ATOM 24535 C CA . SER A 1 75 ? 26.378 -3.396 -21.216 1.00 0.00 75 SER A CA 16
ATOM 24536 C C . SER A 1 75 ? 26.228 -3.303 -19.687 1.00 0.00 75 SER A C 16
ATOM 24537 O O . SER A 1 75 ? 26.628 -4.212 -18.954 1.00 0.00 75 SER A O 16
ATOM 24545 N N . VAL A 1 76 ? 25.608 -2.216 -19.212 1.00 0.00 76 VAL A N 16
ATOM 24546 C CA . VAL A 1 76 ? 25.324 -1.933 -17.786 1.00 0.00 76 VAL A CA 16
ATOM 24547 C C . VAL A 1 76 ? 23.884 -1.435 -17.572 1.00 0.00 76 VAL A C 16
ATOM 24548 O O . VAL A 1 76 ? 23.215 -1.010 -18.520 1.00 0.00 76 VAL A O 16
ATOM 24561 N N . LYS A 1 77 ? 23.410 -1.482 -16.318 1.00 0.00 77 LYS A N 16
ATOM 24562 C CA . LYS A 1 77 ? 22.056 -1.064 -15.896 1.00 0.00 77 LYS A CA 16
ATOM 24563 C C . LYS A 1 77 ? 22.046 -0.329 -14.545 1.00 0.00 77 LYS A C 16
ATOM 24564 O O . LYS A 1 77 ? 22.999 -0.430 -13.767 1.00 0.00 77 LYS A O 16
ATOM 24583 N N . GLY A 1 78 ? 20.966 0.409 -14.274 1.00 0.00 78 GLY A N 16
ATOM 24584 C CA . GLY A 1 78 ? 20.745 1.140 -13.016 1.00 0.00 78 GLY A CA 16
ATOM 24585 C C . GLY A 1 78 ? 20.408 0.240 -11.816 1.00 0.00 78 GLY A C 16
ATOM 24586 O O . GLY A 1 78 ? 20.145 -0.957 -11.962 1.00 0.00 78 GLY A O 16
ATOM 24590 N N . MET A 1 79 ? 20.389 0.833 -10.616 1.00 0.00 79 MET A N 16
ATOM 24591 C CA . MET A 1 79 ? 20.167 0.130 -9.339 1.00 0.00 79 MET A CA 16
ATOM 24592 C C . MET A 1 79 ? 18.691 -0.202 -9.025 1.00 0.00 79 MET A C 16
ATOM 24593 O O . MET A 1 79 ? 18.425 -0.958 -8.087 1.00 0.00 79 MET A O 16
ATOM 24607 N N . LEU A 1 80 ? 17.741 0.332 -9.804 1.00 0.00 80 LEU A N 16
ATOM 24608 C CA . LEU A 1 80 ? 16.300 0.051 -9.713 1.00 0.00 80 LEU A CA 16
ATOM 24609 C C . LEU A 1 80 ? 15.637 -0.064 -11.100 1.00 0.00 80 LEU A C 16
ATOM 24610 O O . LEU A 1 80 ? 16.114 0.522 -12.076 1.00 0.00 80 LEU A O 16
ATOM 24626 N N . TYR A 1 81 ? 14.537 -0.820 -11.185 1.00 0.00 81 TYR A N 16
ATOM 24627 C CA . TYR A 1 81 ? 13.868 -1.136 -12.458 1.00 0.00 81 TYR A CA 16
ATOM 24628 C C . TYR A 1 81 ? 13.054 0.042 -13.035 1.00 0.00 81 TYR A C 16
ATOM 24629 O O . TYR A 1 81 ? 13.012 0.230 -14.254 1.00 0.00 81 TYR A O 16
ATOM 24647 N N . ASP A 1 82 ? 12.426 0.847 -12.170 1.00 0.00 82 ASP A N 16
ATOM 24648 C CA . ASP A 1 82 ? 11.537 1.955 -12.553 1.00 0.00 82 ASP A CA 16
ATOM 24649 C C . ASP A 1 82 ? 11.646 3.156 -11.588 1.00 0.00 82 ASP A C 16
ATOM 24650 O O . ASP A 1 82 ? 11.838 2.980 -10.382 1.00 0.00 82 ASP A O 16
ATOM 24659 N N . SER A 1 83 ? 11.508 4.373 -12.123 1.00 0.00 83 SER A N 16
ATOM 24660 C CA . SER A 1 83 ? 11.546 5.645 -11.384 1.00 0.00 83 SER A CA 16
ATOM 24661 C C . SER A 1 83 ? 10.600 6.683 -12.018 1.00 0.00 83 SER A C 16
ATOM 24662 O O . SER A 1 83 ? 10.255 6.575 -13.198 1.00 0.00 83 SER A O 16
ATOM 24670 N N . ASP A 1 84 ? 10.175 7.690 -11.248 1.00 0.00 84 ASP A N 16
ATOM 24671 C CA . ASP A 1 84 ? 9.145 8.663 -11.640 1.00 0.00 84 ASP A CA 16
ATOM 24672 C C . ASP A 1 84 ? 9.522 10.107 -11.262 1.00 0.00 84 ASP A C 16
ATOM 24673 O O . ASP A 1 84 ? 9.814 10.413 -10.103 1.00 0.00 84 ASP A O 16
ATOM 24682 N N . SER A 1 85 ? 9.489 11.010 -12.247 1.00 0.00 85 SER A N 16
ATOM 24683 C CA . SER A 1 85 ? 9.951 12.403 -12.146 1.00 0.00 85 SER A CA 16
ATOM 24684 C C . SER A 1 85 ? 9.282 13.191 -11.013 1.00 0.00 85 SER A C 16
ATOM 24685 O O . SER A 1 85 ? 9.972 13.777 -10.171 1.00 0.00 85 SER A O 16
ATOM 24693 N N . GLN A 1 86 ? 7.946 13.179 -10.947 1.00 0.00 86 GLN A N 16
ATOM 24694 C CA . GLN A 1 86 ? 7.207 13.894 -9.906 1.00 0.00 86 GLN A CA 16
ATOM 24695 C C . GLN A 1 86 ? 7.328 13.224 -8.528 1.00 0.00 86 GLN A C 16
ATOM 24696 O O . GLN A 1 86 ? 7.355 13.933 -7.527 1.00 0.00 86 GLN A O 16
ATOM 24710 N N . GLN A 1 87 ? 7.500 11.900 -8.444 1.00 0.00 87 GLN A N 16
ATOM 24711 C CA . GLN A 1 87 ? 7.759 11.204 -7.175 1.00 0.00 87 GLN A CA 16
ATOM 24712 C C . GLN A 1 87 ? 9.121 11.593 -6.578 1.00 0.00 87 GLN A C 16
ATOM 24713 O O . GLN A 1 87 ? 9.183 11.987 -5.409 1.00 0.00 87 GLN A O 16
ATOM 24727 N N . ILE A 1 88 ? 10.200 11.563 -7.377 1.00 0.00 88 ILE A N 16
ATOM 24728 C CA . ILE A 1 88 ? 11.526 12.018 -6.923 1.00 0.00 88 ILE A CA 16
ATOM 24729 C C . ILE A 1 88 ? 11.472 13.500 -6.535 1.00 0.00 88 ILE A C 16
ATOM 24730 O O . ILE A 1 88 ? 11.916 13.849 -5.445 1.00 0.00 88 ILE A O 16
ATOM 24746 N N . LEU A 1 89 ? 10.882 14.365 -7.372 1.00 0.00 89 LEU A N 16
ATOM 24747 C CA . LEU A 1 89 ? 10.759 15.799 -7.064 1.00 0.00 89 LEU A CA 16
ATOM 24748 C C . LEU A 1 89 ? 9.955 16.054 -5.782 1.00 0.00 89 LEU A C 16
ATOM 24749 O O . LEU A 1 89 ? 10.403 16.833 -4.948 1.00 0.00 89 LEU A O 16
ATOM 24765 N N . ASN A 1 90 ? 8.826 15.371 -5.573 1.00 0.00 90 ASN A N 16
ATOM 24766 C CA . ASN A 1 90 ? 8.019 15.533 -4.361 1.00 0.00 90 ASN A CA 16
ATOM 24767 C C . ASN A 1 90 ? 8.798 15.107 -3.110 1.00 0.00 90 ASN A C 16
ATOM 24768 O O . ASN A 1 90 ? 8.916 15.904 -2.180 1.00 0.00 90 ASN A O 16
ATOM 24779 N N . ARG A 1 91 ? 9.427 13.919 -3.093 1.00 0.00 91 ARG A N 16
ATOM 24780 C CA . ARG A 1 91 ? 10.224 13.487 -1.922 1.00 0.00 91 ARG A CA 16
ATOM 24781 C C . ARG A 1 91 ? 11.457 14.366 -1.695 1.00 0.00 91 ARG A C 16
ATOM 24782 O O . ARG A 1 91 ? 11.776 14.675 -0.548 1.00 0.00 91 ARG A O 16
ATOM 24803 N N . LEU A 1 92 ? 12.095 14.850 -2.765 1.00 0.00 92 LEU A N 16
ATOM 24804 C CA . LEU A 1 92 ? 13.218 15.789 -2.677 1.00 0.00 92 LEU A CA 16
ATOM 24805 C C . LEU A 1 92 ? 12.784 17.155 -2.111 1.00 0.00 92 LEU A C 16
ATOM 24806 O O . LEU A 1 92 ? 13.480 17.716 -1.266 1.00 0.00 92 LEU A O 16
ATOM 24822 N N . ARG A 1 93 ? 11.603 17.655 -2.498 1.00 0.00 93 ARG A N 16
ATOM 24823 C CA . ARG A 1 93 ? 11.048 18.911 -1.968 1.00 0.00 93 ARG A CA 16
ATOM 24824 C C . ARG A 1 93 ? 10.646 18.772 -0.504 1.00 0.00 93 ARG A C 16
ATOM 24825 O O . ARG A 1 93 ? 10.990 19.635 0.292 1.00 0.00 93 ARG A O 16
ATOM 24846 N N . GLU A 1 94 ? 10.015 17.663 -0.118 1.00 0.00 94 GLU A N 16
ATOM 24847 C CA . GLU A 1 94 ? 9.658 17.401 1.285 1.00 0.00 94 GLU A CA 16
ATOM 24848 C C . GLU A 1 94 ? 10.900 17.332 2.190 1.00 0.00 94 GLU A C 16
ATOM 24849 O O . GLU A 1 94 ? 10.957 18.043 3.194 1.00 0.00 94 GLU A O 16
ATOM 24861 N N . ARG A 1 95 ? 11.928 16.549 1.816 1.00 0.00 95 ARG A N 16
ATOM 24862 C CA . ARG A 1 95 ? 13.152 16.422 2.640 1.00 0.00 95 ARG A CA 16
ATOM 24863 C C . ARG A 1 95 ? 13.989 17.709 2.685 1.00 0.00 95 ARG A C 16
ATOM 24864 O O . ARG A 1 95 ? 14.528 18.041 3.742 1.00 0.00 95 ARG A O 16
ATOM 24885 N N . VAL A 1 96 ? 14.072 18.466 1.579 1.00 0.00 96 VAL A N 16
ATOM 24886 C CA . VAL A 1 96 ? 14.840 19.729 1.543 1.00 0.00 96 VAL A CA 16
ATOM 24887 C C . VAL A 1 96 ? 14.092 20.872 2.238 1.00 0.00 96 VAL A C 16
ATOM 24888 O O . VAL A 1 96 ? 14.650 21.492 3.142 1.00 0.00 96 VAL A O 16
ATOM 24901 N N . SER A 1 97 ? 12.829 21.129 1.886 1.00 0.00 97 SER A N 16
ATOM 24902 C CA . SER A 1 97 ? 12.053 22.226 2.488 1.00 0.00 97 SER A CA 16
ATOM 24903 C C . SER A 1 97 ? 11.710 21.953 3.957 1.00 0.00 97 SER A C 16
ATOM 24904 O O . SER A 1 97 ? 11.830 22.847 4.791 1.00 0.00 97 SER A O 16
ATOM 24912 N N . GLY A 1 98 ? 11.396 20.704 4.320 1.00 0.00 98 GLY A N 16
ATOM 24913 C CA . GLY A 1 98 ? 11.127 20.302 5.708 1.00 0.00 98 GLY A CA 16
ATOM 24914 C C . GLY A 1 98 ? 12.333 20.415 6.655 1.00 0.00 98 GLY A C 16
ATOM 24915 O O . GLY A 1 98 ? 12.149 20.454 7.874 1.00 0.00 98 GLY A O 16
ATOM 24919 N N . SER A 1 99 ? 13.553 20.541 6.114 1.00 0.00 99 SER A N 16
ATOM 24920 C CA . SER A 1 99 ? 14.785 20.793 6.884 1.00 0.00 99 SER A CA 16
ATOM 24921 C C . SER A 1 99 ? 15.042 22.286 7.182 1.00 0.00 99 SER A C 16
ATOM 24922 O O . SER A 1 99 ? 16.033 22.612 7.837 1.00 0.00 99 SER A O 16
ATOM 24930 N N . THR A 1 100 ? 14.175 23.202 6.719 1.00 0.00 100 THR A N 16
ATOM 24931 C CA . THR A 1 100 ? 14.307 24.662 6.949 1.00 0.00 100 THR A CA 16
ATOM 24932 C C . THR A 1 100 ? 12.983 25.371 7.291 1.00 0.00 100 THR A C 16
ATOM 24933 O O . THR A 1 100 ? 12.970 26.281 8.126 1.00 0.00 100 THR A O 16
ATOM 24944 N N . ALA A 1 101 ? 11.850 24.931 6.731 1.00 0.00 101 ALA A N 16
ATOM 24945 C CA . ALA A 1 101 ? 10.527 25.489 7.018 1.00 0.00 101 ALA A CA 16
ATOM 24946 C C . ALA A 1 101 ? 10.119 25.265 8.490 1.00 0.00 101 ALA A C 16
ATOM 24947 O O . ALA A 1 101 ? 10.201 24.150 9.011 1.00 0.00 101 ALA A O 16
ATOM 24954 N N . GLN A 1 102 ? 9.659 26.329 9.160 1.00 0.00 102 GLN A N 16
ATOM 24955 C CA . GLN A 1 102 ? 9.373 26.309 10.605 1.00 0.00 102 GLN A CA 16
ATOM 24956 C C . GLN A 1 102 ? 8.012 25.670 10.954 1.00 0.00 102 GLN A C 16
ATOM 24957 O O . GLN A 1 102 ? 7.787 25.286 12.104 1.00 0.00 102 GLN A O 16
ATOM 24971 N N . SER A 1 103 ? 7.118 25.516 9.968 1.00 0.00 103 SER A N 16
ATOM 24972 C CA . SER A 1 103 ? 5.789 24.893 10.125 1.00 0.00 103 SER A CA 16
ATOM 24973 C C . SER A 1 103 ? 5.786 23.360 9.949 1.00 0.00 103 SER A C 16
ATOM 24974 O O . SER A 1 103 ? 4.741 22.725 10.128 1.00 0.00 103 SER A O 16
ATOM 24982 N N . ALA A 1 104 ? 6.930 22.759 9.588 1.00 0.00 104 ALA A N 16
ATOM 24983 C CA . ALA A 1 104 ? 7.099 21.316 9.364 1.00 0.00 104 ALA A CA 16
ATOM 24984 C C . ALA A 1 104 ? 7.080 20.497 10.677 1.00 0.00 104 ALA A C 16
ATOM 24985 O O . ALA A 1 104 ? 7.744 20.899 11.663 1.00 0.00 104 ALA A O 16
ATOM 24993 N N . SER A 1 1 ? -6.295 7.668 -15.246 1.00 0.00 1 SER A N 17
ATOM 24994 C CA . SER A 1 1 ? -6.593 6.698 -14.155 1.00 0.00 1 SER A CA 17
ATOM 24995 C C . SER A 1 1 ? -5.428 5.734 -13.907 1.00 0.00 1 SER A C 17
ATOM 24996 O O . SER A 1 1 ? -4.642 5.459 -14.816 1.00 0.00 1 SER A O 17
ATOM 25006 N N . VAL A 1 2 ? -5.309 5.202 -12.682 1.00 0.00 2 VAL A N 17
ATOM 25007 C CA . VAL A 1 2 ? -4.277 4.202 -12.309 1.00 0.00 2 VAL A CA 17
ATOM 25008 C C . VAL A 1 2 ? -4.596 2.797 -12.850 1.00 0.00 2 VAL A C 17
ATOM 25009 O O . VAL A 1 2 ? -5.754 2.474 -13.129 1.00 0.00 2 VAL A O 17
ATOM 25022 N N . SER A 1 3 ? -3.567 1.955 -12.989 1.00 0.00 3 SER A N 17
ATOM 25023 C CA . SER A 1 3 ? -3.668 0.556 -13.438 1.00 0.00 3 SER A CA 17
ATOM 25024 C C . SER A 1 3 ? -2.615 -0.338 -12.759 1.00 0.00 3 SER A C 17
ATOM 25025 O O . SER A 1 3 ? -1.638 0.155 -12.189 1.00 0.00 3 SER A O 17
ATOM 25033 N N . ILE A 1 4 ? -2.819 -1.658 -12.799 1.00 0.00 4 ILE A N 17
ATOM 25034 C CA . ILE A 1 4 ? -1.953 -2.664 -12.162 1.00 0.00 4 ILE A CA 17
ATOM 25035 C C . ILE A 1 4 ? -0.670 -2.858 -12.998 1.00 0.00 4 ILE A C 17
ATOM 25036 O O . ILE A 1 4 ? -0.727 -2.969 -14.228 1.00 0.00 4 ILE A O 17
ATOM 25052 N N . LEU A 1 5 ? 0.484 -2.926 -12.322 1.00 0.00 5 LEU A N 17
ATOM 25053 C CA . LEU A 1 5 ? 1.811 -3.176 -12.909 1.00 0.00 5 LEU A CA 17
ATOM 25054 C C . LEU A 1 5 ? 2.696 -4.055 -12.001 1.00 0.00 5 LEU A C 17
ATOM 25055 O O . LEU A 1 5 ? 2.444 -4.173 -10.796 1.00 0.00 5 LEU A O 17
ATOM 25071 N N . ARG A 1 6 ? 3.716 -4.701 -12.588 1.00 0.00 6 ARG A N 17
ATOM 25072 C CA . ARG A 1 6 ? 4.584 -5.679 -11.901 1.00 0.00 6 ARG A CA 17
ATOM 25073 C C . ARG A 1 6 ? 5.621 -5.000 -10.989 1.00 0.00 6 ARG A C 17
ATOM 25074 O O . ARG A 1 6 ? 6.311 -4.070 -11.416 1.00 0.00 6 ARG A O 17
ATOM 25095 N N . SER A 1 7 ? 5.767 -5.533 -9.771 1.00 0.00 7 SER A N 17
ATOM 25096 C CA . SER A 1 7 ? 6.681 -5.080 -8.700 1.00 0.00 7 SER A CA 17
ATOM 25097 C C . SER A 1 7 ? 6.428 -3.651 -8.170 1.00 0.00 7 SER A C 17
ATOM 25098 O O . SER A 1 7 ? 5.730 -2.837 -8.778 1.00 0.00 7 SER A O 17
ATOM 25106 N N . SER A 1 8 ? 6.988 -3.353 -6.992 1.00 0.00 8 SER A N 17
ATOM 25107 C CA . SER A 1 8 ? 6.869 -2.062 -6.287 1.00 0.00 8 SER A CA 17
ATOM 25108 C C . SER A 1 8 ? 8.102 -1.768 -5.413 1.00 0.00 8 SER A C 17
ATOM 25109 O O . SER A 1 8 ? 8.907 -2.665 -5.136 1.00 0.00 8 SER A O 17
ATOM 25117 N N . VAL A 1 9 ? 8.255 -0.509 -4.978 1.00 0.00 9 VAL A N 17
ATOM 25118 C CA . VAL A 1 9 ? 9.328 -0.048 -4.071 1.00 0.00 9 VAL A CA 17
ATOM 25119 C C . VAL A 1 9 ? 8.783 0.800 -2.915 1.00 0.00 9 VAL A C 17
ATOM 25120 O O . VAL A 1 9 ? 7.768 1.488 -3.058 1.00 0.00 9 VAL A O 17
ATOM 25133 N N . ASN A 1 10 ? 9.461 0.762 -1.766 1.00 0.00 10 ASN A N 17
ATOM 25134 C CA . ASN A 1 10 ? 9.142 1.568 -0.584 1.00 0.00 10 ASN A CA 17
ATOM 25135 C C . ASN A 1 10 ? 9.744 2.986 -0.683 1.00 0.00 10 ASN A C 17
ATOM 25136 O O . ASN A 1 10 ? 10.751 3.198 -1.361 1.00 0.00 10 ASN A O 17
ATOM 25147 N N . HIS A 1 11 ? 9.194 3.961 0.050 1.00 0.00 11 HIS A N 17
ATOM 25148 C CA . HIS A 1 11 ? 9.724 5.338 0.076 1.00 0.00 11 HIS A CA 17
ATOM 25149 C C . HIS A 1 11 ? 11.184 5.420 0.558 1.00 0.00 11 HIS A C 17
ATOM 25150 O O . HIS A 1 11 ? 11.932 6.264 0.066 1.00 0.00 11 HIS A O 17
ATOM 25164 N N . ARG A 1 12 ? 11.633 4.480 1.404 1.00 0.00 12 ARG A N 17
ATOM 25165 C CA . ARG A 1 12 ? 13.049 4.337 1.808 1.00 0.00 12 ARG A CA 17
ATOM 25166 C C . ARG A 1 12 ? 13.980 4.040 0.632 1.00 0.00 12 ARG A C 17
ATOM 25167 O O . ARG A 1 12 ? 15.100 4.533 0.594 1.00 0.00 12 ARG A O 17
ATOM 25188 N N . GLU A 1 13 ? 13.514 3.265 -0.345 1.00 0.00 13 GLU A N 17
ATOM 25189 C CA . GLU A 1 13 ? 14.294 2.928 -1.548 1.00 0.00 13 GLU A CA 17
ATOM 25190 C C . GLU A 1 13 ? 14.380 4.127 -2.509 1.00 0.00 13 GLU A C 17
ATOM 25191 O O . GLU A 1 13 ? 15.429 4.370 -3.103 1.00 0.00 13 GLU A O 17
ATOM 25203 N N . VAL A 1 14 ? 13.309 4.928 -2.603 1.00 0.00 14 VAL A N 17
ATOM 25204 C CA . VAL A 1 14 ? 13.316 6.209 -3.347 1.00 0.00 14 VAL A CA 17
ATOM 25205 C C . VAL A 1 14 ? 14.255 7.222 -2.670 1.00 0.00 14 VAL A C 17
ATOM 25206 O O . VAL A 1 14 ? 15.032 7.896 -3.345 1.00 0.00 14 VAL A O 17
ATOM 25219 N N . ASP A 1 15 ? 14.228 7.296 -1.337 1.00 0.00 15 ASP A N 17
ATOM 25220 C CA . ASP A 1 15 ? 15.125 8.152 -0.552 1.00 0.00 15 ASP A CA 17
ATOM 25221 C C . ASP A 1 15 ? 16.600 7.735 -0.689 1.00 0.00 15 ASP A C 17
ATOM 25222 O O . ASP A 1 15 ? 17.462 8.582 -0.917 1.00 0.00 15 ASP A O 17
ATOM 25231 N N . GLU A 1 16 ? 16.888 6.431 -0.631 1.00 0.00 16 GLU A N 17
ATOM 25232 C CA . GLU A 1 16 ? 18.223 5.873 -0.882 1.00 0.00 16 GLU A CA 17
ATOM 25233 C C . GLU A 1 16 ? 18.711 6.156 -2.310 1.00 0.00 16 GLU A C 17
ATOM 25234 O O . GLU A 1 16 ? 19.874 6.518 -2.493 1.00 0.00 16 GLU A O 17
ATOM 25246 N N . ALA A 1 17 ? 17.840 6.043 -3.319 1.00 0.00 17 ALA A N 17
ATOM 25247 C CA . ALA A 1 17 ? 18.200 6.379 -4.695 1.00 0.00 17 ALA A CA 17
ATOM 25248 C C . ALA A 1 17 ? 18.545 7.876 -4.836 1.00 0.00 17 ALA A C 17
ATOM 25249 O O . ALA A 1 17 ? 19.560 8.224 -5.436 1.00 0.00 17 ALA A O 17
ATOM 25256 N N . ILE A 1 18 ? 17.757 8.763 -4.220 1.00 0.00 18 ILE A N 17
ATOM 25257 C CA . ILE A 1 18 ? 18.051 10.205 -4.150 1.00 0.00 18 ILE A CA 17
ATOM 25258 C C . ILE A 1 18 ? 19.399 10.465 -3.458 1.00 0.00 18 ILE A C 17
ATOM 25259 O O . ILE A 1 18 ? 20.208 11.233 -3.974 1.00 0.00 18 ILE A O 17
ATOM 25275 N N . ASP A 1 19 ? 19.679 9.795 -2.339 1.00 0.00 19 ASP A N 17
ATOM 25276 C CA . ASP A 1 19 ? 20.954 9.914 -1.617 1.00 0.00 19 ASP A CA 17
ATOM 25277 C C . ASP A 1 19 ? 22.146 9.411 -2.454 1.00 0.00 19 ASP A C 17
ATOM 25278 O O . ASP A 1 19 ? 23.205 10.038 -2.487 1.00 0.00 19 ASP A O 17
ATOM 25287 N N . ASN A 1 20 ? 21.958 8.319 -3.203 1.00 0.00 20 ASN A N 17
ATOM 25288 C CA . ASN A 1 20 ? 22.957 7.789 -4.129 1.00 0.00 20 ASN A CA 17
ATOM 25289 C C . ASN A 1 20 ? 23.247 8.758 -5.291 1.00 0.00 20 ASN A C 17
ATOM 25290 O O . ASN A 1 20 ? 24.413 8.978 -5.604 1.00 0.00 20 ASN A O 17
ATOM 25301 N N . ILE A 1 21 ? 22.225 9.403 -5.872 1.00 0.00 21 ILE A N 17
ATOM 25302 C CA . ILE A 1 21 ? 22.413 10.449 -6.898 1.00 0.00 21 ILE A CA 17
ATOM 25303 C C . ILE A 1 21 ? 23.132 11.667 -6.304 1.00 0.00 21 ILE A C 17
ATOM 25304 O O . ILE A 1 21 ? 24.077 12.181 -6.905 1.00 0.00 21 ILE A O 17
ATOM 25320 N N . LEU A 1 22 ? 22.731 12.112 -5.108 1.00 0.00 22 LEU A N 17
ATOM 25321 C CA . LEU A 1 22 ? 23.342 13.245 -4.404 1.00 0.00 22 LEU A CA 17
ATOM 25322 C C . LEU A 1 22 ? 24.856 13.034 -4.182 1.00 0.00 22 LEU A C 17
ATOM 25323 O O . LEU A 1 22 ? 25.656 13.934 -4.455 1.00 0.00 22 LEU A O 17
ATOM 25339 N N . ARG A 1 23 ? 25.251 11.820 -3.767 1.00 0.00 23 ARG A N 17
ATOM 25340 C CA . ARG A 1 23 ? 26.666 11.428 -3.620 1.00 0.00 23 ARG A CA 17
ATOM 25341 C C . ARG A 1 23 ? 27.377 11.272 -4.971 1.00 0.00 23 ARG A C 17
ATOM 25342 O O . ARG A 1 23 ? 28.460 11.824 -5.150 1.00 0.00 23 ARG A O 17
ATOM 25363 N N . TYR A 1 24 ? 26.761 10.576 -5.932 1.00 0.00 24 TYR A N 17
ATOM 25364 C CA . TYR A 1 24 ? 27.349 10.296 -7.250 1.00 0.00 24 TYR A CA 17
ATOM 25365 C C . TYR A 1 24 ? 27.663 11.573 -8.052 1.00 0.00 24 TYR A C 17
ATOM 25366 O O . TYR A 1 24 ? 28.719 11.668 -8.679 1.00 0.00 24 TYR A O 17
ATOM 25384 N N . THR A 1 25 ? 26.781 12.580 -7.992 1.00 0.00 25 THR A N 17
ATOM 25385 C CA . THR A 1 25 ? 27.005 13.875 -8.664 1.00 0.00 25 THR A CA 17
ATOM 25386 C C . THR A 1 25 ? 27.912 14.832 -7.875 1.00 0.00 25 THR A C 17
ATOM 25387 O O . THR A 1 25 ? 28.236 15.912 -8.374 1.00 0.00 25 THR A O 17
ATOM 25398 N N . ASN A 1 26 ? 28.333 14.461 -6.657 1.00 0.00 26 ASN A N 17
ATOM 25399 C CA . ASN A 1 26 ? 29.148 15.279 -5.751 1.00 0.00 26 ASN A CA 17
ATOM 25400 C C . ASN A 1 26 ? 28.528 16.675 -5.519 1.00 0.00 26 ASN A C 17
ATOM 25401 O O . ASN A 1 26 ? 29.135 17.709 -5.809 1.00 0.00 26 ASN A O 17
ATOM 25412 N N . SER A 1 27 ? 27.268 16.672 -5.072 1.00 0.00 27 SER A N 17
ATOM 25413 C CA . SER A 1 27 ? 26.432 17.882 -4.953 1.00 0.00 27 SER A CA 17
ATOM 25414 C C . SER A 1 27 ? 25.867 18.084 -3.539 1.00 0.00 27 SER A C 17
ATOM 25415 O O . SER A 1 27 ? 25.863 17.162 -2.723 1.00 0.00 27 SER A O 17
ATOM 25423 N N . THR A 1 28 ? 25.357 19.288 -3.257 1.00 0.00 28 THR A N 17
ATOM 25424 C CA . THR A 1 28 ? 24.576 19.578 -2.036 1.00 0.00 28 THR A CA 17
ATOM 25425 C C . THR A 1 28 ? 23.082 19.327 -2.259 1.00 0.00 28 THR A C 17
ATOM 25426 O O . THR A 1 28 ? 22.589 19.339 -3.388 1.00 0.00 28 THR A O 17
ATOM 25437 N N . GLU A 1 29 ? 22.316 19.133 -1.182 1.00 0.00 29 GLU A N 17
ATOM 25438 C CA . GLU A 1 29 ? 20.856 18.957 -1.289 1.00 0.00 29 GLU A CA 17
ATOM 25439 C C . GLU A 1 29 ? 20.148 20.229 -1.802 1.00 0.00 29 GLU A C 17
ATOM 25440 O O . GLU A 1 29 ? 19.169 20.142 -2.544 1.00 0.00 29 GLU A O 17
ATOM 25452 N N . GLN A 1 30 ? 20.701 21.410 -1.493 1.00 0.00 30 GLN A N 17
ATOM 25453 C CA . GLN A 1 30 ? 20.227 22.691 -2.036 1.00 0.00 30 GLN A CA 17
ATOM 25454 C C . GLN A 1 30 ? 20.505 22.802 -3.546 1.00 0.00 30 GLN A C 17
ATOM 25455 O O . GLN A 1 30 ? 19.630 23.239 -4.293 1.00 0.00 30 GLN A O 17
ATOM 25469 N N . GLN A 1 31 ? 21.672 22.341 -4.020 1.00 0.00 31 GLN A N 17
ATOM 25470 C CA . GLN A 1 31 ? 21.967 22.257 -5.461 1.00 0.00 31 GLN A CA 17
ATOM 25471 C C . GLN A 1 31 ? 21.020 21.286 -6.179 1.00 0.00 31 GLN A C 17
ATOM 25472 O O . GLN A 1 31 ? 20.558 21.589 -7.275 1.00 0.00 31 GLN A O 17
ATOM 25486 N N . PHE A 1 32 ? 20.678 20.143 -5.569 1.00 0.00 32 PHE A N 17
ATOM 25487 C CA . PHE A 1 32 ? 19.736 19.180 -6.165 1.00 0.00 32 PHE A CA 17
ATOM 25488 C C . PHE A 1 32 ? 18.303 19.745 -6.216 1.00 0.00 32 PHE A C 17
ATOM 25489 O O . PHE A 1 32 ? 17.645 19.643 -7.250 1.00 0.00 32 PHE A O 17
ATOM 25506 N N . LEU A 1 33 ? 17.852 20.441 -5.168 1.00 0.00 33 LEU A N 17
ATOM 25507 C CA . LEU A 1 33 ? 16.579 21.179 -5.177 1.00 0.00 33 LEU A CA 17
ATOM 25508 C C . LEU A 1 33 ? 16.551 22.250 -6.274 1.00 0.00 33 LEU A C 17
ATOM 25509 O O . LEU A 1 33 ? 15.616 22.286 -7.071 1.00 0.00 33 LEU A O 17
ATOM 25525 N N . GLU A 1 34 ? 17.608 23.055 -6.385 1.00 0.00 34 GLU A N 17
ATOM 25526 C CA . GLU A 1 34 ? 17.721 24.094 -7.417 1.00 0.00 34 GLU A CA 17
ATOM 25527 C C . GLU A 1 34 ? 17.757 23.514 -8.840 1.00 0.00 34 GLU A C 17
ATOM 25528 O O . GLU A 1 34 ? 17.095 24.038 -9.736 1.00 0.00 34 GLU A O 17
ATOM 25540 N N . ALA A 1 35 ? 18.462 22.402 -9.048 1.00 0.00 35 ALA A N 17
ATOM 25541 C CA . ALA A 1 35 ? 18.514 21.707 -10.339 1.00 0.00 35 ALA A CA 17
ATOM 25542 C C . ALA A 1 35 ? 17.152 21.109 -10.725 1.00 0.00 35 ALA A C 17
ATOM 25543 O O . ALA A 1 35 ? 16.722 21.253 -11.865 1.00 0.00 35 ALA A O 17
ATOM 25550 N N . MET A 1 36 ? 16.429 20.494 -9.784 1.00 0.00 36 MET A N 17
ATOM 25551 C CA . MET A 1 36 ? 15.070 19.975 -10.029 1.00 0.00 36 MET A CA 17
ATOM 25552 C C . MET A 1 36 ? 14.065 21.104 -10.298 1.00 0.00 36 MET A C 17
ATOM 25553 O O . MET A 1 36 ? 13.264 20.990 -11.222 1.00 0.00 36 MET A O 17
ATOM 25567 N N . GLU A 1 37 ? 14.155 22.224 -9.574 1.00 0.00 37 GLU A N 17
ATOM 25568 C CA . GLU A 1 37 ? 13.311 23.406 -9.810 1.00 0.00 37 GLU A CA 17
ATOM 25569 C C . GLU A 1 37 ? 13.603 24.054 -11.180 1.00 0.00 37 GLU A C 17
ATOM 25570 O O . GLU A 1 37 ? 12.678 24.440 -11.897 1.00 0.00 37 GLU A O 17
ATOM 25582 N N . SER A 1 38 ? 14.880 24.102 -11.583 1.00 0.00 38 SER A N 17
ATOM 25583 C CA . SER A 1 38 ? 15.314 24.678 -12.868 1.00 0.00 38 SER A CA 17
ATOM 25584 C C . SER A 1 38 ? 14.985 23.798 -14.085 1.00 0.00 38 SER A C 17
ATOM 25585 O O . SER A 1 38 ? 14.883 24.309 -15.201 1.00 0.00 38 SER A O 17
ATOM 25593 N N . THR A 1 39 ? 14.815 22.483 -13.883 1.00 0.00 39 THR A N 17
ATOM 25594 C CA . THR A 1 39 ? 14.565 21.500 -14.965 1.00 0.00 39 THR A CA 17
ATOM 25595 C C . THR A 1 39 ? 13.119 20.990 -15.024 1.00 0.00 39 THR A C 17
ATOM 25596 O O . THR A 1 39 ? 12.797 20.141 -15.858 1.00 0.00 39 THR A O 17
ATOM 25607 N N . GLY A 1 40 ? 12.233 21.487 -14.151 1.00 0.00 40 GLY A N 17
ATOM 25608 C CA . GLY A 1 40 ? 10.825 21.060 -14.098 1.00 0.00 40 GLY A CA 17
ATOM 25609 C C . GLY A 1 40 ? 10.645 19.643 -13.539 1.00 0.00 40 GLY A C 17
ATOM 25610 O O . GLY A 1 40 ? 9.695 18.947 -13.901 1.00 0.00 40 GLY A O 17
ATOM 25614 N N . GLY A 1 41 ? 11.581 19.199 -12.691 1.00 0.00 41 GLY A N 17
ATOM 25615 C CA . GLY A 1 41 ? 11.558 17.877 -12.055 1.00 0.00 41 GLY A CA 17
ATOM 25616 C C . GLY A 1 41 ? 12.055 16.715 -12.914 1.00 0.00 41 GLY A C 17
ATOM 25617 O O . GLY A 1 41 ? 11.921 15.569 -12.491 1.00 0.00 41 GLY A O 17
ATOM 25621 N N . ARG A 1 42 ? 12.647 16.957 -14.093 1.00 0.00 42 ARG A N 17
ATOM 25622 C CA . ARG A 1 42 ? 13.251 15.885 -14.910 1.00 0.00 42 ARG A CA 17
ATOM 25623 C C . ARG A 1 42 ? 14.573 15.434 -14.300 1.00 0.00 42 ARG A C 17
ATOM 25624 O O . ARG A 1 42 ? 15.611 16.039 -14.553 1.00 0.00 42 ARG A O 17
ATOM 25645 N N . VAL A 1 43 ? 14.558 14.319 -13.570 1.00 0.00 43 VAL A N 17
ATOM 25646 C CA . VAL A 1 43 ? 15.747 13.805 -12.856 1.00 0.00 43 VAL A CA 17
ATOM 25647 C C . VAL A 1 43 ? 16.939 13.574 -13.794 1.00 0.00 43 VAL A C 17
ATOM 25648 O O . VAL A 1 43 ? 18.056 13.908 -13.420 1.00 0.00 43 VAL A O 17
ATOM 25661 N N . ARG A 1 44 ? 16.720 13.159 -15.053 1.00 0.00 44 ARG A N 17
ATOM 25662 C CA . ARG A 1 44 ? 17.805 13.003 -16.054 1.00 0.00 44 ARG A CA 17
ATOM 25663 C C . ARG A 1 44 ? 18.533 14.316 -16.386 1.00 0.00 44 ARG A C 17
ATOM 25664 O O . ARG A 1 44 ? 19.763 14.371 -16.385 1.00 0.00 44 ARG A O 17
ATOM 25685 N N . ILE A 1 45 ? 17.776 15.401 -16.567 1.00 0.00 45 ILE A N 17
ATOM 25686 C CA . ILE A 1 45 ? 18.340 16.739 -16.853 1.00 0.00 45 ILE A CA 17
ATOM 25687 C C . ILE A 1 45 ? 18.933 17.337 -15.571 1.00 0.00 45 ILE A C 17
ATOM 25688 O O . ILE A 1 45 ? 19.982 17.970 -15.614 1.00 0.00 45 ILE A O 17
ATOM 25704 N N . ALA A 1 46 ? 18.328 17.077 -14.412 1.00 0.00 46 ALA A N 17
ATOM 25705 C CA . ALA A 1 46 ? 18.853 17.515 -13.122 1.00 0.00 46 ALA A CA 17
ATOM 25706 C C . ALA A 1 46 ? 20.208 16.859 -12.814 1.00 0.00 46 ALA A C 17
ATOM 25707 O O . ALA A 1 46 ? 21.158 17.572 -12.504 1.00 0.00 46 ALA A O 17
ATOM 25714 N N . ILE A 1 47 ? 20.366 15.540 -12.989 1.00 0.00 47 ILE A N 17
ATOM 25715 C CA . ILE A 1 47 ? 21.676 14.885 -12.803 1.00 0.00 47 ILE A CA 17
ATOM 25716 C C . ILE A 1 47 ? 22.681 15.306 -13.881 1.00 0.00 47 ILE A C 17
ATOM 25717 O O . ILE A 1 47 ? 23.838 15.535 -13.543 1.00 0.00 47 ILE A O 17
ATOM 25733 N N . ALA A 1 48 ? 22.255 15.530 -15.131 1.00 0.00 48 ALA A N 17
ATOM 25734 C CA . ALA A 1 48 ? 23.119 16.135 -16.156 1.00 0.00 48 ALA A CA 17
ATOM 25735 C C . ALA A 1 48 ? 23.643 17.528 -15.741 1.00 0.00 48 ALA A C 17
ATOM 25736 O O . ALA A 1 48 ? 24.844 17.800 -15.830 1.00 0.00 48 ALA A O 17
ATOM 25743 N N . LYS A 1 49 ? 22.768 18.383 -15.191 1.00 0.00 49 LYS A N 17
ATOM 25744 C CA . LYS A 1 49 ? 23.121 19.715 -14.661 1.00 0.00 49 LYS A CA 17
ATOM 25745 C C . LYS A 1 49 ? 24.053 19.614 -13.449 1.00 0.00 49 LYS A C 17
ATOM 25746 O O . LYS A 1 49 ? 25.065 20.305 -13.410 1.00 0.00 49 LYS A O 17
ATOM 25765 N N . LEU A 1 50 ? 23.776 18.708 -12.510 1.00 0.00 50 LEU A N 17
ATOM 25766 C CA . LEU A 1 50 ? 24.614 18.473 -11.324 1.00 0.00 50 LEU A CA 17
ATOM 25767 C C . LEU A 1 50 ? 25.989 17.882 -11.671 1.00 0.00 50 LEU A C 17
ATOM 25768 O O . LEU A 1 50 ? 26.958 18.199 -10.990 1.00 0.00 50 LEU A O 17
ATOM 25784 N N . LEU A 1 51 ? 26.103 17.061 -12.717 1.00 0.00 51 LEU A N 17
ATOM 25785 C CA . LEU A 1 51 ? 27.394 16.557 -13.212 1.00 0.00 51 LEU A CA 17
ATOM 25786 C C . LEU A 1 51 ? 28.196 17.650 -13.942 1.00 0.00 51 LEU A C 17
ATOM 25787 O O . LEU A 1 51 ? 29.415 17.722 -13.786 1.00 0.00 51 LEU A O 17
ATOM 25803 N N . SER A 1 52 ? 27.517 18.513 -14.708 1.00 0.00 52 SER A N 17
ATOM 25804 C CA . SER A 1 52 ? 28.180 19.575 -15.490 1.00 0.00 52 SER A CA 17
ATOM 25805 C C . SER A 1 52 ? 28.561 20.811 -14.656 1.00 0.00 52 SER A C 17
ATOM 25806 O O . SER A 1 52 ? 29.567 21.458 -14.953 1.00 0.00 52 SER A O 17
ATOM 25814 N N . LYS A 1 53 ? 27.762 21.154 -13.627 1.00 0.00 53 LYS A N 17
ATOM 25815 C CA . LYS A 1 53 ? 27.899 22.334 -12.732 1.00 0.00 53 LYS A CA 17
ATOM 25816 C C . LYS A 1 53 ? 28.093 23.667 -13.471 1.00 0.00 53 LYS A C 17
ATOM 25817 O O . LYS A 1 53 ? 28.759 24.576 -12.974 1.00 0.00 53 LYS A O 17
ATOM 25836 N N . GLN A 1 54 ? 27.526 23.768 -14.677 1.00 0.00 54 GLN A N 17
ATOM 25837 C CA . GLN A 1 54 ? 27.798 24.858 -15.618 1.00 0.00 54 GLN A CA 17
ATOM 25838 C C . GLN A 1 54 ? 26.750 25.989 -15.590 1.00 0.00 54 GLN A C 17
ATOM 25839 O O . GLN A 1 54 ? 25.629 25.803 -15.112 1.00 0.00 54 GLN A O 17
ATOM 25853 N N . THR A 1 55 ? 27.119 27.154 -16.129 1.00 0.00 55 THR A N 17
ATOM 25854 C CA . THR A 1 55 ? 26.291 28.376 -16.212 1.00 0.00 55 THR A CA 17
ATOM 25855 C C . THR A 1 55 ? 25.979 28.768 -17.666 1.00 0.00 55 THR A C 17
ATOM 25856 O O . THR A 1 55 ? 26.656 28.330 -18.600 1.00 0.00 55 THR A O 17
ATOM 25867 N N . SER A 1 56 ? 24.938 29.583 -17.867 1.00 0.00 56 SER A N 17
ATOM 25868 C CA . SER A 1 56 ? 24.433 30.004 -19.189 1.00 0.00 56 SER A CA 17
ATOM 25869 C C . SER A 1 56 ? 24.065 31.497 -19.241 1.00 0.00 56 SER A C 17
ATOM 25870 O O . SER A 1 56 ? 23.889 32.154 -18.209 1.00 0.00 56 SER A O 17
ATOM 25878 N N . GLY A 1 57 ? 23.966 32.048 -20.459 1.00 0.00 57 GLY A N 17
ATOM 25879 C CA . GLY A 1 57 ? 23.572 33.444 -20.718 1.00 0.00 57 GLY A CA 17
ATOM 25880 C C . GLY A 1 57 ? 24.675 34.501 -20.532 1.00 0.00 57 GLY A C 17
ATOM 25881 O O . GLY A 1 57 ? 24.417 35.691 -20.718 1.00 0.00 57 GLY A O 17
ATOM 25885 N N . GLY A 1 58 ? 25.904 34.095 -20.183 1.00 0.00 58 GLY A N 17
ATOM 25886 C CA . GLY A 1 58 ? 27.046 34.998 -19.956 1.00 0.00 58 GLY A CA 17
ATOM 25887 C C . GLY A 1 58 ? 27.720 35.535 -21.230 1.00 0.00 58 GLY A C 17
ATOM 25888 O O . GLY A 1 58 ? 28.469 36.512 -21.157 1.00 0.00 58 GLY A O 17
ATOM 25892 N N . SER A 1 59 ? 27.450 34.923 -22.390 1.00 0.00 59 SER A N 17
ATOM 25893 C CA . SER A 1 59 ? 27.991 35.295 -23.712 1.00 0.00 59 SER A CA 17
ATOM 25894 C C . SER A 1 59 ? 26.916 35.250 -24.811 1.00 0.00 59 SER A C 17
ATOM 25895 O O . SER A 1 59 ? 25.936 34.504 -24.709 1.00 0.00 59 SER A O 17
ATOM 25903 N N . GLY A 1 60 ? 27.111 36.035 -25.878 1.00 0.00 60 GLY A N 17
ATOM 25904 C CA . GLY A 1 60 ? 26.285 36.010 -27.096 1.00 0.00 60 GLY A CA 17
ATOM 25905 C C . GLY A 1 60 ? 26.581 34.822 -28.027 1.00 0.00 60 GLY A C 17
ATOM 25906 O O . GLY A 1 60 ? 27.350 33.915 -27.694 1.00 0.00 60 GLY A O 17
ATOM 25910 N N . GLY A 1 61 ? 25.974 34.833 -29.219 1.00 0.00 61 GLY A N 17
ATOM 25911 C CA . GLY A 1 61 ? 26.185 33.806 -30.258 1.00 0.00 61 GLY A CA 17
ATOM 25912 C C . GLY A 1 61 ? 25.494 32.459 -29.989 1.00 0.00 61 GLY A C 17
ATOM 25913 O O . GLY A 1 61 ? 25.941 31.426 -30.496 1.00 0.00 61 GLY A O 17
ATOM 25917 N N . SER A 1 62 ? 24.429 32.452 -29.180 1.00 0.00 62 SER A N 17
ATOM 25918 C CA . SER A 1 62 ? 23.629 31.259 -28.849 1.00 0.00 62 SER A CA 17
ATOM 25919 C C . SER A 1 62 ? 22.829 30.706 -30.046 1.00 0.00 62 SER A C 17
ATOM 25920 O O . SER A 1 62 ? 22.564 31.411 -31.028 1.00 0.00 62 SER A O 17
ATOM 25928 N N . LYS A 1 63 ? 22.443 29.421 -29.964 1.00 0.00 63 LYS A N 17
ATOM 25929 C CA . LYS A 1 63 ? 21.741 28.657 -31.015 1.00 0.00 63 LYS A CA 17
ATOM 25930 C C . LYS A 1 63 ? 20.501 27.948 -30.452 1.00 0.00 63 LYS A C 17
ATOM 25931 O O . LYS A 1 63 ? 20.533 27.433 -29.332 1.00 0.00 63 LYS A O 17
ATOM 25950 N N . LEU A 1 64 ? 19.415 27.922 -31.234 1.00 0.00 64 LEU A N 17
ATOM 25951 C CA . LEU A 1 64 ? 18.100 27.375 -30.855 1.00 0.00 64 LEU A CA 17
ATOM 25952 C C . LEU A 1 64 ? 17.685 26.184 -31.738 1.00 0.00 64 LEU A C 17
ATOM 25953 O O . LEU A 1 64 ? 18.173 26.024 -32.860 1.00 0.00 64 LEU A O 17
ATOM 25969 N N . GLY A 1 65 ? 16.752 25.362 -31.251 1.00 0.00 65 GLY A N 17
ATOM 25970 C CA . GLY A 1 65 ? 16.209 24.172 -31.932 1.00 0.00 65 GLY A CA 17
ATOM 25971 C C . GLY A 1 65 ? 15.184 24.480 -33.033 1.00 0.00 65 GLY A C 17
ATOM 25972 O O . GLY A 1 65 ? 14.118 23.862 -33.080 1.00 0.00 65 GLY A O 17
ATOM 25976 N N . GLY A 1 66 ? 15.471 25.455 -33.900 1.00 0.00 66 GLY A N 17
ATOM 25977 C CA . GLY A 1 66 ? 14.546 25.935 -34.936 1.00 0.00 66 GLY A CA 17
ATOM 25978 C C . GLY A 1 66 ? 13.322 26.651 -34.344 1.00 0.00 66 GLY A C 17
ATOM 25979 O O . GLY A 1 66 ? 13.445 27.432 -33.397 1.00 0.00 66 GLY A O 17
ATOM 25983 N N . SER A 1 67 ? 12.139 26.379 -34.903 1.00 0.00 67 SER A N 17
ATOM 25984 C CA . SER A 1 67 ? 10.845 26.917 -34.449 1.00 0.00 67 SER A CA 17
ATOM 25985 C C . SER A 1 67 ? 9.743 25.843 -34.522 1.00 0.00 67 SER A C 17
ATOM 25986 O O . SER A 1 67 ? 10.028 24.664 -34.762 1.00 0.00 67 SER A O 17
ATOM 25994 N N . GLY A 1 68 ? 8.486 26.225 -34.287 1.00 0.00 68 GLY A N 17
ATOM 25995 C CA . GLY A 1 68 ? 7.312 25.378 -34.527 1.00 0.00 68 GLY A CA 17
ATOM 25996 C C . GLY A 1 68 ? 6.994 25.254 -36.023 1.00 0.00 68 GLY A C 17
ATOM 25997 O O . GLY A 1 68 ? 7.039 26.244 -36.759 1.00 0.00 68 GLY A O 17
ATOM 26001 N N . GLY A 1 69 ? 6.674 24.040 -36.485 1.00 0.00 69 GLY A N 17
ATOM 26002 C CA . GLY A 1 69 ? 6.331 23.759 -37.889 1.00 0.00 69 GLY A CA 17
ATOM 26003 C C . GLY A 1 69 ? 7.515 23.759 -38.875 1.00 0.00 69 GLY A C 17
ATOM 26004 O O . GLY A 1 69 ? 7.293 23.737 -40.089 1.00 0.00 69 GLY A O 17
ATOM 26008 N N . SER A 1 70 ? 8.760 23.780 -38.380 1.00 0.00 70 SER A N 17
ATOM 26009 C CA . SER A 1 70 ? 10.002 23.709 -39.174 1.00 0.00 70 SER A CA 17
ATOM 26010 C C . SER A 1 70 ? 10.948 22.603 -38.675 1.00 0.00 70 SER A C 17
ATOM 26011 O O . SER A 1 70 ? 10.791 22.080 -37.568 1.00 0.00 70 SER A O 17
ATOM 26019 N N . ARG A 1 71 ? 11.924 22.204 -39.505 1.00 0.00 71 ARG A N 17
ATOM 26020 C CA . ARG A 1 71 ? 12.850 21.086 -39.227 1.00 0.00 71 ARG A CA 17
ATOM 26021 C C . ARG A 1 71 ? 13.929 21.458 -38.199 1.00 0.00 71 ARG A C 17
ATOM 26022 O O . ARG A 1 71 ? 14.491 22.553 -38.250 1.00 0.00 71 ARG A O 17
ATOM 26043 N N . LYS A 1 72 ? 14.245 20.516 -37.299 1.00 0.00 72 LYS A N 17
ATOM 26044 C CA . LYS A 1 72 ? 15.392 20.554 -36.365 1.00 0.00 72 LYS A CA 17
ATOM 26045 C C . LYS A 1 72 ? 15.970 19.154 -36.110 1.00 0.00 72 LYS A C 17
ATOM 26046 O O . LYS A 1 72 ? 15.309 18.152 -36.372 1.00 0.00 72 LYS A O 17
ATOM 26065 N N . ASP A 1 73 ? 17.199 19.086 -35.598 1.00 0.00 73 ASP A N 17
ATOM 26066 C CA . ASP A 1 73 ? 17.905 17.825 -35.323 1.00 0.00 73 ASP A CA 17
ATOM 26067 C C . ASP A 1 73 ? 17.387 17.136 -34.042 1.00 0.00 73 ASP A C 17
ATOM 26068 O O . ASP A 1 73 ? 17.698 17.557 -32.922 1.00 0.00 73 ASP A O 17
ATOM 26077 N N . LEU A 1 74 ? 16.591 16.074 -34.217 1.00 0.00 74 LEU A N 17
ATOM 26078 C CA . LEU A 1 74 ? 16.069 15.193 -33.160 1.00 0.00 74 LEU A CA 17
ATOM 26079 C C . LEU A 1 74 ? 15.797 13.763 -33.680 1.00 0.00 74 LEU A C 17
ATOM 26080 O O . LEU A 1 74 ? 15.904 13.500 -34.882 1.00 0.00 74 LEU A O 17
ATOM 26096 N N . SER A 1 75 ? 15.419 12.849 -32.779 1.00 0.00 75 SER A N 17
ATOM 26097 C CA . SER A 1 75 ? 14.925 11.501 -33.109 1.00 0.00 75 SER A CA 17
ATOM 26098 C C . SER A 1 75 ? 13.485 11.316 -32.610 1.00 0.00 75 SER A C 17
ATOM 26099 O O . SER A 1 75 ? 13.181 11.606 -31.450 1.00 0.00 75 SER A O 17
ATOM 26107 N N . VAL A 1 76 ? 12.582 10.864 -33.490 1.00 0.00 76 VAL A N 17
ATOM 26108 C CA . VAL A 1 76 ? 11.139 10.738 -33.195 1.00 0.00 76 VAL A CA 17
ATOM 26109 C C . VAL A 1 76 ? 10.783 9.430 -32.481 1.00 0.00 76 VAL A C 17
ATOM 26110 O O . VAL A 1 76 ? 11.422 8.395 -32.680 1.00 0.00 76 VAL A O 17
ATOM 26123 N N . LYS A 1 77 ? 9.735 9.500 -31.644 1.00 0.00 77 LYS A N 17
ATOM 26124 C CA . LYS A 1 77 ? 9.175 8.401 -30.820 1.00 0.00 77 LYS A CA 17
ATOM 26125 C C . LYS A 1 77 ? 10.172 7.683 -29.880 1.00 0.00 77 LYS A C 17
ATOM 26126 O O . LYS A 1 77 ? 9.857 6.618 -29.342 1.00 0.00 77 LYS A O 17
ATOM 26145 N N . GLY A 1 78 ? 11.366 8.247 -29.665 1.00 0.00 78 GLY A N 17
ATOM 26146 C CA . GLY A 1 78 ? 12.428 7.677 -28.825 1.00 0.00 78 GLY A CA 17
ATOM 26147 C C . GLY A 1 78 ? 12.325 8.054 -27.339 1.00 0.00 78 GLY A C 17
ATOM 26148 O O . GLY A 1 78 ? 11.550 8.927 -26.943 1.00 0.00 78 GLY A O 17
ATOM 26152 N N . MET A 1 79 ? 13.161 7.422 -26.510 1.00 0.00 79 MET A N 17
ATOM 26153 C CA . MET A 1 79 ? 13.220 7.579 -25.046 1.00 0.00 79 MET A CA 17
ATOM 26154 C C . MET A 1 79 ? 13.979 8.839 -24.572 1.00 0.00 79 MET A C 17
ATOM 26155 O O . MET A 1 79 ? 14.699 8.808 -23.574 1.00 0.00 79 MET A O 17
ATOM 26169 N N . LEU A 1 80 ? 13.845 9.957 -25.294 1.00 0.00 80 LEU A N 17
ATOM 26170 C CA . LEU A 1 80 ? 14.644 11.179 -25.102 1.00 0.00 80 LEU A CA 17
ATOM 26171 C C . LEU A 1 80 ? 14.163 12.057 -23.928 1.00 0.00 80 LEU A C 17
ATOM 26172 O O . LEU A 1 80 ? 14.967 12.785 -23.343 1.00 0.00 80 LEU A O 17
ATOM 26188 N N . TYR A 1 81 ? 12.871 11.981 -23.576 1.00 0.00 81 TYR A N 17
ATOM 26189 C CA . TYR A 1 81 ? 12.211 12.922 -22.646 1.00 0.00 81 TYR A CA 17
ATOM 26190 C C . TYR A 1 81 ? 11.508 12.268 -21.439 1.00 0.00 81 TYR A C 17
ATOM 26191 O O . TYR A 1 81 ? 10.835 12.960 -20.676 1.00 0.00 81 TYR A O 17
ATOM 26209 N N . ASP A 1 82 ? 11.656 10.957 -21.239 1.00 0.00 82 ASP A N 17
ATOM 26210 C CA . ASP A 1 82 ? 11.024 10.206 -20.140 1.00 0.00 82 ASP A CA 17
ATOM 26211 C C . ASP A 1 82 ? 11.964 10.018 -18.936 1.00 0.00 82 ASP A C 17
ATOM 26212 O O . ASP A 1 82 ? 13.159 9.767 -19.114 1.00 0.00 82 ASP A O 17
ATOM 26221 N N . SER A 1 83 ? 11.438 10.134 -17.710 1.00 0.00 83 SER A N 17
ATOM 26222 C CA . SER A 1 83 ? 12.128 9.784 -16.451 1.00 0.00 83 SER A CA 17
ATOM 26223 C C . SER A 1 83 ? 11.132 9.567 -15.294 1.00 0.00 83 SER A C 17
ATOM 26224 O O . SER A 1 83 ? 9.939 9.848 -15.430 1.00 0.00 83 SER A O 17
ATOM 26232 N N . ASP A 1 84 ? 11.612 9.118 -14.127 1.00 0.00 84 ASP A N 17
ATOM 26233 C CA . ASP A 1 84 ? 10.835 8.985 -12.873 1.00 0.00 84 ASP A CA 17
ATOM 26234 C C . ASP A 1 84 ? 10.575 10.346 -12.178 1.00 0.00 84 ASP A C 17
ATOM 26235 O O . ASP A 1 84 ? 10.624 10.471 -10.951 1.00 0.00 84 ASP A O 17
ATOM 26244 N N . SER A 1 85 ? 10.324 11.388 -12.975 1.00 0.00 85 SER A N 17
ATOM 26245 C CA . SER A 1 85 ? 10.273 12.803 -12.586 1.00 0.00 85 SER A CA 17
ATOM 26246 C C . SER A 1 85 ? 9.389 13.095 -11.374 1.00 0.00 85 SER A C 17
ATOM 26247 O O . SER A 1 85 ? 9.863 13.676 -10.401 1.00 0.00 85 SER A O 17
ATOM 26255 N N . GLN A 1 86 ? 8.122 12.672 -11.390 1.00 0.00 86 GLN A N 17
ATOM 26256 C CA . GLN A 1 86 ? 7.152 13.071 -10.359 1.00 0.00 86 GLN A CA 17
ATOM 26257 C C . GLN A 1 86 ? 7.431 12.418 -8.998 1.00 0.00 86 GLN A C 17
ATOM 26258 O O . GLN A 1 86 ? 7.399 13.107 -7.979 1.00 0.00 86 GLN A O 17
ATOM 26272 N N . GLN A 1 87 ? 7.784 11.127 -8.960 1.00 0.00 87 GLN A N 17
ATOM 26273 C CA . GLN A 1 87 ? 8.106 10.436 -7.702 1.00 0.00 87 GLN A CA 17
ATOM 26274 C C . GLN A 1 87 ? 9.415 10.952 -7.088 1.00 0.00 87 GLN A C 17
ATOM 26275 O O . GLN A 1 87 ? 9.471 11.195 -5.876 1.00 0.00 87 GLN A O 17
ATOM 26289 N N . ILE A 1 88 ? 10.445 11.173 -7.913 1.00 0.00 88 ILE A N 17
ATOM 26290 C CA . ILE A 1 88 ? 11.719 11.743 -7.450 1.00 0.00 88 ILE A CA 17
ATOM 26291 C C . ILE A 1 88 ? 11.522 13.194 -7.009 1.00 0.00 88 ILE A C 17
ATOM 26292 O O . ILE A 1 88 ? 11.978 13.539 -5.928 1.00 0.00 88 ILE A O 17
ATOM 26308 N N . LEU A 1 89 ? 10.791 14.031 -7.758 1.00 0.00 89 LEU A N 17
ATOM 26309 C CA . LEU A 1 89 ? 10.513 15.415 -7.348 1.00 0.00 89 LEU A CA 17
ATOM 26310 C C . LEU A 1 89 ? 9.734 15.462 -6.035 1.00 0.00 89 LEU A C 17
ATOM 26311 O O . LEU A 1 89 ? 10.111 16.227 -5.154 1.00 0.00 89 LEU A O 17
ATOM 26327 N N . ASN A 1 90 ? 8.714 14.615 -5.870 1.00 0.00 90 ASN A N 17
ATOM 26328 C CA . ASN A 1 90 ? 7.953 14.531 -4.623 1.00 0.00 90 ASN A CA 17
ATOM 26329 C C . ASN A 1 90 ? 8.871 14.192 -3.441 1.00 0.00 90 ASN A C 17
ATOM 26330 O O . ASN A 1 90 ? 8.960 14.987 -2.503 1.00 0.00 90 ASN A O 17
ATOM 26341 N N . ARG A 1 91 ? 9.632 13.082 -3.497 1.00 0.00 91 ARG A N 17
ATOM 26342 C CA . ARG A 1 91 ? 10.498 12.721 -2.355 1.00 0.00 91 ARG A CA 17
ATOM 26343 C C . ARG A 1 91 ? 11.634 13.724 -2.151 1.00 0.00 91 ARG A C 17
ATOM 26344 O O . ARG A 1 91 ? 11.945 14.030 -1.011 1.00 0.00 91 ARG A O 17
ATOM 26365 N N . LEU A 1 92 ? 12.211 14.284 -3.214 1.00 0.00 92 LEU A N 17
ATOM 26366 C CA . LEU A 1 92 ? 13.297 15.274 -3.125 1.00 0.00 92 LEU A CA 17
ATOM 26367 C C . LEU A 1 92 ? 12.816 16.585 -2.492 1.00 0.00 92 LEU A C 17
ATOM 26368 O O . LEU A 1 92 ? 13.426 17.073 -1.543 1.00 0.00 92 LEU A O 17
ATOM 26384 N N . ARG A 1 93 ? 11.691 17.133 -2.967 1.00 0.00 93 ARG A N 17
ATOM 26385 C CA . ARG A 1 93 ? 11.122 18.386 -2.436 1.00 0.00 93 ARG A CA 17
ATOM 26386 C C . ARG A 1 93 ? 10.664 18.220 -0.985 1.00 0.00 93 ARG A C 17
ATOM 26387 O O . ARG A 1 93 ? 10.912 19.102 -0.172 1.00 0.00 93 ARG A O 17
ATOM 26408 N N . GLU A 1 94 ? 10.110 17.061 -0.629 1.00 0.00 94 GLU A N 17
ATOM 26409 C CA . GLU A 1 94 ? 9.790 16.746 0.773 1.00 0.00 94 GLU A CA 17
ATOM 26410 C C . GLU A 1 94 ? 11.057 16.608 1.641 1.00 0.00 94 GLU A C 17
ATOM 26411 O O . GLU A 1 94 ? 11.125 17.204 2.719 1.00 0.00 94 GLU A O 17
ATOM 26423 N N . ARG A 1 95 ? 12.088 15.896 1.159 1.00 0.00 95 ARG A N 17
ATOM 26424 C CA . ARG A 1 95 ? 13.363 15.692 1.874 1.00 0.00 95 ARG A CA 17
ATOM 26425 C C . ARG A 1 95 ? 14.086 17.013 2.181 1.00 0.00 95 ARG A C 17
ATOM 26426 O O . ARG A 1 95 ? 14.598 17.183 3.287 1.00 0.00 95 ARG A O 17
ATOM 26447 N N . VAL A 1 96 ? 14.111 17.940 1.216 1.00 0.00 96 VAL A N 17
ATOM 26448 C CA . VAL A 1 96 ? 14.844 19.218 1.339 1.00 0.00 96 VAL A CA 17
ATOM 26449 C C . VAL A 1 96 ? 13.993 20.346 1.941 1.00 0.00 96 VAL A C 17
ATOM 26450 O O . VAL A 1 96 ? 14.511 21.127 2.743 1.00 0.00 96 VAL A O 17
ATOM 26463 N N . SER A 1 97 ? 12.698 20.414 1.608 1.00 0.00 97 SER A N 17
ATOM 26464 C CA . SER A 1 97 ? 11.824 21.562 1.916 1.00 0.00 97 SER A CA 17
ATOM 26465 C C . SER A 1 97 ? 10.482 21.214 2.581 1.00 0.00 97 SER A C 17
ATOM 26466 O O . SER A 1 97 ? 9.681 22.115 2.827 1.00 0.00 97 SER A O 17
ATOM 26474 N N . GLY A 1 98 ? 10.200 19.950 2.921 1.00 0.00 98 GLY A N 17
ATOM 26475 C CA . GLY A 1 98 ? 8.904 19.545 3.496 1.00 0.00 98 GLY A CA 17
ATOM 26476 C C . GLY A 1 98 ? 8.564 20.197 4.848 1.00 0.00 98 GLY A C 17
ATOM 26477 O O . GLY A 1 98 ? 7.387 20.319 5.198 1.00 0.00 98 GLY A O 17
ATOM 26481 N N . SER A 1 99 ? 9.576 20.673 5.582 1.00 0.00 99 SER A N 17
ATOM 26482 C CA . SER A 1 99 ? 9.445 21.418 6.846 1.00 0.00 99 SER A CA 17
ATOM 26483 C C . SER A 1 99 ? 9.181 22.925 6.671 1.00 0.00 99 SER A C 17
ATOM 26484 O O . SER A 1 99 ? 8.771 23.580 7.632 1.00 0.00 99 SER A O 17
ATOM 26492 N N . THR A 1 100 ? 9.384 23.488 5.469 1.00 0.00 100 THR A N 17
ATOM 26493 C CA . THR A 1 100 ? 9.285 24.940 5.187 1.00 0.00 100 THR A CA 17
ATOM 26494 C C . THR A 1 100 ? 8.264 25.294 4.100 1.00 0.00 100 THR A C 17
ATOM 26495 O O . THR A 1 100 ? 7.698 26.388 4.134 1.00 0.00 100 THR A O 17
ATOM 26506 N N . ALA A 1 101 ? 7.956 24.378 3.174 1.00 0.00 101 ALA A N 17
ATOM 26507 C CA . ALA A 1 101 ? 6.993 24.582 2.083 1.00 0.00 101 ALA A CA 17
ATOM 26508 C C . ALA A 1 101 ? 5.532 24.772 2.561 1.00 0.00 101 ALA A C 17
ATOM 26509 O O . ALA A 1 101 ? 4.699 25.286 1.811 1.00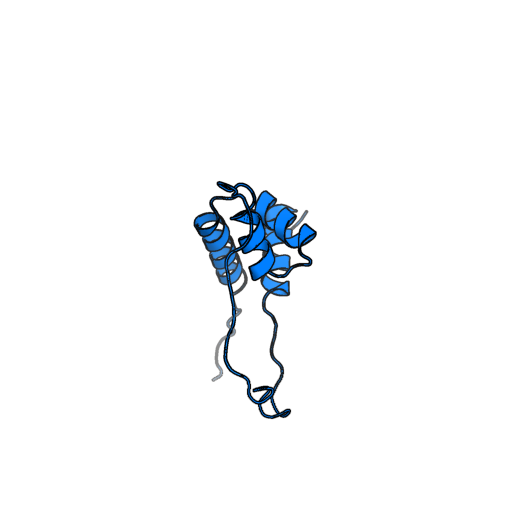 0.00 101 ALA A O 17
ATOM 26516 N N . GLN A 1 102 ? 5.219 24.392 3.808 1.00 0.00 102 GLN A N 17
ATOM 26517 C CA . GLN A 1 102 ? 3.912 24.619 4.439 1.00 0.00 102 GLN A CA 17
ATOM 26518 C C . GLN A 1 102 ? 3.660 26.105 4.791 1.00 0.00 102 GLN A C 17
ATOM 26519 O O . GLN A 1 102 ? 2.505 26.532 4.877 1.00 0.00 102 GLN A O 17
ATOM 26533 N N . SER A 1 103 ? 4.717 26.905 4.981 1.00 0.00 103 SER A N 17
ATOM 26534 C CA . SER A 1 103 ? 4.630 28.325 5.362 1.00 0.00 103 SER A CA 17
ATOM 26535 C C . SER A 1 103 ? 4.210 29.236 4.194 1.00 0.00 103 SER A C 17
ATOM 26536 O O . SER A 1 103 ? 4.524 28.963 3.030 1.00 0.00 103 SER A O 17
ATOM 26544 N N . ALA A 1 104 ? 3.526 30.342 4.514 1.00 0.00 104 ALA A N 17
ATOM 26545 C CA . ALA A 1 104 ? 3.051 31.371 3.575 1.00 0.00 104 ALA A CA 17
ATOM 26546 C C . ALA A 1 104 ? 3.162 32.797 4.159 1.00 0.00 104 ALA A C 17
ATOM 26547 O O . ALA A 1 104 ? 2.806 33.000 5.343 1.00 0.00 104 ALA A O 17
ATOM 26555 N N . SER A 1 1 ? -5.111 -5.578 -9.377 1.00 0.00 1 SER A N 18
ATOM 26556 C CA . SER A 1 1 ? -3.834 -6.013 -10.011 1.00 0.00 1 SER A CA 18
ATOM 26557 C C . SER A 1 1 ? -2.818 -6.509 -8.975 1.00 0.00 1 SER A C 18
ATOM 26558 O O . SER A 1 1 ? -2.868 -6.108 -7.812 1.00 0.00 1 SER A O 18
ATOM 26568 N N . VAL A 1 2 ? -1.883 -7.376 -9.392 1.00 0.00 2 VAL A N 18
ATOM 26569 C CA . VAL A 1 2 ? -0.791 -7.939 -8.559 1.00 0.00 2 VAL A CA 18
ATOM 26570 C C . VAL A 1 2 ? 0.573 -7.842 -9.261 1.00 0.00 2 VAL A C 18
ATOM 26571 O O . VAL A 1 2 ? 0.640 -7.688 -10.484 1.00 0.00 2 VAL A O 18
ATOM 26584 N N . SER A 1 3 ? 1.662 -7.939 -8.490 1.00 0.00 3 SER A N 18
ATOM 26585 C CA . SER A 1 3 ? 3.050 -7.935 -8.986 1.00 0.00 3 SER A CA 18
ATOM 26586 C C . SER A 1 3 ? 3.945 -8.914 -8.208 1.00 0.00 3 SER A C 18
ATOM 26587 O O . SER A 1 3 ? 3.578 -9.396 -7.130 1.00 0.00 3 SER A O 18
ATOM 26595 N N . ILE A 1 4 ? 5.121 -9.214 -8.768 1.00 0.00 4 ILE A N 18
ATOM 26596 C CA . ILE A 1 4 ? 6.149 -10.105 -8.196 1.00 0.00 4 ILE A CA 18
ATOM 26597 C C . ILE A 1 4 ? 7.302 -9.355 -7.500 1.00 0.00 4 ILE A C 18
ATOM 26598 O O . ILE A 1 4 ? 8.124 -9.990 -6.835 1.00 0.00 4 ILE A O 18
ATOM 26614 N N . LEU A 1 5 ? 7.372 -8.024 -7.632 1.00 0.00 5 LEU A N 18
ATOM 26615 C CA . LEU A 1 5 ? 8.358 -7.159 -6.965 1.00 0.00 5 LEU A CA 18
ATOM 26616 C C . LEU A 1 5 ? 7.804 -5.754 -6.651 1.00 0.00 5 LEU A C 18
ATOM 26617 O O . LEU A 1 5 ? 6.921 -5.254 -7.351 1.00 0.00 5 LEU A O 18
ATOM 26633 N N . ARG A 1 6 ? 8.353 -5.116 -5.602 1.00 0.00 6 ARG A N 18
ATOM 26634 C CA . ARG A 1 6 ? 7.985 -3.766 -5.107 1.00 0.00 6 ARG A CA 18
ATOM 26635 C C . ARG A 1 6 ? 6.487 -3.574 -4.789 1.00 0.00 6 ARG A C 18
ATOM 26636 O O . ARG A 1 6 ? 5.998 -2.445 -4.735 1.00 0.00 6 ARG A O 18
ATOM 26657 N N . SER A 1 7 ? 5.761 -4.661 -4.517 1.00 0.00 7 SER A N 18
ATOM 26658 C CA . SER A 1 7 ? 4.298 -4.683 -4.321 1.00 0.00 7 SER A CA 18
ATOM 26659 C C . SER A 1 7 ? 3.814 -3.878 -3.100 1.00 0.00 7 SER A C 18
ATOM 26660 O O . SER A 1 7 ? 2.665 -3.437 -3.059 1.00 0.00 7 SER A O 18
ATOM 26668 N N . SER A 1 8 ? 4.696 -3.648 -2.119 1.00 0.00 8 SER A N 18
ATOM 26669 C CA . SER A 1 8 ? 4.459 -2.815 -0.927 1.00 0.00 8 SER A CA 18
ATOM 26670 C C . SER A 1 8 ? 4.608 -1.302 -1.174 1.00 0.00 8 SER A C 18
ATOM 26671 O O . SER A 1 8 ? 4.249 -0.505 -0.304 1.00 0.00 8 SER A O 18
ATOM 26679 N N . VAL A 1 9 ? 5.134 -0.898 -2.342 1.00 0.00 9 VAL A N 18
ATOM 26680 C CA . VAL A 1 9 ? 5.451 0.497 -2.712 1.00 0.00 9 VAL A CA 18
ATOM 26681 C C . VAL A 1 9 ? 6.336 1.177 -1.645 1.00 0.00 9 VAL A C 18
ATOM 26682 O O . VAL A 1 9 ? 6.058 2.276 -1.159 1.00 0.00 9 VAL A O 18
ATOM 26695 N N . ASN A 1 10 ? 7.410 0.486 -1.241 1.00 0.00 10 ASN A N 18
ATOM 26696 C CA . ASN A 1 10 ? 8.337 0.920 -0.190 1.00 0.00 10 ASN A CA 18
ATOM 26697 C C . ASN A 1 10 ? 9.078 2.219 -0.579 1.00 0.00 10 ASN A C 18
ATOM 26698 O O . ASN A 1 10 ? 9.775 2.274 -1.596 1.00 0.00 10 ASN A O 18
ATOM 26709 N N . HIS A 1 11 ? 8.975 3.261 0.257 1.00 0.00 11 HIS A N 18
ATOM 26710 C CA . HIS A 1 11 ? 9.610 4.572 0.036 1.00 0.00 11 HIS A CA 18
ATOM 26711 C C . HIS A 1 11 ? 11.140 4.553 0.145 1.00 0.00 11 HIS A C 18
ATOM 26712 O O . HIS A 1 11 ? 11.789 5.470 -0.364 1.00 0.00 11 HIS A O 18
ATOM 26726 N N . ARG A 1 12 ? 11.738 3.509 0.740 1.00 0.00 12 ARG A N 18
ATOM 26727 C CA . ARG A 1 12 ? 13.203 3.361 0.824 1.00 0.00 12 ARG A CA 18
ATOM 26728 C C . ARG A 1 12 ? 13.868 3.345 -0.547 1.00 0.00 12 ARG A C 18
ATOM 26729 O O . ARG A 1 12 ? 14.981 3.829 -0.672 1.00 0.00 12 ARG A O 18
ATOM 26750 N N . GLU A 1 13 ? 13.187 2.844 -1.576 1.00 0.00 13 GLU A N 18
ATOM 26751 C CA . GLU A 1 13 ? 13.702 2.854 -2.951 1.00 0.00 13 GLU A CA 18
ATOM 26752 C C . GLU A 1 13 ? 13.895 4.293 -3.471 1.00 0.00 13 GLU A C 18
ATOM 26753 O O . GLU A 1 13 ? 14.925 4.605 -4.065 1.00 0.00 13 GLU A O 18
ATOM 26765 N N . VAL A 1 14 ? 12.936 5.186 -3.184 1.00 0.00 14 VAL A N 18
ATOM 26766 C CA . VAL A 1 14 ? 13.001 6.619 -3.546 1.00 0.00 14 VAL A CA 18
ATOM 26767 C C . VAL A 1 14 ? 14.063 7.347 -2.713 1.00 0.00 14 VAL A C 18
ATOM 26768 O O . VAL A 1 14 ? 14.853 8.118 -3.252 1.00 0.00 14 VAL A O 18
ATOM 26781 N N . ASP A 1 15 ? 14.114 7.073 -1.405 1.00 0.00 15 ASP A N 18
ATOM 26782 C CA . ASP A 1 15 ? 15.138 7.616 -0.495 1.00 0.00 15 ASP A CA 18
ATOM 26783 C C . ASP A 1 15 ? 16.565 7.190 -0.897 1.00 0.00 15 ASP A C 18
ATOM 26784 O O . ASP A 1 15 ? 17.468 8.024 -0.988 1.00 0.00 15 ASP A O 18
ATOM 26793 N N . GLU A 1 16 ? 16.759 5.905 -1.198 1.00 0.00 16 GLU A N 18
ATOM 26794 C CA . GLU A 1 16 ? 18.027 5.352 -1.676 1.00 0.00 16 GLU A CA 18
ATOM 26795 C C . GLU A 1 16 ? 18.422 5.936 -3.037 1.00 0.00 16 GLU A C 18
ATOM 26796 O O . GLU A 1 16 ? 19.586 6.284 -3.231 1.00 0.00 16 GLU A O 18
ATOM 26808 N N . ALA A 1 17 ? 17.474 6.090 -3.969 1.00 0.00 17 ALA A N 18
ATOM 26809 C CA . ALA A 1 17 ? 17.755 6.704 -5.265 1.00 0.00 17 ALA A CA 18
ATOM 26810 C C . ALA A 1 17 ? 18.205 8.173 -5.119 1.00 0.00 17 ALA A C 18
ATOM 26811 O O . ALA A 1 17 ? 19.192 8.571 -5.738 1.00 0.00 17 ALA A O 18
ATOM 26818 N N . ILE A 1 18 ? 17.540 8.957 -4.258 1.00 0.00 18 ILE A N 18
ATOM 26819 C CA . ILE A 1 18 ? 17.951 10.335 -3.935 1.00 0.00 18 ILE A CA 18
ATOM 26820 C C . ILE A 1 18 ? 19.366 10.360 -3.344 1.00 0.00 18 ILE A C 18
ATOM 26821 O O . ILE A 1 18 ? 20.201 11.122 -3.826 1.00 0.00 18 ILE A O 18
ATOM 26837 N N . ASP A 1 19 ? 19.672 9.518 -2.355 1.00 0.00 19 ASP A N 18
ATOM 26838 C CA . ASP A 1 19 ? 21.009 9.455 -1.746 1.00 0.00 19 ASP A CA 18
ATOM 26839 C C . ASP A 1 19 ? 22.096 8.996 -2.736 1.00 0.00 19 ASP A C 18
ATOM 26840 O O . ASP A 1 19 ? 23.186 9.569 -2.772 1.00 0.00 19 ASP A O 18
ATOM 26849 N N . ASN A 1 20 ? 21.790 8.021 -3.599 1.00 0.00 20 ASN A N 18
ATOM 26850 C CA . ASN A 1 20 ? 22.697 7.557 -4.648 1.00 0.00 20 ASN A CA 18
ATOM 26851 C C . ASN A 1 20 ? 23.001 8.667 -5.672 1.00 0.00 20 ASN A C 18
ATOM 26852 O O . ASN A 1 20 ? 24.165 8.867 -6.012 1.00 0.00 20 ASN A O 18
ATOM 26863 N N . ILE A 1 21 ? 21.992 9.433 -6.103 1.00 0.00 21 ILE A N 18
ATOM 26864 C CA . ILE A 1 21 ? 22.178 10.609 -6.977 1.00 0.00 21 ILE A CA 18
ATOM 26865 C C . ILE A 1 21 ? 23.010 11.683 -6.274 1.00 0.00 21 ILE A C 18
ATOM 26866 O O . ILE A 1 21 ? 23.967 12.196 -6.853 1.00 0.00 21 ILE A O 18
ATOM 26882 N N . LEU A 1 22 ? 22.679 11.996 -5.022 1.00 0.00 22 LEU A N 18
ATOM 26883 C CA . LEU A 1 22 ? 23.360 13.011 -4.217 1.00 0.00 22 LEU A CA 18
ATOM 26884 C C . LEU A 1 22 ? 24.858 12.684 -4.029 1.00 0.00 22 LEU A C 18
ATOM 26885 O O . LEU A 1 22 ? 25.707 13.567 -4.160 1.00 0.00 22 LEU A O 18
ATOM 26901 N N . ARG A 1 23 ? 25.191 11.403 -3.815 1.00 0.00 23 ARG A N 18
ATOM 26902 C CA . ARG A 1 23 ? 26.577 10.904 -3.756 1.00 0.00 23 ARG A CA 18
ATOM 26903 C C . ARG A 1 23 ? 27.261 10.904 -5.129 1.00 0.00 23 ARG A C 18
ATOM 26904 O O . ARG A 1 23 ? 28.370 11.419 -5.250 1.00 0.00 23 ARG A O 18
ATOM 26925 N N . TYR A 1 24 ? 26.592 10.389 -6.164 1.00 0.00 24 TYR A N 18
ATOM 26926 C CA . TYR A 1 24 ? 27.129 10.299 -7.533 1.00 0.00 24 TYR A CA 18
ATOM 26927 C C . TYR A 1 24 ? 27.474 11.676 -8.136 1.00 0.00 24 TYR A C 18
ATOM 26928 O O . TYR A 1 24 ? 28.529 11.845 -8.749 1.00 0.00 24 TYR A O 18
ATOM 26946 N N . THR A 1 25 ? 26.618 12.678 -7.908 1.00 0.00 25 THR A N 18
ATOM 26947 C CA . THR A 1 25 ? 26.854 14.067 -8.348 1.00 0.00 25 THR A CA 18
ATOM 26948 C C . THR A 1 25 ? 27.771 14.870 -7.415 1.00 0.00 25 THR A C 18
ATOM 26949 O O . THR A 1 25 ? 28.138 15.995 -7.759 1.00 0.00 25 THR A O 18
ATOM 26960 N N . ASN A 1 26 ? 28.111 14.326 -6.235 1.00 0.00 26 ASN A N 18
ATOM 26961 C CA . ASN A 1 26 ? 28.832 15.000 -5.143 1.00 0.00 26 ASN A CA 18
ATOM 26962 C C . ASN A 1 26 ? 28.256 16.390 -4.774 1.00 0.00 26 ASN A C 18
ATOM 26963 O O . ASN A 1 26 ? 28.992 17.304 -4.388 1.00 0.00 26 ASN A O 18
ATOM 26974 N N . SER A 1 27 ? 26.936 16.540 -4.923 1.00 0.00 27 SER A N 18
ATOM 26975 C CA . SER A 1 27 ? 26.206 17.806 -4.744 1.00 0.00 27 SER A CA 18
ATOM 26976 C C . SER A 1 27 ? 25.586 17.949 -3.341 1.00 0.00 27 SER A C 18
ATOM 26977 O O . SER A 1 27 ? 25.755 17.090 -2.469 1.00 0.00 27 SER A O 18
ATOM 26985 N N . THR A 1 28 ? 24.876 19.062 -3.115 1.00 0.00 28 THR A N 18
ATOM 26986 C CA . THR A 1 28 ? 24.009 19.256 -1.941 1.00 0.00 28 THR A CA 18
ATOM 26987 C C . THR A 1 28 ? 22.550 19.080 -2.347 1.00 0.00 28 THR A C 18
ATOM 26988 O O . THR A 1 28 ? 22.165 19.371 -3.481 1.00 0.00 28 THR A O 18
ATOM 26999 N N . GLU A 1 29 ? 21.701 18.639 -1.422 1.00 0.00 29 GLU A N 18
ATOM 27000 C CA . GLU A 1 29 ? 20.285 18.381 -1.705 1.00 0.00 29 GLU A CA 18
ATOM 27001 C C . GLU A 1 29 ? 19.532 19.652 -2.130 1.00 0.00 29 GLU A C 18
ATOM 27002 O O . GLU A 1 29 ? 18.663 19.583 -2.994 1.00 0.00 29 GLU A O 18
ATOM 27014 N N . GLN A 1 30 ? 19.923 20.832 -1.628 1.00 0.00 30 GLN A N 18
ATOM 27015 C CA . GLN A 1 30 ? 19.375 22.111 -2.093 1.00 0.00 30 GLN A CA 18
ATOM 27016 C C . GLN A 1 30 ? 19.781 22.452 -3.543 1.00 0.00 30 GLN A C 18
ATOM 27017 O O . GLN A 1 30 ? 18.949 22.955 -4.297 1.00 0.00 30 GLN A O 18
ATOM 27031 N N . GLN A 1 31 ? 21.005 22.113 -3.974 1.00 0.00 31 GLN A N 18
ATOM 27032 C CA . GLN A 1 31 ? 21.409 22.258 -5.382 1.00 0.00 31 GLN A CA 18
ATOM 27033 C C . GLN A 1 31 ? 20.680 21.252 -6.284 1.00 0.00 31 GLN A C 18
ATOM 27034 O O . GLN A 1 31 ? 20.239 21.616 -7.371 1.00 0.00 31 GLN A O 18
ATOM 27048 N N . PHE A 1 32 ? 20.481 20.012 -5.821 1.00 0.00 32 PHE A N 18
ATOM 27049 C CA . PHE A 1 32 ? 19.686 19.010 -6.541 1.00 0.00 32 PHE A CA 18
ATOM 27050 C C . PHE A 1 32 ? 18.216 19.455 -6.676 1.00 0.00 32 PHE A C 18
ATOM 27051 O O . PHE A 1 32 ? 17.658 19.384 -7.769 1.00 0.00 32 PHE A O 18
ATOM 27068 N N . LEU A 1 33 ? 17.602 20.006 -5.619 1.00 0.00 33 LEU A N 18
ATOM 27069 C CA . LEU A 1 33 ? 16.239 20.561 -5.672 1.00 0.00 33 LEU A CA 18
ATOM 27070 C C . LEU A 1 33 ? 16.145 21.752 -6.633 1.00 0.00 33 LEU A C 18
ATOM 27071 O O . LEU A 1 33 ? 15.246 21.796 -7.467 1.00 0.00 33 LEU A O 18
ATOM 27087 N N . GLU A 1 34 ? 17.102 22.676 -6.571 1.00 0.00 34 GLU A N 18
ATOM 27088 C CA . GLU A 1 34 ? 17.159 23.836 -7.472 1.00 0.00 34 GLU A CA 18
ATOM 27089 C C . GLU A 1 34 ? 17.322 23.425 -8.945 1.00 0.00 34 GLU A C 18
ATOM 27090 O O . GLU A 1 34 ? 16.648 23.968 -9.823 1.00 0.00 34 GLU A O 18
ATOM 27102 N N . ALA A 1 35 ? 18.152 22.419 -9.220 1.00 0.00 35 ALA A N 18
ATOM 27103 C CA . ALA A 1 35 ? 18.306 21.856 -10.559 1.00 0.00 35 ALA A CA 18
ATOM 27104 C C . ALA A 1 35 ? 17.030 21.142 -11.030 1.00 0.00 35 ALA A C 18
ATOM 27105 O O . ALA A 1 35 ? 16.597 21.368 -12.154 1.00 0.00 35 ALA A O 18
ATOM 27112 N N . MET A 1 36 ? 16.378 20.351 -10.176 1.00 0.00 36 MET A N 18
ATOM 27113 C CA . MET A 1 36 ? 15.092 19.722 -10.501 1.00 0.00 36 MET A CA 18
ATOM 27114 C C . MET A 1 36 ? 13.987 20.757 -10.767 1.00 0.00 36 MET A C 18
ATOM 27115 O O . MET A 1 36 ? 13.191 20.579 -11.686 1.00 0.00 36 MET A O 18
ATOM 27129 N N . GLU A 1 37 ? 13.952 21.870 -10.034 1.00 0.00 37 GLU A N 18
ATOM 27130 C CA . GLU A 1 37 ? 13.047 22.991 -10.327 1.00 0.00 37 GLU A CA 18
ATOM 27131 C C . GLU A 1 37 ? 13.381 23.654 -11.681 1.00 0.00 37 GLU A C 18
ATOM 27132 O O . GLU A 1 37 ? 12.478 23.965 -12.459 1.00 0.00 37 GLU A O 18
ATOM 27144 N N . SER A 1 38 ? 14.674 23.805 -11.998 1.00 0.00 38 SER A N 18
ATOM 27145 C CA . SER A 1 38 ? 15.153 24.325 -13.290 1.00 0.00 38 SER A CA 18
ATOM 27146 C C . SER A 1 38 ? 14.800 23.421 -14.487 1.00 0.00 38 SER A C 18
ATOM 27147 O O . SER A 1 38 ? 14.545 23.931 -15.583 1.00 0.00 38 SER A O 18
ATOM 27155 N N . THR A 1 39 ? 14.729 22.094 -14.298 1.00 0.00 39 THR A N 18
ATOM 27156 C CA . THR A 1 39 ? 14.460 21.121 -15.381 1.00 0.00 39 THR A CA 18
ATOM 27157 C C . THR A 1 39 ? 13.007 20.630 -15.450 1.00 0.00 39 THR A C 18
ATOM 27158 O O . THR A 1 39 ? 12.674 19.817 -16.315 1.00 0.00 39 THR A O 18
ATOM 27169 N N . GLY A 1 40 ? 12.127 21.097 -14.553 1.00 0.00 40 GLY A N 18
ATOM 27170 C CA . GLY A 1 40 ? 10.728 20.644 -14.486 1.00 0.00 40 GLY A CA 18
ATOM 27171 C C . GLY A 1 40 ? 10.570 19.219 -13.931 1.00 0.00 40 GLY A C 18
ATOM 27172 O O . GLY A 1 40 ? 9.651 18.496 -14.317 1.00 0.00 40 GLY A O 18
ATOM 27176 N N . GLY A 1 41 ? 11.493 18.799 -13.057 1.00 0.00 41 GLY A N 18
ATOM 27177 C CA . GLY A 1 41 ? 11.507 17.477 -12.426 1.00 0.00 41 GLY A CA 18
ATOM 27178 C C . GLY A 1 41 ? 12.221 16.381 -13.225 1.00 0.00 41 GLY A C 18
ATOM 27179 O O . GLY A 1 41 ? 12.116 15.209 -12.871 1.00 0.00 41 GLY A O 18
ATOM 27183 N N . ARG A 1 42 ? 12.957 16.722 -14.293 1.00 0.00 42 ARG A N 18
ATOM 27184 C CA . ARG A 1 42 ? 13.698 15.737 -15.113 1.00 0.00 42 ARG A CA 18
ATOM 27185 C C . ARG A 1 42 ? 15.025 15.381 -14.452 1.00 0.00 42 ARG A C 18
ATOM 27186 O O . ARG A 1 42 ? 16.011 16.095 -14.620 1.00 0.00 42 ARG A O 18
ATOM 27207 N N . VAL A 1 43 ? 15.058 14.239 -13.758 1.00 0.00 43 VAL A N 18
ATOM 27208 C CA . VAL A 1 43 ? 16.237 13.743 -13.015 1.00 0.00 43 VAL A CA 18
ATOM 27209 C C . VAL A 1 43 ? 17.475 13.658 -13.907 1.00 0.00 43 VAL A C 18
ATOM 27210 O O . VAL A 1 43 ? 18.518 14.177 -13.529 1.00 0.00 43 VAL A O 18
ATOM 27223 N N . ARG A 1 44 ? 17.357 13.122 -15.132 1.00 0.00 44 ARG A N 18
ATOM 27224 C CA . ARG A 1 44 ? 18.501 13.000 -16.064 1.00 0.00 44 ARG A CA 18
ATOM 27225 C C . ARG A 1 44 ? 19.139 14.348 -16.428 1.00 0.00 44 ARG A C 18
ATOM 27226 O O . ARG A 1 44 ? 20.359 14.488 -16.411 1.00 0.00 44 ARG A O 18
ATOM 27247 N N . ILE A 1 45 ? 18.308 15.372 -16.645 1.00 0.00 45 ILE A N 18
ATOM 27248 C CA . ILE A 1 45 ? 18.779 16.733 -16.968 1.00 0.00 45 ILE A CA 18
ATOM 27249 C C . ILE A 1 45 ? 19.314 17.417 -15.700 1.00 0.00 45 ILE A C 18
ATOM 27250 O O . ILE A 1 45 ? 20.320 18.112 -15.757 1.00 0.00 45 ILE A O 18
ATOM 27266 N N . ALA A 1 46 ? 18.704 17.173 -14.535 1.00 0.00 46 ALA A N 18
ATOM 27267 C CA . ALA A 1 46 ? 19.161 17.744 -13.264 1.00 0.00 46 ALA A CA 18
ATOM 27268 C C . ALA A 1 46 ? 20.548 17.204 -12.867 1.00 0.00 46 ALA A C 18
ATOM 27269 O O . ALA A 1 46 ? 21.454 17.989 -12.578 1.00 0.00 46 ALA A O 18
ATOM 27276 N N . ILE A 1 47 ? 20.762 15.883 -12.951 1.00 0.00 47 ILE A N 18
ATOM 27277 C CA . ILE A 1 47 ? 22.085 15.290 -12.693 1.00 0.00 47 ILE A CA 18
ATOM 27278 C C . ILE A 1 47 ? 23.094 15.697 -13.774 1.00 0.00 47 ILE A C 18
ATOM 27279 O O . ILE A 1 47 ? 24.236 15.991 -13.430 1.00 0.00 47 ILE A O 18
ATOM 27295 N N . ALA A 1 48 ? 22.679 15.837 -15.041 1.00 0.00 48 ALA A N 18
ATOM 27296 C CA . ALA A 1 48 ? 23.538 16.405 -16.087 1.00 0.00 48 ALA A CA 18
ATOM 27297 C C . ALA A 1 48 ? 24.000 17.846 -15.772 1.00 0.00 48 ALA A C 18
ATOM 27298 O O . ALA A 1 48 ? 25.193 18.133 -15.867 1.00 0.00 48 ALA A O 18
ATOM 27305 N N . LYS A 1 49 ? 23.095 18.732 -15.319 1.00 0.00 49 LYS A N 18
ATOM 27306 C CA . LYS A 1 49 ? 23.431 20.121 -14.932 1.00 0.00 49 LYS A CA 18
ATOM 27307 C C . LYS A 1 49 ? 24.296 20.201 -13.670 1.00 0.00 49 LYS A C 18
ATOM 27308 O O . LYS A 1 49 ? 25.140 21.089 -13.569 1.00 0.00 49 LYS A O 18
ATOM 27327 N N . LEU A 1 50 ? 24.138 19.263 -12.733 1.00 0.00 50 LEU A N 18
ATOM 27328 C CA . LEU A 1 50 ? 25.037 19.112 -11.578 1.00 0.00 50 LEU A CA 18
ATOM 27329 C C . LEU A 1 50 ? 26.441 18.634 -12.001 1.00 0.00 50 LEU A C 18
ATOM 27330 O O . LEU A 1 50 ? 27.436 19.201 -11.552 1.00 0.00 50 LEU A O 18
ATOM 27346 N N . LEU A 1 51 ? 26.534 17.642 -12.895 1.00 0.00 51 LEU A N 18
ATOM 27347 C CA . LEU A 1 51 ? 27.819 17.112 -13.382 1.00 0.00 51 LEU A CA 18
ATOM 27348 C C . LEU A 1 51 ? 28.595 18.123 -14.251 1.00 0.00 51 LEU A C 18
ATOM 27349 O O . LEU A 1 51 ? 29.822 18.182 -14.159 1.00 0.00 51 LEU A O 18
ATOM 27365 N N . SER A 1 52 ? 27.904 18.960 -15.035 1.00 0.00 52 SER A N 18
ATOM 27366 C CA . SER A 1 52 ? 28.510 20.090 -15.763 1.00 0.00 52 SER A CA 18
ATOM 27367 C C . SER A 1 52 ? 28.662 21.368 -14.930 1.00 0.00 52 SER A C 18
ATOM 27368 O O . SER A 1 52 ? 29.210 22.353 -15.431 1.00 0.00 52 SER A O 18
ATOM 27376 N N . LYS A 1 53 ? 28.132 21.395 -13.696 1.00 0.00 53 LYS A N 18
ATOM 27377 C CA . LYS A 1 53 ? 27.981 22.582 -12.829 1.00 0.00 53 LYS A CA 18
ATOM 27378 C C . LYS A 1 53 ? 27.492 23.851 -13.563 1.00 0.00 53 LYS A C 18
ATOM 27379 O O . LYS A 1 53 ? 27.883 24.968 -13.228 1.00 0.00 53 LYS A O 18
ATOM 27398 N N . GLN A 1 54 ? 26.637 23.657 -14.577 1.00 0.00 54 GLN A N 18
ATOM 27399 C CA . GLN A 1 54 ? 26.128 24.676 -15.513 1.00 0.00 54 GLN A CA 18
ATOM 27400 C C . GLN A 1 54 ? 27.234 25.476 -16.247 1.00 0.00 54 GLN A C 18
ATOM 27401 O O . GLN A 1 54 ? 27.121 26.687 -16.451 1.00 0.00 54 GLN A O 18
ATOM 27415 N N . THR A 1 55 ? 28.311 24.797 -16.665 1.00 0.00 55 THR A N 18
ATOM 27416 C CA . THR A 1 55 ? 29.433 25.389 -17.438 1.00 0.00 55 THR A CA 18
ATOM 27417 C C . THR A 1 55 ? 29.536 24.901 -18.893 1.00 0.00 55 THR A C 18
ATOM 27418 O O . THR A 1 55 ? 30.315 25.461 -19.667 1.00 0.00 55 THR A O 18
ATOM 27429 N N . SER A 1 56 ? 28.739 23.903 -19.294 1.00 0.00 56 SER A N 18
ATOM 27430 C CA . SER A 1 56 ? 28.663 23.380 -20.673 1.00 0.00 56 SER A CA 18
ATOM 27431 C C . SER A 1 56 ? 27.252 22.884 -21.035 1.00 0.00 56 SER A C 18
ATOM 27432 O O . SER A 1 56 ? 26.451 22.542 -20.159 1.00 0.00 56 SER A O 18
ATOM 27440 N N . GLY A 1 57 ? 26.936 22.875 -22.335 1.00 0.00 57 GLY A N 18
ATOM 27441 C CA . GLY A 1 57 ? 25.632 22.469 -22.884 1.00 0.00 57 GLY A CA 18
ATOM 27442 C C . GLY A 1 57 ? 25.312 23.115 -24.242 1.00 0.00 57 GLY A C 18
ATOM 27443 O O . GLY A 1 57 ? 26.140 23.820 -24.824 1.00 0.00 57 GLY A O 18
ATOM 27447 N N . GLY A 1 58 ? 24.095 22.883 -24.745 1.00 0.00 58 GLY A N 18
ATOM 27448 C CA . GLY A 1 58 ? 23.573 23.515 -25.970 1.00 0.00 58 GLY A CA 18
ATOM 27449 C C . GLY A 1 58 ? 24.139 22.971 -27.293 1.00 0.00 58 GLY A C 18
ATOM 27450 O O . GLY A 1 58 ? 24.037 23.643 -28.323 1.00 0.00 58 GLY A O 18
ATOM 27454 N N . SER A 1 59 ? 24.737 21.774 -27.284 1.00 0.00 59 SER A N 18
ATOM 27455 C CA . SER A 1 59 ? 25.436 21.180 -28.440 1.00 0.00 59 SER A CA 18
ATOM 27456 C C . SER A 1 59 ? 24.513 20.805 -29.615 1.00 0.00 59 SER A C 18
ATOM 27457 O O . SER A 1 59 ? 24.966 20.756 -30.761 1.00 0.00 59 SER A O 18
ATOM 27465 N N . GLY A 1 60 ? 23.223 20.556 -29.352 1.00 0.00 60 GLY A N 18
ATOM 27466 C CA . GLY A 1 60 ? 22.213 20.197 -30.359 1.00 0.00 60 GLY A CA 18
ATOM 27467 C C . GLY A 1 60 ? 22.382 18.792 -30.964 1.00 0.00 60 GLY A C 18
ATOM 27468 O O . GLY A 1 60 ? 23.193 17.981 -30.505 1.00 0.00 60 GLY A O 18
ATOM 27472 N N . GLY A 1 61 ? 21.592 18.505 -32.003 1.00 0.00 61 GLY A N 18
ATOM 27473 C CA . GLY A 1 61 ? 21.606 17.234 -32.743 1.00 0.00 61 GLY A CA 18
ATOM 27474 C C . GLY A 1 61 ? 20.503 17.127 -33.805 1.00 0.00 61 GLY A C 18
ATOM 27475 O O . GLY A 1 61 ? 19.583 17.952 -33.852 1.00 0.00 61 GLY A O 18
ATOM 27479 N N . SER A 1 62 ? 20.591 16.104 -34.661 1.00 0.00 62 SER A N 18
ATOM 27480 C CA . SER A 1 62 ? 19.648 15.849 -35.766 1.00 0.00 62 SER A CA 18
ATOM 27481 C C . SER A 1 62 ? 18.387 15.071 -35.350 1.00 0.00 62 SER A C 18
ATOM 27482 O O . SER A 1 62 ? 17.365 15.142 -36.038 1.00 0.00 62 SER A O 18
ATOM 27490 N N . LYS A 1 63 ? 18.433 14.346 -34.222 1.00 0.00 63 LYS A N 18
ATOM 27491 C CA . LYS A 1 63 ? 17.311 13.557 -33.679 1.00 0.00 63 LYS A CA 18
ATOM 27492 C C . LYS A 1 63 ? 16.194 14.457 -33.129 1.00 0.00 63 LYS A C 18
ATOM 27493 O O . LYS A 1 63 ? 16.470 15.416 -32.404 1.00 0.00 63 LYS A O 18
ATOM 27512 N N . LEU A 1 64 ? 14.939 14.094 -33.410 1.00 0.00 64 LEU A N 18
ATOM 27513 C CA . LEU A 1 64 ? 13.728 14.672 -32.809 1.00 0.00 64 LEU A CA 18
ATOM 27514 C C . LEU A 1 64 ? 12.690 13.573 -32.511 1.00 0.00 64 LEU A C 18
ATOM 27515 O O . LEU A 1 64 ? 12.679 12.528 -33.170 1.00 0.00 64 LEU A O 18
ATOM 27531 N N . GLY A 1 65 ? 11.801 13.813 -31.545 1.00 0.00 65 GLY A N 18
ATOM 27532 C CA . GLY A 1 65 ? 10.688 12.912 -31.202 1.00 0.00 65 GLY A CA 18
ATOM 27533 C C . GLY A 1 65 ? 9.554 12.901 -32.241 1.00 0.00 65 GLY A C 18
ATOM 27534 O O . GLY A 1 65 ? 9.400 13.843 -33.024 1.00 0.00 65 GLY A O 18
ATOM 27538 N N . GLY A 1 66 ? 8.762 11.827 -32.256 1.00 0.00 66 GLY A N 18
ATOM 27539 C CA . GLY A 1 66 ? 7.618 11.647 -33.156 1.00 0.00 66 GLY A CA 18
ATOM 27540 C C . GLY A 1 66 ? 6.360 12.427 -32.739 1.00 0.00 66 GLY A C 18
ATOM 27541 O O . GLY A 1 66 ? 6.167 12.750 -31.564 1.00 0.00 66 GLY A O 18
ATOM 27545 N N . SER A 1 67 ? 5.507 12.740 -33.722 1.00 0.00 67 SER A N 18
ATOM 27546 C CA . SER A 1 67 ? 4.348 13.644 -33.576 1.00 0.00 67 SER A CA 18
ATOM 27547 C C . SER A 1 67 ? 3.059 13.173 -34.278 1.00 0.00 67 SER A C 18
ATOM 27548 O O . SER A 1 67 ? 2.057 13.896 -34.274 1.00 0.00 67 SER A O 18
ATOM 27556 N N . GLY A 1 68 ? 3.048 11.969 -34.866 1.00 0.00 68 GLY A N 18
ATOM 27557 C CA . GLY A 1 68 ? 1.891 11.412 -35.580 1.00 0.00 68 GLY A CA 18
ATOM 27558 C C . GLY A 1 68 ? 2.004 9.910 -35.881 1.00 0.00 68 GLY A C 18
ATOM 27559 O O . GLY A 1 68 ? 3.080 9.318 -35.779 1.00 0.00 68 GLY A O 18
ATOM 27563 N N . GLY A 1 69 ? 0.880 9.291 -36.262 1.00 0.00 69 GLY A N 18
ATOM 27564 C CA . GLY A 1 69 ? 0.725 7.831 -36.394 1.00 0.00 69 GLY A CA 18
ATOM 27565 C C . GLY A 1 69 ? 1.547 7.153 -37.505 1.00 0.00 69 GLY A C 18
ATOM 27566 O O . GLY A 1 69 ? 1.615 5.922 -37.550 1.00 0.00 69 GLY A O 18
ATOM 27570 N N . SER A 1 70 ? 2.206 7.927 -38.375 1.00 0.00 70 SER A N 18
ATOM 27571 C CA . SER A 1 70 ? 3.172 7.440 -39.375 1.00 0.00 70 SER A CA 18
ATOM 27572 C C . SER A 1 70 ? 4.504 6.955 -38.769 1.00 0.00 70 SER A C 18
ATOM 27573 O O . SER A 1 70 ? 5.283 6.287 -39.456 1.00 0.00 70 SER A O 18
ATOM 27581 N N . ARG A 1 71 ? 4.759 7.255 -37.484 1.00 0.00 71 ARG A N 18
ATOM 27582 C CA . ARG A 1 71 ? 5.942 6.848 -36.701 1.00 0.00 71 ARG A CA 18
ATOM 27583 C C . ARG A 1 71 ? 5.528 6.174 -35.382 1.00 0.00 71 ARG A C 18
ATOM 27584 O O . ARG A 1 71 ? 4.519 6.540 -34.779 1.00 0.00 71 ARG A O 18
ATOM 27605 N N . LYS A 1 72 ? 6.331 5.214 -34.902 1.00 0.00 72 LYS A N 18
ATOM 27606 C CA . LYS A 1 72 ? 6.084 4.433 -33.667 1.00 0.00 72 LYS A CA 18
ATOM 27607 C C . LYS A 1 72 ? 6.573 5.155 -32.393 1.00 0.00 72 LYS A C 18
ATOM 27608 O O . LYS A 1 72 ? 7.148 4.550 -31.488 1.00 0.00 72 LYS A O 18
ATOM 27627 N N . ASP A 1 73 ? 6.382 6.474 -32.342 1.00 0.00 73 ASP A N 18
ATOM 27628 C CA . ASP A 1 73 ? 6.759 7.351 -31.226 1.00 0.00 73 ASP A CA 18
ATOM 27629 C C . ASP A 1 73 ? 5.851 8.593 -31.166 1.00 0.00 73 ASP A C 18
ATOM 27630 O O . ASP A 1 73 ? 5.520 9.169 -32.205 1.00 0.00 73 ASP A O 18
ATOM 27639 N N . LEU A 1 74 ? 5.461 9.010 -29.956 1.00 0.00 74 LEU A N 18
ATOM 27640 C CA . LEU A 1 74 ? 4.623 10.188 -29.683 1.00 0.00 74 LEU A CA 18
ATOM 27641 C C . LEU A 1 74 ? 5.086 10.896 -28.400 1.00 0.00 74 LEU A C 18
ATOM 27642 O O . LEU A 1 74 ? 5.502 10.241 -27.443 1.00 0.00 74 LEU A O 18
ATOM 27658 N N . SER A 1 75 ? 4.922 12.219 -28.330 1.00 0.00 75 SER A N 18
ATOM 27659 C CA . SER A 1 75 ? 5.261 13.038 -27.148 1.00 0.00 75 SER A CA 18
ATOM 27660 C C . SER A 1 75 ? 4.491 12.639 -25.875 1.00 0.00 75 SER A C 18
ATOM 27661 O O . SER A 1 75 ? 5.022 12.751 -24.768 1.00 0.00 75 SER A O 18
ATOM 27669 N N . VAL A 1 76 ? 3.265 12.116 -26.029 1.00 0.00 76 VAL A N 18
ATOM 27670 C CA . VAL A 1 76 ? 2.410 11.589 -24.940 1.00 0.00 76 VAL A CA 18
ATOM 27671 C C . VAL A 1 76 ? 2.618 10.092 -24.644 1.00 0.00 76 VAL A C 18
ATOM 27672 O O . VAL A 1 76 ? 1.934 9.538 -23.786 1.00 0.00 76 VAL A O 18
ATOM 27685 N N . LYS A 1 77 ? 3.531 9.417 -25.363 1.00 0.00 77 LYS A N 18
ATOM 27686 C CA . LYS A 1 77 ? 3.968 8.015 -25.156 1.00 0.00 77 LYS A CA 18
ATOM 27687 C C . LYS A 1 77 ? 2.833 6.977 -25.023 1.00 0.00 77 LYS A C 18
ATOM 27688 O O . LYS A 1 77 ? 2.959 5.998 -24.292 1.00 0.00 77 LYS A O 18
ATOM 27707 N N . GLY A 1 78 ? 1.690 7.204 -25.681 1.00 0.00 78 GLY A N 18
ATOM 27708 C CA . GLY A 1 78 ? 0.494 6.352 -25.551 1.00 0.00 78 GLY A CA 18
ATOM 27709 C C . GLY A 1 78 ? -0.065 6.263 -24.117 1.00 0.00 78 GLY A C 18
ATOM 27710 O O . GLY A 1 78 ? -0.679 5.257 -23.757 1.00 0.00 78 GLY A O 18
ATOM 27714 N N . MET A 1 79 ? 0.193 7.285 -23.287 1.00 0.00 79 MET A N 18
ATOM 27715 C CA . MET A 1 79 ? -0.083 7.335 -21.841 1.00 0.00 79 MET A CA 18
ATOM 27716 C C . MET A 1 79 ? 0.641 6.248 -21.008 1.00 0.00 79 MET A C 18
ATOM 27717 O O . MET A 1 79 ? 0.231 5.943 -19.885 1.00 0.00 79 MET A O 18
ATOM 27731 N N . LEU A 1 80 ? 1.731 5.671 -21.533 1.00 0.00 80 LEU A N 18
ATOM 27732 C CA . LEU A 1 80 ? 2.599 4.711 -20.842 1.00 0.00 80 LEU A CA 18
ATOM 27733 C C . LEU A 1 80 ? 3.916 5.383 -20.410 1.00 0.00 80 LEU A C 18
ATOM 27734 O O . LEU A 1 80 ? 4.647 5.932 -21.237 1.00 0.00 80 LEU A O 18
ATOM 27750 N N . TYR A 1 81 ? 4.227 5.310 -19.113 1.00 0.00 81 TYR A N 18
ATOM 27751 C CA . TYR A 1 81 ? 5.407 5.935 -18.495 1.00 0.00 81 TYR A CA 18
ATOM 27752 C C . TYR A 1 81 ? 6.133 4.966 -17.541 1.00 0.00 81 TYR A C 18
ATOM 27753 O O . TYR A 1 81 ? 5.511 4.093 -16.933 1.00 0.00 81 TYR A O 18
ATOM 27771 N N . ASP A 1 82 ? 7.455 5.123 -17.406 1.00 0.00 82 ASP A N 18
ATOM 27772 C CA . ASP A 1 82 ? 8.333 4.226 -16.637 1.00 0.00 82 ASP A CA 18
ATOM 27773 C C . ASP A 1 82 ? 9.456 5.009 -15.920 1.00 0.00 82 ASP A C 18
ATOM 27774 O O . ASP A 1 82 ? 10.651 4.766 -16.121 1.00 0.00 82 ASP A O 18
ATOM 27783 N N . SER A 1 83 ? 9.063 6.006 -15.119 1.00 0.00 83 SER A N 18
ATOM 27784 C CA . SER A 1 83 ? 9.967 6.884 -14.358 1.00 0.00 83 SER A CA 18
ATOM 27785 C C . SER A 1 83 ? 9.384 7.273 -12.991 1.00 0.00 83 SER A C 18
ATOM 27786 O O . SER A 1 83 ? 8.165 7.374 -12.822 1.00 0.00 83 SER A O 18
ATOM 27794 N N . ASP A 1 84 ? 10.265 7.521 -12.016 1.00 0.00 84 ASP A N 18
ATOM 27795 C CA . ASP A 1 84 ? 9.930 7.961 -10.652 1.00 0.00 84 ASP A CA 18
ATOM 27796 C C . ASP A 1 84 ? 10.102 9.481 -10.453 1.00 0.00 84 ASP A C 18
ATOM 27797 O O . ASP A 1 84 ? 10.049 9.965 -9.324 1.00 0.00 84 ASP A O 18
ATOM 27806 N N . SER A 1 85 ? 10.300 10.248 -11.532 1.00 0.00 85 SER A N 18
ATOM 27807 C CA . SER A 1 85 ? 10.651 11.683 -11.538 1.00 0.00 85 SER A CA 18
ATOM 27808 C C . SER A 1 85 ? 9.821 12.542 -10.575 1.00 0.00 85 SER A C 18
ATOM 27809 O O . SER A 1 85 ? 10.383 13.298 -9.779 1.00 0.00 85 SER A O 18
ATOM 27817 N N . GLN A 1 86 ? 8.495 12.377 -10.575 1.00 0.00 86 GLN A N 18
ATOM 27818 C CA . GLN A 1 86 ? 7.586 13.140 -9.708 1.00 0.00 86 GLN A CA 18
ATOM 27819 C C . GLN A 1 86 ? 7.714 12.746 -8.226 1.00 0.00 86 GLN A C 18
ATOM 27820 O O . GLN A 1 86 ? 7.678 13.617 -7.360 1.00 0.00 86 GLN A O 18
ATOM 27834 N N . GLN A 1 87 ? 7.930 11.463 -7.917 1.00 0.00 87 GLN A N 18
ATOM 27835 C CA . GLN A 1 87 ? 8.100 11.001 -6.530 1.00 0.00 87 GLN A CA 18
ATOM 27836 C C . GLN A 1 87 ? 9.504 11.323 -5.984 1.00 0.00 87 GLN A C 18
ATOM 27837 O O . GLN A 1 87 ? 9.639 11.709 -4.823 1.00 0.00 87 GLN A O 18
ATOM 27851 N N . ILE A 1 88 ? 10.533 11.269 -6.840 1.00 0.00 88 ILE A N 18
ATOM 27852 C CA . ILE A 1 88 ? 11.888 11.761 -6.525 1.00 0.00 88 ILE A CA 18
ATOM 27853 C C . ILE A 1 88 ? 11.823 13.254 -6.184 1.00 0.00 88 ILE A C 18
ATOM 27854 O O . ILE A 1 88 ? 12.318 13.654 -5.134 1.00 0.00 88 ILE A O 18
ATOM 27870 N N . LEU A 1 89 ? 11.144 14.070 -7.003 1.00 0.00 89 LEU A N 18
ATOM 27871 C CA . LEU A 1 89 ? 10.925 15.490 -6.700 1.00 0.00 89 LEU A CA 18
ATOM 27872 C C . LEU A 1 89 ? 10.132 15.686 -5.403 1.00 0.00 89 LEU A C 18
ATOM 27873 O O . LEU A 1 89 ? 10.541 16.487 -4.572 1.00 0.00 89 LEU A O 18
ATOM 27889 N N . ASN A 1 90 ? 9.050 14.938 -5.187 1.00 0.00 90 ASN A N 18
ATOM 27890 C CA . ASN A 1 90 ? 8.231 15.059 -3.978 1.00 0.00 90 ASN A CA 18
ATOM 27891 C C . ASN A 1 90 ? 9.047 14.805 -2.698 1.00 0.00 90 ASN A C 18
ATOM 27892 O O . ASN A 1 90 ? 9.066 15.650 -1.805 1.00 0.00 90 ASN A O 18
ATOM 27903 N N . ARG A 1 91 ? 9.801 13.698 -2.626 1.00 0.00 91 ARG A N 18
ATOM 27904 C CA . ARG A 1 91 ? 10.617 13.374 -1.437 1.00 0.00 91 ARG A CA 18
ATOM 27905 C C . ARG A 1 91 ? 11.843 14.283 -1.290 1.00 0.00 91 ARG A C 18
ATOM 27906 O O . ARG A 1 91 ? 12.192 14.647 -0.170 1.00 0.00 91 ARG A O 18
ATOM 27927 N N . LEU A 1 92 ? 12.429 14.747 -2.397 1.00 0.00 92 LEU A N 18
ATOM 27928 C CA . LEU A 1 92 ? 13.497 15.758 -2.370 1.00 0.00 92 LEU A CA 18
ATOM 27929 C C . LEU A 1 92 ? 12.975 17.119 -1.870 1.00 0.00 92 LEU A C 18
ATOM 27930 O O . LEU A 1 92 ? 13.642 17.772 -1.074 1.00 0.00 92 LEU A O 18
ATOM 27946 N N . ARG A 1 93 ? 11.758 17.513 -2.261 1.00 0.00 93 ARG A N 18
ATOM 27947 C CA . ARG A 1 93 ? 11.100 18.748 -1.804 1.00 0.00 93 ARG A CA 18
ATOM 27948 C C . ARG A 1 93 ? 10.728 18.666 -0.323 1.00 0.00 93 ARG A C 18
ATOM 27949 O O . ARG A 1 93 ? 10.944 19.632 0.395 1.00 0.00 93 ARG A O 18
ATOM 27970 N N . GLU A 1 94 ? 10.260 17.519 0.169 1.00 0.00 94 GLU A N 18
ATOM 27971 C CA . GLU A 1 94 ? 10.047 17.319 1.612 1.00 0.00 94 GLU A CA 18
ATOM 27972 C C . GLU A 1 94 ? 11.367 17.459 2.393 1.00 0.00 94 GLU A C 18
ATOM 27973 O O . GLU A 1 94 ? 11.441 18.260 3.327 1.00 0.00 94 GLU A O 18
ATOM 27985 N N . ARG A 1 95 ? 12.428 16.751 1.969 1.00 0.00 95 ARG A N 18
ATOM 27986 C CA . ARG A 1 95 ? 13.740 16.773 2.649 1.00 0.00 95 ARG A CA 18
ATOM 27987 C C . ARG A 1 95 ? 14.411 18.155 2.644 1.00 0.00 95 ARG A C 18
ATOM 27988 O O . ARG A 1 95 ? 15.037 18.532 3.637 1.00 0.00 95 ARG A O 18
ATOM 28009 N N . VAL A 1 96 ? 14.275 18.911 1.549 1.00 0.00 96 VAL A N 18
ATOM 28010 C CA . VAL A 1 96 ? 14.912 20.231 1.384 1.00 0.00 96 VAL A CA 18
ATOM 28011 C C . VAL A 1 96 ? 14.051 21.380 1.921 1.00 0.00 96 VAL A C 18
ATOM 28012 O O . VAL A 1 96 ? 14.573 22.259 2.612 1.00 0.00 96 VAL A O 18
ATOM 28025 N N . SER A 1 97 ? 12.751 21.375 1.616 1.00 0.00 97 SER A N 18
ATOM 28026 C CA . SER A 1 97 ? 11.845 22.509 1.854 1.00 0.00 97 SER A CA 18
ATOM 28027 C C . SER A 1 97 ? 10.842 22.301 3.004 1.00 0.00 97 SER A C 18
ATOM 28028 O O . SER A 1 97 ? 10.204 23.269 3.423 1.00 0.00 97 SER A O 18
ATOM 28036 N N . GLY A 1 98 ? 10.684 21.077 3.533 1.00 0.00 98 GLY A N 18
ATOM 28037 C CA . GLY A 1 98 ? 9.801 20.797 4.676 1.00 0.00 98 GLY A CA 18
ATOM 28038 C C . GLY A 1 98 ? 10.299 21.399 5.999 1.00 0.00 98 GLY A C 18
ATOM 28039 O O . GLY A 1 98 ? 11.507 21.530 6.227 1.00 0.00 98 GLY A O 18
ATOM 28043 N N . SER A 1 99 ? 9.366 21.763 6.885 1.00 0.00 99 SER A N 18
ATOM 28044 C CA . SER A 1 99 ? 9.646 22.349 8.206 1.00 0.00 99 SER A CA 18
ATOM 28045 C C . SER A 1 99 ? 9.942 21.287 9.284 1.00 0.00 99 SER A C 18
ATOM 28046 O O . SER A 1 99 ? 9.545 20.123 9.168 1.00 0.00 99 SER A O 18
ATOM 28054 N N . THR A 1 100 ? 10.651 21.692 10.346 1.00 0.00 100 THR A N 18
ATOM 28055 C CA . THR A 1 100 ? 11.093 20.821 11.457 1.00 0.00 100 THR A CA 18
ATOM 28056 C C . THR A 1 100 ? 10.209 20.894 12.713 1.00 0.00 100 THR A C 18
ATOM 28057 O O . THR A 1 100 ? 10.399 20.109 13.647 1.00 0.00 100 THR A O 18
ATOM 28068 N N . ALA A 1 101 ? 9.234 21.812 12.757 1.00 0.00 101 ALA A N 18
ATOM 28069 C CA . ALA A 1 101 ? 8.341 22.016 13.901 1.00 0.00 101 ALA A CA 18
ATOM 28070 C C . ALA A 1 101 ? 7.293 20.892 14.068 1.00 0.00 101 ALA A C 18
ATOM 28071 O O . ALA A 1 101 ? 6.885 20.247 13.096 1.00 0.00 101 ALA A O 18
ATOM 28078 N N . GLN A 1 102 ? 6.835 20.682 15.308 1.00 0.00 102 GLN A N 18
ATOM 28079 C CA . GLN A 1 102 ? 5.797 19.708 15.681 1.00 0.00 102 GLN A CA 18
ATOM 28080 C C . GLN A 1 102 ? 4.990 20.150 16.921 1.00 0.00 102 GLN A C 18
ATOM 28081 O O . GLN A 1 102 ? 5.388 21.071 17.639 1.00 0.00 102 GLN A O 18
ATOM 28095 N N . SER A 1 103 ? 3.889 19.441 17.197 1.00 0.00 103 SER A N 18
ATOM 28096 C CA . SER A 1 103 ? 3.110 19.527 18.449 1.00 0.00 103 SER A CA 18
ATOM 28097 C C . SER A 1 103 ? 2.590 20.934 18.807 1.00 0.00 103 SER A C 18
ATOM 28098 O O . SER A 1 103 ? 2.461 21.280 19.986 1.00 0.00 103 SER A O 18
ATOM 28106 N N . ALA A 1 104 ? 2.282 21.747 17.787 1.00 0.00 104 ALA A N 18
ATOM 28107 C CA . ALA A 1 104 ? 1.784 23.128 17.891 1.00 0.00 104 ALA A CA 18
ATOM 28108 C C . ALA A 1 104 ? 0.702 23.433 16.831 1.00 0.00 104 ALA A C 18
ATOM 28109 O O . ALA A 1 104 ? 0.879 23.053 15.648 1.00 0.00 104 ALA A O 18
ATOM 28117 N N . SER A 1 1 ? 28.416 -2.106 13.406 1.00 0.00 1 SER A N 19
ATOM 28118 C CA . SER A 1 1 ? 26.981 -1.910 13.057 1.00 0.00 1 SER A CA 19
ATOM 28119 C C . SER A 1 1 ? 26.080 -1.912 14.299 1.00 0.00 1 SER A C 19
ATOM 28120 O O . SER A 1 1 ? 26.432 -2.503 15.321 1.00 0.00 1 SER A O 19
ATOM 28130 N N . VAL A 1 2 ? 24.911 -1.259 14.220 1.00 0.00 2 VAL A N 19
ATOM 28131 C CA . VAL A 1 2 ? 23.887 -1.187 15.290 1.00 0.00 2 VAL A CA 19
ATOM 28132 C C . VAL A 1 2 ? 22.477 -1.486 14.755 1.00 0.00 2 VAL A C 19
ATOM 28133 O O . VAL A 1 2 ? 22.208 -1.319 13.562 1.00 0.00 2 VAL A O 19
ATOM 28146 N N . SER A 1 3 ? 21.568 -1.918 15.637 1.00 0.00 3 SER A N 19
ATOM 28147 C CA . SER A 1 3 ? 20.151 -2.143 15.300 1.00 0.00 3 SER A CA 19
ATOM 28148 C C . SER A 1 3 ? 19.399 -0.822 15.064 1.00 0.00 3 SER A C 19
ATOM 28149 O O . SER A 1 3 ? 19.714 0.208 15.671 1.00 0.00 3 SER A O 19
ATOM 28157 N N . ILE A 1 4 ? 18.403 -0.858 14.173 1.00 0.00 4 ILE A N 19
ATOM 28158 C CA . ILE A 1 4 ? 17.623 0.289 13.677 1.00 0.00 4 ILE A CA 19
ATOM 28159 C C . ILE A 1 4 ? 16.131 -0.052 13.503 1.00 0.00 4 ILE A C 19
ATOM 28160 O O . ILE A 1 4 ? 15.742 -1.222 13.431 1.00 0.00 4 ILE A O 19
ATOM 28176 N N . LEU A 1 5 ? 15.281 0.981 13.438 1.00 0.00 5 LEU A N 19
ATOM 28177 C CA . LEU A 1 5 ? 13.836 0.847 13.198 1.00 0.00 5 LEU A CA 19
ATOM 28178 C C . LEU A 1 5 ? 13.517 0.587 11.711 1.00 0.00 5 LEU A C 19
ATOM 28179 O O . LEU A 1 5 ? 14.262 1.000 10.817 1.00 0.00 5 LEU A O 19
ATOM 28195 N N . ARG A 1 6 ? 12.381 -0.076 11.450 1.00 0.00 6 ARG A N 19
ATOM 28196 C CA . ARG A 1 6 ? 11.881 -0.383 10.094 1.00 0.00 6 ARG A CA 19
ATOM 28197 C C . ARG A 1 6 ? 11.180 0.821 9.446 1.00 0.00 6 ARG A C 19
ATOM 28198 O O . ARG A 1 6 ? 10.661 1.700 10.137 1.00 0.00 6 ARG A O 19
ATOM 28219 N N . SER A 1 7 ? 11.144 0.835 8.110 1.00 0.00 7 SER A N 19
ATOM 28220 C CA . SER A 1 7 ? 10.468 1.853 7.285 1.00 0.00 7 SER A CA 19
ATOM 28221 C C . SER A 1 7 ? 9.885 1.245 5.996 1.00 0.00 7 SER A C 19
ATOM 28222 O O . SER A 1 7 ? 10.266 0.143 5.588 1.00 0.00 7 SER A O 19
ATOM 28230 N N . SER A 1 8 ? 8.952 1.950 5.349 1.00 0.00 8 SER A N 19
ATOM 28231 C CA . SER A 1 8 ? 8.250 1.495 4.137 1.00 0.00 8 SER A CA 19
ATOM 28232 C C . SER A 1 8 ? 9.204 1.368 2.941 1.00 0.00 8 SER A C 19
ATOM 28233 O O . SER A 1 8 ? 9.844 2.342 2.543 1.00 0.00 8 SER A O 19
ATOM 28241 N N . VAL A 1 9 ? 9.274 0.180 2.326 1.00 0.00 9 VAL A N 19
ATOM 28242 C CA . VAL A 1 9 ? 10.258 -0.130 1.260 1.00 0.00 9 VAL A CA 19
ATOM 28243 C C . VAL A 1 9 ? 10.029 0.729 0.010 1.00 0.00 9 VAL A C 19
ATOM 28244 O O . VAL A 1 9 ? 10.989 1.216 -0.583 1.00 0.00 9 VAL A O 19
ATOM 28257 N N . ASN A 1 10 ? 8.764 0.997 -0.340 1.00 0.00 10 ASN A N 19
ATOM 28258 C CA . ASN A 1 10 ? 8.384 1.901 -1.436 1.00 0.00 10 ASN A CA 19
ATOM 28259 C C . ASN A 1 10 ? 9.031 3.292 -1.288 1.00 0.00 10 ASN A C 19
ATOM 28260 O O . ASN A 1 10 ? 9.592 3.835 -2.240 1.00 0.00 10 ASN A O 19
ATOM 28271 N N . HIS A 1 11 ? 8.977 3.857 -0.078 1.00 0.00 11 HIS A N 19
ATOM 28272 C CA . HIS A 1 11 ? 9.491 5.192 0.236 1.00 0.00 11 HIS A CA 19
ATOM 28273 C C . HIS A 1 11 ? 11.015 5.176 0.394 1.00 0.00 11 HIS A C 19
ATOM 28274 O O . HIS A 1 11 ? 11.696 6.045 -0.155 1.00 0.00 11 HIS A O 19
ATOM 28288 N N . ARG A 1 12 ? 11.566 4.151 1.065 1.00 0.00 12 ARG A N 19
ATOM 28289 C CA . ARG A 1 12 ? 13.022 3.981 1.221 1.00 0.00 12 ARG A CA 19
ATOM 28290 C C . ARG A 1 12 ? 13.736 3.787 -0.115 1.00 0.00 12 ARG A C 19
ATOM 28291 O O . ARG A 1 12 ? 14.834 4.298 -0.269 1.00 0.00 12 ARG A O 19
ATOM 28312 N N . GLU A 1 13 ? 13.136 3.119 -1.095 1.00 0.00 13 GLU A N 19
ATOM 28313 C CA . GLU A 1 13 ? 13.754 2.957 -2.419 1.00 0.00 13 GLU A CA 19
ATOM 28314 C C . GLU A 1 13 ? 13.985 4.312 -3.117 1.00 0.00 13 GLU A C 19
ATOM 28315 O O . GLU A 1 13 ? 15.065 4.554 -3.658 1.00 0.00 13 GLU A O 19
ATOM 28327 N N . VAL A 1 14 ? 13.015 5.233 -3.044 1.00 0.00 14 VAL A N 19
ATOM 28328 C CA . VAL A 1 14 ? 13.142 6.595 -3.607 1.00 0.00 14 VAL A CA 19
ATOM 28329 C C . VAL A 1 14 ? 14.117 7.451 -2.781 1.00 0.00 14 VAL A C 19
ATOM 28330 O O . VAL A 1 14 ? 14.949 8.154 -3.348 1.00 0.00 14 VAL A O 19
ATOM 28343 N N . ASP A 1 15 ? 14.065 7.356 -1.448 1.00 0.00 15 ASP A N 19
ATOM 28344 C CA . ASP A 1 15 ? 15.005 8.028 -0.533 1.00 0.00 15 ASP A CA 19
ATOM 28345 C C . ASP A 1 15 ? 16.469 7.571 -0.737 1.00 0.00 15 ASP A C 19
ATOM 28346 O O . ASP A 1 15 ? 17.386 8.391 -0.823 1.00 0.00 15 ASP A O 19
ATOM 28355 N N . GLU A 1 16 ? 16.683 6.265 -0.898 1.00 0.00 16 GLU A N 19
ATOM 28356 C CA . GLU A 1 16 ? 17.982 5.678 -1.235 1.00 0.00 16 GLU A CA 19
ATOM 28357 C C . GLU A 1 16 ? 18.451 6.084 -2.633 1.00 0.00 16 GLU A C 19
ATOM 28358 O O . GLU A 1 16 ? 19.628 6.391 -2.817 1.00 0.00 16 GLU A O 19
ATOM 28370 N N . ALA A 1 17 ? 17.549 6.132 -3.617 1.00 0.00 17 ALA A N 19
ATOM 28371 C CA . ALA A 1 17 ? 17.907 6.585 -4.956 1.00 0.00 17 ALA A CA 19
ATOM 28372 C C . ALA A 1 17 ? 18.327 8.071 -4.956 1.00 0.00 17 ALA A C 19
ATOM 28373 O O . ALA A 1 17 ? 19.304 8.429 -5.613 1.00 0.00 17 ALA A O 19
ATOM 28380 N N . ILE A 1 18 ? 17.651 8.919 -4.165 1.00 0.00 18 ILE A N 19
ATOM 28381 C CA . ILE A 1 18 ? 18.068 10.312 -3.912 1.00 0.00 18 ILE A CA 19
ATOM 28382 C C . ILE A 1 18 ? 19.469 10.358 -3.290 1.00 0.00 18 ILE A C 19
ATOM 28383 O O . ILE A 1 18 ? 20.315 11.087 -3.800 1.00 0.00 18 ILE A O 19
ATOM 28399 N N . ASP A 1 19 ? 19.750 9.577 -2.242 1.00 0.00 19 ASP A N 19
ATOM 28400 C CA . ASP A 1 19 ? 21.081 9.545 -1.618 1.00 0.00 19 ASP A CA 19
ATOM 28401 C C . ASP A 1 19 ? 22.178 9.047 -2.581 1.00 0.00 19 ASP A C 19
ATOM 28402 O O . ASP A 1 19 ? 23.267 9.623 -2.625 1.00 0.00 19 ASP A O 19
ATOM 28411 N N . ASN A 1 20 ? 21.883 8.039 -3.407 1.00 0.00 20 ASN A N 19
ATOM 28412 C CA . ASN A 1 20 ? 22.797 7.537 -4.435 1.00 0.00 20 ASN A CA 19
ATOM 28413 C C . ASN A 1 20 ? 23.088 8.590 -5.522 1.00 0.00 20 ASN A C 19
ATOM 28414 O O . ASN A 1 20 ? 24.252 8.811 -5.862 1.00 0.00 20 ASN A O 19
ATOM 28425 N N . ILE A 1 21 ? 22.056 9.287 -6.016 1.00 0.00 21 ILE A N 19
ATOM 28426 C CA . ILE A 1 21 ? 22.222 10.413 -6.944 1.00 0.00 21 ILE A CA 19
ATOM 28427 C C . ILE A 1 21 ? 23.051 11.522 -6.285 1.00 0.00 21 ILE A C 19
ATOM 28428 O O . ILE A 1 21 ? 24.025 11.976 -6.875 1.00 0.00 21 ILE A O 19
ATOM 28444 N N . LEU A 1 22 ? 22.716 11.911 -5.054 1.00 0.00 22 LEU A N 19
ATOM 28445 C CA . LEU A 1 22 ? 23.383 12.985 -4.321 1.00 0.00 22 LEU A CA 19
ATOM 28446 C C . LEU A 1 22 ? 24.875 12.687 -4.063 1.00 0.00 22 LEU A C 19
ATOM 28447 O O . LEU A 1 22 ? 25.723 13.580 -4.167 1.00 0.00 22 LEU A O 19
ATOM 28463 N N . ARG A 1 23 ? 25.218 11.418 -3.790 1.00 0.00 23 ARG A N 19
ATOM 28464 C CA . ARG A 1 23 ? 26.609 10.942 -3.723 1.00 0.00 23 ARG A CA 19
ATOM 28465 C C . ARG A 1 23 ? 27.305 11.007 -5.091 1.00 0.00 23 ARG A C 19
ATOM 28466 O O . ARG A 1 23 ? 28.443 11.469 -5.169 1.00 0.00 23 ARG A O 19
ATOM 28487 N N . TYR A 1 24 ? 26.626 10.600 -6.166 1.00 0.00 24 TYR A N 19
ATOM 28488 C CA . TYR A 1 24 ? 27.175 10.614 -7.530 1.00 0.00 24 TYR A CA 19
ATOM 28489 C C . TYR A 1 24 ? 27.393 12.037 -8.088 1.00 0.00 24 TYR A C 19
ATOM 28490 O O . TYR A 1 24 ? 28.434 12.308 -8.693 1.00 0.00 24 TYR A O 19
ATOM 28508 N N . THR A 1 25 ? 26.477 12.979 -7.836 1.00 0.00 25 THR A N 19
ATOM 28509 C CA . THR A 1 25 ? 26.595 14.382 -8.275 1.00 0.00 25 THR A CA 19
ATOM 28510 C C . THR A 1 25 ? 27.602 15.197 -7.460 1.00 0.00 25 THR A C 19
ATOM 28511 O O . THR A 1 25 ? 28.048 16.243 -7.936 1.00 0.00 25 THR A O 19
ATOM 28522 N N . ASN A 1 26 ? 27.970 14.735 -6.254 1.00 0.00 26 ASN A N 19
ATOM 28523 C CA . ASN A 1 26 ? 28.798 15.471 -5.286 1.00 0.00 26 ASN A CA 19
ATOM 28524 C C . ASN A 1 26 ? 28.266 16.891 -4.954 1.00 0.00 26 ASN A C 19
ATOM 28525 O O . ASN A 1 26 ? 29.034 17.785 -4.586 1.00 0.00 26 ASN A O 19
ATOM 28536 N N . SER A 1 27 ? 26.951 17.102 -5.083 1.00 0.00 27 SER A N 19
ATOM 28537 C CA . SER A 1 27 ? 26.270 18.374 -4.797 1.00 0.00 27 SER A CA 19
ATOM 28538 C C . SER A 1 27 ? 25.620 18.377 -3.405 1.00 0.00 27 SER A C 19
ATOM 28539 O O . SER A 1 27 ? 25.683 17.384 -2.673 1.00 0.00 27 SER A O 19
ATOM 28547 N N . THR A 1 28 ? 24.990 19.492 -3.018 1.00 0.00 28 THR A N 19
ATOM 28548 C CA . THR A 1 28 ? 24.116 19.545 -1.834 1.00 0.00 28 THR A CA 19
ATOM 28549 C C . THR A 1 28 ? 22.682 19.154 -2.208 1.00 0.00 28 THR A C 19
ATOM 28550 O O . THR A 1 28 ? 22.287 19.204 -3.376 1.00 0.00 28 THR A O 19
ATOM 28561 N N . GLU A 1 29 ? 21.869 18.778 -1.224 1.00 0.00 29 GLU A N 19
ATOM 28562 C CA . GLU A 1 29 ? 20.456 18.456 -1.449 1.00 0.00 29 GLU A CA 19
ATOM 28563 C C . GLU A 1 29 ? 19.650 19.689 -1.892 1.00 0.00 29 GLU A C 19
ATOM 28564 O O . GLU A 1 29 ? 18.788 19.570 -2.758 1.00 0.00 29 GLU A O 19
ATOM 28576 N N . GLN A 1 30 ? 19.981 20.891 -1.397 1.00 0.00 30 GLN A N 19
ATOM 28577 C CA . GLN A 1 30 ? 19.384 22.139 -1.888 1.00 0.00 30 GLN A CA 19
ATOM 28578 C C . GLN A 1 30 ? 19.817 22.481 -3.329 1.00 0.00 30 GLN A C 19
ATOM 28579 O O . GLN A 1 30 ? 18.982 22.925 -4.114 1.00 0.00 30 GLN A O 19
ATOM 28593 N N . GLN A 1 31 ? 21.068 22.191 -3.722 1.00 0.00 31 GLN A N 19
ATOM 28594 C CA . GLN A 1 31 ? 21.503 22.303 -5.125 1.00 0.00 31 GLN A CA 19
ATOM 28595 C C . GLN A 1 31 ? 20.765 21.302 -6.023 1.00 0.00 31 GLN A C 19
ATOM 28596 O O . GLN A 1 31 ? 20.362 21.656 -7.128 1.00 0.00 31 GLN A O 19
ATOM 28610 N N . PHE A 1 32 ? 20.528 20.073 -5.548 1.00 0.00 32 PHE A N 19
ATOM 28611 C CA . PHE A 1 32 ? 19.748 19.072 -6.287 1.00 0.00 32 PHE A CA 19
ATOM 28612 C C . PHE A 1 32 ? 18.275 19.492 -6.431 1.00 0.00 32 PHE A C 19
ATOM 28613 O O . PHE A 1 32 ? 17.736 19.430 -7.536 1.00 0.00 32 PHE A O 19
ATOM 28630 N N . LEU A 1 33 ? 17.645 20.010 -5.371 1.00 0.00 33 LEU A N 19
ATOM 28631 C CA . LEU A 1 33 ? 16.273 20.542 -5.432 1.00 0.00 33 LEU A CA 19
ATOM 28632 C C . LEU A 1 33 ? 16.169 21.724 -6.406 1.00 0.00 33 LEU A C 19
ATOM 28633 O O . LEU A 1 33 ? 15.281 21.747 -7.258 1.00 0.00 33 LEU A O 19
ATOM 28649 N N . GLU A 1 34 ? 17.119 22.656 -6.345 1.00 0.00 34 GLU A N 19
ATOM 28650 C CA . GLU A 1 34 ? 17.205 23.784 -7.283 1.00 0.00 34 GLU A CA 19
ATOM 28651 C C . GLU A 1 34 ? 17.400 23.320 -8.734 1.00 0.00 34 GLU A C 19
ATOM 28652 O O . GLU A 1 34 ? 16.736 23.829 -9.635 1.00 0.00 34 GLU A O 19
ATOM 28664 N N . ALA A 1 35 ? 18.244 22.311 -8.965 1.00 0.00 35 ALA A N 19
ATOM 28665 C CA . ALA A 1 35 ? 18.453 21.729 -10.290 1.00 0.00 35 ALA A CA 19
ATOM 28666 C C . ALA A 1 35 ? 17.179 21.071 -10.840 1.00 0.00 35 ALA A C 19
ATOM 28667 O O . ALA A 1 35 ? 16.839 21.297 -11.998 1.00 0.00 35 ALA A O 19
ATOM 28674 N N . MET A 1 36 ? 16.427 20.308 -10.035 1.00 0.00 36 MET A N 19
ATOM 28675 C CA . MET A 1 36 ? 15.128 19.768 -10.475 1.00 0.00 36 MET A CA 19
ATOM 28676 C C . MET A 1 36 ? 14.108 20.880 -10.746 1.00 0.00 36 MET A C 19
ATOM 28677 O O . MET A 1 36 ? 13.440 20.844 -11.775 1.00 0.00 36 MET A O 19
ATOM 28691 N N . GLU A 1 37 ? 14.021 21.904 -9.896 1.00 0.00 37 GLU A N 19
ATOM 28692 C CA . GLU A 1 37 ? 13.082 23.019 -10.090 1.00 0.00 37 GLU A CA 19
ATOM 28693 C C . GLU A 1 37 ? 13.391 23.845 -11.359 1.00 0.00 37 GLU A C 19
ATOM 28694 O O . GLU A 1 37 ? 12.474 24.170 -12.117 1.00 0.00 37 GLU A O 19
ATOM 28706 N N . SER A 1 38 ? 14.670 24.118 -11.645 1.00 0.00 38 SER A N 19
ATOM 28707 C CA . SER A 1 38 ? 15.092 24.859 -12.849 1.00 0.00 38 SER A CA 19
ATOM 28708 C C . SER A 1 38 ? 15.040 24.036 -14.149 1.00 0.00 38 SER A C 19
ATOM 28709 O O . SER A 1 38 ? 14.912 24.620 -15.227 1.00 0.00 38 SER A O 19
ATOM 28717 N N . THR A 1 39 ? 15.105 22.697 -14.072 1.00 0.00 39 THR A N 19
ATOM 28718 C CA . THR A 1 39 ? 15.028 21.798 -15.254 1.00 0.00 39 THR A CA 19
ATOM 28719 C C . THR A 1 39 ? 13.625 21.229 -15.523 1.00 0.00 39 THR A C 19
ATOM 28720 O O . THR A 1 39 ? 13.439 20.454 -16.463 1.00 0.00 39 THR A O 19
ATOM 28731 N N . GLY A 1 40 ? 12.618 21.623 -14.730 1.00 0.00 40 GLY A N 19
ATOM 28732 C CA . GLY A 1 40 ? 11.207 21.250 -14.949 1.00 0.00 40 GLY A CA 19
ATOM 28733 C C . GLY A 1 40 ? 10.809 19.903 -14.333 1.00 0.00 40 GLY A C 19
ATOM 28734 O O . GLY A 1 40 ? 9.828 19.289 -14.754 1.00 0.00 40 GLY A O 19
ATOM 28738 N N . GLY A 1 41 ? 11.590 19.424 -13.358 1.00 0.00 41 GLY A N 19
ATOM 28739 C CA . GLY A 1 41 ? 11.318 18.201 -12.598 1.00 0.00 41 GLY A CA 19
ATOM 28740 C C . GLY A 1 41 ? 11.916 16.917 -13.175 1.00 0.00 41 GLY A C 19
ATOM 28741 O O . GLY A 1 41 ? 11.775 15.869 -12.554 1.00 0.00 41 GLY A O 19
ATOM 28745 N N . ARG A 1 42 ? 12.611 16.967 -14.323 1.00 0.00 42 ARG A N 19
ATOM 28746 C CA . ARG A 1 42 ? 13.255 15.789 -14.944 1.00 0.00 42 ARG A CA 19
ATOM 28747 C C . ARG A 1 42 ? 14.542 15.409 -14.217 1.00 0.00 42 ARG A C 19
ATOM 28748 O O . ARG A 1 42 ? 15.531 16.132 -14.305 1.00 0.00 42 ARG A O 19
ATOM 28769 N N . VAL A 1 43 ? 14.587 14.228 -13.594 1.00 0.00 43 VAL A N 19
ATOM 28770 C CA . VAL A 1 43 ? 15.795 13.759 -12.876 1.00 0.00 43 VAL A CA 19
ATOM 28771 C C . VAL A 1 43 ? 17.002 13.638 -13.808 1.00 0.00 43 VAL A C 19
ATOM 28772 O O . VAL A 1 43 ? 18.089 14.060 -13.433 1.00 0.00 43 VAL A O 19
ATOM 28785 N N . ARG A 1 44 ? 16.812 13.193 -15.060 1.00 0.00 44 ARG A N 19
ATOM 28786 C CA . ARG A 1 44 ? 17.912 13.050 -16.044 1.00 0.00 44 ARG A CA 19
ATOM 28787 C C . ARG A 1 44 ? 18.604 14.377 -16.388 1.00 0.00 44 ARG A C 19
ATOM 28788 O O . ARG A 1 44 ? 19.829 14.457 -16.389 1.00 0.00 44 ARG A O 19
ATOM 28809 N N . ILE A 1 45 ? 17.820 15.442 -16.585 1.00 0.00 45 ILE A N 19
ATOM 28810 C CA . ILE A 1 45 ? 18.353 16.779 -16.919 1.00 0.00 45 ILE A CA 19
ATOM 28811 C C . ILE A 1 45 ? 18.963 17.428 -15.668 1.00 0.00 45 ILE A C 19
ATOM 28812 O O . ILE A 1 45 ? 20.003 18.072 -15.757 1.00 0.00 45 ILE A O 19
ATOM 28828 N N . ALA A 1 46 ? 18.379 17.197 -14.489 1.00 0.00 46 ALA A N 19
ATOM 28829 C CA . ALA A 1 46 ? 18.912 17.701 -13.222 1.00 0.00 46 ALA A CA 19
ATOM 28830 C C . ALA A 1 46 ? 20.283 17.092 -12.895 1.00 0.00 46 ALA A C 19
ATOM 28831 O O . ALA A 1 46 ? 21.235 17.828 -12.640 1.00 0.00 46 ALA A O 19
ATOM 28838 N N . ILE A 1 47 ? 20.431 15.762 -12.982 1.00 0.00 47 ILE A N 19
ATOM 28839 C CA . ILE A 1 47 ? 21.735 15.110 -12.758 1.00 0.00 47 ILE A CA 19
ATOM 28840 C C . ILE A 1 47 ? 22.736 15.478 -13.861 1.00 0.00 47 ILE A C 19
ATOM 28841 O O . ILE A 1 47 ? 23.888 15.763 -13.542 1.00 0.00 47 ILE A O 19
ATOM 28857 N N . ALA A 1 48 ? 22.304 15.606 -15.122 1.00 0.00 48 ALA A N 19
ATOM 28858 C CA . ALA A 1 48 ? 23.160 16.109 -16.204 1.00 0.00 48 ALA A CA 19
ATOM 28859 C C . ALA A 1 48 ? 23.707 17.521 -15.911 1.00 0.00 48 ALA A C 19
ATOM 28860 O O . ALA A 1 48 ? 24.911 17.749 -16.027 1.00 0.00 48 ALA A O 19
ATOM 28867 N N . LYS A 1 49 ? 22.864 18.458 -15.456 1.00 0.00 49 LYS A N 19
ATOM 28868 C CA . LYS A 1 49 ? 23.290 19.826 -15.081 1.00 0.00 49 LYS A CA 19
ATOM 28869 C C . LYS A 1 49 ? 24.217 19.846 -13.862 1.00 0.00 49 LYS A C 19
ATOM 28870 O O . LYS A 1 49 ? 25.201 20.575 -13.873 1.00 0.00 49 LYS A O 19
ATOM 28889 N N . LEU A 1 50 ? 23.971 18.996 -12.863 1.00 0.00 50 LEU A N 19
ATOM 28890 C CA . LEU A 1 50 ? 24.845 18.879 -11.681 1.00 0.00 50 LEU A CA 19
ATOM 28891 C C . LEU A 1 50 ? 26.220 18.261 -12.014 1.00 0.00 50 LEU A C 19
ATOM 28892 O O . LEU A 1 50 ? 27.225 18.650 -11.417 1.00 0.00 50 LEU A O 19
ATOM 28908 N N . LEU A 1 51 ? 26.273 17.316 -12.964 1.00 0.00 51 LEU A N 19
ATOM 28909 C CA . LEU A 1 51 ? 27.510 16.630 -13.371 1.00 0.00 51 LEU A CA 19
ATOM 28910 C C . LEU A 1 51 ? 28.352 17.434 -14.380 1.00 0.00 51 LEU A C 19
ATOM 28911 O O . LEU A 1 51 ? 29.582 17.428 -14.279 1.00 0.00 51 LEU A O 19
ATOM 28927 N N . SER A 1 52 ? 27.715 18.120 -15.340 1.00 0.00 52 SER A N 19
ATOM 28928 C CA . SER A 1 52 ? 28.410 18.781 -16.468 1.00 0.00 52 SER A CA 19
ATOM 28929 C C . SER A 1 52 ? 28.416 20.314 -16.447 1.00 0.00 52 SER A C 19
ATOM 28930 O O . SER A 1 52 ? 29.232 20.916 -17.146 1.00 0.00 52 SER A O 19
ATOM 28938 N N . LYS A 1 53 ? 27.490 20.944 -15.704 1.00 0.00 53 LYS A N 19
ATOM 28939 C CA . LYS A 1 53 ? 27.205 22.399 -15.691 1.00 0.00 53 LYS A CA 19
ATOM 28940 C C . LYS A 1 53 ? 27.193 23.072 -17.081 1.00 0.00 53 LYS A C 19
ATOM 28941 O O . LYS A 1 53 ? 27.599 24.226 -17.233 1.00 0.00 53 LYS A O 19
ATOM 28960 N N . GLN A 1 54 ? 26.727 22.336 -18.101 1.00 0.00 54 GLN A N 19
ATOM 28961 C CA . GLN A 1 54 ? 26.730 22.771 -19.506 1.00 0.00 54 GLN A CA 19
ATOM 28962 C C . GLN A 1 54 ? 25.721 23.899 -19.797 1.00 0.00 54 GLN A C 19
ATOM 28963 O O . GLN A 1 54 ? 24.644 23.949 -19.201 1.00 0.00 54 GLN A O 19
ATOM 28977 N N . THR A 1 55 ? 26.043 24.780 -20.750 1.00 0.00 55 THR A N 19
ATOM 28978 C CA . THR A 1 55 ? 25.221 25.969 -21.081 1.00 0.00 55 THR A CA 19
ATOM 28979 C C . THR A 1 55 ? 23.954 25.642 -21.898 1.00 0.00 55 THR A C 19
ATOM 28980 O O . THR A 1 55 ? 22.968 26.380 -21.843 1.00 0.00 55 THR A O 19
ATOM 28991 N N . SER A 1 56 ? 23.946 24.515 -22.622 1.00 0.00 56 SER A N 19
ATOM 28992 C CA . SER A 1 56 ? 22.865 24.101 -23.536 1.00 0.00 56 SER A CA 19
ATOM 28993 C C . SER A 1 56 ? 21.515 23.859 -22.836 1.00 0.00 56 SER A C 19
ATOM 28994 O O . SER A 1 56 ? 21.471 23.447 -21.671 1.00 0.00 56 SER A O 19
ATOM 29002 N N . GLY A 1 57 ? 20.407 24.103 -23.545 1.00 0.00 57 GLY A N 19
ATOM 29003 C CA . GLY A 1 57 ? 19.035 23.884 -23.061 1.00 0.00 57 GLY A CA 19
ATOM 29004 C C . GLY A 1 57 ? 18.458 22.500 -23.406 1.00 0.00 57 GLY A C 19
ATOM 29005 O O . GLY A 1 57 ? 18.880 21.857 -24.371 1.00 0.00 57 GLY A O 19
ATOM 29009 N N . GLY A 1 58 ? 17.477 22.046 -22.619 1.00 0.00 58 GLY A N 19
ATOM 29010 C CA . GLY A 1 58 ? 16.721 20.809 -22.871 1.00 0.00 58 GLY A CA 19
ATOM 29011 C C . GLY A 1 58 ? 15.606 20.967 -23.918 1.00 0.00 58 GLY A C 19
ATOM 29012 O O . GLY A 1 58 ? 15.151 22.079 -24.195 1.00 0.00 58 GLY A O 19
ATOM 29016 N N . SER A 1 59 ? 15.153 19.842 -24.485 1.00 0.00 59 SER A N 19
ATOM 29017 C CA . SER A 1 59 ? 14.028 19.741 -25.441 1.00 0.00 59 SER A CA 19
ATOM 29018 C C . SER A 1 59 ? 14.103 20.712 -26.640 1.00 0.00 59 SER A C 19
ATOM 29019 O O . SER A 1 59 ? 13.096 21.295 -27.053 1.00 0.00 59 SER A O 19
ATOM 29027 N N . GLY A 1 60 ? 15.303 20.899 -27.206 1.00 0.00 60 GLY A N 19
ATOM 29028 C CA . GLY A 1 60 ? 15.570 21.870 -28.283 1.00 0.00 60 GLY A CA 19
ATOM 29029 C C . GLY A 1 60 ? 15.060 21.485 -29.684 1.00 0.00 60 GLY A C 19
ATOM 29030 O O . GLY A 1 60 ? 15.056 22.332 -30.582 1.00 0.00 60 GLY A O 19
ATOM 29034 N N . GLY A 1 61 ? 14.638 20.232 -29.895 1.00 0.00 61 GLY A N 19
ATOM 29035 C CA . GLY A 1 61 ? 14.142 19.730 -31.187 1.00 0.00 61 GLY A CA 19
ATOM 29036 C C . GLY A 1 61 ? 12.767 20.284 -31.602 1.00 0.00 61 GLY A C 19
ATOM 29037 O O . GLY A 1 61 ? 11.963 20.697 -30.761 1.00 0.00 61 GLY A O 19
ATOM 29041 N N . SER A 1 62 ? 12.491 20.274 -32.912 1.00 0.00 62 SER A N 19
ATOM 29042 C CA . SER A 1 62 ? 11.220 20.711 -33.517 1.00 0.00 62 SER A CA 19
ATOM 29043 C C . SER A 1 62 ? 10.913 19.955 -34.823 1.00 0.00 62 SER A C 19
ATOM 29044 O O . SER A 1 62 ? 11.810 19.372 -35.442 1.00 0.00 62 SER A O 19
ATOM 29052 N N . LYS A 1 63 ? 9.642 19.953 -35.252 1.00 0.00 63 LYS A N 19
ATOM 29053 C CA . LYS A 1 63 ? 9.159 19.256 -36.460 1.00 0.00 63 LYS A CA 19
ATOM 29054 C C . LYS A 1 63 ? 9.647 19.938 -37.748 1.00 0.00 63 LYS A C 19
ATOM 29055 O O . LYS A 1 63 ? 9.629 21.166 -37.855 1.00 0.00 63 LYS A O 19
ATOM 29074 N N . LEU A 1 64 ? 10.037 19.127 -38.736 1.00 0.00 64 LEU A N 19
ATOM 29075 C CA . LEU A 1 64 ? 10.500 19.545 -40.070 1.00 0.00 64 LEU A CA 19
ATOM 29076 C C . LEU A 1 64 ? 9.775 18.768 -41.188 1.00 0.00 64 LEU A C 19
ATOM 29077 O O . LEU A 1 64 ? 9.227 17.687 -40.954 1.00 0.00 64 LEU A O 19
ATOM 29093 N N . GLY A 1 65 ? 9.781 19.314 -42.409 1.00 0.00 65 GLY A N 19
ATOM 29094 C CA . GLY A 1 65 ? 9.219 18.664 -43.603 1.00 0.00 65 GLY A CA 19
ATOM 29095 C C . GLY A 1 65 ? 10.045 17.465 -44.097 1.00 0.00 65 GLY A C 19
ATOM 29096 O O . GLY A 1 65 ? 11.264 17.411 -43.909 1.00 0.00 65 GLY A O 19
ATOM 29100 N N . GLY A 1 66 ? 9.380 16.503 -44.741 1.00 0.00 66 GLY A N 19
ATOM 29101 C CA . GLY A 1 66 ? 9.994 15.278 -45.274 1.00 0.00 66 GLY A CA 19
ATOM 29102 C C . GLY A 1 66 ? 8.975 14.221 -45.728 1.00 0.00 66 GLY A C 19
ATOM 29103 O O . GLY A 1 66 ? 7.761 14.445 -45.683 1.00 0.00 66 GLY A O 19
ATOM 29107 N N . SER A 1 67 ? 9.474 13.062 -46.163 1.00 0.00 67 SER A N 19
ATOM 29108 C CA . SER A 1 67 ? 8.661 11.919 -46.617 1.00 0.00 67 SER A CA 19
ATOM 29109 C C . SER A 1 67 ? 7.861 11.266 -45.477 1.00 0.00 67 SER A C 19
ATOM 29110 O O . SER A 1 67 ? 8.293 11.261 -44.318 1.00 0.00 67 SER A O 19
ATOM 29118 N N . GLY A 1 68 ? 6.705 10.680 -45.806 1.00 0.00 68 GLY A N 19
ATOM 29119 C CA . GLY A 1 68 ? 5.851 9.953 -44.854 1.00 0.00 68 GLY A CA 19
ATOM 29120 C C . GLY A 1 68 ? 6.460 8.631 -44.357 1.00 0.00 68 GLY A C 19
ATOM 29121 O O . GLY A 1 68 ? 7.310 8.029 -45.023 1.00 0.00 68 GLY A O 19
ATOM 29125 N N . GLY A 1 69 ? 6.012 8.173 -43.183 1.00 0.00 69 GLY A N 19
ATOM 29126 C CA . GLY A 1 69 ? 6.522 6.964 -42.512 1.00 0.00 69 GLY A CA 19
ATOM 29127 C C . GLY A 1 69 ? 5.550 6.320 -41.511 1.00 0.00 69 GLY A C 19
ATOM 29128 O O . GLY A 1 69 ? 5.989 5.682 -40.551 1.00 0.00 69 GLY A O 19
ATOM 29132 N N . SER A 1 70 ? 4.240 6.517 -41.696 1.00 0.00 70 SER A N 19
ATOM 29133 C CA . SER A 1 70 ? 3.183 6.052 -40.781 1.00 0.00 70 SER A CA 19
ATOM 29134 C C . SER A 1 70 ? 3.070 4.518 -40.718 1.00 0.00 70 SER A C 19
ATOM 29135 O O . SER A 1 70 ? 3.322 3.820 -41.706 1.00 0.00 70 SER A O 19
ATOM 29143 N N . ARG A 1 71 ? 2.653 3.994 -39.555 1.00 0.00 71 ARG A N 19
ATOM 29144 C CA . ARG A 1 71 ? 2.458 2.554 -39.272 1.00 0.00 71 ARG A CA 19
ATOM 29145 C C . ARG A 1 71 ? 1.083 2.279 -38.645 1.00 0.00 71 ARG A C 19
ATOM 29146 O O . ARG A 1 71 ? 0.487 3.169 -38.035 1.00 0.00 71 ARG A O 19
ATOM 29167 N N . LYS A 1 72 ? 0.594 1.034 -38.767 1.00 0.00 72 LYS A N 19
ATOM 29168 C CA . LYS A 1 72 ? -0.730 0.595 -38.264 1.00 0.00 72 LYS A CA 19
ATOM 29169 C C . LYS A 1 72 ? -0.768 0.203 -36.778 1.00 0.00 72 LYS A C 19
ATOM 29170 O O . LYS A 1 72 ? -1.847 0.102 -36.197 1.00 0.00 72 LYS A O 19
ATOM 29189 N N . ASP A 1 73 ? 0.392 -0.007 -36.152 1.00 0.00 73 ASP A N 19
ATOM 29190 C CA . ASP A 1 73 ? 0.530 -0.467 -34.759 1.00 0.00 73 ASP A CA 19
ATOM 29191 C C . ASP A 1 73 ? 0.378 0.685 -33.740 1.00 0.00 73 ASP A C 19
ATOM 29192 O O . ASP A 1 73 ? 1.325 1.076 -33.052 1.00 0.00 73 ASP A O 19
ATOM 29201 N N . LEU A 1 74 ? -0.830 1.259 -33.677 1.00 0.00 74 LEU A N 19
ATOM 29202 C CA . LEU A 1 74 ? -1.168 2.453 -32.886 1.00 0.00 74 LEU A CA 19
ATOM 29203 C C . LEU A 1 74 ? -1.902 2.144 -31.560 1.00 0.00 74 LEU A C 19
ATOM 29204 O O . LEU A 1 74 ? -2.300 3.068 -30.844 1.00 0.00 74 LEU A O 19
ATOM 29220 N N . SER A 1 75 ? -2.095 0.865 -31.219 1.00 0.00 75 SER A N 19
ATOM 29221 C CA . SER A 1 75 ? -2.806 0.427 -30.004 1.00 0.00 75 SER A CA 19
ATOM 29222 C C . SER A 1 75 ? -2.027 0.707 -28.710 1.00 0.00 75 SER A C 19
ATOM 29223 O O . SER A 1 75 ? -0.793 0.635 -28.677 1.00 0.00 75 SER A O 19
ATOM 29231 N N . VAL A 1 76 ? -2.756 0.990 -27.622 1.00 0.00 76 VAL A N 19
ATOM 29232 C CA . VAL A 1 76 ? -2.190 1.171 -26.271 1.00 0.00 76 VAL A CA 19
ATOM 29233 C C . VAL A 1 76 ? -1.896 -0.195 -25.636 1.00 0.00 76 VAL A C 19
ATOM 29234 O O . VAL A 1 76 ? -2.737 -1.097 -25.680 1.00 0.00 76 VAL A O 19
ATOM 29247 N N . LYS A 1 77 ? -0.703 -0.343 -25.046 1.00 0.00 77 LYS A N 19
ATOM 29248 C CA . LYS A 1 77 ? -0.177 -1.599 -24.472 1.00 0.00 77 LYS A CA 19
ATOM 29249 C C . LYS A 1 77 ? 0.259 -1.422 -23.009 1.00 0.00 77 LYS A C 19
ATOM 29250 O O . LYS A 1 77 ? 0.624 -0.319 -22.590 1.00 0.00 77 LYS A O 19
ATOM 29269 N N . GLY A 1 78 ? 0.239 -2.512 -22.237 1.00 0.00 78 GLY A N 19
ATOM 29270 C CA . GLY A 1 78 ? 0.559 -2.512 -20.802 1.00 0.00 78 GLY A CA 19
ATOM 29271 C C . GLY A 1 78 ? -0.448 -1.726 -19.948 1.00 0.00 78 GLY A C 19
ATOM 29272 O O . GLY A 1 78 ? -1.625 -1.608 -20.304 1.00 0.00 78 GLY A O 19
ATOM 29276 N N . MET A 1 79 ? 0.018 -1.190 -18.815 1.00 0.00 79 MET A N 19
ATOM 29277 C CA . MET A 1 79 ? -0.754 -0.339 -17.891 1.00 0.00 79 MET A CA 19
ATOM 29278 C C . MET A 1 79 ? 0.015 0.943 -17.527 1.00 0.00 79 MET A C 19
ATOM 29279 O O . MET A 1 79 ? 1.248 0.947 -17.468 1.00 0.00 79 MET A O 19
ATOM 29293 N N . LEU A 1 80 ? -0.712 2.034 -17.264 1.00 0.00 80 LEU A N 19
ATOM 29294 C CA . LEU A 1 80 ? -0.140 3.337 -16.901 1.00 0.00 80 LEU A CA 19
ATOM 29295 C C . LEU A 1 80 ? 0.362 3.358 -15.442 1.00 0.00 80 LEU A C 19
ATOM 29296 O O . LEU A 1 80 ? -0.312 2.859 -14.536 1.00 0.00 80 LEU A O 19
ATOM 29312 N N . TYR A 1 81 ? 1.525 3.977 -15.214 1.00 0.00 81 TYR A N 19
ATOM 29313 C CA . TYR A 1 81 ? 2.110 4.227 -13.889 1.00 0.00 81 TYR A CA 19
ATOM 29314 C C . TYR A 1 81 ? 2.886 5.561 -13.858 1.00 0.00 81 TYR A C 19
ATOM 29315 O O . TYR A 1 81 ? 3.225 6.119 -14.907 1.00 0.00 81 TYR A O 19
ATOM 29333 N N . ASP A 1 82 ? 3.155 6.093 -12.662 1.00 0.00 82 ASP A N 19
ATOM 29334 C CA . ASP A 1 82 ? 3.864 7.367 -12.470 1.00 0.00 82 ASP A CA 19
ATOM 29335 C C . ASP A 1 82 ? 5.361 7.303 -12.860 1.00 0.00 82 ASP A C 19
ATOM 29336 O O . ASP A 1 82 ? 5.991 6.240 -12.846 1.00 0.00 82 ASP A O 19
ATOM 29345 N N . SER A 1 83 ? 5.939 8.458 -13.200 1.00 0.00 83 SER A N 19
ATOM 29346 C CA . SER A 1 83 ? 7.354 8.619 -13.557 1.00 0.00 83 SER A CA 19
ATOM 29347 C C . SER A 1 83 ? 8.257 8.689 -12.317 1.00 0.00 83 SER A C 19
ATOM 29348 O O . SER A 1 83 ? 7.920 9.322 -11.312 1.00 0.00 83 SER A O 19
ATOM 29356 N N . ASP A 1 84 ? 9.453 8.100 -12.411 1.00 0.00 84 ASP A N 19
ATOM 29357 C CA . ASP A 1 84 ? 10.495 8.201 -11.380 1.00 0.00 84 ASP A CA 19
ATOM 29358 C C . ASP A 1 84 ? 10.891 9.662 -11.103 1.00 0.00 84 ASP A C 19
ATOM 29359 O O . ASP A 1 84 ? 11.154 10.015 -9.957 1.00 0.00 84 ASP A O 19
ATOM 29368 N N . SER A 1 85 ? 10.856 10.535 -12.120 1.00 0.00 85 SER A N 19
ATOM 29369 C CA . SER A 1 85 ? 11.142 11.971 -11.962 1.00 0.00 85 SER A CA 19
ATOM 29370 C C . SER A 1 85 ? 10.204 12.646 -10.957 1.00 0.00 85 SER A C 19
ATOM 29371 O O . SER A 1 85 ? 10.672 13.391 -10.096 1.00 0.00 85 SER A O 19
ATOM 29379 N N . GLN A 1 86 ? 8.899 12.343 -10.995 1.00 0.00 86 GLN A N 19
ATOM 29380 C CA . GLN A 1 86 ? 7.935 12.919 -10.045 1.00 0.00 86 GLN A CA 19
ATOM 29381 C C . GLN A 1 86 ? 8.106 12.353 -8.626 1.00 0.00 86 GLN A C 19
ATOM 29382 O O . GLN A 1 86 ? 8.017 13.108 -7.659 1.00 0.00 86 GLN A O 19
ATOM 29396 N N . GLN A 1 87 ? 8.423 11.061 -8.485 1.00 0.00 87 GLN A N 19
ATOM 29397 C CA . GLN A 1 87 ? 8.696 10.444 -7.176 1.00 0.00 87 GLN A CA 19
ATOM 29398 C C . GLN A 1 87 ? 9.977 11.005 -6.534 1.00 0.00 87 GLN A C 19
ATOM 29399 O O . GLN A 1 87 ? 9.955 11.430 -5.375 1.00 0.00 87 GLN A O 19
ATOM 29413 N N . ILE A 1 88 ? 11.072 11.083 -7.304 1.00 0.00 88 ILE A N 19
ATOM 29414 C CA . ILE A 1 88 ? 12.335 11.700 -6.868 1.00 0.00 88 ILE A CA 19
ATOM 29415 C C . ILE A 1 88 ? 12.111 13.175 -6.510 1.00 0.00 88 ILE A C 19
ATOM 29416 O O . ILE A 1 88 ? 12.521 13.593 -5.433 1.00 0.00 88 ILE A O 19
ATOM 29432 N N . LEU A 1 89 ? 11.391 13.952 -7.331 1.00 0.00 89 LEU A N 19
ATOM 29433 C CA . LEU A 1 89 ? 11.065 15.350 -7.018 1.00 0.00 89 LEU A CA 19
ATOM 29434 C C . LEU A 1 89 ? 10.252 15.479 -5.726 1.00 0.00 89 LEU A C 19
ATOM 29435 O O . LEU A 1 89 ? 10.597 16.303 -4.886 1.00 0.00 89 LEU A O 19
ATOM 29451 N N . ASN A 1 90 ? 9.210 14.664 -5.535 1.00 0.00 90 ASN A N 19
ATOM 29452 C CA . ASN A 1 90 ? 8.373 14.712 -4.332 1.00 0.00 90 ASN A CA 19
ATOM 29453 C C . ASN A 1 90 ? 9.202 14.444 -3.067 1.00 0.00 90 ASN A C 19
ATOM 29454 O O . ASN A 1 90 ? 9.216 15.270 -2.152 1.00 0.00 90 ASN A O 19
ATOM 29465 N N . ARG A 1 91 ? 9.962 13.339 -3.033 1.00 0.00 91 ARG A N 19
ATOM 29466 C CA . ARG A 1 91 ? 10.804 13.013 -1.866 1.00 0.00 91 ARG A CA 19
ATOM 29467 C C . ARG A 1 91 ? 11.961 13.995 -1.681 1.00 0.00 91 ARG A C 19
ATOM 29468 O O . ARG A 1 91 ? 12.273 14.330 -0.544 1.00 0.00 91 ARG A O 19
ATOM 29489 N N . LEU A 1 92 ? 12.554 14.526 -2.752 1.00 0.00 92 LEU A N 19
ATOM 29490 C CA . LEU A 1 92 ? 13.617 15.533 -2.641 1.00 0.00 92 LEU A CA 19
ATOM 29491 C C . LEU A 1 92 ? 13.073 16.865 -2.113 1.00 0.00 92 LEU A C 19
ATOM 29492 O O . LEU A 1 92 ? 13.687 17.471 -1.237 1.00 0.00 92 LEU A O 19
ATOM 29508 N N . ARG A 1 93 ? 11.906 17.307 -2.595 1.00 0.00 93 ARG A N 19
ATOM 29509 C CA . ARG A 1 93 ? 11.279 18.560 -2.153 1.00 0.00 93 ARG A CA 19
ATOM 29510 C C . ARG A 1 93 ? 10.865 18.474 -0.687 1.00 0.00 93 ARG A C 19
ATOM 29511 O O . ARG A 1 93 ? 11.184 19.387 0.059 1.00 0.00 93 ARG A O 19
ATOM 29532 N N . GLU A 1 94 ? 10.280 17.357 -0.257 1.00 0.00 94 GLU A N 19
ATOM 29533 C CA . GLU A 1 94 ? 9.919 17.142 1.154 1.00 0.00 94 GLU A CA 19
ATOM 29534 C C . GLU A 1 94 ? 11.152 17.056 2.075 1.00 0.00 94 GLU A C 19
ATOM 29535 O O . GLU A 1 94 ? 11.185 17.719 3.116 1.00 0.00 94 GLU A O 19
ATOM 29547 N N . ARG A 1 95 ? 12.194 16.303 1.673 1.00 0.00 95 ARG A N 19
ATOM 29548 C CA . ARG A 1 95 ? 13.480 16.228 2.400 1.00 0.00 95 ARG A CA 19
ATOM 29549 C C . ARG A 1 95 ? 14.134 17.604 2.579 1.00 0.00 95 ARG A C 19
ATOM 29550 O O . ARG A 1 95 ? 14.652 17.902 3.655 1.00 0.00 95 ARG A O 19
ATOM 29571 N N . VAL A 1 96 ? 14.120 18.434 1.531 1.00 0.00 96 VAL A N 19
ATOM 29572 C CA . VAL A 1 96 ? 14.786 19.750 1.519 1.00 0.00 96 VAL A CA 19
ATOM 29573 C C . VAL A 1 96 ? 13.934 20.839 2.183 1.00 0.00 96 VAL A C 19
ATOM 29574 O O . VAL A 1 96 ? 14.490 21.692 2.878 1.00 0.00 96 VAL A O 19
ATOM 29587 N N . SER A 1 97 ? 12.603 20.817 2.024 1.00 0.00 97 SER A N 19
ATOM 29588 C CA . SER A 1 97 ? 11.719 21.810 2.649 1.00 0.00 97 SER A CA 19
ATOM 29589 C C . SER A 1 97 ? 11.583 21.584 4.166 1.00 0.00 97 SER A C 19
ATOM 29590 O O . SER A 1 97 ? 11.664 22.544 4.937 1.00 0.00 97 SER A O 19
ATOM 29598 N N . GLY A 1 98 ? 11.442 20.321 4.602 1.00 0.00 98 GLY A N 19
ATOM 29599 C CA . GLY A 1 98 ? 11.356 19.923 6.014 1.00 0.00 98 GLY A CA 19
ATOM 29600 C C . GLY A 1 98 ? 10.108 20.421 6.762 1.00 0.00 98 GLY A C 19
ATOM 29601 O O . GLY A 1 98 ? 9.223 21.079 6.205 1.00 0.00 98 GLY A O 19
ATOM 29605 N N . SER A 1 99 ? 10.039 20.117 8.061 1.00 0.00 99 SER A N 19
ATOM 29606 C CA . SER A 1 99 ? 8.898 20.471 8.930 1.00 0.00 99 SER A CA 19
ATOM 29607 C C . SER A 1 99 ? 8.752 21.983 9.168 1.00 0.00 99 SER A C 19
ATOM 29608 O O . SER A 1 99 ? 7.649 22.474 9.410 1.00 0.00 99 SER A O 19
ATOM 29616 N N . THR A 1 100 ? 9.849 22.744 9.058 1.00 0.00 100 THR A N 19
ATOM 29617 C CA . THR A 1 100 ? 9.885 24.210 9.258 1.00 0.00 100 THR A CA 19
ATOM 29618 C C . THR A 1 100 ? 9.202 25.012 8.139 1.00 0.00 100 THR A C 19
ATOM 29619 O O . THR A 1 100 ? 8.919 26.198 8.325 1.00 0.00 100 THR A O 19
ATOM 29630 N N . ALA A 1 101 ? 8.878 24.380 7.003 1.00 0.00 101 ALA A N 19
ATOM 29631 C CA . ALA A 1 101 ? 8.085 24.981 5.924 1.00 0.00 101 ALA A CA 19
ATOM 29632 C C . ALA A 1 101 ? 6.570 25.076 6.237 1.00 0.00 101 ALA A C 19
ATOM 29633 O O . ALA A 1 101 ? 5.839 25.775 5.526 1.00 0.00 101 ALA A O 19
ATOM 29640 N N . GLN A 1 102 ? 6.084 24.397 7.287 1.00 0.00 102 GLN A N 19
ATOM 29641 C CA . GLN A 1 102 ? 4.682 24.450 7.723 1.00 0.00 102 GLN A CA 19
ATOM 29642 C C . GLN A 1 102 ? 4.334 25.814 8.357 1.00 0.00 102 GLN A C 19
ATOM 29643 O O . GLN A 1 102 ? 5.156 26.420 9.052 1.00 0.00 102 GLN A O 19
ATOM 29657 N N . SER A 1 103 ? 3.101 26.291 8.145 1.00 0.00 103 SER A N 19
ATOM 29658 C CA . SER A 1 103 ? 2.638 27.626 8.578 1.00 0.00 103 SER A CA 19
ATOM 29659 C C . SER A 1 103 ? 2.409 27.771 10.096 1.00 0.00 103 SER A C 19
ATOM 29660 O O . SER A 1 103 ? 2.226 28.890 10.582 1.00 0.00 103 SER A O 19
ATOM 29668 N N . ALA A 1 104 ? 2.413 26.657 10.844 1.00 0.00 104 ALA A N 19
ATOM 29669 C CA . ALA A 1 104 ? 2.231 26.576 12.300 1.00 0.00 104 ALA A CA 19
ATOM 29670 C C . ALA A 1 104 ? 3.125 25.482 12.929 1.00 0.00 104 ALA A C 19
ATOM 29671 O O . ALA A 1 104 ? 3.244 24.380 12.340 1.00 0.00 104 ALA A O 19
ATOM 29679 N N . SER A 1 1 ? 5.125 -15.238 -8.228 1.00 0.00 1 SER A N 20
ATOM 29680 C CA . SER A 1 1 ? 5.920 -13.983 -8.112 1.00 0.00 1 SER A CA 20
ATOM 29681 C C . SER A 1 1 ? 6.792 -13.970 -6.849 1.00 0.00 1 SER A C 20
ATOM 29682 O O . SER A 1 1 ? 6.450 -14.611 -5.856 1.00 0.00 1 SER A O 20
ATOM 29692 N N . VAL A 1 2 ? 7.918 -13.238 -6.875 1.00 0.00 2 VAL A N 20
ATOM 29693 C CA . VAL A 1 2 ? 8.929 -13.191 -5.782 1.00 0.00 2 VAL A CA 20
ATOM 29694 C C . VAL A 1 2 ? 9.111 -11.800 -5.140 1.00 0.00 2 VAL A C 20
ATOM 29695 O O . VAL A 1 2 ? 10.019 -11.602 -4.330 1.00 0.00 2 VAL A O 20
ATOM 29708 N N . SER A 1 3 ? 8.259 -10.828 -5.487 1.00 0.00 3 SER A N 20
ATOM 29709 C CA . SER A 1 3 ? 8.349 -9.432 -5.020 1.00 0.00 3 SER A CA 20
ATOM 29710 C C . SER A 1 3 ? 8.191 -9.303 -3.496 1.00 0.00 3 SER A C 20
ATOM 29711 O O . SER A 1 3 ? 7.322 -9.940 -2.896 1.00 0.00 3 SER A O 20
ATOM 29719 N N . ILE A 1 4 ? 9.007 -8.444 -2.869 1.00 0.00 4 ILE A N 20
ATOM 29720 C CA . ILE A 1 4 ? 9.029 -8.254 -1.400 1.00 0.00 4 ILE A CA 20
ATOM 29721 C C . ILE A 1 4 ? 7.846 -7.431 -0.853 1.00 0.00 4 ILE A C 20
ATOM 29722 O O . ILE A 1 4 ? 7.548 -7.501 0.340 1.00 0.00 4 ILE A O 20
ATOM 29738 N N . LEU A 1 5 ? 7.157 -6.683 -1.723 1.00 0.00 5 LEU A N 20
ATOM 29739 C CA . LEU A 1 5 ? 5.923 -5.931 -1.445 1.00 0.00 5 LEU A CA 20
ATOM 29740 C C . LEU A 1 5 ? 4.948 -6.060 -2.629 1.00 0.00 5 LEU A C 20
ATOM 29741 O O . LEU A 1 5 ? 5.382 -6.150 -3.780 1.00 0.00 5 LEU A O 20
ATOM 29757 N N . ARG A 1 6 ? 3.634 -5.962 -2.375 1.00 0.00 6 ARG A N 20
ATOM 29758 C CA . ARG A 1 6 ? 2.594 -5.927 -3.436 1.00 0.00 6 ARG A CA 20
ATOM 29759 C C . ARG A 1 6 ? 2.677 -4.666 -4.311 1.00 0.00 6 ARG A C 20
ATOM 29760 O O . ARG A 1 6 ? 2.293 -4.691 -5.479 1.00 0.00 6 ARG A O 20
ATOM 29781 N N . SER A 1 7 ? 3.250 -3.591 -3.764 1.00 0.00 7 SER A N 20
ATOM 29782 C CA . SER A 1 7 ? 3.595 -2.337 -4.453 1.00 0.00 7 SER A CA 20
ATOM 29783 C C . SER A 1 7 ? 4.929 -2.384 -5.226 1.00 0.00 7 SER A C 20
ATOM 29784 O O . SER A 1 7 ? 5.315 -1.384 -5.832 1.00 0.00 7 SER A O 20
ATOM 29792 N N . SER A 1 8 ? 5.624 -3.534 -5.237 1.00 0.00 8 SER A N 20
ATOM 29793 C CA . SER A 1 8 ? 6.919 -3.819 -5.887 1.00 0.00 8 SER A CA 20
ATOM 29794 C C . SER A 1 8 ? 8.147 -3.061 -5.342 1.00 0.00 8 SER A C 20
ATOM 29795 O O . SER A 1 8 ? 9.220 -3.654 -5.195 1.00 0.00 8 SER A O 20
ATOM 29803 N N . VAL A 1 9 ? 8.007 -1.776 -4.994 1.00 0.00 9 VAL A N 20
ATOM 29804 C CA . VAL A 1 9 ? 9.090 -0.878 -4.548 1.00 0.00 9 VAL A CA 20
ATOM 29805 C C . VAL A 1 9 ? 8.668 -0.117 -3.286 1.00 0.00 9 VAL A C 20
ATOM 29806 O O . VAL A 1 9 ? 7.529 0.329 -3.183 1.00 0.00 9 VAL A O 20
ATOM 29819 N N . ASN A 1 10 ? 9.580 0.048 -2.325 1.00 0.00 10 ASN A N 20
ATOM 29820 C CA . ASN A 1 10 ? 9.363 0.805 -1.086 1.00 0.00 10 ASN A CA 20
ATOM 29821 C C . ASN A 1 10 ? 9.738 2.295 -1.258 1.00 0.00 10 ASN A C 20
ATOM 29822 O O . ASN A 1 10 ? 10.646 2.628 -2.017 1.00 0.00 10 ASN A O 20
ATOM 29833 N N . HIS A 1 11 ? 9.120 3.216 -0.505 1.00 0.00 11 HIS A N 20
ATOM 29834 C CA . HIS A 1 11 ? 9.475 4.649 -0.553 1.00 0.00 11 HIS A CA 20
ATOM 29835 C C . HIS A 1 11 ? 10.907 4.926 -0.059 1.00 0.00 11 HIS A C 20
ATOM 29836 O O . HIS A 1 11 ? 11.564 5.837 -0.561 1.00 0.00 11 HIS A O 20
ATOM 29850 N N . ARG A 1 12 ? 11.451 4.067 0.811 1.00 0.00 12 ARG A N 20
ATOM 29851 C CA . ARG A 1 12 ? 12.876 4.093 1.199 1.00 0.00 12 ARG A CA 20
ATOM 29852 C C . ARG A 1 12 ? 13.830 3.787 0.041 1.00 0.00 12 ARG A C 20
ATOM 29853 O O . ARG A 1 12 ? 14.951 4.273 0.048 1.00 0.00 12 ARG A O 20
ATOM 29874 N N . GLU A 1 13 ? 13.392 3.056 -0.982 1.00 0.00 13 GLU A N 20
ATOM 29875 C CA . GLU A 1 13 ? 14.185 2.856 -2.208 1.00 0.00 13 GLU A CA 20
ATOM 29876 C C . GLU A 1 13 ? 14.215 4.129 -3.075 1.00 0.00 13 GLU A C 20
ATOM 29877 O O . GLU A 1 13 ? 15.249 4.451 -3.655 1.00 0.00 13 GLU A O 20
ATOM 29889 N N . VAL A 1 14 ? 13.124 4.909 -3.094 1.00 0.00 14 VAL A N 20
ATOM 29890 C CA . VAL A 1 14 ? 13.096 6.253 -3.713 1.00 0.00 14 VAL A CA 20
ATOM 29891 C C . VAL A 1 14 ? 14.009 7.226 -2.945 1.00 0.00 14 VAL A C 20
ATOM 29892 O O . VAL A 1 14 ? 14.765 7.991 -3.545 1.00 0.00 14 VAL A O 20
ATOM 29905 N N . ASP A 1 15 ? 14.008 7.160 -1.610 1.00 0.00 15 ASP A N 20
ATOM 29906 C CA . ASP A 1 15 ? 14.931 7.939 -0.773 1.00 0.00 15 ASP A CA 20
ATOM 29907 C C . ASP A 1 15 ? 16.408 7.522 -0.939 1.00 0.00 15 ASP A C 20
ATOM 29908 O O . ASP A 1 15 ? 17.295 8.370 -1.056 1.00 0.00 15 ASP A O 20
ATOM 29917 N N . GLU A 1 16 ? 16.677 6.217 -1.031 1.00 0.00 16 GLU A N 20
ATOM 29918 C CA . GLU A 1 16 ? 17.994 5.683 -1.390 1.00 0.00 16 GLU A CA 20
ATOM 29919 C C . GLU A 1 16 ? 18.429 6.142 -2.789 1.00 0.00 16 GLU A C 20
ATOM 29920 O O . GLU A 1 16 ? 19.597 6.477 -2.976 1.00 0.00 16 GLU A O 20
ATOM 29932 N N . ALA A 1 17 ? 17.519 6.210 -3.764 1.00 0.00 17 ALA A N 20
ATOM 29933 C CA . ALA A 1 17 ? 17.830 6.735 -5.089 1.00 0.00 17 ALA A CA 20
ATOM 29934 C C . ALA A 1 17 ? 18.198 8.232 -5.028 1.00 0.00 17 ALA A C 20
ATOM 29935 O O . ALA A 1 17 ? 19.162 8.647 -5.672 1.00 0.00 17 ALA A O 20
ATOM 29942 N N . ILE A 1 18 ? 17.501 9.030 -4.202 1.00 0.00 18 ILE A N 20
ATOM 29943 C CA . ILE A 1 18 ? 17.903 10.419 -3.895 1.00 0.00 18 ILE A CA 20
ATOM 29944 C C . ILE A 1 18 ? 19.330 10.469 -3.320 1.00 0.00 18 ILE A C 20
ATOM 29945 O O . ILE A 1 18 ? 20.144 11.250 -3.813 1.00 0.00 18 ILE A O 20
ATOM 29961 N N . ASP A 1 19 ? 19.679 9.629 -2.342 1.00 0.00 19 ASP A N 20
ATOM 29962 C CA . ASP A 1 19 ? 21.044 9.572 -1.795 1.00 0.00 19 ASP A CA 20
ATOM 29963 C C . ASP A 1 19 ? 22.094 9.074 -2.808 1.00 0.00 19 ASP A C 20
ATOM 29964 O O . ASP A 1 19 ? 23.213 9.590 -2.834 1.00 0.00 19 ASP A O 20
ATOM 29973 N N . ASN A 1 20 ? 21.747 8.124 -3.681 1.00 0.00 20 ASN A N 20
ATOM 29974 C CA . ASN A 1 20 ? 22.625 7.650 -4.754 1.00 0.00 20 ASN A CA 20
ATOM 29975 C C . ASN A 1 20 ? 22.930 8.777 -5.757 1.00 0.00 20 ASN A C 20
ATOM 29976 O O . ASN A 1 20 ? 24.090 9.010 -6.087 1.00 0.00 20 ASN A O 20
ATOM 29987 N N . ILE A 1 21 ? 21.912 9.550 -6.161 1.00 0.00 21 ILE A N 20
ATOM 29988 C CA . ILE A 1 21 ? 22.091 10.751 -6.997 1.00 0.00 21 ILE A CA 20
ATOM 29989 C C . ILE A 1 21 ? 22.932 11.806 -6.271 1.00 0.00 21 ILE A C 20
ATOM 29990 O O . ILE A 1 21 ? 23.858 12.361 -6.863 1.00 0.00 21 ILE A O 20
ATOM 30006 N N . LEU A 1 22 ? 22.657 12.060 -4.992 1.00 0.00 22 LEU A N 20
ATOM 30007 C CA . LEU A 1 22 ? 23.400 13.022 -4.174 1.00 0.00 22 LEU A CA 20
ATOM 30008 C C . LEU A 1 22 ? 24.902 12.675 -4.099 1.00 0.00 22 LEU A C 20
ATOM 30009 O O . LEU A 1 22 ? 25.754 13.552 -4.257 1.00 0.00 22 LEU A O 20
ATOM 30025 N N . ARG A 1 23 ? 25.236 11.385 -3.934 1.00 0.00 23 ARG A N 20
ATOM 30026 C CA . ARG A 1 23 ? 26.624 10.884 -3.938 1.00 0.00 23 ARG A CA 20
ATOM 30027 C C . ARG A 1 23 ? 27.255 10.866 -5.333 1.00 0.00 23 ARG A C 20
ATOM 30028 O O . ARG A 1 23 ? 28.430 11.201 -5.451 1.00 0.00 23 ARG A O 20
ATOM 30049 N N . TYR A 1 24 ? 26.500 10.523 -6.378 1.00 0.00 24 TYR A N 20
ATOM 30050 C CA . TYR A 1 24 ? 26.993 10.473 -7.766 1.00 0.00 24 TYR A CA 20
ATOM 30051 C C . TYR A 1 24 ? 27.308 11.871 -8.328 1.00 0.00 24 TYR A C 20
ATOM 30052 O O . TYR A 1 24 ? 28.342 12.076 -8.964 1.00 0.00 24 TYR A O 20
ATOM 30070 N N . THR A 1 25 ? 26.462 12.861 -8.016 1.00 0.00 25 THR A N 20
ATOM 30071 C CA . THR A 1 25 ? 26.715 14.283 -8.334 1.00 0.00 25 THR A CA 20
ATOM 30072 C C . THR A 1 25 ? 27.739 14.944 -7.398 1.00 0.00 25 THR A C 20
ATOM 30073 O O . THR A 1 25 ? 28.241 16.023 -7.717 1.00 0.00 25 THR A O 20
ATOM 30084 N N . ASN A 1 26 ? 28.050 14.310 -6.257 1.00 0.00 26 ASN A N 20
ATOM 30085 C CA . ASN A 1 26 ? 28.940 14.821 -5.204 1.00 0.00 26 ASN A CA 20
ATOM 30086 C C . ASN A 1 26 ? 28.570 16.254 -4.752 1.00 0.00 26 ASN A C 20
ATOM 30087 O O . ASN A 1 26 ? 29.433 17.116 -4.565 1.00 0.00 26 ASN A O 20
ATOM 30098 N N . SER A 1 27 ? 27.262 16.514 -4.636 1.00 0.00 27 SER A N 20
ATOM 30099 C CA . SER A 1 27 ? 26.702 17.855 -4.392 1.00 0.00 27 SER A CA 20
ATOM 30100 C C . SER A 1 27 ? 25.853 17.927 -3.107 1.00 0.00 27 SER A C 20
ATOM 30101 O O . SER A 1 27 ? 25.783 16.970 -2.332 1.00 0.00 27 SER A O 20
ATOM 30109 N N . THR A 1 28 ? 25.218 19.082 -2.873 1.00 0.00 28 THR A N 20
ATOM 30110 C CA . THR A 1 28 ? 24.298 19.322 -1.745 1.00 0.00 28 THR A CA 20
ATOM 30111 C C . THR A 1 28 ? 22.832 19.196 -2.165 1.00 0.00 28 THR A C 20
ATOM 30112 O O . THR A 1 28 ? 22.464 19.468 -3.309 1.00 0.00 28 THR A O 20
ATOM 30123 N N . GLU A 1 29 ? 21.968 18.799 -1.231 1.00 0.00 29 GLU A N 20
ATOM 30124 C CA . GLU A 1 29 ? 20.549 18.496 -1.489 1.00 0.00 29 GLU A CA 20
ATOM 30125 C C . GLU A 1 29 ? 19.785 19.722 -2.007 1.00 0.00 29 GLU A C 20
ATOM 30126 O O . GLU A 1 29 ? 18.919 19.593 -2.869 1.00 0.00 29 GLU A O 20
ATOM 30138 N N . GLN A 1 30 ? 20.162 20.927 -1.554 1.00 0.00 30 GLN A N 20
ATOM 30139 C CA . GLN A 1 30 ? 19.582 22.187 -2.037 1.00 0.00 30 GLN A CA 20
ATOM 30140 C C . GLN A 1 30 ? 19.875 22.409 -3.525 1.00 0.00 30 GLN A C 20
ATOM 30141 O O . GLN A 1 30 ? 18.987 22.791 -4.278 1.00 0.00 30 GLN A O 20
ATOM 30155 N N . GLN A 1 31 ? 21.099 22.106 -3.971 1.00 0.00 31 GLN A N 20
ATOM 30156 C CA . GLN A 1 31 ? 21.505 22.250 -5.372 1.00 0.00 31 GLN A CA 20
ATOM 30157 C C . GLN A 1 31 ? 20.831 21.200 -6.271 1.00 0.00 31 GLN A C 20
ATOM 30158 O O . GLN A 1 31 ? 20.405 21.521 -7.376 1.00 0.00 31 GLN A O 20
ATOM 30172 N N . PHE A 1 32 ? 20.653 19.965 -5.778 1.00 0.00 32 PHE A N 20
ATOM 30173 C CA . PHE A 1 32 ? 19.852 18.942 -6.468 1.00 0.00 32 PHE A CA 20
ATOM 30174 C C . PHE A 1 32 ? 18.376 19.364 -6.588 1.00 0.00 32 PHE A C 20
ATOM 30175 O O . PHE A 1 32 ? 17.812 19.289 -7.679 1.00 0.00 32 PHE A O 20
ATOM 30192 N N . LEU A 1 33 ? 17.767 19.897 -5.521 1.00 0.00 33 LEU A N 20
ATOM 30193 C CA . LEU A 1 33 ? 16.395 20.426 -5.569 1.00 0.00 33 LEU A CA 20
ATOM 30194 C C . LEU A 1 33 ? 16.267 21.598 -6.554 1.00 0.00 33 LEU A C 20
ATOM 30195 O O . LEU A 1 33 ? 15.358 21.608 -7.379 1.00 0.00 33 LEU A O 20
ATOM 30211 N N . GLU A 1 34 ? 17.201 22.543 -6.532 1.00 0.00 34 GLU A N 20
ATOM 30212 C CA . GLU A 1 34 ? 17.201 23.690 -7.453 1.00 0.00 34 GLU A CA 20
ATOM 30213 C C . GLU A 1 34 ? 17.387 23.277 -8.920 1.00 0.00 34 GLU A C 20
ATOM 30214 O O . GLU A 1 34 ? 16.721 23.821 -9.800 1.00 0.00 34 GLU A O 20
ATOM 30226 N N . ALA A 1 35 ? 18.219 22.271 -9.196 1.00 0.00 35 ALA A N 20
ATOM 30227 C CA . ALA A 1 35 ? 18.367 21.697 -10.536 1.00 0.00 35 ALA A CA 20
ATOM 30228 C C . ALA A 1 35 ? 17.108 20.935 -10.984 1.00 0.00 35 ALA A C 20
ATOM 30229 O O . ALA A 1 35 ? 16.709 21.023 -12.145 1.00 0.00 35 ALA A O 20
ATOM 30236 N N . MET A 1 36 ? 16.432 20.234 -10.073 1.00 0.00 36 MET A N 20
ATOM 30237 C CA . MET A 1 36 ? 15.143 19.592 -10.356 1.00 0.00 36 MET A CA 20
ATOM 30238 C C . MET A 1 36 ? 14.038 20.627 -10.626 1.00 0.00 36 MET A C 20
ATOM 30239 O O . MET A 1 36 ? 13.312 20.485 -11.605 1.00 0.00 36 MET A O 20
ATOM 30253 N N . GLU A 1 37 ? 13.946 21.711 -9.852 1.00 0.00 37 GLU A N 20
ATOM 30254 C CA . GLU A 1 37 ? 12.985 22.796 -10.115 1.00 0.00 37 GLU A CA 20
ATOM 30255 C C . GLU A 1 37 ? 13.298 23.544 -11.429 1.00 0.00 37 GLU A C 20
ATOM 30256 O O . GLU A 1 37 ? 12.384 23.876 -12.186 1.00 0.00 37 GLU A O 20
ATOM 30268 N N . SER A 1 38 ? 14.588 23.739 -11.747 1.00 0.00 38 SER A N 20
ATOM 30269 C CA . SER A 1 38 ? 15.059 24.324 -13.016 1.00 0.00 38 SER A CA 20
ATOM 30270 C C . SER A 1 38 ? 14.706 23.469 -14.250 1.00 0.00 38 SER A C 20
ATOM 30271 O O . SER A 1 38 ? 14.490 24.014 -15.333 1.00 0.00 38 SER A O 20
ATOM 30279 N N . THR A 1 39 ? 14.609 22.142 -14.089 1.00 0.00 39 THR A N 20
ATOM 30280 C CA . THR A 1 39 ? 14.364 21.185 -15.192 1.00 0.00 39 THR A CA 20
ATOM 30281 C C . THR A 1 39 ? 12.937 20.621 -15.228 1.00 0.00 39 THR A C 20
ATOM 30282 O O . THR A 1 39 ? 12.611 19.827 -16.113 1.00 0.00 39 THR A O 20
ATOM 30293 N N . GLY A 1 40 ? 12.068 21.020 -14.291 1.00 0.00 40 GLY A N 20
ATOM 30294 C CA . GLY A 1 40 ? 10.687 20.521 -14.204 1.00 0.00 40 GLY A CA 20
ATOM 30295 C C . GLY A 1 40 ? 10.582 19.078 -13.687 1.00 0.00 40 GLY A C 20
ATOM 30296 O O . GLY A 1 40 ? 9.659 18.348 -14.056 1.00 0.00 40 GLY A O 20
ATOM 30300 N N . GLY A 1 41 ? 11.552 18.650 -12.869 1.00 0.00 41 GLY A N 20
ATOM 30301 C CA . GLY A 1 41 ? 11.616 17.300 -12.295 1.00 0.00 41 GLY A CA 20
ATOM 30302 C C . GLY A 1 41 ? 12.256 16.244 -13.202 1.00 0.00 41 GLY A C 20
ATOM 30303 O O . GLY A 1 41 ? 12.085 15.052 -12.952 1.00 0.00 41 GLY A O 20
ATOM 30307 N N . ARG A 1 42 ? 13.001 16.640 -14.246 1.00 0.00 42 ARG A N 20
ATOM 30308 C CA . ARG A 1 42 ? 13.693 15.695 -15.148 1.00 0.00 42 ARG A CA 20
ATOM 30309 C C . ARG A 1 42 ? 15.025 15.278 -14.533 1.00 0.00 42 ARG A C 20
ATOM 30310 O O . ARG A 1 42 ? 16.038 15.935 -14.752 1.00 0.00 42 ARG A O 20
ATOM 30331 N N . VAL A 1 43 ? 15.037 14.149 -13.819 1.00 0.00 43 VAL A N 20
ATOM 30332 C CA . VAL A 1 43 ? 16.220 13.640 -13.083 1.00 0.00 43 VAL A CA 20
ATOM 30333 C C . VAL A 1 43 ? 17.460 13.583 -13.979 1.00 0.00 43 VAL A C 20
ATOM 30334 O O . VAL A 1 43 ? 18.502 14.093 -13.584 1.00 0.00 43 VAL A O 20
ATOM 30347 N N . ARG A 1 44 ? 17.345 13.086 -15.219 1.00 0.00 44 ARG A N 20
ATOM 30348 C CA . ARG A 1 44 ? 18.480 13.007 -16.165 1.00 0.00 44 ARG A CA 20
ATOM 30349 C C . ARG A 1 44 ? 19.103 14.371 -16.494 1.00 0.00 44 ARG A C 20
ATOM 30350 O O . ARG A 1 44 ? 20.321 14.520 -16.474 1.00 0.00 44 ARG A O 20
ATOM 30371 N N . ILE A 1 45 ? 18.267 15.393 -16.702 1.00 0.00 45 ILE A N 20
ATOM 30372 C CA . ILE A 1 45 ? 18.724 16.761 -17.021 1.00 0.00 45 ILE A CA 20
ATOM 30373 C C . ILE A 1 45 ? 19.268 17.434 -15.753 1.00 0.00 45 ILE A C 20
ATOM 30374 O O . ILE A 1 45 ? 20.281 18.121 -15.805 1.00 0.00 45 ILE A O 20
ATOM 30390 N N . ALA A 1 46 ? 18.657 17.193 -14.592 1.00 0.00 46 ALA A N 20
ATOM 30391 C CA . ALA A 1 46 ? 19.120 17.737 -13.313 1.00 0.00 46 ALA A CA 20
ATOM 30392 C C . ALA A 1 46 ? 20.519 17.204 -12.949 1.00 0.00 46 ALA A C 20
ATOM 30393 O O . ALA A 1 46 ? 21.424 17.991 -12.677 1.00 0.00 46 ALA A O 20
ATOM 30400 N N . ILE A 1 47 ? 20.742 15.885 -13.031 1.00 0.00 47 ILE A N 20
ATOM 30401 C CA . ILE A 1 47 ? 22.069 15.304 -12.763 1.00 0.00 47 ILE A CA 20
ATOM 30402 C C . ILE A 1 47 ? 23.079 15.698 -13.849 1.00 0.00 47 ILE A C 20
ATOM 30403 O O . ILE A 1 47 ? 24.222 15.996 -13.513 1.00 0.00 47 ILE A O 20
ATOM 30419 N N . ALA A 1 48 ? 22.660 15.830 -15.116 1.00 0.00 48 ALA A N 20
ATOM 30420 C CA . ALA A 1 48 ? 23.507 16.390 -16.172 1.00 0.00 48 ALA A CA 20
ATOM 30421 C C . ALA A 1 48 ? 23.955 17.837 -15.869 1.00 0.00 48 ALA A C 20
ATOM 30422 O O . ALA A 1 48 ? 25.139 18.152 -16.015 1.00 0.00 48 ALA A O 20
ATOM 30429 N N . LYS A 1 49 ? 23.056 18.704 -15.372 1.00 0.00 49 LYS A N 20
ATOM 30430 C CA . LYS A 1 49 ? 23.407 20.077 -14.957 1.00 0.00 49 LYS A CA 20
ATOM 30431 C C . LYS A 1 49 ? 24.351 20.096 -13.752 1.00 0.00 49 LYS A C 20
ATOM 30432 O O . LYS A 1 49 ? 25.334 20.825 -13.787 1.00 0.00 49 LYS A O 20
ATOM 30451 N N . LEU A 1 50 ? 24.148 19.239 -12.746 1.00 0.00 50 LEU A N 20
ATOM 30452 C CA . LEU A 1 50 ? 25.099 19.101 -11.622 1.00 0.00 50 LEU A CA 20
ATOM 30453 C C . LEU A 1 50 ? 26.492 18.650 -12.094 1.00 0.00 50 LEU A C 20
ATOM 30454 O O . LEU A 1 50 ? 27.494 19.239 -11.695 1.00 0.00 50 LEU A O 20
ATOM 30470 N N . LEU A 1 51 ? 26.563 17.645 -12.974 1.00 0.00 51 LEU A N 20
ATOM 30471 C CA . LEU A 1 51 ? 27.836 17.128 -13.493 1.00 0.00 51 LEU A CA 20
ATOM 30472 C C . LEU A 1 51 ? 28.545 18.132 -14.424 1.00 0.00 51 LEU A C 20
ATOM 30473 O O . LEU A 1 51 ? 29.776 18.163 -14.463 1.00 0.00 51 LEU A O 20
ATOM 30489 N N . SER A 1 52 ? 27.790 18.995 -15.116 1.00 0.00 52 SER A N 20
ATOM 30490 C CA . SER A 1 52 ? 28.342 20.115 -15.901 1.00 0.00 52 SER A CA 20
ATOM 30491 C C . SER A 1 52 ? 28.821 21.279 -15.019 1.00 0.00 52 SER A C 20
ATOM 30492 O O . SER A 1 52 ? 29.846 21.897 -15.315 1.00 0.00 52 SER A O 20
ATOM 30500 N N . LYS A 1 53 ? 28.104 21.567 -13.923 1.00 0.00 53 LYS A N 20
ATOM 30501 C CA . LYS A 1 53 ? 28.414 22.649 -12.972 1.00 0.00 53 LYS A CA 20
ATOM 30502 C C . LYS A 1 53 ? 29.634 22.339 -12.093 1.00 0.00 53 LYS A C 20
ATOM 30503 O O . LYS A 1 53 ? 30.435 23.237 -11.822 1.00 0.00 53 LYS A O 20
ATOM 30522 N N . GLN A 1 54 ? 29.788 21.073 -11.685 1.00 0.00 54 GLN A N 20
ATOM 30523 C CA . GLN A 1 54 ? 30.801 20.585 -10.728 1.00 0.00 54 GLN A CA 20
ATOM 30524 C C . GLN A 1 54 ? 30.765 21.339 -9.373 1.00 0.00 54 GLN A C 20
ATOM 30525 O O . GLN A 1 54 ? 29.799 22.039 -9.063 1.00 0.00 54 GLN A O 20
ATOM 30539 N N . THR A 1 55 ? 31.794 21.165 -8.532 1.00 0.00 55 THR A N 20
ATOM 30540 C CA . THR A 1 55 ? 31.950 21.860 -7.236 1.00 0.00 55 THR A CA 20
ATOM 30541 C C . THR A 1 55 ? 33.414 22.236 -6.953 1.00 0.00 55 THR A C 20
ATOM 30542 O O . THR A 1 55 ? 34.335 21.558 -7.416 1.00 0.00 55 THR A O 20
ATOM 30553 N N . SER A 1 56 ? 33.632 23.338 -6.228 1.00 0.00 56 SER A N 20
ATOM 30554 C CA . SER A 1 56 ? 34.953 23.875 -5.853 1.00 0.00 56 SER A CA 20
ATOM 30555 C C . SER A 1 56 ? 34.860 24.768 -4.599 1.00 0.00 56 SER A C 20
ATOM 30556 O O . SER A 1 56 ? 33.776 25.240 -4.241 1.00 0.00 56 SER A O 20
ATOM 30564 N N . GLY A 1 57 ? 35.990 25.014 -3.926 1.00 0.00 57 GLY A N 20
ATOM 30565 C CA . GLY A 1 57 ? 36.075 25.859 -2.726 1.00 0.00 57 GLY A CA 20
ATOM 30566 C C . GLY A 1 57 ? 35.409 25.238 -1.487 1.00 0.00 57 GLY A C 20
ATOM 30567 O O . GLY A 1 57 ? 35.527 24.033 -1.245 1.00 0.00 57 GLY A O 20
ATOM 30571 N N . GLY A 1 58 ? 34.723 26.066 -0.691 1.00 0.00 58 GLY A N 20
ATOM 30572 C CA . GLY A 1 58 ? 34.024 25.645 0.536 1.00 0.00 58 GLY A CA 20
ATOM 30573 C C . GLY A 1 58 ? 34.913 25.516 1.785 1.00 0.00 58 GLY A C 20
ATOM 30574 O O . GLY A 1 58 ? 34.490 24.923 2.781 1.00 0.00 58 GLY A O 20
ATOM 30578 N N . SER A 1 59 ? 36.140 26.048 1.741 1.00 0.00 59 SER A N 20
ATOM 30579 C CA . SER A 1 59 ? 37.118 26.023 2.843 1.00 0.00 59 SER A CA 20
ATOM 30580 C C . SER A 1 59 ? 36.667 26.842 4.068 1.00 0.00 59 SER A C 20
ATOM 30581 O O . SER A 1 59 ? 35.902 27.804 3.949 1.00 0.00 59 SER A O 20
ATOM 30589 N N . GLY A 1 60 ? 37.175 26.485 5.254 1.00 0.00 60 GLY A N 20
ATOM 30590 C CA . GLY A 1 60 ? 36.845 27.149 6.524 1.00 0.00 60 GLY A CA 20
ATOM 30591 C C . GLY A 1 60 ? 35.431 26.829 7.038 1.00 0.00 60 GLY A C 20
ATOM 30592 O O . GLY A 1 60 ? 34.899 25.741 6.796 1.00 0.00 60 GLY A O 20
ATOM 30596 N N . GLY A 1 61 ? 34.826 27.772 7.769 1.00 0.00 61 GLY A N 20
ATOM 30597 C CA . GLY A 1 61 ? 33.500 27.619 8.381 1.00 0.00 61 GLY A CA 20
ATOM 30598 C C . GLY A 1 61 ? 33.480 26.654 9.578 1.00 0.00 61 GLY A C 20
ATOM 30599 O O . GLY A 1 61 ? 34.466 26.533 10.311 1.00 0.00 61 GLY A O 20
ATOM 30603 N N . SER A 1 62 ? 32.347 25.975 9.781 1.00 0.00 62 SER A N 20
ATOM 30604 C CA . SER A 1 62 ? 32.121 24.999 10.862 1.00 0.00 62 SER A CA 20
ATOM 30605 C C . SER A 1 62 ? 31.272 23.803 10.396 1.00 0.00 62 SER A C 20
ATOM 30606 O O . SER A 1 62 ? 30.519 23.905 9.422 1.00 0.00 62 SER A O 20
ATOM 30614 N N . LYS A 1 63 ? 31.392 22.670 11.105 1.00 0.00 63 LYS A N 20
ATOM 30615 C CA . LYS A 1 63 ? 30.673 21.402 10.847 1.00 0.00 63 LYS A CA 20
ATOM 30616 C C . LYS A 1 63 ? 29.941 20.834 12.076 1.00 0.00 63 LYS A C 20
ATOM 30617 O O . LYS A 1 63 ? 29.773 19.622 12.215 1.00 0.00 63 LYS A O 20
ATOM 30636 N N . LEU A 1 64 ? 29.533 21.725 12.982 1.00 0.00 64 LEU A N 20
ATOM 30637 C CA . LEU A 1 64 ? 28.946 21.417 14.296 1.00 0.00 64 LEU A CA 20
ATOM 30638 C C . LEU A 1 64 ? 27.470 21.852 14.400 1.00 0.00 64 LEU A C 20
ATOM 30639 O O . LEU A 1 64 ? 26.981 22.653 13.597 1.00 0.00 64 LEU A O 20
ATOM 30655 N N . GLY A 1 65 ? 26.764 21.339 15.413 1.00 0.00 65 GLY A N 20
ATOM 30656 C CA . GLY A 1 65 ? 25.341 21.617 15.660 1.00 0.00 65 GLY A CA 20
ATOM 30657 C C . GLY A 1 65 ? 24.378 20.849 14.739 1.00 0.00 65 GLY A C 20
ATOM 30658 O O . GLY A 1 65 ? 24.759 19.880 14.074 1.00 0.00 65 GLY A O 20
ATOM 30662 N N . GLY A 1 66 ? 23.112 21.276 14.718 1.00 0.00 66 GLY A N 20
ATOM 30663 C CA . GLY A 1 66 ? 22.025 20.656 13.945 1.00 0.00 66 GLY A CA 20
ATOM 30664 C C . GLY A 1 66 ? 20.698 21.426 14.026 1.00 0.00 66 GLY A C 20
ATOM 30665 O O . GLY A 1 66 ? 20.662 22.573 14.480 1.00 0.00 66 GLY A O 20
ATOM 30669 N N . SER A 1 67 ? 19.604 20.792 13.588 1.00 0.00 67 SER A N 20
ATOM 30670 C CA . SER A 1 67 ? 18.243 21.360 13.587 1.00 0.00 67 SER A CA 20
ATOM 30671 C C . SER A 1 67 ? 17.164 20.306 13.873 1.00 0.00 67 SER A C 20
ATOM 30672 O O . SER A 1 67 ? 17.265 19.157 13.432 1.00 0.00 67 SER A O 20
ATOM 30680 N N . GLY A 1 68 ? 16.102 20.709 14.580 1.00 0.00 68 GLY A N 20
ATOM 30681 C CA . GLY A 1 68 ? 14.893 19.905 14.820 1.00 0.00 68 GLY A CA 20
ATOM 30682 C C . GLY A 1 68 ? 13.888 19.899 13.653 1.00 0.00 68 GLY A C 20
ATOM 30683 O O . GLY A 1 68 ? 12.874 19.203 13.726 1.00 0.00 68 GLY A O 20
ATOM 30687 N N . GLY A 1 69 ? 14.150 20.652 12.576 1.00 0.00 69 GLY A N 20
ATOM 30688 C CA . GLY A 1 69 ? 13.259 20.838 11.419 1.00 0.00 69 GLY A CA 20
ATOM 30689 C C . GLY A 1 69 ? 13.192 19.677 10.412 1.00 0.00 69 GLY A C 20
ATOM 30690 O O . GLY A 1 69 ? 12.710 19.874 9.296 1.00 0.00 69 GLY A O 20
ATOM 30694 N N . SER A 1 70 ? 13.685 18.482 10.756 1.00 0.00 70 SER A N 20
ATOM 30695 C CA . SER A 1 70 ? 13.678 17.307 9.869 1.00 0.00 70 SER A CA 20
ATOM 30696 C C . SER A 1 70 ? 12.264 16.733 9.652 1.00 0.00 70 SER A C 20
ATOM 30697 O O . SER A 1 70 ? 11.403 16.804 10.536 1.00 0.00 70 SER A O 20
ATOM 30705 N N . ARG A 1 71 ? 12.021 16.162 8.463 1.00 0.00 71 ARG A N 20
ATOM 30706 C CA . ARG A 1 71 ? 10.734 15.565 8.045 1.00 0.00 71 ARG A CA 20
ATOM 30707 C C . ARG A 1 71 ? 10.532 14.150 8.607 1.00 0.00 71 ARG A C 20
ATOM 30708 O O . ARG A 1 71 ? 11.487 13.471 8.992 1.00 0.00 71 ARG A O 20
ATOM 30729 N N . LYS A 1 72 ? 9.274 13.691 8.598 1.00 0.00 72 LYS A N 20
ATOM 30730 C CA . LYS A 1 72 ? 8.899 12.290 8.870 1.00 0.00 72 LYS A CA 20
ATOM 30731 C C . LYS A 1 72 ? 9.300 11.390 7.690 1.00 0.00 72 LYS A C 20
ATOM 30732 O O . LYS A 1 72 ? 9.466 11.864 6.566 1.00 0.00 72 LYS A O 20
ATOM 30751 N N . ASP A 1 73 ? 9.409 10.083 7.925 1.00 0.00 73 ASP A N 20
ATOM 30752 C CA . ASP A 1 73 ? 9.775 9.080 6.909 1.00 0.00 73 ASP A CA 20
ATOM 30753 C C . ASP A 1 73 ? 8.564 8.720 6.014 1.00 0.00 73 ASP A C 20
ATOM 30754 O O . ASP A 1 73 ? 8.017 7.615 6.065 1.00 0.00 73 ASP A O 20
ATOM 30763 N N . LEU A 1 74 ? 8.115 9.708 5.232 1.00 0.00 74 LEU A N 20
ATOM 30764 C CA . LEU A 1 74 ? 6.852 9.714 4.483 1.00 0.00 74 LEU A CA 20
ATOM 30765 C C . LEU A 1 74 ? 6.832 8.886 3.184 1.00 0.00 74 LEU A C 20
ATOM 30766 O O . LEU A 1 74 ? 7.856 8.682 2.526 1.00 0.00 74 LEU A O 20
ATOM 30782 N N . SER A 1 75 ? 5.626 8.459 2.798 1.00 0.00 75 SER A N 20
ATOM 30783 C CA . SER A 1 75 ? 5.332 7.781 1.523 1.00 0.00 75 SER A CA 20
ATOM 30784 C C . SER A 1 75 ? 5.141 8.779 0.368 1.00 0.00 75 SER A C 20
ATOM 30785 O O . SER A 1 75 ? 4.787 9.937 0.584 1.00 0.00 75 SER A O 20
ATOM 30793 N N . VAL A 1 76 ? 5.350 8.321 -0.877 1.00 0.00 76 VAL A N 20
ATOM 30794 C CA . VAL A 1 76 ? 5.378 9.182 -2.090 1.00 0.00 76 VAL A CA 20
ATOM 30795 C C . VAL A 1 76 ? 4.077 9.202 -2.919 1.00 0.00 76 VAL A C 20
ATOM 30796 O O . VAL A 1 76 ? 4.007 9.924 -3.913 1.00 0.00 76 VAL A O 20
ATOM 30809 N N . LYS A 1 77 ? 3.050 8.453 -2.479 1.00 0.00 77 LYS A N 20
ATOM 30810 C CA . LYS A 1 77 ? 1.709 8.266 -3.092 1.00 0.00 77 LYS A CA 20
ATOM 30811 C C . LYS A 1 77 ? 1.686 7.600 -4.484 1.00 0.00 77 LYS A C 20
ATOM 30812 O O . LYS A 1 77 ? 2.621 7.716 -5.279 1.00 0.00 77 LYS A O 20
ATOM 30831 N N . GLY A 1 78 ? 0.585 6.895 -4.765 1.00 0.00 78 GLY A N 20
ATOM 30832 C CA . GLY A 1 78 ? 0.365 6.106 -5.990 1.00 0.00 78 GLY A CA 20
ATOM 30833 C C . GLY A 1 78 ? 1.280 4.879 -6.125 1.00 0.00 78 GLY A C 20
ATOM 30834 O O . GLY A 1 78 ? 2.046 4.546 -5.218 1.00 0.00 78 GLY A O 20
ATOM 30838 N N . MET A 1 79 ? 1.219 4.209 -7.284 1.00 0.00 79 MET A N 20
ATOM 30839 C CA . MET A 1 79 ? 2.184 3.161 -7.654 1.00 0.00 79 MET A CA 20
ATOM 30840 C C . MET A 1 79 ? 3.577 3.797 -7.824 1.00 0.00 79 MET A C 20
ATOM 30841 O O . MET A 1 79 ? 3.690 4.897 -8.369 1.00 0.00 79 MET A O 20
ATOM 30855 N N . LEU A 1 80 ? 4.638 3.137 -7.349 1.00 0.00 80 LEU A N 20
ATOM 30856 C CA . LEU A 1 80 ? 5.980 3.727 -7.242 1.00 0.00 80 LEU A CA 20
ATOM 30857 C C . LEU A 1 80 ? 7.107 2.883 -7.849 1.00 0.00 80 LEU A C 20
ATOM 30858 O O . LEU A 1 80 ? 7.019 1.657 -7.925 1.00 0.00 80 LEU A O 20
ATOM 30874 N N . TYR A 1 81 ? 8.173 3.568 -8.276 1.00 0.00 81 TYR A N 20
ATOM 30875 C CA . TYR A 1 81 ? 9.343 2.984 -8.943 1.00 0.00 81 TYR A CA 20
ATOM 30876 C C . TYR A 1 81 ? 10.644 3.739 -8.603 1.00 0.00 81 TYR A C 20
ATOM 30877 O O . TYR A 1 81 ? 10.614 4.909 -8.227 1.00 0.00 81 TYR A O 20
ATOM 30895 N N . ASP A 1 82 ? 11.793 3.071 -8.750 1.00 0.00 82 ASP A N 20
ATOM 30896 C CA . ASP A 1 82 ? 13.121 3.571 -8.354 1.00 0.00 82 ASP A CA 20
ATOM 30897 C C . ASP A 1 82 ? 13.529 4.888 -9.048 1.00 0.00 82 ASP A C 20
ATOM 30898 O O . ASP A 1 82 ? 14.119 5.764 -8.412 1.00 0.00 82 ASP A O 20
ATOM 30907 N N . SER A 1 83 ? 13.178 5.045 -10.333 1.00 0.00 83 SER A N 20
ATOM 30908 C CA . SER A 1 83 ? 13.579 6.183 -11.188 1.00 0.00 83 SER A CA 20
ATOM 30909 C C . SER A 1 83 ? 12.467 7.225 -11.420 1.00 0.00 83 SER A C 20
ATOM 30910 O O . SER A 1 83 ? 12.586 8.064 -12.314 1.00 0.00 83 SER A O 20
ATOM 30918 N N . ASP A 1 84 ? 11.359 7.163 -10.669 1.00 0.00 84 ASP A N 20
ATOM 30919 C CA . ASP A 1 84 ? 10.151 7.960 -10.934 1.00 0.00 84 ASP A CA 20
ATOM 30920 C C . ASP A 1 84 ? 10.355 9.476 -10.722 1.00 0.00 84 ASP A C 20
ATOM 30921 O O . ASP A 1 84 ? 10.638 9.930 -9.613 1.00 0.00 84 ASP A O 20
ATOM 30930 N N . SER A 1 85 ? 10.179 10.279 -11.779 1.00 0.00 85 SER A N 20
ATOM 30931 C CA . SER A 1 85 ? 10.474 11.723 -11.786 1.00 0.00 85 SER A CA 20
ATOM 30932 C C . SER A 1 85 ? 9.697 12.516 -10.729 1.00 0.00 85 SER A C 20
ATOM 30933 O O . SER A 1 85 ? 10.301 13.225 -9.919 1.00 0.00 85 SER A O 20
ATOM 30941 N N . GLN A 1 86 ? 8.369 12.374 -10.689 1.00 0.00 86 GLN A N 20
ATOM 30942 C CA . GLN A 1 86 ? 7.512 13.117 -9.761 1.00 0.00 86 GLN A CA 20
ATOM 30943 C C . GLN A 1 86 ? 7.663 12.654 -8.303 1.00 0.00 86 GLN A C 20
ATOM 30944 O O . GLN A 1 86 ? 7.637 13.486 -7.401 1.00 0.00 86 GLN A O 20
ATOM 30958 N N . GLN A 1 87 ? 7.896 11.366 -8.040 1.00 0.00 87 GLN A N 20
ATOM 30959 C CA . GLN A 1 87 ? 8.103 10.857 -6.675 1.00 0.00 87 GLN A CA 20
ATOM 30960 C C . GLN A 1 87 ? 9.493 11.202 -6.125 1.00 0.00 87 GLN A C 20
ATOM 30961 O O . GLN A 1 87 ? 9.593 11.601 -4.963 1.00 0.00 87 GLN A O 20
ATOM 30975 N N . ILE A 1 88 ? 10.542 11.145 -6.957 1.00 0.00 88 ILE A N 20
ATOM 30976 C CA . ILE A 1 88 ? 11.875 11.662 -6.606 1.00 0.00 88 ILE A CA 20
ATOM 30977 C C . ILE A 1 88 ? 11.779 13.165 -6.312 1.00 0.00 88 ILE A C 20
ATOM 30978 O O . ILE A 1 88 ? 12.254 13.604 -5.269 1.00 0.00 88 ILE A O 20
ATOM 30994 N N . LEU A 1 89 ? 11.090 13.949 -7.155 1.00 0.00 89 LEU A N 20
ATOM 30995 C CA . LEU A 1 89 ? 10.855 15.376 -6.899 1.00 0.00 89 LEU A CA 20
ATOM 30996 C C . LEU A 1 89 ? 10.090 15.619 -5.596 1.00 0.00 89 LEU A C 20
ATOM 30997 O O . LEU A 1 89 ? 10.555 16.404 -4.778 1.00 0.00 89 LEU A O 20
ATOM 31013 N N . ASN A 1 90 ? 8.960 14.949 -5.363 1.00 0.00 90 ASN A N 20
ATOM 31014 C CA . ASN A 1 90 ? 8.140 15.180 -4.170 1.00 0.00 90 ASN A CA 20
ATOM 31015 C C . ASN A 1 90 ? 8.915 14.858 -2.883 1.00 0.00 90 ASN A C 20
ATOM 31016 O O . ASN A 1 90 ? 8.977 15.701 -1.984 1.00 0.00 90 ASN A O 20
ATOM 31027 N N . ARG A 1 91 ? 9.596 13.702 -2.808 1.00 0.00 91 ARG A N 20
ATOM 31028 C CA . ARG A 1 91 ? 10.391 13.356 -1.613 1.00 0.00 91 ARG A CA 20
ATOM 31029 C C . ARG A 1 91 ? 11.623 14.247 -1.462 1.00 0.00 91 ARG A C 20
ATOM 31030 O O . ARG A 1 91 ? 11.934 14.624 -0.341 1.00 0.00 91 ARG A O 20
ATOM 31051 N N . LEU A 1 92 ? 12.259 14.680 -2.557 1.00 0.00 92 LEU A N 20
ATOM 31052 C CA . LEU A 1 92 ? 13.371 15.644 -2.500 1.00 0.00 92 LEU A CA 20
ATOM 31053 C C . LEU A 1 92 ? 12.903 17.029 -2.031 1.00 0.00 92 LEU A C 20
ATOM 31054 O O . LEU A 1 92 ? 13.570 17.653 -1.213 1.00 0.00 92 LEU A O 20
ATOM 31070 N N . ARG A 1 93 ? 11.738 17.495 -2.496 1.00 0.00 93 ARG A N 20
ATOM 31071 C CA . ARG A 1 93 ? 11.196 18.823 -2.163 1.00 0.00 93 ARG A CA 20
ATOM 31072 C C . ARG A 1 93 ? 10.762 18.884 -0.706 1.00 0.00 93 ARG A C 20
ATOM 31073 O O . ARG A 1 93 ? 11.102 19.843 -0.027 1.00 0.00 93 ARG A O 20
ATOM 31094 N N . GLU A 1 94 ? 10.136 17.828 -0.190 1.00 0.00 94 GLU A N 20
ATOM 31095 C CA . GLU A 1 94 ? 9.859 17.685 1.250 1.00 0.00 94 GLU A CA 20
ATOM 31096 C C . GLU A 1 94 ? 11.151 17.631 2.080 1.00 0.00 94 GLU A C 20
ATOM 31097 O O . GLU A 1 94 ? 11.339 18.446 2.983 1.00 0.00 94 GLU A O 20
ATOM 31109 N N . ARG A 1 95 ? 12.074 16.725 1.724 1.00 0.00 95 ARG A N 20
ATOM 31110 C CA . ARG A 1 95 ? 13.345 16.488 2.439 1.00 0.00 95 ARG A CA 20
ATOM 31111 C C . ARG A 1 95 ? 14.240 17.734 2.501 1.00 0.00 95 ARG A C 20
ATOM 31112 O O . ARG A 1 95 ? 14.925 17.941 3.501 1.00 0.00 95 ARG A O 20
ATOM 31133 N N . VAL A 1 96 ? 14.199 18.580 1.467 1.00 0.00 96 VAL A N 20
ATOM 31134 C CA . VAL A 1 96 ? 14.931 19.862 1.415 1.00 0.00 96 VAL A CA 20
ATOM 31135 C C . VAL A 1 96 ? 14.166 21.021 2.071 1.00 0.00 96 VAL A C 20
ATOM 31136 O O . VAL A 1 96 ? 14.787 21.842 2.749 1.00 0.00 96 VAL A O 20
ATOM 31149 N N . SER A 1 97 ? 12.837 21.099 1.914 1.00 0.00 97 SER A N 20
ATOM 31150 C CA . SER A 1 97 ? 12.041 22.207 2.481 1.00 0.00 97 SER A CA 20
ATOM 31151 C C . SER A 1 97 ? 11.922 22.132 4.012 1.00 0.00 97 SER A C 20
ATOM 31152 O O . SER A 1 97 ? 11.884 23.170 4.680 1.00 0.00 97 SER A O 20
ATOM 31160 N N . GLY A 1 98 ? 11.892 20.916 4.579 1.00 0.00 98 GLY A N 20
ATOM 31161 C CA . GLY A 1 98 ? 11.811 20.679 6.025 1.00 0.00 98 GLY A CA 20
ATOM 31162 C C . GLY A 1 98 ? 10.415 20.898 6.634 1.00 0.00 98 GLY A C 20
ATOM 31163 O O . GLY A 1 98 ? 9.463 21.307 5.964 1.00 0.00 98 GLY A O 20
ATOM 31167 N N . SER A 1 99 ? 10.304 20.606 7.931 1.00 0.00 99 SER A N 20
ATOM 31168 C CA . SER A 1 99 ? 9.111 20.839 8.763 1.00 0.00 99 SER A CA 20
ATOM 31169 C C . SER A 1 99 ? 9.033 22.284 9.288 1.00 0.00 99 SER A C 20
ATOM 31170 O O . SER A 1 99 ? 10.050 22.973 9.408 1.00 0.00 99 SER A O 20
ATOM 31178 N N . THR A 1 100 ? 7.824 22.737 9.644 1.00 0.00 100 THR A N 20
ATOM 31179 C CA . THR A 1 100 ? 7.574 24.051 10.274 1.00 0.00 100 THR A CA 20
ATOM 31180 C C . THR A 1 100 ? 6.417 23.993 11.283 1.00 0.00 100 THR A C 20
ATOM 31181 O O . THR A 1 100 ? 5.517 23.156 11.166 1.00 0.00 100 THR A O 20
ATOM 31192 N N . ALA A 1 101 ? 6.441 24.887 12.278 1.00 0.00 101 ALA A N 20
ATOM 31193 C CA . ALA A 1 101 ? 5.423 25.025 13.324 1.00 0.00 101 ALA A CA 20
ATOM 31194 C C . ALA A 1 101 ? 4.431 26.190 13.082 1.00 0.00 101 ALA A C 20
ATOM 31195 O O . ALA A 1 101 ? 3.573 26.453 13.930 1.00 0.00 101 ALA A O 20
ATOM 31202 N N . GLN A 1 102 ? 4.546 26.898 11.948 1.00 0.00 102 GLN A N 20
ATOM 31203 C CA . GLN A 1 102 ? 3.755 28.096 11.614 1.00 0.00 102 GLN A CA 20
ATOM 31204 C C . GLN A 1 102 ? 3.303 28.146 10.140 1.00 0.00 102 GLN A C 20
ATOM 31205 O O . GLN A 1 102 ? 3.794 27.397 9.291 1.00 0.00 102 GLN A O 20
ATOM 31219 N N . SER A 1 103 ? 2.393 29.075 9.830 1.00 0.00 103 SER A N 20
ATOM 31220 C CA . SER A 1 103 ? 2.012 29.431 8.454 1.00 0.00 103 SER A CA 20
ATOM 31221 C C . SER A 1 103 ? 3.139 30.191 7.732 1.00 0.00 103 SER A C 20
ATOM 31222 O O . SER A 1 103 ? 3.959 30.861 8.375 1.00 0.00 103 SER A O 20
ATOM 31230 N N . ALA A 1 104 ? 3.168 30.109 6.396 1.00 0.00 104 ALA A N 20
ATOM 31231 C CA . ALA A 1 104 ? 4.144 30.764 5.513 1.00 0.00 104 ALA A CA 20
ATOM 31232 C C . ALA A 1 104 ? 3.501 31.269 4.204 1.00 0.00 104 ALA A C 20
ATOM 31233 O O . ALA A 1 104 ? 2.703 30.525 3.584 1.00 0.00 104 ALA A O 20
#

InterPro domains:
  IPR001005 SANT/Myb domain [PF00249] (558-583)
  IPR001005 SANT/Myb domain [SM00717] (557-612)
  IPR009057 Homedomain-like superfamily [SSF46689] (555-588)
  IPR013867 Telomere repeat-binding factor, dimerisation domain [PF08558] (125-351)

Nearest PDB structures (foldseek):
  2l3n-assembly1_A  TM=6.048E-01  e=1.420E-10  Schizosaccharomyces pombe 972h-
  2lva-assembly1_A  TM=3.436E-01  e=4.580E+00  Homo sapiens
  2l3n-assembly1_A  TM=6.469E-01  e=6.330E-12  Schizosaccharomyces pombe 972h-
  2l3n-assembly1_A  TM=6.522E-01  e=1.181E-11  Schizosaccharomyces pombe 972h-
  2lva-assembly1_A  TM=3.329E-01  e=2.960E+00  Homo sapiens

Solvent-accessible surface area: 9455 Å² total; per-residue (Å²): 171,146,107,154,180,206,90,107,112,71,94,162,102,14,21,118,44,0,67,76,27,18,197,143,3,140,21,59,46,116,84,0,23,117,13,1,99,100,27,71,6,132,27,169,78,0,36,49,133,12,78,74,144,162,106,128,66,78,136,68,85,100,197,163,83,81,121,82,80,106,187,177,92,166,102,154,190,73,180,168,210,80,85,82,23,124,71,17,26,61,16,0,93,74,53,46,96,28,94,70,60,185,90,155

Foldseek 3Di:
DPAPDPLSDFLVLLVVLLVVLCVVLVHDLVLLLVLCVVVVQPNVRSSVVSNVVHDDDPPDDDDDDDDPQADDPDDQDDRDDNNDRSSNNVVSCDRVVTHDPDDD

Secondary structure (DSSP, 8-state):
--PPP----HHHHHHHHHHHHHHHHT--HHHHHHHHHHHTT-HHHHHHHHHTTS----SSPPP------------S-------SHHHHHHHHHHHHHHTT-S--

Organism: Schizosaccharomyces pombe (strain 972 / ATCC 24843) (NCBI:txid284812)

Radius of gyration: 19.83 Å; Cα contacts (8 Å, |Δi|>4): 60; chains: 1; bounding box: 45×44×55 Å

GO terms:
  GO:0110092 nucleus leading edge (C, IDA)
  GO:0140445 chromosome, telomeric repeat region (C, IDA)
  GO:0034399 nuclear periphery (C, IDA)
  GO:0035974 meiotic spindle pole body (C, IDA)
  GO:0000785 chromatin (C, IDA)
  GO:0003691 double-stranded telomeric DNA binding (F, IDA)
  GO:0042162 telomeric repeat DNA binding (F, IDA)
  GO:0070187 shelterin complex (C, IDA)
  GO:0060090 molecular adaptor activity (F, EXP)
  GO:0005634 nucleus (C, EXP)
  GO:0000723 telomere maintenance (P, IGI)
  GO:0005634 nucleus (C, HDA)
  GO:0044820 mitotic telomere tethering at nuclear periphery (P, IMP)
  GO:0016233 telomere capping (P, IMP)
  GO:0031848 protection from non-homologous end joining at telomere (P, IMP)
  GO:0032121 meiotic attachment of telomeric heterochromatin to spindle pole body (P, IMP)
  GO:0070197 meiotic attachment of telomere to nuclear envelope (P, IMP)
  GO:0000723 telomere maintenance (P, IMP)
  GO:0005515 protein binding (F, IPI)